Protein AF-0000000085070373 (afdb_homodimer)

InterPro domains:
  IPR001375 Peptidase S9, prolyl oligopeptidase, catalytic domain [PF00326] (715-915)
  IPR029058 Alpha/Beta hydrolase fold [G3DSA:3.40.50.1820] (599-915)
  IPR029058 Alpha/Beta hydrolase fold [SSF53474] (658-914)

Solvent-accessible surface area (backbone atoms only — not comparable to full-atom values): 97026 Å² total; per-residue (Å²): 139,84,80,70,71,76,81,79,81,84,78,79,76,78,76,75,75,72,73,74,74,72,70,71,69,71,75,78,60,57,64,66,46,72,58,54,27,30,59,34,66,46,82,42,69,63,42,59,6,33,56,38,45,22,37,34,28,16,39,30,28,60,50,66,65,32,26,22,42,36,35,42,68,78,49,99,48,73,49,75,37,83,33,14,32,74,50,46,59,23,32,80,34,48,37,39,38,21,38,25,54,71,52,51,66,60,55,63,56,36,51,77,74,54,43,71,69,62,59,35,18,34,36,41,35,33,65,85,79,66,51,73,50,76,44,76,40,38,69,49,70,49,62,42,68,66,35,54,36,36,41,38,32,34,47,65,78,76,73,72,65,79,68,66,65,80,76,62,70,81,71,75,74,73,77,80,85,73,58,74,86,62,56,30,24,44,33,39,42,30,36,60,90,78,64,48,67,50,77,43,68,27,32,71,40,69,36,62,15,62,68,51,48,38,38,38,36,25,29,30,35,73,94,76,54,42,16,33,36,36,39,25,36,57,87,78,62,52,70,45,78,77,43,77,35,78,62,29,33,57,51,41,54,27,40,16,28,80,52,47,37,37,39,38,28,37,23,51,55,85,45,58,67,76,52,24,53,37,46,51,35,38,33,32,65,81,78,68,46,75,43,70,56,78,83,54,90,69,45,42,31,40,82,66,33,51,54,44,49,31,78,86,49,47,36,39,36,33,26,30,29,67,65,65,59,70,79,43,74,66,58,75,57,83,50,77,68,34,77,62,30,66,68,44,40,40,47,66,35,51,71,46,50,35,36,47,78,39,49,50,56,50,57,25,43,57,62,41,40,68,60,58,72,53,58,51,22,40,26,37,34,31,57,78,82,60,45,74,26,61,57,22,42,96,76,39,39,43,62,55,78,59,69,62,80,49,52,33,49,28,32,31,41,74,93,35,38,50,48,33,38,49,71,36,63,35,24,31,35,28,40,29,31,63,81,71,27,51,71,43,85,72,44,73,73,34,48,60,89,52,66,65,46,72,37,92,74,58,49,38,36,40,38,68,57,93,46,37,44,33,41,33,33,61,91,76,70,42,77,40,68,59,41,79,84,69,85,66,59,30,30,43,88,81,63,56,44,46,52,85,54,52,63,61,59,74,54,52,39,27,54,89,54,51,23,35,33,40,32,37,83,19,32,37,30,40,34,31,64,82,82,45,48,63,48,43,34,33,59,52,50,16,67,73,67,39,25,31,48,42,85,43,81,63,56,84,47,93,54,45,80,61,67,39,50,85,64,35,75,42,40,25,40,31,40,27,76,79,76,44,14,23,28,40,28,36,32,34,42,95,39,70,30,64,44,82,63,39,69,48,85,24,36,65,43,83,68,43,45,17,72,74,36,55,28,31,33,30,30,47,22,18,44,77,31,50,64,30,40,28,40,24,40,62,90,42,57,68,73,37,44,76,74,50,71,66,45,61,65,54,72,64,40,62,69,44,56,56,42,83,42,75,51,61,36,95,87,66,49,78,41,48,16,21,38,31,43,23,48,80,68,51,92,84,48,60,28,33,28,40,35,41,52,71,39,70,33,34,68,46,44,20,44,48,64,66,56,47,77,34,91,57,83,39,58,63,44,43,16,42,66,58,22,25,39,38,21,43,33,41,67,59,41,66,47,37,38,49,63,30,40,38,49,39,52,52,40,52,51,50,49,38,36,73,75,37,44,34,31,77,74,12,25,32,39,44,16,50,42,73,20,3,23,46,44,54,36,34,35,44,76,45,71,69,40,48,32,37,39,24,29,43,26,63,19,43,47,70,54,52,36,33,30,58,20,61,65,59,22,38,52,32,32,16,36,30,25,35,27,87,55,11,46,50,51,55,60,58,82,42,50,63,52,36,53,75,62,14,33,46,56,38,41,81,58,38,77,42,38,36,39,39,34,32,20,71,48,21,26,64,47,57,44,60,27,49,46,28,36,50,47,40,27,34,74,62,71,37,60,40,36,35,40,40,31,60,89,16,33,70,62,67,71,55,62,27,46,18,49,45,50,46,52,49,52,52,50,52,49,38,23,58,42,69,64,43,77,69,52,60,62,76,74,72,31,50,83,88,80,68,62,56,78,79,130,142,80,86,71,82,71,79,74,74,81,80,74,73,74,73,75,75,74,75,71,72,71,70,71,69,71,78,81,59,57,64,65,45,72,58,55,29,30,58,36,67,44,82,44,66,65,44,60,8,34,56,39,44,22,38,35,28,14,39,30,28,61,51,66,64,31,26,22,40,35,35,40,69,78,48,99,47,72,48,74,37,84,33,15,32,73,50,45,60,22,32,79,33,48,35,40,38,20,38,27,53,72,51,51,66,61,54,64,58,36,49,75,73,54,43,71,68,62,59,35,19,34,34,39,34,34,66,86,78,65,50,70,47,77,44,76,39,37,69,50,69,49,62,41,68,66,35,54,35,36,43,38,34,35,47,67,76,76,73,73,63,80,67,66,65,81,75,62,69,83,69,75,76,72,76,81,86,73,56,74,86,60,54,30,21,43,32,37,43,30,36,59,89,79,65,49,66,51,77,43,68,27,33,71,41,69,35,62,15,63,67,54,48,38,38,38,35,22,29,29,35,73,92,75,55,42,16,35,36,37,39,25,35,57,88,78,61,51,70,45,79,76,41,78,35,77,61,28,31,56,52,40,56,28,40,16,29,81,52,46,36,37,39,37,27,36,24,49,56,85,46,57,68,76,52,24,53,36,46,53,35,38,34,32,65,81,77,67,46,75,44,71,56,78,82,53,90,68,44,41,29,40,82,65,33,51,53,42,49,31,77,83,50,46,35,39,35,32,28,29,29,67,64,65,58,71,79,44,76,66,58,74,55,84,48,78,67,36,77,60,31,66,68,41,39,39,46,64,37,51,70,45,50,35,37,47,80,39,48,50,56,50,54,24,42,56,62,40,39,67,60,58,70,52,57,50,22,40,27,37,34,30,58,78,82,61,44,71,26,62,59,22,41,95,77,42,39,44,63,56,76,59,68,61,81,48,52,34,49,29,32,27,40,75,94,36,38,49,48,34,39,49,71,38,66,34,23,32,34,29,40,29,31,63,81,72,28,51,71,42,84,70,46,73,74,34,49,58,88,54,68,64,47,73,36,92,75,59,50,38,37,38,38,70,59,93,45,37,41,34,41,33,34,61,93,74,70,42,77,41,69,58,40,79,83,68,85,66,64,31,29,44,86,82,64,55,45,47,53,84,55,51,64,62,58,75,53,53,39,26,54,88,54,51,24,34,35,40,33,36,85,19,31,36,31,41,33,31,62,80,81,45,48,63,48,44,34,32,58,54,49,17,67,75,68,38,24,30,47,41,84,43,82,62,57,84,48,94,54,45,80,60,65,38,52,84,64,35,77,42,40,24,40,31,39,26,76,79,76,42,15,24,28,40,28,36,34,35,42,96,40,69,31,62,43,81,63,39,68,49,86,23,38,64,45,83,69,42,46,16,71,74,36,56,28,33,33,30,30,45,20,17,44,78,30,49,65,31,40,29,39,26,40,60,90,41,56,69,72,37,46,77,72,49,70,66,45,62,65,53,72,66,39,63,69,43,55,55,42,83,43,75,50,61,35,94,86,66,49,78,43,46,15,20,38,32,43,25,48,80,67,52,92,86,48,60,30,33,26,40,35,40,51,73,39,70,32,33,70,46,44,20,45,48,64,68,56,48,79,35,90,56,85,38,58,62,44,43,18,42,66,58,21,25,37,37,22,44,32,42,67,58,40,65,46,38,39,49,62,30,39,39,49,38,52,53,41,50,53,49,49,36,36,74,76,38,43,34,30,78,76,11,25,31,39,43,16,49,43,73,21,3,23,46,44,54,36,33,34,45,76,44,72,68,40,47,31,38,40,23,29,44,26,63,20,45,46,70,54,50,36,34,31,57,20,61,66,60,21,39,52,33,31,15,35,31,26,34,26,86,56,10,45,51,52,56,61,58,80,43,49,62,52,35,55,75,60,14,33,45,57,39,42,80,57,38,78,42,39,35,39,38,35,34,21,70,49,20,25,64,47,57,42,61,28,48,46,29,37,50,47,42,25,34,74,61,70,37,62,40,38,36,40,41,31,59,88,15,33,70,60,70,70,55,64,26,45,18,50,43,50,46,53,49,52,52,50,51,48,38,23,58,42,71,64,43,78,69,52,59,62,74,73,71,31,52,82,89,81,71,63,54,76,81,130

Nearest PDB structures (foldseek):
  8wt1-assembly1_H  TM=5.834E-01  e=1.281E-35  Geobacillus stearothermophilus ATCC 12980
  3azq-assembly1_A  TM=5.149E-01  e=1.660E-23  Streptomyces morookaense
  7c72-assembly1_A  TM=4.539E-01  e=9.540E-25  Mycobacterium tuberculosis
  6agq-assembly1_C  TM=6.324E-01  e=1.115E-09  Paenibacillus sp. R4
  3fnb-assembly1_B  TM=6.215E-01  e=2.306E-09  Streptococcus mutans UA159

Structure (mmCIF, N/CA/C/O backbone):
data_AF-0000000085070373-model_v1
#
loop_
_entity.id
_entity.type
_entity.pdbx_description
1 polymer 'Peptidase S9 prolyl oligopeptidase active site domain protein'
#
loop_
_atom_site.group_PDB
_atom_site.id
_atom_site.type_symbol
_atom_site.label_atom_id
_atom_site.label_alt_id
_atom_site.label_comp_id
_atom_site.label_asym_id
_atom_site.label_entity_id
_atom_site.label_seq_id
_atom_site.pdbx_PDB_ins_code
_atom_site.Cartn_x
_atom_site.Cartn_y
_atom_site.Cartn_z
_atom_site.occupancy
_atom_site.B_iso_or_equiv
_atom_site.auth_seq_id
_atom_site.auth_comp_id
_atom_site.auth_asym_id
_atom_site.auth_atom_id
_atom_site.pdbx_PDB_model_num
ATOM 1 N N . MET A 1 1 ? 92.25 79.875 -12.578 1 18.39 1 MET A N 1
ATOM 2 C CA . MET A 1 1 ? 91.812 79.625 -11.227 1 18.39 1 MET A CA 1
ATOM 3 C C . MET A 1 1 ? 90.312 79.125 -11.258 1 18.39 1 MET A C 1
ATOM 5 O O . MET A 1 1 ? 89.625 79.438 -12.188 1 18.39 1 MET A O 1
ATOM 9 N N . ARG A 1 2 ? 90 78.25 -10.203 1 18.39 2 ARG A N 1
ATOM 10 C CA . ARG A 1 2 ? 89.438 77 -9.75 1 18.39 2 ARG A CA 1
ATOM 11 C C . ARG A 1 2 ? 87.938 77.188 -9.438 1 18.39 2 ARG A C 1
ATOM 13 O O . ARG A 1 2 ? 87.25 76.188 -9.055 1 18.39 2 ARG A O 1
ATOM 20 N N . LYS A 1 3 ? 87.75 78.375 -9.43 1 18.86 3 LYS A N 1
ATOM 21 C CA . LYS A 1 3 ? 86.625 78.938 -8.766 1 18.86 3 LYS A CA 1
ATOM 22 C C . LYS A 1 3 ? 85.312 78.688 -9.594 1 18.86 3 LYS A C 1
ATOM 24 O O . LYS A 1 3 ? 84.75 79.625 -10.141 1 18.86 3 LYS A O 1
ATOM 29 N N . THR A 1 4 ? 85.438 77.625 -10.438 1 21.09 4 THR A N 1
ATOM 30 C CA . THR A 1 4 ? 84.562 77.188 -11.508 1 21.09 4 THR A CA 1
ATOM 31 C C . THR A 1 4 ? 83.25 76.688 -10.945 1 21.09 4 THR A C 1
ATOM 33 O O . THR A 1 4 ? 82.625 75.75 -11.523 1 21.09 4 THR A O 1
ATOM 36 N N . LEU A 1 5 ? 82.812 77.375 -9.828 1 20.44 5 LEU A N 1
ATOM 37 C CA . LEU A 1 5 ? 82.062 76.438 -8.969 1 20.44 5 LEU A CA 1
ATOM 38 C C . LEU A 1 5 ? 80.688 76.188 -9.555 1 20.44 5 LEU A C 1
ATOM 40 O O . LEU A 1 5 ? 79.875 75.438 -8.977 1 20.44 5 LEU A O 1
ATOM 44 N N . LYS A 1 6 ? 80.375 76.75 -10.727 1 24.5 6 LYS A N 1
ATOM 45 C CA . LYS A 1 6 ? 79 77.312 -10.805 1 24.5 6 LYS A CA 1
ATOM 46 C C . LYS A 1 6 ? 77.938 76.25 -10.625 1 24.5 6 LYS A C 1
ATOM 48 O O . LYS A 1 6 ? 78.062 75.125 -11.141 1 24.5 6 LYS A O 1
ATOM 53 N N . SER A 1 7 ? 76.875 76.375 -9.852 1 21.55 7 SER A N 1
ATOM 54 C CA . SER A 1 7 ? 75.938 75.688 -8.969 1 21.55 7 SER A CA 1
ATOM 55 C C . SER A 1 7 ? 75 74.75 -9.758 1 21.55 7 SER A C 1
ATOM 57 O O . SER A 1 7 ? 74.938 74.875 -10.984 1 21.55 7 SER A O 1
ATOM 59 N N . LEU A 1 8 ? 73.625 74.625 -9.445 1 22.09 8 LEU A N 1
ATOM 60 C CA . LEU A 1 8 ? 72.812 73.625 -8.727 1 22.09 8 LEU A CA 1
ATOM 61 C C . LEU A 1 8 ? 71.812 73 -9.656 1 22.09 8 LEU A C 1
ATOM 63 O O . LEU A 1 8 ? 70.938 73.625 -10.172 1 22.09 8 LEU A O 1
ATOM 67 N N . PRO A 1 9 ? 72.062 72.375 -10.75 1 24.06 9 PRO A N 1
ATOM 68 C CA . PRO A 1 9 ? 71.062 72.062 -11.719 1 24.06 9 PRO A CA 1
ATOM 69 C C . PRO A 1 9 ? 70 71.125 -11.125 1 24.06 9 PRO A C 1
ATOM 71 O O . PRO A 1 9 ? 70.312 70.125 -10.523 1 24.06 9 PRO A O 1
ATOM 74 N N . ILE A 1 10 ? 68.812 71.625 -10.68 1 24.33 10 ILE A N 1
ATOM 75 C CA . ILE A 1 10 ? 67.75 71 -9.891 1 24.33 10 ILE A CA 1
ATOM 76 C C . ILE A 1 10 ? 67.188 69.812 -10.648 1 24.33 10 ILE A C 1
ATOM 78 O O . ILE A 1 10 ? 66.812 69.875 -11.82 1 24.33 10 ILE A O 1
ATOM 82 N N . LYS A 1 11 ? 67.438 68.5 -10.289 1 21.81 11 LYS A N 1
ATOM 83 C CA . LYS A 1 11 ? 67.188 67.125 -10.609 1 21.81 11 LYS A CA 1
ATOM 84 C C . LYS A 1 11 ? 65.688 66.875 -10.602 1 21.81 11 LYS A C 1
ATOM 86 O O . LYS A 1 11 ? 65 67.062 -9.602 1 21.81 11 LYS A O 1
ATOM 91 N N . SER A 1 12 ? 65 67.062 -11.664 1 22.94 12 SER A N 1
ATOM 92 C CA . SER A 1 12 ? 63.594 66.812 -11.945 1 22.94 12 SER A CA 1
ATOM 93 C C . SER A 1 12 ? 63.188 65.375 -11.578 1 22.94 12 SER A C 1
ATOM 95 O O . SER A 1 12 ? 63.719 64.438 -12.133 1 22.94 12 SER A O 1
ATOM 97 N N . LEU A 1 13 ? 63.062 65.062 -10.281 1 22.72 13 LEU A N 1
ATOM 98 C CA . LEU A 1 13 ? 62.656 63.75 -9.773 1 22.72 13 LEU A CA 1
ATOM 99 C C . LEU A 1 13 ? 61.312 63.312 -10.367 1 22.72 13 LEU A C 1
ATOM 101 O O . LEU A 1 13 ? 60.312 64 -10.195 1 22.72 13 LEU A O 1
ATOM 105 N N . LEU A 1 14 ? 61.344 62.688 -11.516 1 24.02 14 LEU A N 1
ATOM 106 C CA . LEU A 1 14 ? 60.219 62.031 -12.195 1 24.02 14 LEU A CA 1
ATOM 107 C C . LEU A 1 14 ? 59.531 61.062 -11.258 1 24.02 14 LEU A C 1
ATOM 109 O O . LEU A 1 14 ? 60.125 60.062 -10.852 1 24.02 14 LEU A O 1
ATOM 113 N N . LEU A 1 15 ? 58.75 61.531 -10.25 1 23.67 15 LEU A N 1
ATOM 114 C CA . LEU A 1 15 ? 57.969 60.688 -9.359 1 23.67 15 LEU A CA 1
ATOM 115 C C . LEU A 1 15 ? 57.062 59.75 -10.156 1 23.67 15 LEU A C 1
ATOM 117 O O . LEU A 1 15 ? 56.219 60.219 -10.922 1 23.67 15 LEU A O 1
ATOM 121 N N . PHE A 1 16 ? 57.562 58.562 -10.578 1 26.03 16 PHE A N 1
ATOM 122 C CA . PHE A 1 16 ? 56.812 57.438 -11.117 1 26.03 16 PHE A CA 1
ATOM 123 C C . PHE A 1 16 ? 55.656 57.062 -10.172 1 26.03 16 PHE A C 1
ATOM 125 O O . PHE A 1 16 ? 55.906 56.625 -9.055 1 26.03 16 PHE A O 1
ATOM 132 N N . SER A 1 17 ? 54.625 57.844 -10.078 1 24.2 17 SER A N 1
ATOM 133 C CA . SER A 1 17 ? 53.469 57.406 -9.289 1 24.2 17 SER A CA 1
ATOM 134 C C . SER A 1 17 ? 52.969 56.062 -9.742 1 24.2 17 SER A C 1
ATOM 136 O O . SER A 1 17 ? 52.625 55.875 -10.914 1 24.2 17 SER A O 1
ATOM 138 N N . THR A 1 18 ? 53.594 54.969 -9.234 1 27.95 18 THR A N 1
ATOM 139 C CA . THR A 1 18 ? 53.062 53.625 -9.359 1 27.95 18 THR A CA 1
ATOM 140 C C . THR A 1 18 ? 51.594 53.562 -8.977 1 27.95 18 THR A C 1
ATOM 142 O O . THR A 1 18 ? 51.219 53.938 -7.859 1 27.95 18 THR A O 1
ATOM 145 N N . CYS A 1 19 ? 50.719 53.938 -9.859 1 27.44 19 CYS A N 1
ATOM 146 C CA . CYS A 1 19 ? 49.281 53.688 -9.648 1 27.44 19 CYS A CA 1
ATOM 147 C C . CYS A 1 19 ? 49.062 52.25 -9.203 1 27.44 19 CYS A C 1
ATOM 149 O O . CYS A 1 19 ? 49.375 51.312 -9.93 1 27.44 19 CYS A O 1
ATOM 151 N N . LEU A 1 20 ? 49.281 52 -7.91 1 27.14 20 LEU A N 1
ATOM 152 C CA . LEU A 1 20 ? 48.812 50.75 -7.316 1 27.14 20 LEU A CA 1
ATOM 153 C C . LEU A 1 20 ? 47.375 50.438 -7.766 1 27.14 20 LEU A C 1
ATOM 155 O O . LEU A 1 20 ? 46.469 51.219 -7.492 1 27.14 20 LEU A O 1
ATOM 159 N N . LEU A 1 21 ? 47.25 50 -9.008 1 29.27 21 LEU A N 1
ATOM 160 C CA . LEU A 1 21 ? 45.969 49.344 -9.328 1 29.27 21 LEU A CA 1
ATOM 161 C C . LEU A 1 21 ? 45.594 48.375 -8.203 1 29.27 21 LEU A C 1
ATOM 163 O O . LEU A 1 21 ? 46.281 47.406 -7.91 1 29.27 21 LEU A O 1
ATOM 167 N N . SER A 1 22 ? 45.156 49 -7.105 1 28.16 22 SER A N 1
ATOM 168 C CA . SER A 1 22 ? 44.5 48.125 -6.145 1 28.16 22 SER A CA 1
ATOM 169 C C . SER A 1 22 ? 43.531 47.156 -6.836 1 28.16 22 SER A C 1
ATOM 171 O O . SER A 1 22 ? 42.594 47.562 -7.52 1 28.16 22 SER A O 1
ATOM 173 N N . ALA A 1 23 ? 44 46.031 -7.414 1 29.69 23 ALA A N 1
ATOM 174 C CA . ALA A 1 23 ? 43.125 44.875 -7.664 1 29.69 23 ALA A CA 1
ATOM 175 C C . ALA A 1 23 ? 42.188 44.656 -6.504 1 29.69 23 ALA A C 1
ATOM 177 O O . ALA A 1 23 ? 42.594 44.219 -5.422 1 29.69 23 ALA A O 1
ATOM 178 N N . ASN A 1 24 ? 41.375 45.594 -6.258 1 29.12 24 ASN A N 1
ATOM 179 C CA . ASN A 1 24 ? 40.312 45.062 -5.43 1 29.12 24 ASN A CA 1
ATOM 180 C C . ASN A 1 24 ? 39.938 43.625 -5.832 1 29.12 24 ASN A C 1
ATOM 182 O O . ASN A 1 24 ? 39.531 43.406 -6.969 1 29.12 24 ASN A O 1
ATOM 186 N N . LEU A 1 25 ? 40.844 42.656 -5.496 1 32 25 LEU A N 1
ATOM 187 C CA . LEU A 1 25 ? 40.406 41.281 -5.426 1 32 25 LEU A CA 1
ATOM 188 C C . LEU A 1 25 ? 38.906 41.188 -5.156 1 32 25 LEU A C 1
ATOM 190 O O . LEU A 1 25 ? 38.438 41.625 -4.098 1 32 25 LEU A O 1
ATOM 194 N N . MET A 1 26 ? 38.125 41.438 -6.125 1 35.19 26 MET A N 1
ATOM 195 C CA . MET A 1 26 ? 36.781 40.938 -6.023 1 35.19 26 MET A CA 1
ATOM 196 C C . MET A 1 26 ? 36.719 39.625 -5.234 1 35.19 26 MET A C 1
ATOM 198 O O . MET A 1 26 ? 37.406 38.656 -5.59 1 35.19 26 MET A O 1
ATOM 202 N N . ALA A 1 27 ? 36.625 39.656 -3.965 1 39 27 ALA A N 1
ATOM 203 C CA . ALA A 1 27 ? 36.188 38.562 -3.107 1 39 27 ALA A CA 1
ATOM 204 C C . ALA A 1 27 ? 35.312 37.562 -3.875 1 39 27 ALA A C 1
ATOM 206 O O . ALA A 1 27 ? 34.25 37.938 -4.383 1 39 27 ALA A O 1
ATOM 207 N N . ALA A 1 28 ? 35.719 36.625 -4.582 1 42.81 28 ALA A N 1
ATOM 208 C CA . ALA A 1 28 ? 35.062 35.469 -5.176 1 42.81 28 ALA A CA 1
ATOM 209 C C . ALA A 1 28 ? 33.938 34.938 -4.266 1 42.81 28 ALA A C 1
ATOM 211 O O . ALA A 1 28 ? 34.219 34.344 -3.232 1 42.81 28 ALA A O 1
ATOM 212 N N . THR A 1 29 ? 32.844 35.625 -4.051 1 56.22 29 THR A N 1
ATOM 213 C CA . THR A 1 29 ? 31.719 35.062 -3.303 1 56.22 29 THR A CA 1
ATOM 214 C C . THR A 1 29 ? 31.344 33.688 -3.836 1 56.22 29 THR A C 1
ATOM 216 O O . THR A 1 29 ? 31.188 33.531 -5.047 1 56.22 29 THR A O 1
ATOM 219 N N . ASN A 1 30 ? 31.656 32.594 -3.105 1 72.88 30 ASN A N 1
ATOM 220 C CA . ASN A 1 30 ? 31.312 31.203 -3.348 1 72.88 30 ASN A CA 1
ATOM 221 C C . ASN A 1 30 ? 29.828 31.031 -3.658 1 72.88 30 ASN A C 1
ATOM 223 O O . ASN A 1 30 ? 28.984 31.688 -3.055 1 72.88 30 ASN A O 1
ATOM 227 N N . SER A 1 31 ? 29.516 30.359 -4.715 1 90.06 31 SER A N 1
ATOM 228 C CA . SER A 1 31 ? 28.141 30.031 -5.078 1 90.06 31 SER A CA 1
ATOM 229 C C . SER A 1 31 ? 27.469 29.188 -3.996 1 90.06 31 SER A C 1
ATOM 231 O O . SER A 1 31 ? 28.125 28.344 -3.367 1 90.06 31 SER A O 1
ATOM 233 N N . ILE A 1 32 ? 26.219 29.5 -3.74 1 95.94 32 ILE A N 1
ATOM 234 C CA . ILE A 1 32 ? 25.438 28.766 -2.756 1 95.94 32 ILE A CA 1
ATOM 235 C C . ILE A 1 32 ? 25.438 27.266 -3.098 1 95.94 32 ILE A C 1
ATOM 237 O O . ILE A 1 32 ? 25.297 26.891 -4.262 1 95.94 32 ILE A O 1
ATOM 241 N N . THR A 1 33 ? 25.703 26.438 -2.18 1 95.62 33 THR A N 1
ATOM 242 C CA . THR A 1 33 ? 25.672 24.984 -2.311 1 95.62 33 THR A CA 1
ATOM 243 C C . THR A 1 33 ? 24.641 24.375 -1.37 1 95.62 33 THR A C 1
ATOM 245 O O . THR A 1 33 ? 24.125 25.047 -0.476 1 95.62 33 THR A O 1
ATOM 248 N N . PRO A 1 34 ? 24.266 23.094 -1.613 1 96.25 34 PRO A N 1
ATOM 249 C CA . PRO A 1 34 ? 23.375 22.422 -0.668 1 96.25 34 PRO A CA 1
ATOM 250 C C . PRO A 1 34 ? 23.906 22.438 0.763 1 96.25 34 PRO A C 1
ATOM 252 O O . PRO A 1 34 ? 23.125 22.516 1.715 1 96.25 34 PRO A O 1
ATOM 255 N N . ASP A 1 35 ? 25.219 22.359 0.893 1 96.12 35 ASP A N 1
ATOM 256 C CA . ASP A 1 35 ? 25.812 22.438 2.223 1 96.12 35 ASP A CA 1
ATOM 257 C C . ASP A 1 35 ? 25.469 23.766 2.9 1 96.12 35 ASP A C 1
ATOM 259 O O . ASP A 1 35 ? 25.156 23.797 4.094 1 96.12 35 ASP A O 1
ATOM 263 N N . ASP A 1 36 ? 25.594 24.891 2.162 1 96.75 36 ASP A N 1
ATOM 264 C CA . ASP A 1 36 ? 25.234 26.219 2.684 1 96.75 36 ASP A CA 1
ATOM 265 C C . ASP A 1 36 ? 23.781 26.25 3.123 1 96.75 36 ASP A C 1
ATOM 267 O O . ASP A 1 36 ? 23.453 26.844 4.16 1 96.75 36 ASP A O 1
ATOM 271 N N . ILE A 1 37 ? 22.906 25.641 2.33 1 97.56 37 ILE A N 1
ATOM 272 C CA . ILE A 1 37 ? 21.469 25.625 2.631 1 97.56 37 ILE A CA 1
ATOM 273 C C . ILE A 1 37 ? 21.219 24.812 3.904 1 97.56 37 ILE A C 1
ATOM 275 O O . ILE A 1 37 ? 20.453 25.25 4.773 1 97.56 37 ILE A O 1
ATOM 279 N N . MET A 1 38 ? 21.891 23.641 4.027 1 97.94 38 MET A N 1
ATOM 280 C CA . MET A 1 38 ? 21.719 22.781 5.199 1 97.94 38 MET A CA 1
ATOM 281 C C . MET A 1 38 ? 22.109 23.531 6.473 1 97.94 38 MET A C 1
ATOM 283 O O . MET A 1 38 ? 21.453 23.375 7.504 1 97.94 38 MET A O 1
ATOM 287 N N . ARG A 1 39 ? 23.125 24.406 6.383 1 96.81 39 ARG A N 1
ATOM 288 C CA . ARG A 1 39 ? 23.703 25.047 7.566 1 96.81 39 ARG A CA 1
ATOM 289 C C . ARG A 1 39 ? 23.031 26.406 7.832 1 96.81 39 ARG A C 1
ATOM 291 O O . ARG A 1 39 ? 23.188 26.969 8.914 1 96.81 39 ARG A O 1
ATOM 298 N N . PHE A 1 40 ? 22.219 26.891 6.844 1 97.69 40 PHE A N 1
ATOM 299 C CA . PHE A 1 40 ? 21.609 28.188 6.98 1 97.69 40 PHE A CA 1
ATOM 300 C C . PHE A 1 40 ? 20.594 28.203 8.117 1 97.69 40 PHE A C 1
ATOM 302 O O . PHE A 1 40 ? 19.656 27.391 8.125 1 97.69 40 PHE A O 1
ATOM 309 N N . GLU A 1 41 ? 20.719 29.109 9.047 1 97.88 41 GLU A N 1
ATOM 310 C CA . GLU A 1 41 ? 19.875 29.141 10.234 1 97.88 41 GLU A CA 1
ATOM 311 C C . GLU A 1 41 ? 18.656 30.031 10.008 1 97.88 41 GLU A C 1
ATOM 313 O O . GLU A 1 41 ? 18.734 31.031 9.305 1 97.88 41 GLU A O 1
ATOM 318 N N . SER A 1 42 ? 17.547 29.609 10.562 1 97.81 42 SER A N 1
ATOM 319 C CA . SER A 1 42 ? 16.297 30.375 10.562 1 97.81 42 SER A CA 1
ATOM 320 C C . SER A 1 42 ? 15.703 30.453 11.961 1 97.81 42 SER A C 1
ATOM 322 O O . SER A 1 42 ? 16.172 29.781 12.883 1 97.81 42 SER A O 1
ATOM 324 N N . LEU A 1 43 ? 14.781 31.406 12.117 1 97.94 43 LEU A N 1
ATOM 325 C CA . LEU A 1 43 ? 14.125 31.641 13.398 1 97.94 43 LEU A CA 1
ATOM 326 C C . LEU A 1 43 ? 12.797 30.891 13.469 1 97.94 43 LEU A C 1
ATOM 328 O O . LEU A 1 43 ? 12 30.938 12.531 1 97.94 43 LEU A O 1
ATOM 332 N N . LYS A 1 44 ? 12.625 30.188 14.578 1 95.94 44 LYS A N 1
ATOM 333 C CA . LYS A 1 44 ? 11.406 29.391 14.742 1 95.94 44 LYS A CA 1
ATOM 334 C C . LYS A 1 44 ? 10.75 29.672 16.094 1 95.94 44 LYS A C 1
ATOM 336 O O . LYS A 1 44 ? 11.438 29.766 17.109 1 95.94 44 LYS A O 1
ATOM 341 N N . LYS A 1 45 ? 9.484 29.859 16.109 1 94.12 45 LYS A N 1
ATOM 342 C CA . LYS A 1 45 ? 8.641 29.922 17.312 1 94.12 45 LYS A CA 1
ATOM 343 C C . LYS A 1 45 ? 9.094 31.031 18.25 1 94.12 45 LYS A C 1
ATOM 345 O O . LYS A 1 45 ? 9.328 30.797 19.438 1 94.12 45 LYS A O 1
ATOM 350 N N . PRO A 1 46 ? 9.164 32.25 17.859 1 97.62 46 PRO A N 1
ATOM 351 C CA . PRO A 1 46 ? 9.484 33.312 18.781 1 97.62 46 PRO A CA 1
ATOM 352 C C . PRO A 1 46 ? 8.391 33.562 19.828 1 97.62 46 PRO A C 1
ATOM 354 O O . PRO A 1 46 ? 7.203 33.469 19.5 1 97.62 46 PRO A O 1
ATOM 357 N N . VAL A 1 47 ? 8.805 33.781 21.047 1 97.25 47 VAL A N 1
ATOM 358 C CA . VAL A 1 47 ? 7.875 34.094 22.141 1 97.25 47 VAL A CA 1
ATOM 359 C C . VAL A 1 47 ? 8.352 35.312 22.906 1 97.25 47 VAL A C 1
ATOM 361 O O . VAL A 1 47 ? 9.547 35.625 22.906 1 97.25 47 VAL A O 1
ATOM 364 N N . ILE A 1 48 ? 7.422 36.031 23.453 1 97.25 48 ILE A N 1
ATOM 365 C CA . ILE A 1 48 ? 7.699 37.188 24.281 1 97.25 48 ILE A CA 1
ATOM 366 C C . ILE A 1 48 ? 7.055 37 25.656 1 97.25 48 ILE A C 1
ATOM 368 O O . ILE A 1 48 ? 6.016 36.344 25.781 1 97.25 48 ILE A O 1
ATOM 372 N N . SER A 1 49 ? 7.805 37.531 26.703 1 96.94 49 SER A N 1
ATOM 373 C CA . SER A 1 49 ? 7.23 37.438 28.031 1 96.94 49 SER A CA 1
ATOM 374 C C . SER A 1 49 ? 5.957 38.281 28.156 1 96.94 49 SER A C 1
ATOM 376 O O . SER A 1 49 ? 5.773 39.25 27.422 1 96.94 49 SER A O 1
ATOM 378 N N . ASP A 1 50 ? 5.074 37.906 29.125 1 95.81 50 ASP A N 1
ATOM 379 C CA . ASP A 1 50 ? 3.834 38.625 29.359 1 95.81 50 ASP A CA 1
ATOM 380 C C . ASP A 1 50 ? 4.113 40.094 29.688 1 95.81 50 ASP A C 1
ATOM 382 O O . ASP A 1 50 ? 3.344 40.969 29.328 1 95.81 50 ASP A O 1
ATOM 386 N N . MET A 1 51 ? 5.23 40.344 30.266 1 95.75 51 MET A N 1
ATOM 387 C CA . MET A 1 51 ? 5.59 41.688 30.672 1 95.75 51 MET A CA 1
ATOM 388 C C . MET A 1 51 ? 6.324 42.406 29.547 1 95.75 51 MET A C 1
ATOM 390 O O . MET A 1 51 ? 6.734 43.562 29.703 1 95.75 51 MET A O 1
ATOM 394 N N . GLY A 1 52 ? 6.566 41.719 28.453 1 96.5 52 GLY A N 1
ATOM 395 C CA . GLY A 1 52 ? 7.109 42.344 27.25 1 96.5 52 GLY A CA 1
ATOM 396 C C . GLY A 1 52 ? 8.578 42.688 27.359 1 96.5 52 GLY A C 1
ATOM 397 O O . GLY A 1 52 ? 9.109 43.469 26.562 1 96.5 52 GLY A O 1
ATOM 398 N N . ASN A 1 53 ? 9.328 42.094 28.344 1 96.69 53 ASN A N 1
ATOM 399 C CA . ASN A 1 53 ? 10.695 42.531 28.609 1 96.69 53 ASN A CA 1
ATOM 400 C C . ASN A 1 53 ? 11.703 41.469 28.156 1 96.69 53 ASN A C 1
ATOM 402 O O . ASN A 1 53 ? 12.914 41.688 28.219 1 96.69 53 ASN A O 1
ATOM 406 N N . MET A 1 54 ? 11.227 40.312 27.734 1 97.62 54 MET A N 1
ATOM 407 C CA . MET A 1 54 ? 12.133 39.25 27.359 1 97.62 54 MET A CA 1
ATOM 408 C C . MET A 1 54 ? 11.664 38.562 26.094 1 97.62 54 MET A C 1
ATOM 410 O O . MET A 1 54 ? 10.469 38.281 25.922 1 97.62 54 MET A O 1
ATOM 414 N N . LEU A 1 55 ? 12.531 38.344 25.156 1 98.19 55 LEU A N 1
ATOM 415 C CA . LEU A 1 55 ? 12.305 37.594 23.922 1 98.19 55 LEU A CA 1
ATOM 416 C C . LEU A 1 55 ? 13.062 36.281 23.938 1 98.19 55 LEU A C 1
ATOM 418 O O . LEU A 1 55 ? 14.219 36.219 24.375 1 98.19 55 LEU A O 1
ATOM 422 N N . ALA A 1 56 ? 12.438 35.156 23.547 1 98.5 56 ALA A N 1
ATOM 423 C CA . ALA A 1 56 ? 13.102 33.875 23.312 1 98.5 56 ALA A CA 1
ATOM 424 C C . ALA A 1 56 ? 12.695 33.312 21.953 1 98.5 56 ALA A C 1
ATOM 426 O O . ALA A 1 56 ? 11.547 33.438 21.531 1 98.5 56 ALA A O 1
ATOM 427 N N . VAL A 1 57 ? 13.617 32.688 21.266 1 98.38 57 VAL A N 1
ATOM 428 C CA . VAL A 1 57 ? 13.352 32.156 19.938 1 98.38 57 VAL A CA 1
ATOM 429 C C . VAL A 1 57 ? 14.297 30.984 19.656 1 98.38 57 VAL A C 1
ATOM 431 O O . VAL A 1 57 ? 15.391 30.922 20.219 1 98.38 57 VAL A O 1
ATOM 434 N N . GLU A 1 58 ? 13.828 30.031 18.906 1 98.19 58 GLU A N 1
ATOM 435 C CA . GLU A 1 58 ? 14.648 28.938 18.438 1 98.19 58 GLU A CA 1
ATOM 436 C C . GLU A 1 58 ? 15.383 29.297 17.141 1 98.19 58 GLU A C 1
ATOM 438 O O . GLU A 1 58 ? 14.766 29.797 16.203 1 98.19 58 GLU A O 1
ATOM 443 N N . VAL A 1 59 ? 16.656 29.188 17.141 1 98.38 59 VAL A N 1
ATOM 444 C CA . VAL A 1 59 ? 17.484 29.344 15.938 1 98.38 59 VAL A CA 1
ATOM 445 C C . VAL A 1 59 ? 17.906 27.969 15.43 1 98.38 59 VAL A C 1
ATOM 447 O O . VAL A 1 59 ? 18.594 27.234 16.141 1 98.38 59 VAL A O 1
ATOM 450 N N . ALA A 1 60 ? 17.484 27.625 14.289 1 97.5 60 ALA A N 1
ATOM 451 C CA . ALA A 1 60 ? 17.75 26.281 13.805 1 97.5 60 ALA A CA 1
ATOM 452 C C . ALA A 1 60 ? 18.188 26.297 12.344 1 97.5 60 ALA A C 1
ATOM 454 O O . ALA A 1 60 ? 17.641 27.047 11.531 1 97.5 60 ALA A O 1
ATOM 455 N N . PRO A 1 61 ? 19.25 25.516 11.992 1 97.31 61 PRO A N 1
ATOM 456 C CA . PRO A 1 61 ? 19.547 25.297 10.578 1 97.31 61 PRO A CA 1
ATOM 457 C C . PRO A 1 61 ? 18.531 24.375 9.898 1 97.31 61 PRO A C 1
ATOM 459 O O . PRO A 1 61 ? 17.641 23.844 10.562 1 97.31 61 PRO A O 1
ATOM 462 N N . ASP A 1 62 ? 18.578 24.234 8.586 1 97.5 62 ASP A N 1
ATOM 463 C CA . ASP A 1 62 ? 17.734 23.25 7.906 1 97.5 62 ASP A CA 1
ATOM 464 C C . ASP A 1 62 ? 18.078 21.828 8.336 1 97.5 62 ASP A C 1
ATOM 466 O O . ASP A 1 62 ? 17.188 20.984 8.484 1 97.5 62 ASP A O 1
ATOM 470 N N . ARG A 1 63 ? 19.344 21.609 8.469 1 97.56 63 ARG A N 1
ATOM 471 C CA . ARG A 1 63 ? 19.844 20.344 9.016 1 97.56 63 ARG A CA 1
ATOM 472 C C . ARG A 1 63 ? 20.938 20.594 10.047 1 97.56 63 ARG A C 1
ATOM 474 O O . ARG A 1 63 ? 21.906 21.281 9.773 1 97.56 63 ARG A O 1
ATOM 481 N N . GLY A 1 64 ? 20.781 20.062 11.156 1 96.5 64 GLY A N 1
ATOM 482 C CA . GLY A 1 64 ? 21.688 20.266 12.273 1 96.5 64 GLY A CA 1
ATOM 483 C C . GLY A 1 64 ? 20.984 20.547 13.586 1 96.5 64 GLY A C 1
ATOM 484 O O . GLY A 1 64 ? 19.766 20.406 13.68 1 96.5 64 GLY A O 1
ATOM 485 N N . ASP A 1 65 ? 21.766 21 14.594 1 96.88 65 ASP A N 1
ATOM 486 C CA . ASP A 1 65 ? 21.219 21.203 15.922 1 96.88 65 ASP A CA 1
ATOM 487 C C . ASP A 1 65 ? 20.75 22.641 16.094 1 96.88 65 ASP A C 1
ATOM 489 O O . ASP A 1 65 ? 21.391 23.578 15.609 1 96.88 65 ASP A O 1
ATOM 493 N N . SER A 1 66 ? 19.656 22.828 16.75 1 96.31 66 SER A N 1
ATOM 494 C CA . SER A 1 66 ? 19.125 24.156 17.078 1 96.31 66 SER A CA 1
ATOM 495 C C . SER A 1 66 ? 19.766 24.688 18.344 1 96.31 66 SER A C 1
ATOM 497 O O . SER A 1 66 ? 20.422 23.953 19.078 1 96.31 66 SER A O 1
ATOM 499 N N . HIS A 1 67 ? 19.75 25.938 18.531 1 98 67 HIS A N 1
ATOM 500 C CA . HIS A 1 67 ? 20.047 26.578 19.797 1 98 67 HIS A CA 1
ATOM 501 C C . HIS A 1 67 ? 19.031 27.672 20.125 1 98 67 HIS A C 1
ATOM 503 O O . HIS A 1 67 ? 18.359 28.172 19.219 1 98 67 HIS A O 1
ATOM 509 N N . GLY A 1 68 ? 18.859 27.922 21.391 1 98.25 68 GLY A N 1
ATOM 510 C CA . GLY A 1 68 ? 17.953 28.953 21.828 1 98.25 68 GLY A CA 1
ATOM 511 C C . GLY A 1 68 ? 18.625 30.312 21.953 1 98.25 68 GLY A C 1
ATOM 512 O O . GLY A 1 68 ? 19.766 30.406 22.391 1 98.25 68 GLY A O 1
ATOM 513 N N . LEU A 1 69 ? 17.969 31.344 21.484 1 98.44 69 LEU A N 1
ATOM 514 C CA . LEU A 1 69 ? 18.391 32.719 21.672 1 98.44 69 LEU A CA 1
ATOM 515 C C . LEU A 1 69 ? 17.438 33.469 22.609 1 98.44 69 LEU A C 1
ATOM 517 O O . LEU A 1 69 ? 16.219 33.438 22.391 1 98.44 69 LEU A O 1
ATOM 521 N N . VAL A 1 70 ? 17.969 34 23.688 1 98.5 70 VAL A N 1
ATOM 522 C CA . VAL A 1 70 ? 17.203 34.781 24.656 1 98.5 70 VAL A CA 1
ATOM 523 C C . VAL A 1 70 ? 17.75 36.188 24.75 1 98.5 70 VAL A C 1
ATOM 525 O O . VAL A 1 70 ? 18.969 36.375 24.922 1 98.5 70 VAL A O 1
ATOM 528 N N . LYS A 1 71 ? 16.875 37.125 24.625 1 97.44 71 LYS A N 1
ATOM 529 C CA . LYS A 1 71 ? 17.328 38.5 24.641 1 97.44 71 LYS A CA 1
ATOM 530 C C . LYS A 1 71 ? 16.422 39.375 25.5 1 97.44 71 LYS A C 1
ATOM 532 O O . LYS A 1 71 ? 15.195 39.312 25.391 1 97.44 71 LYS A O 1
ATOM 537 N N . SER A 1 72 ? 17.031 40.156 26.328 1 97.12 72 SER A N 1
ATOM 538 C CA . SER A 1 72 ? 16.281 41.188 27.078 1 97.12 72 SER A CA 1
ATOM 539 C C . SER A 1 72 ? 15.883 42.344 26.172 1 97.12 72 SER A C 1
ATOM 541 O O . SER A 1 72 ? 16.672 42.812 25.344 1 97.12 72 SER A O 1
ATOM 543 N N . LEU A 1 73 ? 14.734 42.781 26.312 1 96.44 73 LEU A N 1
ATOM 544 C CA . LEU A 1 73 ? 14.234 43.875 25.5 1 96.44 73 LEU A CA 1
ATOM 545 C C . LEU A 1 73 ? 14.383 45.219 26.219 1 96.44 73 LEU A C 1
ATOM 547 O O . LEU A 1 73 ? 14.062 46.281 25.656 1 96.44 73 LEU A O 1
ATOM 551 N N . VAL A 1 74 ? 14.836 45.156 27.344 1 91.81 74 VAL A N 1
ATOM 552 C CA . VAL A 1 74 ? 14.977 46.375 28.141 1 91.81 74 VAL A CA 1
ATOM 553 C C . VAL A 1 74 ? 16.438 46.594 28.531 1 91.81 74 VAL A C 1
ATOM 555 O O . VAL A 1 74 ? 16.859 47.688 28.844 1 91.81 74 VAL A O 1
ATOM 558 N N . ALA A 1 75 ? 17.109 45.5 28.625 1 88.81 75 ALA A N 1
ATOM 559 C CA . ALA A 1 75 ? 18.531 45.562 28.953 1 88.81 75 ALA A CA 1
ATOM 560 C C . ALA A 1 75 ? 19.375 45 27.812 1 88.81 75 ALA A C 1
ATOM 562 O O . ALA A 1 75 ? 18.844 44.375 26.891 1 88.81 75 ALA A O 1
ATOM 563 N N . ASN A 1 76 ? 20.547 45.375 27.766 1 88.06 76 ASN A N 1
ATOM 564 C CA . ASN A 1 76 ? 21.453 44.844 26.75 1 88.06 76 ASN A CA 1
ATOM 565 C C . ASN A 1 76 ? 22.062 43.531 27.172 1 88.06 76 ASN A C 1
ATOM 567 O O . ASN A 1 76 ? 23.281 43.406 27.328 1 88.06 76 ASN A O 1
ATOM 571 N N . LYS A 1 77 ? 21.234 42.438 27.344 1 94.38 77 LYS A N 1
ATOM 572 C CA . LYS A 1 77 ? 21.656 41.094 27.688 1 94.38 77 LYS A CA 1
ATOM 573 C C . LYS A 1 77 ? 21.125 40.062 26.688 1 94.38 77 LYS A C 1
ATOM 575 O O . LYS A 1 77 ? 19.969 40.156 26.266 1 94.38 77 LYS A O 1
ATOM 580 N N . GLN A 1 78 ? 21.953 39.219 26.375 1 96.62 78 GLN A N 1
ATOM 581 C CA . GLN A 1 78 ? 21.609 38.156 25.453 1 96.62 78 GLN A CA 1
ATOM 582 C C . GLN A 1 78 ? 22.219 36.844 25.891 1 96.62 78 GLN A C 1
ATOM 584 O O . GLN A 1 78 ? 23.312 36.812 26.453 1 96.62 78 GLN A O 1
ATOM 589 N N . PHE A 1 79 ? 21.5 35.719 25.719 1 98 79 PHE A N 1
ATOM 590 C CA . PHE A 1 79 ? 21.969 34.375 26.062 1 98 79 PHE A CA 1
ATOM 591 C C . PHE A 1 79 ? 21.75 33.438 24.906 1 98 79 PHE A C 1
ATOM 593 O O . PHE A 1 79 ? 20.828 33.594 24.125 1 98 79 PHE A O 1
ATOM 600 N N . SER A 1 80 ? 22.594 32.531 24.75 1 97.5 80 SER A N 1
ATOM 601 C CA . SER A 1 80 ? 22.453 31.422 23.812 1 97.5 80 SER A CA 1
ATOM 602 C C . SER A 1 80 ? 22.406 30.078 24.531 1 97.5 80 SER A C 1
ATOM 604 O O . SER A 1 80 ? 23.266 29.797 25.375 1 97.5 80 SER A O 1
ATOM 606 N N . VAL A 1 81 ? 21.422 29.312 24.234 1 98.19 81 VAL A N 1
ATOM 607 C CA . VAL A 1 81 ? 21.234 28.016 24.906 1 98.19 81 VAL A CA 1
ATOM 608 C C . VAL A 1 81 ? 21.453 26.891 23.906 1 98.19 81 VAL A C 1
ATOM 610 O O . VAL A 1 81 ? 20.609 26.656 23.031 1 98.19 81 VAL A O 1
ATOM 613 N N . LYS A 1 82 ? 22.5 26.156 24.141 1 97.06 82 LYS A N 1
ATOM 614 C CA . LYS A 1 82 ? 22.828 25.062 23.234 1 97.06 82 LYS A CA 1
ATOM 615 C C . LYS A 1 82 ? 21.703 24.031 23.219 1 97.06 82 LYS A C 1
ATOM 617 O O . LYS A 1 82 ? 21.203 23.625 24.266 1 97.06 82 LYS A O 1
ATOM 622 N N . GLY A 1 83 ? 21.234 23.625 22.031 1 96.75 83 GLY A N 1
ATOM 623 C CA . GLY A 1 83 ? 20.234 22.594 21.859 1 96.75 83 GLY A CA 1
ATOM 624 C C . GLY A 1 83 ? 18.812 23.078 22.125 1 96.75 83 GLY A C 1
ATOM 625 O O . GLY A 1 83 ? 17.859 22.312 22 1 96.75 83 GLY A O 1
ATOM 626 N N . GLY A 1 84 ? 18.641 24.266 22.453 1 97.75 84 GLY A N 1
ATOM 627 C CA . GLY A 1 84 ? 17.359 24.781 22.891 1 97.75 84 GLY A CA 1
ATOM 628 C C . GLY A 1 84 ? 16.344 24.875 21.766 1 97.75 84 GLY A C 1
ATOM 629 O O . GLY A 1 84 ? 16.625 25.438 20.703 1 97.75 84 GLY A O 1
ATOM 630 N N . SER A 1 85 ? 15.164 24.328 21.969 1 97.75 85 SER A N 1
ATOM 631 C CA . SER A 1 85 ? 14.039 24.406 21.047 1 97.75 85 SER A CA 1
ATOM 632 C C . SER A 1 85 ? 12.727 24.656 21.781 1 97.75 85 SER A C 1
ATOM 634 O O . SER A 1 85 ? 12.648 24.453 23 1 97.75 85 SER A O 1
ATOM 636 N N . LYS A 1 86 ? 11.727 25.25 21.109 1 97.56 86 LYS A N 1
ATOM 637 C CA . LYS A 1 86 ? 10.375 25.469 21.609 1 97.56 86 LYS A CA 1
ATOM 638 C C . LYS A 1 86 ? 10.391 26.219 22.938 1 97.56 86 LYS A C 1
ATOM 640 O O . LYS A 1 86 ? 9.914 25.703 23.953 1 97.56 86 LYS A O 1
ATOM 645 N N . PRO A 1 87 ? 10.82 27.406 22.953 1 98.19 87 PRO A N 1
ATOM 646 C CA . PRO A 1 87 ? 10.953 28.172 24.188 1 98.19 87 PRO A CA 1
ATOM 647 C C . PRO A 1 87 ? 9.609 28.484 24.844 1 98.19 87 PRO A C 1
ATOM 649 O O . PRO A 1 87 ? 8.617 28.703 24.141 1 98.19 87 PRO A O 1
ATOM 652 N N . LYS A 1 88 ? 9.625 28.531 26.156 1 97.94 88 LYS A N 1
ATOM 653 C CA . LYS A 1 88 ? 8.602 29.094 27.031 1 97.94 88 LYS A CA 1
ATOM 654 C C . LYS A 1 88 ? 9.203 30.094 28.016 1 97.94 88 LYS A C 1
ATOM 656 O O . LYS A 1 88 ? 10.312 29.891 28.516 1 97.94 88 LYS A O 1
ATOM 661 N N . ILE A 1 89 ? 8.477 31.172 28.281 1 98.06 89 ILE A N 1
ATOM 662 C CA . ILE A 1 89 ? 9 32.219 29.156 1 98.06 89 ILE A CA 1
ATOM 663 C C . ILE A 1 89 ? 8.086 32.375 30.359 1 98.06 89 ILE A C 1
ATOM 665 O O . ILE A 1 89 ? 6.859 32.312 30.234 1 98.06 89 ILE A O 1
ATOM 669 N N . SER A 1 90 ? 8.75 32.531 31.531 1 97.5 90 SER A N 1
ATOM 670 C CA . SER A 1 90 ? 7.953 32.844 32.719 1 97.5 90 SER A CA 1
ATOM 671 C C . SER A 1 90 ? 7.293 34.219 32.562 1 97.5 90 SER A C 1
ATOM 673 O O . SER A 1 90 ? 7.742 35.031 31.781 1 97.5 90 SER A O 1
ATOM 675 N N . HIS A 1 91 ? 6.246 34.406 33.375 1 95.88 91 HIS A N 1
ATOM 676 C CA . HIS A 1 91 ? 5.438 35.625 33.281 1 95.88 91 HIS A CA 1
ATOM 677 C C . HIS A 1 91 ? 6.312 36.875 33.344 1 95.88 91 HIS A C 1
ATOM 679 O O . HIS A 1 91 ? 6.125 37.812 32.562 1 95.88 91 HIS A O 1
ATOM 685 N N . ASP A 1 92 ? 7.352 36.906 34.188 1 94.81 92 ASP A N 1
ATOM 686 C CA . ASP A 1 92 ? 8.164 38.094 34.438 1 94.81 92 ASP A CA 1
ATOM 687 C C . ASP A 1 92 ? 9.391 38.094 33.531 1 94.81 92 ASP A C 1
ATOM 689 O O . ASP A 1 92 ? 10.18 39.062 33.594 1 94.81 92 ASP A O 1
ATOM 693 N N . GLY A 1 93 ? 9.609 37.094 32.844 1 96.56 93 GLY A N 1
ATOM 694 C CA . GLY A 1 93 ? 10.727 37.031 31.906 1 96.56 93 GLY A CA 1
ATOM 695 C C . GLY A 1 93 ? 12.023 36.594 32.562 1 96.56 93 GLY A C 1
ATOM 696 O O . GLY A 1 93 ? 13.062 36.531 31.906 1 96.56 93 GLY A O 1
ATOM 697 N N . ARG A 1 94 ? 12.023 36.219 33.75 1 96.88 94 ARG A N 1
ATOM 698 C CA . ARG A 1 94 ? 13.25 35.875 34.469 1 96.88 94 ARG A CA 1
ATOM 699 C C . ARG A 1 94 ? 13.742 34.5 34.062 1 96.88 94 ARG A C 1
ATOM 701 O O . ARG A 1 94 ? 14.953 34.25 34.062 1 96.88 94 ARG A O 1
ATOM 708 N N . PHE A 1 95 ? 12.805 33.656 33.812 1 98.19 95 PHE A N 1
ATOM 709 C CA . PHE A 1 95 ? 13.195 32.312 33.469 1 98.19 95 PHE A CA 1
ATOM 710 C C . PHE A 1 95 ? 12.695 31.953 32.062 1 98.19 95 PHE A C 1
ATOM 712 O O . PHE A 1 95 ? 11.586 32.344 31.672 1 98.19 95 PHE A O 1
ATOM 719 N N . VAL A 1 96 ? 13.5 31.328 31.297 1 98.56 96 VAL A N 1
ATOM 720 C CA . VAL A 1 96 ? 13.164 30.781 29.984 1 98.56 96 VAL A CA 1
ATOM 721 C C . VAL A 1 96 ? 13.469 29.281 29.953 1 98.56 96 VAL A C 1
ATOM 723 O O . VAL A 1 96 ? 14.57 28.859 30.312 1 98.56 96 VAL A O 1
ATOM 726 N N . ALA A 1 97 ? 12.5 28.5 29.547 1 98.69 97 ALA A N 1
ATOM 727 C CA . ALA A 1 97 ? 12.648 27.047 29.422 1 98.69 97 ALA A CA 1
ATOM 728 C C . ALA A 1 97 ? 12.641 26.625 27.953 1 98.69 97 ALA A C 1
ATOM 730 O O . ALA A 1 97 ? 11.875 27.156 27.156 1 98.69 97 ALA A O 1
ATOM 731 N N . PHE A 1 98 ? 13.602 25.719 27.594 1 98.56 98 PHE A N 1
ATOM 732 C CA . PHE A 1 98 ? 13.672 25.141 26.25 1 98.56 98 PHE A CA 1
ATOM 733 C C . PHE A 1 98 ? 13.594 23.609 26.328 1 98.56 98 PHE A C 1
ATOM 735 O O . PHE A 1 98 ? 14.016 23 27.312 1 98.56 98 PHE A O 1
ATOM 742 N N . VAL A 1 99 ? 13.023 23 25.328 1 98.31 99 VAL A N 1
ATOM 743 C CA . VAL A 1 99 ? 13.266 21.578 25.125 1 98.31 99 VAL A CA 1
ATOM 744 C C . VAL A 1 99 ? 14.727 21.344 24.75 1 98.31 99 VAL A C 1
ATOM 746 O O . VAL A 1 99 ? 15.258 22.016 23.859 1 98.31 99 VAL A O 1
ATOM 749 N N . ASP A 1 100 ? 15.391 20.578 25.484 1 97.62 100 ASP A N 1
ATOM 750 C CA . ASP A 1 100 ? 16.75 20.156 25.141 1 97.62 100 ASP A CA 1
ATOM 751 C C . ASP A 1 100 ? 16.734 18.984 24.156 1 97.62 100 ASP A C 1
ATOM 753 O O . ASP A 1 100 ? 16.688 17.828 24.578 1 97.62 100 ASP A O 1
ATOM 757 N N . VAL A 1 101 ? 16.859 19.266 22.875 1 96.19 101 VAL A N 1
ATOM 758 C CA . VAL A 1 101 ? 16.641 18.281 21.828 1 96.19 101 VAL A CA 1
ATOM 759 C C . VAL A 1 101 ? 17.844 17.344 21.734 1 96.19 101 VAL A C 1
ATOM 761 O O . VAL A 1 101 ? 18.953 17.719 22.094 1 96.19 101 VAL A O 1
ATOM 764 N N . ILE A 1 102 ? 17.688 16.094 21.234 1 96.12 102 ILE A N 1
ATOM 765 C CA . ILE A 1 102 ? 18.75 15.141 20.969 1 96.12 102 ILE A CA 1
ATOM 766 C C . ILE A 1 102 ? 19.625 15.633 19.812 1 96.12 102 ILE A C 1
ATOM 768 O O . ILE A 1 102 ? 19.109 15.977 18.75 1 96.12 102 ILE A O 1
ATOM 772 N N . PRO A 1 103 ? 20.906 15.664 20.031 1 96.81 103 PRO A N 1
ATOM 773 C CA . PRO A 1 103 ? 21.781 16.062 18.922 1 96.81 103 PRO A CA 1
ATOM 774 C C . PRO A 1 103 ? 21.594 15.18 17.688 1 96.81 103 PRO A C 1
ATOM 776 O O . PRO A 1 103 ? 21.406 13.969 17.812 1 96.81 103 PRO A O 1
ATOM 779 N N . LEU A 1 104 ? 21.609 15.789 16.516 1 97 104 LEU A N 1
ATOM 780 C CA . LEU A 1 104 ? 21.391 15.078 15.258 1 97 104 LEU A CA 1
ATOM 781 C C . LEU A 1 104 ? 22.391 13.945 15.086 1 97 104 LEU A C 1
ATOM 783 O O . LEU A 1 104 ? 22.031 12.867 14.602 1 97 104 LEU A O 1
ATOM 787 N N . LEU A 1 105 ? 23.719 14.164 15.406 1 97.06 105 LEU A N 1
ATOM 788 C CA . LEU A 1 105 ? 24.75 13.148 15.258 1 97.06 105 LEU A CA 1
ATOM 789 C C . LEU A 1 105 ? 24.391 11.898 16.047 1 97.06 105 LEU A C 1
ATOM 791 O O . LEU A 1 105 ? 24.547 10.781 15.555 1 97.06 105 LEU A O 1
ATOM 795 N N . ASP A 1 106 ? 23.906 12.109 17.328 1 95.88 106 ASP A N 1
ATOM 796 C CA . ASP A 1 106 ? 23.531 10.984 18.172 1 95.88 106 ASP A CA 1
ATOM 797 C C . ASP A 1 106 ? 22.375 10.195 17.562 1 95.88 106 ASP A C 1
ATOM 799 O O . ASP A 1 106 ? 22.375 8.969 17.578 1 95.88 106 ASP A O 1
ATOM 803 N N . SER A 1 107 ? 21.453 10.906 17.078 1 95.38 107 SER A N 1
ATOM 804 C CA . SER A 1 107 ? 20.297 10.273 16.469 1 95.38 107 SER A CA 1
ATOM 805 C C . SER A 1 107 ? 20.688 9.492 15.219 1 95.38 107 SER A C 1
ATOM 807 O O . SER A 1 107 ? 20.219 8.375 15 1 95.38 107 SER A O 1
ATOM 809 N N . GLU A 1 108 ? 21.562 10.039 14.398 1 95.12 108 GLU A N 1
ATOM 810 C CA . GLU A 1 108 ? 21.953 9.414 13.133 1 95.12 108 GLU A CA 1
ATOM 811 C C . GLU A 1 108 ? 22.859 8.203 13.375 1 95.12 108 GLU A C 1
ATOM 813 O O . GLU A 1 108 ? 22.875 7.273 12.562 1 95.12 108 GLU A O 1
ATOM 818 N N . GLN A 1 109 ? 23.578 8.219 14.461 1 95 109 GLN A N 1
ATOM 819 C CA . GLN A 1 109 ? 24.484 7.129 14.766 1 95 109 GLN A CA 1
ATOM 820 C C . GLN A 1 109 ? 23.766 5.992 15.484 1 95 109 GLN A C 1
ATOM 822 O O . GLN A 1 109 ? 24.281 4.867 15.547 1 95 109 GLN A O 1
ATOM 827 N N . ALA A 1 110 ? 22.562 6.305 16 1 93.31 110 ALA A N 1
ATOM 828 C CA . ALA A 1 110 ? 21.844 5.32 16.797 1 93.31 110 ALA A CA 1
ATOM 829 C C . ALA A 1 110 ? 21.109 4.324 15.906 1 93.31 110 ALA A C 1
ATOM 831 O O . ALA A 1 110 ? 20.562 4.699 14.875 1 93.31 110 ALA A O 1
ATOM 832 N N . ASN A 1 111 ? 21.219 3.041 16.281 1 89.38 111 ASN A N 1
ATOM 833 C CA . ASN A 1 111 ? 20.359 2.061 15.633 1 89.38 111 ASN A CA 1
ATOM 834 C C . ASN A 1 111 ? 18.922 2.152 16.141 1 89.38 111 ASN A C 1
ATOM 836 O O . ASN A 1 111 ? 18.609 2.982 16.984 1 89.38 111 ASN A O 1
ATOM 840 N N . LYS A 1 112 ? 18.141 1.402 15.648 1 88.62 112 LYS A N 1
ATOM 841 C CA . LYS A 1 112 ? 16.703 1.492 15.93 1 88.62 112 LYS A CA 1
ATOM 842 C C . LYS A 1 112 ? 16.438 1.354 17.422 1 88.62 112 LYS A C 1
ATOM 844 O O . LYS A 1 112 ? 15.656 2.127 17.984 1 88.62 112 LYS A O 1
ATOM 849 N N . LYS A 1 113 ? 17.078 0.428 18.078 1 88.19 113 LYS A N 1
ATOM 850 C CA . LYS A 1 113 ? 16.875 0.186 19.516 1 88.19 113 LYS A CA 1
ATOM 851 C C . LYS A 1 113 ? 17.391 1.35 20.344 1 88.19 113 LYS A C 1
ATOM 853 O O . LYS A 1 113 ? 16.719 1.796 21.281 1 88.19 113 LYS A O 1
ATOM 858 N N . ALA A 1 114 ? 18.5 1.799 19.969 1 91.5 114 ALA A N 1
ATOM 859 C CA . ALA A 1 114 ? 19.109 2.908 20.688 1 91.5 114 ALA A CA 1
ATOM 860 C C . ALA A 1 114 ? 18.328 4.195 20.5 1 91.5 114 ALA A C 1
ATOM 862 O O . ALA A 1 114 ? 18.234 5.02 21.422 1 91.5 114 ALA A O 1
ATOM 863 N N . LYS A 1 115 ? 17.797 4.383 19.344 1 92.75 115 LYS A N 1
ATOM 864 C CA . LYS A 1 115 ? 17.047 5.594 19.047 1 92.75 115 LYS A CA 1
ATOM 865 C C . LYS A 1 115 ? 15.812 5.703 19.953 1 92.75 115 LYS A C 1
ATOM 867 O O . LYS A 1 115 ? 15.422 6.805 20.344 1 92.75 115 LYS A O 1
ATOM 872 N N . LYS A 1 116 ? 15.266 4.625 20.25 1 90.25 116 LYS A N 1
ATOM 873 C CA . LYS A 1 116 ? 14.086 4.609 21.109 1 90.25 116 LYS A CA 1
ATOM 874 C C . LYS A 1 116 ? 14.43 5.059 22.531 1 90.25 116 LYS A C 1
ATOM 876 O O . LYS A 1 116 ? 13.57 5.551 23.25 1 90.25 116 LYS A O 1
ATOM 881 N N . LYS A 1 117 ? 15.609 4.91 22.922 1 91.94 117 LYS A N 1
ATOM 882 C CA . LYS A 1 117 ? 1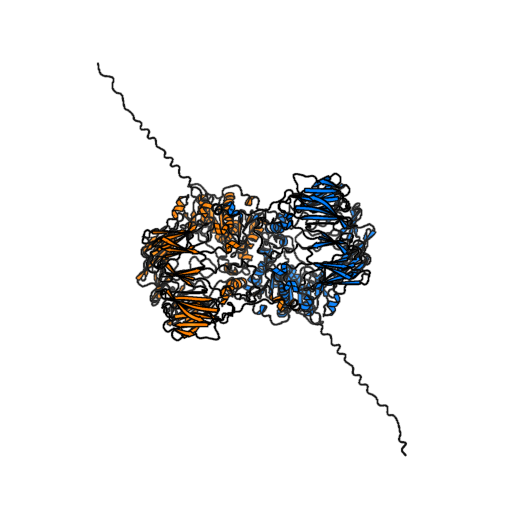6.062 5.246 24.266 1 91.94 117 LYS A CA 1
ATOM 883 C C . LYS A 1 117 ? 16.438 6.719 24.375 1 91.94 117 LYS A C 1
ATOM 885 O O . LYS A 1 117 ? 16.547 7.262 25.469 1 91.94 117 LYS A O 1
ATOM 890 N N . LEU A 1 118 ? 16.625 7.277 23.234 1 94.12 118 LEU A N 1
ATOM 891 C CA . LEU A 1 118 ? 16.969 8.695 23.234 1 94.12 118 LEU A CA 1
ATOM 892 C C . LEU A 1 118 ? 15.742 9.555 23.516 1 94.12 118 LEU A C 1
ATOM 894 O O . LEU A 1 118 ? 14.742 9.477 22.812 1 94.12 118 LEU A O 1
ATOM 898 N N . LYS A 1 119 ? 15.766 10.336 24.656 1 95.62 119 LYS A N 1
ATOM 899 C CA . LYS A 1 119 ? 14.68 11.242 25.031 1 95.62 119 LYS A CA 1
ATOM 900 C C . LYS A 1 119 ? 15.188 12.672 25.203 1 95.62 119 LYS A C 1
ATOM 902 O O . LYS A 1 119 ? 16.312 12.891 25.672 1 95.62 119 LYS A O 1
ATOM 907 N N . SER A 1 120 ? 14.328 13.656 24.891 1 96.62 120 SER A N 1
ATOM 908 C CA . SER A 1 120 ? 14.664 15.062 25.062 1 96.62 120 SER A CA 1
ATOM 909 C C . SER A 1 120 ? 14.641 15.453 26.531 1 96.62 120 SER A C 1
ATOM 911 O O . SER A 1 120 ? 14.109 14.719 27.375 1 96.62 120 SER A O 1
ATOM 913 N N . GLY A 1 121 ? 15.406 16.5 26.812 1 97.88 121 GLY A N 1
ATOM 914 C CA . GLY A 1 121 ? 15.391 17.062 28.156 1 97.88 121 GLY A CA 1
ATOM 915 C C . GLY A 1 121 ? 14.836 18.484 28.188 1 97.88 121 GLY A C 1
ATOM 916 O O . GLY A 1 121 ? 14.039 18.859 27.344 1 97.88 121 GLY A O 1
ATOM 917 N N . LEU A 1 122 ? 15.133 19.172 29.297 1 98.38 122 LEU A N 1
ATOM 918 C CA . LEU A 1 122 ? 14.75 20.562 29.547 1 98.38 122 LEU A CA 1
ATOM 919 C C . LEU A 1 122 ? 15.961 21.375 29.984 1 98.38 122 LEU A C 1
ATOM 921 O O . LEU A 1 122 ? 16.766 20.922 30.781 1 98.38 122 LEU A O 1
ATOM 925 N N . VAL A 1 123 ? 16.172 22.5 29.391 1 98.5 123 VAL A N 1
ATOM 926 C CA . VAL A 1 123 ? 17.141 23.469 29.875 1 98.5 123 VAL A CA 1
ATOM 927 C C . VAL A 1 123 ? 16.422 24.703 30.406 1 98.5 123 VAL A C 1
ATOM 929 O O . VAL A 1 123 ? 15.602 25.312 29.703 1 98.5 123 VAL A O 1
ATOM 932 N N . LEU A 1 124 ? 16.609 24.984 31.609 1 98.56 124 LEU A N 1
ATOM 933 C CA . LEU A 1 124 ? 16.047 26.172 32.25 1 98.56 124 LEU A CA 1
ATOM 934 C C . LEU A 1 124 ? 17.125 27.25 32.406 1 98.56 124 LEU A C 1
ATOM 936 O O . LEU A 1 124 ? 18.156 27.031 33.031 1 98.56 124 LEU A O 1
ATOM 940 N N . LEU A 1 125 ? 16.906 28.406 31.844 1 98.5 125 LEU A N 1
ATOM 941 C CA . LEU A 1 125 ? 17.844 29.531 31.891 1 98.5 125 LEU A CA 1
ATOM 942 C C . LEU A 1 125 ? 17.328 30.609 32.844 1 98.5 125 LEU A C 1
ATOM 944 O O . LEU A 1 125 ? 16.188 31.047 32.75 1 98.5 125 LEU A O 1
ATOM 948 N N . ASP A 1 126 ? 18.141 31.016 33.781 1 97.56 126 ASP A N 1
ATOM 949 C CA . ASP A 1 126 ? 17.906 32.219 34.594 1 97.56 126 ASP A CA 1
ATOM 950 C C . ASP A 1 126 ? 18.484 33.438 33.906 1 97.56 126 ASP A C 1
ATOM 952 O O . ASP A 1 126 ? 19.719 33.594 33.844 1 97.56 126 ASP A O 1
ATOM 956 N N . THR A 1 127 ? 17.656 34.312 33.469 1 97 127 THR A N 1
ATOM 957 C CA . THR A 1 127 ? 18.109 35.438 32.656 1 97 127 THR A CA 1
ATOM 958 C C . THR A 1 127 ? 18.797 36.5 33.5 1 97 127 THR A C 1
ATOM 960 O O . THR A 1 127 ? 19.438 37.406 32.938 1 97 127 THR A O 1
ATOM 963 N N . SER A 1 128 ? 18.656 36.469 34.75 1 94.44 128 SER A N 1
ATOM 964 C CA . SER A 1 128 ? 19.344 37.406 35.625 1 94.44 128 SER A CA 1
ATOM 965 C C . SER A 1 128 ? 20.812 37.031 35.781 1 94.44 128 SER A C 1
ATOM 967 O O . SER A 1 128 ? 21.672 37.906 35.812 1 94.44 128 SER A O 1
ATOM 969 N N . THR A 1 129 ? 21.125 35.719 35.844 1 93.62 129 THR A N 1
ATOM 970 C CA . THR A 1 129 ? 22.469 35.281 36.156 1 93.62 129 THR A CA 1
ATOM 971 C C . THR A 1 129 ? 23.109 34.625 34.938 1 93.62 129 THR A C 1
ATOM 973 O O . THR A 1 129 ? 24.344 34.562 34.844 1 93.62 129 THR A O 1
ATOM 976 N N . GLY A 1 130 ? 22.297 34.125 34.094 1 95.12 130 GLY A N 1
ATOM 977 C CA . GLY A 1 130 ? 22.797 33.375 32.969 1 95.12 130 GLY A CA 1
ATOM 978 C C . GLY A 1 130 ? 23 31.906 33.25 1 95.12 130 GLY A C 1
ATOM 979 O O . GLY A 1 130 ? 23.391 31.141 32.375 1 95.12 130 GLY A O 1
ATOM 980 N N . LYS A 1 131 ? 22.656 31.516 34.469 1 96.38 131 LYS A N 1
ATOM 981 C CA . LYS A 1 131 ? 22.828 30.109 34.844 1 96.38 131 LYS A CA 1
ATOM 982 C C . LYS A 1 131 ? 21.828 29.203 34.125 1 96.38 131 LYS A C 1
ATOM 984 O O . LYS A 1 131 ? 20.641 29.562 34 1 96.38 131 LYS A O 1
ATOM 989 N N . GLU A 1 132 ? 22.312 28.078 33.656 1 97.56 132 GLU A N 1
ATOM 990 C CA . GLU A 1 132 ? 21.5 27.062 33.031 1 97.56 132 GLU A CA 1
ATOM 991 C C . GLU A 1 132 ? 21.391 25.812 33.906 1 97.56 132 GLU A C 1
ATOM 993 O O . GLU A 1 132 ? 22.375 25.391 34.5 1 97.56 132 GLU A O 1
ATOM 998 N N . ILE A 1 133 ? 20.266 25.281 34.031 1 97.88 133 ILE A N 1
ATOM 999 C CA . ILE A 1 133 ? 20.031 23.984 34.688 1 97.88 133 ILE A CA 1
ATOM 1000 C C . ILE A 1 133 ? 19.422 23.016 33.656 1 97.88 133 ILE A C 1
ATOM 1002 O O . ILE A 1 133 ? 18.422 23.344 33.031 1 97.88 133 ILE A O 1
ATOM 1006 N N . ARG A 1 134 ? 19.984 21.922 33.531 1 97.69 134 ARG A N 1
ATOM 1007 C CA . ARG A 1 134 ? 19.531 20.938 32.562 1 97.69 134 ARG A CA 1
ATOM 1008 C C . ARG A 1 134 ? 18.938 19.719 33.25 1 97.69 134 ARG A C 1
ATOM 1010 O O . ARG A 1 134 ? 19.453 19.25 34.281 1 97.69 134 ARG A O 1
ATOM 1017 N N . TYR A 1 135 ? 17.797 19.281 32.781 1 97.94 135 TYR A N 1
ATOM 1018 C CA . TYR A 1 135 ? 17.094 18.078 33.219 1 97.94 135 TYR A CA 1
ATOM 1019 C C . TYR A 1 135 ? 17.016 17.062 32.094 1 97.94 135 TYR A C 1
ATOM 1021 O O . TYR A 1 135 ? 16.75 17.422 30.938 1 97.94 135 TYR A O 1
ATOM 1029 N N . GLU A 1 136 ? 17.266 15.836 32.406 1 96.44 136 GLU A N 1
ATOM 1030 C CA . GLU A 1 136 ? 17.234 14.789 31.375 1 96.44 136 GLU A CA 1
ATOM 1031 C C . GLU A 1 136 ? 15.891 14.078 31.359 1 96.44 136 GLU A C 1
ATOM 1033 O O . GLU A 1 136 ? 15.172 14.07 32.375 1 96.44 136 GLU A O 1
ATOM 1038 N N . ARG A 1 137 ? 15.477 13.484 30.141 1 96.75 137 ARG A N 1
ATOM 1039 C CA . ARG A 1 137 ? 14.328 12.617 29.938 1 96.75 137 ARG A CA 1
ATOM 1040 C C . ARG A 1 137 ? 13.047 13.289 30.422 1 96.75 137 ARG A C 1
ATOM 1042 O O . ARG A 1 137 ? 12.312 12.719 31.25 1 96.75 137 ARG A O 1
ATOM 1049 N N . VAL A 1 138 ? 12.789 14.477 29.906 1 98.12 138 VAL A N 1
ATOM 1050 C CA . VAL A 1 138 ? 11.625 15.266 30.297 1 98.12 138 VAL A CA 1
ATOM 1051 C C . VAL A 1 138 ? 10.5 15.07 29.281 1 98.12 138 VAL A C 1
ATOM 1053 O O . VAL A 1 138 ? 10.703 15.266 28.078 1 98.12 138 VAL A O 1
ATOM 1056 N N . LYS A 1 139 ? 9.352 14.68 29.75 1 96.44 139 LYS A N 1
ATOM 1057 C CA . LYS A 1 139 ? 8.164 14.484 28.922 1 96.44 139 LYS A CA 1
ATOM 1058 C C . LYS A 1 139 ? 7.52 15.82 28.562 1 96.44 139 LYS A C 1
ATOM 1060 O O . LYS A 1 139 ? 7.156 16.062 27.406 1 96.44 139 LYS A O 1
ATOM 1065 N N . SER A 1 140 ? 7.336 16.719 29.562 1 97.38 140 SER A N 1
ATOM 1066 C CA . SER A 1 140 ? 6.77 18.062 29.359 1 97.38 140 SER A CA 1
ATOM 1067 C C . SER A 1 140 ? 7.074 18.969 30.547 1 97.38 140 SER A C 1
ATOM 1069 O O . SER A 1 140 ? 7.531 18.5 31.594 1 97.38 140 SER A O 1
ATOM 1071 N N . PHE A 1 141 ? 6.91 20.234 30.375 1 98.38 141 PHE A N 1
ATOM 1072 C CA . PHE A 1 141 ? 7.074 21.203 31.453 1 98.38 141 PHE A CA 1
ATOM 1073 C C . PHE A 1 141 ? 6.172 22.422 31.219 1 98.38 141 PHE A C 1
ATOM 1075 O O . PHE A 1 141 ? 5.797 22.719 30.094 1 98.38 141 PHE A O 1
ATOM 1082 N N . GLU A 1 142 ? 5.797 23.109 32.312 1 96.94 142 GLU A N 1
ATOM 1083 C CA . GLU A 1 142 ? 4.938 24.281 32.219 1 96.94 142 GLU A CA 1
ATOM 1084 C C . GLU A 1 142 ? 5.129 25.219 33.406 1 96.94 142 GLU A C 1
ATOM 1086 O O . GLU A 1 142 ? 5.281 24.766 34.531 1 96.94 142 GLU A O 1
ATOM 1091 N N . PHE A 1 143 ? 5.215 26.531 33.125 1 97.75 143 PHE A N 1
ATOM 1092 C CA . PHE A 1 143 ? 5.168 27.547 34.156 1 97.75 143 PHE A CA 1
ATOM 1093 C C . PHE A 1 143 ? 3.738 27.766 34.625 1 97.75 143 PHE A C 1
ATOM 1095 O O . PHE A 1 143 ? 2.791 27.656 33.844 1 97.75 143 PHE A O 1
ATOM 1102 N N . ASN A 1 144 ? 3.58 28.031 35.938 1 96.25 144 ASN A N 1
ATOM 1103 C CA . ASN A 1 144 ? 2.264 28.531 36.312 1 96.25 144 ASN A CA 1
ATOM 1104 C C . ASN A 1 144 ? 2.027 29.953 35.844 1 96.25 144 ASN A C 1
ATOM 1106 O O . ASN A 1 144 ? 2.967 30.641 35.438 1 96.25 144 ASN A O 1
ATOM 1110 N N . GLU A 1 145 ? 0.83 30.438 35.906 1 92.31 145 GLU A N 1
ATOM 1111 C CA . GLU A 1 145 ? 0.438 31.719 35.344 1 92.31 145 GLU A CA 1
ATOM 1112 C C . GLU A 1 145 ? 1.191 32.875 35.969 1 92.31 145 GLU A C 1
ATOM 1114 O O . GLU A 1 145 ? 1.498 33.875 35.312 1 92.31 145 GLU A O 1
ATOM 1119 N N . THR A 1 146 ? 1.544 32.719 37.219 1 92.88 146 THR A N 1
ATOM 1120 C CA . THR A 1 146 ? 2.201 33.812 37.938 1 92.88 146 THR A CA 1
ATOM 1121 C C . THR A 1 146 ? 3.699 33.812 37.656 1 92.88 146 THR A C 1
ATOM 1123 O O . THR A 1 146 ? 4.383 34.812 37.906 1 92.88 146 THR A O 1
ATOM 1126 N N . GLY A 1 147 ? 4.207 32.75 37.219 1 94.44 147 GLY A N 1
ATOM 1127 C CA . GLY A 1 147 ? 5.629 32.625 36.938 1 94.44 147 GLY A CA 1
ATOM 1128 C C . GLY A 1 147 ? 6.461 32.312 38.156 1 94.44 147 GLY A C 1
ATOM 1129 O O . GLY A 1 147 ? 7.684 32.469 38.156 1 94.44 147 GLY A O 1
ATOM 1130 N N . SER A 1 148 ? 5.828 31.812 39.188 1 96.25 148 SER A N 1
ATOM 1131 C CA . SER A 1 148 ? 6.535 31.531 40.438 1 96.25 148 SER A CA 1
ATOM 1132 C C . SER A 1 148 ? 7.094 30.109 40.438 1 96.25 148 SER A C 1
ATOM 1134 O O . SER A 1 148 ? 8.062 29.828 41.156 1 96.25 148 SER A O 1
ATOM 1136 N N . HIS A 1 149 ? 6.422 29.266 39.75 1 98.06 149 HIS A N 1
ATOM 1137 C CA . HIS A 1 149 ? 6.801 27.859 39.812 1 98.06 149 HIS A CA 1
ATOM 1138 C C . HIS A 1 149 ? 6.887 27.25 38.406 1 98.06 149 HIS A C 1
ATOM 1140 O O . HIS A 1 149 ? 6.277 27.766 37.469 1 98.06 149 HIS A O 1
ATOM 1146 N N . LEU A 1 150 ? 7.66 26.25 38.219 1 98.38 150 LEU A N 1
ATOM 1147 C CA . LEU A 1 150 ? 7.777 25.406 37.062 1 98.38 150 LEU A CA 1
ATOM 1148 C C . LEU A 1 150 ? 7.523 23.938 37.406 1 98.38 150 LEU A C 1
ATOM 1150 O O . LEU A 1 150 ? 8.156 23.406 38.312 1 98.38 150 LEU A O 1
ATOM 1154 N N . ALA A 1 151 ? 6.555 23.297 36.75 1 98.56 151 ALA A N 1
ATOM 1155 C CA . ALA A 1 151 ? 6.336 21.859 36.875 1 98.56 151 ALA A CA 1
ATOM 1156 C C . ALA A 1 151 ? 7.035 21.094 35.781 1 98.56 151 ALA A C 1
ATOM 1158 O O . ALA A 1 151 ? 6.844 21.391 34.594 1 98.56 151 ALA A O 1
ATOM 1159 N N . ILE A 1 152 ? 7.887 20.141 36.125 1 98.62 152 ILE A N 1
ATOM 1160 C CA . ILE A 1 152 ? 8.609 19.297 35.156 1 98.62 152 ILE A CA 1
ATOM 1161 C C . ILE A 1 152 ? 8.094 17.859 35.25 1 98.62 152 ILE A C 1
ATOM 1163 O O . ILE A 1 152 ? 8.141 17.25 36.312 1 98.62 152 ILE A O 1
ATOM 1167 N N . TRP A 1 153 ? 7.551 17.359 34.188 1 98.44 153 TRP A N 1
ATOM 1168 C CA . TRP A 1 153 ? 7.066 15.984 34.094 1 98.44 153 TRP A CA 1
ATOM 1169 C C . TRP A 1 153 ? 8.07 15.102 33.375 1 98.44 153 TRP A C 1
ATOM 1171 O O . TRP A 1 153 ? 8.328 15.297 32.188 1 98.44 153 TRP A O 1
ATOM 1181 N N . PHE A 1 154 ? 8.641 14.094 34.031 1 97.88 154 PHE A N 1
ATOM 1182 C CA . PHE A 1 154 ? 9.711 13.266 33.5 1 97.88 154 PHE A CA 1
ATOM 1183 C C . PHE A 1 154 ? 9.141 12.023 32.812 1 97.88 154 PHE A C 1
ATOM 1185 O O . PHE A 1 154 ? 8.023 11.609 33.125 1 97.88 154 PHE A O 1
ATOM 1192 N N . GLU A 1 155 ? 9.93 11.477 31.922 1 95.12 155 GLU A N 1
ATOM 1193 C CA . GLU A 1 155 ? 9.617 10.188 31.312 1 95.12 155 GLU A CA 1
ATOM 1194 C C . GLU A 1 155 ? 9.68 9.055 32.344 1 95.12 155 GLU A C 1
ATOM 1196 O O . GLU A 1 155 ? 10.414 9.148 33.312 1 95.12 155 GLU A O 1
ATOM 1201 N N . ALA A 1 156 ? 8.867 8.023 32 1 90.62 156 ALA A N 1
ATOM 1202 C CA . ALA A 1 156 ? 8.906 6.848 32.875 1 90.62 156 ALA A CA 1
ATOM 1203 C C . ALA A 1 156 ? 10.281 6.188 32.844 1 90.62 156 ALA A C 1
ATOM 1205 O O . ALA A 1 156 ? 10.984 6.25 31.844 1 90.62 156 ALA A O 1
ATOM 1206 N N . ASP A 1 157 ? 10.641 5.68 33.969 1 79.81 157 ASP A N 1
ATOM 1207 C CA . ASP A 1 157 ? 11.93 4.992 34.094 1 79.81 157 ASP A CA 1
ATOM 1208 C C . ASP A 1 157 ? 11.961 3.764 33.188 1 79.81 157 ASP A C 1
ATOM 1210 O O . ASP A 1 157 ? 10.938 3.105 32.969 1 79.81 157 ASP A O 1
ATOM 1214 N N . GLU A 1 158 ? 12.969 3.637 32.344 1 68.25 158 GLU A N 1
ATOM 1215 C CA . GLU A 1 158 ? 13.125 2.461 31.484 1 68.25 158 GLU A CA 1
ATOM 1216 C C . GLU A 1 158 ? 13.148 1.18 32.312 1 68.25 158 GLU A C 1
ATOM 1218 O O . GLU A 1 158 ? 13.812 1.119 33.344 1 68.25 158 GLU A O 1
ATOM 1223 N N . ASN A 1 159 ? 12.227 0.536 32.375 1 54.88 159 ASN A N 1
ATOM 1224 C CA . ASN A 1 159 ? 12.305 -0.767 33 1 54.88 159 ASN A CA 1
ATOM 1225 C C . ASN A 1 159 ? 13.562 -1.526 32.594 1 54.88 159 ASN A C 1
ATOM 1227 O O . ASN A 1 159 ? 13.906 -1.556 31.406 1 54.88 159 ASN A O 1
ATOM 1231 N N . LYS A 1 160 ? 14.555 -1.743 33.469 1 45.69 160 LYS A N 1
ATOM 1232 C CA . LYS A 1 160 ? 15.586 -2.744 33.219 1 45.69 160 LYS A CA 1
ATOM 1233 C C . LYS A 1 160 ? 14.977 -4.066 32.75 1 45.69 160 LYS A C 1
ATOM 1235 O O . LYS A 1 160 ? 14.656 -4.926 33.562 1 45.69 160 LYS A O 1
ATOM 1240 N N . LYS A 1 161 ? 14.188 -4.145 31.953 1 43.16 161 LYS A N 1
ATOM 1241 C CA . LYS A 1 161 ? 13.828 -5.484 31.484 1 43.16 161 LYS A CA 1
ATOM 1242 C C . LYS A 1 161 ? 15.07 -6.281 31.094 1 43.16 161 LYS A C 1
ATOM 1244 O O . LYS A 1 161 ? 15.016 -7.512 31 1 43.16 161 LYS A O 1
ATOM 1249 N N . ASP A 1 162 ? 16.047 -5.66 30.547 1 40.22 162 ASP A N 1
ATOM 1250 C CA . ASP A 1 162 ? 17.094 -6.535 30 1 40.22 162 ASP A CA 1
ATOM 1251 C C . ASP A 1 162 ? 17.781 -7.328 31.109 1 40.22 162 ASP A C 1
ATOM 1253 O O . ASP A 1 162 ? 18.641 -8.156 30.844 1 40.22 162 ASP A O 1
ATOM 1257 N N . GLU A 1 163 ? 17.984 -6.789 32.375 1 36.28 163 GLU A N 1
ATOM 1258 C CA . GLU A 1 163 ? 18.719 -7.758 33.188 1 36.28 163 GLU A CA 1
ATOM 1259 C C . GLU A 1 163 ? 17.781 -8.844 33.719 1 36.28 163 GLU A C 1
ATOM 1261 O O . GLU A 1 163 ? 16.969 -8.586 34.594 1 36.28 163 GLU A O 1
ATOM 1266 N N . LYS A 1 164 ? 17.281 -9.68 32.906 1 35.56 164 LYS A N 1
ATOM 1267 C CA . LYS A 1 164 ? 16.781 -10.953 33.406 1 35.56 164 LYS A CA 1
ATOM 1268 C C . LYS A 1 164 ? 17.688 -11.5 34.5 1 35.56 164 LYS A C 1
ATOM 1270 O O . LYS A 1 164 ? 18.797 -11.961 34.219 1 35.56 164 LYS A O 1
ATOM 1275 N N . SER A 1 165 ? 17.969 -10.945 35.562 1 32.59 165 SER A N 1
ATOM 1276 C CA . SER A 1 165 ? 18.594 -11.852 36.531 1 32.59 165 SER A CA 1
ATOM 1277 C C . SER A 1 165 ? 17.844 -13.172 36.625 1 32.59 165 SER A C 1
ATOM 1279 O O . SER A 1 165 ? 16.609 -13.195 36.594 1 32.59 165 SER A O 1
ATOM 1281 N N . ALA A 1 166 ? 18.516 -14.297 36.188 1 34.12 166 ALA A N 1
ATOM 1282 C CA . ALA A 1 166 ? 18.203 -15.719 36.312 1 34.12 166 ALA A CA 1
ATOM 1283 C C . ALA A 1 166 ? 17.469 -16 37.625 1 34.12 166 ALA A C 1
ATOM 1285 O O . ALA A 1 166 ? 16.719 -16.984 37.719 1 34.12 166 ALA A O 1
ATOM 1286 N N . ASP A 1 167 ? 17.953 -15.406 38.688 1 32.97 167 ASP A N 1
ATOM 1287 C CA . ASP A 1 167 ? 17.516 -16.031 39.938 1 32.97 167 ASP A CA 1
ATOM 1288 C C . ASP A 1 167 ? 16.094 -15.602 40.312 1 32.97 167 ASP A C 1
ATOM 1290 O O . ASP A 1 167 ? 15.898 -14.867 41.281 1 32.97 167 ASP A O 1
ATOM 1294 N N . LYS A 1 168 ? 15.344 -15.156 39.375 1 36.88 168 LYS A N 1
ATOM 1295 C CA . LYS A 1 168 ? 14.055 -14.93 40 1 36.88 168 LYS A CA 1
ATOM 1296 C C . LYS A 1 168 ? 13.516 -16.219 40.625 1 36.88 168 LYS A C 1
ATOM 1298 O O . LYS A 1 168 ? 13.422 -17.25 39.938 1 36.88 168 LYS A O 1
ATOM 1303 N N . PRO A 1 169 ? 13.586 -16.281 42 1 35.66 169 PRO A N 1
ATOM 1304 C CA . PRO A 1 169 ? 12.883 -17.422 42.625 1 35.66 169 PRO A CA 1
ATOM 1305 C C . PRO A 1 169 ? 11.461 -17.578 42.094 1 35.66 169 PRO A C 1
ATOM 1307 O O . PRO A 1 169 ? 10.844 -16.609 41.656 1 35.66 169 PRO A O 1
ATOM 1310 N N . GLU A 1 170 ? 11.094 -18.812 41.594 1 35.66 170 GLU A N 1
ATOM 1311 C CA . GLU A 1 170 ? 9.773 -19.344 41.281 1 35.66 170 GLU A CA 1
ATOM 1312 C C . GLU A 1 170 ? 8.719 -18.844 42.25 1 35.66 170 GLU A C 1
ATOM 1314 O O . GLU A 1 170 ? 7.602 -19.375 42.281 1 35.66 170 GLU A O 1
ATOM 1319 N N . ASN A 1 171 ? 9.039 -18.078 43.312 1 35.22 171 ASN A N 1
ATOM 1320 C CA . ASN A 1 171 ? 7.816 -17.859 44.094 1 35.22 171 ASN A CA 1
ATOM 1321 C C . ASN A 1 171 ? 6.754 -17.141 43.281 1 35.22 171 ASN A C 1
ATOM 1323 O O . ASN A 1 171 ? 7.078 -16.312 42.406 1 35.22 171 ASN A O 1
ATOM 1327 N N . GLY A 1 172 ? 5.547 -17.703 43.156 1 38.97 172 GLY A N 1
ATOM 1328 C CA . GLY A 1 172 ? 4.227 -17.516 42.594 1 38.97 172 GLY A CA 1
ATOM 1329 C C . GLY A 1 172 ? 3.803 -16.062 42.531 1 38.97 172 GLY A C 1
ATOM 1330 O O . GLY A 1 172 ? 2.623 -15.758 42.312 1 38.97 172 GLY A O 1
ATOM 1331 N N . ASN A 1 173 ? 4.355 -15.219 43.156 1 38.28 173 ASN A N 1
ATOM 1332 C CA . ASN A 1 173 ? 3.576 -13.992 43.062 1 38.28 173 ASN A CA 1
ATOM 1333 C C . ASN A 1 173 ? 3.615 -13.406 41.656 1 38.28 173 ASN A C 1
ATOM 1335 O O . ASN A 1 173 ? 4.672 -12.969 41.188 1 38.28 173 ASN A O 1
ATOM 1339 N N . LYS A 1 174 ? 2.75 -13.867 40.812 1 46.91 174 LYS A N 1
ATOM 1340 C CA . LYS A 1 174 ? 2.49 -13.289 39.5 1 46.91 174 LYS A CA 1
ATOM 1341 C C . LYS A 1 174 ? 2.59 -11.766 39.531 1 46.91 174 LYS A C 1
ATOM 1343 O O . LYS A 1 174 ? 1.859 -11.109 40.281 1 46.91 174 LYS A O 1
ATOM 1348 N N . GLU A 1 175 ? 3.594 -11.125 39.188 1 56.5 175 GLU A N 1
ATOM 1349 C CA . GLU A 1 175 ? 3.693 -9.672 39 1 56.5 175 GLU A CA 1
ATOM 1350 C C . GLU A 1 175 ? 2.51 -9.125 38.219 1 56.5 175 GLU A C 1
ATOM 1352 O O . GLU A 1 175 ? 2.166 -9.656 37.156 1 56.5 175 GLU A O 1
ATOM 1357 N N . LEU A 1 176 ? 1.557 -8.328 38.906 1 69.81 176 LEU A N 1
ATOM 1358 C CA . LEU A 1 176 ? 0.396 -7.684 38.312 1 69.81 176 LEU A CA 1
ATOM 1359 C C . LEU A 1 176 ? 0.807 -6.84 37.125 1 69.81 176 LEU A C 1
ATOM 1361 O O . LEU A 1 176 ? 1.679 -5.973 37.219 1 69.81 176 LEU A O 1
ATOM 1365 N N . LYS A 1 177 ? 0.517 -7.32 35.938 1 80.31 177 LYS A N 1
ATOM 1366 C CA . LYS A 1 177 ? 0.729 -6.527 34.75 1 80.31 177 LYS A CA 1
ATOM 1367 C C . LYS A 1 177 ? -0.125 -5.262 34.75 1 80.31 177 LYS A C 1
ATOM 1369 O O . LYS A 1 177 ? -1.354 -5.34 34.75 1 80.31 177 LYS A O 1
ATOM 1374 N N . VAL A 1 178 ? 0.506 -4.016 35 1 88.75 178 VAL A N 1
ATOM 1375 C CA . VAL A 1 178 ? -0.185 -2.732 35.031 1 88.75 178 VAL A CA 1
ATOM 1376 C C . VAL A 1 178 ? -0.179 -2.115 33.625 1 88.75 178 VAL A C 1
ATOM 1378 O O . VAL A 1 178 ? 0.862 -2.066 32.969 1 88.75 178 VAL A O 1
ATOM 1381 N N . ASP A 1 179 ? -1.363 -1.746 33.188 1 89.94 179 ASP A N 1
ATOM 1382 C CA . ASP A 1 179 ? -1.488 -1.07 31.906 1 89.94 179 ASP A CA 1
ATOM 1383 C C . ASP A 1 179 ? -0.65 0.206 31.875 1 89.94 179 ASP A C 1
ATOM 1385 O O . ASP A 1 179 ? -0.584 0.938 32.875 1 89.94 179 ASP A O 1
ATOM 1389 N N . ASP A 1 180 ? -0.067 0.433 30.766 1 88.44 180 ASP A N 1
ATOM 1390 C CA . ASP A 1 180 ? 0.79 1.604 30.609 1 88.44 180 ASP A CA 1
ATOM 1391 C C . ASP A 1 180 ? 0.027 2.889 30.922 1 88.44 180 ASP A C 1
ATOM 1393 O O . ASP A 1 180 ? 0.603 3.852 31.438 1 88.44 180 ASP A O 1
ATOM 1397 N N . TYR A 1 181 ? -1.235 2.939 30.672 1 91.19 181 TYR A N 1
ATOM 1398 C CA . TYR A 1 181 ? -2.076 4.109 30.906 1 91.19 181 TYR A CA 1
ATOM 1399 C C . TYR A 1 181 ? -2.145 4.441 32.375 1 91.19 181 TYR A C 1
ATOM 1401 O O . TYR A 1 181 ? -2.297 5.605 32.75 1 91.19 181 TYR A O 1
ATOM 1409 N N . ASP A 1 182 ? -2.01 3.451 33.188 1 93.44 182 ASP A N 1
ATOM 1410 C CA . ASP A 1 182 ? -2.211 3.604 34.625 1 93.44 182 ASP A CA 1
ATOM 1411 C C . ASP A 1 182 ? -0.89 3.879 35.312 1 93.44 182 ASP A C 1
ATOM 1413 O O . ASP A 1 182 ? -0.867 4.098 36.531 1 93.44 182 ASP A O 1
ATOM 1417 N N . LYS A 1 183 ? 0.135 3.879 34.594 1 92.06 183 LYS A N 1
ATOM 1418 C CA . LYS A 1 183 ? 1.439 4.105 35.188 1 92.06 183 LYS A CA 1
ATOM 1419 C C . LYS A 1 183 ? 1.748 5.598 35.312 1 92.06 183 LYS A C 1
ATOM 1421 O O . LYS A 1 183 ? 1.633 6.328 34.312 1 92.06 183 LYS A O 1
ATOM 1426 N N . GLY A 1 184 ? 2.035 6.07 36.469 1 94.69 184 GLY A N 1
ATOM 1427 C CA . GLY A 1 184 ? 2.49 7.438 36.656 1 94.69 184 GLY A CA 1
ATOM 1428 C C . GLY A 1 184 ? 4 7.578 36.594 1 94.69 184 GLY A C 1
ATOM 1429 O O . GLY A 1 184 ? 4.719 6.578 36.562 1 94.69 184 GLY A O 1
ATOM 1430 N N . SER A 1 185 ? 4.508 8.797 36.562 1 96.19 185 SER A N 1
ATOM 1431 C CA . SER A 1 185 ? 5.941 9.07 36.562 1 96.19 185 SER A CA 1
ATOM 1432 C C . SER A 1 185 ? 6.281 10.273 37.438 1 96.19 185 SER A C 1
ATOM 1434 O O . SER A 1 185 ? 5.418 10.797 38.125 1 96.19 185 SER A O 1
ATOM 1436 N N . LEU A 1 186 ? 7.547 10.523 37.469 1 97.81 186 LEU A N 1
ATOM 1437 C CA . LEU A 1 186 ? 8.086 11.539 38.344 1 97.81 186 LEU A CA 1
ATOM 1438 C C . LEU A 1 186 ? 7.711 12.938 37.875 1 97.81 186 LEU A C 1
ATOM 1440 O O . LEU A 1 186 ? 7.789 13.234 36.688 1 97.81 186 LEU A O 1
ATOM 1444 N N . VAL A 1 187 ? 7.168 13.789 38.781 1 98.38 187 VAL A N 1
ATOM 1445 C CA . VAL A 1 187 ? 6.98 15.219 38.594 1 98.38 187 VAL A CA 1
ATOM 1446 C C . VAL A 1 187 ? 7.785 16.016 39.594 1 98.38 187 VAL A C 1
ATOM 1448 O O . VAL A 1 187 ? 7.762 15.695 40.812 1 98.38 187 VAL A O 1
ATOM 1451 N N . GLU A 1 188 ? 8.547 16.906 39.156 1 98.38 188 GLU A N 1
ATOM 1452 C CA . GLU A 1 188 ? 9.305 17.812 40 1 98.38 188 GLU A CA 1
ATOM 1453 C C . GLU A 1 188 ? 8.75 19.234 39.938 1 98.38 188 GLU A C 1
ATOM 1455 O O . GLU A 1 188 ? 8.57 19.781 38.844 1 98.38 188 GLU A O 1
ATOM 1460 N N . LEU A 1 189 ? 8.344 19.766 41.062 1 98.5 189 LEU A N 1
ATOM 1461 C CA . LEU A 1 189 ? 7.895 21.156 41.156 1 98.5 189 LEU A CA 1
ATOM 1462 C C . LEU A 1 189 ? 9.023 22.062 41.625 1 98.5 189 LEU A C 1
ATOM 1464 O O . LEU A 1 189 ? 9.523 21.906 42.75 1 98.5 189 LEU A O 1
ATOM 1468 N N . VAL A 1 190 ? 9.398 23.016 40.812 1 98.31 190 VAL A N 1
ATOM 1469 C CA . VAL A 1 190 ? 10.531 23.891 41.125 1 98.31 190 VAL A CA 1
ATOM 1470 C C . VAL A 1 190 ? 10.031 25.281 41.469 1 98.31 190 VAL A C 1
ATOM 1472 O O . VAL A 1 190 ? 9.273 25.906 40.719 1 98.31 190 VAL A O 1
ATOM 1475 N N . THR A 1 191 ? 10.414 25.75 42.656 1 97.38 191 THR A N 1
ATOM 1476 C CA . THR A 1 191 ? 10.203 27.141 43 1 97.38 191 THR A CA 1
ATOM 1477 C C . THR A 1 191 ? 11.266 28.031 42.375 1 97.38 191 THR A C 1
ATOM 1479 O O . THR A 1 191 ? 12.445 27.953 42.75 1 97.38 191 THR A O 1
ATOM 1482 N N . LEU A 1 192 ? 10.867 28.906 41.531 1 96.94 192 LEU A N 1
ATOM 1483 C CA . LEU A 1 192 ? 11.805 29.578 40.656 1 96.94 192 LEU A CA 1
ATOM 1484 C C . LEU A 1 192 ? 12.648 30.594 41.406 1 96.94 192 LEU A C 1
ATOM 1486 O O . LEU A 1 192 ? 13.805 30.828 41.062 1 96.94 192 LEU A O 1
ATOM 1490 N N . ASN A 1 193 ? 12.18 31.188 42.438 1 93.12 193 ASN A N 1
ATOM 1491 C CA . ASN A 1 193 ? 12.891 32.25 43.156 1 93.12 193 ASN A CA 1
ATOM 1492 C C . ASN A 1 193 ? 14.156 31.703 43.844 1 93.12 193 ASN A C 1
ATOM 1494 O O . ASN A 1 193 ? 15.156 32.406 43.938 1 93.12 193 ASN A O 1
ATOM 1498 N N . ASN A 1 194 ? 14.125 30.469 44.344 1 92.5 194 ASN A N 1
ATOM 1499 C CA . ASN A 1 194 ? 15.289 29.922 45.062 1 92.5 194 ASN A CA 1
ATOM 1500 C C . ASN A 1 194 ? 15.719 28.594 44.469 1 92.5 194 ASN A C 1
ATOM 1502 O O . ASN A 1 194 ? 16.688 27.984 44.906 1 92.5 194 ASN A O 1
ATOM 1506 N N . LEU A 1 195 ? 14.977 28.047 43.5 1 93.56 195 LEU A N 1
ATOM 1507 C CA . LEU A 1 195 ? 15.297 26.859 42.688 1 93.56 195 LEU A CA 1
ATOM 1508 C C . LEU A 1 195 ? 15.227 25.609 43.562 1 93.56 195 LEU A C 1
ATOM 1510 O O . LEU A 1 195 ? 15.828 24.594 43.219 1 93.56 195 LEU A O 1
ATOM 1514 N N . LYS A 1 196 ? 14.578 25.766 44.719 1 94.94 196 LYS A N 1
ATOM 1515 C CA . LYS A 1 196 ? 14.266 24.547 45.469 1 94.94 196 LYS A CA 1
ATOM 1516 C C . LYS A 1 196 ? 13.141 23.766 44.812 1 94.94 196 LYS A C 1
ATOM 1518 O O . LYS A 1 196 ? 12.312 24.328 44.094 1 94.94 196 LYS A O 1
ATOM 1523 N N . SER A 1 197 ? 13.188 22.516 44.969 1 96.62 197 SER A N 1
ATOM 1524 C CA . SER A 1 197 ? 12.172 21.719 44.281 1 96.62 197 SER A CA 1
ATOM 1525 C C . SER A 1 197 ? 11.656 20.594 45.188 1 96.62 197 SER A C 1
ATOM 1527 O O . SER A 1 197 ? 12.297 20.25 46.188 1 96.62 197 SER A O 1
ATOM 1529 N N . ILE A 1 198 ? 10.508 20.125 45 1 97.06 198 ILE A N 1
ATOM 1530 C CA . ILE A 1 198 ? 9.906 18.938 45.594 1 97.06 198 ILE A CA 1
ATOM 1531 C C . ILE A 1 198 ? 9.5 17.953 44.5 1 97.06 198 ILE A C 1
ATOM 1533 O O . ILE A 1 198 ? 9.078 18.359 43.438 1 97.06 198 ILE A O 1
ATOM 1537 N N . LYS A 1 199 ? 9.688 16.688 44.812 1 97.81 199 LYS A N 1
ATOM 1538 C CA . LYS A 1 199 ? 9.453 15.633 43.844 1 97.81 199 LYS A CA 1
ATOM 1539 C C . LYS A 1 199 ? 8.281 14.75 44.25 1 97.81 199 LYS A C 1
ATOM 1541 O O . LYS A 1 199 ? 8.094 14.469 45.438 1 97.81 199 LYS A O 1
ATOM 1546 N N . PHE A 1 200 ? 7.473 14.367 43.312 1 97.94 200 PHE A N 1
ATOM 1547 C CA . PHE A 1 200 ? 6.34 13.469 43.5 1 97.94 200 PHE A CA 1
ATOM 1548 C C . PHE A 1 200 ? 6.418 12.289 42.562 1 97.94 200 PHE A C 1
ATOM 1550 O O . PHE A 1 200 ? 6.492 12.477 41.344 1 97.94 200 PHE A O 1
ATOM 1557 N N . LYS A 1 201 ? 6.352 11.102 43.031 1 96.44 201 LYS A N 1
ATOM 1558 C CA . LYS A 1 201 ? 6.395 9.898 42.219 1 96.44 201 LYS A CA 1
ATOM 1559 C C . LYS A 1 201 ? 4.988 9.445 41.844 1 96.44 201 LYS A C 1
ATOM 1561 O O . LYS A 1 201 ? 4.008 9.867 42.438 1 96.44 201 LYS A O 1
ATOM 1566 N N . ASP A 1 202 ? 4.82 8.656 40.719 1 96.94 202 ASP A N 1
ATOM 1567 C CA . ASP A 1 202 ? 3.607 7.969 40.312 1 96.94 202 ASP A CA 1
ATOM 1568 C C . ASP A 1 202 ? 2.51 8.969 39.938 1 96.94 202 ASP A C 1
ATOM 1570 O O . ASP A 1 202 ? 1.336 8.742 40.25 1 96.94 202 ASP A O 1
ATOM 1574 N N . VAL A 1 203 ? 2.932 10.125 39.375 1 98 203 VAL A N 1
ATOM 1575 C CA . VAL A 1 203 ? 1.967 11.156 39.031 1 98 203 VAL A CA 1
ATOM 1576 C C . VAL A 1 203 ? 1.325 10.812 37.688 1 98 203 VAL A C 1
ATOM 1578 O O . VAL A 1 203 ? 2.023 10.492 36.719 1 98 203 VAL A O 1
ATOM 1581 N N . THR A 1 204 ? -0.008 10.891 37.625 1 96.94 204 THR A N 1
ATOM 1582 C CA . THR A 1 204 ? -0.709 10.609 36.375 1 96.94 204 THR A CA 1
ATOM 1583 C C . THR A 1 204 ? -1.378 11.867 35.844 1 96.94 204 THR A C 1
ATOM 1585 O O . THR A 1 204 ? -1.786 11.914 34.688 1 96.94 204 THR A O 1
ATOM 1588 N N . ALA A 1 205 ? -1.53 12.938 36.656 1 97.06 205 ALA A N 1
ATOM 1589 C CA . ALA A 1 205 ? -2.076 14.234 36.25 1 97.06 205 ALA A CA 1
ATOM 1590 C C . ALA A 1 205 ? -1.687 15.328 37.219 1 97.06 205 ALA A C 1
ATOM 1592 O O . ALA A 1 205 ? -1.443 15.062 38.406 1 97.06 205 ALA A O 1
ATOM 1593 N N . PHE A 1 206 ? -1.572 16.5 36.844 1 97.81 206 PHE A N 1
ATOM 1594 C CA . PHE A 1 206 ? -1.398 17.641 37.719 1 97.81 206 PHE A CA 1
ATOM 1595 C C . PHE A 1 206 ? -2.057 18.891 37.156 1 97.81 206 PHE A C 1
ATOM 1597 O O . PHE A 1 206 ? -2.408 18.922 35.969 1 97.81 206 PHE A O 1
ATOM 1604 N N . ASN A 1 207 ? -2.299 19.875 37.969 1 97.19 207 ASN A N 1
ATOM 1605 C CA . ASN A 1 207 ? -3.004 21.094 37.594 1 97.19 207 ASN A CA 1
ATOM 1606 C C . ASN A 1 207 ? -2.623 22.281 38.469 1 97.19 207 ASN A C 1
ATOM 1608 O O . ASN A 1 207 ? -2.5 22.125 39.688 1 97.19 207 ASN A O 1
ATOM 1612 N N . PHE A 1 208 ? -2.336 23.484 37.875 1 96.94 208 PHE A N 1
ATOM 1613 C CA . PHE A 1 208 ? -2.18 24.75 38.562 1 96.94 208 PHE A CA 1
ATOM 1614 C C . PHE A 1 208 ? -3.49 25.531 38.594 1 96.94 208 PHE A C 1
ATOM 1616 O O . PHE A 1 208 ? -4.234 25.516 37.625 1 96.94 208 PHE A O 1
ATOM 1623 N N . ASP A 1 209 ? -3.764 26.141 39.719 1 95.44 209 ASP A N 1
ATOM 1624 C CA . ASP A 1 209 ? -4.781 27.188 39.594 1 95.44 209 ASP A CA 1
ATOM 1625 C C . ASP A 1 209 ? -4.207 28.438 38.969 1 95.44 209 ASP A C 1
ATOM 1627 O O . ASP A 1 209 ? -2.99 28.656 38.969 1 95.44 209 ASP A O 1
ATOM 1631 N N . LYS A 1 210 ? -5.035 29.312 38.438 1 92.69 210 LYS A N 1
ATOM 1632 C CA . LYS A 1 210 ? -4.562 30.484 37.688 1 92.69 210 LYS A CA 1
ATOM 1633 C C . LYS A 1 210 ? -4.055 31.562 38.625 1 92.69 210 LYS A C 1
ATOM 1635 O O . LYS A 1 210 ? -3.279 32.438 38.219 1 92.69 210 LYS A O 1
ATOM 1640 N N . SER A 1 211 ? -4.406 31.453 39.875 1 93.88 211 SER A N 1
ATOM 1641 C CA . SER A 1 211 ? -4.082 32.531 40.844 1 93.88 211 SER A CA 1
ATOM 1642 C C . SER A 1 211 ? -2.736 32.25 41.5 1 93.88 211 SER A C 1
ATOM 1644 O O . SER A 1 211 ? -2.225 33.125 42.219 1 93.88 211 SER A O 1
ATOM 1646 N N . GLY A 1 212 ? -2.209 31.141 41.344 1 95.31 212 GLY A N 1
ATOM 1647 C CA . GLY A 1 212 ? -0.922 30.797 41.938 1 95.31 212 GLY A CA 1
ATOM 1648 C C . GLY A 1 212 ? -1.014 30.422 43.375 1 95.31 212 GLY A C 1
ATOM 1649 O O . GLY A 1 212 ? -0.102 30.703 44.156 1 95.31 212 GLY A O 1
ATOM 1650 N N . ILE A 1 213 ? -2.104 29.781 43.781 1 96.56 213 ILE A N 1
ATOM 1651 C CA . ILE A 1 213 ? -2.328 29.438 45.156 1 96.56 213 ILE A CA 1
ATOM 1652 C C . ILE A 1 213 ? -1.971 27.969 45.375 1 96.56 213 ILE A C 1
ATOM 1654 O O . ILE A 1 213 ? -1.247 27.625 46.344 1 96.56 213 ILE A O 1
ATOM 1658 N N . HIS A 1 214 ? -2.49 27.141 44.531 1 97.56 214 HIS A N 1
ATOM 1659 C CA . HIS A 1 214 ? -2.326 25.719 44.781 1 97.56 214 HIS A CA 1
ATOM 1660 C C . HIS A 1 214 ? -1.805 25.016 43.531 1 97.56 214 HIS A C 1
ATOM 1662 O O . HIS A 1 214 ? -1.946 25.531 42.406 1 97.56 214 HIS A O 1
ATOM 1668 N N . PHE A 1 215 ? -1.146 23.938 43.688 1 98 215 PHE A N 1
ATOM 1669 C CA . PHE A 1 215 ? -0.766 22.906 42.75 1 98 215 PHE A CA 1
ATOM 1670 C C . PHE A 1 215 ? -1.312 21.547 43.156 1 98 215 PHE A C 1
ATOM 1672 O O . PHE A 1 215 ? -1.129 21.125 44.312 1 98 215 PHE A O 1
ATOM 1679 N N . ALA A 1 216 ? -2.09 20.906 42.281 1 98.25 216 ALA A N 1
ATOM 1680 C CA . ALA A 1 216 ? -2.697 19.625 42.625 1 98.25 216 ALA A CA 1
ATOM 1681 C C . ALA A 1 216 ? -2.113 18.5 41.781 1 98.25 216 ALA A C 1
ATOM 1683 O O . ALA A 1 216 ? -1.769 18.719 40.594 1 98.25 216 ALA A O 1
ATOM 1684 N N . LEU A 1 217 ? -1.984 17.266 42.312 1 98.31 217 LEU A N 1
ATOM 1685 C CA . LEU A 1 217 ? -1.456 16.094 41.625 1 98.31 217 LEU A CA 1
ATOM 1686 C C . LEU A 1 217 ? -2.332 14.867 41.875 1 98.31 217 LEU A C 1
ATOM 1688 O O . LEU A 1 217 ? -2.82 14.672 43 1 98.31 217 LEU A O 1
ATOM 1692 N N . ALA A 1 218 ? -2.564 14.148 40.875 1 98.06 218 ALA A N 1
ATOM 1693 C CA . ALA A 1 218 ? -3.104 12.797 41 1 98.06 218 ALA A CA 1
ATOM 1694 C C . ALA A 1 218 ? -1.982 11.766 41.062 1 98.06 218 ALA A C 1
ATOM 1696 O O . ALA A 1 218 ? -1.188 11.641 40.156 1 98.06 218 ALA A O 1
ATOM 1697 N N . ILE A 1 219 ? -1.866 11.062 42.156 1 97.81 219 ILE A N 1
ATOM 1698 C CA . ILE A 1 219 ? -0.871 10.016 42.375 1 97.81 219 ILE A CA 1
ATOM 1699 C C . ILE A 1 219 ? -1.546 8.648 42.344 1 97.81 219 ILE A C 1
ATOM 1701 O O . ILE A 1 219 ? -2.461 8.375 43.125 1 97.81 219 ILE A O 1
ATOM 1705 N N . ASN A 1 220 ? -1.121 7.859 41.438 1 96.94 220 ASN A N 1
ATOM 1706 C CA . ASN A 1 220 ? -1.698 6.527 41.281 1 96.94 220 ASN A CA 1
ATOM 1707 C C . ASN A 1 220 ? -0.618 5.457 41.188 1 96.94 220 ASN A C 1
ATOM 1709 O O . ASN A 1 220 ? 0.28 5.555 40.344 1 96.94 220 ASN A O 1
ATOM 1713 N N . ASN A 1 221 ? -0.62 4.488 42 1 94.69 221 ASN A N 1
ATOM 1714 C CA . ASN A 1 221 ? 0.195 3.279 41.969 1 94.69 221 ASN A CA 1
ATOM 1715 C C . ASN A 1 221 ? -0.642 2.033 42.25 1 94.69 221 ASN A C 1
ATOM 1717 O O . ASN A 1 221 ? -0.868 1.67 43.406 1 94.69 221 ASN A O 1
ATOM 1721 N N . ILE A 1 222 ? -0.977 1.439 41.25 1 91.62 222 ILE A N 1
ATOM 1722 C CA . ILE A 1 222 ? -1.892 0.306 41.344 1 91.62 222 ILE A CA 1
ATOM 1723 C C . ILE A 1 222 ? -1.245 -0.819 42.125 1 91.62 222 ILE A C 1
ATOM 1725 O O . ILE A 1 222 ? -1.91 -1.48 42.938 1 91.62 222 ILE A O 1
ATOM 1729 N N . GLU A 1 223 ? 0.019 -1.115 41.969 1 89.75 223 GLU A N 1
ATOM 1730 C CA . GLU A 1 223 ? 0.721 -2.188 42.688 1 89.75 223 GLU A CA 1
ATOM 1731 C C . GLU A 1 223 ? 0.692 -1.972 44.188 1 89.75 223 GLU A C 1
ATOM 1733 O O . GLU A 1 223 ? 0.488 -2.918 44.969 1 89.75 223 GLU A O 1
ATOM 1738 N N . ALA A 1 224 ? 0.853 -0.774 44.562 1 91.44 224 ALA A N 1
ATOM 1739 C CA . ALA A 1 224 ? 0.866 -0.436 46 1 91.44 224 ALA A CA 1
ATOM 1740 C C . ALA A 1 224 ? -0.53 -0.057 46.469 1 91.44 224 ALA A C 1
ATOM 1742 O O . ALA A 1 224 ? -0.718 0.266 47.656 1 91.44 224 ALA A O 1
ATOM 1743 N N . ASN A 1 225 ? -1.525 -0.095 45.594 1 93 225 ASN A N 1
ATOM 1744 C CA . ASN A 1 225 ? -2.879 0.368 45.875 1 93 225 ASN A CA 1
ATOM 1745 C C . ASN A 1 225 ? -2.875 1.763 46.5 1 93 225 ASN A C 1
ATOM 1747 O O . ASN A 1 225 ? -3.484 1.982 47.562 1 93 225 ASN A O 1
ATOM 1751 N N . LYS A 1 226 ? -2.076 2.59 46 1 95.12 226 LYS A N 1
ATOM 1752 C CA . LYS A 1 226 ? -1.97 3.982 46.406 1 95.12 226 LYS A CA 1
ATOM 1753 C C . LYS A 1 226 ? -2.6 4.922 45.375 1 95.12 226 LYS A C 1
ATOM 1755 O O . LYS A 1 226 ? -2.082 5.078 44.281 1 95.12 226 LYS A O 1
ATOM 1760 N N . HIS A 1 227 ? -3.738 5.449 45.719 1 97.44 227 HIS A N 1
ATOM 1761 C CA . HIS A 1 227 ? -4.457 6.43 44.906 1 97.44 227 HIS A CA 1
ATOM 1762 C C . HIS A 1 227 ? -4.816 7.66 45.75 1 97.44 227 HIS A C 1
ATOM 1764 O O . HIS A 1 227 ? -5.707 7.609 46.594 1 97.44 227 HIS A O 1
ATOM 1770 N N . GLU A 1 228 ? -4.062 8.758 45.469 1 96.81 228 GLU A N 1
ATOM 1771 C CA . GLU A 1 228 ? -4.223 9.93 46.344 1 96.81 228 GLU A CA 1
ATOM 1772 C C . GLU A 1 228 ? -4.242 11.219 45.531 1 96.81 228 GLU A C 1
ATOM 1774 O O . GLU A 1 228 ? -3.645 11.289 44.469 1 96.81 228 GLU A O 1
ATOM 1779 N N . LEU A 1 229 ? -5.008 12.141 46 1 97.44 229 LEU A N 1
ATOM 1780 C CA . LEU A 1 229 ? -4.953 13.523 45.562 1 97.44 229 LEU A CA 1
ATOM 1781 C C . LEU A 1 229 ? -4.07 14.359 46.5 1 97.44 229 LEU A C 1
ATOM 1783 O O . LEU A 1 229 ? -4.332 14.445 47.688 1 97.44 229 LEU A O 1
ATOM 1787 N N . ARG A 1 230 ? -3.033 14.867 45.875 1 97.69 230 ARG A N 1
ATOM 1788 C CA . ARG A 1 230 ? -2.096 15.688 46.656 1 97.69 230 ARG A CA 1
ATOM 1789 C C . ARG A 1 230 ? -2.264 17.172 46.312 1 97.69 230 ARG A C 1
ATOM 1791 O O . ARG A 1 230 ? -2.484 17.516 45.156 1 97.69 230 ARG A O 1
ATOM 1798 N N . LEU A 1 231 ? -2.25 17.953 47.312 1 97.81 231 LEU A N 1
ATOM 1799 C CA . LEU A 1 231 ? -2.332 19.406 47.125 1 97.81 231 LEU A CA 1
ATOM 1800 C C . LEU A 1 231 ? -1.081 20.094 47.688 1 97.81 231 LEU A C 1
ATOM 1802 O O . LEU A 1 231 ? -0.639 19.797 48.781 1 97.81 231 LEU A O 1
ATOM 1806 N N . VAL A 1 232 ? -0.54 20.953 46.938 1 98.31 232 VAL A N 1
ATOM 1807 C CA . VAL A 1 232 ? 0.613 21.75 47.344 1 98.31 232 VAL A CA 1
ATOM 1808 C C . VAL A 1 232 ? 0.218 23.219 47.469 1 98.31 232 VAL A C 1
ATOM 1810 O O . VAL A 1 232 ? -0.3 23.797 46.5 1 98.31 232 VAL A O 1
ATOM 1813 N N . LYS A 1 233 ? 0.398 23.781 48.531 1 97.06 233 LYS A N 1
ATOM 1814 C CA . LYS A 1 233 ? 0.309 25.234 48.656 1 97.06 233 LYS A CA 1
ATOM 1815 C C . LYS A 1 233 ? 1.562 25.922 48.125 1 97.06 233 LYS A C 1
ATOM 1817 O O . LYS A 1 233 ? 2.658 25.734 48.656 1 97.06 233 LYS A O 1
ATOM 1822 N N . LEU A 1 234 ? 1.409 26.734 47.188 1 97.31 234 LEU A N 1
ATOM 1823 C CA . LEU A 1 234 ? 2.553 27.25 46.438 1 97.31 234 LEU A CA 1
ATOM 1824 C C . LEU A 1 234 ? 3.301 28.297 47.25 1 97.31 234 LEU A C 1
ATOM 1826 O O . LEU A 1 234 ? 4.473 28.578 46.969 1 97.31 234 LEU A O 1
ATOM 1830 N N . ALA A 1 235 ? 2.666 28.859 48.219 1 94.75 235 ALA A N 1
ATOM 1831 C CA . ALA A 1 235 ? 3.285 29.906 49.062 1 94.75 235 ALA A CA 1
ATOM 1832 C C . ALA A 1 235 ? 4.48 29.344 49.812 1 94.75 235 ALA A C 1
ATOM 1834 O O . ALA A 1 235 ? 5.488 30.031 50 1 94.75 235 ALA A O 1
ATOM 1835 N N . ASP A 1 236 ? 4.371 28.094 50.344 1 93.88 236 ASP A N 1
ATOM 1836 C CA . ASP A 1 236 ? 5.449 27.531 51.125 1 93.88 236 ASP A CA 1
ATOM 1837 C C . ASP A 1 236 ? 5.797 26.109 50.656 1 93.88 236 ASP A C 1
ATOM 1839 O O . ASP A 1 236 ? 6.633 25.438 51.25 1 93.88 236 ASP A O 1
ATOM 1843 N N . ASN A 1 237 ? 5.105 25.703 49.625 1 95.31 237 ASN A N 1
ATOM 1844 C CA . ASN A 1 237 ? 5.352 24.422 49 1 95.31 237 ASN A CA 1
ATOM 1845 C C . ASN A 1 237 ? 5.012 23.25 49.938 1 95.31 237 ASN A C 1
ATOM 1847 O O . ASN A 1 237 ? 5.625 22.188 49.844 1 95.31 237 ASN A O 1
ATOM 1851 N N . THR A 1 238 ? 4.168 23.469 50.875 1 96.25 238 THR A N 1
ATOM 1852 C CA . THR A 1 238 ? 3.719 22.375 51.75 1 96.25 238 THR A CA 1
ATOM 1853 C C . THR A 1 238 ? 2.725 21.484 51 1 96.25 238 THR A C 1
ATOM 1855 O O . THR A 1 238 ? 1.745 21.969 50.438 1 96.25 238 THR A O 1
ATOM 1858 N N . ALA A 1 239 ? 3.057 20.266 51.031 1 97.12 239 ALA A N 1
ATOM 1859 C CA . ALA A 1 239 ? 2.215 19.281 50.375 1 97.12 239 ALA A CA 1
ATOM 1860 C C . ALA A 1 239 ? 1.376 18.5 51.375 1 97.12 239 ALA A C 1
ATOM 1862 O O . ALA A 1 239 ? 1.853 18.156 52.469 1 97.12 239 ALA A O 1
ATOM 1863 N N . SER A 1 240 ? 0.137 18.219 51.062 1 96.56 240 SER A N 1
ATOM 1864 C CA . SER A 1 240 ? -0.746 17.422 51.906 1 96.56 240 SER A CA 1
ATOM 1865 C C . SER A 1 240 ? -1.616 16.484 51.062 1 96.56 240 SER A C 1
ATOM 1867 O O . SER A 1 240 ? -1.91 16.781 49.906 1 96.56 240 SER A O 1
ATOM 1869 N N . ILE A 1 241 ? -1.973 15.383 51.656 1 96.94 241 ILE A N 1
ATOM 1870 C CA . ILE A 1 241 ? -2.959 14.484 51.062 1 96.94 241 ILE A CA 1
ATOM 1871 C C . ILE A 1 241 ? -4.367 14.977 51.375 1 96.94 241 ILE A C 1
ATOM 1873 O O . ILE A 1 241 ? -4.758 15.055 52.562 1 96.94 241 ILE A O 1
ATOM 1877 N N . ILE A 1 242 ? -5.059 15.25 50.344 1 95.75 242 ILE A N 1
ATOM 1878 C CA . ILE A 1 242 ? -6.387 15.789 50.625 1 95.75 242 ILE A CA 1
ATOM 1879 C C . ILE A 1 242 ? -7.445 14.719 50.375 1 95.75 242 ILE A C 1
ATOM 1881 O O . ILE A 1 242 ? -8.562 14.812 50.906 1 95.75 242 ILE A O 1
ATOM 1885 N N . GLN A 1 243 ? -7.176 13.797 49.562 1 95 243 GLN A N 1
ATOM 1886 C CA . GLN A 1 243 ? -8.008 12.617 49.344 1 95 243 GLN A CA 1
ATOM 1887 C C . GLN A 1 243 ? -7.16 11.367 49.156 1 95 243 GLN A C 1
ATOM 1889 O O . GLN A 1 243 ? -6.129 11.406 48.469 1 95 243 GLN A O 1
ATOM 1894 N N . SER A 1 244 ? -7.477 10.375 49.812 1 95.31 244 SER A N 1
ATOM 1895 C CA . SER A 1 244 ? -6.914 9.047 49.625 1 95.31 244 SER A CA 1
ATOM 1896 C C . SER A 1 244 ? -8 8.023 49.312 1 95.31 244 SER A C 1
ATOM 1898 O O . SER A 1 244 ? -8.93 7.832 50.094 1 95.31 244 SER A O 1
ATOM 1900 N N . LEU A 1 245 ? -7.879 7.449 48.219 1 94 245 LEU A N 1
ATOM 1901 C CA . LEU A 1 245 ? -8.906 6.527 47.75 1 94 245 LEU A CA 1
ATOM 1902 C C . LEU A 1 245 ? -8.367 5.102 47.688 1 94 245 LEU A C 1
ATOM 1904 O O . LEU A 1 245 ? -7.246 4.875 47.219 1 94 245 LEU A O 1
ATOM 1908 N N . LYS A 1 246 ? -9.117 4.227 48.25 1 90.5 246 LYS A N 1
ATOM 1909 C CA . LYS A 1 246 ? -8.742 2.818 48.156 1 90.5 246 LYS A CA 1
ATOM 1910 C C . LYS A 1 246 ? -9.359 2.15 46.938 1 90.5 246 LYS A C 1
ATOM 1912 O O . LYS A 1 246 ? -10.57 2.248 46.719 1 90.5 246 LYS A O 1
ATOM 1917 N N . GLN A 1 247 ? -8.586 1.562 46.156 1 93.44 247 GLN A N 1
ATOM 1918 C CA . GLN A 1 247 ? -8.969 0.779 45 1 93.44 247 GLN A CA 1
ATOM 1919 C C . GLN A 1 247 ? -9.656 1.653 43.969 1 93.44 247 GLN A C 1
ATOM 1921 O O . GLN A 1 247 ? -10.398 1.15 43.094 1 93.44 247 GLN A O 1
ATOM 1926 N N . GLN A 1 248 ? -9.5 2.953 44.062 1 95.88 248 GLN A N 1
ATOM 1927 C CA . GLN A 1 248 ? -10.055 3.914 43.125 1 95.88 248 GLN A CA 1
ATOM 1928 C C . GLN A 1 248 ? -8.961 4.797 42.531 1 95.88 248 GLN A C 1
ATOM 1930 O O . GLN A 1 248 ? -8.383 5.629 43.25 1 95.88 248 GLN A O 1
ATOM 1935 N N . GLN A 1 249 ? -8.789 4.652 41.312 1 95.5 249 GLN A N 1
ATOM 1936 C CA . GLN A 1 249 ? -7.762 5.449 40.656 1 95.5 249 GLN A CA 1
ATOM 1937 C C . GLN A 1 249 ? -8.266 6.863 40.375 1 95.5 249 GLN A C 1
ATOM 1939 O O . GLN A 1 249 ? -9.383 7.043 39.875 1 95.5 249 GLN A O 1
ATOM 1944 N N . VA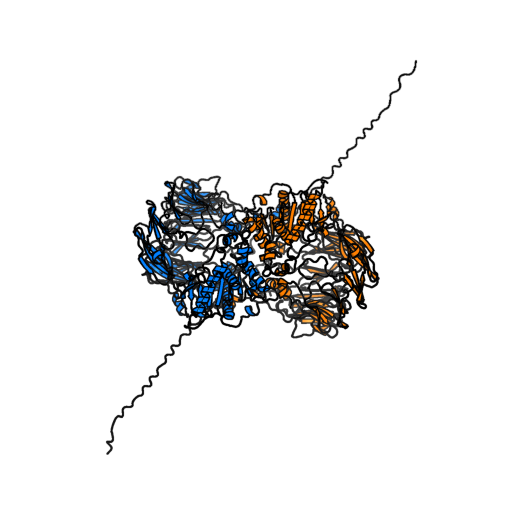L A 1 250 ? -7.504 7.871 40.719 1 97.25 250 VAL A N 1
ATOM 1945 C CA . VAL A 1 250 ? -7.836 9.258 40.375 1 97.25 250 VAL A CA 1
ATOM 1946 C C . VAL A 1 250 ? -7.621 9.492 38.875 1 97.25 250 VAL A C 1
ATOM 1948 O O . VAL A 1 250 ? -6.586 9.117 38.312 1 97.25 250 VAL A O 1
ATOM 1951 N N . GLY A 1 251 ? -8.609 10.039 38.25 1 96.81 251 GLY A N 1
ATOM 1952 C CA . GLY A 1 251 ? -8.531 10.383 36.844 1 96.81 251 GLY A CA 1
ATOM 1953 C C . GLY A 1 251 ? -8.133 11.828 36.594 1 96.81 251 GLY A C 1
ATOM 1954 O O . GLY A 1 251 ? -7.074 12.273 37.062 1 96.81 251 GLY A O 1
ATOM 1955 N N . SER A 1 252 ? -8.992 12.648 36.031 1 97 252 SER A N 1
ATOM 1956 C CA . SER A 1 252 ? -8.742 14.055 35.75 1 97 252 SER A CA 1
ATOM 1957 C C . SER A 1 252 ? -8.93 14.93 36.969 1 97 252 SER A C 1
ATOM 1959 O O . SER A 1 252 ? -9.734 14.602 37.844 1 97 252 SER A O 1
ATOM 1961 N N . ILE A 1 253 ? -8.156 15.93 37.031 1 97.94 253 ILE A N 1
ATOM 1962 C CA . ILE A 1 253 ? -8.273 16.875 38.125 1 97.94 253 ILE A CA 1
ATOM 1963 C C . ILE A 1 253 ? -8.273 18.312 37.594 1 97.94 253 ILE A C 1
ATOM 1965 O O . ILE A 1 253 ? -7.719 18.562 36.531 1 97.94 253 ILE A O 1
ATOM 1969 N N . ALA A 1 254 ? -8.922 19.203 38.312 1 98.06 254 ALA A N 1
ATOM 1970 C CA . ALA A 1 254 ? -8.938 20.625 37.969 1 98.06 254 ALA A CA 1
ATOM 1971 C C . ALA A 1 254 ? -9.094 21.484 39.219 1 98.06 254 ALA A C 1
ATOM 1973 O O . ALA A 1 254 ? -9.945 21.219 40.062 1 98.06 254 ALA A O 1
ATOM 1974 N N . LEU A 1 255 ? -8.266 22.469 39.281 1 97.75 255 LEU A N 1
ATOM 1975 C CA . LEU A 1 255 ? -8.359 23.469 40.344 1 97.75 255 LEU A CA 1
ATOM 1976 C C . LEU A 1 255 ? -9.125 24.703 39.875 1 97.75 255 LEU A C 1
ATOM 1978 O O . LEU A 1 255 ? -8.945 25.141 38.75 1 97.75 255 LEU A O 1
ATOM 1982 N N . SER A 1 256 ? -10.023 25.125 40.781 1 97.06 256 SER A N 1
ATOM 1983 C CA . SER A 1 256 ? -10.672 26.391 40.469 1 97.06 256 SER A CA 1
ATOM 1984 C C . SER A 1 256 ? -9.672 27.547 40.5 1 97.06 256 SER A C 1
ATOM 1986 O O . SER A 1 256 ? -8.68 27.484 41.219 1 97.06 256 SER A O 1
ATOM 1988 N N . ASN A 1 257 ? -9.945 28.531 39.781 1 93.5 257 ASN A N 1
ATOM 1989 C CA . ASN A 1 257 ? -8.992 29.625 39.625 1 93.5 257 ASN A CA 1
ATOM 1990 C C . ASN A 1 257 ? -8.703 30.328 40.938 1 93.5 257 ASN A C 1
ATOM 1992 O O . ASN A 1 257 ? -7.59 30.797 41.188 1 93.5 257 ASN A O 1
ATOM 1996 N N . ASP A 1 258 ? -9.664 30.375 41.812 1 93.12 258 ASP A N 1
ATOM 1997 C CA . ASP A 1 258 ? -9.516 31.047 43.094 1 93.12 258 ASP A CA 1
ATOM 1998 C C . ASP A 1 258 ? -8.969 30.094 44.156 1 93.12 258 ASP A C 1
ATOM 2000 O O . ASP A 1 258 ? -8.867 30.453 45.312 1 93.12 258 ASP A O 1
ATOM 2004 N N . GLY A 1 259 ? -8.773 28.875 43.781 1 93.5 259 GLY A N 1
ATOM 2005 C CA . GLY A 1 259 ? -8.164 27.906 44.688 1 93.5 259 GLY A CA 1
ATOM 2006 C C . GLY A 1 259 ? -9.133 27.344 45.688 1 93.5 259 GLY A C 1
ATOM 2007 O O . GLY A 1 259 ? -8.719 26.672 46.656 1 93.5 259 GLY A O 1
ATOM 2008 N N . LYS A 1 260 ? -10.391 27.516 45.469 1 95.25 260 LYS A N 1
ATOM 2009 C CA . LYS A 1 260 ? -11.367 27.125 46.5 1 95.25 260 LYS A CA 1
ATOM 2010 C C . LYS A 1 260 ? -11.844 25.703 46.281 1 95.25 260 LYS A C 1
ATOM 2012 O O . LYS A 1 260 ? -12.273 25.031 47.219 1 95.25 260 LYS A O 1
ATOM 2017 N N . TYR A 1 261 ? -11.836 25.328 45.062 1 97 261 TYR A N 1
ATOM 2018 C CA . TYR A 1 261 ? -12.391 24.016 44.75 1 97 261 TYR A CA 1
ATOM 2019 C C . TYR A 1 261 ? -11.398 23.172 43.969 1 97 261 TYR A C 1
ATOM 2021 O O . TYR A 1 261 ? -10.555 23.703 43.25 1 97 261 TYR A O 1
ATOM 2029 N N . ILE A 1 262 ? -11.469 21.938 44.125 1 97.88 262 ILE A N 1
ATOM 2030 C CA . ILE A 1 262 ? -10.82 20.969 43.219 1 97.88 262 ILE A CA 1
ATOM 2031 C C . ILE A 1 262 ? -11.836 19.938 42.75 1 97.88 262 ILE A C 1
ATOM 2033 O O . ILE A 1 262 ? -12.578 19.375 43.562 1 97.88 262 ILE A O 1
ATOM 2037 N N . GLY A 1 263 ? -12.016 19.844 41.438 1 98.06 263 GLY A N 1
ATOM 2038 C CA . GLY A 1 263 ? -12.75 18.734 40.844 1 98.06 263 GLY A CA 1
ATOM 2039 C C . GLY A 1 263 ? -11.852 17.578 40.438 1 98.06 263 GLY A C 1
ATOM 2040 O O . GLY A 1 263 ? -10.734 17.797 39.938 1 98.06 263 GLY A O 1
ATOM 2041 N N . PHE A 1 264 ? -12.305 16.359 40.656 1 98.25 264 PHE A N 1
ATOM 2042 C CA . PHE A 1 264 ? -11.516 15.211 40.219 1 98.25 264 PHE A CA 1
ATOM 2043 C C . PHE A 1 264 ? -12.43 14.031 39.906 1 98.25 264 PHE A C 1
ATOM 2045 O O . PHE A 1 264 ? -13.531 13.914 40.438 1 98.25 264 PHE A O 1
ATOM 2052 N N . THR A 1 265 ? -12.008 13.219 39.031 1 98 265 THR A N 1
ATOM 2053 C CA . THR A 1 265 ? -12.703 11.977 38.719 1 98 265 THR A CA 1
ATOM 2054 C C . THR A 1 265 ? -11.969 10.781 39.312 1 98 265 THR A C 1
ATOM 2056 O O . THR A 1 265 ? -10.781 10.867 39.625 1 98 265 THR A O 1
ATOM 2059 N N . TYR A 1 266 ? -12.648 9.711 39.562 1 97.62 266 TYR A N 1
ATOM 2060 C CA . TYR A 1 266 ? -12.062 8.492 40.094 1 97.62 266 TYR A CA 1
ATOM 2061 C C . TYR A 1 266 ? -12.852 7.266 39.656 1 97.62 266 TYR A C 1
ATOM 2063 O O . TYR A 1 266 ? -14.07 7.34 39.469 1 97.62 266 TYR A O 1
ATOM 2071 N N . GLY A 1 267 ? -12.188 6.258 39.375 1 97.06 267 GLY A N 1
ATOM 2072 C CA . GLY A 1 267 ? -12.773 5.012 38.906 1 97.06 267 GLY A CA 1
ATOM 2073 C C . GLY A 1 267 ? -12.086 3.783 39.469 1 97.06 267 GLY A C 1
ATOM 2074 O O . GLY A 1 267 ? -11.016 3.887 40.094 1 97.06 267 GLY A O 1
ATOM 2075 N N . ASP A 1 268 ? -12.695 2.617 39.312 1 96.5 268 ASP A N 1
ATOM 2076 C CA . ASP A 1 268 ? -12.227 1.348 39.844 1 96.5 268 ASP A CA 1
ATOM 2077 C C . ASP A 1 268 ? -10.859 0.982 39.281 1 96.5 268 ASP A C 1
ATOM 2079 O O . ASP A 1 268 ? -10.711 0.771 38.094 1 96.5 268 ASP A O 1
ATOM 2083 N N . ALA A 1 269 ? -9.891 0.83 40.188 1 94.94 269 ALA A N 1
ATOM 2084 C CA . ALA A 1 269 ? -8.516 0.555 39.781 1 94.94 269 ALA A CA 1
ATOM 2085 C C . ALA A 1 269 ? -8.391 -0.838 39.188 1 94.94 269 ALA A C 1
ATOM 2087 O O . ALA A 1 269 ? -7.422 -1.127 38.469 1 94.94 269 ALA A O 1
ATOM 2088 N N . GLN A 1 270 ? -9.344 -1.679 39.438 1 92.75 270 GLN A N 1
ATOM 2089 C CA . GLN A 1 270 ? -9.297 -3.049 38.938 1 92.75 270 GLN A CA 1
ATOM 2090 C C . GLN A 1 270 ? -9.797 -3.129 37.5 1 92.75 270 GLN A C 1
ATOM 2092 O O . GLN A 1 270 ? -9.516 -4.098 36.812 1 92.75 270 GLN A O 1
ATOM 2097 N N . ALA A 1 271 ? -10.562 -2.135 37.156 1 93.12 271 ALA A N 1
ATOM 2098 C CA . ALA A 1 271 ? -11.062 -2.113 35.781 1 93.12 271 ALA A CA 1
ATOM 2099 C C . ALA A 1 271 ? -9.984 -1.634 34.812 1 93.12 271 ALA A C 1
ATOM 2101 O O . ALA A 1 271 ? -9.227 -0.715 35.125 1 93.12 271 ALA A O 1
ATOM 2102 N N . ALA A 1 272 ? -9.906 -2.312 33.594 1 90.44 272 ALA A N 1
ATOM 2103 C CA . ALA A 1 272 ? -8.977 -1.842 32.562 1 90.44 272 ALA A CA 1
ATOM 2104 C C . ALA A 1 272 ? -9.305 -0.409 32.156 1 90.44 272 ALA A C 1
ATOM 2106 O O . ALA A 1 272 ? -10.469 -0.03 32.062 1 90.44 272 ALA A O 1
ATOM 2107 N N . PRO A 1 273 ? -8.281 0.326 31.875 1 91.94 273 PRO A N 1
ATOM 2108 C CA . PRO A 1 273 ? -8.477 1.749 31.578 1 91.94 273 PRO A CA 1
ATOM 2109 C C . PRO A 1 273 ? -9.445 1.987 30.438 1 91.94 273 PRO A C 1
ATOM 2111 O O . PRO A 1 273 ? -10.258 2.916 30.484 1 91.94 273 PRO A O 1
ATOM 2114 N N . TYR A 1 274 ? -9.422 1.158 29.484 1 90.31 274 TYR A N 1
ATOM 2115 C CA . TYR A 1 274 ? -10.258 1.35 28.312 1 90.31 274 TYR A CA 1
ATOM 2116 C C . TYR A 1 274 ? -11.734 1.302 28.672 1 90.31 274 TYR A C 1
ATOM 2118 O O . TYR A 1 274 ? -12.547 2.055 28.125 1 90.31 274 TYR A O 1
ATOM 2126 N N . GLY A 1 275 ? -12.117 0.475 29.547 1 92.31 275 GLY A N 1
ATOM 2127 C CA . GLY A 1 275 ? -13.508 0.278 29.906 1 92.31 275 GLY A CA 1
ATOM 2128 C C . GLY A 1 275 ? -13.844 0.817 31.297 1 92.31 275 GLY A C 1
ATOM 2129 O O . GLY A 1 275 ? -14.93 0.568 31.812 1 92.31 275 GLY A O 1
ATOM 2130 N N . ARG A 1 276 ? -12.969 1.571 31.859 1 95.44 276 ARG A N 1
ATOM 2131 C CA . ARG A 1 276 ? -13.156 2.051 33.219 1 95.44 276 ARG A CA 1
ATOM 2132 C C . ARG A 1 276 ? -14.148 3.209 33.281 1 95.44 276 ARG A C 1
ATOM 2134 O O . ARG A 1 276 ? -13.984 4.195 32.562 1 95.44 276 ARG A O 1
ATOM 2141 N N . GLU A 1 277 ? -15.148 3.066 34.094 1 96.06 277 GLU A N 1
ATOM 2142 C CA . GLU A 1 277 ? -16.094 4.152 34.375 1 96.06 277 GLU A CA 1
ATOM 2143 C C . GLU A 1 277 ? -15.594 5.039 35.5 1 96.06 277 GLU A C 1
ATOM 2145 O O . GLU A 1 277 ? -15.016 4.551 36.469 1 96.06 277 GLU A O 1
ATOM 2150 N N . TYR A 1 278 ? -15.812 6.293 35.406 1 97.25 278 TYR A N 1
ATOM 2151 C CA . TYR A 1 278 ? -15.391 7.242 36.438 1 97.25 278 TYR A CA 1
ATOM 2152 C C . TYR A 1 278 ? -16.578 7.984 37.031 1 97.25 278 TYR A C 1
ATOM 2154 O O . TYR A 1 278 ? -17.656 8.008 36.438 1 97.25 278 TYR A O 1
ATOM 2162 N N . GLN A 1 279 ? -16.391 8.492 38.188 1 96.81 279 GLN A N 1
ATOM 2163 C CA . GLN A 1 279 ? -17.281 9.414 38.844 1 96.81 279 GLN A CA 1
ATOM 2164 C C . GLN A 1 279 ? -16.609 10.766 39.094 1 96.81 279 GLN A C 1
ATOM 2166 O O . GLN A 1 279 ? -15.383 10.859 39.094 1 96.81 279 GLN A O 1
ATOM 2171 N N . LEU A 1 280 ? -17.438 11.805 39.281 1 98.12 280 LEU A N 1
ATOM 2172 C CA . LEU A 1 280 ? -16.922 13.156 39.5 1 98.12 280 LEU A CA 1
ATOM 2173 C C . LEU A 1 280 ? -17.281 13.648 40.875 1 98.12 280 LEU A C 1
ATOM 2175 O O . LEU A 1 280 ? -18.422 13.5 41.312 1 98.12 280 LEU A O 1
ATOM 2179 N N . SER A 1 281 ? -16.344 14.133 41.594 1 97.69 281 SER A N 1
ATOM 2180 C CA . SER A 1 281 ? -16.578 14.789 42.875 1 97.69 281 SER A CA 1
ATOM 2181 C C . SER A 1 281 ? -15.906 16.156 42.906 1 97.69 281 SER A C 1
ATOM 2183 O O . SER A 1 281 ? -14.961 16.422 42.188 1 97.69 281 SER A O 1
ATOM 2185 N N . LEU A 1 282 ? -16.5 17 43.688 1 97.5 282 LEU A N 1
ATOM 2186 C CA . LEU A 1 282 ? -15.992 18.344 43.969 1 97.5 282 LEU A CA 1
ATOM 2187 C C . LEU A 1 282 ? -15.633 18.484 45.438 1 97.5 282 LEU A C 1
ATOM 2189 O O . LEU A 1 282 ? -16.438 18.172 46.312 1 97.5 282 LEU A O 1
ATOM 2193 N N . LEU A 1 283 ? -14.438 18.906 45.719 1 97.31 283 LEU A N 1
ATOM 2194 C CA . LEU A 1 283 ? -13.984 19.141 47.094 1 97.31 283 LEU A CA 1
ATOM 2195 C C . LEU A 1 283 ? -13.805 20.641 47.344 1 97.31 283 LEU A C 1
ATOM 2197 O O . LEU A 1 283 ? -13.086 21.312 46.594 1 97.31 283 LEU A O 1
ATOM 2201 N N . ASP A 1 284 ? -14.492 21.109 48.312 1 95.88 284 ASP A N 1
ATOM 2202 C CA . ASP A 1 284 ? -14.258 22.469 48.812 1 95.88 284 ASP A CA 1
ATOM 2203 C C . ASP A 1 284 ? -13.039 22.516 49.719 1 95.88 284 ASP A C 1
ATOM 2205 O O . ASP A 1 284 ? -13.055 21.922 50.812 1 95.88 284 ASP A O 1
ATOM 2209 N N . LEU A 1 285 ? -12.047 23.203 49.406 1 95.19 285 LEU A N 1
ATOM 2210 C CA . LEU A 1 285 ? -10.766 23.156 50.094 1 95.19 285 LEU A CA 1
ATOM 2211 C C . LEU A 1 285 ? -10.812 24.016 51.344 1 95.19 285 LEU A C 1
ATOM 2213 O O . LEU A 1 285 ? -9.961 23.859 52.219 1 95.19 285 LEU A O 1
ATOM 2217 N N . GLU A 1 286 ? -11.758 24.859 51.438 1 90.5 286 GLU A N 1
ATOM 2218 C CA . GLU A 1 286 ? -11.883 25.688 52.625 1 90.5 286 GLU A CA 1
ATOM 2219 C C . GLU A 1 286 ? -12.508 24.922 53.781 1 90.5 286 GLU A C 1
ATOM 2221 O O . GLU A 1 286 ? -12.039 25 54.938 1 90.5 286 GLU A O 1
ATOM 2226 N N . ASN A 1 287 ? -13.562 24.203 53.531 1 90.69 287 ASN A N 1
ATOM 2227 C CA . ASN A 1 287 ? -14.258 23.516 54.625 1 90.69 287 ASN A CA 1
ATOM 2228 C C . ASN A 1 287 ? -14.117 22 54.5 1 90.69 287 ASN A C 1
ATOM 2230 O O . ASN A 1 287 ? -14.734 21.25 55.25 1 90.69 287 ASN A O 1
ATOM 2234 N N . ASN A 1 288 ? -13.398 21.578 53.5 1 91.94 288 ASN A N 1
ATOM 2235 C CA . ASN A 1 288 ? -13.117 20.156 53.281 1 91.94 288 ASN A CA 1
ATOM 2236 C C . ASN A 1 288 ? -14.398 19.375 53 1 91.94 288 ASN A C 1
ATOM 2238 O O . ASN A 1 288 ? -14.516 18.219 53.375 1 91.94 288 ASN A O 1
ATOM 2242 N N . LYS A 1 289 ? -15.328 20 52.406 1 95 289 LYS A N 1
ATOM 2243 C CA . LYS A 1 289 ? -16.578 19.328 52.062 1 95 289 LYS A CA 1
ATOM 2244 C C . LYS A 1 289 ? -16.5 18.656 50.688 1 95 289 LYS A C 1
ATOM 2246 O O . LYS A 1 289 ? -16.188 19.312 49.688 1 95 289 LYS A O 1
ATOM 2251 N N . LEU A 1 290 ? -16.703 17.438 50.656 1 96.12 290 LEU A N 1
ATOM 2252 C CA . LEU A 1 290 ? -16.719 16.641 49.438 1 96.12 290 LEU A CA 1
ATOM 2253 C C . LEU A 1 290 ? -18.141 16.484 48.906 1 96.12 290 LEU A C 1
ATOM 2255 O O . LEU A 1 290 ? -19.031 16.047 49.625 1 96.12 290 LEU A O 1
ATOM 2259 N N . THR A 1 291 ? -18.438 16.859 47.719 1 96.62 291 THR A N 1
ATOM 2260 C CA . THR A 1 291 ? -19.734 16.75 47.062 1 96.62 291 THR A CA 1
ATOM 2261 C C . THR A 1 291 ? -19.625 15.93 45.781 1 96.62 291 THR A C 1
ATOM 2263 O O . THR A 1 291 ? -18.859 16.281 44.875 1 96.62 291 THR A O 1
ATOM 2266 N N . ALA A 1 292 ? -20.391 14.938 45.719 1 96.5 292 ALA A N 1
ATOM 2267 C CA . ALA A 1 292 ? -20.453 14.156 44.5 1 96.5 292 ALA A CA 1
ATOM 2268 C C . ALA A 1 292 ? -21.312 14.859 43.438 1 96.5 292 ALA A C 1
ATOM 2270 O O . ALA A 1 292 ? -22.359 15.422 43.781 1 96.5 292 ALA A O 1
ATOM 2271 N N . ALA A 1 293 ? -20.812 14.883 42.25 1 96.75 293 ALA A N 1
ATOM 2272 C CA . ALA A 1 293 ? -21.656 15.398 41.188 1 96.75 293 ALA A CA 1
ATOM 2273 C C . ALA A 1 293 ? -22.891 14.523 41 1 96.75 293 ALA A C 1
ATOM 2275 O O . ALA A 1 293 ? -22.844 13.305 41.219 1 96.75 293 ALA A O 1
ATOM 2276 N N . PRO A 1 294 ? -23.969 15.125 40.531 1 96.62 294 PRO A N 1
ATOM 2277 C CA . PRO A 1 294 ? -25.172 14.312 40.25 1 96.62 294 PRO A CA 1
ATOM 2278 C C . PRO A 1 294 ? -24.938 13.266 39.156 1 96.62 294 PRO A C 1
ATOM 2280 O O . PRO A 1 294 ? -24.172 13.508 38.219 1 96.62 294 PRO A O 1
ATOM 2283 N N . LYS A 1 295 ? -25.609 12.203 39.375 1 94.06 295 LYS A N 1
ATOM 2284 C CA . LYS A 1 295 ? -25.531 11.117 38.375 1 94.06 295 LYS A CA 1
ATOM 2285 C C . LYS A 1 295 ? -26.828 11.031 37.562 1 94.06 295 LYS A C 1
ATOM 2287 O O . LYS A 1 295 ? -27.891 11.445 38.031 1 94.06 295 LYS A O 1
ATOM 2292 N N . SER A 1 296 ? -26.688 10.695 36.344 1 92.31 296 SER A N 1
ATOM 2293 C CA . SER A 1 296 ? -27.797 10.383 35.469 1 92.31 296 SER A CA 1
ATOM 2294 C C . SER A 1 296 ? -27.562 9.07 34.719 1 92.31 296 SER A C 1
ATOM 2296 O O . SER A 1 296 ? -26.422 8.703 34.469 1 92.31 296 SER A O 1
ATOM 2298 N N . PRO A 1 297 ? -28.641 8.367 34.469 1 92.88 297 PRO A N 1
ATOM 2299 C CA . PRO A 1 297 ? -28.484 7.078 33.781 1 92.88 297 PRO A CA 1
ATOM 2300 C C . PRO A 1 297 ? -28.047 7.227 32.312 1 92.88 297 PRO A C 1
ATOM 2302 O O . PRO A 1 297 ? -27.469 6.293 31.75 1 92.88 297 PRO A O 1
ATOM 2305 N N . GLU A 1 298 ? -28.281 8.383 31.75 1 95.25 298 GLU A N 1
ATOM 2306 C CA . GLU A 1 298 ? -28.047 8.57 30.312 1 95.25 298 GLU A CA 1
ATOM 2307 C C . GLU A 1 298 ? -26.578 8.898 30.031 1 95.25 298 GLU A C 1
ATOM 2309 O O . GLU A 1 298 ? -26.125 8.805 28.891 1 95.25 298 GLU A O 1
ATOM 2314 N N . TRP A 1 299 ? -25.844 9.312 31.031 1 97.31 299 TRP A N 1
ATOM 2315 C CA . TRP A 1 299 ? -24.484 9.789 30.812 1 97.31 299 TRP A CA 1
ATOM 2316 C C . TRP A 1 299 ? -23.547 9.273 31.906 1 97.31 299 TRP A C 1
ATOM 2318 O O . TRP A 1 299 ? -23.984 9.039 33.031 1 97.31 299 TRP A O 1
ATOM 2328 N N . THR A 1 300 ? -22.391 9.078 31.531 1 97 300 THR A N 1
ATOM 2329 C CA . THR A 1 300 ? -21.344 8.688 32.469 1 97 300 THR A CA 1
ATOM 2330 C C . THR A 1 300 ? -20 9.273 32.031 1 97 300 THR A C 1
ATOM 2332 O O . THR A 1 300 ? -19.938 10.133 31.156 1 97 300 THR A O 1
ATOM 2335 N N . LEU A 1 301 ? -18.938 8.914 32.781 1 97.38 301 LEU A N 1
ATOM 2336 C CA . LEU A 1 301 ? -17.609 9.438 32.5 1 97.38 301 LEU A CA 1
ATOM 2337 C C . LEU A 1 301 ? -16.641 8.32 32.125 1 97.38 301 LEU A C 1
ATOM 2339 O O . LEU A 1 301 ? -16.703 7.23 32.688 1 97.38 301 LEU A O 1
ATOM 2343 N N . ASN A 1 302 ? -15.859 8.57 31.141 1 96.38 302 ASN A N 1
ATOM 2344 C CA . ASN A 1 302 ? -14.773 7.656 30.812 1 96.38 302 ASN A CA 1
ATOM 2345 C C . ASN A 1 302 ? -13.414 8.312 31.031 1 96.38 302 ASN A C 1
ATOM 2347 O O . ASN A 1 302 ? -13.312 9.359 31.656 1 96.38 302 ASN A O 1
ATOM 2351 N N . ARG A 1 303 ? -12.359 7.688 30.562 1 94.69 303 ARG A N 1
ATOM 2352 C CA . ARG A 1 303 ? -10.992 8.117 30.875 1 94.69 303 ARG A CA 1
ATOM 2353 C C . ARG A 1 303 ? -10.641 9.398 30.125 1 94.69 303 ARG A C 1
ATOM 2355 O O . ARG A 1 303 ? -9.633 10.039 30.422 1 94.69 303 ARG A O 1
ATOM 2362 N N . TYR A 1 304 ? -11.445 9.883 29.203 1 95.06 304 TYR A N 1
ATOM 2363 C CA . TYR A 1 304 ? -11.133 11.055 28.391 1 95.06 304 TYR A CA 1
ATOM 2364 C C . TYR A 1 304 ? -11.867 12.289 28.922 1 95.06 304 TYR A C 1
ATOM 2366 O O . TYR A 1 304 ? -11.828 13.344 28.281 1 95.06 304 TYR A O 1
ATOM 2374 N N . ALA A 1 305 ? -12.531 12.172 29.969 1 92.38 305 ALA A N 1
ATOM 2375 C CA . ALA A 1 305 ? -13.219 13.305 30.578 1 92.38 305 ALA A CA 1
ATOM 2376 C C . ALA A 1 305 ? -12.227 14.367 31.047 1 92.38 305 ALA A C 1
ATOM 2378 O O . ALA A 1 305 ? -11.43 14.125 31.953 1 92.38 305 ALA A O 1
ATOM 2379 N N . GLU A 1 306 ? -12.188 15.539 30.453 1 92 306 GLU A N 1
ATOM 2380 C CA . GLU A 1 306 ? -11.367 16.672 30.859 1 92 306 GLU A CA 1
ATOM 2381 C C . GLU A 1 306 ? -12.18 17.656 31.703 1 92 306 GLU A C 1
ATOM 2383 O O . GLU A 1 306 ? -13.352 17.906 31.422 1 92 306 GLU A O 1
ATOM 2388 N N . LEU A 1 307 ? -11.555 18.156 32.719 1 97.25 307 LEU A N 1
ATOM 2389 C CA . LEU A 1 307 ? -12.203 19.109 33.625 1 97.25 307 LEU A CA 1
ATOM 2390 C C . LEU A 1 307 ? -11.609 20.5 33.469 1 97.25 307 LEU A C 1
ATOM 2392 O O . LEU A 1 307 ? -10.391 20.641 33.281 1 97.25 307 LEU A O 1
ATOM 2396 N N . ARG A 1 308 ? -12.516 21.484 33.531 1 96.19 308 ARG A N 1
ATOM 2397 C CA . ARG A 1 308 ? -12.055 22.875 33.469 1 96.19 308 ARG A CA 1
ATOM 2398 C C . ARG A 1 308 ? -13.016 23.797 34.219 1 96.19 308 ARG A C 1
ATOM 2400 O O . ARG A 1 308 ? -14.219 23.812 33.938 1 96.19 308 ARG A O 1
ATOM 2407 N N . PHE A 1 309 ? -12.523 24.594 35.125 1 96.94 309 PHE A N 1
ATOM 2408 C CA . PHE A 1 309 ? -13.344 25.594 35.812 1 96.94 309 PHE A CA 1
ATOM 2409 C C . PHE A 1 309 ? -13.453 26.875 35 1 96.94 309 PHE A C 1
ATOM 2411 O O . PHE A 1 309 ? -12.531 27.219 34.281 1 96.94 309 PHE A O 1
ATOM 2418 N N . SER A 1 310 ? -14.641 27.516 35.156 1 95.94 310 SER A N 1
ATOM 2419 C CA . SER A 1 310 ? -14.727 28.891 34.688 1 95.94 310 SER A CA 1
ATOM 2420 C C . SER A 1 310 ? -13.867 29.828 35.531 1 95.94 310 SER A C 1
ATOM 2422 O O . SER A 1 310 ? -13.562 29.516 36.688 1 95.94 310 SER A O 1
ATOM 2424 N N . ASP A 1 311 ? -13.531 30.906 35.031 1 93.31 311 ASP A N 1
ATOM 2425 C CA . ASP A 1 311 ? -12.633 31.828 35.719 1 93.31 311 ASP A CA 1
ATOM 2426 C C . ASP A 1 311 ? -13.258 32.344 37 1 93.31 311 ASP A C 1
ATOM 2428 O O . ASP A 1 311 ? -12.555 32.625 37.969 1 93.31 311 ASP A O 1
ATOM 2432 N N . ASP A 1 312 ? -14.57 32.469 36.969 1 93.19 312 ASP A N 1
ATOM 2433 C CA . ASP A 1 312 ? -15.25 32.969 38.156 1 93.19 312 ASP A CA 1
ATOM 2434 C C . ASP A 1 312 ? -15.484 31.828 39.156 1 93.19 312 ASP A C 1
ATOM 2436 O O . ASP A 1 312 ? -16.125 32.031 40.188 1 93.19 312 ASP A O 1
ATOM 2440 N N . SER A 1 313 ? -15.086 30.609 38.812 1 95 313 SER A N 1
ATOM 2441 C CA . SER A 1 313 ? -15.109 29.438 39.688 1 95 313 SER A CA 1
ATOM 2442 C C . SER A 1 313 ? -16.547 29.016 40 1 95 313 SER A C 1
ATOM 2444 O O . SER A 1 313 ? -16.781 28.328 41 1 95 313 SER A O 1
ATOM 2446 N N . GLN A 1 314 ? -17.484 29.406 39.125 1 95.56 314 GLN A N 1
ATOM 2447 C CA . GLN A 1 314 ? -18.875 29.094 39.406 1 95.56 314 GLN A CA 1
ATOM 2448 C C . GLN A 1 314 ? -19.344 27.875 38.594 1 95.56 314 GLN A C 1
ATOM 2450 O O . GLN A 1 314 ? -20.391 27.297 38.906 1 95.56 314 GLN A O 1
ATOM 2455 N N . ARG A 1 315 ? -18.562 27.562 37.688 1 97.31 315 ARG A N 1
ATOM 2456 C CA . ARG A 1 315 ? -18.938 26.453 36.812 1 97.31 315 ARG A CA 1
ATOM 2457 C C . ARG A 1 315 ? -17.766 25.516 36.562 1 97.31 315 ARG A C 1
ATOM 2459 O O . ARG A 1 315 ? -16.625 25.953 36.438 1 97.31 315 ARG A O 1
ATOM 2466 N N . LEU A 1 316 ? -18.016 24.266 36.531 1 97.81 316 LEU A N 1
ATOM 2467 C CA . LEU A 1 316 ? -17.078 23.219 36.156 1 97.81 316 LEU A CA 1
ATOM 2468 C C . LEU A 1 316 ? -17.531 22.531 34.875 1 97.81 316 LEU A C 1
ATOM 2470 O O . LEU A 1 316 ? -18.578 21.875 34.844 1 97.81 316 LEU A O 1
ATOM 2474 N N . PHE A 1 317 ? -16.797 22.688 33.812 1 97.56 317 PHE A N 1
ATOM 2475 C CA . PHE A 1 317 ? -17.094 22.047 32.531 1 97.56 317 PHE A CA 1
ATOM 2476 C C . PHE A 1 317 ? -16.359 20.719 32.406 1 97.56 317 PHE A C 1
ATOM 2478 O O . PHE A 1 317 ? -15.211 20.594 32.844 1 97.56 317 PHE A O 1
ATOM 2485 N N . PHE A 1 318 ? -17 19.719 31.891 1 97.56 318 PHE A N 1
ATOM 2486 C CA . PHE A 1 318 ? -16.391 18.406 31.719 1 97.56 318 PHE A CA 1
ATOM 2487 C C . PHE A 1 318 ? -17.109 17.609 30.641 1 97.56 318 PHE A C 1
ATOM 2489 O O . PHE A 1 318 ? -18.266 17.906 30.328 1 97.56 318 PHE A O 1
ATOM 2496 N N . GLY A 1 319 ? -16.406 16.688 30.062 1 97 319 GLY A N 1
ATOM 2497 C CA . GLY A 1 319 ? -16.984 15.859 29.016 1 97 319 GLY A CA 1
ATOM 2498 C C . GLY A 1 319 ? -17.562 14.555 29.547 1 97 319 GLY A C 1
ATOM 2499 O O . GLY A 1 319 ? -16.953 13.906 30.406 1 97 319 GLY A O 1
ATOM 2500 N N . ARG A 1 320 ? -18.719 14.102 29.094 1 97.75 320 ARG A N 1
ATOM 2501 C CA . ARG A 1 320 ? -19.391 12.852 29.453 1 97.75 320 ARG A CA 1
ATOM 2502 C C . ARG A 1 320 ? -19.641 11.992 28.219 1 97.75 320 ARG A C 1
ATOM 2504 O O . ARG A 1 320 ? -19.453 12.445 27.094 1 97.75 320 ARG A O 1
ATOM 2511 N N . VAL A 1 321 ? -19.969 10.719 28.453 1 97.44 321 VAL A N 1
ATOM 2512 C CA . VAL A 1 321 ? -20.281 9.789 27.391 1 97.44 321 VAL A CA 1
ATOM 2513 C C . VAL A 1 321 ? -21.562 9.016 27.734 1 97.44 321 VAL A C 1
ATOM 2515 O O . VAL A 1 321 ? -21.875 8.844 28.922 1 97.44 321 VAL A O 1
ATOM 2518 N N . PRO A 1 322 ? -22.328 8.602 26.734 1 96.5 322 PRO A N 1
ATOM 2519 C CA . PRO A 1 322 ? -23.531 7.824 27.031 1 96.5 322 PRO A CA 1
ATOM 2520 C C . PRO A 1 322 ? -23.219 6.461 27.656 1 96.5 322 PRO A C 1
ATOM 2522 O O . PRO A 1 322 ? -24 5.961 28.469 1 96.5 322 PRO A O 1
ATOM 2525 N N . GLN A 1 323 ? -22.141 5.891 27.203 1 94.69 323 GLN A N 1
ATOM 2526 C CA . GLN A 1 323 ? -21.656 4.617 27.734 1 94.69 323 GLN A CA 1
ATOM 2527 C C . GLN A 1 323 ? -20.141 4.5 27.594 1 94.69 323 GLN A C 1
ATOM 2529 O O . GLN A 1 323 ? -19.547 5.152 26.734 1 94.69 323 GLN A O 1
ATOM 2534 N N . VAL A 1 324 ? -19.578 3.744 28.453 1 94.12 324 VAL A N 1
ATOM 2535 C CA . VAL A 1 324 ? -18.156 3.486 28.328 1 94.12 324 VAL A CA 1
ATOM 2536 C C . VAL A 1 324 ? -17.922 2.307 27.391 1 94.12 324 VAL A C 1
ATOM 2538 O O . VAL A 1 324 ? -18.359 1.189 27.656 1 94.12 324 VAL A O 1
ATOM 2541 N N . SER A 1 325 ? -17.25 2.527 26.281 1 87.56 325 SER A N 1
ATOM 2542 C CA . SER A 1 325 ? -16.969 1.491 25.297 1 87.56 325 SER A CA 1
ATOM 2543 C C . SER A 1 325 ? -16.016 0.435 25.875 1 87.56 325 SER A C 1
ATOM 2545 O O . SER A 1 325 ? -15.227 0.724 26.766 1 87.56 325 SER A O 1
ATOM 2547 N N . GLN A 1 326 ? -16.203 -0.776 25.391 1 87.12 326 GLN A N 1
ATOM 2548 C CA . GLN A 1 326 ? -15.297 -1.866 25.734 1 87.12 326 GLN A CA 1
ATOM 2549 C C . GLN A 1 326 ? -14.445 -2.285 24.531 1 87.12 326 GLN A C 1
ATOM 2551 O O . GLN A 1 326 ? -14.828 -2.039 23.391 1 87.12 326 GLN A O 1
ATOM 2556 N N . GLN A 1 327 ? -13.32 -2.9 24.812 1 85.06 327 GLN A N 1
ATOM 2557 C CA . GLN A 1 327 ? -12.477 -3.379 23.719 1 85.06 327 GLN A CA 1
ATOM 2558 C C . GLN A 1 327 ? -13.008 -4.695 23.156 1 85.06 327 GLN A C 1
ATOM 2560 O O . GLN A 1 327 ? -13.43 -5.574 23.906 1 85.06 327 GLN A O 1
ATOM 2565 N N . LEU A 1 328 ? -12.977 -4.828 21.859 1 86.38 328 LEU A N 1
ATOM 2566 C CA . LEU A 1 328 ? -13.391 -6.059 21.188 1 86.38 328 LEU A CA 1
ATOM 2567 C C . LEU A 1 328 ? -12.242 -7.055 21.125 1 86.38 328 LEU A C 1
ATOM 2569 O O . LEU A 1 328 ? -11.078 -6.668 20.953 1 86.38 328 LEU A O 1
ATOM 2573 N N . GLU A 1 329 ? -12.57 -8.344 21.344 1 88.25 329 GLU A N 1
ATOM 2574 C CA . GLU A 1 329 ? -11.57 -9.398 21.266 1 88.25 329 GLU A CA 1
ATOM 2575 C C . GLU A 1 329 ? -11.898 -10.406 20.172 1 88.25 329 GLU A C 1
ATOM 2577 O O . GLU A 1 329 ? -13.07 -10.727 19.953 1 88.25 329 GLU A O 1
ATOM 2582 N N . ILE A 1 330 ? -10.891 -11.008 19.531 1 88.19 330 ILE A N 1
ATOM 2583 C CA . ILE A 1 330 ? -11.039 -12.039 18.516 1 88.19 330 ILE A CA 1
ATOM 2584 C C . ILE A 1 330 ? -11.164 -13.406 19.188 1 88.19 330 ILE A C 1
ATOM 2586 O O . ILE A 1 330 ? -10.43 -13.719 20.125 1 88.19 330 ILE A O 1
ATOM 2590 N N . ALA A 1 331 ? -12.07 -14.18 18.688 1 90.12 331 ALA A N 1
ATOM 2591 C CA . ALA A 1 331 ? -12.234 -15.523 19.219 1 90.12 331 ALA A CA 1
ATOM 2592 C C . ALA A 1 331 ? -11 -16.375 18.938 1 90.12 331 ALA A C 1
ATOM 2594 O O . ALA A 1 331 ? -10.422 -16.312 17.859 1 90.12 331 ALA A O 1
ATOM 2595 N N . LYS A 1 332 ? -10.633 -17.188 19.922 1 89.56 332 LYS A N 1
ATOM 2596 C CA . LYS A 1 332 ? -9.477 -18.062 19.781 1 89.56 332 LYS A CA 1
ATOM 2597 C C . LYS A 1 332 ? -9.914 -19.5 19.469 1 89.56 332 LYS A C 1
ATOM 2599 O O . LYS A 1 332 ? -10.984 -19.922 19.891 1 89.56 332 LYS A O 1
ATOM 2604 N N . VAL A 1 333 ? -9.133 -20.141 18.688 1 94 333 VAL A N 1
ATOM 2605 C CA . VAL A 1 333 ? -9.328 -21.562 18.438 1 94 333 VAL A CA 1
ATOM 2606 C C . VAL A 1 333 ? -8.82 -22.375 19.625 1 94 333 VAL A C 1
ATOM 2608 O O . VAL A 1 333 ? -7.625 -22.375 19.906 1 94 333 VAL A O 1
ATOM 2611 N N . GLU A 1 334 ? -9.695 -23.094 20.359 1 93.88 334 GLU A N 1
ATOM 2612 C CA . GLU A 1 334 ? -9.32 -23.828 21.562 1 93.88 334 GLU A CA 1
ATOM 2613 C C . GLU A 1 334 ? -9.445 -25.344 21.344 1 93.88 334 GLU A C 1
ATOM 2615 O O . GLU A 1 334 ? -8.82 -26.125 22.047 1 93.88 334 GLU A O 1
ATOM 2620 N N . SER A 1 335 ? -10.297 -25.719 20.453 1 95.56 335 SER A N 1
ATOM 2621 C CA . SER A 1 335 ? -10.578 -27.141 20.266 1 95.56 335 SER A CA 1
ATOM 2622 C C . SER A 1 335 ? -10.727 -27.484 18.781 1 95.56 335 SER A C 1
ATOM 2624 O O . SER A 1 335 ? -10.766 -26.594 17.938 1 95.56 335 SER A O 1
ATOM 2626 N N . GLN A 1 336 ? -10.758 -28.734 18.516 1 95.5 336 GLN A N 1
ATOM 2627 C CA . GLN A 1 336 ? -10.953 -29.234 17.156 1 95.5 336 GLN A CA 1
ATOM 2628 C C . GLN A 1 336 ? -12.266 -28.719 16.578 1 95.5 336 GLN A C 1
ATOM 2630 O O . GLN A 1 336 ? -12.344 -28.422 15.383 1 95.5 336 GLN A O 1
ATOM 2635 N N . ALA A 1 337 ? -13.258 -28.594 17.391 1 95.56 337 ALA A N 1
ATOM 2636 C CA . ALA A 1 337 ? -14.562 -28.141 16.938 1 95.56 337 ALA A CA 1
ATOM 2637 C C . ALA A 1 337 ? -14.5 -26.688 16.469 1 95.56 337 ALA A C 1
ATOM 2639 O O . ALA A 1 337 ? -15.227 -26.297 15.539 1 95.56 337 ALA A O 1
ATOM 2640 N N . ASP A 1 338 ? -13.57 -25.891 17.094 1 95.94 338 ASP A N 1
ATOM 2641 C CA . ASP A 1 338 ? -13.43 -24.469 16.766 1 95.94 338 ASP A CA 1
ATOM 2642 C C . ASP A 1 338 ? -12.891 -24.281 15.352 1 95.94 338 ASP A C 1
ATOM 2644 O O . ASP A 1 338 ? -13.086 -23.219 14.742 1 95.94 338 ASP A O 1
ATOM 2648 N N . LEU A 1 339 ? -12.258 -25.312 14.852 1 96.25 339 LEU A N 1
ATOM 2649 C CA . LEU A 1 339 ? -11.656 -25.219 13.523 1 96.25 339 LEU A CA 1
ATOM 2650 C C . LEU A 1 339 ? -12.734 -25.141 12.445 1 96.25 339 LEU A C 1
ATOM 2652 O O . LEU A 1 339 ? -12.461 -24.703 11.32 1 96.25 339 LEU A O 1
ATOM 2656 N N . PHE A 1 340 ? -13.977 -25.547 12.836 1 96.69 340 PHE A N 1
ATOM 2657 C CA . PHE A 1 340 ? -15.039 -25.609 11.844 1 96.69 340 PHE A CA 1
ATOM 2658 C C . PHE A 1 340 ? -16.219 -24.734 12.25 1 96.69 340 PHE A C 1
ATOM 2660 O O . PHE A 1 340 ? -17.234 -24.688 11.555 1 96.69 340 PHE A O 1
ATOM 2667 N N . ASP A 1 341 ? -16.016 -24.016 13.375 1 96.25 341 ASP A N 1
ATOM 2668 C CA . ASP A 1 341 ? -17.062 -23.109 13.836 1 96.25 341 ASP A CA 1
ATOM 2669 C C . ASP A 1 341 ? -17.047 -21.797 13.055 1 96.25 341 ASP A C 1
ATOM 2671 O O . ASP A 1 341 ? -16.062 -21.062 13.094 1 96.25 341 ASP A O 1
ATOM 2675 N N . LYS A 1 342 ? -18.125 -21.562 12.383 1 95.38 342 LYS A N 1
ATOM 2676 C CA . LYS A 1 342 ? -18.188 -20.406 11.492 1 95.38 342 LYS A CA 1
ATOM 2677 C C . LYS A 1 342 ? -17.922 -19.109 12.25 1 95.38 342 LYS A C 1
ATOM 2679 O O . LYS A 1 342 ? -17.281 -18.203 11.734 1 95.38 342 LYS A O 1
ATOM 2684 N N . GLU A 1 343 ? -18.422 -19 13.453 1 95 343 GLU A N 1
ATOM 2685 C CA . GLU A 1 343 ? -18.266 -17.766 14.234 1 95 343 GLU A CA 1
ATOM 2686 C C . GLU A 1 343 ? -16.828 -17.578 14.695 1 95 343 GLU A C 1
ATOM 2688 O O . GLU A 1 343 ? -16.297 -16.469 14.633 1 95 343 GLU A O 1
ATOM 2693 N N . VAL A 1 344 ? -16.203 -18.688 15.078 1 95.81 344 VAL A N 1
ATOM 2694 C CA . VAL A 1 344 ? -14.812 -18.625 15.523 1 95.81 344 VAL A CA 1
ATOM 2695 C C . VAL A 1 344 ? -13.914 -18.266 14.352 1 95.81 344 VAL A C 1
ATOM 2697 O O . VAL A 1 344 ? -13.07 -17.375 14.453 1 95.81 344 VAL A O 1
ATOM 2700 N N . ILE A 1 345 ? -14.156 -18.891 13.211 1 96.31 345 ILE A N 1
ATOM 2701 C CA . ILE A 1 345 ? -13.305 -18.672 12.047 1 96.31 345 ILE A CA 1
ATOM 2702 C C . ILE A 1 345 ? -13.461 -17.234 11.562 1 96.31 345 ILE A C 1
ATOM 2704 O O . ILE A 1 345 ? -12.469 -16.516 11.398 1 96.31 345 ILE A O 1
ATOM 2708 N N . THR A 1 346 ? -14.68 -16.719 11.406 1 96.06 346 THR A N 1
ATOM 2709 C CA . THR A 1 346 ? -14.914 -15.414 10.773 1 96.06 346 THR A CA 1
ATOM 2710 C C . THR A 1 346 ? -14.625 -14.281 11.75 1 96.06 346 THR A C 1
ATOM 2712 O O . THR A 1 346 ? -14.547 -13.117 11.352 1 96.06 346 THR A O 1
ATOM 2715 N N . SER A 1 347 ? -14.422 -14.648 13.023 1 94.06 347 SER A N 1
ATOM 2716 C CA . SER A 1 347 ? -14.062 -13.609 13.992 1 94.06 347 SER A CA 1
ATOM 2717 C C . SER A 1 347 ? -12.711 -12.992 13.656 1 94.06 347 SER A C 1
ATOM 2719 O O . SER A 1 347 ? -12.438 -11.852 14.039 1 94.06 347 SER A O 1
ATOM 2721 N N . SER A 1 348 ? -11.93 -13.742 12.914 1 92.81 348 SER A N 1
ATOM 2722 C CA . SER A 1 348 ? -10.586 -13.266 12.578 1 92.81 348 SER A CA 1
ATOM 2723 C C . SER A 1 348 ? -10.547 -12.688 11.164 1 92.81 348 SER A C 1
ATOM 2725 O O . SER A 1 348 ? -9.469 -12.477 10.609 1 92.81 348 SER A O 1
ATOM 2727 N N . ARG A 1 349 ? -11.727 -12.461 10.57 1 95.31 349 ARG A N 1
ATOM 2728 C CA . ARG A 1 349 ? -11.742 -11.867 9.242 1 95.31 349 ARG A CA 1
ATOM 2729 C C . ARG A 1 349 ? -11.18 -10.445 9.266 1 95.31 349 ARG A C 1
ATOM 2731 O O . ARG A 1 349 ? -11.367 -9.719 10.242 1 95.31 349 ARG A O 1
ATOM 2738 N N . ALA A 1 350 ? -10.43 -10.062 8.328 1 95.75 350 ALA A N 1
ATOM 2739 C CA . ALA A 1 350 ? -9.906 -8.711 8.172 1 95.75 350 ALA A CA 1
ATOM 2740 C C . ALA A 1 350 ? -10.703 -7.941 7.121 1 95.75 350 ALA A C 1
ATOM 2742 O O . ALA A 1 350 ? -10.188 -7.621 6.047 1 95.75 350 ALA A O 1
ATOM 2743 N N . LEU A 1 351 ? -11.977 -7.586 7.492 1 97.25 351 LEU A N 1
ATOM 2744 C CA . LEU A 1 351 ? -12.938 -7.027 6.547 1 97.25 351 LEU A CA 1
ATOM 2745 C C . LEU A 1 351 ? -13.312 -5.602 6.934 1 97.25 351 LEU A C 1
ATOM 2747 O O . LEU A 1 351 ? -13.523 -5.309 8.109 1 97.25 351 LEU A O 1
ATOM 2751 N N . ARG A 1 352 ? -13.266 -4.688 5.996 1 97.62 352 ARG A N 1
ATOM 2752 C CA . ARG A 1 352 ? -13.914 -3.381 6.078 1 97.62 352 ARG A CA 1
ATOM 2753 C C . ARG A 1 352 ? -15.094 -3.295 5.117 1 97.62 352 ARG A C 1
ATOM 2755 O O . ARG A 1 352 ? -14.93 -3.498 3.91 1 97.62 352 ARG A O 1
ATOM 2762 N N . VAL A 1 353 ? -16.219 -3.02 5.57 1 98.25 353 VAL A N 1
ATOM 2763 C CA . VAL A 1 353 ? -17.422 -2.893 4.75 1 98.25 353 VAL A CA 1
ATOM 2764 C C . VAL A 1 353 ? -17.656 -1.423 4.41 1 98.25 353 VAL A C 1
ATOM 2766 O O . VAL A 1 353 ? -17.891 -0.603 5.305 1 98.25 353 VAL A O 1
ATOM 2769 N N . TRP A 1 354 ? -17.5 -1.024 3.143 1 98.31 354 TRP A N 1
ATOM 2770 C CA . TRP A 1 354 ? -17.875 0.293 2.637 1 98.31 354 TRP A CA 1
ATOM 2771 C C . TRP A 1 354 ? -19.328 0.311 2.168 1 98.31 354 TRP A C 1
ATOM 2773 O O . TRP A 1 354 ? -19.641 -0.19 1.086 1 98.31 354 TRP A O 1
ATOM 2783 N N . HIS A 1 355 ? -20.203 0.826 2.938 1 97.94 355 HIS A N 1
ATOM 2784 C CA . HIS A 1 355 ? -21.625 0.907 2.57 1 97.94 355 HIS A CA 1
ATOM 2785 C C . HIS A 1 355 ? -21.922 2.211 1.839 1 97.94 355 HIS A C 1
ATOM 2787 O O . HIS A 1 355 ? -21.391 3.266 2.191 1 97.94 355 HIS A O 1
ATOM 2793 N N . GLY A 1 356 ? -22.719 2.188 0.817 1 97.25 356 GLY A N 1
ATOM 2794 C CA . GLY A 1 356 ? -23.062 3.361 0.027 1 97.25 356 GLY A CA 1
ATOM 2795 C C . GLY A 1 356 ? -23.703 4.465 0.843 1 97.25 356 GLY A C 1
ATOM 2796 O O . GLY A 1 356 ? -23.609 5.641 0.488 1 97.25 356 GLY A O 1
ATOM 2797 N N . ASP A 1 357 ? -24.25 4.109 1.977 1 96.44 357 ASP A N 1
ATOM 2798 C CA . ASP A 1 357 ? -25 5.082 2.773 1 96.44 357 ASP A CA 1
ATOM 2799 C C . ASP A 1 357 ? -24.25 5.43 4.055 1 96.44 357 ASP A C 1
ATOM 2801 O O . ASP A 1 357 ? -24.781 6.102 4.938 1 96.44 357 ASP A O 1
ATOM 2805 N N . ASP A 1 358 ? -23.031 4.992 4.164 1 97 358 ASP A N 1
ATOM 2806 C CA . ASP A 1 358 ? -22.219 5.383 5.312 1 97 358 ASP A CA 1
ATOM 2807 C C . ASP A 1 358 ? -22.141 6.902 5.438 1 97 358 ASP A C 1
ATOM 2809 O O . ASP A 1 358 ? -22 7.605 4.438 1 97 358 ASP A O 1
ATOM 2813 N N . PRO A 1 359 ? -22.234 7.414 6.688 1 96.69 359 PRO A N 1
ATOM 2814 C CA . PRO A 1 359 ? -22 8.859 6.82 1 96.69 359 PRO A CA 1
ATOM 2815 C C . PRO A 1 359 ? -20.609 9.281 6.355 1 96.69 359 PRO A C 1
ATOM 2817 O O . PRO A 1 359 ? -20.469 10.266 5.629 1 96.69 359 PRO A O 1
ATOM 2820 N N . ARG A 1 360 ? -19.641 8.633 6.777 1 96.94 360 ARG A N 1
ATOM 2821 C CA . ARG A 1 360 ? -18.281 8.766 6.285 1 96.94 360 ARG A CA 1
ATOM 2822 C C . ARG A 1 360 ? -17.859 7.531 5.496 1 96.94 360 ARG A C 1
ATOM 2824 O O . ARG A 1 360 ? -18.203 6.406 5.867 1 96.94 360 ARG A O 1
ATOM 2831 N N . ILE A 1 361 ? -17.203 7.719 4.367 1 97.62 361 ILE A N 1
ATOM 2832 C CA . ILE A 1 361 ? -16.625 6.535 3.729 1 97.62 361 ILE A CA 1
ATOM 2833 C C . ILE A 1 361 ? -15.625 5.875 4.672 1 97.62 361 ILE A C 1
ATOM 2835 O O . ILE A 1 361 ? -15.133 6.508 5.609 1 97.62 361 ILE A O 1
ATOM 2839 N N . LYS A 1 362 ? -15.352 4.68 4.434 1 97.75 362 LYS A N 1
ATOM 2840 C CA . LYS A 1 362 ? -14.672 3.848 5.422 1 97.75 362 LYS A CA 1
ATOM 2841 C C . LYS A 1 362 ? -13.266 4.375 5.715 1 97.75 362 LYS A C 1
ATOM 2843 O O . LYS A 1 362 ? -12.867 4.465 6.875 1 97.75 362 LYS A O 1
ATOM 2848 N N . PRO A 1 363 ? -12.43 4.789 4.66 1 97.56 363 PRO A N 1
ATOM 2849 C CA . PRO A 1 363 ? -11.109 5.324 5.004 1 97.56 363 PRO A CA 1
ATOM 2850 C C . PRO A 1 363 ? -11.188 6.562 5.895 1 97.56 363 PRO A C 1
ATOM 2852 O O . PRO A 1 363 ? -10.344 6.742 6.777 1 97.56 363 PRO A O 1
ATOM 2855 N N . HIS A 1 364 ? -12.141 7.441 5.664 1 97.81 364 HIS A N 1
ATOM 2856 C CA . HIS A 1 364 ? -12.32 8.617 6.516 1 97.81 364 HIS A CA 1
ATOM 2857 C C . HIS A 1 364 ? -12.758 8.211 7.922 1 97.81 364 HIS A C 1
ATOM 2859 O O . HIS A 1 364 ? -12.297 8.797 8.906 1 97.81 364 HIS A O 1
ATOM 2865 N N . GLU A 1 365 ? -13.656 7.254 8 1 97.81 365 GLU A N 1
ATOM 2866 C CA . GLU A 1 365 ? -14.062 6.723 9.297 1 97.81 365 GLU A CA 1
ATOM 2867 C C . GLU A 1 365 ? -12.867 6.184 10.078 1 97.81 365 GLU A C 1
ATOM 2869 O O . GLU A 1 365 ? -12.727 6.457 11.273 1 97.81 365 GLU A O 1
ATOM 2874 N N . VAL A 1 366 ? -12.008 5.461 9.391 1 97.38 366 VAL A N 1
ATOM 2875 C CA . VAL A 1 366 ? -10.828 4.883 10.016 1 97.38 366 VAL A CA 1
ATOM 2876 C C . VAL A 1 366 ? -9.93 6 10.547 1 97.38 366 VAL A C 1
ATOM 2878 O O . VAL A 1 366 ? -9.43 5.922 11.672 1 97.38 366 VAL A O 1
ATOM 2881 N N . LYS A 1 367 ? -9.742 7.055 9.734 1 97.12 367 LYS A N 1
ATOM 2882 C CA . LYS A 1 367 ? -8.875 8.164 10.117 1 97.12 367 LYS A CA 1
ATOM 2883 C C . LYS A 1 367 ? -9.469 8.961 11.273 1 97.12 367 LYS A C 1
ATOM 2885 O O . LYS A 1 367 ? -8.742 9.586 12.039 1 97.12 367 LYS A O 1
ATOM 2890 N N . GLN A 1 368 ? -10.797 8.914 11.445 1 96.5 368 GLN A N 1
ATOM 2891 C CA . GLN A 1 368 ? -11.477 9.656 12.5 1 96.5 368 GLN A CA 1
ATOM 2892 C C . GLN A 1 368 ? -11.672 8.789 13.742 1 96.5 368 GLN A C 1
ATOM 2894 O O . GLN A 1 368 ? -12.141 9.273 14.773 1 96.5 368 GLN A O 1
ATOM 2899 N N . TYR A 1 369 ? -11.352 7.496 13.648 1 95.5 369 TYR A N 1
ATOM 2900 C CA . TYR A 1 369 ? -11.711 6.52 14.672 1 95.5 369 TYR A CA 1
ATOM 2901 C C . TYR A 1 369 ? -11.172 6.93 16.031 1 95.5 369 TYR A C 1
ATOM 2903 O O . TYR A 1 369 ? -11.898 6.934 17.031 1 95.5 369 TYR A O 1
ATOM 2911 N N . LYS A 1 370 ? -9.875 7.277 16.156 1 94.12 370 LYS A N 1
ATOM 2912 C CA . LYS A 1 370 ? -9.258 7.641 17.422 1 94.12 370 LYS A CA 1
ATOM 2913 C C . LYS A 1 370 ? -9.914 8.883 18.016 1 94.12 370 LYS A C 1
ATOM 2915 O O . LYS A 1 370 ? -10.141 8.953 19.234 1 94.12 370 LYS A O 1
ATOM 2920 N N . LYS A 1 371 ? -10.117 9.852 17.172 1 94.94 371 LYS A N 1
ATOM 2921 C CA . LYS A 1 371 ? -10.805 11.055 17.625 1 94.94 371 LYS A CA 1
ATOM 2922 C C . LYS A 1 371 ? -12.195 10.727 18.156 1 94.94 371 LYS A C 1
ATOM 2924 O O . LYS A 1 371 ? -12.609 11.242 19.203 1 94.94 371 LYS A O 1
ATOM 2929 N N . GLU A 1 372 ? -12.898 9.844 17.469 1 94 372 GLU A N 1
ATOM 2930 C CA . GLU A 1 372 ? -14.25 9.477 17.875 1 94 372 GLU A CA 1
ATOM 2931 C C . GLU A 1 372 ? -14.234 8.648 19.141 1 94 372 GLU A C 1
ATOM 2933 O O . GLU A 1 372 ? -15.148 8.758 19.969 1 94 372 GLU A O 1
ATOM 2938 N N . LEU A 1 373 ? -13.25 7.855 19.234 1 92.06 373 LEU A N 1
ATOM 2939 C CA . LEU A 1 373 ? -13.094 7.059 20.453 1 92.06 373 LEU A CA 1
ATOM 2940 C C . LEU A 1 373 ? -12.945 7.953 21.672 1 92.06 373 LEU A C 1
ATOM 2942 O O . LEU A 1 373 ? -13.453 7.629 22.75 1 92.06 373 LEU A O 1
ATOM 2946 N N . LYS A 1 374 ? -12.297 9.109 21.531 1 94.69 374 LYS A N 1
ATOM 2947 C CA . LYS A 1 374 ? -12 10.008 22.641 1 94.69 374 LYS A CA 1
ATOM 2948 C C . LYS A 1 374 ? -13.094 11.062 22.797 1 94.69 374 LYS A C 1
ATOM 2950 O O . LYS A 1 374 ? -13.039 11.898 23.703 1 94.69 374 LYS A O 1
ATOM 2955 N N . ARG A 1 375 ? -14.031 11.055 21.969 1 95.44 375 ARG A N 1
ATOM 2956 C CA . ARG A 1 375 ? -15.062 12.094 21.984 1 95.44 375 ARG A CA 1
ATOM 2957 C C . ARG A 1 375 ? -15.867 12.062 23.281 1 95.44 375 ARG A C 1
ATOM 2959 O O . ARG A 1 375 ? -16.25 10.992 23.75 1 95.44 375 ARG A O 1
ATOM 2966 N N . THR A 1 376 ? -16.047 13.172 23.875 1 97.06 376 THR A N 1
ATOM 2967 C CA . THR A 1 376 ? -16.953 13.398 25 1 97.06 376 THR A CA 1
ATOM 2968 C C . THR A 1 376 ? -17.922 14.539 24.688 1 97.06 376 THR A C 1
ATOM 2970 O O . THR A 1 376 ? -17.719 15.281 23.719 1 97.06 376 THR A O 1
ATOM 2973 N N . TYR A 1 377 ? -18.969 14.531 25.391 1 98 377 TYR A N 1
ATOM 2974 C CA . TYR A 1 377 ? -20 15.547 25.234 1 98 377 TYR A CA 1
ATOM 2975 C C . TYR A 1 377 ? -20.031 16.5 26.422 1 98 377 TYR A C 1
ATOM 2977 O O . TYR A 1 377 ? -20.25 16.078 27.562 1 98 377 TYR A O 1
ATOM 2985 N N . LEU A 1 378 ? -19.812 17.766 26.109 1 98.19 378 LEU A N 1
ATOM 2986 C CA . LEU A 1 378 ? -19.578 18.766 27.125 1 98.19 378 LEU A CA 1
ATOM 2987 C C . LEU A 1 378 ? -20.797 18.906 28.031 1 98.19 378 LEU A C 1
ATOM 2989 O O . LEU A 1 378 ? -21.938 18.906 27.562 1 98.19 378 LEU A O 1
ATOM 2993 N N . ALA A 1 379 ? -20.609 18.984 29.344 1 98.25 379 ALA A N 1
ATOM 2994 C CA . ALA A 1 379 ? -21.578 19.312 30.391 1 98.25 379 ALA A CA 1
ATOM 2995 C C . ALA A 1 379 ? -21.031 20.391 31.312 1 98.25 379 ALA A C 1
ATOM 2997 O O . ALA A 1 379 ? -19.844 20.734 31.234 1 98.25 379 ALA A O 1
ATOM 2998 N N . VAL A 1 380 ? -21.922 20.938 32.125 1 98.19 380 VAL A N 1
ATOM 2999 C CA . VAL A 1 380 ? -21.5 21.953 33.062 1 98.19 380 VAL A CA 1
ATOM 3000 C C . VAL A 1 380 ? -22.125 21.703 34.438 1 98.19 380 VAL A C 1
ATOM 3002 O O . VAL A 1 380 ? -23.312 21.344 34.531 1 98.19 380 VAL A O 1
ATOM 3005 N N . LEU A 1 381 ? -21.359 21.672 35.469 1 97.94 381 LEU A N 1
ATOM 3006 C CA . LEU A 1 381 ? -21.812 21.656 36.875 1 97.94 381 LEU A CA 1
ATOM 3007 C C . LEU A 1 381 ? -21.781 23.062 37.469 1 97.94 381 LEU A C 1
ATOM 3009 O O . LEU A 1 381 ? -20.719 23.641 37.625 1 97.94 381 LEU A O 1
ATOM 3013 N N . HIS A 1 382 ? -22.922 23.562 37.688 1 97.31 382 HIS A N 1
ATOM 3014 C CA . HIS A 1 382 ? -23.016 24.812 38.438 1 97.31 382 HIS A CA 1
ATOM 3015 C C . HIS A 1 382 ? -22.75 24.578 39.906 1 97.31 382 HIS A C 1
ATOM 3017 O O . HIS A 1 382 ? -23.547 23.938 40.594 1 97.31 382 HIS A O 1
ATOM 3023 N N . ILE A 1 383 ? -21.703 25.141 40.344 1 96.12 383 ILE A N 1
ATOM 3024 C CA . ILE A 1 383 ? -21.156 24.781 41.656 1 96.12 383 ILE A CA 1
ATOM 3025 C C . ILE A 1 383 ? -22.172 25.141 42.75 1 96.12 383 ILE A C 1
ATOM 3027 O O . ILE A 1 383 ? -22.422 24.344 43.656 1 96.12 383 ILE A O 1
ATOM 3031 N N . ASN A 1 384 ? -22.656 26.406 42.469 1 91.19 384 ASN A N 1
ATOM 3032 C CA . ASN A 1 384 ? -23.703 26.781 43.406 1 91.19 384 ASN A CA 1
ATOM 3033 C C . ASN A 1 384 ? -24.969 25.953 43.219 1 91.19 384 ASN A C 1
ATOM 3035 O O . ASN A 1 384 ? -25.562 25.984 42.156 1 91.19 384 ASN A O 1
ATOM 3039 N N . GLY A 1 385 ? -25.375 25.109 44 1 92 385 GLY A N 1
ATOM 3040 C CA . GLY A 1 385 ? -26.562 24.281 43.906 1 92 385 GLY A CA 1
ATOM 3041 C C . GLY A 1 385 ? -26.281 22.875 43.406 1 92 385 GLY A C 1
ATOM 3042 O O . GLY A 1 385 ? -27.156 22.016 43.438 1 92 385 GLY A O 1
ATOM 3043 N N . ASN A 1 386 ? -25.047 22.734 42.969 1 95.88 386 ASN A N 1
ATOM 3044 C CA . ASN A 1 386 ? -24.672 21.422 42.469 1 95.88 386 ASN A CA 1
ATOM 3045 C C . ASN A 1 386 ? -25.609 20.953 41.344 1 95.88 386 ASN A C 1
ATOM 3047 O O . ASN A 1 386 ? -26.125 19.844 41.375 1 95.88 386 ASN A O 1
ATOM 3051 N N . ASN A 1 387 ? -25.922 21.906 40.438 1 96.25 387 ASN A N 1
ATOM 3052 C CA . ASN A 1 387 ? -26.812 21.641 39.312 1 96.25 387 ASN A CA 1
ATOM 3053 C C . ASN A 1 387 ? -26.031 21.219 38.062 1 96.25 387 ASN A C 1
ATOM 3055 O O . ASN A 1 387 ? -25.219 22 37.531 1 96.25 387 ASN A O 1
ATOM 3059 N N . LEU A 1 388 ? -26.266 20.047 37.625 1 97.56 388 LEU A N 1
ATOM 3060 C CA . LEU A 1 388 ? -25.578 19.5 36.469 1 97.56 388 LEU A CA 1
ATOM 3061 C C . LEU A 1 388 ? -26.438 19.641 35.219 1 97.56 388 LEU A C 1
ATOM 3063 O O . LEU A 1 388 ? -27.609 19.219 35.188 1 97.56 388 LEU A O 1
ATOM 3067 N N . VAL A 1 389 ? -25.922 20.234 34.125 1 97.69 389 VAL A N 1
ATOM 3068 C CA . VAL A 1 389 ? -26.609 20.453 32.875 1 97.69 389 VAL A CA 1
ATOM 3069 C C . VAL A 1 389 ? -25.812 19.844 31.719 1 97.69 389 VAL A C 1
ATOM 3071 O O . VAL A 1 389 ? -24.625 20.125 31.562 1 97.69 389 VAL A O 1
ATOM 3074 N N . GLN A 1 390 ? -26.453 18.969 30.953 1 97.88 390 GLN A N 1
ATOM 3075 C CA . GLN A 1 390 ? -25.828 18.438 29.734 1 97.88 390 GLN A CA 1
ATOM 3076 C C . GLN A 1 390 ? -25.938 19.422 28.594 1 97.88 390 GLN A C 1
ATOM 3078 O O . GLN A 1 390 ? -27.031 19.875 28.25 1 97.88 390 GLN A O 1
ATOM 3083 N N . LEU A 1 391 ? -24.797 19.828 27.969 1 98.38 391 LEU A N 1
ATOM 3084 C CA . LEU A 1 391 ? -24.766 20.828 26.906 1 98.38 391 LEU A CA 1
ATOM 3085 C C . LEU A 1 391 ? -24.672 20.172 25.547 1 98.38 391 LEU A C 1
ATOM 3087 O O . LEU A 1 391 ? -25.484 20.453 24.656 1 98.38 391 LEU A O 1
ATOM 3091 N N . GLY A 1 392 ? -23.656 19.406 25.297 1 98.12 392 GLY A N 1
ATOM 3092 C CA . GLY A 1 392 ? -23.547 18.625 24.078 1 98.12 392 GLY A CA 1
ATOM 3093 C C . GLY A 1 392 ? -24.234 17.266 24.188 1 98.12 392 GLY A C 1
ATOM 3094 O O . GLY A 1 392 ? -24.391 16.719 25.281 1 98.12 392 GLY A O 1
ATOM 3095 N N . ASP A 1 393 ? -24.688 16.672 23.078 1 97.56 393 ASP A N 1
ATOM 3096 C CA . ASP A 1 393 ? -25.297 15.359 23.047 1 97.56 393 ASP A CA 1
ATOM 3097 C C . ASP A 1 393 ? -25.062 14.68 21.688 1 97.56 393 ASP A C 1
ATOM 3099 O O . ASP A 1 393 ? -24.188 15.086 20.922 1 97.56 393 ASP A O 1
ATOM 3103 N N . LEU A 1 394 ? -25.75 13.602 21.469 1 96.44 394 LEU A N 1
ATOM 3104 C CA . LEU A 1 394 ? -25.5 12.789 20.281 1 96.44 394 LEU A CA 1
ATOM 3105 C C . LEU A 1 394 ? -26 13.492 19.016 1 96.44 394 LEU A C 1
ATOM 3107 O O . LEU A 1 394 ? -25.594 13.133 17.906 1 96.44 394 LEU A O 1
ATOM 3111 N N . ILE A 1 395 ? -26.859 14.469 19.109 1 97.38 395 ILE A N 1
ATOM 3112 C CA . ILE A 1 395 ? -27.422 15.195 17.984 1 97.38 395 ILE A CA 1
ATOM 3113 C C . ILE A 1 395 ? -26.594 16.453 17.703 1 97.38 395 ILE A C 1
ATOM 3115 O O . ILE A 1 395 ? -26.312 16.766 16.547 1 97.38 395 ILE A O 1
ATOM 3119 N N . VAL A 1 396 ? -26.25 17.172 18.75 1 98.44 396 VAL A N 1
ATOM 3120 C CA . VAL A 1 396 ? -25.391 18.344 18.703 1 98.44 396 VAL A CA 1
ATOM 3121 C C . VAL A 1 396 ? -24.141 18.109 19.547 1 98.44 396 VAL A C 1
ATOM 3123 O O . VAL A 1 396 ? -24.047 18.625 20.672 1 98.44 396 VAL A O 1
ATOM 3126 N N . PRO A 1 397 ? -23.188 17.5 18.938 1 97.69 397 PRO A N 1
ATOM 3127 C CA . PRO A 1 397 ? -22.078 16.984 19.75 1 97.69 397 PRO A CA 1
ATOM 3128 C C . PRO A 1 397 ? -21.062 18.062 20.094 1 97.69 397 PRO A C 1
ATOM 3130 O O . PRO A 1 397 ? -20.359 17.969 21.109 1 97.69 397 PRO A O 1
ATOM 3133 N N . ASP A 1 398 ? -20.875 19.109 19.297 1 97.88 398 ASP A N 1
ATOM 3134 C CA . ASP A 1 398 ? -19.766 20.047 19.469 1 97.88 398 ASP A CA 1
ATOM 3135 C C . ASP A 1 398 ? -20.234 21.344 20.125 1 97.88 398 ASP A C 1
ATOM 3137 O O . ASP A 1 398 ? -21.109 22.031 19.594 1 97.88 398 ASP A O 1
ATOM 3141 N N . VAL A 1 399 ? -19.719 21.578 21.266 1 97.56 399 VAL A N 1
ATOM 3142 C CA . VAL A 1 399 ? -20 22.812 21.984 1 97.56 399 VAL A CA 1
ATOM 3143 C C . VAL A 1 399 ? -18.703 23.531 22.297 1 97.56 399 VAL A C 1
ATOM 3145 O O . VAL A 1 399 ? -17.766 22.938 22.844 1 97.56 399 VAL A O 1
ATOM 3148 N N . GLU A 1 400 ? -18.625 24.719 21.922 1 92.31 400 GLU A N 1
ATOM 3149 C CA . GLU A 1 400 ? -17.453 25.562 22.219 1 92.31 400 GLU A CA 1
ATOM 3150 C C . GLU A 1 400 ? -17.75 26.547 23.328 1 92.31 400 GLU A C 1
ATOM 3152 O O . GLU A 1 400 ? -18.625 27.406 23.188 1 92.31 400 GLU A O 1
ATOM 3157 N N . VAL A 1 401 ? -17.062 26.359 24.438 1 93.25 401 VAL A N 1
ATOM 3158 C CA . VAL A 1 401 ? -17.297 27.266 25.562 1 93.25 401 VAL A CA 1
ATOM 3159 C C . VAL A 1 401 ? -15.977 27.906 26 1 93.25 401 VAL A C 1
ATOM 3161 O O . VAL A 1 401 ? -14.992 27.203 26.203 1 93.25 401 VAL A O 1
ATOM 3164 N N . GLN A 1 402 ? -15.992 29.188 26.078 1 91.81 402 GLN A N 1
ATOM 3165 C CA . GLN A 1 402 ? -14.914 29.953 26.688 1 91.81 402 GLN A CA 1
ATOM 3166 C C . GLN A 1 402 ? -15.297 30.422 28.094 1 91.81 402 GLN A C 1
ATOM 3168 O O . GLN A 1 402 ? -15.516 29.609 28.984 1 91.81 402 GLN A O 1
ATOM 3173 N N . GLN A 1 403 ? -15.555 31.703 28.281 1 92.88 403 GLN A N 1
ATOM 3174 C CA . GLN A 1 403 ? -15.961 32.188 29.594 1 92.88 403 GLN A CA 1
ATOM 3175 C C . GLN A 1 403 ? -17.391 32.719 29.562 1 92.88 403 GLN A C 1
ATOM 3177 O O . GLN A 1 403 ? -17.734 33.625 30.312 1 92.88 403 GLN A O 1
ATOM 3182 N N . GLN A 1 404 ? -18.141 32.156 28.672 1 92.75 404 GLN A N 1
ATOM 3183 C CA . GLN A 1 404 ? -19.547 32.531 28.562 1 92.75 404 GLN A CA 1
ATOM 3184 C C . GLN A 1 404 ? -20.297 32.188 29.844 1 92.75 404 GLN A C 1
ATOM 3186 O O . GLN A 1 404 ? -19.938 31.234 30.547 1 92.75 404 GLN A O 1
ATOM 3191 N N . GLN A 1 405 ? -21.391 32.906 30.031 1 91.69 405 GLN A N 1
ATOM 3192 C CA . GLN A 1 405 ? -22.156 32.688 31.25 1 91.69 405 GLN A CA 1
ATOM 3193 C C . GLN A 1 405 ? -23.562 32.188 30.953 1 91.69 405 GLN A C 1
ATOM 3195 O O . GLN A 1 405 ? -24.203 31.547 31.781 1 91.69 405 GLN A O 1
ATOM 3200 N N . ARG A 1 406 ? -23.984 32.531 29.797 1 95.44 406 ARG A N 1
ATOM 3201 C CA . ARG A 1 406 ? -25.375 32.188 29.5 1 95.44 406 ARG A CA 1
ATOM 3202 C C . ARG A 1 406 ? -25.469 31.344 28.234 1 95.44 406 ARG A C 1
ATOM 3204 O O . ARG A 1 406 ? -26.094 30.281 28.234 1 95.44 406 ARG A O 1
ATOM 3211 N N . PHE A 1 407 ? -24.844 31.891 27.156 1 97 407 PHE A N 1
ATOM 3212 C CA . PHE A 1 407 ? -24.969 31.188 25.875 1 97 407 PHE A CA 1
ATOM 3213 C C . PHE A 1 407 ? -23.609 30.781 25.359 1 97 407 PHE A C 1
ATOM 3215 O O . PHE A 1 407 ? -22.625 31.516 25.531 1 97 407 PHE A O 1
ATOM 3222 N N . ALA A 1 408 ? -23.562 29.625 24.719 1 97.19 408 ALA A N 1
ATOM 3223 C CA . ALA A 1 408 ? -22.406 29.156 23.969 1 97.19 408 ALA A CA 1
ATOM 3224 C C . ALA A 1 408 ? -22.797 28.703 22.562 1 97.19 408 ALA A C 1
ATOM 3226 O O . ALA A 1 408 ? -23.969 28.375 22.328 1 97.19 408 ALA A O 1
ATOM 3227 N N . LEU A 1 409 ? -21.891 28.75 21.656 1 97.5 409 LEU A N 1
ATOM 3228 C CA . LEU A 1 409 ? -22.125 28.219 20.312 1 97.5 409 LEU A CA 1
ATOM 3229 C C . LEU A 1 409 ? -21.922 26.719 20.281 1 97.5 409 LEU A C 1
ATOM 3231 O O . LEU A 1 409 ? -21 26.188 20.906 1 97.5 409 LEU A O 1
ATOM 3235 N N . ALA A 1 410 ? -22.75 26.016 19.641 1 98.44 410 ALA A N 1
ATOM 3236 C CA . ALA A 1 410 ? -22.672 24.578 19.391 1 98.44 410 ALA A CA 1
ATOM 3237 C C . ALA A 1 410 ? -22.891 24.266 17.922 1 98.44 410 ALA A C 1
ATOM 3239 O O . ALA A 1 410 ? -23.375 25.125 17.172 1 98.44 410 ALA A O 1
ATOM 3240 N N . SER A 1 411 ? -22.453 23.141 17.5 1 98.44 411 SER A N 1
ATOM 3241 C CA . SER A 1 411 ? -22.625 22.797 16.078 1 98.44 411 SER A CA 1
ATOM 3242 C C . SER A 1 411 ? -22.656 21.281 15.875 1 98.44 411 SER A C 1
ATOM 3244 O O . SER A 1 411 ? -22.344 20.516 16.797 1 98.44 411 SER A O 1
ATOM 3246 N N . SER A 1 412 ? -23.172 20.859 14.703 1 98.5 412 SER A N 1
ATOM 3247 C CA . SER A 1 412 ? -23.234 19.453 14.312 1 98.5 412 SER A CA 1
ATOM 3248 C C . SER A 1 412 ? -23.016 19.281 12.812 1 98.5 412 SER A C 1
ATOM 3250 O O . SER A 1 412 ? -23.656 19.969 12.008 1 98.5 412 SER A O 1
ATOM 3252 N N . ASP A 1 413 ? -22.125 18.453 12.477 1 97.94 413 ASP A N 1
ATOM 3253 C CA . ASP A 1 413 ? -21.922 18.141 11.07 1 97.94 413 ASP A CA 1
ATOM 3254 C C . ASP A 1 413 ? -22.578 16.812 10.695 1 97.94 413 ASP A C 1
ATOM 3256 O O . ASP A 1 413 ? -22.406 16.328 9.57 1 97.94 413 ASP A O 1
ATOM 3260 N N . LEU A 1 414 ? -23.344 16.141 11.602 1 97.5 414 LEU A N 1
ATOM 3261 C CA . LEU A 1 414 ? -23.875 14.797 11.445 1 97.5 414 LEU A CA 1
ATOM 3262 C C . LEU A 1 414 ? -24.75 14.695 10.211 1 97.5 414 LEU A C 1
ATOM 3264 O O . LEU A 1 414 ? -24.625 13.758 9.422 1 97.5 414 LEU A O 1
ATOM 3268 N N . PRO A 1 415 ? -25.641 15.727 9.945 1 97.5 415 PRO A N 1
ATOM 3269 C CA . PRO A 1 415 ? -26.531 15.602 8.797 1 97.5 415 PRO A CA 1
ATOM 3270 C C . PRO A 1 415 ? -25.812 15.695 7.461 1 97.5 415 PRO A C 1
ATOM 3272 O O . PRO A 1 415 ? -26.375 15.352 6.418 1 97.5 415 PRO A O 1
ATOM 3275 N N . TYR A 1 416 ? -24.547 16.203 7.484 1 97.75 416 TYR A N 1
ATOM 3276 C CA . TYR A 1 416 ? -23.891 16.547 6.23 1 97.75 416 TYR A CA 1
ATOM 3277 C C . TYR A 1 416 ? -22.656 15.672 5.996 1 97.75 416 TYR A C 1
ATOM 3279 O O . TYR A 1 416 ? -21.875 15.922 5.078 1 97.75 416 TYR A O 1
ATOM 3287 N N . ARG A 1 417 ? -22.391 14.695 6.816 1 97.38 417 ARG A N 1
ATOM 3288 C CA . ARG A 1 417 ? -21.188 13.891 6.738 1 97.38 417 ARG A CA 1
ATOM 3289 C C . ARG A 1 417 ? -21.125 13.117 5.426 1 97.38 417 ARG A C 1
ATOM 3291 O O . ARG A 1 417 ? -20.062 12.984 4.824 1 97.38 417 ARG A O 1
ATOM 3298 N N . LYS A 1 418 ? -22.266 12.578 4.91 1 96.5 418 LYS A N 1
ATOM 3299 C CA . LYS A 1 418 ? -22.281 11.82 3.66 1 96.5 418 LYS A CA 1
ATOM 3300 C C . LYS A 1 418 ? -21.859 12.703 2.486 1 96.5 418 LYS A C 1
ATOM 3302 O O . LYS A 1 418 ? -21.109 12.266 1.611 1 96.5 418 LYS A O 1
ATOM 3307 N N . MET A 1 419 ? -22.297 13.93 2.445 1 95.5 419 MET A N 1
ATOM 3308 C CA . MET A 1 419 ? -22.062 14.781 1.282 1 95.5 419 MET A CA 1
ATOM 3309 C C . MET A 1 419 ? -20.641 15.328 1.281 1 95.5 419 MET A C 1
ATOM 3311 O O . MET A 1 419 ? -20.219 15.961 0.315 1 95.5 419 MET A O 1
ATOM 3315 N N . ILE A 1 420 ? -19.812 15.086 2.402 1 96.44 420 ILE A N 1
ATOM 3316 C CA . ILE A 1 420 ? -18.406 15.492 2.414 1 96.44 420 ILE A CA 1
ATOM 3317 C C . ILE A 1 420 ? -17.719 15 1.145 1 96.44 420 ILE A C 1
ATOM 3319 O O . ILE A 1 420 ? -16.859 15.695 0.584 1 96.44 420 ILE A O 1
ATOM 3323 N N . THR A 1 421 ? -18.125 13.859 0.636 1 95.25 421 THR A N 1
ATOM 3324 C CA . THR A 1 421 ? -17.484 13.188 -0.488 1 95.25 421 THR A CA 1
ATOM 3325 C C . THR A 1 421 ? -17.531 14.062 -1.736 1 95.25 421 THR A C 1
ATOM 3327 O O . THR A 1 421 ? -16.594 14.062 -2.533 1 95.25 421 THR A O 1
ATOM 3330 N N . TRP A 1 422 ? -18.578 14.875 -1.949 1 94.38 422 TRP A N 1
ATOM 3331 C CA . TRP A 1 422 ? -18.688 15.57 -3.227 1 94.38 422 TRP A CA 1
ATOM 3332 C C . TRP A 1 422 ? -18.922 17.062 -3.016 1 94.38 422 TRP A C 1
ATOM 3334 O O . TRP A 1 422 ? -18.781 17.859 -3.949 1 94.38 422 TRP A O 1
ATOM 3344 N N . ALA A 1 423 ? -19.25 17.469 -1.703 1 95.06 423 ALA A N 1
ATOM 3345 C CA . ALA A 1 423 ? -19.656 18.844 -1.53 1 95.06 423 ALA A CA 1
ATOM 3346 C C . ALA A 1 423 ? -18.797 19.562 -0.494 1 95.06 423 ALA A C 1
ATOM 3348 O O . ALA A 1 423 ? -18.859 20.781 -0.361 1 95.06 423 ALA A O 1
ATOM 3349 N N . GLY A 1 424 ? -18.016 18.859 0.24 1 94.69 424 GLY A N 1
ATOM 3350 C CA . GLY A 1 424 ? -17.188 19.469 1.262 1 94.69 424 GLY A CA 1
ATOM 3351 C C . GLY A 1 424 ? -17.828 19.469 2.637 1 94.69 424 GLY A C 1
ATOM 3352 O O . GLY A 1 424 ? -18.609 18.578 2.957 1 94.69 424 GLY A O 1
ATOM 3353 N N . PHE A 1 425 ? -17.484 20.359 3.49 1 96.56 425 PHE A N 1
ATOM 3354 C CA . PHE A 1 425 ? -17.797 20.312 4.914 1 96.56 425 PHE A CA 1
ATOM 3355 C C . PHE A 1 425 ? -18.844 21.359 5.281 1 96.56 425 PHE A C 1
ATOM 3357 O O . PHE A 1 425 ? -18.656 22.547 5.02 1 96.56 425 PHE A O 1
ATOM 3364 N N . TYR A 1 426 ? -19.906 20.938 5.895 1 97.88 426 TYR A N 1
ATOM 3365 C CA . TYR A 1 426 ? -20.984 21.797 6.348 1 97.88 426 TYR A CA 1
ATOM 3366 C C . TYR A 1 426 ? -21.438 21.406 7.758 1 97.88 426 TYR A C 1
ATOM 3368 O O . TYR A 1 426 ? -21.141 20.312 8.227 1 97.88 426 TYR A O 1
ATOM 3376 N N . ARG A 1 427 ? -22.031 22.344 8.438 1 98.12 427 ARG A N 1
ATOM 3377 C CA . ARG A 1 427 ? -22.547 22.109 9.789 1 98.12 427 ARG A CA 1
ATOM 3378 C C . ARG A 1 427 ? -23.75 22.984 10.086 1 98.12 427 ARG A C 1
ATOM 3380 O O . ARG A 1 427 ? -23.969 24 9.43 1 98.12 427 ARG A O 1
ATOM 3387 N N . ASP A 1 428 ? -24.625 22.5 11.031 1 98.56 428 ASP A N 1
ATOM 3388 C CA . ASP A 1 428 ? -25.625 23.328 11.68 1 98.56 428 ASP A CA 1
ATOM 3389 C C . ASP A 1 428 ? -25.062 24.016 12.922 1 98.56 428 ASP A C 1
ATOM 3391 O O . ASP A 1 428 ? -24.266 23.422 13.656 1 98.56 428 ASP A O 1
ATOM 3395 N N . PHE A 1 429 ? -25.484 25.219 13.133 1 98.5 429 PHE A N 1
ATOM 3396 C CA . PHE A 1 429 ? -25.047 25.938 14.32 1 98.5 429 PHE A CA 1
ATOM 3397 C C . PHE A 1 429 ? -26.234 26.234 15.234 1 98.5 429 PHE A C 1
ATOM 3399 O O . PHE A 1 429 ? -27.328 26.516 14.766 1 98.5 429 PHE A O 1
ATOM 3406 N N . TYR A 1 430 ? -25.938 26.188 16.531 1 98.44 430 TYR A N 1
ATOM 3407 C CA . TYR A 1 430 ? -26.922 26.391 17.594 1 98.44 430 TYR A CA 1
ATOM 3408 C C . TYR A 1 430 ? -26.375 27.328 18.672 1 98.44 430 TYR A C 1
ATOM 3410 O O . TYR A 1 430 ? -25.172 27.516 18.781 1 98.44 430 TYR A O 1
ATOM 3418 N N . LEU A 1 431 ? -27.297 27.953 19.391 1 97.75 431 LEU A N 1
ATOM 3419 C CA . LEU A 1 431 ? -27 28.531 20.703 1 97.75 431 LEU A CA 1
ATOM 3420 C C . LEU A 1 431 ? -27.438 27.594 21.812 1 97.75 431 LEU A C 1
ATOM 3422 O O . LEU A 1 431 ? -28.578 27.094 21.797 1 97.75 431 LEU A O 1
ATOM 3426 N N . VAL A 1 432 ? -26.562 27.391 22.703 1 98.06 432 VAL A N 1
ATOM 3427 C CA . VAL A 1 432 ? -26.906 26.547 23.844 1 98.06 432 VAL A CA 1
ATOM 3428 C C . VAL A 1 432 ? -26.938 27.391 25.125 1 98.06 432 VAL A C 1
ATOM 3430 O O . VAL A 1 432 ? -26 28.141 25.406 1 98.06 432 VAL A O 1
ATOM 3433 N N . ASP A 1 433 ? -28.016 27.203 25.828 1 97.56 433 ASP A N 1
ATOM 3434 C CA . ASP A 1 433 ? -28.125 27.859 27.125 1 97.56 433 ASP A CA 1
ATOM 3435 C C . ASP A 1 433 ? -27.375 27.094 28.203 1 97.56 433 ASP A C 1
ATOM 3437 O O . ASP A 1 433 ? -27.703 25.938 28.5 1 97.56 433 ASP A O 1
ATOM 3441 N N . LEU A 1 434 ? -26.422 27.719 28.875 1 97.81 434 LEU A N 1
ATOM 3442 C CA . LEU A 1 434 ? -25.547 27.047 29.828 1 97.81 434 LEU A CA 1
ATOM 3443 C C . LEU A 1 434 ? -26.312 26.688 31.094 1 97.81 434 LEU A C 1
ATOM 3445 O O . LEU A 1 434 ? -25.875 25.828 31.859 1 97.81 434 LEU A O 1
ATOM 3449 N N . ASN A 1 435 ? -27.391 27.281 31.359 1 96.69 435 ASN A N 1
ATOM 3450 C CA . ASN A 1 435 ? -28.141 27.047 32.594 1 96.69 435 ASN A CA 1
ATOM 3451 C C . ASN A 1 435 ? -29.156 25.938 32.406 1 96.69 435 ASN A C 1
ATOM 3453 O O . ASN A 1 435 ? -29.562 25.297 33.406 1 96.69 435 ASN A O 1
ATOM 3457 N N . THR A 1 436 ? -29.609 25.719 31.141 1 97 436 THR A N 1
ATOM 3458 C CA . THR A 1 436 ? -30.703 24.781 30.969 1 97 436 THR A CA 1
ATOM 3459 C C . THR A 1 436 ? -30.312 23.656 30.016 1 97 436 THR A C 1
ATOM 3461 O O . THR A 1 436 ? -30.938 22.609 29.984 1 97 436 THR A O 1
ATOM 3464 N N . GLY A 1 437 ? -29.375 23.938 29.203 1 97.31 437 GLY A N 1
ATOM 3465 C CA . GLY A 1 437 ? -29 22.969 28.188 1 97.31 437 GLY A CA 1
ATOM 3466 C C . GLY A 1 437 ? -29.828 23.078 26.922 1 97.31 437 GLY A C 1
ATOM 3467 O O . GLY A 1 437 ? -29.594 22.375 25.938 1 97.31 437 GLY A O 1
ATOM 3468 N N . ARG A 1 438 ? -30.797 24.031 26.938 1 97.56 438 ARG A N 1
ATOM 3469 C CA . ARG A 1 438 ? -31.656 24.219 25.766 1 97.56 438 ARG A CA 1
ATOM 3470 C C . ARG A 1 438 ? -30.844 24.688 24.562 1 97.56 438 ARG A C 1
ATOM 3472 O O . ARG A 1 438 ? -29.984 25.547 24.688 1 97.56 438 ARG A O 1
ATOM 3479 N N . LYS A 1 439 ? -31.156 24.109 23.391 1 97.81 439 LYS A N 1
ATOM 3480 C CA . LYS A 1 439 ? -30.469 24.453 22.156 1 97.81 439 LYS A CA 1
ATOM 3481 C C . LYS A 1 439 ? -31.391 25.203 21.203 1 97.81 439 LYS A C 1
ATOM 3483 O O . LYS A 1 439 ? -32.5 24.75 20.922 1 97.81 439 LYS A O 1
ATOM 3488 N N . ILE A 1 440 ? -30.984 26.328 20.734 1 96.44 440 ILE A N 1
ATOM 3489 C CA . ILE A 1 440 ? -31.703 27.156 19.781 1 96.44 440 ILE A CA 1
ATOM 3490 C C . ILE A 1 440 ? -31.016 27.078 18.406 1 96.44 440 ILE A C 1
ATOM 3492 O O . ILE A 1 440 ? -29.844 27.453 18.281 1 96.44 440 ILE A O 1
ATOM 3496 N N . SER A 1 441 ? -31.75 26.609 17.391 1 97 441 SER A N 1
ATOM 3497 C CA . SER A 1 441 ? -31.203 26.516 16.047 1 97 441 SER A CA 1
ATOM 3498 C C . SER A 1 441 ? -30.891 27.906 15.477 1 97 441 SER A C 1
ATOM 3500 O O . SER A 1 441 ? -31.734 28.797 15.531 1 97 441 SER A O 1
ATOM 3502 N N . LEU A 1 442 ? -29.703 28.094 14.961 1 96.81 442 LEU A N 1
ATOM 3503 C CA . LEU A 1 442 ? -29.266 29.375 14.43 1 96.81 442 LEU A CA 1
ATOM 3504 C C . LEU A 1 442 ? -29.094 29.312 12.914 1 96.81 442 LEU A C 1
ATOM 3506 O O . LEU A 1 442 ? -29.719 30.078 12.18 1 96.81 442 LEU A O 1
ATOM 3510 N N . LEU A 1 443 ? -28.203 28.484 12.445 1 97.69 443 LEU A N 1
ATOM 3511 C CA . LEU A 1 443 ? -27.906 28.328 11.031 1 97.69 443 LEU A CA 1
ATOM 3512 C C . LEU A 1 443 ? -27.906 26.859 10.617 1 97.69 443 LEU A C 1
ATOM 3514 O O . LEU A 1 443 ? -27.469 26 11.375 1 97.69 443 LEU A O 1
ATOM 3518 N N . THR A 1 444 ? -28.438 26.609 9.406 1 97.62 444 THR A N 1
ATOM 3519 C CA . THR A 1 444 ? -28.453 25.266 8.836 1 97.62 444 THR A CA 1
ATOM 3520 C C . THR A 1 444 ? -27.516 25.172 7.633 1 97.62 444 THR A C 1
ATOM 3522 O O . THR A 1 444 ? -27.391 26.141 6.871 1 97.62 444 THR A O 1
ATOM 3525 N N . GLN A 1 445 ? -26.75 24.031 7.484 1 97.19 445 GLN A N 1
ATOM 3526 C CA . GLN A 1 445 ? -25.859 23.703 6.375 1 97.19 445 GLN A CA 1
ATOM 3527 C C . GLN A 1 445 ? -24.891 24.844 6.082 1 97.19 445 GLN A C 1
ATOM 3529 O O . GLN A 1 445 ? -24.75 25.266 4.93 1 97.19 445 GLN A O 1
ATOM 3534 N N . GLN A 1 446 ? -24.375 25.406 7.172 1 97 446 GLN A N 1
ATOM 3535 C CA . GLN A 1 446 ? -23.344 26.438 7.082 1 97 446 GLN A CA 1
ATOM 3536 C C . GLN A 1 446 ? -21.984 25.828 6.773 1 97 446 GLN A C 1
ATOM 3538 O O . GLN A 1 446 ? -21.625 24.781 7.312 1 97 446 GLN A O 1
ATOM 3543 N N . SER A 1 447 ? -21.266 26.516 5.77 1 96.19 447 SER A N 1
ATOM 3544 C CA . SER A 1 447 ? -19.906 26.062 5.539 1 96.19 447 SER A CA 1
ATOM 3545 C C . SER A 1 447 ? -19.094 26.047 6.836 1 96.19 447 SER A C 1
ATOM 3547 O O . SER A 1 447 ? -19.141 27 7.609 1 96.19 447 SER A O 1
ATOM 3549 N N . THR A 1 448 ? -18.406 24.984 7.078 1 96.06 448 THR A N 1
ATOM 3550 C CA . THR A 1 448 ? -17.609 24.844 8.297 1 96.06 448 THR A CA 1
ATOM 3551 C C . THR A 1 448 ? -16.578 25.953 8.398 1 96.06 448 THR A C 1
ATOM 3553 O O . THR A 1 448 ? -16.219 26.375 9.5 1 96.06 448 THR A O 1
ATOM 3556 N N . SER A 1 449 ? -16.141 26.484 7.336 1 95.06 449 SER A N 1
ATOM 3557 C CA . SER A 1 449 ? -15.117 27.531 7.32 1 95.06 449 SER A CA 1
ATOM 3558 C C . SER A 1 449 ? -15.719 28.891 7.637 1 95.06 449 SER A C 1
ATOM 3560 O O . SER A 1 449 ? -14.992 29.859 7.828 1 95.06 449 SER A O 1
ATOM 3562 N N . GLU A 1 450 ? -17.031 29.047 7.668 1 96.62 450 GLU A N 1
ATOM 3563 C CA . GLU A 1 450 ? -17.719 30.297 7.965 1 96.62 450 GLU A CA 1
ATOM 3564 C C . GLU A 1 450 ? -18.453 30.203 9.297 1 96.62 450 GLU A C 1
ATOM 3566 O O . GLU A 1 450 ? -19.656 30.469 9.367 1 96.62 450 GLU A O 1
ATOM 3571 N N . GLU A 1 451 ? -17.719 29.922 10.281 1 96.44 451 GLU A N 1
ATOM 3572 C CA . GLU A 1 451 ? -18.297 29.812 11.617 1 96.44 451 GLU A CA 1
ATOM 3573 C C . GLU A 1 451 ? -18.812 31.172 12.102 1 96.44 451 GLU A C 1
ATOM 3575 O O . GLU A 1 451 ? -18.141 32.188 11.93 1 96.44 451 GLU A O 1
ATOM 3580 N N . PRO A 1 452 ? -20.031 31.219 12.695 1 97.62 452 PRO A N 1
ATOM 3581 C CA . PRO A 1 452 ? -20.5 32.469 13.305 1 97.62 452 PRO A CA 1
ATOM 3582 C C . PRO A 1 452 ? -19.719 32.844 14.562 1 97.62 452 PRO A C 1
ATOM 3584 O O . PRO A 1 452 ? -18.969 32 15.102 1 97.62 452 PRO A O 1
ATOM 3587 N N . THR A 1 453 ? -19.875 34.094 14.984 1 96.56 453 THR A N 1
ATOM 3588 C CA . THR A 1 453 ? -19.203 34.562 16.203 1 96.56 453 THR A CA 1
ATOM 3589 C C . THR A 1 453 ? -20.203 35.125 17.203 1 96.56 453 THR A C 1
ATOM 3591 O O . THR A 1 453 ? -21.125 35.844 16.828 1 96.56 453 THR A O 1
ATOM 3594 N N . LEU A 1 454 ? -20.109 34.688 18.391 1 97 454 LEU A N 1
ATOM 3595 C CA . LEU A 1 454 ? -20.938 35.156 19.5 1 97 454 LEU A CA 1
ATOM 3596 C C . LEU A 1 454 ? -20.281 36.375 20.156 1 97 454 LEU A C 1
ATOM 3598 O O . LEU A 1 454 ? -19.078 36.375 20.438 1 97 454 LEU A O 1
ATOM 3602 N N . SER A 1 455 ? -21.141 37.438 20.438 1 97 455 SER A N 1
ATOM 3603 C CA . SER A 1 455 ? -20.609 38.625 21.094 1 97 455 SER A CA 1
ATOM 3604 C C . SER A 1 455 ? -20.188 38.312 22.531 1 97 455 SER A C 1
ATOM 3606 O O . SER A 1 455 ? -20.781 37.438 23.172 1 97 455 SER A O 1
ATOM 3608 N N . PRO A 1 456 ? -19.203 39 23.078 1 95.12 456 PRO A N 1
ATOM 3609 C CA . PRO A 1 456 ? -18.719 38.75 24.438 1 95.12 456 PRO A CA 1
ATOM 3610 C C . PRO A 1 456 ? -19.812 38.844 25.5 1 95.12 456 PRO A C 1
ATOM 3612 O O . PRO A 1 456 ? -19.812 38.094 26.469 1 95.12 456 PRO A O 1
ATOM 3615 N N . GLY A 1 457 ? -20.719 39.719 25.281 1 95.12 457 GLY A N 1
ATOM 3616 C CA . GLY A 1 457 ? -21.844 39.875 26.203 1 95.12 457 GLY A CA 1
ATOM 3617 C C . GLY A 1 457 ? -22.984 38.906 25.906 1 95.12 457 GLY A C 1
ATOM 3618 O O . GLY A 1 457 ? -24.016 38.969 26.562 1 95.12 457 GLY A O 1
ATOM 3619 N N . GLU A 1 458 ? -22.844 38.156 24.906 1 96.75 458 GLU A N 1
ATOM 3620 C CA . GLU A 1 458 ? -23.781 37.094 24.531 1 96.75 458 GLU A CA 1
ATOM 3621 C C . GLU A 1 458 ? -25.141 37.688 24.156 1 96.75 458 GLU A C 1
ATOM 3623 O O . GLU A 1 458 ? -26.188 37.125 24.5 1 96.75 458 GLU A O 1
ATOM 3628 N N . LYS A 1 459 ? -25.125 38.812 23.5 1 97.19 459 LYS A N 1
ATOM 3629 C CA . LYS A 1 459 ? -26.359 39.438 23.094 1 97.19 459 LYS A CA 1
ATOM 3630 C C . LYS A 1 459 ? -26.609 39.25 21.594 1 97.19 459 LYS A C 1
ATOM 3632 O O . LYS A 1 459 ? -27.75 39.312 21.141 1 97.19 459 LYS A O 1
ATOM 3637 N N . PHE A 1 460 ? -25.547 39.094 20.891 1 97.88 460 PHE A N 1
ATOM 3638 C CA . PHE A 1 460 ? -25.656 39.031 19.438 1 97.88 460 PHE A CA 1
ATOM 3639 C C . PHE A 1 460 ? -24.828 37.906 18.875 1 97.88 460 PHE A C 1
ATOM 3641 O O . PHE A 1 460 ? -23.875 37.438 19.516 1 97.88 460 PHE A O 1
ATOM 3648 N N . VAL A 1 461 ? -25.203 37.375 17.703 1 97.94 461 VAL A N 1
ATOM 3649 C CA . VAL A 1 461 ? -24.391 36.5 16.859 1 97.94 461 VAL A CA 1
ATOM 3650 C C . VAL A 1 461 ? -24.219 37.125 15.484 1 97.94 461 VAL A C 1
ATOM 3652 O O . VAL A 1 461 ? -25.188 37.562 14.867 1 97.94 461 VAL A O 1
ATOM 3655 N N . SER A 1 462 ? -23.047 37.219 15.016 1 98.19 462 SER A N 1
ATOM 3656 C CA . SER A 1 462 ? -22.766 37.656 13.648 1 98.19 462 SER A CA 1
ATOM 3657 C C . SER A 1 462 ? -22.375 36.5 12.758 1 98.19 462 SER A C 1
ATOM 3659 O O . SER A 1 462 ? -21.703 35.562 13.203 1 98.19 462 SER A O 1
ATOM 3661 N N . TYR A 1 463 ? -22.828 36.5 11.523 1 98.19 463 TYR A N 1
ATOM 3662 C CA . TYR A 1 463 ? -22.5 35.438 10.594 1 98.19 463 TYR A CA 1
ATOM 3663 C C . TYR A 1 463 ? -22.531 35.938 9.156 1 98.19 463 TYR A C 1
ATOM 3665 O O . TYR A 1 463 ? -23.141 36.969 8.867 1 98.19 463 TYR A O 1
ATOM 3673 N N . TYR A 1 464 ? -21.797 35.25 8.297 1 97.94 464 TYR A N 1
ATOM 3674 C CA . TYR A 1 464 ? -21.734 35.5 6.859 1 97.94 464 TYR A CA 1
ATOM 3675 C C . TYR A 1 464 ? -22.594 34.5 6.09 1 97.94 464 TYR A C 1
ATOM 3677 O O . TYR A 1 464 ? -22.578 33.281 6.391 1 97.94 464 TYR A O 1
ATOM 3685 N N . LEU A 1 465 ? -23.391 35 5.141 1 95.56 465 LEU A N 1
ATOM 3686 C CA . LEU A 1 465 ? -24.219 34.156 4.289 1 95.56 465 LEU A CA 1
ATOM 3687 C C . LEU A 1 465 ? -24.422 34.781 2.916 1 95.56 465 LEU A C 1
ATOM 3689 O O . LEU A 1 465 ? -24.953 35.906 2.812 1 95.56 465 LEU A O 1
ATOM 3693 N N . HIS A 1 466 ? -23.938 34.156 1.859 1 92.19 466 HIS A N 1
ATOM 3694 C CA . HIS A 1 466 ? -24.188 34.5 0.461 1 92.19 466 HIS A CA 1
ATOM 3695 C C . HIS A 1 466 ? -23.797 35.938 0.172 1 92.19 466 HIS A C 1
ATOM 3697 O O . HIS A 1 466 ? -24.594 36.688 -0.384 1 92.19 466 HIS A O 1
ATOM 3703 N N . GLY A 1 467 ? -22.656 36.344 0.652 1 95.12 467 GLY A N 1
ATOM 3704 C CA . GLY A 1 467 ? -22.109 37.625 0.272 1 95.12 467 GLY A CA 1
ATOM 3705 C C . GLY A 1 467 ? -22.484 38.75 1.24 1 95.12 467 GLY A C 1
ATOM 3706 O O . GLY A 1 467 ? -22.047 39.875 1.073 1 95.12 467 GLY A O 1
ATOM 3707 N N . ASN A 1 468 ? -23.219 38.406 2.32 1 96.88 468 ASN A N 1
ATOM 3708 C CA . ASN A 1 468 ? -23.672 39.406 3.279 1 96.88 468 ASN A CA 1
ATOM 3709 C C . ASN A 1 468 ? -23.328 39 4.711 1 96.88 468 ASN A C 1
ATOM 3711 O O . ASN A 1 468 ? -23.125 37.844 5 1 96.88 468 ASN A O 1
ATOM 3715 N N . VAL A 1 469 ? -23.219 40.062 5.578 1 98.19 469 VAL A N 1
ATOM 3716 C CA . VAL A 1 469 ? -23.047 39.844 7.012 1 98.19 469 VAL A CA 1
ATOM 3717 C C . VAL A 1 469 ? -24.344 40.156 7.75 1 98.19 469 VAL A C 1
ATOM 3719 O O . VAL A 1 469 ? -25 41.156 7.477 1 98.19 469 VAL A O 1
ATOM 3722 N N . PHE A 1 470 ? -24.703 39.25 8.578 1 98.12 470 PHE A N 1
ATOM 3723 C CA . PHE A 1 470 ? -25.938 39.375 9.344 1 98.12 470 PHE A CA 1
ATOM 3724 C C . PHE A 1 470 ? -25.656 39.5 10.828 1 98.12 470 PHE A C 1
ATOM 3726 O O . PHE A 1 470 ? -24.609 39.031 11.305 1 98.12 470 PHE A O 1
ATOM 3733 N N . LEU A 1 471 ? -26.531 40.156 11.531 1 97.88 471 LEU A N 1
ATOM 3734 C CA . LEU A 1 471 ? -26.547 40.25 12.984 1 97.88 471 LEU A CA 1
ATOM 3735 C C . LEU A 1 471 ? -27.812 39.656 13.555 1 97.88 471 LEU A C 1
ATOM 3737 O O . LEU A 1 471 ? -28.922 40.062 13.18 1 97.88 471 LEU A O 1
ATOM 3741 N N . TYR A 1 472 ? -27.656 38.688 14.359 1 97.88 472 TYR A N 1
ATOM 3742 C CA . TYR A 1 472 ? -28.781 38.062 15.062 1 97.88 472 TYR A CA 1
ATOM 3743 C C . TYR A 1 472 ? -28.844 38.562 16.516 1 97.88 472 TYR A C 1
ATOM 3745 O O . TYR A 1 472 ? -27.891 38.406 17.266 1 97.88 472 TYR A O 1
ATOM 3753 N N . GLU A 1 473 ? -29.875 39.125 16.922 1 97.56 473 GLU A N 1
ATOM 3754 C CA . GLU A 1 473 ? -30.141 39.531 18.297 1 97.56 473 GLU A CA 1
ATOM 3755 C C . GLU A 1 473 ? -30.875 38.438 19.062 1 97.56 473 GLU A C 1
ATOM 3757 O O . GLU A 1 473 ? -32.031 38.156 18.797 1 97.56 473 GLU A O 1
ATOM 3762 N N . ILE A 1 474 ? -30.25 37.969 20.109 1 97.31 474 ILE A N 1
ATOM 3763 C CA . ILE A 1 474 ? -30.719 36.75 20.766 1 97.31 474 ILE A CA 1
ATOM 3764 C C . ILE A 1 474 ? -32 37.031 21.516 1 97.31 474 ILE A C 1
ATOM 3766 O O . ILE A 1 474 ? -33 36.281 21.375 1 97.31 474 ILE A O 1
ATOM 3770 N N . ALA A 1 475 ? -32.094 38.094 22.266 1 95.12 475 ALA A N 1
ATOM 3771 C CA . ALA A 1 475 ? -33.25 38.375 23.125 1 95.12 475 ALA A CA 1
ATOM 3772 C C . ALA A 1 475 ? -34.5 38.594 22.297 1 95.12 475 ALA A C 1
ATOM 3774 O O . ALA A 1 475 ? -35.594 38.188 22.703 1 95.12 475 ALA A O 1
ATOM 3775 N N . GLN A 1 476 ? -34.344 39.188 21.094 1 95.06 476 GLN A N 1
ATOM 3776 C CA . GLN A 1 476 ? -35.5 39.562 20.266 1 95.06 476 GLN A CA 1
ATOM 3777 C C . GLN A 1 476 ? -35.75 38.531 19.172 1 95.06 476 GLN A C 1
ATOM 3779 O O . GLN A 1 476 ? -36.781 38.562 18.484 1 95.06 476 GLN A O 1
ATOM 3784 N N . ASP A 1 477 ? -34.812 37.656 19.062 1 95.31 477 ASP A N 1
ATOM 3785 C CA . ASP A 1 477 ? -34.906 36.688 17.969 1 95.31 477 ASP A CA 1
ATOM 3786 C C . ASP A 1 477 ? -35.062 37.375 16.625 1 95.31 477 ASP A C 1
ATOM 3788 O O . ASP A 1 477 ? -36 37.062 15.867 1 95.31 477 ASP A O 1
ATOM 3792 N N . ARG A 1 478 ? -34.188 38.344 16.359 1 96.5 478 ARG A N 1
ATOM 3793 C CA . ARG A 1 478 ? -34.281 39.125 15.141 1 96.5 478 ARG A CA 1
ATOM 3794 C C . ARG A 1 478 ? -32.969 39.094 14.367 1 96.5 478 ARG A C 1
ATOM 3796 O O . ARG A 1 478 ? -31.891 39.25 14.953 1 96.5 478 ARG A O 1
ATOM 3803 N N . ARG A 1 479 ? -33.062 38.875 13.062 1 96.94 479 ARG A N 1
ATOM 3804 C CA . ARG A 1 479 ? -31.922 38.875 12.156 1 96.94 479 ARG A CA 1
ATOM 3805 C C . ARG A 1 479 ? -31.906 40.125 11.289 1 96.94 479 ARG A C 1
ATOM 3807 O O . ARG A 1 479 ? -32.938 40.531 10.75 1 96.94 479 ARG A O 1
ATOM 3814 N N . THR A 1 480 ? -30.812 40.75 11.18 1 97.5 480 THR A N 1
ATOM 3815 C CA . THR A 1 480 ? -30.672 41.938 10.375 1 97.5 480 THR A CA 1
ATOM 3816 C C . THR A 1 480 ? -29.469 41.844 9.43 1 97.5 480 THR A C 1
ATOM 3818 O O . THR A 1 480 ? -28.375 41.469 9.852 1 97.5 480 THR A O 1
ATOM 3821 N N . ASN A 1 481 ? -29.672 42.094 8.125 1 97.81 481 ASN A N 1
ATOM 3822 C CA . ASN A 1 481 ? -28.578 42.219 7.164 1 97.81 481 ASN A CA 1
ATOM 3823 C C . ASN A 1 481 ? -27.875 43.562 7.289 1 97.81 481 ASN A C 1
ATOM 3825 O O . ASN A 1 481 ? -28.375 44.562 6.801 1 97.81 481 ASN A O 1
ATOM 3829 N N . VAL A 1 482 ? -26.734 43.594 7.836 1 97.81 482 VAL A N 1
ATOM 3830 C CA . VAL A 1 482 ? -26.094 44.875 8.195 1 97.81 482 VAL A CA 1
ATOM 3831 C C . VAL A 1 482 ? -25.25 45.375 7.023 1 97.81 482 VAL A C 1
ATOM 3833 O O . VAL A 1 482 ? -24.688 46.469 7.078 1 97.81 482 VAL A O 1
ATOM 3836 N N . THR A 1 483 ? -25.141 44.594 5.926 1 97.25 483 THR A N 1
ATOM 3837 C CA . THR A 1 483 ? -24.312 45.031 4.805 1 97.25 483 THR A CA 1
ATOM 3838 C C . THR A 1 483 ? -25.156 45.312 3.576 1 97.25 483 THR A C 1
ATOM 3840 O O . THR A 1 483 ? -24.641 45.656 2.512 1 97.25 483 THR A O 1
ATOM 3843 N N . LYS A 1 484 ? -26.406 45.156 3.564 1 93.88 484 LYS A N 1
ATOM 3844 C CA . LYS A 1 484 ? -27.344 45.25 2.445 1 93.88 484 LYS A CA 1
ATOM 3845 C C . LYS A 1 484 ? -27.156 46.531 1.665 1 93.88 484 LYS A C 1
ATOM 3847 O O . LYS A 1 484 ? -27.25 46.562 0.436 1 93.88 484 LYS A O 1
ATOM 3852 N N . THR A 1 485 ? -26.906 47.688 2.305 1 93.5 485 THR A N 1
ATOM 3853 C CA . THR A 1 485 ? -26.953 48.969 1.649 1 93.5 485 THR A CA 1
ATOM 3854 C C . THR A 1 485 ? -25.547 49.562 1.51 1 93.5 485 THR A C 1
ATOM 3856 O O . THR A 1 485 ? -25.391 50.75 1.24 1 93.5 485 THR A O 1
ATOM 3859 N N . LEU A 1 486 ? -24.562 48.844 1.768 1 95.75 486 LEU A N 1
ATOM 3860 C CA . LEU A 1 486 ? -23.219 49.406 1.862 1 95.75 486 LEU A CA 1
ATOM 3861 C C . LEU A 1 486 ? -22.562 49.5 0.487 1 95.75 486 LEU A C 1
ATOM 3863 O O . LEU A 1 486 ? -21.531 50.156 0.328 1 95.75 486 LEU A O 1
ATOM 3867 N N . GLY A 1 487 ? -23.062 48.844 -0.572 1 93.25 487 GLY A N 1
ATOM 3868 C CA . GLY A 1 487 ? -22.656 49.031 -1.956 1 93.25 487 GLY A CA 1
ATOM 3869 C C . GLY A 1 487 ? -21.344 48.344 -2.287 1 93.25 487 GLY A C 1
ATOM 3870 O O . GLY A 1 487 ? -20.688 48.719 -3.27 1 93.25 487 GLY A O 1
ATOM 3871 N N . VAL A 1 488 ? -20.781 47.531 -1.458 1 95.12 488 VAL A N 1
ATOM 3872 C CA . VAL A 1 488 ? -19.578 46.75 -1.727 1 95.12 488 VAL A CA 1
ATOM 3873 C C . VAL A 1 488 ? -19.844 45.281 -1.41 1 95.12 488 VAL A C 1
ATOM 3875 O O . VAL A 1 488 ? -20.781 44.969 -0.682 1 95.12 488 VAL A O 1
ATOM 3878 N N . SER A 1 489 ? -19.016 44.438 -2.021 1 94.88 489 SER A N 1
ATOM 3879 C CA . SER A 1 489 ? -19.172 43 -1.767 1 94.88 489 SER A CA 1
ATOM 3880 C C . SER A 1 489 ? -18.406 42.594 -0.513 1 94.88 489 SER A C 1
ATOM 3882 O O . SER A 1 489 ? -17.297 43.062 -0.264 1 94.88 489 SER A O 1
ATOM 3884 N N . PHE A 1 490 ? -18.969 41.688 0.232 1 97.75 490 PHE A N 1
ATOM 3885 C CA . PHE A 1 490 ? -18.312 41.094 1.392 1 97.75 490 PHE A CA 1
ATOM 3886 C C . PHE A 1 490 ? -17.906 39.656 1.116 1 97.75 490 PHE A C 1
ATOM 3888 O O . PHE A 1 490 ? -17.469 38.938 2.02 1 97.75 490 PHE A O 1
ATOM 3895 N N . ALA A 1 491 ? -18.094 39.25 -0.142 1 97.19 491 ALA A N 1
ATOM 3896 C CA . ALA A 1 491 ? -17.609 37.969 -0.654 1 97.19 491 ALA A CA 1
ATOM 3897 C C . ALA A 1 491 ? -16.266 38.125 -1.371 1 97.19 491 ALA A C 1
ATOM 3899 O O . ALA A 1 491 ? -16.031 39.156 -2.018 1 97.19 491 ALA A O 1
ATOM 3900 N N . ASP A 1 492 ? -15.453 37.094 -1.225 1 96.88 492 ASP A N 1
ATOM 3901 C CA . ASP A 1 492 ? -14.148 37.094 -1.882 1 96.88 492 ASP A CA 1
ATOM 3902 C C . ASP A 1 492 ? -14.281 37.406 -3.367 1 96.88 492 ASP A C 1
ATOM 3904 O O . ASP A 1 492 ? -14.812 36.625 -4.141 1 96.88 492 ASP A O 1
ATOM 3908 N N . GLU A 1 493 ? -13.766 38.531 -3.775 1 94.94 493 GLU A N 1
ATOM 3909 C CA . GLU A 1 493 ? -13.906 39.031 -5.133 1 94.94 493 GLU A CA 1
ATOM 3910 C C . GLU A 1 493 ? -13 38.281 -6.105 1 94.94 493 GLU A C 1
ATOM 3912 O O . GLU A 1 493 ? -13.164 38.375 -7.32 1 94.94 493 GLU A O 1
ATOM 3917 N N . ASP A 1 494 ? -12.055 37.5 -5.602 1 92.12 494 ASP A N 1
ATOM 3918 C CA . ASP A 1 494 ? -11.117 36.781 -6.441 1 92.12 494 ASP A CA 1
ATOM 3919 C C . ASP A 1 494 ? -11.453 35.281 -6.473 1 92.12 494 ASP A C 1
ATOM 3921 O O . ASP A 1 494 ? -10.648 34.469 -6.918 1 92.12 494 ASP A O 1
ATOM 3925 N N . HIS A 1 495 ? -12.648 34.875 -5.977 1 93.94 495 HIS A N 1
ATOM 3926 C CA . HIS A 1 495 ? -13.055 33.469 -5.883 1 93.94 495 HIS A CA 1
ATOM 3927 C C . HIS A 1 495 ? -13.266 32.875 -7.27 1 93.94 495 HIS A C 1
ATOM 3929 O O . HIS A 1 495 ? -14.047 33.375 -8.062 1 93.94 495 HIS A O 1
ATOM 3935 N N . ASP A 1 496 ? -12.547 31.797 -7.637 1 94.12 496 ASP A N 1
ATOM 3936 C CA . ASP A 1 496 ? -12.672 31.156 -8.945 1 94.12 496 ASP A CA 1
ATOM 3937 C C . ASP A 1 496 ? -12.914 29.656 -8.797 1 94.12 496 ASP A C 1
ATOM 3939 O O . ASP A 1 496 ? -12.484 28.859 -9.633 1 94.12 496 ASP A O 1
ATOM 3943 N N . TYR A 1 497 ? -13.43 29.141 -7.684 1 94.69 497 TYR A N 1
ATOM 3944 C CA . TYR A 1 497 ? -13.852 27.766 -7.461 1 94.69 497 TYR A CA 1
ATOM 3945 C C . TYR A 1 497 ? -15.336 27.594 -7.766 1 94.69 497 TYR A C 1
ATOM 3947 O O . TYR A 1 497 ? -16.094 28.562 -7.719 1 94.69 497 TYR A O 1
ATOM 3955 N N . PRO A 1 498 ? -15.727 26.406 -8.164 1 95.81 498 PRO A N 1
ATOM 3956 C CA . PRO A 1 498 ? -17.141 26.156 -8.398 1 95.81 498 PRO A CA 1
ATOM 3957 C C . PRO A 1 498 ? -17.922 25.938 -7.102 1 95.81 498 PRO A C 1
ATOM 3959 O O . PRO A 1 498 ? -18.516 24.875 -6.902 1 95.81 498 PRO A O 1
ATOM 3962 N N . SER A 1 499 ? -17.891 26.828 -6.164 1 95.19 499 SER A N 1
ATOM 3963 C CA . SER A 1 499 ? -18.594 26.875 -4.883 1 95.19 499 SER A CA 1
ATOM 3964 C C . SER A 1 499 ? -18.922 28.312 -4.484 1 95.19 499 SER A C 1
ATOM 3966 O O . SER A 1 499 ? -18.547 29.25 -5.176 1 95.19 499 SER A O 1
ATOM 3968 N N . ASN A 1 500 ? -19.719 28.422 -3.404 1 94.5 500 ASN A N 1
ATOM 3969 C CA . ASN A 1 500 ? -20.031 29.766 -2.924 1 94.5 500 ASN A CA 1
ATOM 3970 C C . ASN A 1 500 ? -18.781 30.5 -2.451 1 94.5 500 ASN A C 1
ATOM 3972 O O . ASN A 1 500 ? -17.922 29.906 -1.798 1 94.5 500 ASN A O 1
ATOM 3976 N N . ALA A 1 501 ? -18.641 31.812 -2.818 1 96.31 501 ALA A N 1
ATOM 3977 C CA . ALA A 1 501 ? -17.484 32.594 -2.428 1 96.31 501 ALA A CA 1
ATOM 3978 C C . ALA A 1 501 ? -17.422 32.781 -0.914 1 96.31 501 ALA A C 1
ATOM 3980 O O . ALA A 1 501 ? -18.438 33.094 -0.284 1 96.31 501 ALA A O 1
ATOM 3981 N N . PRO A 1 502 ? -16.312 32.594 -0.237 1 96.88 502 PRO A N 1
ATOM 3982 C CA . PRO A 1 502 ? -16.172 32.812 1.202 1 96.88 502 PRO A CA 1
ATOM 3983 C C . PRO A 1 502 ? -16.109 34.312 1.558 1 96.88 502 PRO A C 1
ATOM 3985 O O . PRO A 1 502 ? -15.969 35.156 0.67 1 96.88 502 PRO A O 1
ATOM 3988 N N . SER A 1 503 ? -16.25 34.594 2.824 1 97.69 503 SER A N 1
ATOM 3989 C CA . SER A 1 503 ? -16.156 35.969 3.316 1 97.69 503 SER A CA 1
ATOM 3990 C C . SER A 1 503 ? -14.703 36.375 3.498 1 97.69 503 SER A C 1
ATOM 3992 O O . SER A 1 503 ? -13.781 35.594 3.217 1 97.69 503 SER A O 1
ATOM 3994 N N . TYR A 1 504 ? -14.438 37.594 3.834 1 97.38 504 TYR A N 1
ATOM 3995 C CA . TYR A 1 504 ? -13.117 38.094 4.199 1 97.38 504 TYR A CA 1
ATOM 3996 C C . TYR A 1 504 ? -12.898 38 5.707 1 97.38 504 TYR A C 1
ATOM 3998 O O . TYR A 1 504 ? -11.984 38.625 6.242 1 97.38 504 TYR A O 1
ATOM 4006 N N . GLY A 1 505 ? -13.703 37.25 6.445 1 95.5 505 GLY A N 1
ATOM 4007 C CA . GLY A 1 505 ? -13.617 37.094 7.891 1 95.5 505 GLY A CA 1
ATOM 4008 C C . GLY A 1 505 ? -14.336 38.188 8.648 1 95.5 505 GLY A C 1
ATOM 4009 O O . GLY A 1 505 ? -14.742 39.188 8.055 1 95.5 505 GLY A O 1
ATOM 4010 N N . LEU A 1 506 ? -14.555 37.938 9.961 1 96.19 506 LEU A N 1
ATOM 4011 C CA . LEU A 1 506 ? -15.164 38.906 10.867 1 96.19 506 LEU A CA 1
ATOM 4012 C C . LEU A 1 506 ? -14.125 39.438 11.852 1 96.19 506 LEU A C 1
ATOM 4014 O O . LEU A 1 506 ? -13.258 38.719 12.32 1 96.19 506 LEU A O 1
ATOM 4018 N N . GLY A 1 507 ? -14.156 40.719 12.086 1 96.56 507 GLY A N 1
ATOM 4019 C CA . GLY A 1 507 ? -13.25 41.312 13.047 1 96.56 507 GLY A CA 1
ATOM 4020 C C . GLY A 1 507 ? -13.75 41.25 14.477 1 96.56 507 GLY A C 1
ATOM 4021 O O . GLY A 1 507 ? -14.758 40.562 14.75 1 96.56 507 GLY A O 1
ATOM 4022 N N . PRO A 1 508 ? -13.078 41.875 15.406 1 97.19 508 PRO A N 1
ATOM 4023 C CA . PRO A 1 508 ? -13.43 41.812 16.828 1 97.19 508 PRO A CA 1
ATOM 4024 C C . PRO A 1 508 ? -14.688 42.625 17.156 1 97.19 508 PRO A C 1
ATOM 4026 O O . PRO A 1 508 ? -15.047 43.562 16.422 1 97.19 508 PRO A O 1
ATOM 4029 N N . TRP A 1 509 ? -15.305 42.344 18.281 1 97.69 509 TRP A N 1
ATOM 4030 C CA . TRP A 1 509 ? -16.438 43.062 18.828 1 97.69 509 TRP A CA 1
ATOM 4031 C C . TRP A 1 509 ? -15.969 44.312 19.594 1 97.69 509 TRP A C 1
ATOM 4033 O O . TRP A 1 509 ? -14.82 44.375 20.016 1 97.69 509 TRP A O 1
ATOM 4043 N N . ILE A 1 510 ? -16.844 45.25 19.672 1 97.56 510 ILE A N 1
ATOM 4044 C CA . ILE A 1 510 ? -16.594 46.438 20.484 1 97.56 510 ILE A CA 1
ATOM 4045 C C . ILE A 1 510 ? -17.203 46.219 21.875 1 97.56 510 ILE A C 1
ATOM 4047 O O . ILE A 1 510 ? -18.266 45.625 22.016 1 97.56 510 ILE A O 1
ATOM 4051 N N . ALA A 1 511 ? -16.484 46.781 22.875 1 96.06 511 ALA A N 1
ATOM 4052 C CA . ALA A 1 511 ? -16.859 46.594 24.266 1 96.06 511 ALA A CA 1
ATOM 4053 C C . ALA A 1 511 ? -18.328 46.906 24.484 1 96.06 511 ALA A C 1
ATOM 4055 O O . ALA A 1 511 ? -18.875 47.844 23.906 1 96.06 511 ALA A O 1
ATOM 4056 N N . GLY A 1 512 ? -18.906 46.094 25.297 1 95.38 512 GLY A N 1
ATOM 4057 C CA . GLY A 1 512 ? -20.312 46.281 25.641 1 95.38 512 GLY A CA 1
ATOM 4058 C C . GLY A 1 512 ? -21.234 45.75 24.547 1 95.38 512 GLY A C 1
ATOM 4059 O O . GLY A 1 512 ? -22.438 46.062 24.578 1 95.38 512 GLY A O 1
ATOM 4060 N N . ASP A 1 513 ? -20.797 45.156 23.594 1 97.25 513 ASP A N 1
ATOM 4061 C CA . ASP A 1 513 ? -21.547 44.625 22.453 1 97.25 513 ASP A CA 1
ATOM 4062 C C . ASP A 1 513 ? -22.172 45.781 21.641 1 97.25 513 ASP A C 1
ATOM 4064 O O . ASP A 1 513 ? -23.281 45.625 21.109 1 97.25 513 ASP A O 1
ATOM 4068 N N . THR A 1 514 ? -21.484 46.875 21.609 1 96.81 514 THR A N 1
ATOM 4069 C CA . THR A 1 514 ? -22.047 48.062 20.969 1 96.81 514 THR A CA 1
ATOM 4070 C C . THR A 1 514 ? -21.812 48.031 19.469 1 96.81 514 THR A C 1
ATOM 4072 O O . THR A 1 514 ? -22.438 48.812 18.719 1 96.81 514 THR A O 1
ATOM 4075 N N . GLY A 1 515 ? -20.984 47.188 19.109 1 97.38 515 GLY A N 1
ATOM 4076 C CA . GLY A 1 515 ? -20.703 47.062 17.703 1 97.38 515 GLY A CA 1
ATOM 4077 C C . GLY A 1 515 ? -19.672 45.969 17.391 1 97.38 515 GLY A C 1
ATOM 4078 O O . GLY A 1 515 ? -19.266 45.219 18.281 1 97.38 515 GLY A O 1
ATOM 4079 N N . LEU A 1 516 ? -19.281 45.812 16.141 1 97.75 516 LEU A N 1
ATOM 4080 C CA . LEU A 1 516 ? -18.25 44.906 15.672 1 97.75 516 LEU A CA 1
ATOM 4081 C C . LEU A 1 516 ? -17.594 45.438 14.391 1 97.75 516 LEU A C 1
ATOM 4083 O O . LEU A 1 516 ? -18.156 46.312 13.742 1 97.75 516 LEU A O 1
ATOM 4087 N N . LEU A 1 517 ? -16.484 44.938 14.094 1 98.38 517 LEU A N 1
ATOM 4088 C CA . LEU A 1 517 ? -15.828 45.25 12.828 1 98.38 517 LEU A CA 1
ATOM 4089 C C . LEU A 1 517 ? -16.078 44.125 11.805 1 98.38 517 LEU A C 1
ATOM 4091 O O . LEU A 1 517 ? -16.125 42.969 12.156 1 98.38 517 LEU A O 1
ATOM 4095 N N . ILE A 1 518 ? -16.328 44.5 10.547 1 98.31 518 ILE A N 1
ATOM 4096 C CA . ILE A 1 518 ? -16.438 43.562 9.438 1 98.31 518 ILE A CA 1
ATOM 4097 C C . ILE A 1 518 ? -15.508 44 8.297 1 98.31 518 ILE A C 1
ATOM 4099 O O . ILE A 1 518 ? -15.078 45.156 8.242 1 98.31 518 ILE A O 1
ATOM 4103 N N . TYR A 1 519 ? -15.18 43.094 7.426 1 98.44 519 TYR A N 1
ATOM 4104 C CA . TYR A 1 519 ? -14.156 43.344 6.418 1 98.44 519 TYR A CA 1
ATOM 4105 C C . TYR A 1 519 ? -14.727 43.188 5.012 1 98.44 519 TYR A C 1
ATOM 4107 O O . TYR A 1 519 ? -15.383 42.188 4.711 1 98.44 519 TYR A O 1
ATOM 4115 N N . ASP A 1 520 ? -14.617 44.156 4.129 1 98.06 520 ASP A N 1
ATOM 4116 C CA . ASP A 1 520 ? -14.641 43.875 2.697 1 98.06 520 ASP A CA 1
ATOM 4117 C C . ASP A 1 520 ? -13.242 43.562 2.17 1 98.06 520 ASP A C 1
ATOM 4119 O O . ASP A 1 520 ? -12.336 43.25 2.947 1 98.06 520 ASP A O 1
ATOM 4123 N N . LYS A 1 521 ? -13.047 43.5 0.88 1 97.81 521 LYS A N 1
ATOM 4124 C CA . LYS A 1 521 ? -11.766 43.062 0.341 1 97.81 521 LYS A CA 1
ATOM 4125 C C . LYS A 1 521 ? -10.625 43.938 0.862 1 97.81 521 LYS A C 1
ATOM 4127 O O . LYS A 1 521 ? -9.547 43.469 1.178 1 97.81 521 LYS A O 1
ATOM 4132 N N . PHE A 1 522 ? -10.883 45.312 1.02 1 98.5 522 PHE A N 1
ATOM 4133 C CA . PHE A 1 522 ? -9.805 46.25 1.302 1 98.5 522 PHE A CA 1
ATOM 4134 C C . PHE A 1 522 ? -10.023 46.938 2.646 1 98.5 522 PHE A C 1
ATOM 4136 O O . PHE A 1 522 ? -9.133 46.938 3.5 1 98.5 522 PHE A O 1
ATOM 4143 N N . ASP A 1 523 ? -11.242 47.375 2.965 1 98.62 523 ASP A N 1
ATOM 4144 C CA . ASP A 1 523 ? -11.5 48.281 4.082 1 98.62 523 ASP A CA 1
ATOM 4145 C C . ASP A 1 523 ? -12.102 47.531 5.27 1 98.62 523 ASP A C 1
ATOM 4147 O O . ASP A 1 523 ? -12.586 46.406 5.113 1 98.62 523 ASP A O 1
ATOM 4151 N N . ILE A 1 524 ? -12.062 48.25 6.445 1 98.69 524 ILE A N 1
ATOM 4152 C CA . ILE A 1 524 ? -12.711 47.812 7.672 1 98.69 524 ILE A CA 1
ATOM 4153 C C . ILE A 1 524 ? -13.945 48.656 7.945 1 98.69 524 ILE A C 1
ATOM 4155 O O . ILE A 1 524 ? -13.875 49.906 7.891 1 98.69 524 ILE A O 1
ATOM 4159 N N . TRP A 1 525 ? -15.031 48 8.188 1 98.5 525 TRP A N 1
ATOM 4160 C CA . TRP A 1 525 ? -16.281 48.688 8.523 1 98.5 525 TRP A CA 1
ATOM 4161 C C . TRP A 1 525 ? -16.609 48.5 10 1 98.5 525 TRP A C 1
ATOM 4163 O O . TRP A 1 525 ? -16.438 47.438 10.555 1 98.5 525 TRP A O 1
ATOM 4173 N N . GLN A 1 526 ? -16.984 49.531 10.648 1 98.38 526 GLN A N 1
ATOM 4174 C CA . GLN A 1 526 ? -17.547 49.469 11.992 1 98.38 526 GLN A CA 1
ATOM 4175 C C . GLN A 1 526 ? -19.078 49.5 11.953 1 98.38 526 GLN A C 1
ATOM 4177 O O . GLN A 1 526 ? -19.672 50.406 11.359 1 98.38 526 GLN A O 1
ATOM 4182 N N . VAL A 1 527 ? -19.641 48.5 12.555 1 98.12 527 VAL A N 1
ATOM 4183 C CA . VAL A 1 527 ? -21.094 48.375 12.555 1 98.12 527 VAL A CA 1
ATOM 4184 C C . VAL A 1 527 ? -21.641 48.562 13.969 1 98.12 527 VAL A C 1
ATOM 4186 O O . VAL A 1 527 ? -21.062 48.062 14.93 1 98.12 527 VAL A O 1
ATOM 4189 N N . SER A 1 528 ? -22.672 49.312 14.07 1 97.25 528 SER A N 1
ATOM 4190 C CA . SER A 1 528 ? -23.359 49.469 15.352 1 97.25 528 SER A CA 1
ATOM 4191 C C . SER A 1 528 ? -24.406 48.375 15.547 1 97.25 528 SER A C 1
ATOM 4193 O O . SER A 1 528 ? -25.188 48.062 14.625 1 97.25 528 SER A O 1
ATOM 4195 N N . THR A 1 529 ? -24.438 47.812 16.719 1 96.81 529 THR A N 1
ATOM 4196 C CA . THR A 1 529 ? -25.422 46.75 16.984 1 96.81 529 THR A CA 1
ATOM 4197 C C . THR A 1 529 ? -26.797 47.344 17.25 1 96.81 529 THR A C 1
ATOM 4199 O O . THR A 1 529 ? -27.812 46.656 17.125 1 96.81 529 THR A O 1
ATOM 4202 N N . THR A 1 530 ? -26.859 48.562 17.578 1 93.31 530 THR A N 1
ATOM 4203 C CA . THR A 1 530 ? -28.125 49.219 17.953 1 93.31 530 THR A CA 1
ATOM 4204 C C . THR A 1 530 ? -28.766 49.875 16.719 1 93.31 530 THR A C 1
ATOM 4206 O O . THR A 1 530 ? -29.922 49.594 16.391 1 93.31 530 THR A O 1
ATOM 4209 N N . SER A 1 531 ? -28.047 50.719 16.031 1 94.81 531 SER A N 1
ATOM 4210 C CA . SER A 1 531 ? -28.594 51.438 14.891 1 94.81 531 SER A CA 1
ATOM 4211 C C . SER A 1 531 ? -28.469 50.625 13.609 1 94.81 531 SER A C 1
ATOM 4213 O O . SER A 1 531 ? -29.141 50.938 12.609 1 94.81 531 SER A O 1
ATOM 4215 N N . HIS A 1 532 ? -27.531 49.688 13.625 1 95.44 532 HIS A N 1
ATOM 4216 C CA . HIS A 1 532 ? -27.219 48.844 12.469 1 95.44 532 HIS A CA 1
ATOM 4217 C C . HIS A 1 532 ? -26.547 49.656 11.367 1 95.44 532 HIS A C 1
ATOM 4219 O O . HIS A 1 532 ? -26.375 49.156 10.25 1 95.44 532 HIS A O 1
ATOM 4225 N N . ASP A 1 533 ? -26.203 50.906 11.727 1 94.88 533 ASP A N 1
ATOM 4226 C CA . ASP A 1 533 ? -25.438 51.688 10.773 1 94.88 533 ASP A CA 1
ATOM 4227 C C . ASP A 1 533 ? -23.984 51.25 10.719 1 94.88 533 ASP A C 1
ATOM 4229 O O . ASP A 1 533 ? -23.438 50.75 11.703 1 94.88 533 ASP A O 1
ATOM 4233 N N . ALA A 1 534 ? -23.484 51.375 9.586 1 97.12 534 ALA A N 1
ATOM 4234 C CA . ALA A 1 534 ? -22.078 51.031 9.375 1 97.12 534 ALA A CA 1
ATOM 4235 C C . ALA A 1 534 ? -21.328 52.156 8.688 1 97.12 534 ALA A C 1
ATOM 4237 O O . ALA A 1 534 ? -21.906 52.875 7.852 1 97.12 534 ALA A O 1
ATOM 4238 N N . PHE A 1 535 ? -20.172 52.406 9.039 1 96.81 535 PHE A N 1
ATOM 4239 C CA . PHE A 1 535 ? -19.297 53.312 8.312 1 96.81 535 PHE A CA 1
ATOM 4240 C C . PHE A 1 535 ? -17.906 52.719 8.141 1 96.81 535 PHE A C 1
ATOM 4242 O O . PHE A 1 535 ? -17.531 51.781 8.867 1 96.81 535 PHE A O 1
ATOM 4249 N N . LYS A 1 536 ? -17.172 53.219 7.219 1 98.31 536 LYS A N 1
ATOM 4250 C CA . LYS A 1 536 ? -15.812 52.75 6.961 1 98.31 536 LYS A CA 1
ATOM 4251 C C . LYS A 1 536 ? -14.836 53.312 7.988 1 98.31 536 LYS A C 1
ATOM 4253 O O . LYS A 1 536 ? -14.438 54.469 7.914 1 98.31 536 LYS A O 1
ATOM 4258 N N . LEU A 1 537 ? -14.445 52.438 8.867 1 98.38 537 LEU A N 1
ATOM 4259 C CA . LEU A 1 537 ? -13.469 52.844 9.883 1 98.38 537 LEU A CA 1
ATOM 4260 C C . LEU A 1 537 ? -12.188 53.344 9.234 1 98.38 537 LEU A C 1
ATOM 4262 O O . LEU A 1 537 ? -11.539 54.25 9.766 1 98.38 537 LEU A O 1
ATOM 4266 N N . THR A 1 538 ? -11.875 52.844 8.047 1 98.56 538 THR A N 1
ATOM 4267 C CA . THR A 1 538 ? -10.656 53.25 7.352 1 98.56 538 THR A CA 1
ATOM 4268 C C . THR A 1 538 ? -10.93 54.344 6.344 1 98.56 538 THR A C 1
ATOM 4270 O O . THR A 1 538 ? -10.094 54.625 5.477 1 98.56 538 THR A O 1
ATOM 4273 N N . ALA A 1 539 ? -12.07 54.875 6.277 1 98.25 539 ALA A N 1
ATOM 4274 C CA . ALA A 1 539 ? -12.477 56.031 5.488 1 98.25 539 ALA A CA 1
ATOM 4275 C C . ALA A 1 539 ? -12.375 55.719 3.996 1 98.25 539 ALA A C 1
ATOM 4277 O O . ALA A 1 539 ? -12.117 56.625 3.199 1 98.25 539 ALA A O 1
ATOM 4278 N N . GLY A 1 540 ? -12.422 54.469 3.652 1 97.81 540 GLY A N 1
ATOM 4279 C CA . GLY A 1 540 ? -12.406 54.094 2.25 1 97.81 540 GLY A CA 1
ATOM 4280 C C . GLY A 1 540 ? -11.023 54.156 1.635 1 97.81 540 GLY A C 1
ATOM 4281 O O . GLY A 1 540 ? -10.859 53.938 0.432 1 97.81 540 GLY A O 1
ATOM 4282 N N . GLU A 1 541 ? -10.023 54.344 2.434 1 98.06 541 GLU A N 1
ATOM 4283 C CA . GLU A 1 541 ? -8.664 54.5 1.935 1 98.06 541 GLU A CA 1
ATOM 4284 C C . GLU A 1 541 ? -8.148 53.188 1.354 1 98.06 541 GLU A C 1
ATOM 4286 O O . GLU A 1 541 ? -7.27 53.188 0.485 1 98.06 541 GLU A O 1
ATOM 4291 N N . GLY A 1 542 ? -8.641 52.031 1.858 1 98.31 542 GLY A N 1
ATOM 4292 C CA . GLY A 1 542 ? -8.211 50.75 1.36 1 98.31 542 GLY A CA 1
ATOM 4293 C C . GLY A 1 542 ? -8.523 50.531 -0.11 1 98.31 542 GLY A C 1
ATOM 4294 O O . GLY A 1 542 ? -7.621 50.344 -0.92 1 98.31 542 GLY A O 1
ATOM 4295 N N . ARG A 1 543 ? -9.789 50.594 -0.474 1 97.25 543 ARG A N 1
ATOM 4296 C CA . ARG A 1 543 ? -10.211 50.406 -1.858 1 97.25 543 ARG A CA 1
ATOM 4297 C C . ARG A 1 543 ? -9.633 51.469 -2.762 1 97.25 543 ARG A C 1
ATOM 4299 O O . ARG A 1 543 ? -9.289 51.219 -3.914 1 97.25 543 ARG A O 1
ATOM 4306 N N . LYS A 1 544 ? -9.531 52.719 -2.244 1 97.06 544 LYS A N 1
ATOM 4307 C CA . LYS A 1 544 ? -9 53.812 -3.021 1 97.06 544 LYS A CA 1
ATOM 4308 C C . LYS A 1 544 ? -7.547 53.562 -3.424 1 97.06 544 LYS A C 1
ATOM 4310 O O . LYS A 1 544 ? -7.145 53.875 -4.547 1 97.06 544 LYS A O 1
ATOM 4315 N N . HIS A 1 545 ? -6.75 53 -2.574 1 97.12 545 HIS A N 1
ATOM 4316 C CA . HIS A 1 545 ? -5.316 52.875 -2.805 1 97.12 545 HIS A CA 1
ATOM 4317 C C . HIS A 1 545 ? -4.91 51.406 -3.029 1 97.12 545 HIS A C 1
ATOM 4319 O O . HIS A 1 545 ? -3.725 51.125 -3.209 1 97.12 545 HIS A O 1
ATOM 4325 N N . GLY A 1 546 ? -5.844 50.5 -2.979 1 97.25 546 GLY A N 1
ATOM 4326 C CA . GLY A 1 546 ? -5.551 49.094 -3.17 1 97.25 546 GLY A CA 1
ATOM 4327 C C . GLY A 1 546 ? -4.809 48.469 -1.999 1 97.25 546 GLY A C 1
ATOM 4328 O O . GLY A 1 546 ? -3.883 47.688 -2.191 1 97.25 546 GLY A O 1
ATOM 4329 N N . VAL A 1 547 ? -5.105 48.844 -0.767 1 98.38 547 VAL A N 1
ATOM 4330 C CA . VAL A 1 547 ? -4.484 48.312 0.445 1 98.38 547 VAL A CA 1
ATOM 4331 C C . VAL A 1 547 ? -5.523 47.562 1.271 1 98.38 547 VAL A C 1
ATOM 4333 O O . VAL A 1 547 ? -6.586 48.094 1.587 1 98.38 547 VAL A O 1
ATOM 4336 N N . GLN A 1 548 ? -5.32 46.344 1.48 1 98.5 548 GLN A N 1
ATOM 4337 C CA . GLN A 1 548 ? -6.184 45.562 2.361 1 98.5 548 GLN A CA 1
ATOM 4338 C C . GLN A 1 548 ? -5.812 45.75 3.826 1 98.5 548 GLN A C 1
ATOM 4340 O O . GLN A 1 548 ? -4.715 45.406 4.254 1 98.5 548 GLN A O 1
ATOM 4345 N N . TYR A 1 549 ? -6.652 46.312 4.633 1 98.75 549 TYR A N 1
ATOM 4346 C CA . TYR A 1 549 ? -6.438 46.562 6.055 1 98.75 549 TYR A CA 1
ATOM 4347 C C . TYR A 1 549 ? -7.098 45.469 6.895 1 98.75 549 TYR A C 1
ATOM 4349 O O . TYR A 1 549 ? -8.25 45.094 6.648 1 98.75 549 TYR A O 1
ATOM 4357 N N . ARG A 1 550 ? -6.441 44.969 7.871 1 98.5 550 ARG A N 1
ATOM 4358 C CA . ARG A 1 550 ? -6.969 44.031 8.859 1 98.5 550 ARG A CA 1
ATOM 4359 C C . ARG A 1 550 ? -6.438 44.344 10.258 1 98.5 550 ARG A C 1
ATOM 4361 O O . ARG A 1 550 ? -5.266 44.688 10.414 1 98.5 550 ARG A O 1
ATOM 4368 N N . VAL A 1 551 ? -7.309 44.156 11.266 1 97.94 551 VAL A N 1
ATOM 4369 C CA . VAL A 1 551 ? -6.863 44.344 12.641 1 97.94 551 VAL A CA 1
ATOM 4370 C C . VAL A 1 551 ? -5.809 43.312 12.984 1 97.94 551 VAL A C 1
ATOM 4372 O O . VAL A 1 551 ? -5.949 42.125 12.633 1 97.94 551 VAL A O 1
ATOM 4375 N N . THR A 1 552 ? -4.691 43.781 13.625 1 97.31 552 THR A N 1
ATOM 4376 C CA . THR A 1 552 ? -3.623 42.875 14.039 1 97.31 552 THR A CA 1
ATOM 4377 C C . THR A 1 552 ? -3.068 43.281 15.406 1 97.31 552 THR A C 1
ATOM 4379 O O . THR A 1 552 ? -3.471 44.312 15.969 1 97.31 552 THR A O 1
ATOM 4382 N N . GLY A 1 553 ? -2.33 42.406 15.977 1 95.25 553 GLY A N 1
ATOM 4383 C CA . GLY A 1 553 ? -1.632 42.688 17.219 1 95.25 553 GLY A CA 1
ATOM 4384 C C . GLY A 1 553 ? -2.527 42.625 18.438 1 95.25 553 GLY A C 1
ATOM 4385 O O . GLY A 1 553 ? -2.305 43.312 19.422 1 95.25 553 GLY A O 1
ATOM 4386 N N . LEU A 1 554 ? -3.529 41.875 18.328 1 94 554 LEU A N 1
ATOM 4387 C CA . LEU A 1 554 ? -4.395 41.688 19.484 1 94 554 LEU A CA 1
ATOM 4388 C C . LEU A 1 554 ? -3.809 40.656 20.438 1 94 554 LEU A C 1
ATOM 4390 O O . LEU A 1 554 ? -3.053 39.781 20.016 1 94 554 LEU A O 1
ATOM 4394 N N . VAL A 1 555 ? -4.09 40.844 21.719 1 91.19 555 VAL A N 1
ATOM 4395 C CA . VAL A 1 555 ? -3.662 39.875 22.703 1 91.19 555 VAL A CA 1
ATOM 4396 C C . VAL A 1 555 ? -4.402 38.562 22.484 1 91.19 555 VAL A C 1
ATOM 4398 O O . VAL A 1 555 ? -5.633 38.531 22.406 1 91.19 555 VAL A O 1
ATOM 4401 N N . LYS A 1 556 ? -3.691 37.562 22.281 1 86.44 556 LYS A N 1
ATOM 4402 C CA . LYS A 1 556 ? -4.285 36.25 22.078 1 86.44 556 LYS A CA 1
ATOM 4403 C C . LYS A 1 556 ? -4.566 35.562 23.406 1 86.44 556 LYS A C 1
ATOM 4405 O O . LYS A 1 556 ? -3.672 35.438 24.25 1 86.44 556 LYS A O 1
ATOM 4410 N N . ASP A 1 557 ? -5.762 35.25 23.609 1 85.81 557 ASP A N 1
ATOM 4411 C CA . ASP A 1 557 ? -6.219 34.5 24.766 1 85.81 557 ASP A CA 1
ATOM 4412 C C . ASP A 1 557 ? -7.234 33.406 24.359 1 85.81 557 ASP A C 1
ATOM 4414 O O . ASP A 1 557 ? -8.188 33.719 23.625 1 85.81 557 ASP A O 1
ATOM 4418 N N . LYS A 1 558 ? -7.004 32.219 24.766 1 79.44 558 LYS A N 1
ATOM 4419 C CA . LYS A 1 558 ? -7.863 31.109 24.375 1 79.44 558 LYS A CA 1
ATOM 4420 C C . LYS A 1 558 ? -9.227 31.188 25.047 1 79.44 558 LYS A C 1
ATOM 4422 O O . LYS A 1 558 ? -10.211 30.641 24.547 1 79.44 558 LYS A O 1
ATOM 4427 N N . GLU A 1 559 ? -9.328 31.906 26.109 1 86.12 559 GLU A N 1
ATOM 4428 C CA . GLU A 1 559 ? -10.547 31.891 26.906 1 86.12 559 GLU A CA 1
ATOM 4429 C C . GLU A 1 559 ? -11.328 33.188 26.734 1 86.12 559 GLU A C 1
ATOM 4431 O O . GLU A 1 559 ? -12.516 33.25 27.062 1 86.12 559 GLU A O 1
ATOM 4436 N N . TYR A 1 560 ? -10.656 34.188 26.281 1 86.5 560 TYR A N 1
ATOM 4437 C CA . TYR A 1 560 ? -11.305 35.5 26.109 1 86.5 560 TYR A CA 1
ATOM 4438 C C . TYR A 1 560 ? -11.086 36.031 24.703 1 86.5 560 TYR A C 1
ATOM 4440 O O . TYR A 1 560 ? -9.945 36.219 24.281 1 86.5 560 TYR A O 1
ATOM 4448 N N . PRO A 1 561 ? -12.219 36.25 24.047 1 88.25 561 PRO A N 1
ATOM 4449 C CA . PRO A 1 561 ? -12.008 36.938 22.766 1 88.25 561 PRO A CA 1
ATOM 4450 C C . PRO A 1 561 ? -11.523 38.375 22.938 1 88.25 561 PRO A C 1
ATOM 4452 O O . PRO A 1 561 ? -11.844 39.031 23.938 1 88.25 561 PRO A O 1
ATOM 4455 N N . SER A 1 562 ? -10.797 38.875 22.031 1 89.25 562 SER A N 1
ATOM 4456 C CA . SER A 1 562 ? -10.367 40.281 22.062 1 89.25 562 SER A CA 1
ATOM 4457 C C . SER A 1 562 ? -11.547 41.219 21.844 1 89.25 562 SER A C 1
ATOM 4459 O O . SER A 1 562 ? -12.383 40.969 20.953 1 89.25 562 SER A O 1
ATOM 4461 N N . VAL A 1 563 ? -11.648 42.188 22.688 1 94.44 563 VAL A N 1
ATOM 4462 C CA . VAL A 1 563 ? -12.695 43.188 22.609 1 94.44 563 VAL A CA 1
ATOM 4463 C C . VAL A 1 563 ? -12.07 44.594 22.531 1 94.44 563 VAL A C 1
ATOM 4465 O O . VAL A 1 563 ? -11.086 44.875 23.219 1 94.44 563 VAL A O 1
ATOM 4468 N N . LEU A 1 564 ? -12.664 45.438 21.703 1 97.12 564 LEU A N 1
ATOM 4469 C CA . LEU A 1 564 ? -12.148 46.781 21.516 1 97.12 564 LEU A CA 1
ATOM 4470 C C . LEU A 1 564 ? -12.977 47.781 22.312 1 97.12 564 LEU A C 1
ATOM 4472 O O . LEU A 1 564 ? -14.195 47.656 22.422 1 97.12 564 LEU A O 1
ATOM 4476 N N . LYS A 1 565 ? -12.289 48.812 22.75 1 96.12 565 LYS A N 1
ATOM 4477 C CA . LYS A 1 565 ? -12.984 49.875 23.453 1 96.12 565 LYS A CA 1
ATOM 4478 C C . LYS A 1 565 ? -13.273 51.062 22.516 1 96.12 565 LYS A C 1
ATOM 4480 O O . LYS A 1 565 ? -12.57 51.25 21.516 1 96.12 565 LYS A O 1
ATOM 4485 N N . GLY A 1 566 ? -14.297 51.75 22.891 1 94.94 566 GLY A N 1
ATOM 4486 C CA . GLY A 1 566 ? -14.547 53 22.156 1 94.94 566 GLY A CA 1
ATOM 4487 C C . GLY A 1 566 ? -13.375 53.938 22.188 1 94.94 566 GLY A C 1
ATOM 4488 O O . GLY A 1 566 ? -12.719 54.094 23.219 1 94.94 566 GLY A O 1
ATOM 4489 N N . ASP A 1 567 ? -13.039 54.5 21.125 1 95.44 567 ASP A N 1
ATOM 4490 C CA . ASP A 1 567 ? -11.984 55.5 20.953 1 95.44 567 ASP A CA 1
ATOM 4491 C C . ASP A 1 567 ? -10.602 54.875 21.062 1 95.44 567 ASP A C 1
ATOM 4493 O O . ASP A 1 567 ? -9.586 55.562 21.078 1 95.44 567 ASP A O 1
ATOM 4497 N N . GLU A 1 568 ? -10.602 53.562 21.156 1 96.19 568 GLU A N 1
ATOM 4498 C CA . GLU A 1 568 ? -9.328 52.875 21.25 1 96.19 568 GLU A CA 1
ATOM 4499 C C . GLU A 1 568 ? -8.562 52.938 19.922 1 96.19 568 GLU A C 1
ATOM 4501 O O . GLU A 1 568 ? -9.156 52.812 18.844 1 96.19 568 GLU A O 1
ATOM 4506 N N . LYS A 1 569 ? -7.277 53.156 20.047 1 96.56 569 LYS A N 1
ATOM 4507 C CA . LYS A 1 569 ? -6.418 53.062 18.875 1 96.56 569 LYS A CA 1
ATOM 4508 C C . LYS A 1 569 ? -6.012 51.625 18.609 1 96.56 569 LYS A C 1
ATOM 4510 O O . LYS A 1 569 ? -5.492 50.938 19.5 1 96.56 569 LYS A O 1
ATOM 4515 N N . VAL A 1 570 ? -6.266 51.188 17.406 1 97.25 570 VAL A N 1
ATOM 4516 C CA . VAL A 1 570 ? -5.988 49.812 17.094 1 97.25 570 VAL A CA 1
ATOM 4517 C C . VAL A 1 570 ? -4.945 49.719 15.969 1 97.25 570 VAL A C 1
ATOM 4519 O O . VAL A 1 570 ? -4.918 50.562 15.078 1 97.25 570 VAL A O 1
ATOM 4522 N N . LEU A 1 571 ? -4.086 48.719 16.062 1 97.88 571 LEU A N 1
ATOM 4523 C CA . LEU A 1 571 ? -3.062 48.469 15.062 1 97.88 571 LEU A CA 1
ATOM 4524 C C . LEU A 1 571 ? -3.633 47.656 13.891 1 97.88 571 LEU A C 1
ATOM 4526 O O . LEU A 1 571 ? -4.371 46.688 14.102 1 97.88 571 LEU A O 1
ATOM 4530 N N . LEU A 1 572 ? -3.328 48.125 12.68 1 98.56 572 LEU A N 1
ATOM 4531 C CA . LEU A 1 572 ? -3.766 47.469 11.469 1 98.56 572 LEU A CA 1
ATOM 4532 C C . LEU A 1 572 ? -2.568 46.969 10.664 1 98.56 572 LEU A C 1
ATOM 4534 O O . LEU A 1 572 ? -1.538 47.625 10.594 1 98.56 572 LEU A O 1
ATOM 4538 N N . HIS A 1 573 ? -2.674 45.75 10.172 1 98.5 573 HIS A N 1
ATOM 4539 C CA . HIS A 1 573 ? -1.801 45.312 9.102 1 98.5 573 HIS A CA 1
ATOM 4540 C C . HIS A 1 573 ? -2.359 45.688 7.73 1 98.5 573 HIS A C 1
ATOM 4542 O O . HIS A 1 573 ? -3.547 45.469 7.465 1 98.5 573 HIS A O 1
ATOM 4548 N N . GLY A 1 574 ? -1.569 46.281 6.883 1 98.56 574 GLY A N 1
ATOM 4549 C CA . GLY A 1 574 ? -1.958 46.656 5.527 1 98.56 574 GLY A CA 1
ATOM 4550 C C . GLY A 1 574 ? -1.13 45.969 4.465 1 98.56 574 GLY A C 1
ATOM 4551 O O . GLY A 1 574 ? 0.097 45.906 4.566 1 98.56 574 GLY A O 1
ATOM 4552 N N . TYR A 1 575 ? -1.784 45.375 3.484 1 98.19 575 TYR A N 1
ATOM 4553 C CA . TYR A 1 575 ? -1.141 44.75 2.324 1 98.19 575 TYR A CA 1
ATOM 4554 C C . TYR A 1 575 ? -1.535 45.469 1.042 1 98.19 575 TYR A C 1
ATOM 4556 O O . TYR A 1 575 ? -2.723 45.594 0.729 1 98.19 575 TYR A O 1
ATOM 4564 N N . SER A 1 576 ? -0.593 45.969 0.253 1 98.12 576 SER A N 1
ATOM 4565 C CA . SER A 1 576 ? -0.859 46.656 -1.001 1 98.12 576 SER A CA 1
ATOM 4566 C C . SER A 1 576 ? -0.956 45.688 -2.168 1 98.12 576 SER A C 1
ATOM 4568 O O . SER A 1 576 ? 0.001 44.969 -2.463 1 98.12 576 SER A O 1
ATOM 4570 N N . ASP A 1 577 ? -2.074 45.719 -2.824 1 95.25 577 ASP A N 1
ATOM 4571 C CA . ASP A 1 577 ? -2.25 44.875 -4.012 1 95.25 577 ASP A CA 1
ATOM 4572 C C . ASP A 1 577 ? -1.38 45.375 -5.164 1 95.25 577 ASP A C 1
ATOM 4574 O O . ASP A 1 577 ? -1.152 44.656 -6.137 1 95.25 577 ASP A O 1
ATOM 4578 N N . ILE A 1 578 ? -0.883 46.531 -5.047 1 94.75 578 ILE A N 1
ATOM 4579 C CA . ILE A 1 578 ? -0.138 47.188 -6.125 1 94.75 578 ILE A CA 1
ATOM 4580 C C . ILE A 1 578 ? 1.357 46.938 -5.938 1 94.75 578 ILE A C 1
ATOM 4582 O O . ILE A 1 578 ? 2.012 46.344 -6.805 1 94.75 578 ILE A O 1
ATOM 4586 N N . THR A 1 579 ? 1.854 47.25 -4.797 1 96.5 579 THR A N 1
ATOM 4587 C CA . THR A 1 579 ? 3.291 47.156 -4.559 1 96.5 579 THR A CA 1
ATOM 4588 C C . THR A 1 579 ? 3.656 45.812 -3.934 1 96.5 579 THR A C 1
ATOM 4590 O O . THR A 1 579 ? 4.832 45.469 -3.887 1 96.5 579 THR A O 1
ATOM 4593 N N . LYS A 1 580 ? 2.656 45.062 -3.492 1 97.81 580 LYS A N 1
ATOM 4594 C CA . LYS A 1 580 ? 2.812 43.781 -2.801 1 97.81 580 LYS A CA 1
ATOM 4595 C C . LYS A 1 580 ? 3.506 43.969 -1.454 1 97.81 580 LYS A C 1
ATOM 4597 O O . LYS A 1 580 ? 3.969 43 -0.849 1 97.81 580 LYS A O 1
ATOM 4602 N N . GLY A 1 581 ? 3.643 45.125 -1.003 1 98 581 GLY A N 1
ATOM 4603 C CA . GLY A 1 581 ? 4.277 45.438 0.268 1 98 581 GLY A CA 1
ATOM 4604 C C . GLY A 1 581 ? 3.301 45.469 1.43 1 98 581 GLY A C 1
ATOM 4605 O O . GLY A 1 581 ? 2.088 45.562 1.227 1 98 581 GLY A O 1
ATOM 4606 N N . ASP A 1 582 ? 3.84 45.406 2.635 1 98.38 582 ASP A N 1
ATOM 4607 C CA . ASP A 1 582 ? 3.057 45.438 3.865 1 98.38 582 ASP A CA 1
ATOM 4608 C C . ASP A 1 582 ? 3.307 46.75 4.637 1 98.38 582 ASP A C 1
ATOM 4610 O O . ASP A 1 582 ? 4.273 47.438 4.363 1 98.38 582 ASP A O 1
ATOM 4614 N N . GLY A 1 583 ? 2.426 46.969 5.523 1 98.38 583 GLY A N 1
ATOM 4615 C CA . GLY A 1 583 ? 2.562 48.094 6.469 1 98.38 583 GLY A CA 1
ATOM 4616 C C . GLY A 1 583 ? 1.759 47.875 7.742 1 98.38 583 GLY A C 1
ATOM 4617 O O . GLY A 1 583 ? 0.913 46.969 7.809 1 98.38 583 GLY A O 1
ATOM 4618 N N . PHE A 1 584 ? 2.184 48.719 8.727 1 98.62 584 PHE A N 1
ATOM 4619 C CA . PHE A 1 584 ? 1.373 48.875 9.922 1 98.62 584 PHE A CA 1
ATOM 4620 C C . PHE A 1 584 ? 0.692 50.25 9.922 1 98.62 584 PHE A C 1
ATOM 4622 O O . PHE A 1 584 ? 1.296 51.25 9.531 1 98.62 584 PHE A O 1
ATOM 4629 N N . TYR A 1 585 ? -0.506 50.25 10.273 1 98.62 585 TYR A N 1
ATOM 4630 C CA . TYR A 1 585 ? -1.347 51.438 10.32 1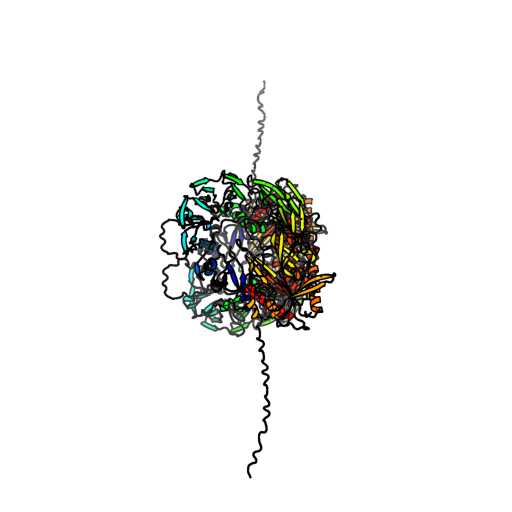 98.62 585 TYR A CA 1
ATOM 4631 C C . TYR A 1 585 ? -2.107 51.5 11.641 1 98.62 585 TYR A C 1
ATOM 4633 O O . TYR A 1 585 ? -2.107 50.562 12.422 1 98.62 585 TYR A O 1
ATOM 4641 N N . GLN A 1 586 ? -2.701 52.656 11.844 1 98.06 586 GLN A N 1
ATOM 4642 C CA . GLN A 1 586 ? -3.488 52.875 13.055 1 98.06 586 GLN A CA 1
ATOM 4643 C C . GLN A 1 586 ? -4.859 53.438 12.727 1 98.06 586 GLN A C 1
ATOM 4645 O O . GLN A 1 586 ? -4.98 54.344 11.883 1 98.06 586 GLN A O 1
ATOM 4650 N N . ALA A 1 587 ? -5.828 52.906 13.297 1 98.38 587 ALA A N 1
ATOM 4651 C CA . ALA A 1 587 ? -7.188 53.438 13.273 1 98.38 587 ALA A CA 1
ATOM 4652 C C . ALA A 1 587 ? -7.723 53.625 14.688 1 98.38 587 ALA A C 1
ATOM 4654 O O . ALA A 1 587 ? -7.199 53.062 15.648 1 98.38 587 ALA A O 1
ATOM 4655 N N . GLN A 1 588 ? -8.68 54.5 14.773 1 98.19 588 GLN A N 1
ATOM 4656 C CA . GLN A 1 588 ? -9.336 54.75 16.047 1 98.19 588 GLN A CA 1
ATOM 4657 C C . GLN A 1 588 ? -10.805 54.344 16 1 98.19 588 GLN A C 1
ATOM 4659 O O . GLN A 1 588 ? -11.562 54.812 15.148 1 98.19 588 GLN A O 1
ATOM 4664 N N . ILE A 1 589 ? -11.211 53.562 16.906 1 98.06 589 ILE A N 1
ATOM 4665 C CA . ILE A 1 589 ? -12.586 53.062 16.953 1 98.06 589 ILE A CA 1
ATOM 4666 C C . ILE A 1 589 ? -13.547 54.25 17.094 1 98.06 589 ILE A C 1
ATOM 4668 O O . ILE A 1 589 ? -13.375 55.094 18 1 98.06 589 ILE A O 1
ATOM 4672 N N . GLY A 1 590 ? -14.492 54.312 16.219 1 96.94 590 GLY A N 1
ATOM 4673 C CA . GLY A 1 590 ? -15.516 55.344 16.281 1 96.94 590 GLY A CA 1
ATOM 4674 C C . GLY A 1 590 ? -15.203 56.531 15.391 1 96.94 590 GLY A C 1
ATOM 4675 O O . GLY A 1 590 ? -16.047 57.406 15.195 1 96.94 590 GLY A O 1
ATOM 4676 N N . VAL A 1 591 ? -14.031 56.531 14.867 1 97.56 591 VAL A N 1
ATOM 4677 C CA . VAL A 1 591 ? -13.617 57.688 14.031 1 97.56 591 VAL A CA 1
ATOM 4678 C C . VAL A 1 591 ? -13.133 57.156 12.68 1 97.56 591 VAL A C 1
ATOM 4680 O O . VAL A 1 591 ? -12.258 56.281 12.609 1 97.56 591 VAL A O 1
ATOM 4683 N N . ALA A 1 592 ? -13.711 57.75 11.656 1 97.94 592 ALA A N 1
ATOM 4684 C CA . ALA A 1 592 ? -13.273 57.344 10.32 1 97.94 592 ALA A CA 1
ATOM 4685 C C . ALA A 1 592 ? -11.883 57.906 10.016 1 97.94 592 ALA A C 1
ATOM 4687 O O . ALA A 1 592 ? -11.625 59.094 10.203 1 97.94 592 ALA A O 1
ATOM 4688 N N . GLY A 1 593 ? -11.016 56.969 9.711 1 97.88 593 GLY A N 1
ATOM 4689 C CA . GLY A 1 593 ? -9.672 57.375 9.344 1 97.88 593 GLY A CA 1
ATOM 4690 C C . GLY A 1 593 ? -8.625 56.312 9.617 1 97.88 593 GLY A C 1
ATOM 4691 O O . GLY A 1 593 ? -8.805 55.469 10.492 1 97.88 593 GLY A O 1
ATOM 4692 N N . VAL A 1 594 ? -7.574 56.344 8.898 1 98.12 594 VAL A N 1
ATOM 4693 C CA . VAL A 1 594 ? -6.438 55.438 9.078 1 98.12 594 VAL A CA 1
ATOM 4694 C C . VAL A 1 594 ? -5.137 56.219 8.883 1 98.12 594 VAL A C 1
ATOM 4696 O O . VAL A 1 594 ? -5.039 57.062 8.008 1 98.12 594 VAL A O 1
ATOM 4699 N N . THR A 1 595 ? -4.211 56.031 9.758 1 97.69 595 THR A N 1
ATOM 4700 C CA . THR A 1 595 ? -2.916 56.719 9.711 1 97.69 595 THR A CA 1
ATOM 4701 C C . THR A 1 595 ? -1.793 55.719 9.492 1 97.69 595 THR A C 1
ATOM 4703 O O . THR A 1 595 ? -1.677 54.719 10.242 1 97.69 595 THR A O 1
ATOM 4706 N N . PRO A 1 596 ? -0.981 55.938 8.516 1 97.88 596 PRO A N 1
ATOM 4707 C CA . PRO A 1 596 ? 0.168 55.062 8.344 1 97.88 596 PRO A CA 1
ATOM 4708 C C . PRO A 1 596 ? 1.219 55.219 9.438 1 97.88 596 PRO A C 1
ATOM 4710 O O . PRO A 1 596 ? 1.557 56.375 9.797 1 97.88 596 PRO A O 1
ATOM 4713 N N . LEU A 1 597 ? 1.635 54.219 10.039 1 98.25 597 LEU A N 1
ATOM 4714 C CA . LEU A 1 597 ? 2.748 54.219 10.977 1 98.25 597 LEU A CA 1
ATOM 4715 C C . LEU A 1 597 ? 4.059 53.875 10.281 1 98.25 597 LEU A C 1
ATOM 4717 O O . LEU A 1 597 ? 5.07 54.562 10.477 1 98.25 597 LEU A O 1
ATOM 4721 N N . MET A 1 598 ? 4.07 52.812 9.555 1 97.75 598 MET A N 1
ATOM 4722 C CA . MET A 1 598 ? 5.164 52.406 8.68 1 97.75 598 MET A CA 1
ATOM 4723 C C . MET A 1 598 ? 4.648 51.562 7.508 1 97.75 598 MET A C 1
ATOM 4725 O O . MET A 1 598 ? 3.699 50.812 7.652 1 97.75 598 MET A O 1
ATOM 4729 N N . ASP A 1 599 ? 5.121 51.75 6.375 1 97.19 599 ASP A N 1
ATOM 4730 C CA . ASP A 1 599 ? 4.812 50.969 5.172 1 97.19 599 ASP A CA 1
ATOM 4731 C C . ASP A 1 599 ? 5.938 51.094 4.145 1 97.19 599 ASP A C 1
ATOM 4733 O O . ASP A 1 599 ? 6.773 52 4.23 1 97.19 599 ASP A O 1
ATOM 4737 N N . GLY A 1 600 ? 6.074 50.062 3.344 1 97.25 600 GLY A N 1
ATOM 4738 C CA . GLY A 1 600 ? 7.109 50.062 2.322 1 97.25 600 GLY A CA 1
ATOM 4739 C C . GLY A 1 600 ? 7.16 48.75 1.539 1 97.25 600 GLY A C 1
ATOM 4740 O O . GLY A 1 600 ? 6.23 47.938 1.606 1 97.25 600 GLY A O 1
ATOM 4741 N N . ASP A 1 601 ? 8.211 48.688 0.746 1 97.25 601 ASP A N 1
ATOM 4742 C CA . ASP A 1 601 ? 8.398 47.531 -0.125 1 97.25 601 ASP A CA 1
ATOM 4743 C C . ASP A 1 601 ? 9.047 46.375 0.629 1 97.25 601 ASP A C 1
ATOM 4745 O O . ASP A 1 601 ? 10.172 45.969 0.309 1 97.25 601 ASP A O 1
ATOM 4749 N N . TYR A 1 602 ? 8.352 45.906 1.548 1 98.06 602 TYR A N 1
ATOM 4750 C CA . TYR A 1 602 ? 8.773 44.75 2.359 1 98.06 602 TYR A CA 1
ATOM 4751 C C . TYR A 1 602 ? 7.562 44 2.891 1 98.06 602 TYR A C 1
ATOM 4753 O O . TYR A 1 602 ? 6.426 44.438 2.758 1 98.06 602 TYR A O 1
ATOM 4761 N N . LYS A 1 603 ? 7.781 42.781 3.402 1 98 603 LYS A N 1
ATOM 4762 C CA . LYS A 1 603 ? 6.77 42.031 4.117 1 98 603 LYS A CA 1
ATOM 4763 C C . LYS A 1 603 ? 6.91 42.188 5.629 1 98 603 LYS A C 1
ATOM 4765 O O . LYS A 1 603 ? 8.023 42.25 6.152 1 98 603 LYS A O 1
ATOM 4770 N N . LEU A 1 604 ? 5.832 42.344 6.293 1 98.19 604 LEU A N 1
ATOM 4771 C CA . LEU A 1 604 ? 5.758 42.406 7.746 1 98.19 604 LEU A CA 1
ATOM 4772 C C . LEU A 1 604 ? 4.859 41.312 8.289 1 98.19 604 LEU A C 1
ATOM 4774 O O . LEU A 1 604 ? 3.805 41.031 7.723 1 98.19 604 LEU A O 1
ATOM 4778 N N . LYS A 1 605 ? 5.316 40.688 9.273 1 97.25 605 LYS A N 1
ATOM 4779 C CA . LYS A 1 605 ? 4.492 39.719 9.969 1 97.25 605 LYS A CA 1
ATOM 4780 C C . LYS A 1 605 ? 4.527 39.938 11.477 1 97.25 605 LYS A C 1
ATOM 4782 O O . LYS A 1 605 ? 5.598 39.906 12.086 1 97.25 605 LYS A O 1
ATOM 4787 N N . LEU A 1 606 ? 3.395 40.219 12.039 1 97.38 606 LEU A N 1
ATOM 4788 C CA . LEU A 1 606 ? 3.305 40.281 13.5 1 97.38 606 LEU A CA 1
ATOM 4789 C C . LEU A 1 606 ? 3.338 38.906 14.109 1 97.38 606 LEU A C 1
ATOM 4791 O O . LEU A 1 606 ? 2.51 38.031 13.773 1 97.38 606 LEU A O 1
ATOM 4795 N N . LEU A 1 607 ? 4.25 38.656 15.008 1 96.81 607 LEU A N 1
ATOM 4796 C CA . LEU A 1 607 ? 4.523 37.312 15.484 1 96.81 607 LEU A CA 1
ATOM 4797 C C . LEU A 1 607 ? 4.012 37.125 16.906 1 96.81 607 LEU A C 1
ATOM 4799 O O . LEU A 1 607 ? 3.615 36 17.281 1 96.81 607 LEU A O 1
ATOM 4803 N N . ALA A 1 608 ? 4.117 38.219 17.688 1 95.5 608 ALA A N 1
ATOM 4804 C CA . ALA A 1 608 ? 3.699 38.094 19.094 1 95.5 608 ALA A CA 1
ATOM 4805 C C . ALA A 1 608 ? 3.352 39.438 19.688 1 95.5 608 ALA A C 1
ATOM 4807 O O . ALA A 1 608 ? 3.846 40.5 19.234 1 95.5 608 ALA A O 1
ATOM 4808 N N . ARG A 1 609 ? 2.455 39.406 20.688 1 95.88 609 ARG A N 1
ATOM 4809 C CA . ARG A 1 609 ? 2.078 40.562 21.516 1 95.88 609 ARG A CA 1
ATOM 4810 C C . ARG A 1 609 ? 2.104 40.188 23 1 95.88 609 ARG A C 1
ATOM 4812 O O . ARG A 1 609 ? 1.554 39.156 23.391 1 95.88 609 ARG A O 1
ATOM 4819 N N . SER A 1 610 ? 2.83 41.031 23.766 1 95.81 610 SER A N 1
ATOM 4820 C CA . SER A 1 610 ? 2.857 40.781 25.203 1 95.81 610 SER A CA 1
ATOM 4821 C C . SER A 1 610 ? 1.469 40.938 25.812 1 95.81 610 SER A C 1
ATOM 4823 O O . SER A 1 610 ? 0.697 41.781 25.406 1 95.81 610 SER A O 1
ATOM 4825 N N . LYS A 1 611 ? 1.158 40.156 26.812 1 92.69 611 LYS A N 1
ATOM 4826 C CA . LYS A 1 611 ? -0.166 40.156 27.438 1 92.69 611 LYS A CA 1
ATOM 4827 C C . LYS A 1 611 ? -0.372 41.344 28.344 1 92.69 611 LYS A C 1
ATOM 4829 O O . LYS A 1 611 ? -1.471 41.906 28.406 1 92.69 611 LYS A O 1
ATOM 4834 N N . ASP A 1 612 ? 0.706 41.75 29.094 1 93 612 ASP A N 1
ATOM 4835 C CA . ASP A 1 612 ? 0.531 42.75 30.156 1 93 612 ASP A CA 1
ATOM 4836 C C . ASP A 1 612 ? 1.327 44 29.875 1 93 612 ASP A C 1
ATOM 4838 O O . ASP A 1 612 ? 1.541 44.844 30.766 1 93 612 ASP A O 1
ATOM 4842 N N . ALA A 1 613 ? 1.768 43.969 28.703 1 93.06 613 ALA A N 1
ATOM 4843 C CA . ALA A 1 613 ? 2.463 45.156 28.234 1 93.06 613 ALA A CA 1
ATOM 4844 C C . ALA A 1 613 ? 2.045 45.531 26.797 1 93.06 613 ALA A C 1
ATOM 4846 O O . ALA A 1 613 ? 1.121 44.906 26.25 1 93.06 613 ALA A O 1
ATOM 4847 N N . GLU A 1 614 ? 2.582 46.469 26.203 1 94.5 614 GLU A N 1
ATOM 4848 C CA . GLU A 1 614 ? 2.246 46.906 24.859 1 94.5 614 GLU A CA 1
ATOM 4849 C C . GLU A 1 614 ? 3.402 46.656 23.891 1 94.5 614 GLU A C 1
ATOM 4851 O O . GLU A 1 614 ? 3.648 47.469 22.984 1 94.5 614 GLU A O 1
ATOM 4856 N N . THR A 1 615 ? 4.098 45.594 24.234 1 96.5 615 THR A N 1
ATOM 4857 C CA . THR A 1 615 ? 5.227 45.25 23.375 1 96.5 615 THR A CA 1
ATOM 4858 C C . THR A 1 615 ? 4.805 44.25 22.312 1 96.5 615 THR A C 1
ATOM 4860 O O . THR A 1 615 ? 4.105 43.281 22.609 1 96.5 615 THR A O 1
ATOM 4863 N N . ILE A 1 616 ? 5.172 44.5 21.078 1 97.44 616 ILE A N 1
ATOM 4864 C CA . ILE A 1 616 ? 4.906 43.594 19.984 1 97.44 616 ILE A CA 1
ATOM 4865 C C . ILE A 1 616 ? 6.227 43.094 19.375 1 97.44 616 ILE A C 1
ATOM 4867 O O . ILE A 1 616 ? 7.262 43.75 19.547 1 97.44 616 ILE A O 1
ATOM 4871 N N . LEU A 1 617 ? 6.207 41.969 18.859 1 97.31 617 LEU A N 1
ATOM 4872 C CA . LEU A 1 617 ? 7.289 41.375 18.094 1 97.31 617 LEU A CA 1
ATOM 4873 C C . LEU A 1 617 ? 6.863 41.094 16.641 1 97.31 617 LEU A C 1
ATOM 4875 O O . LEU A 1 617 ? 5.824 40.5 16.406 1 97.31 617 LEU A O 1
ATOM 4879 N N . TYR A 1 618 ? 7.559 41.625 15.648 1 98.12 618 TYR A N 1
ATOM 4880 C CA . TYR A 1 618 ? 7.25 41.344 14.25 1 98.12 618 TYR A CA 1
ATOM 4881 C C . TYR A 1 618 ? 8.523 41.094 13.453 1 98.12 618 TYR A C 1
ATOM 4883 O O . TYR A 1 618 ? 9.633 41.312 13.945 1 98.12 618 TYR A O 1
ATOM 4891 N N . SER A 1 619 ? 8.406 40.469 12.336 1 98.25 619 SER A N 1
ATOM 4892 C CA . SER A 1 619 ? 9.508 40.281 11.398 1 98.25 619 SER A CA 1
ATOM 4893 C C . SER A 1 619 ? 9.352 41.188 10.172 1 98.25 619 SER A C 1
ATOM 4895 O O . SER A 1 619 ? 8.234 41.594 9.828 1 98.25 619 SER A O 1
ATOM 4897 N N . LYS A 1 620 ? 10.383 41.531 9.578 1 98.25 620 LYS A N 1
ATOM 4898 C CA . LYS A 1 620 ? 10.469 42.344 8.367 1 98.25 620 LYS A CA 1
ATOM 4899 C C . LYS A 1 620 ? 11.406 41.719 7.344 1 98.25 620 LYS A C 1
ATOM 4901 O O . LYS A 1 620 ? 12.562 41.406 7.656 1 98.25 620 LYS A O 1
ATOM 4906 N N . GLU A 1 621 ? 10.859 41.5 6.184 1 97.88 621 GLU A N 1
ATOM 4907 C CA . GLU A 1 621 ? 11.688 40.781 5.219 1 97.88 621 GLU A CA 1
ATOM 4908 C C . GLU A 1 621 ? 11.492 41.344 3.809 1 97.88 621 GLU A C 1
ATOM 4910 O O . GLU A 1 621 ? 10.539 42.062 3.551 1 97.88 621 GLU A O 1
ATOM 4915 N N . GLN A 1 622 ? 12.367 41.156 2.961 1 97.69 622 GLN A N 1
ATOM 4916 C CA . GLN A 1 622 ? 12.391 41.25 1.506 1 97.69 622 GLN A CA 1
ATOM 4917 C C . GLN A 1 622 ? 13.062 40.031 0.887 1 97.69 622 GLN A C 1
ATOM 4919 O O . GLN A 1 622 ? 13.5 39.125 1.604 1 97.69 622 GLN A O 1
ATOM 4924 N N . TYR A 1 623 ? 13.055 40.031 -0.422 1 97.38 623 TYR A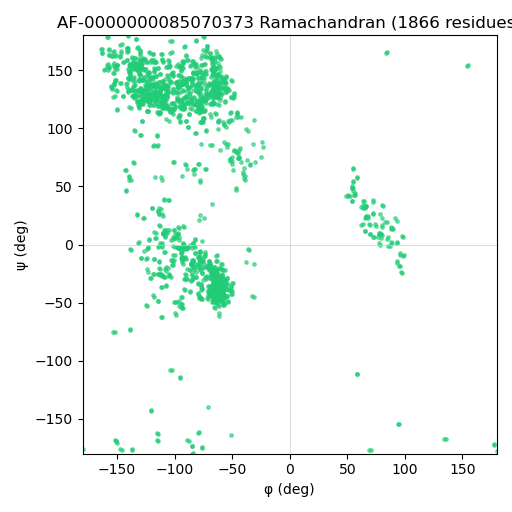 N 1
ATOM 4925 C CA . TYR A 1 623 ? 13.797 38.938 -1.029 1 97.38 623 TYR A CA 1
ATOM 4926 C C . TYR A 1 623 ? 15.25 38.938 -0.582 1 97.38 623 TYR A C 1
ATOM 4928 O O . TYR A 1 623 ? 15.852 37.875 -0.406 1 97.38 623 TYR A O 1
ATOM 4936 N N . ASP A 1 624 ? 15.828 40.125 -0.409 1 96.44 624 ASP A N 1
ATOM 4937 C CA . ASP A 1 624 ? 17.234 40.25 -0.053 1 96.44 624 ASP A CA 1
ATOM 4938 C C . ASP A 1 624 ? 17.391 40.75 1.373 1 96.44 624 ASP A C 1
ATOM 4940 O O . ASP A 1 624 ? 18.359 41.469 1.68 1 96.44 624 ASP A O 1
ATOM 4944 N N . ARG A 1 625 ? 16.422 40.531 2.18 1 96.94 625 ARG A N 1
ATOM 4945 C CA . ARG A 1 625 ? 16.469 40.844 3.602 1 96.94 625 ARG A CA 1
ATOM 4946 C C . ARG A 1 625 ? 15.852 39.719 4.441 1 96.94 625 ARG A C 1
ATOM 4948 O O . ARG A 1 625 ? 14.664 39.438 4.301 1 96.94 625 ARG A O 1
ATOM 4955 N N . PHE A 1 626 ? 16.719 39.156 5.27 1 97.75 626 PHE A N 1
ATOM 4956 C CA . PHE A 1 626 ? 16.281 38.094 6.133 1 97.75 626 PHE A CA 1
ATOM 4957 C C . PHE A 1 626 ? 15.219 38.562 7.121 1 97.75 626 PHE A C 1
ATOM 4959 O O . PHE A 1 626 ? 15.273 39.719 7.578 1 97.75 626 PHE A O 1
ATOM 4966 N N . PRO A 1 627 ? 14.172 37.75 7.449 1 98.06 627 PRO A N 1
ATOM 4967 C CA . PRO A 1 627 ? 13.117 38.156 8.383 1 98.06 627 PRO A CA 1
ATOM 4968 C C . PRO A 1 627 ? 13.586 38.188 9.836 1 98.06 627 PRO A C 1
ATOM 4970 O O . PRO A 1 627 ? 13.07 37.438 10.664 1 98.06 627 PRO A O 1
ATOM 4973 N N . ASP A 1 628 ? 14.477 39.031 10.125 1 98.44 628 ASP A N 1
ATOM 4974 C CA . ASP A 1 628 ? 14.914 39.219 11.5 1 98.44 628 ASP A CA 1
ATOM 4975 C C . ASP A 1 628 ? 13.781 39.75 12.367 1 98.44 628 ASP A C 1
ATOM 4977 O O . ASP A 1 628 ? 12.758 40.219 11.852 1 98.44 628 ASP A O 1
ATOM 4981 N N . LEU A 1 629 ? 13.984 39.688 13.68 1 98.31 629 LEU A N 1
ATOM 4982 C CA . LEU A 1 629 ? 12.938 40.062 14.625 1 98.31 629 LEU A CA 1
ATOM 4983 C C . LEU A 1 629 ? 13.117 41.5 15.109 1 98.31 629 LEU A C 1
ATOM 4985 O O . LEU A 1 629 ? 14.242 41.938 15.336 1 98.31 629 LEU A O 1
ATOM 4989 N N . TYR A 1 630 ? 12.023 42.188 15.164 1 98.19 630 TYR A N 1
ATOM 4990 C CA . TYR A 1 630 ? 11.953 43.531 15.695 1 98.19 630 TYR A CA 1
ATOM 4991 C C . TYR A 1 630 ? 10.977 43.625 16.859 1 98.19 630 TYR A C 1
ATOM 4993 O O . TYR A 1 630 ? 9.914 43 16.828 1 98.19 630 TYR A O 1
ATOM 5001 N N . SER A 1 631 ? 11.344 44.344 17.891 1 97.56 631 SER A N 1
ATOM 5002 C CA . SER A 1 631 ? 10.438 44.594 19.016 1 97.56 631 SER A CA 1
ATOM 5003 C C . SER A 1 631 ? 10.141 46.062 19.141 1 97.56 631 SER A C 1
ATOM 5005 O O . SER A 1 631 ? 11.023 46.906 18.938 1 97.56 631 SER A O 1
ATOM 5007 N N . GLY A 1 632 ? 8.93 46.344 19.359 1 96.44 632 GLY A N 1
ATOM 5008 C CA . GLY A 1 632 ? 8.492 47.719 19.562 1 96.44 632 GLY A CA 1
ATOM 5009 C C . GLY A 1 632 ? 7.18 47.844 20.312 1 96.44 632 GLY A C 1
ATOM 5010 O O . GLY A 1 632 ? 6.617 46.812 20.734 1 96.44 632 GLY A O 1
ATOM 5011 N N . SER A 1 633 ? 6.832 49.094 20.5 1 96.25 633 SER A N 1
ATOM 5012 C CA . SER A 1 633 ? 5.551 49.344 21.156 1 96.25 633 SER A CA 1
ATOM 5013 C C . SER A 1 633 ? 4.387 49.156 20.188 1 96.25 633 SER A C 1
ATOM 5015 O O . SER A 1 633 ? 4.5 49.438 19 1 96.25 633 SER A O 1
ATOM 5017 N N . TYR A 1 634 ? 3.279 48.719 20.734 1 96.12 634 TYR A N 1
ATOM 5018 C CA . TYR A 1 634 ? 2.045 48.5 19.984 1 96.12 634 TYR A CA 1
ATOM 5019 C C . TYR A 1 634 ? 1.624 49.781 19.266 1 96.12 634 TYR A C 1
ATOM 5021 O O . TYR A 1 634 ? 1.165 49.719 18.125 1 96.12 634 TYR A O 1
ATOM 5029 N N . ASP A 1 635 ? 1.928 50.875 19.828 1 94.88 635 ASP A N 1
ATOM 5030 C CA . ASP A 1 635 ? 1.454 52.156 19.312 1 94.88 635 ASP A CA 1
ATOM 5031 C C . ASP A 1 635 ? 2.479 52.781 18.359 1 94.88 635 ASP A C 1
ATOM 5033 O O . ASP A 1 635 ? 2.16 53.719 17.609 1 94.88 635 ASP A O 1
ATOM 5037 N N . SER A 1 636 ? 3.668 52.25 18.422 1 97.19 636 SER A N 1
ATOM 5038 C CA . SER A 1 636 ? 4.715 52.844 17.594 1 97.19 636 SER A CA 1
ATOM 5039 C C . SER A 1 636 ? 5.645 51.75 17.031 1 97.19 636 SER A C 1
ATOM 5041 O O . SER A 1 636 ? 6.855 51.812 17.25 1 97.19 636 SER A O 1
ATOM 5043 N N . PRO A 1 637 ? 5.066 50.938 16.234 1 97.62 637 PRO A N 1
ATOM 5044 C CA . PRO A 1 637 ? 5.906 49.844 15.688 1 97.62 637 PRO A CA 1
ATOM 5045 C C . PRO A 1 637 ? 7.035 50.375 14.805 1 97.62 637 PRO A C 1
ATOM 5047 O O . PRO A 1 637 ? 8.047 49.719 14.617 1 97.62 637 PRO A O 1
ATOM 5050 N N . GLN A 1 638 ? 6.969 51.594 14.211 1 96.94 638 GLN A N 1
ATOM 5051 C CA . GLN A 1 638 ? 7.98 52.188 13.344 1 96.94 638 GLN A CA 1
ATOM 5052 C C . GLN A 1 638 ? 9.266 52.469 14.117 1 96.94 638 GLN A C 1
ATOM 5054 O O . GLN A 1 638 ? 10.336 52.594 13.523 1 96.94 638 GLN A O 1
ATOM 5059 N N . ASP A 1 639 ? 9.172 52.562 15.414 1 97.06 639 ASP A N 1
ATOM 5060 C CA . ASP A 1 639 ? 10.328 52.875 16.25 1 97.06 639 ASP A CA 1
ATOM 5061 C C . ASP A 1 639 ? 10.938 51.594 16.812 1 97.06 639 ASP A C 1
ATOM 5063 O O . ASP A 1 639 ? 11.75 51.625 17.734 1 97.06 639 ASP A O 1
ATOM 5067 N N . ALA A 1 640 ? 10.562 50.469 16.234 1 97.25 640 ALA A N 1
ATOM 5068 C CA . ALA A 1 640 ? 10.984 49.188 16.766 1 97.25 640 ALA A CA 1
ATOM 5069 C C . ALA A 1 640 ? 12.492 49 16.641 1 97.25 640 ALA A C 1
ATOM 5071 O O . ALA A 1 640 ? 13.117 49.562 15.742 1 97.25 640 ALA A O 1
ATOM 5072 N N . THR A 1 641 ? 13.078 48.219 17.547 1 96.75 641 THR A N 1
ATOM 5073 C CA . THR A 1 641 ? 14.492 47.875 17.562 1 96.75 641 THR A CA 1
ATOM 5074 C C . THR A 1 641 ? 14.727 46.469 17.031 1 96.75 641 THR A C 1
ATOM 5076 O O . THR A 1 641 ? 14.031 45.531 17.438 1 96.75 641 THR A O 1
ATOM 5079 N N . ARG A 1 642 ? 15.664 46.344 16.125 1 96.94 642 ARG A N 1
ATOM 5080 C CA . ARG A 1 642 ? 16.047 45.031 15.625 1 96.94 642 ARG A CA 1
ATOM 5081 C C . ARG A 1 642 ? 16.672 44.188 16.734 1 96.94 642 ARG A C 1
ATOM 5083 O O . ARG A 1 642 ? 17.609 44.656 17.391 1 96.94 642 ARG A O 1
ATOM 5090 N N . GLN A 1 643 ? 16.188 42.969 16.906 1 97.12 643 GLN A N 1
ATOM 5091 C CA . GLN A 1 643 ? 16.625 42.156 18.031 1 97.12 643 GLN A CA 1
ATOM 5092 C C . GLN A 1 643 ? 17.516 41 17.547 1 97.12 643 GLN A C 1
ATOM 5094 O O . GLN A 1 643 ? 18.312 40.469 18.328 1 97.12 643 GLN A O 1
ATOM 5099 N N . THR A 1 644 ? 17.344 40.562 16.375 1 97.25 644 THR A N 1
ATOM 5100 C CA . THR A 1 644 ? 18.203 39.531 15.797 1 97.25 644 THR A CA 1
ATOM 5101 C C . THR A 1 644 ? 18.875 40.031 14.523 1 97.25 644 THR A C 1
ATOM 5103 O O . THR A 1 644 ? 18.422 41 13.906 1 97.25 644 THR A O 1
ATOM 5106 N N . ASN A 1 645 ? 20.031 39.406 14.141 1 96.62 645 ASN A N 1
ATOM 5107 C CA . ASN A 1 645 ? 20.75 39.781 12.938 1 96.62 645 ASN A CA 1
ATOM 5108 C C . ASN A 1 645 ? 21.25 38.562 12.164 1 96.62 645 ASN A C 1
ATOM 5110 O O . ASN A 1 645 ? 22.438 38.438 11.891 1 96.62 645 ASN A O 1
ATOM 5114 N N . LEU A 1 646 ? 20.328 37.719 11.852 1 97.44 646 LEU A N 1
ATOM 5115 C CA . LEU A 1 646 ? 20.703 36.562 11.078 1 97.44 646 LEU A CA 1
ATOM 5116 C C . LEU A 1 646 ? 20.891 36.906 9.609 1 97.44 646 LEU A C 1
ATOM 5118 O O . LEU A 1 646 ? 21.438 36.094 8.844 1 97.44 646 LEU A O 1
ATOM 5122 N N . ASP A 1 647 ? 20.438 38.062 9.188 1 97.31 647 ASP A N 1
ATOM 5123 C CA . ASP A 1 647 ? 20.672 38.531 7.824 1 97.31 647 ASP A CA 1
ATOM 5124 C C . ASP A 1 647 ? 22.172 38.562 7.5 1 97.31 647 ASP A C 1
ATOM 5126 O O . ASP A 1 647 ? 22.547 38.531 6.332 1 97.31 647 ASP A O 1
ATOM 5130 N N . LYS A 1 648 ? 22.984 38.625 8.469 1 96.44 648 LYS A N 1
ATOM 5131 C CA . LYS A 1 648 ? 24.438 38.594 8.305 1 96.44 648 LYS A CA 1
ATOM 5132 C C . LYS A 1 648 ? 24.891 37.375 7.512 1 96.44 648 LYS A C 1
ATOM 5134 O O . LYS A 1 648 ? 25.875 37.438 6.785 1 96.44 648 LYS A O 1
ATOM 5139 N N . GLN A 1 649 ? 24.078 36.312 7.629 1 95.94 649 GLN A N 1
ATOM 5140 C CA . GLN A 1 649 ? 24.406 35.094 6.91 1 95.94 649 GLN A CA 1
ATOM 5141 C C . GLN A 1 649 ? 24.391 35.312 5.402 1 95.94 649 GLN A C 1
ATOM 5143 O O . GLN A 1 649 ? 25.188 34.688 4.676 1 95.94 649 GLN A O 1
ATOM 5148 N N . ARG A 1 650 ? 23.562 36.156 4.969 1 94.06 650 ARG A N 1
ATOM 5149 C CA . ARG A 1 650 ? 23.391 36.406 3.541 1 94.06 650 ARG A CA 1
ATOM 5150 C C . ARG A 1 650 ? 24.625 37.062 2.949 1 94.06 650 ARG A C 1
ATOM 5152 O O . ARG A 1 650 ? 24.938 36.906 1.767 1 94.06 650 ARG A O 1
ATOM 5159 N N . GLU A 1 651 ? 25.391 37.781 3.732 1 91.62 651 GLU A N 1
ATOM 5160 C CA . GLU A 1 651 ? 26.547 38.562 3.277 1 91.62 651 GLU A CA 1
ATOM 5161 C C . GLU A 1 651 ? 27.641 37.656 2.734 1 91.62 651 GLU A C 1
ATOM 5163 O O . GLU A 1 651 ? 28.516 38.125 1.985 1 91.62 651 GLU A O 1
ATOM 5168 N N . ALA A 1 652 ? 27.562 36.5 3.09 1 91 652 ALA A N 1
ATOM 5169 C CA . ALA A 1 652 ? 28.562 35.531 2.633 1 91 652 ALA A CA 1
ATOM 5170 C C . ALA A 1 652 ? 28.281 35.094 1.198 1 91 652 ALA A C 1
ATOM 5172 O O . ALA A 1 652 ? 29.125 34.438 0.577 1 91 652 ALA A O 1
ATOM 5173 N N . PHE A 1 653 ? 27.172 35.531 0.646 1 93.38 653 PHE A N 1
ATOM 5174 C CA . PHE A 1 653 ? 26.75 35.031 -0.662 1 93.38 653 PHE A CA 1
ATOM 5175 C C . PHE A 1 653 ? 26.422 36.188 -1.59 1 93.38 653 PHE A C 1
ATOM 5177 O O . PHE A 1 653 ? 26.234 37.312 -1.135 1 93.38 653 PHE A O 1
ATOM 5184 N N . ASN A 1 654 ? 26.516 35.812 -2.898 1 91.56 654 ASN A N 1
ATOM 5185 C CA . ASN A 1 654 ? 25.859 36.719 -3.854 1 91.56 654 ASN A CA 1
ATOM 5186 C C . ASN A 1 654 ? 24.344 36.531 -3.85 1 91.56 654 ASN A C 1
ATOM 5188 O O . ASN A 1 654 ? 23.859 35.406 -3.988 1 91.56 654 ASN A O 1
ATOM 5192 N N . TRP A 1 655 ? 23.703 37.594 -3.57 1 94.25 655 TRP A N 1
ATOM 5193 C CA . TRP A 1 655 ? 22.25 37.469 -3.418 1 94.25 655 TRP A CA 1
ATOM 5194 C C . TRP A 1 655 ? 21.531 38.312 -4.48 1 94.25 655 TRP A C 1
ATOM 5196 O O . TRP A 1 655 ? 21.969 39.406 -4.828 1 94.25 655 TRP A O 1
ATOM 5206 N N . SER A 1 656 ? 20.5 37.75 -5.043 1 93.5 656 SER A N 1
ATOM 5207 C CA . SER A 1 656 ? 19.75 38.406 -6.113 1 93.5 656 SER A CA 1
ATOM 5208 C C . SER A 1 656 ? 18.688 39.344 -5.551 1 93.5 656 SER A C 1
ATOM 5210 O O . SER A 1 656 ? 18.641 39.594 -4.34 1 93.5 656 SER A O 1
ATOM 5212 N N . GLN A 1 657 ? 17.969 39.969 -6.531 1 91.81 657 GLN A N 1
ATOM 5213 C CA . GLN A 1 657 ? 16.812 40.812 -6.211 1 91.81 657 GLN A CA 1
ATOM 5214 C C . GLN A 1 657 ? 15.57 40.344 -6.973 1 91.81 657 GLN A C 1
ATOM 5216 O O . GLN A 1 657 ? 15.672 39.781 -8.055 1 91.81 657 GLN A O 1
ATOM 5221 N N . SER A 1 658 ? 14.469 40.594 -6.352 1 96.69 658 SER A N 1
ATOM 5222 C CA . SER A 1 658 ? 13.195 40.312 -6.992 1 96.69 658 SER A CA 1
ATOM 5223 C C . SER A 1 658 ? 12.539 41.562 -7.543 1 96.69 658 SER A C 1
ATOM 5225 O O . SER A 1 658 ? 12.719 42.656 -6.996 1 96.69 658 SER A O 1
ATOM 5227 N N . GLU A 1 659 ? 11.828 41.438 -8.625 1 96.44 659 GLU A N 1
ATOM 5228 C CA . GLU A 1 659 ? 11.094 42.562 -9.188 1 96.44 659 GLU A CA 1
ATOM 5229 C C . GLU A 1 659 ? 9.719 42.125 -9.695 1 96.44 659 GLU A C 1
ATOM 5231 O O . GLU A 1 659 ? 9.523 40.969 -10.047 1 96.44 659 GLU A O 1
ATOM 5236 N N . LEU A 1 660 ? 8.766 43.031 -9.617 1 97.5 660 LEU A N 1
ATOM 5237 C CA . LEU A 1 660 ? 7.422 42.781 -10.133 1 97.5 660 LEU A CA 1
ATOM 5238 C C . LEU A 1 660 ? 7.395 42.938 -11.656 1 97.5 660 LEU A C 1
ATOM 5240 O O . LEU A 1 660 ? 7.93 43.906 -12.203 1 97.5 660 LEU A O 1
ATOM 5244 N N . VAL A 1 661 ? 6.867 41.969 -12.289 1 96.62 661 VAL A N 1
ATOM 5245 C CA . VAL A 1 661 ? 6.66 42 -13.727 1 96.62 661 VAL A CA 1
ATOM 5246 C C . VAL A 1 661 ? 5.168 41.969 -14.039 1 96.62 661 VAL A C 1
ATOM 5248 O O . VAL A 1 661 ? 4.426 41.188 -13.414 1 96.62 661 VAL A O 1
ATOM 5251 N N . GLN A 1 662 ? 4.73 42.812 -14.93 1 96.38 662 GLN A N 1
ATOM 5252 C CA . GLN A 1 662 ? 3.334 42.875 -15.352 1 96.38 662 GLN A CA 1
ATOM 5253 C C . GLN A 1 662 ? 3.207 42.688 -16.859 1 96.38 662 GLN A C 1
ATOM 5255 O O . GLN A 1 662 ? 4.043 43.188 -17.625 1 96.38 662 GLN A O 1
ATOM 5260 N N . TRP A 1 663 ? 2.271 41.906 -17.281 1 96.19 663 TRP A N 1
ATOM 5261 C CA . TRP A 1 663 ? 2.02 41.688 -18.703 1 96.19 663 TRP A CA 1
ATOM 5262 C C . TRP A 1 663 ? 0.533 41.469 -18.969 1 96.19 663 TRP A C 1
ATOM 5264 O O . TRP A 1 663 ? -0.263 41.375 -18.031 1 96.19 663 TRP A O 1
ATOM 5274 N N . THR A 1 664 ? 0.124 41.531 -20.172 1 93.75 664 THR A N 1
ATOM 5275 C CA . THR A 1 664 ? -1.24 41.25 -20.609 1 93.75 664 THR A CA 1
ATOM 5276 C C . THR A 1 664 ? -1.292 39.969 -21.422 1 93.75 664 THR A C 1
ATOM 5278 O O . THR A 1 664 ? -0.493 39.781 -22.344 1 93.75 664 THR A O 1
ATOM 5281 N N . ASN A 1 665 ? -2.148 39.156 -20.984 1 89.5 665 ASN A N 1
ATOM 5282 C CA . ASN A 1 665 ? -2.238 37.906 -21.734 1 89.5 665 ASN A CA 1
ATOM 5283 C C . ASN A 1 665 ? -2.982 38.094 -23.062 1 89.5 665 ASN A C 1
ATOM 5285 O O . ASN A 1 665 ? -3.303 39.219 -23.438 1 89.5 665 ASN A O 1
ATOM 5289 N N . GLY A 1 666 ? -3.244 36.938 -23.812 1 84.56 666 GLY A N 1
ATOM 5290 C CA . GLY A 1 666 ? -3.867 37 -25.125 1 84.56 666 GLY A CA 1
ATOM 5291 C C . GLY A 1 666 ? -5.305 37.469 -25.078 1 84.56 666 GLY A C 1
ATOM 5292 O O . GLY A 1 666 ? -5.812 38.031 -26.062 1 84.56 666 GLY A O 1
ATOM 5293 N N . ASP A 1 667 ? -5.957 37.375 -23.938 1 87.62 667 ASP A N 1
ATOM 5294 C CA . ASP A 1 667 ? -7.348 37.781 -23.797 1 87.62 667 ASP A CA 1
ATOM 5295 C C . ASP A 1 667 ? -7.441 39.25 -23.312 1 87.62 667 ASP A C 1
ATOM 5297 O O . ASP A 1 667 ? -8.531 39.75 -23.031 1 87.62 667 ASP A O 1
ATOM 5301 N N . GLY A 1 668 ? -6.348 39.812 -23.109 1 89.56 668 GLY A N 1
ATOM 5302 C CA . GLY A 1 668 ? -6.328 41.219 -22.703 1 89.56 668 GLY A CA 1
ATOM 5303 C C . GLY A 1 668 ? -6.371 41.406 -21.188 1 89.56 668 GLY A C 1
ATOM 5304 O O . GLY A 1 668 ? -6.543 42.5 -20.703 1 89.56 668 GLY A O 1
ATOM 5305 N N . LYS A 1 669 ? -6.172 40.438 -20.422 1 88.94 669 LYS A N 1
ATOM 5306 C CA . LYS A 1 669 ? -6.207 40.5 -18.969 1 88.94 669 LYS A CA 1
ATOM 5307 C C . LYS A 1 669 ? -4.816 40.781 -18.391 1 88.94 669 LYS A C 1
ATOM 5309 O O . LYS A 1 669 ? -3.857 40.062 -18.734 1 88.94 669 LYS A O 1
ATOM 5314 N N . PRO A 1 670 ? -4.77 41.812 -17.578 1 92.44 670 PRO A N 1
ATOM 5315 C CA . PRO A 1 670 ? -3.48 42.062 -16.938 1 92.44 670 PRO A CA 1
ATOM 5316 C C . PRO A 1 670 ? -3.111 40.969 -15.914 1 92.44 670 PRO A C 1
ATOM 5318 O O . PRO A 1 670 ? -3.969 40.531 -15.156 1 92.44 670 PRO A O 1
ATOM 5321 N N . LEU A 1 671 ? -1.839 40.562 -15.93 1 94.81 671 LEU A N 1
ATOM 5322 C CA . LEU A 1 671 ? -1.318 39.594 -14.984 1 94.81 671 LEU A CA 1
ATOM 5323 C C . LEU A 1 671 ? -0.019 40.062 -14.352 1 94.81 671 LEU A C 1
ATOM 5325 O O . LEU A 1 671 ? 0.7 40.875 -14.953 1 94.81 671 LEU A O 1
ATOM 5329 N N . ASP A 1 672 ? 0.193 39.625 -13.133 1 95.75 672 ASP A N 1
ATOM 5330 C CA . ASP A 1 672 ? 1.405 39.969 -12.383 1 95.75 672 ASP A CA 1
ATOM 5331 C C . ASP A 1 672 ? 2.285 38.719 -12.203 1 95.75 672 ASP A C 1
ATOM 5333 O O . ASP A 1 672 ? 1.817 37.594 -12.359 1 95.75 672 ASP A O 1
ATOM 5337 N N . GLY A 1 673 ? 3.516 38.938 -11.953 1 97.31 673 GLY A N 1
ATOM 5338 C CA . GLY A 1 673 ? 4.465 37.906 -11.547 1 97.31 673 GLY A CA 1
ATOM 5339 C C . GLY A 1 673 ? 5.727 38.469 -10.922 1 97.31 673 GLY A C 1
ATOM 5340 O O . GLY A 1 673 ? 5.91 39.688 -10.883 1 97.31 673 GLY A O 1
ATOM 5341 N N . VAL A 1 674 ? 6.445 37.594 -10.352 1 98.25 674 VAL A N 1
ATOM 5342 C CA . VAL A 1 674 ? 7.727 37.969 -9.766 1 98.25 674 VAL A CA 1
ATOM 5343 C C . VAL A 1 674 ? 8.867 37.438 -10.617 1 98.25 674 VAL A C 1
ATOM 5345 O O . VAL A 1 674 ? 8.82 36.281 -11.086 1 98.25 674 VAL A O 1
ATOM 5348 N N . LEU A 1 675 ? 9.82 38.25 -10.969 1 98.25 675 LEU A N 1
ATOM 5349 C CA . LEU A 1 675 ? 11.062 37.844 -11.617 1 98.25 675 LEU A CA 1
ATOM 5350 C C . LEU A 1 675 ? 12.242 38 -10.672 1 98.25 675 LEU A C 1
ATOM 5352 O O . LEU A 1 675 ? 12.469 39.094 -10.117 1 98.25 675 LEU A O 1
ATOM 5356 N N . ILE A 1 676 ? 12.914 36.938 -10.383 1 98.19 676 ILE A N 1
ATOM 5357 C CA . ILE A 1 676 ? 14.18 36.938 -9.656 1 98.19 676 ILE A CA 1
ATOM 5358 C C . ILE A 1 676 ? 15.336 36.75 -10.641 1 98.19 676 ILE A C 1
ATOM 5360 O O . ILE A 1 676 ? 15.477 35.688 -11.242 1 98.19 676 ILE A O 1
ATOM 5364 N N . LYS A 1 677 ? 16.156 37.719 -10.805 1 96.69 677 LYS A N 1
ATOM 5365 C CA . LYS A 1 677 ? 17.25 37.656 -11.766 1 96.69 677 LYS A CA 1
ATOM 5366 C C . LYS A 1 677 ? 18.453 36.938 -11.188 1 96.69 677 LYS A C 1
ATOM 5368 O O . LYS A 1 677 ? 18.578 36.812 -9.969 1 96.69 677 LYS A O 1
ATOM 5373 N N . PRO A 1 678 ? 19.281 36.406 -12.094 1 96.62 678 PRO A N 1
ATOM 5374 C CA . PRO A 1 678 ? 20.516 35.781 -11.586 1 96.62 678 PRO A CA 1
ATOM 5375 C C . PRO A 1 678 ? 21.406 36.781 -10.852 1 96.62 678 PRO A C 1
ATOM 5377 O O . PRO A 1 678 ? 21.328 38 -11.125 1 96.62 678 PRO A O 1
ATOM 5380 N N . THR A 1 679 ? 22.203 36.312 -9.938 1 95.06 679 THR A N 1
ATOM 5381 C CA . THR A 1 679 ? 23.031 37.219 -9.117 1 95.06 679 THR A CA 1
ATOM 5382 C C . THR A 1 679 ? 24.016 37.969 -9.977 1 95.06 679 THR A C 1
ATOM 5384 O O . THR A 1 679 ? 24.422 39.094 -9.625 1 95.06 679 THR A O 1
ATOM 5387 N N . ASN A 1 680 ? 24.391 37.469 -11.125 1 90.81 680 ASN A N 1
ATOM 5388 C CA . ASN A 1 680 ? 25.344 38.125 -12.023 1 90.81 680 ASN A CA 1
ATOM 5389 C C . ASN A 1 680 ? 24.641 38.656 -13.273 1 90.81 680 ASN A C 1
ATOM 5391 O O . ASN A 1 680 ? 25.203 38.594 -14.375 1 90.81 680 ASN A O 1
ATOM 5395 N N . TYR A 1 681 ? 23.5 39.156 -13.047 1 95.12 681 TYR A N 1
ATOM 5396 C CA . TYR A 1 681 ? 22.703 39.594 -14.18 1 95.12 681 TYR A CA 1
ATOM 5397 C C . TYR A 1 681 ? 23.422 40.719 -14.945 1 95.12 681 TYR A C 1
ATOM 5399 O O . TYR A 1 681 ? 23.953 41.656 -14.336 1 95.12 681 TYR A O 1
ATOM 5407 N N . VAL A 1 682 ? 23.438 40.594 -16.234 1 95.12 682 VAL A N 1
ATOM 5408 C CA . VAL A 1 682 ? 23.938 41.594 -17.156 1 95.12 682 VAL A CA 1
ATOM 5409 C C . VAL A 1 682 ? 22.844 42 -18.156 1 95.12 682 VAL A C 1
ATOM 5411 O O . VAL A 1 682 ? 22.281 41.156 -18.828 1 95.12 682 VAL A O 1
ATOM 5414 N N . GLU A 1 683 ? 22.594 43.312 -18.219 1 92.25 683 GLU A N 1
ATOM 5415 C CA . GLU A 1 683 ? 21.578 43.812 -19.125 1 92.25 683 GLU A CA 1
ATOM 5416 C C . GLU A 1 683 ? 21.875 43.406 -20.578 1 92.25 683 GLU A C 1
ATOM 5418 O O . GLU A 1 683 ? 23.031 43.5 -21.016 1 92.25 683 GLU A O 1
ATOM 5423 N N . GLY A 1 684 ? 20.922 42.938 -21.266 1 92.81 684 GLY A N 1
ATOM 5424 C CA . GLY A 1 684 ? 21.078 42.562 -22.656 1 92.81 684 GLY A CA 1
ATOM 5425 C C . GLY A 1 684 ? 21.359 41.094 -22.844 1 92.81 684 GLY A C 1
ATOM 5426 O O . GLY A 1 684 ? 21.219 40.562 -23.938 1 92.81 684 GLY A O 1
ATOM 5427 N N . LYS A 1 685 ? 21.766 40.531 -21.797 1 96.06 685 LYS A N 1
ATOM 5428 C CA . LYS A 1 685 ? 22.031 39.094 -21.859 1 96.06 685 LYS A CA 1
ATOM 5429 C C . LYS A 1 685 ? 20.766 38.281 -21.5 1 96.06 685 LYS A C 1
ATOM 5431 O O . LYS A 1 685 ? 20.016 38.688 -20.609 1 96.06 685 LYS A O 1
ATOM 5436 N N . ARG A 1 686 ? 20.594 37.156 -22.234 1 97.62 686 ARG A N 1
ATOM 5437 C CA . ARG A 1 686 ? 19.5 36.25 -21.938 1 97.62 686 ARG A CA 1
ATOM 5438 C C . ARG A 1 686 ? 19.953 35.125 -21.016 1 97.62 686 ARG A C 1
ATOM 5440 O O . ARG A 1 686 ? 21.141 34.781 -21 1 97.62 686 ARG A O 1
ATOM 5447 N N . TYR A 1 687 ? 19.062 34.594 -20.281 1 98.19 687 TYR A N 1
ATOM 5448 C CA . TYR A 1 687 ? 19.391 33.594 -19.266 1 98.19 687 TYR A CA 1
ATOM 5449 C C . TYR A 1 687 ? 18.438 32.406 -19.328 1 98.19 687 TYR A C 1
ATOM 5451 O O . TYR A 1 687 ? 17.328 32.531 -19.844 1 98.19 687 TYR A O 1
ATOM 5459 N N . PRO A 1 688 ? 18.938 31.188 -18.875 1 98.44 688 PRO A N 1
ATOM 5460 C CA . PRO A 1 688 ? 17.938 30.156 -18.562 1 98.44 688 PRO A CA 1
ATOM 5461 C C . PRO A 1 688 ? 16.938 30.594 -17.484 1 98.44 688 PRO A C 1
ATOM 5463 O O . PRO A 1 688 ? 17.328 31.25 -16.531 1 98.44 688 PRO A O 1
ATOM 5466 N N . VAL A 1 689 ? 15.68 30.25 -17.688 1 98.69 689 VAL A N 1
ATOM 5467 C CA . VAL A 1 689 ? 14.633 30.672 -16.75 1 98.69 689 VAL A CA 1
ATOM 5468 C C . VAL A 1 689 ? 13.93 29.438 -16.172 1 98.69 689 VAL A C 1
ATOM 5470 O O . VAL A 1 689 ? 13.594 28.516 -16.906 1 98.69 689 VAL A O 1
ATOM 5473 N N . LEU A 1 690 ? 13.82 29.406 -14.898 1 98.56 690 LEU A N 1
ATOM 5474 C CA . LEU A 1 690 ? 12.984 28.422 -14.219 1 98.56 690 LEU A CA 1
ATOM 5475 C C . LEU A 1 690 ? 11.641 29.031 -13.828 1 98.56 690 LEU A C 1
ATOM 5477 O O . LEU A 1 690 ? 11.594 30 -13.062 1 98.56 690 LEU A O 1
ATOM 5481 N N . VAL A 1 691 ? 10.562 28.484 -14.352 1 98.56 691 VAL A N 1
ATOM 5482 C CA . VAL A 1 691 ? 9.219 28.922 -14.023 1 98.56 691 VAL A CA 1
ATOM 5483 C C . VAL A 1 691 ? 8.664 28.094 -12.867 1 98.56 691 VAL A C 1
ATOM 5485 O O . VAL A 1 691 ? 8.617 26.875 -12.938 1 98.56 691 VAL A O 1
ATOM 5488 N N . TYR A 1 692 ? 8.32 28.703 -11.789 1 97.38 692 TYR A N 1
ATOM 5489 C CA . TYR A 1 692 ? 7.688 28.109 -10.625 1 97.38 692 TYR A CA 1
ATOM 5490 C C . TYR A 1 692 ? 6.383 28.812 -10.281 1 97.38 692 TYR A C 1
ATOM 5492 O O . TYR A 1 692 ? 6.324 30.047 -10.297 1 97.38 692 TYR A O 1
ATOM 5500 N N . PHE A 1 693 ? 5.332 28.031 -10.008 1 94.69 693 PHE A N 1
ATOM 5501 C CA . PHE A 1 693 ? 4.02 28.656 -9.906 1 94.69 693 PHE A CA 1
ATOM 5502 C C . PHE A 1 693 ? 3.072 27.797 -9.078 1 94.69 693 PHE A C 1
ATOM 5504 O O . PHE A 1 693 ? 3.42 26.688 -8.68 1 94.69 693 PHE A O 1
ATOM 5511 N N . TYR A 1 694 ? 1.971 28.375 -8.711 1 90.88 694 TYR A N 1
ATOM 5512 C CA . TYR A 1 694 ? 0.842 27.719 -8.055 1 90.88 694 TYR A CA 1
ATOM 5513 C C . TYR A 1 694 ? -0.465 28.438 -8.383 1 90.88 694 TYR A C 1
ATOM 5515 O O . TYR A 1 694 ? -1.092 28.156 -9.406 1 90.88 694 TYR A O 1
ATOM 5523 N N . ARG A 1 695 ? -0.755 29.625 -7.781 1 91.44 695 ARG A N 1
ATOM 5524 C CA . ARG A 1 695 ? -1.919 30.438 -8.117 1 91.44 695 ARG A CA 1
ATOM 5525 C C . ARG A 1 695 ? -1.557 31.922 -8.164 1 91.44 695 ARG A C 1
ATOM 5527 O O . ARG A 1 695 ? -1.163 32.438 -9.211 1 91.44 695 ARG A O 1
ATOM 5534 N N . PHE A 1 696 ? -1.329 32.562 -7.055 1 92.44 696 PHE A N 1
ATOM 5535 C CA . PHE A 1 696 ? -0.917 33.969 -6.977 1 92.44 696 PHE A CA 1
ATOM 5536 C C . PHE A 1 696 ? 0.484 34.094 -6.387 1 92.44 696 PHE A C 1
ATOM 5538 O O . PHE A 1 696 ? 0.642 34.375 -5.195 1 92.44 696 PHE A O 1
ATOM 5545 N N . MET A 1 697 ? 1.46 34.125 -7.285 1 95.25 697 MET A N 1
ATOM 5546 C CA . MET A 1 697 ? 2.85 34.094 -6.84 1 95.25 697 MET A CA 1
ATOM 5547 C C . MET A 1 697 ? 3.414 35.5 -6.668 1 95.25 697 MET A C 1
ATOM 5549 O O . MET A 1 697 ? 4.438 35.688 -6.008 1 95.25 697 MET A O 1
ATOM 5553 N N . SER A 1 698 ? 2.707 36.469 -7.172 1 96.06 698 SER A N 1
ATOM 5554 C CA . SER A 1 698 ? 3.184 37.844 -7.059 1 96.06 698 SER A CA 1
ATOM 5555 C C . SER A 1 698 ? 3.227 38.312 -5.605 1 96.06 698 SER A C 1
ATOM 5557 O O . SER A 1 698 ? 3.992 39.219 -5.25 1 96.06 698 SER A O 1
ATOM 5559 N N . ASP A 1 699 ? 2.398 37.625 -4.816 1 95.06 699 ASP A N 1
ATOM 5560 C CA . ASP A 1 699 ? 2.365 37.938 -3.389 1 95.06 699 ASP A CA 1
ATOM 5561 C C . ASP A 1 699 ? 3.705 37.625 -2.729 1 95.06 699 ASP A C 1
ATOM 5563 O O . ASP A 1 699 ? 3.971 38.062 -1.608 1 95.06 699 ASP A O 1
ATOM 5567 N N . ARG A 1 700 ? 4.586 36.969 -3.441 1 95.69 700 ARG A N 1
ATOM 5568 C CA . ARG A 1 700 ? 5.867 36.562 -2.883 1 95.69 700 ARG A CA 1
ATOM 5569 C C . ARG A 1 700 ? 6.973 37.531 -3.262 1 95.69 700 ARG A C 1
ATOM 5571 O O . ARG A 1 700 ? 8.148 37.312 -2.975 1 95.69 700 ARG A O 1
ATOM 5578 N N . LEU A 1 701 ? 6.656 38.656 -3.855 1 97.94 701 LEU A N 1
ATOM 5579 C CA . LEU A 1 701 ? 7.633 39.625 -4.363 1 97.94 701 LEU A CA 1
ATOM 5580 C C . LEU A 1 701 ? 8.672 39.969 -3.297 1 97.94 701 LEU A C 1
ATOM 5582 O O . LEU A 1 701 ? 9.875 40 -3.582 1 97.94 701 LEU A O 1
ATOM 5586 N N . HIS A 1 702 ? 8.188 40.156 -2.057 1 97.94 702 HIS A N 1
ATOM 5587 C CA . HIS A 1 702 ? 9.078 40.656 -1.006 1 97.94 702 HIS A CA 1
ATOM 5588 C C . HIS A 1 702 ? 9.406 39.531 -0.008 1 97.94 702 HIS A C 1
ATOM 5590 O O . HIS A 1 702 ? 9.93 39.812 1.075 1 97.94 702 HIS A O 1
ATOM 5596 N N . ALA A 1 703 ? 9.039 38.312 -0.322 1 96.88 703 ALA A N 1
ATOM 5597 C CA . ALA A 1 703 ? 9.281 37.188 0.585 1 96.88 703 ALA A CA 1
ATOM 5598 C C . ALA A 1 703 ? 10.727 36.719 0.499 1 96.88 703 ALA A C 1
ATOM 5600 O O . ALA A 1 703 ? 11.273 36.562 -0.597 1 96.88 703 ALA A O 1
ATOM 5601 N N . PHE A 1 704 ? 11.336 36.562 1.641 1 97.56 704 PHE A N 1
ATOM 5602 C CA . PHE A 1 704 ? 12.664 35.938 1.704 1 97.56 704 PHE A CA 1
ATOM 5603 C C . PHE A 1 704 ? 12.617 34.5 1.251 1 97.56 704 PHE A C 1
ATOM 5605 O O . PHE A 1 704 ? 11.688 33.75 1.6 1 97.56 704 PHE A O 1
ATOM 5612 N N . PRO A 1 705 ? 13.484 34.125 0.363 1 96 705 PRO A N 1
ATOM 5613 C CA . PRO A 1 705 ? 13.453 32.719 -0.075 1 96 705 PRO A CA 1
ATOM 5614 C C . PRO A 1 705 ? 13.773 31.75 1.052 1 96 705 PRO A C 1
ATOM 5616 O O . PRO A 1 705 ? 14.688 32 1.84 1 96 705 PRO A O 1
ATOM 5619 N N . GLN A 1 706 ? 13.047 30.719 1.117 1 93 706 GLN A N 1
ATOM 5620 C CA . GLN A 1 706 ? 13.297 29.703 2.135 1 93 706 GLN A CA 1
ATOM 5621 C C . GLN A 1 706 ? 14.625 29 1.887 1 93 706 GLN A C 1
ATOM 5623 O O . GLN A 1 706 ? 14.844 28.438 0.813 1 93 706 GLN A O 1
ATOM 5628 N N . MET A 1 707 ? 15.523 29.031 2.787 1 96.31 707 MET A N 1
ATOM 5629 C CA . MET A 1 707 ? 16.797 28.328 2.707 1 96.31 707 MET A CA 1
ATOM 5630 C C . MET A 1 707 ? 16.688 26.922 3.303 1 96.31 707 MET A C 1
ATOM 5632 O O . MET A 1 707 ? 17.297 26.625 4.328 1 96.31 707 MET A O 1
ATOM 5636 N N . LYS A 1 708 ? 15.93 26.047 2.633 1 96.44 708 LYS A N 1
ATOM 5637 C CA . LYS A 1 708 ? 15.656 24.672 3.037 1 96.44 708 LYS A CA 1
ATOM 5638 C C . LYS A 1 708 ? 15.789 23.719 1.856 1 96.44 708 LYS A C 1
ATOM 5640 O O . LYS A 1 708 ? 15.484 24.094 0.718 1 96.44 708 LYS A O 1
ATOM 5645 N N . ILE A 1 709 ? 16.312 22.516 2.188 1 96.25 709 ILE A N 1
ATOM 5646 C CA . ILE A 1 709 ? 16.234 21.422 1.229 1 96.25 709 ILE A CA 1
ATOM 5647 C C . ILE A 1 709 ? 14.844 20.812 1.246 1 96.25 709 ILE A C 1
ATOM 5649 O O . ILE A 1 709 ? 14.391 20.297 2.271 1 96.25 709 ILE A O 1
ATOM 5653 N N . ASN A 1 710 ? 14.125 20.922 0.26 1 91.62 710 ASN A N 1
ATOM 5654 C CA . ASN A 1 710 ? 12.75 20.438 0.169 1 91.62 710 ASN A CA 1
ATOM 5655 C C . ASN A 1 710 ? 12.383 20.062 -1.263 1 91.62 710 ASN A C 1
ATOM 5657 O O . ASN A 1 710 ? 13.258 19.922 -2.117 1 91.62 710 ASN A O 1
ATOM 5661 N N . HIS A 1 711 ? 11.125 19.812 -1.552 1 88.31 711 HIS A N 1
ATOM 5662 C CA . HIS A 1 711 ? 10.656 19.391 -2.863 1 88.31 711 HIS A CA 1
ATOM 5663 C C . HIS A 1 711 ? 10.562 20.562 -3.83 1 88.31 711 HIS A C 1
ATOM 5665 O O . HIS A 1 711 ? 10.461 20.359 -5.043 1 88.31 711 HIS A O 1
ATOM 5671 N N . ARG A 1 712 ? 10.633 21.781 -3.369 1 91.75 712 ARG A N 1
ATOM 5672 C CA . ARG A 1 712 ? 10.625 22.984 -4.207 1 91.75 712 ARG A CA 1
ATOM 5673 C C . ARG A 1 712 ? 12.047 23.453 -4.512 1 91.75 712 ARG A C 1
ATOM 5675 O O . ARG A 1 712 ? 12.945 23.266 -3.691 1 91.75 712 ARG A O 1
ATOM 5682 N N . PRO A 1 713 ? 12.211 24.047 -5.656 1 96.5 713 PRO A N 1
ATOM 5683 C CA . PRO A 1 713 ? 13.531 24.625 -5.914 1 96.5 713 PRO A CA 1
ATOM 5684 C C . PRO A 1 713 ? 13.906 25.703 -4.91 1 96.5 713 PRO A C 1
ATOM 5686 O O . PRO A 1 713 ? 13.055 26.516 -4.516 1 96.5 713 PRO A O 1
ATOM 5689 N N . ASN A 1 714 ? 15.133 25.594 -4.453 1 97.25 714 ASN A N 1
ATOM 5690 C CA . ASN A 1 714 ? 15.656 26.703 -3.654 1 97.25 714 ASN A CA 1
ATOM 5691 C C . ASN A 1 714 ? 16.016 27.906 -4.523 1 97.25 714 ASN A C 1
ATOM 5693 O O . ASN A 1 714 ? 16.969 27.859 -5.289 1 97.25 714 ASN A O 1
ATOM 5697 N N . PHE A 1 715 ? 15.266 29 -4.461 1 97.38 715 PHE A N 1
ATOM 5698 C CA . PHE A 1 715 ? 15.352 30.125 -5.387 1 97.38 715 PHE A CA 1
ATOM 5699 C C . PHE A 1 715 ? 16.719 30.781 -5.297 1 97.38 715 PHE A C 1
ATOM 5701 O O . PHE A 1 715 ? 17.297 31.172 -6.316 1 97.38 715 PHE A O 1
ATOM 5708 N N . ALA A 1 716 ? 17.25 30.922 -4.035 1 97.06 716 ALA A N 1
ATOM 5709 C CA . ALA A 1 716 ? 18.562 31.547 -3.879 1 97.06 716 ALA A CA 1
ATOM 5710 C C . ALA A 1 716 ? 19.656 30.719 -4.551 1 97.06 716 ALA A C 1
ATOM 5712 O O . ALA A 1 716 ? 20.547 31.25 -5.203 1 97.06 716 ALA A O 1
ATOM 5713 N N . TRP A 1 717 ? 19.562 29.422 -4.406 1 97.31 717 TRP A N 1
ATOM 5714 C CA . TRP A 1 717 ? 20.531 28.5 -4.992 1 97.31 717 TRP A CA 1
ATOM 5715 C C . TRP A 1 717 ? 20.484 28.547 -6.516 1 97.31 717 TRP A C 1
ATOM 5717 O O . TRP A 1 717 ? 21.516 28.641 -7.176 1 97.31 717 TRP A O 1
ATOM 5727 N N . PHE A 1 718 ? 19.328 28.531 -7.141 1 97.69 718 PHE A N 1
ATOM 5728 C CA . PHE A 1 718 ? 19.172 28.562 -8.586 1 97.69 718 PHE A CA 1
ATOM 5729 C C . PHE A 1 718 ? 19.641 29.906 -9.141 1 97.69 718 PHE A C 1
ATOM 5731 O O . PHE A 1 718 ? 20.359 29.969 -10.141 1 97.69 718 PHE A O 1
ATOM 5738 N N . ALA A 1 719 ? 19.234 31.016 -8.453 1 97.56 719 ALA A N 1
ATOM 5739 C CA . ALA A 1 719 ? 19.625 32.344 -8.906 1 97.56 719 ALA A CA 1
ATOM 5740 C C . ALA A 1 719 ? 21.141 32.531 -8.891 1 97.56 719 ALA A C 1
ATOM 5742 O O . ALA A 1 719 ? 21.703 33.156 -9.781 1 97.56 719 ALA A O 1
ATOM 5743 N N . ASP A 1 720 ? 21.766 31.984 -7.816 1 96.75 720 ASP A N 1
ATOM 5744 C CA . ASP A 1 720 ? 23.203 32.094 -7.66 1 96.75 720 ASP A CA 1
ATOM 5745 C C . ASP A 1 720 ? 23.938 31.172 -8.617 1 96.75 720 ASP A C 1
ATOM 5747 O O . ASP A 1 720 ? 25.172 31.203 -8.703 1 96.75 720 ASP A O 1
ATOM 5751 N N . ASN A 1 721 ? 23.219 30.312 -9.258 1 95.44 721 ASN A N 1
ATOM 5752 C CA . ASN A 1 721 ? 23.812 29.406 -10.227 1 95.44 721 ASN A CA 1
ATOM 5753 C C . ASN A 1 721 ? 23.328 29.688 -11.641 1 95.44 721 ASN A C 1
ATOM 5755 O O . ASN A 1 721 ? 23.156 28.766 -12.445 1 95.44 721 ASN A O 1
ATOM 5759 N N . GLY A 1 722 ? 22.953 30.875 -11.891 1 95.94 722 GLY A N 1
ATOM 5760 C CA . GLY A 1 722 ? 22.844 31.375 -13.25 1 95.94 722 GLY A CA 1
ATOM 5761 C C . GLY A 1 722 ? 21.422 31.328 -13.789 1 95.94 722 GLY A C 1
ATOM 5762 O O . GLY A 1 722 ? 21.203 31.609 -14.969 1 95.94 722 GLY A O 1
ATOM 5763 N N . TYR A 1 723 ? 20.438 30.984 -12.992 1 97.94 723 TYR A N 1
ATOM 5764 C CA . TYR A 1 723 ? 19.062 30.938 -13.461 1 97.94 723 TYR A CA 1
ATOM 5765 C C . TYR A 1 723 ? 18.312 32.219 -13.102 1 97.94 723 TYR A C 1
ATOM 5767 O O . TYR A 1 723 ? 18.5 32.781 -12.016 1 97.94 723 TYR A O 1
ATOM 5775 N N . ALA A 1 724 ? 17.516 32.688 -13.961 1 98.25 724 ALA A N 1
ATOM 5776 C CA . ALA A 1 724 ? 16.406 33.562 -13.57 1 98.25 724 ALA A CA 1
ATOM 5777 C C . ALA A 1 724 ? 15.195 32.719 -13.133 1 98.25 724 ALA A C 1
ATOM 5779 O O . ALA A 1 724 ? 14.961 31.641 -13.664 1 98.25 724 ALA A O 1
ATOM 5780 N N . ILE A 1 725 ? 14.5 33.188 -12.148 1 98.44 725 ILE A N 1
ATOM 5781 C CA . ILE A 1 725 ? 13.297 32.5 -11.68 1 98.44 725 ILE A CA 1
ATOM 5782 C C . ILE A 1 725 ? 12.07 33.375 -11.93 1 98.44 725 ILE A C 1
ATOM 5784 O O . ILE A 1 725 ? 12.07 34.562 -11.586 1 98.44 725 ILE A O 1
ATOM 5788 N N . PHE A 1 726 ? 11.07 32.781 -12.555 1 98.5 726 PHE A N 1
ATOM 5789 C CA . PHE A 1 726 ? 9.828 33.5 -12.875 1 98.5 726 PHE A CA 1
ATOM 5790 C C . PHE A 1 726 ? 8.656 32.875 -12.117 1 98.5 726 PHE A C 1
ATOM 5792 O O . PHE A 1 726 ? 8.391 31.688 -12.242 1 98.5 726 PHE A O 1
ATOM 5799 N N . LEU A 1 727 ? 7.926 33.719 -11.312 1 98.19 727 LEU A N 1
ATOM 5800 C CA . LEU A 1 727 ? 6.781 33.312 -10.516 1 98.19 727 LEU A CA 1
ATOM 5801 C C . LEU A 1 727 ? 5.508 34 -10.992 1 98.19 727 LEU A C 1
ATOM 5803 O O . LEU A 1 727 ? 5.059 34.969 -10.398 1 98.19 727 LEU A O 1
ATOM 5807 N N . PRO A 1 728 ? 4.859 33.469 -11.969 1 97.5 728 PRO A N 1
ATOM 5808 C CA . PRO A 1 728 ? 3.674 34.094 -12.539 1 97.5 728 PRO A CA 1
ATOM 5809 C C . PRO A 1 728 ? 2.41 33.844 -11.727 1 97.5 728 PRO A C 1
ATOM 5811 O O . PRO A 1 728 ? 2.285 32.781 -11.094 1 97.5 728 PRO A O 1
ATOM 5814 N N . ASP A 1 729 ? 1.494 34.781 -11.711 1 96.19 729 ASP A N 1
ATOM 5815 C CA . ASP A 1 729 ? 0.132 34.562 -11.242 1 96.19 729 ASP A CA 1
ATOM 5816 C C . ASP A 1 729 ? -0.683 33.781 -12.258 1 96.19 729 ASP A C 1
ATOM 5818 O O . ASP A 1 729 ? -0.504 33.938 -13.469 1 96.19 729 ASP A O 1
ATOM 5822 N N . ILE A 1 730 ? -1.513 32.938 -11.766 1 94.62 730 ILE A N 1
ATOM 5823 C CA . ILE A 1 730 ? -2.439 32.188 -12.609 1 94.62 730 ILE A CA 1
ATOM 5824 C C . ILE A 1 730 ? -3.871 32.406 -12.133 1 94.62 730 ILE A C 1
ATOM 5826 O O . ILE A 1 730 ? -4.168 32.281 -10.945 1 94.62 730 ILE A O 1
ATOM 5830 N N . ARG A 1 731 ? -4.73 32.812 -12.953 1 91.69 731 ARG A N 1
ATOM 5831 C CA . ARG A 1 731 ? -6.172 32.875 -12.727 1 91.69 731 ARG A CA 1
ATOM 5832 C C . ARG A 1 731 ? -6.895 31.766 -13.5 1 91.69 731 ARG A C 1
ATOM 5834 O O . ARG A 1 731 ? -6.633 31.562 -14.688 1 91.69 731 ARG A O 1
ATOM 5841 N N . PHE A 1 732 ? -7.777 31.078 -12.844 1 94 732 PHE A N 1
ATOM 5842 C CA . PHE A 1 732 ? -8.367 29.891 -13.438 1 94 732 PHE A CA 1
ATOM 5843 C C . PHE A 1 732 ? -9.797 30.156 -13.906 1 94 732 PHE A C 1
ATOM 5845 O O . PHE A 1 732 ? -10.461 31.062 -13.391 1 94 732 PHE A O 1
ATOM 5852 N N . GLU A 1 733 ? -10.18 29.406 -14.898 1 93.31 733 GLU A N 1
ATOM 5853 C CA . GLU A 1 733 ? -11.555 29.344 -15.367 1 93.31 733 GLU A CA 1
ATOM 5854 C C . GLU A 1 733 ? -12.227 28.031 -14.969 1 93.31 733 GLU A C 1
ATOM 5856 O O . GLU A 1 733 ? -11.672 26.953 -15.211 1 93.31 733 GLU A O 1
ATOM 5861 N N . VAL A 1 734 ? -13.391 28.141 -14.367 1 95.06 734 VAL A N 1
ATOM 5862 C CA . VAL A 1 734 ? -14.125 26.938 -13.961 1 95.06 734 VAL A CA 1
ATOM 5863 C C . VAL A 1 734 ? -14.414 26.062 -15.18 1 95.06 734 VAL A C 1
ATOM 5865 O O . VAL A 1 734 ? -14.828 26.562 -16.219 1 95.06 734 VAL A O 1
ATOM 5868 N N . GLY A 1 735 ? -14.086 24.812 -15.062 1 95.88 735 GLY A N 1
ATOM 5869 C CA . GLY A 1 735 ? -14.289 23.859 -16.141 1 95.88 735 GLY A CA 1
ATOM 5870 C C . GLY A 1 735 ? -13.047 23.641 -16.984 1 95.88 735 GLY A C 1
ATOM 5871 O O . GLY A 1 735 ? -12.906 22.594 -17.625 1 95.88 735 GLY A O 1
ATOM 5872 N N . TYR A 1 736 ? -12.156 24.656 -16.953 1 95.62 736 TYR A N 1
ATOM 5873 C CA . TYR A 1 736 ? -10.992 24.578 -17.828 1 95.62 736 TYR A CA 1
ATOM 5874 C C . TYR A 1 736 ? -9.734 25.078 -17.125 1 95.62 736 TYR A C 1
ATOM 5876 O O . TYR A 1 736 ? -9.039 25.953 -17.641 1 95.62 736 TYR A O 1
ATOM 5884 N N . PRO A 1 737 ? -9.445 24.422 -16.016 1 96.31 737 PRO A N 1
ATOM 5885 C CA . PRO A 1 737 ? -8.273 24.859 -15.258 1 96.31 737 PRO A CA 1
ATOM 5886 C C . PRO A 1 737 ? -6.969 24.672 -16.016 1 96.31 737 PRO A C 1
ATOM 5888 O O . PRO A 1 737 ? -6.066 25.516 -15.922 1 96.31 737 PRO A O 1
ATOM 5891 N N . GLY A 1 738 ? -6.844 23.641 -16.891 1 96.44 738 GLY A N 1
ATOM 5892 C CA . GLY A 1 738 ? -5.637 23.391 -17.672 1 96.44 738 GLY A CA 1
ATOM 5893 C C . GLY A 1 738 ? -5.344 24.484 -18.688 1 96.44 738 GLY A C 1
ATOM 5894 O O . GLY A 1 738 ? -4.293 25.125 -18.625 1 96.44 738 GLY A O 1
ATOM 5895 N N . ASP A 1 739 ? -6.277 24.75 -19.469 1 95.69 739 ASP A N 1
ATOM 5896 C CA . ASP A 1 739 ? -6.105 25.734 -20.547 1 95.69 739 ASP A CA 1
ATOM 5897 C C . ASP A 1 739 ? -5.848 27.125 -19.984 1 95.69 739 ASP A C 1
ATOM 5899 O O . ASP A 1 739 ? -5.039 27.875 -20.516 1 95.69 739 ASP A O 1
ATOM 5903 N N . SER A 1 740 ? -6.516 27.438 -18.906 1 94.06 740 SER A N 1
ATOM 5904 C CA . SER A 1 740 ? -6.312 28.75 -18.297 1 94.06 740 SER A CA 1
ATOM 5905 C C . SER A 1 740 ? -4.898 28.891 -17.734 1 94.06 740 SER A C 1
ATOM 5907 O O . SER A 1 740 ? -4.297 29.953 -17.812 1 94.06 740 SER A O 1
ATOM 5909 N N . SER A 1 741 ? -4.441 27.859 -17.141 1 95.06 741 SER A N 1
ATOM 5910 C CA . SER A 1 741 ? -3.07 27.859 -16.641 1 95.06 741 SER A CA 1
ATOM 5911 C C . SER A 1 741 ? -2.066 28.047 -17.781 1 95.06 741 SER A C 1
ATOM 5913 O O . SER A 1 741 ? -1.104 28.797 -17.641 1 95.06 741 SER A O 1
ATOM 5915 N N . VAL A 1 742 ? -2.281 27.328 -18.906 1 96.5 742 VAL A N 1
ATOM 5916 C CA . VAL A 1 742 ? -1.381 27.391 -20.062 1 96.5 742 VAL A CA 1
ATOM 5917 C C . VAL A 1 742 ? -1.345 28.812 -20.609 1 96.5 742 VAL A C 1
ATOM 5919 O O . VAL A 1 742 ? -0.277 29.328 -20.953 1 96.5 742 VAL A O 1
ATOM 5922 N N . GLN A 1 743 ? -2.465 29.406 -20.656 1 94.56 743 GLN A N 1
ATOM 5923 C CA . GLN A 1 743 ? -2.543 30.766 -21.172 1 94.56 743 GLN A CA 1
ATOM 5924 C C . GLN A 1 743 ? -1.712 31.719 -20.312 1 94.56 743 GLN A C 1
ATOM 5926 O O . GLN A 1 743 ? -0.985 32.562 -20.844 1 94.56 743 GLN A O 1
ATOM 5931 N N . ALA A 1 744 ? -1.867 31.578 -19.031 1 94.62 744 ALA A N 1
ATOM 5932 C CA . ALA A 1 744 ? -1.119 32.438 -18.125 1 94.62 744 ALA A CA 1
ATOM 5933 C C . ALA A 1 744 ? 0.378 32.156 -18.203 1 94.62 744 ALA A C 1
ATOM 5935 O O . ALA A 1 744 ? 1.188 33.094 -18.266 1 94.62 744 ALA A O 1
ATOM 5936 N N . LEU A 1 745 ? 0.76 30.938 -18.219 1 96.69 745 LEU A N 1
ATOM 5937 C CA . LEU A 1 745 ? 2.158 30.516 -18.219 1 96.69 745 LEU A CA 1
ATOM 5938 C C . LEU A 1 745 ? 2.848 30.938 -19.516 1 96.69 745 LEU A C 1
ATOM 5940 O O . LEU A 1 745 ? 3.926 31.531 -19.484 1 96.69 745 LEU A O 1
ATOM 5944 N N . THR A 1 746 ? 2.242 30.672 -20.672 1 97 746 THR A N 1
ATOM 5945 C CA . THR A 1 746 ? 2.861 30.922 -21.969 1 97 746 THR A CA 1
ATOM 5946 C C . THR A 1 746 ? 2.973 32.406 -22.25 1 97 746 THR A C 1
ATOM 5948 O O . THR A 1 746 ? 3.98 32.875 -22.781 1 97 746 THR A O 1
ATOM 5951 N N . SER A 1 747 ? 1.93 33.156 -21.891 1 97.19 747 SER A N 1
ATOM 5952 C CA . SER A 1 747 ? 1.982 34.594 -22.094 1 97.19 747 SER A CA 1
ATOM 5953 C C . SER A 1 747 ? 3.066 35.25 -21.25 1 97.19 747 SER A C 1
ATOM 5955 O O . SER A 1 747 ? 3.76 36.156 -21.703 1 97.19 747 SER A O 1
ATOM 5957 N N . GLY A 1 748 ? 3.18 34.781 -19.984 1 97.69 748 GLY A N 1
ATOM 5958 C CA . GLY A 1 748 ? 4.219 35.281 -19.109 1 97.69 748 GLY A CA 1
ATOM 5959 C C . GLY A 1 748 ? 5.621 35 -19.609 1 97.69 748 GLY A C 1
ATOM 5960 O O . GLY A 1 748 ? 6.48 35.875 -19.625 1 97.69 748 GLY A O 1
ATOM 5961 N N . VAL A 1 749 ? 5.883 33.781 -20 1 98.12 749 VAL A N 1
ATOM 5962 C CA . VAL A 1 749 ? 7.188 33.375 -20.531 1 98.12 749 VAL A CA 1
ATOM 5963 C C . VAL A 1 749 ? 7.5 34.156 -21.797 1 98.12 749 VAL A C 1
ATOM 5965 O O . VAL A 1 749 ? 8.625 34.625 -21.984 1 98.12 749 VAL A O 1
ATOM 5968 N N . GLN A 1 750 ? 6.516 34.281 -22.719 1 97.56 750 GLN A N 1
ATOM 5969 C CA . GLN A 1 750 ? 6.711 35.031 -23.938 1 97.56 750 GLN A CA 1
ATOM 5970 C C . GLN A 1 750 ? 7.098 36.469 -23.625 1 97.56 750 GLN A C 1
ATOM 5972 O O . GLN A 1 750 ? 7.945 37.062 -24.312 1 97.56 750 GLN A O 1
ATOM 5977 N N . HIS A 1 751 ? 6.441 37.031 -22.656 1 97.56 751 HIS A N 1
ATOM 5978 C CA . HIS A 1 751 ? 6.781 38.406 -22.25 1 97.56 751 HIS A CA 1
ATOM 5979 C C . HIS A 1 751 ? 8.25 38.5 -21.844 1 97.56 751 HIS A C 1
ATOM 5981 O O . HIS A 1 751 ? 8.945 39.438 -22.234 1 97.56 751 HIS A O 1
ATOM 5987 N N . LEU A 1 752 ? 8.758 37.531 -21.031 1 98.06 752 LEU A N 1
ATOM 5988 C CA . LEU A 1 752 ? 10.148 37.562 -20.594 1 98.06 752 LEU A CA 1
ATOM 5989 C C . LEU A 1 752 ? 11.086 37.406 -21.797 1 98.06 752 LEU A C 1
ATOM 5991 O O . LEU A 1 752 ? 12.18 38 -21.797 1 98.06 752 LEU A O 1
ATOM 5995 N N . ILE A 1 753 ? 10.719 36.594 -22.781 1 97.88 753 ILE A N 1
ATOM 5996 C CA . ILE A 1 753 ? 11.5 36.438 -24 1 97.88 753 ILE A CA 1
ATOM 5997 C C . ILE A 1 753 ? 11.539 37.781 -24.734 1 97.88 753 ILE A C 1
ATOM 5999 O O . ILE A 1 753 ? 12.609 38.25 -25.156 1 97.88 753 ILE A O 1
ATOM 6003 N N . ASP A 1 754 ? 10.43 38.438 -24.844 1 96.81 754 ASP A N 1
ATOM 6004 C CA . ASP A 1 754 ? 10.289 39.688 -25.594 1 96.81 754 ASP A CA 1
ATOM 6005 C C . ASP A 1 754 ? 11.133 40.812 -24.984 1 96.81 754 ASP A C 1
ATOM 6007 O O . ASP A 1 754 ? 11.703 41.625 -25.703 1 96.81 754 ASP A O 1
ATOM 6011 N N . ILE A 1 755 ? 11.242 40.844 -23.656 1 95.62 755 ILE A N 1
ATOM 6012 C CA . ILE A 1 755 ? 11.961 41.938 -23.016 1 95.62 755 ILE A CA 1
ATOM 6013 C C . ILE A 1 755 ? 13.445 41.562 -22.906 1 95.62 755 ILE A C 1
ATOM 6015 O O . ILE A 1 755 ? 14.227 42.312 -22.297 1 95.62 755 ILE A O 1
ATOM 6019 N N . GLY A 1 756 ? 13.789 40.375 -23.344 1 96.25 756 GLY A N 1
ATOM 6020 C CA . GLY A 1 756 ? 15.188 40 -23.531 1 96.25 756 GLY A CA 1
ATOM 6021 C C . GLY A 1 756 ? 15.797 39.344 -22.312 1 96.25 756 GLY A C 1
ATOM 6022 O O . GLY A 1 756 ? 17.016 39.281 -22.172 1 96.25 756 GLY A O 1
ATOM 6023 N N . ILE A 1 757 ? 15.047 38.781 -21.453 1 97.12 757 ILE A N 1
ATOM 6024 C CA . ILE A 1 757 ? 15.562 38.156 -20.234 1 97.12 757 ILE A CA 1
ATOM 6025 C C . ILE A 1 757 ? 15.688 36.656 -20.469 1 97.12 757 ILE A C 1
ATOM 6027 O O . ILE A 1 757 ? 16.734 36.062 -20.203 1 97.12 757 ILE A O 1
ATOM 6031 N N . ALA A 1 758 ? 14.633 36.062 -20.969 1 98.38 758 ALA A N 1
ATOM 6032 C CA . ALA A 1 758 ? 14.578 34.625 -21.109 1 98.38 758 ALA A CA 1
ATOM 6033 C C . ALA A 1 758 ? 15.172 34.156 -22.438 1 98.38 758 ALA A C 1
ATOM 6035 O O . ALA A 1 758 ? 14.867 34.75 -23.484 1 98.38 758 ALA A O 1
ATOM 6036 N N . ASP A 1 759 ? 16.031 33.219 -22.391 1 98.25 759 ASP A N 1
ATOM 6037 C CA . ASP A 1 759 ? 16.422 32.469 -23.594 1 98.25 759 ASP A CA 1
ATOM 6038 C C . ASP A 1 759 ? 15.32 31.5 -24.031 1 98.25 759 ASP A C 1
ATOM 6040 O O . ASP A 1 759 ? 15 30.547 -23.312 1 98.25 759 ASP A O 1
ATOM 6044 N N . PRO A 1 760 ? 14.758 31.719 -25.188 1 98 760 PRO A N 1
ATOM 6045 C CA . PRO A 1 760 ? 13.641 30.875 -25.609 1 98 760 PRO A CA 1
ATOM 6046 C C . PRO A 1 760 ? 14.023 29.391 -25.688 1 98 760 PRO A C 1
ATOM 6048 O O . PRO A 1 760 ? 13.148 28.531 -25.688 1 98 760 PRO A O 1
ATOM 6051 N N . LYS A 1 761 ? 15.273 29.016 -25.719 1 98.12 761 LYS A N 1
ATOM 6052 C CA . LYS A 1 761 ? 15.719 27.641 -25.812 1 98.12 761 LYS A CA 1
ATOM 6053 C C . LYS A 1 761 ? 16.094 27.094 -24.438 1 98.12 761 LYS A C 1
ATOM 6055 O O . LYS A 1 761 ? 16.609 25.984 -24.328 1 98.12 761 LYS A O 1
ATOM 6060 N N . ALA A 1 762 ? 15.852 27.875 -23.406 1 98.69 762 ALA A N 1
ATOM 6061 C CA . ALA A 1 762 ? 16.297 27.469 -22.078 1 98.69 762 ALA A CA 1
ATOM 6062 C C . ALA A 1 762 ? 15.281 27.859 -21.016 1 98.69 762 ALA A C 1
ATOM 6064 O O . ALA A 1 762 ? 15.641 28.438 -19.984 1 98.69 762 ALA A O 1
ATOM 6065 N N . VAL A 1 763 ? 14.008 27.594 -21.234 1 98.81 763 VAL A N 1
ATOM 6066 C CA . VAL A 1 763 ? 12.961 27.812 -20.234 1 98.81 763 VAL A CA 1
ATOM 6067 C C . VAL A 1 763 ? 12.5 26.469 -19.656 1 98.81 763 VAL A C 1
ATOM 6069 O O . VAL A 1 763 ? 12.102 25.578 -20.406 1 98.81 763 VAL A O 1
ATOM 6072 N N . GLY A 1 764 ? 12.695 26.297 -18.406 1 98.75 764 GLY A N 1
ATOM 6073 C CA . GLY A 1 764 ? 12.195 25.141 -17.688 1 98.75 764 GLY A CA 1
ATOM 6074 C C . GLY A 1 764 ? 10.992 25.438 -16.812 1 98.75 764 GLY A C 1
ATOM 6075 O O . GLY A 1 764 ? 10.742 26.594 -16.484 1 98.75 764 GLY A O 1
ATOM 6076 N N . ILE A 1 765 ? 10.211 24.422 -16.484 1 98.69 765 ILE A N 1
ATOM 6077 C CA . ILE A 1 765 ? 9.031 24.578 -15.641 1 98.69 765 ILE A CA 1
ATOM 6078 C C . ILE A 1 765 ? 9.039 23.531 -14.539 1 98.69 765 ILE A C 1
ATOM 6080 O O . ILE A 1 765 ? 9.414 22.375 -14.766 1 98.69 765 ILE A O 1
ATOM 6084 N N . GLN A 1 766 ? 8.789 23.938 -13.328 1 98.12 766 GLN A N 1
ATOM 6085 C CA . GLN A 1 766 ? 8.68 23.031 -12.188 1 98.12 766 GLN A CA 1
ATOM 6086 C C . GLN A 1 766 ? 7.391 23.266 -11.414 1 98.12 766 GLN A C 1
ATOM 6088 O O . GLN A 1 766 ? 7.086 24.406 -11.039 1 98.12 766 GLN A O 1
ATOM 6093 N N . GLY A 1 767 ? 6.566 22.281 -11.211 1 97.31 767 GLY A N 1
ATOM 6094 C CA . GLY A 1 767 ? 5.371 22.328 -10.383 1 97.31 767 GLY A CA 1
ATOM 6095 C C . GLY A 1 767 ? 5.207 21.109 -9.5 1 97.31 767 GLY A C 1
ATOM 6096 O O . GLY A 1 767 ? 5.742 20.031 -9.812 1 97.31 767 GLY A O 1
ATOM 6097 N N . HIS A 1 768 ? 4.559 21.297 -8.352 1 96.88 768 HIS A N 1
ATOM 6098 C CA . HIS A 1 768 ? 4.254 20.203 -7.43 1 96.88 768 HIS A CA 1
ATOM 6099 C C . HIS A 1 768 ? 2.768 20.156 -7.09 1 96.88 768 HIS A C 1
ATOM 6101 O O . HIS A 1 768 ? 2.129 21.203 -6.957 1 96.88 768 HIS A O 1
ATOM 6107 N N . SER A 1 769 ? 2.137 18.953 -6.902 1 97.06 769 SER A N 1
ATOM 6108 C CA . SER A 1 769 ? 0.727 18.797 -6.562 1 97.06 769 SER A CA 1
ATOM 6109 C C . SER A 1 769 ? -0.172 19.438 -7.613 1 97.06 769 SER A C 1
ATOM 6111 O O . SER A 1 769 ? -0.097 19.094 -8.797 1 97.06 769 SER A O 1
ATOM 6113 N N . TRP A 1 770 ? -0.877 20.516 -7.312 1 96.38 770 TRP A N 1
ATOM 6114 C CA . TRP A 1 770 ? -1.678 21.266 -8.273 1 96.38 770 TRP A CA 1
ATOM 6115 C C . TRP A 1 770 ? -0.793 21.906 -9.344 1 96.38 770 TRP A C 1
ATOM 6117 O O . TRP A 1 770 ? -1.144 21.906 -10.523 1 96.38 770 TRP A O 1
ATOM 6127 N N . GLY A 1 771 ? 0.368 22.391 -8.938 1 97.06 771 GLY A N 1
ATOM 6128 C CA . GLY A 1 771 ? 1.344 22.875 -9.898 1 97.06 771 GLY A CA 1
ATOM 6129 C C . GLY A 1 771 ? 1.912 21.781 -10.773 1 97.06 771 GLY A C 1
ATOM 6130 O O . GLY A 1 771 ? 2.279 22.016 -11.93 1 97.06 771 GLY A O 1
ATOM 6131 N N . GLY A 1 772 ? 2.012 20.516 -10.148 1 97.88 772 GLY A N 1
ATOM 6132 C CA . GLY A 1 772 ? 2.441 19.359 -10.93 1 97.88 772 GLY A CA 1
ATOM 6133 C C . GLY A 1 772 ? 1.478 19.016 -12.047 1 97.88 772 GLY A C 1
ATOM 6134 O O . GLY A 1 772 ? 1.9 18.719 -13.172 1 97.88 772 GLY A O 1
ATOM 6135 N N . TYR A 1 773 ? 0.191 19.062 -11.797 1 98.12 773 TYR A N 1
ATOM 6136 C CA . TYR A 1 773 ? -0.819 18.875 -12.836 1 98.12 773 TYR A CA 1
ATOM 6137 C C . TYR A 1 773 ? -0.659 19.891 -13.953 1 98.12 773 TYR A C 1
ATOM 6139 O O . TYR A 1 773 ? -0.609 19.531 -15.133 1 98.12 773 TYR A O 1
ATOM 6147 N N . GLN A 1 774 ? -0.606 21.125 -13.555 1 98 774 GLN A N 1
ATOM 6148 C CA . GLN A 1 774 ? -0.503 22.203 -14.531 1 98 774 GLN A CA 1
ATOM 6149 C C . GLN A 1 774 ? 0.728 22.031 -15.414 1 98 774 GLN A C 1
ATOM 6151 O O . GLN A 1 774 ? 0.666 22.266 -16.625 1 98 774 GLN A O 1
ATOM 6156 N N . THR A 1 775 ? 1.831 21.594 -14.812 1 98.38 775 THR A N 1
ATOM 6157 C CA . THR A 1 775 ? 3.07 21.375 -15.547 1 98.38 775 THR A CA 1
ATOM 6158 C C . THR A 1 775 ? 2.891 20.266 -16.578 1 98.38 775 THR A C 1
ATOM 6160 O O . THR A 1 775 ? 3.201 20.438 -17.75 1 98.38 775 THR A O 1
ATOM 6163 N N . ALA A 1 776 ? 2.332 19.125 -16.125 1 98.62 776 ALA A N 1
ATOM 6164 C CA . ALA A 1 776 ? 2.109 17.984 -17.016 1 98.62 776 ALA A CA 1
ATOM 6165 C C . ALA A 1 776 ? 1.145 18.344 -18.141 1 98.62 776 ALA A C 1
ATOM 6167 O O . ALA A 1 776 ? 1.326 17.922 -19.281 1 98.62 776 ALA A O 1
ATOM 6168 N N . PHE A 1 777 ? 0.153 19.125 -17.797 1 98.56 777 PHE A N 1
ATOM 6169 C CA . PHE A 1 777 ? -0.839 19.547 -18.781 1 98.56 777 PHE A CA 1
ATOM 6170 C C . PHE A 1 777 ? -0.231 20.516 -19.781 1 98.56 777 PHE A C 1
ATOM 6172 O O . PHE A 1 777 ? -0.443 20.391 -21 1 98.56 777 PHE A O 1
ATOM 6179 N N . ALA A 1 778 ? 0.532 21.469 -19.297 1 98.38 778 ALA A N 1
ATOM 6180 C CA . ALA A 1 778 ? 1.083 22.531 -20.125 1 98.38 778 ALA A CA 1
ATOM 6181 C C . ALA A 1 778 ? 1.933 21.969 -21.266 1 98.38 778 ALA A C 1
ATOM 6183 O O . ALA A 1 778 ? 1.842 22.422 -22.406 1 98.38 778 ALA A O 1
ATOM 6184 N N . VAL A 1 779 ? 2.684 20.953 -20.984 1 98.31 779 VAL A N 1
ATOM 6185 C CA . VAL A 1 779 ? 3.625 20.438 -21.969 1 98.31 779 VAL A CA 1
ATOM 6186 C C . VAL A 1 779 ? 2.879 19.625 -23.016 1 98.31 779 VAL A C 1
ATOM 6188 O O . VAL A 1 779 ? 3.443 19.266 -24.062 1 98.31 779 VAL A O 1
ATOM 6191 N N . THR A 1 780 ? 1.61 19.234 -22.781 1 98.31 780 THR A N 1
ATOM 6192 C CA . THR A 1 780 ? 0.792 18.641 -23.844 1 98.31 780 THR A CA 1
ATOM 6193 C C . THR A 1 780 ? 0.253 19.703 -24.781 1 98.31 780 THR A C 1
ATOM 6195 O O . THR A 1 780 ? -0.22 19.391 -25.875 1 98.31 780 THR A O 1
ATOM 6198 N N . LYS A 1 781 ? 0.324 21 -24.391 1 97.88 781 LYS A N 1
ATOM 6199 C CA . LYS A 1 781 ? -0.331 22.078 -25.109 1 97.88 781 LYS A CA 1
ATOM 6200 C C . LYS A 1 781 ? 0.692 22.984 -25.797 1 97.88 781 LYS A C 1
ATOM 6202 O O . LYS A 1 781 ? 0.38 23.641 -26.797 1 97.88 781 LYS A O 1
ATOM 6207 N N . THR A 1 782 ? 1.908 23.031 -25.234 1 97.69 782 THR A N 1
ATOM 6208 C CA . THR A 1 782 ? 2.912 23.953 -25.75 1 97.69 782 THR A CA 1
ATOM 6209 C C . THR A 1 782 ? 4.305 23.344 -25.672 1 97.69 782 THR A C 1
ATOM 6211 O O . THR A 1 782 ? 4.539 22.422 -24.891 1 97.69 782 THR A O 1
ATOM 6214 N N . ASN A 1 783 ? 5.223 23.828 -26.5 1 97.12 783 ASN A N 1
ATOM 6215 C CA . ASN A 1 783 ? 6.613 23.375 -26.5 1 97.12 783 ASN A CA 1
ATOM 6216 C C . ASN A 1 783 ? 7.555 24.484 -26.031 1 97.12 783 ASN A C 1
ATOM 6218 O O . ASN A 1 783 ? 8.758 24.422 -26.281 1 97.12 783 ASN A O 1
ATOM 6222 N N . ILE A 1 784 ? 6.926 25.484 -25.406 1 98.12 784 ILE A N 1
ATOM 6223 C CA . ILE A 1 784 ? 7.707 26.656 -25 1 98.12 784 ILE A CA 1
ATOM 6224 C C . ILE A 1 784 ? 8.711 26.25 -23.922 1 98.12 784 ILE A C 1
ATOM 6226 O O . ILE A 1 784 ? 9.773 26.875 -23.781 1 98.12 784 ILE A O 1
ATOM 6230 N N . PHE A 1 785 ? 8.43 25.203 -23.219 1 98.69 785 PHE A N 1
ATOM 6231 C CA . PHE A 1 785 ? 9.305 24.719 -22.156 1 98.69 785 PHE A CA 1
ATOM 6232 C C . PHE A 1 785 ? 10.25 23.656 -22.703 1 98.69 785 PHE A C 1
ATOM 6234 O O . PHE A 1 785 ? 9.844 22.766 -23.453 1 98.69 785 PHE A O 1
ATOM 6241 N N . LYS A 1 786 ? 11.5 23.688 -22.312 1 98.56 786 LYS A N 1
ATOM 6242 C CA . LYS A 1 786 ? 12.508 22.781 -22.828 1 98.56 786 LYS A CA 1
ATOM 6243 C C . LYS A 1 786 ? 12.812 21.656 -21.828 1 98.56 786 LYS A C 1
ATOM 6245 O O . LYS A 1 786 ? 13.422 20.656 -22.188 1 98.56 786 LYS A O 1
ATOM 6250 N N . ALA A 1 787 ? 12.352 21.828 -20.625 1 98.69 787 ALA A N 1
ATOM 6251 C CA . ALA A 1 787 ? 12.453 20.812 -19.578 1 98.69 787 ALA A CA 1
ATOM 6252 C C . ALA A 1 787 ? 11.32 20.969 -18.562 1 98.69 787 ALA A C 1
ATOM 6254 O O . ALA A 1 787 ? 10.961 22.078 -18.188 1 98.69 787 ALA A O 1
ATOM 6255 N N . ALA A 1 788 ? 10.727 19.859 -18.141 1 98.81 788 ALA A N 1
ATOM 6256 C CA . ALA A 1 788 ? 9.633 19.891 -17.172 1 98.81 788 ALA A CA 1
ATOM 6257 C C . ALA A 1 788 ? 9.906 18.953 -16 1 98.81 788 ALA A C 1
ATOM 6259 O O . ALA A 1 788 ? 10.273 17.797 -16.203 1 98.81 788 ALA A O 1
ATOM 6260 N N . VAL A 1 789 ? 9.867 19.438 -14.805 1 98.69 789 VAL A N 1
ATOM 6261 C CA . VAL A 1 789 ? 9.875 18.656 -13.57 1 98.69 789 VAL A CA 1
ATOM 6262 C C . VAL A 1 789 ? 8.508 18.75 -12.891 1 98.69 789 VAL A C 1
ATOM 6264 O O . VAL A 1 789 ? 8.062 19.844 -12.531 1 98.69 789 VAL A O 1
ATOM 6267 N N . THR A 1 790 ? 7.84 17.688 -12.742 1 98.31 790 THR A N 1
ATOM 6268 C CA . THR A 1 790 ? 6.5 17.688 -12.164 1 98.31 790 THR A CA 1
ATOM 6269 C C . THR A 1 790 ? 6.441 16.75 -10.953 1 98.31 790 THR A C 1
ATOM 6271 O O . THR A 1 790 ? 6.66 15.547 -11.07 1 98.31 790 THR A O 1
ATOM 6274 N N . GLY A 1 791 ? 6.207 17.328 -9.758 1 98.06 791 GLY A N 1
ATOM 6275 C CA . GLY A 1 791 ? 6.066 16.562 -8.523 1 98.06 791 GLY A CA 1
ATOM 6276 C C . GLY A 1 791 ? 4.629 16.234 -8.188 1 98.06 791 GLY A C 1
ATOM 6277 O O . GLY A 1 791 ? 3.764 17.109 -8.18 1 98.06 791 GLY A O 1
ATOM 6278 N N . ALA A 1 792 ? 4.301 14.969 -8.031 1 98 792 ALA A N 1
ATOM 6279 C CA . ALA A 1 792 ? 3.016 14.438 -7.59 1 98 792 ALA A CA 1
ATOM 6280 C C . ALA A 1 792 ? 1.875 14.969 -8.453 1 98 792 ALA A C 1
ATOM 6282 O O . ALA A 1 792 ? 0.883 15.484 -7.926 1 98 792 ALA A O 1
ATOM 6283 N N . PRO A 1 793 ? 2.02 14.914 -9.781 1 98.12 793 PRO A N 1
ATOM 6284 C CA . PRO A 1 793 ? 0.973 15.43 -10.664 1 98.12 793 PRO A CA 1
ATOM 6285 C C . PRO A 1 793 ? -0.26 14.531 -10.703 1 98.12 793 PRO A C 1
ATOM 6287 O O . PRO A 1 793 ? -0.145 13.312 -10.562 1 98.12 793 PRO A O 1
ATOM 6290 N N . VAL A 1 794 ? -1.438 15.164 -10.867 1 97.94 794 VAL A N 1
ATOM 6291 C CA . VAL A 1 794 ? -2.594 14.438 -11.391 1 97.94 794 VAL A CA 1
ATOM 6292 C C . VAL A 1 794 ? -2.518 14.367 -12.914 1 97.94 794 VAL A C 1
ATOM 6294 O O . VAL A 1 794 ? -2.387 15.391 -13.586 1 97.94 794 VAL A O 1
ATOM 6297 N N . SER A 1 795 ? -2.559 13.188 -13.469 1 98 795 SER A N 1
ATOM 6298 C CA . SER A 1 795 ? -2.406 13.031 -14.914 1 98 795 SER A CA 1
ATOM 6299 C C . SER A 1 795 ? -3.684 12.508 -15.555 1 98 795 SER A C 1
ATOM 6301 O O . SER A 1 795 ? -3.889 12.656 -16.766 1 98 795 SER A O 1
ATOM 6303 N N . ASN A 1 796 ? -4.48 11.828 -14.836 1 98.06 796 ASN A N 1
ATOM 6304 C CA . ASN A 1 796 ? -5.758 11.25 -15.234 1 98.06 796 ASN A CA 1
ATOM 6305 C C . ASN A 1 796 ? -6.867 11.602 -14.25 1 98.06 796 ASN A C 1
ATOM 6307 O O . ASN A 1 796 ? -7.094 10.883 -13.273 1 98.06 796 ASN A O 1
ATOM 6311 N N . MET A 1 797 ? -7.625 12.727 -14.57 1 97.94 797 MET A N 1
ATOM 6312 C CA . MET A 1 797 ? -8.617 13.242 -13.633 1 97.94 797 MET A CA 1
ATOM 6313 C C . MET A 1 797 ? -9.797 12.281 -13.516 1 97.94 797 MET A C 1
ATOM 6315 O O . MET A 1 797 ? -10.578 12.359 -12.555 1 97.94 797 MET A O 1
ATOM 6319 N N . THR A 1 798 ? -9.984 11.32 -14.5 1 97.19 798 THR A N 1
ATOM 6320 C CA . THR A 1 798 ? -11.094 10.383 -14.406 1 97.19 798 THR A CA 1
ATOM 6321 C C . THR A 1 798 ? -10.883 9.406 -13.258 1 97.19 798 THR A C 1
ATOM 6323 O O . THR A 1 798 ? -11.828 9.07 -12.531 1 97.19 798 THR A O 1
ATOM 6326 N N . SER A 1 799 ? -9.641 8.953 -13.094 1 96.25 799 SER A N 1
ATOM 6327 C CA . SER A 1 799 ? -9.359 8.031 -11.992 1 96.25 799 SER A CA 1
ATOM 6328 C C . SER A 1 799 ? -9.062 8.781 -10.703 1 96.25 799 SER A C 1
ATOM 6330 O O . SER A 1 799 ? -9.391 8.312 -9.609 1 96.25 799 SER A O 1
ATOM 6332 N N . ALA A 1 800 ? -8.469 10.031 -10.781 1 96.75 800 ALA A N 1
ATOM 6333 C CA . ALA A 1 800 ? -8.188 10.836 -9.594 1 96.75 800 ALA A CA 1
ATOM 6334 C C . ALA A 1 800 ? -9.484 11.266 -8.906 1 96.75 800 ALA A C 1
ATOM 6336 O O . ALA A 1 800 ? -9.539 11.367 -7.684 1 96.75 800 ALA A O 1
ATOM 6337 N N . TYR A 1 801 ? -10.539 11.531 -9.664 1 96.06 801 TYR A N 1
ATOM 6338 C CA . TYR A 1 801 ? -11.852 11.961 -9.195 1 96.06 801 TYR A CA 1
ATOM 6339 C C . TYR A 1 801 ? -12.406 10.992 -8.156 1 96.06 801 TYR A C 1
ATOM 6341 O O . TYR A 1 801 ? -12.875 11.406 -7.094 1 96.06 801 TYR A O 1
ATOM 6349 N N . SER A 1 802 ? -12.305 9.703 -8.383 1 89.94 802 SER A N 1
ATOM 6350 C CA . SER A 1 802 ? -12.828 8.68 -7.484 1 89.94 802 SER A CA 1
ATOM 6351 C C . SER A 1 802 ? -11.711 8 -6.707 1 89.94 802 SER A C 1
ATOM 6353 O O . SER A 1 802 ? -11.703 6.773 -6.562 1 89.94 802 SER A O 1
ATOM 6355 N N . GLY A 1 803 ? -10.742 8.805 -6.312 1 92.5 803 GLY A N 1
ATOM 6356 C CA . GLY A 1 803 ? -9.656 8.32 -5.477 1 92.5 803 GLY A CA 1
ATOM 6357 C C . GLY A 1 803 ? -9.789 8.742 -4.023 1 92.5 803 GLY A C 1
ATOM 6358 O O . GLY A 1 803 ? -10.742 9.43 -3.656 1 92.5 803 GLY A O 1
ATOM 6359 N N . ILE A 1 804 ? -8.875 8.25 -3.172 1 96 804 ILE A N 1
ATOM 6360 C CA . ILE A 1 804 ? -8.867 8.516 -1.737 1 96 804 ILE A CA 1
ATOM 6361 C C . ILE A 1 804 ? -7.664 9.391 -1.38 1 96 804 ILE A C 1
ATOM 6363 O O . ILE A 1 804 ? -6.555 9.156 -1.865 1 96 804 ILE A O 1
ATOM 6367 N N . ARG A 1 805 ? -7.82 10.477 -0.701 1 96.19 805 ARG A N 1
ATOM 6368 C CA . ARG A 1 805 ? -6.746 11.172 0 1 96.19 805 ARG A CA 1
ATOM 6369 C C . ARG A 1 805 ? -6.32 10.414 1.25 1 96.19 805 ARG A C 1
ATOM 6371 O O . ARG A 1 805 ? -6.906 10.586 2.32 1 96.19 805 ARG A O 1
ATOM 6378 N N . HIS A 1 806 ? -5.32 9.688 1.15 1 93.69 806 HIS A N 1
ATOM 6379 C CA . HIS A 1 806 ? -4.984 8.695 2.16 1 93.69 806 HIS A CA 1
ATOM 6380 C C . HIS A 1 806 ? -4.613 9.352 3.484 1 93.69 806 HIS A C 1
ATOM 6382 O O . HIS A 1 806 ? -4.703 8.719 4.539 1 93.69 806 HIS A O 1
ATOM 6388 N N . GLY A 1 807 ? -4.176 10.602 3.467 1 94.56 807 GLY A N 1
ATOM 6389 C CA . GLY A 1 807 ? -3.879 11.289 4.711 1 94.56 807 GLY A CA 1
ATOM 6390 C C . GLY A 1 807 ? -5.102 11.508 5.582 1 94.56 807 GLY A C 1
ATOM 6391 O O . GLY A 1 807 ? -5.07 11.242 6.785 1 94.56 807 GLY A O 1
ATOM 6392 N N . SER A 1 808 ? -6.188 11.914 4.988 1 95.94 808 SER A N 1
ATOM 6393 C CA . SER A 1 808 ? -7.418 12.234 5.707 1 95.94 808 SER A CA 1
ATOM 6394 C C . SER A 1 808 ? -8.438 11.102 5.578 1 95.94 808 SER A C 1
ATOM 6396 O O . SER A 1 808 ? -9.406 11.055 6.336 1 95.94 808 SER A O 1
ATOM 6398 N N . GLY A 1 809 ? -8.25 10.234 4.625 1 97.12 809 GLY A N 1
ATOM 6399 C CA . GLY A 1 809 ? -9.227 9.195 4.324 1 97.12 809 GLY A CA 1
ATOM 6400 C C . GLY A 1 809 ? -10.391 9.695 3.498 1 97.12 809 GLY A C 1
ATOM 6401 O O . GLY A 1 809 ? -11.344 8.953 3.242 1 97.12 809 GLY A O 1
ATOM 6402 N N . LEU A 1 810 ? -10.359 10.953 2.963 1 97.19 810 LEU A N 1
ATOM 6403 C CA . LEU A 1 810 ? -11.461 11.562 2.229 1 97.19 810 LEU A CA 1
ATOM 6404 C C . LEU A 1 810 ? -11.438 11.141 0.763 1 97.19 810 LEU A C 1
ATOM 6406 O O . LEU A 1 810 ? -10.375 10.875 0.207 1 97.19 810 LEU A O 1
ATOM 6410 N N . ALA A 1 811 ? -12.633 11.047 0.162 1 96.75 811 ALA A N 1
ATOM 6411 C CA . ALA A 1 811 ? -12.727 10.969 -1.294 1 96.75 811 ALA A CA 1
ATOM 6412 C C . ALA A 1 811 ? -12.297 12.289 -1.939 1 96.75 811 ALA A C 1
ATOM 6414 O O . ALA A 1 811 ? -12.32 13.336 -1.296 1 96.75 811 ALA A O 1
ATOM 6415 N N . ARG A 1 812 ? -11.961 12.258 -3.15 1 96.81 812 ARG A N 1
ATOM 6416 C CA . ARG A 1 812 ? -11.422 13.43 -3.824 1 96.81 812 ARG A CA 1
ATOM 6417 C C . ARG A 1 812 ? -12.492 14.125 -4.656 1 96.81 812 ARG A C 1
ATOM 6419 O O . ARG A 1 812 ? -12.258 15.188 -5.227 1 96.81 812 ARG A O 1
ATOM 6426 N N . GLN A 1 813 ? -13.695 13.617 -4.715 1 97.5 813 GLN A N 1
ATOM 6427 C CA . GLN A 1 813 ? -14.742 14.102 -5.609 1 97.5 813 GLN A CA 1
ATOM 6428 C C . GLN A 1 813 ? -15.039 15.578 -5.367 1 97.5 813 GLN A C 1
ATOM 6430 O O . GLN A 1 813 ? -15.211 16.344 -6.32 1 97.5 813 GLN A O 1
ATOM 6435 N N . PHE A 1 814 ? -15.07 16.047 -4.109 1 96.75 814 PHE A N 1
ATOM 6436 C CA . PHE A 1 814 ? -15.383 17.438 -3.799 1 96.75 814 PHE A CA 1
ATOM 6437 C C . PHE A 1 814 ? -14.336 18.375 -4.383 1 96.75 814 PHE A C 1
ATOM 6439 O O . PHE A 1 814 ? -14.648 19.5 -4.75 1 96.75 814 PHE A O 1
ATOM 6446 N N . GLN A 1 815 ? -13.094 17.969 -4.504 1 96.62 815 GLN A N 1
ATOM 6447 C CA . GLN A 1 815 ? -12.023 18.797 -5.062 1 96.62 815 GLN A CA 1
ATOM 6448 C C . GLN A 1 815 ? -12.305 19.125 -6.523 1 96.62 815 GLN A C 1
ATOM 6450 O O . GLN A 1 815 ? -11.875 20.172 -7.012 1 96.62 815 GLN A O 1
ATOM 6455 N N . TYR A 1 816 ? -13.008 18.25 -7.258 1 97.56 816 TYR A N 1
ATOM 6456 C CA . TYR A 1 816 ? -13.305 18.438 -8.672 1 97.56 816 TYR A CA 1
ATOM 6457 C C . TYR A 1 816 ? -14.641 19.156 -8.859 1 97.56 816 TYR A C 1
ATOM 6459 O O . TYR A 1 816 ? -14.758 20.047 -9.695 1 97.56 816 TYR A O 1
ATOM 6467 N N . GLU A 1 817 ? -15.531 18.812 -8.047 1 97.12 817 GLU A N 1
ATOM 6468 C CA . GLU A 1 817 ? -16.859 19.375 -8.25 1 97.12 817 GLU A CA 1
ATOM 6469 C C . GLU A 1 817 ? -16.984 20.75 -7.613 1 97.12 817 GLU A C 1
ATOM 6471 O O . GLU A 1 817 ? -17.75 21.594 -8.094 1 97.12 817 GLU A O 1
ATOM 6476 N N . THR A 1 818 ? -16.172 21.016 -6.473 1 96.5 818 THR A N 1
ATOM 6477 C CA . THR A 1 818 ? -16.391 22.266 -5.762 1 96.5 818 THR A CA 1
ATOM 6478 C C . THR A 1 818 ? -15.062 22.891 -5.355 1 96.5 818 THR A C 1
ATOM 6480 O O . THR A 1 818 ? -15.031 24 -4.824 1 96.5 818 THR A O 1
ATOM 6483 N N . GLY A 1 819 ? -13.961 22.25 -5.605 1 95.19 819 GLY A N 1
ATOM 6484 C CA . GLY A 1 819 ? -12.703 22.688 -5.027 1 95.19 819 GLY A CA 1
ATOM 6485 C C . GLY A 1 819 ? -11.656 23.031 -6.07 1 95.19 819 GLY A C 1
ATOM 6486 O O . GLY A 1 819 ? -11.961 23.641 -7.098 1 95.19 819 GLY A O 1
ATOM 6487 N N . GLN A 1 820 ? -10.438 22.703 -5.801 1 93.81 820 GLN A N 1
ATOM 6488 C CA . GLN A 1 820 ? -9.234 23.203 -6.449 1 93.81 820 GLN A CA 1
ATOM 6489 C C . GLN A 1 820 ? -9.18 22.797 -7.914 1 93.81 820 GLN A C 1
ATOM 6491 O O . GLN A 1 820 ? -8.68 23.531 -8.758 1 93.81 820 GLN A O 1
ATOM 6496 N N . SER A 1 821 ? -9.766 21.656 -8.305 1 95.75 821 SER A N 1
ATOM 6497 C CA . SER A 1 821 ? -9.672 21.188 -9.68 1 95.75 821 SER A CA 1
ATOM 6498 C C . SER A 1 821 ? -10.586 21.969 -10.609 1 95.75 821 SER A C 1
ATOM 6500 O O . SER A 1 821 ? -10.352 22.047 -11.812 1 95.75 821 SER A O 1
ATOM 6502 N N . ARG A 1 822 ? -11.656 22.562 -10.016 1 96.81 822 ARG A N 1
ATOM 6503 C CA . ARG A 1 822 ? -12.492 23.562 -10.656 1 96.81 822 ARG A CA 1
ATOM 6504 C C . ARG A 1 822 ? -13.25 22.984 -11.844 1 96.81 822 ARG A C 1
ATOM 6506 O O . ARG A 1 822 ? -13.461 23.672 -12.844 1 96.81 822 ARG A O 1
ATOM 6513 N N . ILE A 1 823 ? -13.641 21.672 -11.836 1 97.19 823 ILE A N 1
ATOM 6514 C CA . ILE A 1 823 ? -14.375 21.094 -12.953 1 97.19 823 ILE A CA 1
ATOM 6515 C C . ILE A 1 823 ? -15.844 21.5 -12.867 1 97.19 823 ILE A C 1
ATOM 6517 O O . ILE A 1 823 ? -16.453 21.859 -13.875 1 97.19 823 ILE A O 1
ATOM 6521 N N . GLY A 1 824 ? -16.422 21.422 -11.688 1 96.62 824 GLY A N 1
ATOM 6522 C CA . GLY A 1 824 ? -17.766 21.938 -11.469 1 96.62 824 GLY A CA 1
ATOM 6523 C C . GLY A 1 824 ? -18.844 20.891 -11.656 1 96.62 824 GLY A C 1
ATOM 6524 O O . GLY A 1 824 ? -19.984 21.094 -11.234 1 96.62 824 GLY A O 1
ATOM 6525 N N . GLU A 1 825 ? -18.5 19.766 -12.305 1 95.69 825 GLU A N 1
ATOM 6526 C CA . GLU A 1 825 ? -19.469 18.734 -12.594 1 95.69 825 GLU A CA 1
ATOM 6527 C C . GLU A 1 825 ? -18.938 17.344 -12.219 1 95.69 825 GLU A C 1
ATOM 6529 O O . GLU A 1 825 ? -17.734 17.172 -12.078 1 95.69 825 GLU A O 1
ATOM 6534 N N . SER A 1 826 ? -19.844 16.406 -11.969 1 95.44 826 SER A N 1
ATOM 6535 C CA . SER A 1 826 ? -19.422 15.039 -11.695 1 95.44 826 SER A CA 1
ATOM 6536 C C . SER A 1 826 ? -18.875 14.375 -12.945 1 95.44 826 SER A C 1
ATOM 6538 O O . SER A 1 826 ? -19.094 14.844 -14.062 1 95.44 826 SER A O 1
ATOM 6540 N N . LEU A 1 827 ? -18.109 13.297 -12.82 1 95.69 827 LEU A N 1
ATOM 6541 C CA . LEU A 1 827 ? -17.469 12.57 -13.906 1 95.69 827 LEU A CA 1
ATOM 6542 C C . LEU A 1 827 ? -18.5 12 -14.875 1 95.69 827 LEU A C 1
ATOM 6544 O O . LEU A 1 827 ? -18.328 12.109 -16.094 1 95.69 827 LEU A O 1
ATOM 6548 N N . PHE A 1 828 ? -19.609 11.367 -14.398 1 92.62 828 PHE A N 1
ATOM 6549 C CA . PHE A 1 828 ? -20.562 10.68 -15.258 1 92.62 828 PHE A CA 1
ATOM 6550 C C . PHE A 1 828 ? -21.484 11.68 -15.953 1 92.62 828 PHE A C 1
ATOM 6552 O O . PHE A 1 828 ? -21.984 11.414 -17.047 1 92.62 828 PHE A O 1
ATOM 6559 N N . LYS A 1 829 ? -21.625 12.906 -15.406 1 93.19 829 LYS A N 1
ATOM 6560 C CA . LYS A 1 829 ? -22.438 13.93 -16.047 1 93.19 829 LYS A CA 1
ATOM 6561 C C . LYS A 1 829 ? -21.672 14.602 -17.188 1 93.19 829 LYS A C 1
ATOM 6563 O O . LYS A 1 829 ? -22.25 14.867 -18.25 1 93.19 829 LYS A O 1
ATOM 6568 N N . PHE A 1 830 ? -20.406 14.883 -16.938 1 94.88 830 PHE A N 1
ATOM 6569 C CA . PHE A 1 830 ? -19.609 15.547 -17.969 1 94.88 830 PHE A CA 1
ATOM 6570 C C . PHE A 1 830 ? -18.234 14.906 -18.109 1 94.88 830 PHE A C 1
ATOM 6572 O O . PHE A 1 830 ? -17.219 15.539 -17.828 1 94.88 830 PHE A O 1
ATOM 6579 N N . PRO A 1 831 ? -18.141 13.656 -18.641 1 95.19 831 PRO A N 1
ATOM 6580 C CA . PRO A 1 831 ? -16.859 12.953 -18.75 1 95.19 831 PRO A CA 1
ATOM 6581 C C . PRO A 1 831 ? -15.852 13.688 -19.625 1 95.19 831 PRO A C 1
ATOM 6583 O O . PRO A 1 831 ? -14.641 13.609 -19.375 1 95.19 831 PRO A O 1
ATOM 6586 N N . GLN A 1 832 ? -16.25 14.461 -20.594 1 95.5 832 GLN A N 1
ATOM 6587 C CA . GLN A 1 832 ? -15.375 15.109 -21.547 1 95.5 832 GLN A CA 1
ATOM 6588 C C . GLN A 1 832 ? -14.516 16.172 -20.875 1 95.5 832 GLN A C 1
ATOM 6590 O O . GLN A 1 832 ? -13.359 16.375 -21.266 1 95.5 832 GLN A O 1
ATOM 6595 N N . LYS A 1 833 ? -15.016 16.906 -19.859 1 96.38 833 LYS A N 1
ATOM 6596 C CA . LYS A 1 833 ? -14.234 17.906 -19.141 1 96.38 833 LYS A CA 1
ATOM 6597 C C . LYS A 1 833 ? -13.055 17.266 -18.422 1 96.38 833 LYS A C 1
ATOM 6599 O O . LYS A 1 833 ? -11.969 17.844 -18.359 1 96.38 833 LYS A O 1
ATOM 6604 N N . TYR A 1 834 ? -13.352 16.094 -17.906 1 97.5 834 TYR A N 1
ATOM 6605 C CA . TYR A 1 834 ? -12.289 15.367 -17.219 1 97.5 834 TYR A CA 1
ATOM 6606 C C . TYR A 1 834 ? -11.234 14.891 -18.203 1 97.5 834 TYR A C 1
ATOM 6608 O O . TYR A 1 834 ? -10.031 14.984 -17.938 1 97.5 834 TYR A O 1
ATOM 6616 N N . ILE A 1 835 ? -11.625 14.391 -19.391 1 96.38 835 ILE A N 1
ATOM 6617 C CA . ILE A 1 835 ? -10.719 13.883 -20.422 1 96.38 835 ILE A CA 1
ATOM 6618 C C . ILE A 1 835 ? -9.875 15.031 -20.969 1 96.38 835 ILE A C 1
ATOM 6620 O O . ILE A 1 835 ? -8.656 14.922 -21.062 1 96.38 835 ILE A O 1
ATOM 6624 N N . GLU A 1 836 ? -10.492 16.188 -21.219 1 96.25 836 GLU A N 1
ATOM 6625 C CA . GLU A 1 836 ? -9.812 17.328 -21.812 1 96.25 836 GLU A CA 1
ATOM 6626 C C . GLU A 1 836 ? -8.758 17.906 -20.859 1 96.25 836 GLU A C 1
ATOM 6628 O O . GLU A 1 836 ? -7.75 18.453 -21.312 1 96.25 836 GLU A O 1
ATOM 6633 N N . ASN A 1 837 ? -9 17.719 -19.594 1 97.69 837 ASN A N 1
ATOM 6634 C CA . ASN A 1 837 ? -8.086 18.266 -18.609 1 97.69 837 ASN A CA 1
ATOM 6635 C C . ASN A 1 837 ? -7.07 17.234 -18.125 1 97.69 837 ASN A C 1
ATOM 6637 O O . ASN A 1 837 ? -6.336 17.469 -17.172 1 97.69 837 ASN A O 1
ATOM 6641 N N . SER A 1 838 ? -7.031 16.047 -18.812 1 97.88 838 SER A N 1
ATOM 6642 C CA . SER A 1 838 ? -6.145 14.969 -18.359 1 97.88 838 SER A CA 1
ATOM 6643 C C . SER A 1 838 ? -4.969 14.797 -19.312 1 97.88 838 SER A C 1
ATOM 6645 O O . SER A 1 838 ? -5.141 14.305 -20.438 1 97.88 838 SER A O 1
ATOM 6647 N N . PRO A 1 839 ? -3.738 15 -18.859 1 97.69 839 PRO A N 1
ATOM 6648 C CA . PRO A 1 839 ? -2.549 14.898 -19.703 1 97.69 839 PRO A CA 1
ATOM 6649 C C . PRO A 1 839 ? -2.379 13.508 -20.328 1 97.69 839 PRO A C 1
ATOM 6651 O O . PRO A 1 839 ? -1.884 13.383 -21.438 1 97.69 839 PRO A O 1
ATOM 6654 N N . VAL A 1 840 ? -2.799 12.43 -19.719 1 97.44 840 VAL A N 1
ATOM 6655 C CA . VAL A 1 840 ? -2.514 11.055 -20.109 1 97.44 840 VAL A CA 1
ATOM 6656 C C . VAL A 1 840 ? -3.105 10.781 -21.484 1 97.44 840 VAL A C 1
ATOM 6658 O O . VAL A 1 840 ? -2.555 9.992 -22.266 1 97.44 840 VAL A O 1
ATOM 6661 N N . PHE A 1 841 ? -4.168 11.484 -21.875 1 97.62 841 PHE A N 1
ATOM 6662 C CA . PHE A 1 841 ? -4.867 11.242 -23.125 1 97.62 841 PHE A CA 1
ATOM 6663 C C . PHE A 1 841 ? -4.164 11.938 -24.281 1 97.62 841 PHE A C 1
ATOM 6665 O O . PHE A 1 841 ? -4.469 11.68 -25.453 1 97.62 841 PHE A O 1
ATOM 6672 N N . TYR A 1 842 ? -3.117 12.797 -23.984 1 97.81 842 TYR A N 1
ATOM 6673 C CA . TYR A 1 842 ? -2.504 13.617 -25.016 1 97.81 842 TYR A CA 1
ATOM 6674 C C . TYR A 1 842 ? -0.983 13.539 -24.953 1 97.81 842 TYR A C 1
ATOM 6676 O O . TYR A 1 842 ? -0.286 14.477 -25.344 1 97.81 842 TYR A O 1
ATOM 6684 N N . VAL A 1 843 ? -0.461 12.461 -24.438 1 97.62 843 VAL A N 1
ATOM 6685 C CA . VAL A 1 843 ? 0.972 12.32 -24.203 1 97.62 843 VAL A CA 1
ATOM 6686 C C . VAL A 1 843 ? 1.723 12.359 -25.531 1 97.62 843 VAL A C 1
ATOM 6688 O O . VAL A 1 843 ? 2.9 12.727 -25.578 1 97.62 843 VAL A O 1
ATOM 6691 N N . GLU A 1 844 ? 1.098 11.945 -26.672 1 97.25 844 GLU A N 1
ATOM 6692 C CA . GLU A 1 844 ? 1.752 11.922 -27.984 1 97.25 844 GLU A CA 1
ATOM 6693 C C . GLU A 1 844 ? 2.191 13.32 -28.406 1 97.25 844 GLU A C 1
ATOM 6695 O O . GLU A 1 844 ? 3.127 13.477 -29.188 1 97.25 844 GLU A O 1
ATOM 6700 N N . ARG A 1 845 ? 1.564 14.305 -27.766 1 97.88 845 ARG A N 1
ATOM 6701 C CA . ARG A 1 845 ? 1.846 15.688 -28.125 1 97.88 845 ARG A CA 1
ATOM 6702 C C . ARG A 1 845 ? 3.082 16.203 -27.406 1 97.88 845 ARG A C 1
ATOM 6704 O O . ARG A 1 845 ? 3.627 17.25 -27.766 1 97.88 845 ARG A O 1
ATOM 6711 N N . ILE A 1 846 ? 3.531 15.516 -26.406 1 98.38 846 ILE A N 1
ATOM 6712 C CA . ILE A 1 846 ? 4.602 16 -25.531 1 98.38 846 ILE A CA 1
ATOM 6713 C C . ILE A 1 846 ? 5.938 15.922 -26.281 1 98.38 846 ILE A C 1
ATOM 6715 O O . ILE A 1 846 ? 6.293 14.867 -26.812 1 98.38 846 ILE A O 1
ATOM 6719 N N . LYS A 1 847 ? 6.609 16.969 -26.359 1 98.19 847 LYS A N 1
ATOM 6720 C CA . LYS A 1 847 ? 7.957 17.016 -26.922 1 98.19 847 LYS A CA 1
ATOM 6721 C C . LYS A 1 847 ? 8.984 17.359 -25.844 1 98.19 847 LYS A C 1
ATOM 6723 O O . LYS A 1 847 ? 10.172 17.062 -26 1 98.19 847 LYS A O 1
ATOM 6728 N N . THR A 1 848 ? 8.539 17.953 -24.75 1 98.56 848 THR A N 1
ATOM 6729 C CA . THR A 1 848 ? 9.391 18.375 -23.641 1 98.56 848 THR A CA 1
ATOM 6730 C C . THR A 1 848 ? 9.781 17.188 -22.781 1 98.56 848 THR A C 1
ATOM 6732 O O . THR A 1 848 ? 8.914 16.438 -22.312 1 98.56 848 THR A O 1
ATOM 6735 N N . PRO A 1 849 ? 11.156 16.938 -22.562 1 98.5 849 PRO A N 1
ATOM 6736 C CA . PRO A 1 849 ? 11.523 15.914 -21.578 1 98.5 849 PRO A CA 1
ATOM 6737 C C . PRO A 1 849 ? 10.898 16.172 -20.203 1 98.5 849 PRO A C 1
ATOM 6739 O O . PRO A 1 849 ? 10.781 17.328 -19.797 1 98.5 849 PRO A O 1
ATOM 6742 N N . MET A 1 850 ? 10.531 15.109 -19.516 1 98.75 850 MET A N 1
ATOM 6743 C CA . MET A 1 850 ? 9.812 15.281 -18.25 1 98.75 850 MET A CA 1
ATOM 6744 C C . MET A 1 850 ? 10.398 14.383 -17.172 1 98.75 850 MET A C 1
ATOM 6746 O O . MET A 1 850 ? 10.688 13.211 -17.406 1 98.75 850 MET A O 1
ATOM 6750 N N . MET A 1 851 ? 10.656 14.906 -16.031 1 98.75 851 MET A N 1
ATOM 6751 C CA . MET A 1 851 ? 10.961 14.172 -14.812 1 98.75 851 MET A CA 1
ATOM 6752 C C . MET A 1 851 ? 9.773 14.188 -13.859 1 98.75 851 MET A C 1
ATOM 6754 O O . MET A 1 851 ? 9.32 15.25 -13.445 1 98.75 851 MET A O 1
ATOM 6758 N N . ILE A 1 852 ? 9.203 13.047 -13.57 1 98.75 852 ILE A N 1
ATOM 6759 C CA . ILE A 1 852 ? 8.109 12.891 -12.617 1 98.75 852 ILE A CA 1
ATOM 6760 C C . ILE A 1 852 ? 8.656 12.484 -11.258 1 98.75 852 ILE A C 1
ATOM 6762 O O . ILE A 1 852 ? 9.57 11.656 -11.172 1 98.75 852 ILE A O 1
ATOM 6766 N N . MET A 1 853 ? 8.18 13.062 -10.195 1 98.44 853 MET A N 1
ATOM 6767 C CA . MET A 1 853 ? 8.594 12.664 -8.852 1 98.44 853 MET A CA 1
ATOM 6768 C C . MET A 1 853 ? 7.379 12.367 -7.98 1 98.44 853 MET A C 1
ATOM 6770 O O . MET A 1 853 ? 6.414 13.133 -7.973 1 98.44 853 MET A O 1
ATOM 6774 N N . PHE A 1 854 ? 7.344 11.219 -7.227 1 98.19 854 PHE A N 1
ATOM 6775 C CA . PHE A 1 854 ? 6.297 10.875 -6.27 1 98.19 854 PHE A CA 1
ATOM 6776 C C . PHE A 1 854 ? 6.887 10.188 -5.043 1 98.19 854 PHE A C 1
ATOM 6778 O O . PHE A 1 854 ? 7.816 9.391 -5.16 1 98.19 854 PHE A O 1
ATOM 6785 N N . GLY A 1 855 ? 6.387 10.555 -3.783 1 97.94 855 GLY A N 1
ATOM 6786 C CA . GLY A 1 855 ? 6.398 9.578 -2.709 1 97.94 855 GLY A CA 1
ATOM 6787 C C . GLY A 1 855 ? 5.363 8.484 -2.887 1 97.94 855 GLY A C 1
ATOM 6788 O O . GLY A 1 855 ? 4.199 8.766 -3.184 1 97.94 855 GLY A O 1
ATOM 6789 N N . ASP A 1 856 ? 5.727 7.23 -2.709 1 97.56 856 ASP A N 1
ATOM 6790 C CA . ASP A 1 856 ? 4.816 6.145 -3.055 1 97.56 856 ASP A CA 1
ATOM 6791 C C . ASP A 1 856 ? 3.807 5.898 -1.937 1 97.56 856 ASP A C 1
ATOM 6793 O O . ASP A 1 856 ? 3.035 4.938 -1.989 1 97.56 856 ASP A O 1
ATOM 6797 N N . LYS A 1 857 ? 3.783 6.68 -0.873 1 97.12 857 LYS A N 1
ATOM 6798 C CA . LYS A 1 857 ? 2.736 6.738 0.143 1 97.12 857 LYS A CA 1
ATOM 6799 C C . LYS A 1 857 ? 2.119 8.133 0.216 1 97.12 857 LYS A C 1
ATOM 6801 O O . LYS A 1 857 ? 1.789 8.617 1.302 1 97.12 857 LYS A O 1
ATOM 6806 N N . ASP A 1 858 ? 2.113 8.734 -0.92 1 97.44 858 ASP A N 1
ATOM 6807 C CA . ASP A 1 858 ? 1.529 10.07 -1.008 1 97.44 858 ASP A CA 1
ATOM 6808 C C . ASP A 1 858 ? 0.131 10.102 -0.394 1 97.44 858 ASP A C 1
ATOM 6810 O O . ASP A 1 858 ? -0.733 9.305 -0.77 1 97.44 858 ASP A O 1
ATOM 6814 N N . ASP A 1 859 ? -0.075 10.977 0.488 1 96.44 859 ASP A N 1
ATOM 6815 C CA . ASP A 1 859 ? -1.304 11.008 1.275 1 96.44 859 ASP A CA 1
ATOM 6816 C C . ASP A 1 859 ? -2.305 12 0.69 1 96.44 859 ASP A C 1
ATOM 6818 O O . ASP A 1 859 ? -3.41 12.156 1.214 1 96.44 859 ASP A O 1
ATOM 6822 N N . ALA A 1 860 ? -1.94 12.75 -0.391 1 96.12 860 ALA A N 1
ATOM 6823 C CA . ALA A 1 860 ? -2.812 13.75 -0.994 1 96.12 860 ALA A CA 1
ATOM 6824 C C . ALA A 1 860 ? -3.217 13.344 -2.408 1 96.12 860 ALA A C 1
ATOM 6826 O O . ALA A 1 860 ? -4.391 13.445 -2.775 1 96.12 860 ALA A O 1
ATOM 6827 N N . VAL A 1 861 ? -2.26 12.961 -3.225 1 96.5 861 VAL A N 1
ATOM 6828 C CA . VAL A 1 861 ? -2.467 12.531 -4.602 1 96.5 861 VAL A CA 1
ATOM 6829 C C . VAL A 1 861 ? -2.064 11.062 -4.754 1 96.5 861 VAL A C 1
ATOM 6831 O O . VAL A 1 861 ? -0.959 10.68 -4.371 1 96.5 861 VAL A O 1
ATOM 6834 N N . PRO A 1 862 ? -3.002 10.188 -5.312 1 94.12 862 PRO A N 1
ATOM 6835 C CA . PRO A 1 862 ? -2.576 8.805 -5.539 1 94.12 862 PRO A CA 1
ATOM 6836 C C . PRO A 1 862 ? -1.33 8.711 -6.414 1 94.12 862 PRO A C 1
ATOM 6838 O O . PRO A 1 862 ? -1.301 9.266 -7.516 1 94.12 862 PRO A O 1
ATOM 6841 N N . TRP A 1 863 ? -0.233 8.047 -5.887 1 95.75 863 TRP A N 1
ATOM 6842 C CA . TRP A 1 863 ? 1.023 8.016 -6.625 1 95.75 863 TRP A CA 1
ATOM 6843 C C . TRP A 1 863 ? 0.854 7.273 -7.949 1 95.75 863 TRP A C 1
ATOM 6845 O O . TRP A 1 863 ? 1.679 7.414 -8.859 1 95.75 863 TRP A O 1
ATOM 6855 N N . GLU A 1 864 ? -0.325 6.477 -8.141 1 96.19 864 GLU A N 1
ATOM 6856 C CA . GLU A 1 864 ? -0.66 5.82 -9.398 1 96.19 864 GLU A CA 1
ATOM 6857 C C . GLU A 1 864 ? -0.777 6.828 -10.531 1 96.19 864 GLU A C 1
ATOM 6859 O O . GLU A 1 864 ? -0.575 6.484 -11.703 1 96.19 864 GLU A O 1
ATOM 6864 N N . GLN A 1 865 ? -1.104 8.102 -10.172 1 97.69 865 GLN A N 1
ATOM 6865 C CA . GLN A 1 865 ? -1.171 9.148 -11.188 1 97.69 865 GLN A CA 1
ATOM 6866 C C . GLN A 1 865 ? 0.175 9.328 -11.883 1 97.69 865 GLN A C 1
ATOM 6868 O O . GLN A 1 865 ? 0.227 9.609 -13.078 1 97.69 865 GLN A O 1
ATOM 6873 N N . GLY A 1 866 ? 1.282 9.211 -11.078 1 98.19 866 GLY A N 1
ATOM 6874 C CA . GLY A 1 866 ? 2.609 9.234 -11.672 1 98.19 866 GLY A CA 1
ATOM 6875 C C . GLY A 1 866 ? 2.902 8.023 -12.531 1 98.19 866 GLY A C 1
ATOM 6876 O O . GLY A 1 866 ? 3.5 8.141 -13.602 1 98.19 866 GLY A O 1
ATOM 6877 N N . VAL A 1 867 ? 2.441 6.832 -12.133 1 97.94 867 VAL A N 1
ATOM 6878 C CA . VAL A 1 867 ? 2.643 5.582 -12.859 1 97.94 867 VAL A CA 1
ATOM 6879 C C . VAL A 1 867 ? 1.907 5.637 -14.195 1 97.94 867 VAL A C 1
ATOM 6881 O O . VAL A 1 867 ? 2.473 5.289 -15.234 1 97.94 867 VAL A O 1
ATOM 6884 N N . GLU A 1 868 ? 0.637 6.125 -14.172 1 97.62 868 GLU A N 1
ATOM 6885 C CA . GLU A 1 868 ? -0.157 6.242 -15.391 1 97.62 868 GLU A CA 1
ATOM 6886 C C . GLU A 1 868 ? 0.524 7.152 -16.406 1 97.62 868 GLU A C 1
ATOM 6888 O O . GLU A 1 868 ? 0.606 6.816 -17.594 1 97.62 868 GLU A O 1
ATOM 6893 N N . LEU A 1 869 ? 1.018 8.281 -15.922 1 98.5 869 LEU A N 1
ATOM 6894 C CA . LEU A 1 869 ? 1.675 9.242 -16.812 1 98.5 869 LEU A CA 1
ATOM 6895 C C . LEU A 1 869 ? 2.969 8.656 -17.375 1 98.5 869 LEU A C 1
ATOM 6897 O O . LEU A 1 869 ? 3.211 8.727 -18.578 1 98.5 869 LEU A O 1
ATOM 6901 N N . TYR A 1 870 ? 3.812 8.023 -16.531 1 98.44 870 TYR A N 1
ATOM 6902 C CA . TYR A 1 870 ? 5.07 7.406 -16.938 1 98.44 870 TYR A CA 1
ATOM 6903 C C . TYR A 1 870 ? 4.84 6.352 -18.016 1 98.44 870 TYR A C 1
ATOM 6905 O O . TYR A 1 870 ? 5.504 6.363 -19.062 1 98.44 870 TYR A O 1
ATOM 6913 N N . LEU A 1 871 ? 3.914 5.465 -17.766 1 98.12 871 LEU A N 1
ATOM 6914 C CA . LEU A 1 871 ? 3.674 4.363 -18.688 1 98.12 871 LEU A CA 1
ATOM 6915 C C . LEU A 1 871 ? 3.111 4.871 -20.016 1 98.12 871 LEU A C 1
ATOM 6917 O O . LEU A 1 871 ? 3.426 4.332 -21.078 1 98.12 871 LEU A O 1
ATOM 6921 N N . ALA A 1 872 ? 2.201 5.875 -19.953 1 97.69 872 ALA A N 1
ATOM 6922 C CA . ALA A 1 872 ? 1.673 6.465 -21.172 1 97.69 872 ALA A CA 1
ATOM 6923 C C . ALA A 1 872 ? 2.787 7.094 -22 1 97.69 872 ALA A C 1
ATOM 6925 O O . ALA A 1 872 ? 2.867 6.875 -23.219 1 97.69 872 ALA A O 1
ATOM 6926 N N . MET A 1 873 ? 3.652 7.871 -21.344 1 98.06 873 MET A N 1
ATOM 6927 C CA . MET A 1 873 ? 4.75 8.531 -22.062 1 98.06 873 MET A CA 1
ATOM 6928 C C . MET A 1 873 ? 5.734 7.5 -22.609 1 98.06 873 MET A C 1
ATOM 6930 O O . MET A 1 873 ? 6.195 7.625 -23.75 1 98.06 873 MET A O 1
ATOM 6934 N N . ARG A 1 874 ? 6.07 6.477 -21.766 1 97.31 874 ARG A N 1
ATOM 6935 C CA . ARG A 1 874 ? 6.941 5.395 -22.219 1 97.31 874 ARG A CA 1
ATOM 6936 C C . ARG A 1 874 ? 6.367 4.711 -23.453 1 97.31 874 ARG A C 1
ATOM 6938 O O . ARG A 1 874 ? 7.082 4.488 -24.438 1 97.31 874 ARG A O 1
ATOM 6945 N N . ARG A 1 875 ? 5.113 4.398 -23.453 1 97.12 875 ARG A N 1
ATOM 6946 C CA . ARG A 1 875 ? 4.438 3.75 -24.578 1 97.12 875 ARG A CA 1
ATOM 6947 C C . ARG A 1 875 ? 4.492 4.621 -25.828 1 97.12 875 ARG A C 1
ATOM 6949 O O . ARG A 1 875 ? 4.633 4.109 -26.938 1 97.12 875 ARG A O 1
ATOM 6956 N N . ALA A 1 876 ? 4.418 5.934 -25.656 1 96.75 876 ALA A N 1
ATOM 6957 C CA . ALA A 1 876 ? 4.426 6.883 -26.766 1 96.75 876 ALA A CA 1
ATOM 6958 C C . ALA A 1 876 ? 5.852 7.207 -27.203 1 96.75 876 ALA A C 1
ATOM 6960 O O . ALA A 1 876 ? 6.062 8.023 -28.094 1 96.75 876 ALA A O 1
ATOM 6961 N N . GLY A 1 877 ? 6.859 6.594 -26.578 1 96.38 877 GLY A N 1
ATOM 6962 C CA . GLY A 1 877 ? 8.25 6.793 -26.953 1 96.38 877 GLY A CA 1
ATOM 6963 C C . GLY A 1 877 ? 8.789 8.156 -26.562 1 96.38 877 GLY A C 1
ATOM 6964 O O . GLY A 1 877 ? 9.648 8.711 -27.25 1 96.38 877 GLY A O 1
ATOM 6965 N N . LYS A 1 878 ? 8.172 8.766 -25.469 1 97.69 878 LYS A N 1
ATOM 6966 C CA . LYS A 1 878 ? 8.586 10.102 -25.047 1 97.69 878 LYS A CA 1
ATOM 6967 C C . LYS A 1 878 ? 9.727 10.023 -24.047 1 97.69 878 LYS A C 1
ATOM 6969 O O . LYS A 1 878 ? 9.961 8.977 -23.438 1 97.69 878 LYS A O 1
ATOM 6974 N N . ASP A 1 879 ? 10.5 11.148 -23.906 1 97.88 879 ASP A N 1
ATOM 6975 C CA . ASP A 1 879 ? 11.578 11.258 -22.922 1 97.88 879 ASP A CA 1
ATOM 6976 C C . ASP A 1 879 ? 11.031 11.469 -21.516 1 97.88 879 ASP A C 1
ATOM 6978 O O . ASP A 1 879 ? 10.516 12.539 -21.203 1 97.88 879 ASP A O 1
ATOM 6982 N N . VAL A 1 880 ? 11.156 10.414 -20.703 1 98.44 880 VAL A N 1
ATOM 6983 C CA . VAL A 1 880 ? 10.562 10.516 -19.375 1 98.44 880 VAL A CA 1
ATOM 6984 C C . VAL A 1 880 ? 11.406 9.734 -18.359 1 98.44 880 VAL A C 1
ATOM 6986 O O . VAL A 1 880 ? 11.969 8.695 -18.703 1 98.44 880 VAL A O 1
ATOM 6989 N N . VAL A 1 881 ? 11.609 10.258 -17.188 1 98.62 881 VAL A N 1
ATOM 6990 C CA . VAL A 1 881 ? 12.164 9.594 -16.016 1 98.62 881 VAL A CA 1
ATOM 6991 C C . VAL A 1 881 ? 11.242 9.797 -14.82 1 98.62 881 VAL A C 1
ATOM 6993 O O . VAL A 1 881 ? 10.711 10.891 -14.617 1 98.62 881 VAL A O 1
ATOM 6996 N N . PHE A 1 882 ? 10.883 8.727 -14.094 1 98.69 882 PHE A N 1
ATOM 6997 C CA . PHE A 1 882 ? 10.008 8.758 -12.93 1 98.69 882 PHE A CA 1
ATOM 6998 C C . PHE A 1 882 ? 10.781 8.398 -11.664 1 98.69 882 PHE A C 1
ATOM 7000 O O . PHE A 1 882 ? 11.297 7.285 -11.547 1 98.69 882 PHE A O 1
ATOM 7007 N N . LEU A 1 883 ? 10.93 9.359 -10.742 1 98.69 883 LEU A N 1
ATOM 7008 C CA . LEU A 1 883 ? 11.594 9.164 -9.453 1 98.69 883 LEU A CA 1
ATOM 7009 C C . LEU A 1 883 ? 10.586 8.727 -8.391 1 98.69 883 LEU A C 1
ATOM 7011 O O . LEU A 1 883 ? 9.758 9.523 -7.949 1 98.69 883 LEU A O 1
ATOM 7015 N N . GLN A 1 884 ? 10.594 7.441 -7.977 1 98.56 884 GLN A N 1
ATOM 7016 C CA . GLN A 1 884 ? 9.773 6.906 -6.895 1 98.56 884 GLN A CA 1
ATOM 7017 C C . GLN A 1 884 ? 10.547 6.895 -5.578 1 98.56 884 GLN A C 1
ATOM 7019 O O . GLN A 1 884 ? 11.469 6.098 -5.398 1 98.56 884 GLN A O 1
ATOM 7024 N N . TYR A 1 885 ? 10.258 7.777 -4.691 1 98.44 885 TYR A N 1
ATOM 7025 C CA . TYR A 1 885 ? 10.82 7.734 -3.348 1 98.44 885 TYR A CA 1
ATOM 7026 C C . TYR A 1 885 ? 9.961 6.891 -2.42 1 98.44 885 TYR A C 1
ATOM 7028 O O . TYR A 1 885 ? 8.781 7.191 -2.213 1 98.44 885 TYR A O 1
ATOM 7036 N N . GLN A 1 886 ? 10.523 5.871 -1.84 1 97.69 886 GLN A N 1
ATOM 7037 C CA . GLN A 1 886 ? 9.773 4.863 -1.098 1 97.69 886 GLN A CA 1
ATOM 7038 C C . GLN A 1 886 ? 9.422 5.359 0.302 1 97.69 886 GLN A C 1
ATOM 7040 O O . GLN A 1 886 ? 10.219 6.043 0.943 1 97.69 886 GLN A O 1
ATOM 7045 N N . ASP A 1 887 ? 8.227 4.992 0.781 1 96.88 887 ASP A N 1
ATOM 7046 C CA . ASP A 1 887 ? 7.695 5.297 2.107 1 96.88 887 ASP A CA 1
ATOM 7047 C C . ASP A 1 887 ? 7.727 6.801 2.379 1 96.88 887 ASP A C 1
ATOM 7049 O O . ASP A 1 887 ? 8.164 7.234 3.447 1 96.88 887 ASP A O 1
ATOM 7053 N N . GLU A 1 888 ? 7.449 7.586 1.328 1 97.94 888 GLU A N 1
ATOM 7054 C CA . GLU A 1 888 ? 7.406 9.039 1.429 1 97.94 888 GLU A CA 1
ATOM 7055 C C . GLU A 1 888 ? 6.008 9.57 1.138 1 97.94 888 GLU A C 1
ATOM 7057 O O . GLU A 1 888 ? 5.312 9.062 0.258 1 97.94 888 GLU A O 1
ATOM 7062 N N . PRO A 1 889 ? 5.504 10.555 1.88 1 97.19 889 PRO A N 1
ATOM 7063 C CA . PRO A 1 889 ? 4.195 11.164 1.642 1 97.19 889 PRO A CA 1
ATOM 7064 C C . PRO A 1 889 ? 4.219 12.18 0.503 1 97.19 889 PRO A C 1
ATOM 7066 O O . PRO A 1 889 ? 5.07 12.102 -0.385 1 97.19 889 PRO A O 1
ATOM 7069 N N . HIS A 1 890 ? 3.219 13.102 0.382 1 96.69 890 HIS A N 1
ATOM 7070 C CA . HIS A 1 890 ? 2.992 14.078 -0.677 1 96.69 890 HIS A CA 1
ATOM 7071 C C . HIS A 1 890 ? 4.191 15 -0.837 1 96.69 890 HIS A C 1
ATOM 7073 O O . HIS A 1 890 ? 4.52 15.414 -1.952 1 96.69 890 HIS A O 1
ATOM 7079 N N . HIS A 1 891 ? 4.82 15.375 0.275 1 96.38 891 HIS A N 1
ATOM 7080 C CA . HIS A 1 891 ? 6.105 16.062 0.347 1 96.38 891 HIS A CA 1
ATOM 7081 C C . HIS A 1 891 ? 7.164 15.188 1.008 1 96.38 891 HIS A C 1
ATOM 7083 O O . HIS A 1 891 ? 6.906 14.57 2.047 1 96.38 891 HIS A O 1
ATOM 7089 N N . LEU A 1 892 ? 8.305 15.047 0.381 1 97.19 892 LEU A N 1
ATOM 7090 C CA . LEU A 1 892 ? 9.367 14.211 0.935 1 97.19 892 LEU A CA 1
ATOM 7091 C C . LEU A 1 892 ? 9.703 14.633 2.359 1 97.19 892 LEU A C 1
ATOM 7093 O O . LEU A 1 892 ? 9.812 15.828 2.646 1 97.19 892 LEU A O 1
ATOM 7097 N N . LYS A 1 893 ? 9.844 13.703 3.258 1 96.94 893 LYS A N 1
ATOM 7098 C CA . LYS A 1 893 ? 10.133 13.992 4.66 1 96.94 893 LYS A CA 1
ATOM 7099 C C . LYS A 1 893 ? 11.539 13.523 5.031 1 96.94 893 LYS A C 1
ATOM 7101 O O . LYS A 1 893 ? 12.234 14.195 5.797 1 96.94 893 LYS A O 1
ATOM 7106 N N . LYS A 1 894 ? 12 12.375 4.465 1 96.5 894 LYS A N 1
ATOM 7107 C CA . LYS A 1 894 ? 13.336 11.867 4.773 1 96.5 894 LYS A CA 1
ATOM 7108 C C . LYS A 1 894 ? 14.414 12.727 4.133 1 96.5 894 LYS A C 1
ATOM 7110 O O . LYS A 1 894 ? 14.391 12.969 2.924 1 96.5 894 LYS A O 1
ATOM 7115 N N . TYR A 1 895 ? 15.32 13.164 4.949 1 97.06 895 TYR A N 1
ATOM 7116 C CA . TYR A 1 895 ? 16.297 14.156 4.508 1 97.06 895 TYR A CA 1
ATOM 7117 C C . TYR A 1 895 ? 17.125 13.617 3.342 1 97.06 895 TYR A C 1
ATOM 7119 O O . TYR A 1 895 ? 17.422 14.352 2.391 1 97.06 895 TYR A O 1
ATOM 7127 N N . PRO A 1 896 ? 17.625 12.281 3.381 1 97.5 896 PRO A N 1
ATOM 7128 C CA . PRO A 1 896 ? 18.359 11.766 2.225 1 97.5 896 PRO A CA 1
ATOM 7129 C C . PRO A 1 896 ? 17.578 11.891 0.921 1 97.5 896 PRO A C 1
ATOM 7131 O O . PRO A 1 896 ? 18.156 12.219 -0.121 1 97.5 896 PRO A O 1
ATOM 7134 N N . ASN A 1 897 ? 16.297 11.664 0.972 1 98.31 897 ASN A N 1
ATOM 7135 C CA . ASN A 1 897 ? 15.461 11.766 -0.215 1 98.31 897 ASN A CA 1
ATOM 7136 C C . ASN A 1 897 ? 15.328 13.219 -0.682 1 98.31 897 ASN A C 1
ATOM 7138 O O . ASN A 1 897 ? 15.375 13.492 -1.882 1 98.31 897 ASN A O 1
ATOM 7142 N N . LYS A 1 898 ? 15.117 14.18 0.271 1 98.06 898 LYS A N 1
ATOM 7143 C CA . LYS A 1 898 ? 15.008 15.594 -0.066 1 98.06 898 LYS A CA 1
ATOM 7144 C C . LYS A 1 898 ? 16.266 16.094 -0.772 1 98.06 898 LYS A C 1
ATOM 7146 O O . LYS A 1 898 ? 16.188 16.781 -1.792 1 98.06 898 LYS A O 1
ATOM 7151 N N . LEU A 1 899 ? 17.391 15.742 -0.145 1 98.19 899 LEU A N 1
ATOM 7152 C CA . LEU A 1 899 ? 18.656 16.188 -0.713 1 98.19 899 LEU A CA 1
ATOM 7153 C C . LEU A 1 899 ? 18.875 15.586 -2.098 1 98.19 899 LEU A C 1
ATOM 7155 O O . LEU A 1 899 ? 19.266 16.297 -3.031 1 98.19 899 LEU A O 1
ATOM 7159 N N . ASP A 1 900 ? 18.656 14.266 -2.166 1 98.19 900 ASP A N 1
ATOM 7160 C CA . ASP A 1 900 ? 18.812 13.594 -3.449 1 98.19 900 ASP A CA 1
ATOM 7161 C C . ASP A 1 900 ? 17.969 14.258 -4.531 1 98.19 900 ASP A C 1
ATOM 7163 O O . ASP A 1 900 ? 18.453 14.562 -5.613 1 98.19 900 ASP A O 1
ATOM 7167 N N . TYR A 1 901 ? 16.719 14.508 -4.27 1 98.25 901 TYR A N 1
ATOM 7168 C CA . TYR A 1 901 ? 15.797 15.102 -5.238 1 98.25 901 TYR A CA 1
ATOM 7169 C C . TYR A 1 901 ? 16.25 16.5 -5.633 1 98.25 901 TYR A C 1
ATOM 7171 O O . TYR A 1 901 ? 16.219 16.859 -6.812 1 98.25 901 TYR A O 1
ATOM 7179 N N . SER A 1 902 ? 16.625 17.297 -4.648 1 98.06 902 SER A N 1
ATOM 7180 C CA . SER A 1 902 ? 17.078 18.656 -4.922 1 98.06 902 SER A CA 1
ATOM 7181 C C . SER A 1 902 ? 18.281 18.656 -5.859 1 98.06 902 SER A C 1
ATOM 7183 O O . SER A 1 902 ? 18.344 19.453 -6.797 1 98.06 902 SER A O 1
ATOM 7185 N N . ILE A 1 903 ? 19.219 17.75 -5.617 1 97.75 903 ILE A N 1
ATOM 7186 C CA . ILE A 1 903 ? 20.406 17.656 -6.441 1 97.75 903 ILE A CA 1
ATOM 7187 C C . ILE A 1 903 ? 20.031 17.219 -7.852 1 97.75 903 ILE A C 1
ATOM 7189 O O . ILE A 1 903 ? 20.484 17.812 -8.836 1 97.75 903 ILE A O 1
ATOM 7193 N N . ARG A 1 904 ? 19.188 16.234 -7.965 1 98 904 ARG A N 1
ATOM 7194 C CA . ARG A 1 904 ? 18.781 15.711 -9.266 1 98 904 ARG A CA 1
ATOM 7195 C C . ARG A 1 904 ? 18.016 16.766 -10.062 1 98 904 ARG A C 1
ATOM 7197 O O . ARG A 1 904 ? 18.141 16.828 -11.289 1 98 904 ARG A O 1
ATOM 7204 N N . MET A 1 905 ? 17.188 17.516 -9.406 1 98.25 905 MET A N 1
ATOM 7205 C CA . MET A 1 905 ? 16.453 18.578 -10.086 1 98.25 905 MET A CA 1
ATOM 7206 C C . MET A 1 905 ? 17.406 19.578 -10.719 1 98.25 905 MET A C 1
ATOM 7208 O O . MET A 1 905 ? 17.234 19.953 -11.883 1 98.25 905 MET A O 1
ATOM 7212 N N . MET A 1 906 ? 18.453 20.016 -9.961 1 97.81 906 MET A N 1
ATOM 7213 C CA . MET A 1 906 ? 19.469 20.922 -10.5 1 97.81 906 MET A CA 1
ATOM 7214 C C . MET A 1 906 ? 20.203 20.297 -11.68 1 97.81 906 MET A C 1
ATOM 7216 O O . MET A 1 906 ? 20.375 20.938 -12.719 1 97.81 906 MET A O 1
ATOM 7220 N N . GLU A 1 907 ? 20.594 19.031 -11.5 1 98.12 907 GLU A N 1
ATOM 7221 C CA . GLU A 1 907 ? 21.297 18.328 -12.57 1 98.12 907 GLU A CA 1
ATOM 7222 C C . GLU A 1 907 ? 20.453 18.234 -13.828 1 98.12 907 GLU A C 1
ATOM 7224 O O . GLU A 1 907 ? 20.953 18.406 -14.945 1 98.12 907 GLU A O 1
ATOM 7229 N N . TYR A 1 908 ? 19.219 17.938 -13.656 1 98.44 908 TYR A N 1
ATOM 7230 C CA . TYR A 1 908 ? 18.281 17.781 -14.75 1 98.44 908 TYR A CA 1
ATOM 7231 C C . TYR A 1 908 ? 18.125 19.094 -15.531 1 98.44 908 TYR A C 1
ATOM 7233 O O . TYR A 1 908 ? 18.25 19.094 -16.766 1 98.44 908 TYR A O 1
ATOM 7241 N N . PHE A 1 909 ? 17.844 20.203 -14.859 1 98.75 909 PHE A N 1
ATOM 7242 C CA . PHE A 1 909 ? 17.688 21.5 -15.516 1 98.75 909 PHE A CA 1
ATOM 7243 C C . PHE A 1 909 ? 19.016 21.953 -16.125 1 98.75 909 PHE A C 1
ATOM 7245 O O . PHE A 1 909 ? 19.047 22.531 -17.203 1 98.75 909 PHE A O 1
ATOM 7252 N N . ASP A 1 910 ? 20.172 21.703 -15.422 1 98.62 910 ASP A N 1
ATOM 7253 C CA . ASP A 1 910 ? 21.469 22.062 -15.969 1 98.62 910 ASP A CA 1
ATOM 7254 C C . ASP A 1 910 ? 21.719 21.359 -17.312 1 98.62 910 ASP A C 1
ATOM 7256 O O . ASP A 1 910 ? 22.25 21.969 -18.234 1 98.62 910 ASP A O 1
ATOM 7260 N N . HIS A 1 911 ? 21.297 20.125 -17.359 1 98.56 911 HIS A N 1
ATOM 7261 C CA . HIS A 1 911 ? 21.5 19.375 -18.594 1 98.56 911 HIS A CA 1
ATOM 7262 C C . HIS A 1 911 ? 20.656 19.953 -19.719 1 98.56 911 HIS A C 1
ATOM 7264 O O . HIS A 1 911 ? 21.188 20.266 -20.797 1 98.56 911 HIS A O 1
ATOM 7270 N N . TYR A 1 912 ? 19.406 20.172 -19.531 1 98.5 912 TYR A N 1
ATOM 7271 C CA . TYR A 1 912 ? 18.5 20.5 -20.625 1 98.5 912 TYR A CA 1
ATOM 7272 C C . TYR A 1 912 ? 18.516 21.984 -20.938 1 98.5 912 TYR A C 1
ATOM 7274 O O . TYR A 1 912 ? 18.25 22.406 -22.078 1 98.5 912 TYR A O 1
ATOM 7282 N N . LEU A 1 913 ? 18.875 22.859 -19.938 1 98.56 913 LEU A N 1
ATOM 7283 C CA . LEU A 1 913 ? 18.734 24.297 -20.141 1 98.56 913 LEU A CA 1
ATOM 7284 C C . LEU A 1 913 ? 20.094 24.969 -20.297 1 98.56 913 LEU A C 1
ATOM 7286 O O . LEU A 1 913 ? 20.203 26.047 -20.859 1 98.56 913 LEU A O 1
ATOM 7290 N N . LYS A 1 914 ? 21.188 24.312 -19.812 1 98.06 914 LYS A N 1
ATOM 7291 C CA . LYS A 1 914 ? 22.516 24.906 -19.906 1 98.06 914 LYS A CA 1
ATOM 7292 C C . LYS A 1 914 ? 23.453 24.047 -20.75 1 98.06 914 LYS A C 1
ATOM 7294 O O . LYS A 1 914 ? 24.594 24.422 -21.016 1 98.06 914 LYS A O 1
ATOM 7299 N N . GLY A 1 915 ? 23.031 22.828 -21.031 1 97.56 915 GLY A N 1
ATOM 7300 C CA . GLY A 1 915 ? 23.797 21.984 -21.922 1 97.56 915 GLY A CA 1
ATOM 7301 C C . GLY A 1 915 ? 24.859 21.156 -21.203 1 97.56 915 GLY A C 1
ATOM 7302 O O . GLY A 1 915 ? 25.734 20.578 -21.828 1 97.56 915 GLY A O 1
ATOM 7303 N N . THR A 1 916 ? 24.781 21.062 -19.859 1 97.81 916 THR A N 1
ATOM 7304 C CA . THR A 1 916 ? 25.703 20.203 -19.125 1 97.81 916 THR A CA 1
ATOM 7305 C C . THR A 1 916 ? 25.484 18.734 -19.5 1 97.81 916 THR A C 1
ATOM 7307 O O . THR A 1 916 ? 24.375 18.344 -19.875 1 97.81 916 THR A O 1
ATOM 7310 N N . PRO A 1 917 ? 26.547 17.953 -19.438 1 97.69 917 PRO A N 1
ATOM 7311 C CA . PRO A 1 917 ? 26.359 16.531 -19.734 1 97.69 917 PRO A CA 1
ATOM 7312 C C . PRO A 1 917 ? 25.297 15.875 -18.828 1 97.69 917 PRO A C 1
ATOM 7314 O O . PRO A 1 917 ? 25.203 16.203 -17.656 1 97.69 917 PRO A O 1
ATOM 7317 N N . ALA A 1 918 ? 24.578 14.992 -19.406 1 97.75 918 ALA A N 1
ATOM 7318 C CA . ALA A 1 918 ? 23.547 14.281 -18.625 1 97.75 918 ALA A CA 1
ATOM 7319 C C . ALA A 1 918 ? 24.188 13.445 -17.516 1 97.75 918 ALA A C 1
ATOM 7321 O O . ALA A 1 918 ? 25.141 12.703 -17.766 1 97.75 918 ALA A O 1
ATOM 7322 N N . PRO A 1 919 ? 23.719 13.578 -16.344 1 97.38 919 PRO A N 1
ATOM 7323 C CA . PRO A 1 919 ? 24.172 12.641 -15.312 1 97.38 919 PRO A CA 1
ATOM 7324 C C . PRO A 1 919 ? 23.828 11.188 -15.633 1 97.38 919 PRO A C 1
ATOM 7326 O O . PRO A 1 919 ? 22.906 10.938 -16.422 1 97.38 919 PRO A O 1
ATOM 7329 N N . LYS A 1 920 ? 24.453 10.266 -15.031 1 96.31 920 LYS A N 1
ATOM 7330 C CA . LYS A 1 920 ? 24.344 8.844 -15.359 1 96.31 920 LYS A CA 1
ATOM 7331 C C . LYS A 1 920 ? 22.906 8.344 -15.133 1 96.31 920 LYS A C 1
ATOM 7333 O O . LYS A 1 920 ? 22.391 7.566 -15.93 1 96.31 920 LYS A O 1
ATOM 7338 N N . TRP A 1 921 ? 22.297 8.719 -14 1 96.38 921 TRP A N 1
ATOM 7339 C CA . TRP A 1 921 ? 20.953 8.258 -13.68 1 96.38 921 TRP A CA 1
ATOM 7340 C C . TRP A 1 921 ? 19.969 8.672 -14.758 1 96.38 921 TRP A C 1
ATOM 7342 O O . TRP A 1 921 ? 18.938 8.023 -14.953 1 96.38 921 TRP A O 1
ATOM 7352 N N . LEU A 1 922 ? 20.219 9.789 -15.484 1 97.69 922 LEU A N 1
ATOM 7353 C CA . LEU A 1 922 ? 19.344 10.305 -16.531 1 97.69 922 LEU A CA 1
ATOM 7354 C C . LEU A 1 922 ? 19.656 9.648 -17.875 1 97.69 922 LEU A C 1
ATOM 7356 O O . LEU A 1 922 ? 18.75 9.32 -18.641 1 97.69 922 LEU A O 1
ATOM 7360 N N . SER A 1 923 ? 20.953 9.453 -18.156 1 96.5 923 SER A N 1
ATOM 7361 C CA . SER A 1 923 ? 21.359 8.922 -19.469 1 96.5 923 SER A CA 1
ATOM 7362 C C . SER A 1 923 ? 21.172 7.406 -19.516 1 96.5 923 SER A C 1
ATOM 7364 O O . SER A 1 923 ? 20.797 6.859 -20.562 1 96.5 923 SER A O 1
ATOM 7366 N N . GLU A 1 924 ? 21.391 6.727 -18.312 1 94.81 924 GLU A N 1
ATOM 7367 C CA . GLU A 1 924 ? 21.469 5.27 -18.344 1 94.81 924 GLU A CA 1
ATOM 7368 C C . GLU A 1 924 ? 20.438 4.645 -17.406 1 94.81 924 GLU A C 1
ATOM 7370 O O . GLU A 1 924 ? 20.219 3.432 -17.438 1 94.81 924 GLU A O 1
ATOM 7375 N N . GLY A 1 925 ? 19.688 5.438 -16.703 1 95.88 925 GLY A N 1
ATOM 7376 C CA . GLY A 1 925 ? 18.859 4.879 -15.648 1 95.88 925 GLY A CA 1
ATOM 7377 C C . GLY A 1 925 ? 19.641 4.344 -14.469 1 95.88 925 GLY A C 1
ATOM 7378 O O . GLY A 1 925 ? 20.844 4.598 -14.359 1 95.88 925 GLY A O 1
ATOM 7379 N N . GLU A 1 926 ? 18.938 3.771 -13.531 1 95.94 926 GLU A N 1
ATOM 7380 C CA . GLU A 1 926 ? 19.562 3.143 -12.367 1 95.94 926 GLU A CA 1
ATOM 7381 C C . GLU A 1 926 ? 18.984 1.747 -12.125 1 95.94 926 GLU A C 1
ATOM 7383 O O . GLU A 1 926 ? 17.781 1.591 -11.906 1 95.94 926 GLU A O 1
ATOM 7388 N N . ALA A 1 927 ? 19.875 0.749 -12.18 1 94.56 927 ALA A N 1
ATOM 7389 C CA . ALA A 1 927 ? 19.438 -0.627 -11.953 1 94.56 927 ALA A CA 1
ATOM 7390 C C . ALA A 1 927 ? 19 -0.833 -10.508 1 94.56 927 ALA A C 1
ATOM 7392 O O . ALA A 1 927 ? 19.531 -0.196 -9.594 1 94.56 927 ALA A O 1
ATOM 7393 N N . TYR A 1 928 ? 17.984 -1.689 -10.266 1 95.38 928 TYR A N 1
ATOM 7394 C CA . TYR A 1 928 ? 17.547 -2.059 -8.922 1 95.38 928 TYR A CA 1
ATOM 7395 C C . TYR A 1 928 ? 18.625 -2.885 -8.219 1 95.38 928 TYR A C 1
ATOM 7397 O O . TYR A 1 928 ? 19.25 -3.756 -8.828 1 95.38 928 TYR A O 1
ATOM 7405 N N . THR A 1 929 ? 18.922 -2.533 -7.004 1 92.56 929 THR A N 1
ATOM 7406 C CA . THR A 1 929 ? 19.859 -3.268 -6.168 1 92.56 929 THR A CA 1
ATOM 7407 C C . THR A 1 929 ? 19.344 -3.379 -4.738 1 92.56 929 THR A C 1
ATOM 7409 O O . THR A 1 929 ? 18.453 -2.633 -4.332 1 92.56 929 THR A O 1
ATOM 7412 N N . GLU A 1 930 ? 19.734 -4.336 -4.004 1 91.25 930 GLU A N 1
ATOM 7413 C CA . GLU A 1 930 ? 19.438 -4.492 -2.584 1 91.25 930 GLU A CA 1
ATOM 7414 C C . GLU A 1 930 ? 20.703 -4.379 -1.742 1 91.25 930 GLU A C 1
ATOM 7416 O O . GLU A 1 930 ? 21.75 -4.906 -2.117 1 91.25 930 GLU A O 1
ATOM 7421 N N . ASN A 1 931 ? 20.547 -3.576 -0.76 1 88.88 931 ASN A N 1
ATOM 7422 C CA . ASN A 1 931 ? 21.656 -3.395 0.155 1 88.88 931 ASN A CA 1
ATOM 7423 C C . ASN A 1 931 ? 21.734 -4.523 1.181 1 88.88 931 ASN A C 1
ATOM 7425 O O . ASN A 1 931 ? 20.75 -5.203 1.434 1 88.88 931 ASN A O 1
ATOM 7429 N N . LYS A 1 932 ? 23 -4.695 1.603 1 84.62 932 LYS A N 1
ATOM 7430 C CA . LYS A 1 932 ? 23.172 -5.598 2.738 1 84.62 932 LYS A CA 1
ATOM 7431 C C . LYS A 1 932 ? 22.344 -5.148 3.932 1 84.62 932 LYS A C 1
ATOM 7433 O O . LYS A 1 932 ? 22.266 -3.953 4.223 1 84.62 932 LYS A O 1
ATOM 7438 N N . LYS A 1 933 ? 21.672 -6.199 4.48 1 70.38 933 LYS A N 1
ATOM 7439 C CA . LYS A 1 933 ? 20.906 -5.867 5.68 1 70.38 933 LYS A CA 1
ATOM 7440 C C . LYS A 1 933 ? 21.828 -5.422 6.812 1 70.38 933 LYS A C 1
ATOM 7442 O O . LYS A 1 933 ? 22.922 -5.969 6.988 1 70.38 933 LYS A O 1
ATOM 7447 N N . ALA A 1 934 ? 21.438 -4.441 7.426 1 60.28 934 ALA A N 1
ATOM 7448 C CA . ALA A 1 934 ? 22.219 -3.926 8.547 1 60.28 934 ALA A CA 1
ATOM 7449 C C . ALA A 1 934 ? 22.297 -4.949 9.672 1 60.28 934 ALA A C 1
ATOM 7451 O O . ALA A 1 934 ? 21.312 -5.652 9.953 1 60.28 934 ALA A O 1
ATOM 7452 N N . ASP A 1 935 ? 23.516 -5.312 10.211 1 53.69 935 ASP A N 1
ATOM 7453 C CA . ASP A 1 935 ? 23.672 -6.148 11.398 1 53.69 935 ASP A CA 1
ATOM 7454 C C . ASP A 1 935 ? 22.922 -5.559 12.594 1 53.69 935 ASP A C 1
ATOM 7456 O O . ASP A 1 935 ? 22.875 -4.336 12.758 1 53.69 935 ASP A O 1
ATOM 7460 N N . MET B 1 1 ? -90.312 -83.938 5.168 1 25.66 1 MET B N 1
ATOM 7461 C CA . MET B 1 1 ? -90.312 -83.125 6.395 1 25.66 1 MET B CA 1
ATOM 7462 C C . MET B 1 1 ? -88.938 -82.562 6.621 1 25.66 1 MET B C 1
ATOM 7464 O O . MET B 1 1 ? -88.312 -82.75 7.672 1 25.66 1 MET B O 1
ATOM 7468 N N . ARG B 1 2 ? -88.312 -82.25 5.527 1 19.58 2 ARG B N 1
ATOM 7469 C CA . ARG B 1 2 ? -86.938 -81.938 4.996 1 19.58 2 ARG B CA 1
ATOM 7470 C C . ARG B 1 2 ? -86.375 -80.75 5.668 1 19.58 2 ARG B C 1
ATOM 7472 O O . ARG B 1 2 ? -87.062 -79.812 6.102 1 19.58 2 ARG B O 1
ATOM 7479 N N . LYS B 1 3 ? -85.125 -80.75 5.77 1 22.17 3 LYS B N 1
ATOM 7480 C CA . LYS B 1 3 ? -83.75 -80.625 6.273 1 22.17 3 LYS B CA 1
ATOM 7481 C C . LYS B 1 3 ? -83.125 -79.25 5.961 1 22.17 3 LYS B C 1
ATOM 7483 O O . LYS B 1 3 ? -82.75 -79 4.824 1 22.17 3 LYS B O 1
ATOM 7488 N N . THR B 1 4 ? -83.812 -78.25 6.473 1 21.11 4 THR B N 1
ATOM 7489 C CA . THR B 1 4 ? -83.812 -76.812 6.176 1 21.11 4 THR B CA 1
ATOM 7490 C C . THR B 1 4 ? -82.5 -76.125 6.395 1 21.11 4 THR B C 1
ATOM 7492 O O . THR B 1 4 ? -82.25 -75.062 5.938 1 21.11 4 THR B O 1
ATOM 7495 N N . LEU B 1 5 ? -81.75 -76.75 7.383 1 21.42 5 LEU B N 1
ATOM 7496 C CA . LEU B 1 5 ? -81.188 -75.75 8.234 1 21.42 5 LEU B CA 1
ATOM 7497 C C . LEU B 1 5 ? -80.062 -75 7.508 1 21.42 5 LEU B C 1
ATOM 7499 O O . LEU B 1 5 ? -79.75 -73.812 7.844 1 21.42 5 LEU B O 1
ATOM 7503 N N . LYS B 1 6 ? -79.375 -75.562 6.559 1 20.48 6 LYS B N 1
ATOM 7504 C CA . LYS B 1 6 ? -78 -75.812 6.734 1 20.48 6 LYS B CA 1
ATOM 7505 C C . LYS B 1 6 ? -77.125 -74.625 6.289 1 20.48 6 LYS B C 1
ATOM 7507 O O . LYS B 1 6 ? -76 -74.5 6.645 1 20.48 6 LYS B O 1
ATOM 7512 N N . SER B 1 7 ? -77.688 -73.688 5.379 1 20.7 7 SER B N 1
ATOM 7513 C CA . SER B 1 7 ? -76.688 -73.312 4.359 1 20.7 7 SER B CA 1
ATOM 7514 C C . SER B 1 7 ? -75.875 -72.125 4.828 1 20.7 7 SER B C 1
ATOM 7516 O O . SER B 1 7 ? -76.375 -71 5.02 1 20.7 7 SER B O 1
ATOM 7518 N N . LEU B 1 8 ? -75.062 -72.25 5.93 1 26.77 8 LEU B N 1
ATOM 7519 C CA . LEU B 1 8 ? -74.312 -71.188 6.598 1 26.77 8 LEU B CA 1
ATOM 7520 C C . LEU B 1 8 ? -73.312 -70.562 5.633 1 26.77 8 LEU B C 1
ATOM 7522 O O . LEU B 1 8 ? -72.438 -71.188 5.074 1 26.77 8 LEU B O 1
ATOM 7526 N N . PRO B 1 9 ? -73.812 -69.625 4.77 1 22.75 9 PRO B N 1
ATOM 7527 C CA . PRO B 1 9 ? -73.062 -69.25 3.578 1 22.75 9 PRO B CA 1
ATOM 7528 C C . PRO B 1 9 ? -71.625 -68.875 3.908 1 22.75 9 PRO B C 1
ATOM 7530 O O . PRO B 1 9 ? -71.312 -68.688 5.078 1 22.75 9 PRO B O 1
ATOM 7533 N N . ILE B 1 10 ? -71 -68.188 2.861 1 23.75 10 ILE B N 1
ATOM 7534 C CA . ILE B 1 10 ? -69.812 -67.875 2.127 1 23.75 10 ILE B CA 1
ATOM 7535 C C . ILE B 1 10 ? -68.938 -66.875 2.889 1 23.75 10 ILE B C 1
ATOM 7537 O O . ILE B 1 10 ? -69.5 -65.812 3.229 1 23.75 10 ILE B O 1
ATOM 7541 N N . LYS B 1 11 ? -68.062 -67.312 3.783 1 22.34 11 LYS B N 1
ATOM 7542 C CA . LYS B 1 11 ? -67 -66.688 4.602 1 22.34 11 LYS B CA 1
ATOM 7543 C C . LYS B 1 11 ? -66.25 -65.625 3.797 1 22.34 11 LYS B C 1
ATOM 7545 O O . LYS B 1 11 ? -65.5 -65.938 2.867 1 22.34 11 LYS B O 1
ATOM 7550 N N . SER B 1 12 ? -66.938 -64.625 3.227 1 21.98 12 SER B N 1
ATOM 7551 C CA . SER B 1 12 ? -66.188 -63.625 2.432 1 21.98 12 SER B CA 1
ATOM 7552 C C . SER B 1 12 ? -65 -63.094 3.211 1 21.98 12 SER B C 1
ATOM 7554 O O . SER B 1 12 ? -65.188 -62.5 4.281 1 21.98 12 SER B O 1
ATOM 7556 N N . LEU B 1 13 ? -63.969 -63.906 3.381 1 22.73 13 LEU B N 1
ATOM 7557 C CA . LEU B 1 13 ? -62.719 -63.469 3.979 1 22.73 13 LEU B CA 1
ATOM 7558 C C . LEU B 1 13 ? -62.219 -62.188 3.328 1 22.73 13 LEU B C 1
ATOM 7560 O O . LEU B 1 13 ? -61.906 -62.156 2.143 1 22.73 13 LEU B O 1
ATOM 7564 N N . LEU B 1 14 ? -63 -61.094 3.488 1 23.31 14 LEU B N 1
ATOM 7565 C CA . LEU B 1 14 ? -62.469 -59.812 3 1 23.31 14 LEU B CA 1
ATOM 7566 C C . LEU B 1 14 ? -61.062 -59.562 3.52 1 23.31 14 LEU B C 1
ATOM 7568 O O . LEU B 1 14 ? -60.875 -59.438 4.727 1 23.31 14 LEU B O 1
ATOM 7572 N N . LEU B 1 15 ? -60.062 -60.281 2.928 1 24.2 15 LEU B N 1
ATOM 7573 C CA . LEU B 1 15 ? -58.656 -60 3.182 1 24.2 15 LEU B CA 1
ATOM 7574 C C . LEU B 1 15 ? -58.375 -58.5 3.008 1 24.2 15 LEU B C 1
ATOM 7576 O O . LEU B 1 15 ? -58.5 -57.969 1.909 1 24.2 15 LEU B O 1
ATOM 7580 N N . PHE B 1 16 ? -58.875 -57.656 3.9 1 25.39 16 PHE B N 1
ATOM 7581 C CA . PHE B 1 16 ? -58.406 -56.281 3.889 1 25.39 16 PHE B CA 1
ATOM 7582 C C . PHE B 1 16 ? -56.875 -56.219 3.836 1 25.39 16 PHE B C 1
ATOM 7584 O O . PHE B 1 16 ? -56.219 -56.75 4.719 1 25.39 16 PHE B O 1
ATOM 7591 N N . SER B 1 17 ? -56.281 -56.375 2.596 1 24.45 17 SER B N 1
ATOM 7592 C CA . SER B 1 17 ? -54.875 -56.062 2.381 1 24.45 17 SER B CA 1
ATOM 7593 C C . SER B 1 17 ? -54.469 -54.75 3.018 1 24.45 17 SER B C 1
ATOM 7595 O O . SER B 1 17 ? -55.062 -53.719 2.713 1 24.45 17 SER B O 1
ATOM 7597 N N . THR B 1 18 ? -54.25 -54.75 4.305 1 27.72 18 THR B N 1
ATOM 7598 C CA . THR B 1 18 ? -53.594 -53.625 4.941 1 27.72 18 THR B CA 1
ATOM 7599 C C . THR B 1 18 ? -52.375 -53.156 4.113 1 27.72 18 THR B C 1
ATOM 7601 O O . THR B 1 18 ? -51.438 -53.938 3.9 1 27.72 18 THR B O 1
ATOM 7604 N N . CYS B 1 19 ? -52.625 -52.438 2.975 1 27.06 19 CYS B N 1
ATOM 7605 C CA . CYS B 1 19 ? -51.531 -51.75 2.303 1 27.06 19 CYS B CA 1
ATOM 7606 C C . CYS B 1 19 ? -50.688 -51 3.309 1 27.06 19 CYS B C 1
ATOM 7608 O O . CYS B 1 19 ? -51.156 -50.062 3.988 1 27.06 19 CYS B O 1
ATOM 7610 N N . LEU B 1 20 ? -49.812 -51.75 4 1 27.27 20 LEU B N 1
ATOM 7611 C CA . LEU B 1 20 ? -48.75 -51.062 4.707 1 27.27 20 LEU B CA 1
ATOM 7612 C C . LEU B 1 20 ? -48.125 -49.969 3.838 1 27.27 20 LEU B C 1
ATOM 7614 O O . LEU B 1 20 ? -47.594 -50.25 2.773 1 27.27 20 LEU B O 1
ATOM 7618 N N . LEU B 1 21 ? -48.844 -48.844 3.662 1 28.8 21 LEU B N 1
ATOM 7619 C CA . LEU B 1 21 ? -48.125 -47.688 3.191 1 28.8 21 LEU B CA 1
ATOM 7620 C C . LEU B 1 21 ? -46.781 -47.531 3.896 1 28.8 21 LEU B C 1
ATOM 7622 O O . LEU B 1 21 ? -46.75 -47.344 5.113 1 28.8 21 LEU B O 1
ATOM 7626 N N . SER B 1 22 ? -45.875 -48.438 3.545 1 28.08 22 SER B N 1
ATOM 7627 C CA . SER B 1 22 ? -44.5 -48.094 3.951 1 28.08 22 SER B CA 1
ATOM 7628 C C . SER B 1 22 ? -44.188 -46.625 3.688 1 28.08 22 SER B C 1
ATOM 7630 O O . SER B 1 22 ? -44.281 -46.156 2.553 1 28.08 22 SER B O 1
ATOM 7632 N N . ALA B 1 23 ? -44.562 -45.719 4.566 1 29.75 23 ALA B N 1
ATOM 7633 C CA . ALA B 1 23 ? -43.938 -44.406 4.641 1 29.75 23 ALA B CA 1
ATOM 7634 C C . ALA B 1 23 ? -42.438 -44.5 4.441 1 29.75 23 ALA B C 1
ATOM 7636 O O . ALA B 1 23 ? -41.719 -44.938 5.332 1 29.75 23 ALA B O 1
ATOM 7637 N N . ASN B 1 24 ? -42.031 -45.031 3.352 1 28.67 24 ASN B N 1
ATOM 7638 C CA . ASN B 1 24 ? -40.656 -44.656 3.168 1 28.67 24 ASN B CA 1
ATOM 7639 C C . ASN B 1 24 ? -40.406 -43.188 3.57 1 28.67 24 ASN B C 1
ATOM 7641 O O . ASN B 1 24 ? -40.938 -42.281 2.938 1 28.67 24 ASN B O 1
ATOM 7645 N N . LEU B 1 25 ? -40.562 -42.906 4.906 1 32.78 25 LEU B N 1
ATOM 7646 C CA . LEU B 1 25 ? -39.906 -41.688 5.375 1 32.78 25 LEU B CA 1
ATOM 7647 C C . LEU B 1 25 ? -38.656 -41.406 4.547 1 32.78 25 LEU B C 1
ATOM 7649 O O . LEU B 1 25 ? -37.688 -42.156 4.594 1 32.78 25 LEU B O 1
ATOM 7653 N N . MET B 1 26 ? -38.781 -41.031 3.385 1 34.47 26 MET B N 1
ATOM 7654 C CA . MET B 1 26 ? -37.625 -40.406 2.729 1 34.47 26 MET B CA 1
ATOM 7655 C C . MET B 1 26 ? -36.75 -39.656 3.744 1 34.47 26 MET B C 1
ATOM 7657 O O . MET B 1 26 ? -37.25 -38.969 4.617 1 34.47 26 MET B O 1
ATOM 7661 N N . ALA B 1 27 ? -35.594 -40.156 4.082 1 39 27 ALA B N 1
ATOM 7662 C CA . ALA B 1 27 ? -34.344 -39.625 4.672 1 39 27 ALA B CA 1
ATOM 7663 C C . ALA B 1 27 ? -34.219 -38.125 4.387 1 39 27 ALA B C 1
ATOM 7665 O O . ALA B 1 27 ? -34.188 -37.719 3.225 1 39 27 ALA B O 1
ATOM 7666 N N . ALA B 1 28 ? -34.656 -37.188 5.047 1 43.12 28 ALA B N 1
ATOM 7667 C CA . ALA B 1 28 ? -34.406 -35.781 5.082 1 43.12 28 ALA B CA 1
ATOM 7668 C C . ALA B 1 28 ? -32.938 -35.5 4.785 1 43.12 28 ALA B C 1
ATOM 7670 O O . ALA B 1 28 ? -32.062 -35.75 5.621 1 43.12 28 ALA B O 1
ATOM 7671 N N . THR B 1 29 ? -32.375 -35.688 3.586 1 55.97 29 THR B N 1
ATOM 7672 C CA . THR B 1 29 ? -31.016 -35.312 3.23 1 55.97 29 THR B CA 1
ATOM 7673 C C . THR B 1 29 ? -30.75 -33.844 3.584 1 55.97 29 THR B C 1
ATOM 7675 O O . THR B 1 29 ? -31.562 -32.969 3.256 1 55.97 29 THR B O 1
ATOM 7678 N N . ASN B 1 30 ? -29.953 -33.531 4.656 1 73.38 30 ASN B N 1
ATOM 7679 C CA . ASN B 1 30 ? -29.469 -32.25 5.133 1 73.38 30 ASN B CA 1
ATOM 7680 C C . ASN B 1 30 ? -28.875 -31.406 4.004 1 73.38 30 ASN B C 1
ATOM 7682 O O . ASN B 1 30 ? -28.203 -31.953 3.123 1 73.38 30 ASN B O 1
ATOM 7686 N N . SER B 1 31 ? -29.266 -30.188 3.877 1 90.12 31 SER B N 1
ATOM 7687 C CA . SER B 1 31 ? -28.719 -29.25 2.904 1 90.12 31 SER B CA 1
ATOM 7688 C C . SER B 1 31 ? -27.234 -29.016 3.156 1 90.12 31 SER B C 1
ATOM 7690 O O . SER B 1 31 ? -26.781 -28.969 4.309 1 90.12 31 SER B O 1
ATOM 7692 N N . ILE B 1 32 ? -26.469 -28.953 2.074 1 95.88 32 ILE B N 1
ATOM 7693 C CA . ILE B 1 32 ? -25.047 -28.688 2.148 1 95.88 32 ILE B CA 1
ATOM 7694 C C . ILE B 1 32 ? -24.797 -27.391 2.912 1 95.88 32 ILE B C 1
ATOM 7696 O O . ILE B 1 32 ? -25.484 -26.391 2.705 1 95.88 32 ILE B O 1
ATOM 7700 N N . THR B 1 33 ? -23.922 -27.375 3.846 1 95.56 33 THR B N 1
ATOM 7701 C CA . THR B 1 33 ? -23.5 -26.219 4.621 1 95.56 33 THR B CA 1
ATOM 7702 C C . THR B 1 33 ? -22.016 -25.938 4.422 1 95.56 33 THR B C 1
ATOM 7704 O O . THR B 1 33 ? -21.281 -26.781 3.885 1 95.56 33 THR B O 1
ATOM 7707 N N . PRO B 1 34 ? -21.547 -24.719 4.793 1 96.19 34 PRO B N 1
ATOM 7708 C CA . PRO B 1 34 ? -20.109 -24.453 4.738 1 96.19 34 PRO B CA 1
ATOM 7709 C C . PRO B 1 34 ? -19.281 -25.469 5.527 1 96.19 34 PRO B C 1
ATOM 7711 O O . PRO B 1 34 ? -18.156 -25.797 5.137 1 96.19 34 PRO B O 1
ATOM 7714 N N . ASP B 1 35 ? -19.844 -25.938 6.621 1 96.12 35 ASP B N 1
ATOM 7715 C CA . ASP B 1 35 ? -19.172 -26.969 7.398 1 96.12 35 ASP B CA 1
ATOM 7716 C C . ASP B 1 35 ? -18.922 -28.219 6.566 1 96.12 35 ASP B C 1
ATOM 7718 O O . ASP B 1 35 ? -17.844 -28.812 6.621 1 96.12 35 ASP B O 1
ATOM 7722 N N . ASP B 1 36 ? -19.953 -28.672 5.809 1 96.75 36 ASP B N 1
ATOM 7723 C CA . ASP B 1 36 ? -19.828 -29.828 4.926 1 96.75 36 ASP B CA 1
ATOM 7724 C C . ASP B 1 36 ? -18.719 -29.594 3.889 1 96.75 36 ASP B C 1
ATOM 7726 O O . ASP B 1 36 ? -17.953 -30.516 3.588 1 96.75 36 ASP B O 1
ATOM 7730 N N . ILE B 1 37 ? -18.656 -28.391 3.342 1 97.56 37 ILE B N 1
ATOM 7731 C CA . ILE B 1 37 ? -17.656 -28.047 2.328 1 97.56 37 ILE B CA 1
ATOM 7732 C C . ILE B 1 37 ? -16.266 -28.094 2.941 1 97.56 37 ILE B C 1
ATOM 7734 O O . ILE B 1 37 ? -15.336 -28.641 2.344 1 97.56 37 ILE B O 1
ATOM 7738 N N . MET B 1 38 ? -16.109 -27.516 4.156 1 97.94 38 MET B N 1
ATOM 7739 C CA . MET B 1 38 ? -14.812 -27.5 4.84 1 97.94 38 MET B CA 1
ATOM 7740 C C . MET B 1 38 ? -14.289 -28.906 5.059 1 97.94 38 MET B C 1
ATOM 7742 O O . MET B 1 38 ? -13.094 -29.172 4.914 1 97.94 38 MET B O 1
ATOM 7746 N N . ARG B 1 39 ? -15.203 -29.875 5.312 1 96.81 39 ARG B N 1
ATOM 7747 C CA . ARG B 1 39 ? -14.812 -31.219 5.707 1 96.81 39 ARG B CA 1
ATOM 7748 C C . ARG B 1 39 ? -14.719 -32.156 4.496 1 96.81 39 ARG B C 1
ATOM 7750 O O . ARG B 1 39 ? -14.172 -33.25 4.582 1 96.81 39 ARG B O 1
ATOM 7757 N N . PHE B 1 40 ? -15.234 -31.656 3.326 1 97.69 40 PHE B N 1
ATOM 7758 C CA . PHE B 1 40 ? -15.258 -32.5 2.131 1 97.69 40 PHE B CA 1
ATOM 7759 C C . PHE B 1 40 ? -13.844 -32.781 1.646 1 97.69 40 PHE B C 1
ATOM 7761 O O . PHE B 1 40 ? -13.07 -31.859 1.385 1 97.69 40 PHE B O 1
ATOM 7768 N N . GLU B 1 41 ? -13.508 -34.031 1.487 1 97.88 41 GLU B N 1
ATOM 7769 C CA . GLU B 1 41 ? -12.156 -34.469 1.127 1 97.88 41 GLU B CA 1
ATOM 7770 C C . GLU B 1 41 ? -11.992 -34.562 -0.387 1 97.88 41 GLU B C 1
ATOM 7772 O O . GLU B 1 41 ? -12.93 -34.938 -1.094 1 97.88 41 GLU B O 1
ATOM 7777 N N . SER B 1 42 ? -10.844 -34.188 -0.862 1 97.81 42 SER B N 1
ATOM 7778 C CA . SER B 1 42 ? -10.453 -34.312 -2.262 1 97.81 42 SER B CA 1
ATOM 7779 C C . SER B 1 42 ? -9.078 -34.969 -2.395 1 97.81 42 SER B C 1
ATOM 7781 O O . SER B 1 42 ? -8.375 -35.156 -1.399 1 97.81 42 SER B O 1
ATOM 7783 N N . LEU B 1 43 ? -8.797 -35.406 -3.605 1 97.94 43 LEU B N 1
ATOM 7784 C CA . LEU B 1 43 ? -7.535 -36.094 -3.9 1 97.94 43 LEU B CA 1
ATOM 7785 C C . LEU B 1 43 ? -6.52 -35.125 -4.48 1 97.94 43 LEU B C 1
ATOM 7787 O O . LEU B 1 43 ? -6.844 -34.344 -5.379 1 97.94 43 LEU B O 1
ATOM 7791 N N . LYS B 1 44 ? -5.34 -35.156 -3.914 1 96 44 LYS B N 1
ATOM 7792 C CA . LYS B 1 44 ? -4.293 -34.25 -4.367 1 96 44 LYS B CA 1
ATOM 7793 C C . LYS B 1 44 ? -3 -35 -4.664 1 96 44 LYS B C 1
ATOM 7795 O O . LYS B 1 44 ? -2.605 -35.906 -3.912 1 96 44 LYS B O 1
ATOM 7800 N N . LYS B 1 45 ? -2.367 -34.719 -5.754 1 94.25 45 LYS B N 1
ATOM 7801 C CA . LYS B 1 45 ? -1.025 -35.156 -6.129 1 94.25 45 LYS B CA 1
ATOM 7802 C C . LYS B 1 45 ? -0.927 -36.656 -6.148 1 94.25 45 LYS B C 1
ATOM 7804 O O . LYS B 1 45 ? -0.043 -37.25 -5.516 1 94.25 45 LYS B O 1
ATOM 7809 N N . PRO B 1 46 ? -1.689 -37.375 -6.891 1 97.62 46 PRO B N 1
ATOM 7810 C CA . PRO B 1 46 ? -1.513 -38.812 -7.008 1 97.62 46 PRO B CA 1
ATOM 7811 C C . PRO B 1 46 ? -0.209 -39.188 -7.707 1 97.62 46 PRO B C 1
ATOM 7813 O O . PRO B 1 46 ? 0.197 -38.531 -8.664 1 97.62 46 PRO B O 1
ATOM 7816 N N . VAL B 1 47 ? 0.43 -40.219 -7.195 1 97.25 47 VAL B N 1
ATOM 7817 C CA . VAL B 1 47 ? 1.653 -40.75 -7.801 1 97.25 47 VAL B CA 1
ATOM 7818 C C . VAL B 1 47 ? 1.568 -42.25 -7.918 1 97.25 47 VAL B C 1
ATOM 7820 O O . VAL B 1 47 ? 0.831 -42.906 -7.172 1 97.25 47 VAL B O 1
ATOM 7823 N N . ILE B 1 48 ? 2.232 -42.781 -8.891 1 97.19 48 ILE B N 1
ATOM 7824 C CA . ILE B 1 48 ? 2.33 -44.219 -9.117 1 97.19 48 ILE B CA 1
ATOM 7825 C C . ILE B 1 48 ? 3.799 -44.625 -9.133 1 97.19 48 ILE B C 1
ATOM 7827 O O . ILE B 1 48 ? 4.668 -43.844 -9.531 1 97.19 48 ILE B O 1
ATOM 7831 N N . SER B 1 49 ? 4.023 -45.906 -8.594 1 97 49 SER B N 1
ATOM 7832 C CA . SER B 1 49 ? 5.398 -46.375 -8.617 1 97 49 SER B CA 1
ATOM 7833 C C . SER B 1 49 ? 5.875 -46.625 -10.047 1 97 49 SER B C 1
ATOM 7835 O O . SER B 1 49 ? 5.066 -46.875 -10.945 1 97 49 SER B O 1
ATOM 7837 N N . ASP B 1 50 ? 7.211 -46.594 -10.25 1 95.81 50 ASP B N 1
ATOM 7838 C CA . ASP B 1 50 ? 7.789 -46.844 -11.57 1 95.81 50 ASP B CA 1
ATOM 7839 C C . ASP B 1 50 ? 7.387 -48.219 -12.102 1 95.81 50 ASP B C 1
ATOM 7841 O O . ASP B 1 50 ? 7.18 -48.406 -13.305 1 95.81 50 ASP B O 1
ATOM 7845 N N . MET B 1 51 ? 7.172 -49.125 -11.219 1 95.81 51 MET B N 1
ATOM 7846 C CA . MET B 1 51 ? 6.82 -50.469 -11.609 1 95.81 51 MET B CA 1
ATOM 7847 C C . MET B 1 51 ? 5.309 -50.625 -11.758 1 95.81 51 MET B C 1
ATOM 7849 O O . MET B 1 51 ? 4.812 -51.719 -12.055 1 95.81 51 MET B O 1
ATOM 7853 N N . GLY B 1 52 ? 4.574 -49.562 -11.469 1 96.5 52 GLY B N 1
ATOM 7854 C CA . GLY B 1 52 ? 3.141 -49.531 -11.727 1 96.5 52 GLY B CA 1
ATOM 7855 C C . GLY B 1 52 ? 2.334 -50.344 -10.75 1 96.5 52 GLY B C 1
ATOM 7856 O O . GLY B 1 52 ? 1.172 -50.688 -11.008 1 96.5 52 GLY B O 1
ATOM 7857 N N . ASN B 1 53 ? 2.912 -50.75 -9.562 1 96.69 53 ASN B N 1
ATOM 7858 C CA . ASN B 1 53 ? 2.236 -51.688 -8.68 1 96.69 53 ASN B CA 1
ATOM 7859 C C . ASN B 1 53 ? 1.718 -51 -7.418 1 96.69 53 ASN B C 1
ATOM 7861 O O . ASN B 1 53 ? 1.061 -51.625 -6.586 1 96.69 53 ASN B O 1
ATOM 7865 N N . MET B 1 54 ? 2.057 -49.75 -7.258 1 97.56 54 MET B N 1
ATOM 7866 C CA . MET B 1 54 ? 1.671 -49.062 -6.035 1 97.56 54 MET B CA 1
ATOM 7867 C C . MET B 1 54 ? 1.173 -47.656 -6.344 1 97.56 54 MET B C 1
ATOM 7869 O O . MET B 1 54 ? 1.759 -46.938 -7.172 1 97.56 54 MET B O 1
ATOM 7873 N N . LEU B 1 55 ? 0.076 -47.25 -5.793 1 98.19 55 LEU B N 1
ATOM 7874 C CA . LEU B 1 55 ? -0.504 -45.906 -5.879 1 98.19 55 LEU B CA 1
ATOM 7875 C C . LEU B 1 55 ? -0.431 -45.219 -4.535 1 98.19 55 LEU B C 1
ATOM 7877 O O . LEU B 1 55 ? -0.693 -45.812 -3.492 1 98.19 55 LEU B O 1
ATOM 7881 N N . ALA B 1 56 ? -0.018 -43.938 -4.488 1 98.5 56 ALA B N 1
ATOM 7882 C CA . ALA B 1 56 ? -0.108 -43.094 -3.307 1 98.5 56 ALA B CA 1
ATOM 7883 C C . ALA B 1 56 ? -0.743 -41.75 -3.654 1 98.5 56 ALA B C 1
ATOM 7885 O O . ALA B 1 56 ? -0.51 -41.188 -4.734 1 98.5 56 ALA B O 1
ATOM 7886 N N . VAL B 1 57 ? -1.554 -41.219 -2.783 1 98.38 57 VAL B N 1
ATOM 7887 C CA . VAL B 1 57 ? -2.256 -39.969 -3.035 1 98.38 57 VAL B CA 1
ATOM 7888 C C . VAL B 1 57 ? -2.559 -39.25 -1.71 1 98.38 57 VAL B C 1
ATOM 7890 O O . VAL B 1 57 ? -2.678 -39.906 -0.67 1 98.38 57 VAL B O 1
ATOM 7893 N N . GLU B 1 58 ? -2.555 -37.969 -1.736 1 98.25 58 GLU B N 1
ATOM 7894 C CA . GLU B 1 58 ? -2.973 -37.156 -0.596 1 98.25 58 GLU B CA 1
ATOM 7895 C C . GLU B 1 58 ? -4.484 -36.938 -0.592 1 98.25 58 GLU B C 1
ATOM 7897 O O . GLU B 1 58 ? -5.066 -36.562 -1.611 1 98.25 58 GLU B O 1
ATOM 7902 N N . VAL B 1 59 ? -5.125 -37.312 0.462 1 98.38 59 VAL B N 1
ATOM 7903 C CA . VAL B 1 59 ? -6.539 -37.031 0.688 1 98.38 59 VAL B CA 1
ATOM 7904 C C . VAL B 1 59 ? -6.688 -35.875 1.673 1 98.38 59 VAL B C 1
ATOM 7906 O O . VAL B 1 59 ? -6.246 -35.969 2.82 1 98.38 59 VAL B O 1
ATOM 7909 N N . ALA B 1 60 ? -7.227 -34.812 1.233 1 97.5 60 ALA B N 1
ATOM 7910 C CA . ALA B 1 60 ? -7.277 -33.625 2.078 1 97.5 60 ALA B CA 1
ATOM 7911 C C . ALA B 1 60 ? -8.648 -32.969 2.012 1 97.5 60 ALA B C 1
ATOM 7913 O O . ALA B 1 60 ? -9.242 -32.844 0.938 1 97.5 60 ALA B O 1
ATOM 7914 N N . PRO B 1 61 ? -9.195 -32.562 3.184 1 97.31 61 PRO B N 1
ATOM 7915 C CA . PRO B 1 61 ? -10.367 -31.672 3.16 1 97.31 61 PRO B CA 1
ATOM 7916 C C . PRO B 1 61 ? -10.039 -30.25 2.721 1 97.31 61 PRO B C 1
ATOM 7918 O O . PRO B 1 61 ? -8.875 -29.922 2.498 1 97.31 61 PRO B O 1
ATOM 7921 N N . ASP B 1 62 ? -11.031 -29.422 2.479 1 97.5 62 ASP B N 1
ATOM 7922 C CA . ASP B 1 62 ? -10.773 -28 2.201 1 97.5 62 ASP B CA 1
ATOM 7923 C C . ASP B 1 62 ? -10.133 -27.312 3.402 1 97.5 62 ASP B C 1
ATOM 7925 O O . ASP B 1 62 ? -9.242 -26.469 3.242 1 97.5 62 ASP B O 1
ATOM 7929 N N . ARG B 1 63 ? -10.609 -27.672 4.555 1 97.56 63 ARG B N 1
ATOM 7930 C CA . ARG B 1 63 ? -10.008 -27.219 5.801 1 97.56 63 ARG B CA 1
ATOM 7931 C C . ARG B 1 63 ? -9.867 -28.359 6.793 1 97.56 63 ARG B C 1
ATOM 7933 O O . ARG B 1 63 ? -10.844 -29.062 7.078 1 97.56 63 ARG B O 1
ATOM 7940 N N . GLY B 1 64 ? -8.734 -28.547 7.258 1 96.5 64 GLY B N 1
ATOM 7941 C CA . GLY B 1 64 ? -8.422 -29.656 8.156 1 96.5 64 GLY B CA 1
ATOM 7942 C C . GLY B 1 64 ? -7.133 -30.359 7.797 1 96.5 64 GLY B C 1
ATOM 7943 O O . GLY B 1 64 ? -6.359 -29.875 6.969 1 96.5 64 GLY B O 1
ATOM 7944 N N . ASP B 1 65 ? -6.934 -31.547 8.414 1 96.94 65 ASP B N 1
ATOM 7945 C CA . ASP B 1 65 ? -5.68 -32.281 8.227 1 96.94 65 ASP B CA 1
ATOM 7946 C C . ASP B 1 65 ? -5.797 -33.281 7.082 1 96.94 65 ASP B C 1
ATOM 7948 O O . ASP B 1 65 ? -6.84 -33.906 6.91 1 96.94 65 ASP B O 1
ATOM 7952 N N . SER B 1 66 ? -4.785 -33.406 6.316 1 96.38 66 SER B N 1
ATOM 7953 C CA . SER B 1 66 ? -4.723 -34.375 5.242 1 96.38 66 SER B CA 1
ATOM 7954 C C . SER B 1 66 ? -4.254 -35.75 5.762 1 96.38 66 SER B C 1
ATOM 7956 O O . SER B 1 66 ? -3.768 -35.844 6.891 1 96.38 66 SER B O 1
ATOM 7958 N N . HIS B 1 67 ? -4.539 -36.75 5.094 1 98 67 HIS B N 1
ATOM 7959 C CA . HIS B 1 67 ? -3.934 -38.062 5.301 1 98 67 HIS B CA 1
ATOM 7960 C C . HIS B 1 67 ? -3.535 -38.719 3.973 1 98 67 HIS B C 1
ATOM 7962 O O . HIS B 1 67 ? -4.051 -38.344 2.918 1 98 67 HIS B O 1
ATOM 7968 N N . GLY B 1 68 ? -2.553 -39.562 4.047 1 98.25 68 GLY B N 1
ATOM 7969 C CA . GLY B 1 68 ? -2.096 -40.25 2.867 1 98.25 68 GLY B CA 1
ATOM 7970 C C . GLY B 1 68 ? -2.822 -41.562 2.646 1 98.25 68 GLY B C 1
ATOM 7971 O O . GLY B 1 68 ? -3.119 -42.281 3.602 1 98.25 68 GLY B O 1
ATOM 7972 N N . LEU B 1 69 ? -3.201 -41.844 1.426 1 98.38 69 LEU B N 1
ATOM 7973 C CA . LEU B 1 69 ? -3.758 -43.125 1.015 1 98.38 69 LEU B CA 1
ATOM 7974 C C . LEU B 1 69 ? -2.787 -43.875 0.108 1 98.38 69 LEU B C 1
ATOM 7976 O O . LEU B 1 69 ? -2.307 -43.312 -0.884 1 98.38 69 LEU B O 1
ATOM 7980 N N . VAL B 1 70 ? -2.428 -45.094 0.504 1 98.5 70 VAL B N 1
ATOM 7981 C CA . VAL B 1 70 ? -1.539 -45.938 -0.273 1 98.5 70 VAL B CA 1
ATOM 7982 C C . VAL B 1 70 ? -2.252 -47.25 -0.624 1 98.5 70 VAL B C 1
ATOM 7984 O O . VAL B 1 70 ? -2.816 -47.906 0.251 1 98.5 70 VAL B O 1
ATOM 7987 N N . LYS B 1 71 ? -2.209 -47.562 -1.865 1 97.44 71 LYS B N 1
ATOM 7988 C CA . LYS B 1 71 ? -2.922 -48.75 -2.311 1 97.44 71 LYS B CA 1
ATOM 7989 C C . LYS B 1 71 ? -2.072 -49.562 -3.279 1 97.44 71 LYS B C 1
ATOM 7991 O O . LYS B 1 71 ? -1.493 -49.031 -4.219 1 97.44 71 LYS B O 1
ATOM 7996 N N . SER B 1 72 ? -2.035 -50.875 -3.029 1 97.06 72 SER B N 1
ATOM 7997 C CA . SER B 1 72 ? -1.414 -51.781 -3.99 1 97.06 72 SER B CA 1
ATOM 7998 C C . SER B 1 72 ? -2.307 -51.969 -5.207 1 97.06 72 SER B C 1
ATOM 8000 O O . SER B 1 72 ? -3.521 -52.125 -5.074 1 97.06 72 SER B O 1
ATOM 8002 N N . LEU B 1 73 ? -1.742 -52 -6.316 1 96.38 73 LEU B N 1
ATOM 8003 C CA . LEU B 1 73 ? -2.5 -52.156 -7.551 1 96.38 73 LEU B CA 1
ATOM 8004 C C . LEU B 1 73 ? -2.48 -53.625 -8.008 1 96.38 73 LEU B C 1
ATOM 8006 O O . LEU B 1 73 ? -3.117 -53.969 -9 1 96.38 73 LEU B O 1
ATOM 8010 N N . VAL B 1 74 ? -1.837 -54.375 -7.324 1 91.69 74 VAL B N 1
ATOM 8011 C CA . VAL B 1 74 ? -1.717 -55.781 -7.695 1 91.69 74 VAL B CA 1
ATOM 8012 C C . VAL B 1 74 ? -2.248 -56.656 -6.566 1 91.69 74 VAL B C 1
ATOM 8014 O O . VAL B 1 74 ? -2.621 -57.812 -6.793 1 91.69 74 VAL B O 1
ATOM 8017 N N . ALA B 1 75 ? -2.143 -56.156 -5.406 1 88.62 75 ALA B N 1
ATOM 8018 C CA . ALA B 1 75 ? -2.654 -56.875 -4.242 1 88.62 75 ALA B CA 1
ATOM 8019 C C . ALA B 1 75 ? -3.797 -56.094 -3.582 1 88.62 75 ALA B C 1
ATOM 8021 O O . ALA B 1 75 ? -4.012 -54.938 -3.873 1 88.62 75 ALA B O 1
ATOM 8022 N N . ASN B 1 76 ? -4.586 -56.75 -2.893 1 88 76 ASN B N 1
ATOM 8023 C CA . ASN B 1 76 ? -5.676 -56.125 -2.17 1 88 76 ASN B CA 1
ATOM 8024 C C . ASN B 1 76 ? -5.215 -55.562 -0.826 1 88 76 ASN B C 1
ATOM 8026 O O . ASN B 1 76 ? -5.68 -56 0.225 1 88 76 ASN B O 1
ATOM 8030 N N . LYS B 1 77 ? -4.262 -54.594 -0.803 1 94.31 77 LYS B N 1
ATOM 8031 C CA . LYS B 1 77 ? -3.746 -53.938 0.395 1 94.31 77 LYS B CA 1
ATOM 8032 C C . LYS B 1 77 ? -3.879 -52.406 0.29 1 94.31 77 LYS B C 1
ATOM 8034 O O . LYS B 1 77 ? -3.625 -51.844 -0.769 1 94.31 77 LYS B O 1
ATOM 8039 N N . GLN B 1 78 ? -4.277 -51.906 1.321 1 96.56 78 GLN B N 1
ATOM 8040 C CA . GLN B 1 78 ? -4.43 -50.469 1.41 1 96.56 78 GLN B CA 1
ATOM 8041 C C . GLN B 1 78 ? -3.951 -49.938 2.762 1 96.56 78 GLN B C 1
ATOM 8043 O O . GLN B 1 78 ? -4.086 -50.625 3.779 1 96.56 78 GLN B O 1
ATOM 8048 N N . PHE B 1 79 ? -3.307 -48.75 2.803 1 97.94 79 PHE B N 1
ATOM 8049 C CA . PHE B 1 79 ? -2.82 -48.125 4.023 1 97.94 79 PHE B CA 1
ATOM 8050 C C . PHE B 1 79 ? -3.268 -46.688 4.094 1 97.94 79 PHE B C 1
ATOM 8052 O O . PHE B 1 79 ? -3.445 -46.031 3.061 1 97.94 79 PHE B O 1
ATOM 8059 N N . SER B 1 80 ? -3.523 -46.219 5.203 1 97.5 80 SER B N 1
ATOM 8060 C CA . SER B 1 80 ? -3.793 -44.812 5.48 1 97.5 80 SER B CA 1
ATOM 8061 C C . SER B 1 80 ? -2.732 -44.219 6.402 1 97.5 80 SER B C 1
ATOM 8063 O O . SER B 1 80 ? -2.436 -44.781 7.461 1 97.5 80 SER B O 1
ATOM 8065 N N . VAL B 1 81 ? -2.178 -43.125 6.012 1 98.19 81 VAL B N 1
ATOM 8066 C CA . VAL B 1 81 ? -1.118 -42.469 6.781 1 98.19 81 VAL B CA 1
ATOM 8067 C C . VAL B 1 81 ? -1.61 -41.125 7.32 1 98.19 81 VAL B C 1
ATOM 8069 O O . VAL B 1 81 ? -1.766 -40.188 6.562 1 98.19 81 VAL B O 1
ATOM 8072 N N . LYS B 1 82 ? -1.729 -41.094 8.617 1 97.06 82 LYS B N 1
ATOM 8073 C CA . LYS B 1 82 ? -2.213 -39.875 9.25 1 97.06 82 LYS B CA 1
ATOM 8074 C C . LYS B 1 82 ? -1.281 -38.719 8.961 1 97.06 82 LYS B C 1
ATOM 8076 O O . LYS B 1 82 ? -0.061 -38.844 9.094 1 97.06 82 LYS B O 1
ATOM 8081 N N . GLY B 1 83 ? -1.808 -37.562 8.516 1 96.75 83 GLY B N 1
ATOM 8082 C CA . GLY B 1 83 ? -1.053 -36.344 8.281 1 96.75 83 GLY B CA 1
ATOM 8083 C C . GLY B 1 83 ? -0.266 -36.375 6.988 1 96.75 83 GLY B C 1
ATOM 8084 O O . GLY B 1 83 ? 0.404 -35.406 6.641 1 96.75 83 GLY B O 1
ATOM 8085 N N . GLY B 1 84 ? -0.343 -37.375 6.254 1 97.75 84 GLY B N 1
ATOM 8086 C CA . GLY B 1 84 ? 0.489 -37.562 5.074 1 97.75 84 GLY B CA 1
ATOM 8087 C C . GLY B 1 84 ? 0.124 -36.625 3.932 1 97.75 84 GLY B C 1
ATOM 8088 O O . GLY B 1 84 ? -1.044 -36.531 3.549 1 97.75 84 GLY B O 1
ATOM 8089 N N . SER B 1 85 ? 1.104 -35.938 3.379 1 97.75 85 SER B N 1
ATOM 8090 C CA . SER B 1 85 ? 0.953 -35.062 2.217 1 97.75 85 SER B CA 1
ATOM 8091 C C . SER B 1 85 ? 2.129 -35.219 1.258 1 97.75 85 SER B C 1
ATOM 8093 O O . SER B 1 85 ? 3.18 -35.75 1.632 1 97.75 85 SER B O 1
ATOM 8095 N N . LYS B 1 86 ? 1.927 -34.938 -0.041 1 97.56 86 LYS B N 1
ATOM 8096 C CA . LYS B 1 86 ? 2.947 -34.906 -1.085 1 97.56 86 LYS B CA 1
ATOM 8097 C C . LYS B 1 86 ? 3.711 -36.219 -1.137 1 97.56 86 LYS B C 1
ATOM 8099 O O . LYS B 1 86 ? 4.926 -36.25 -0.924 1 97.56 86 LYS B O 1
ATOM 8104 N N . PRO B 1 87 ? 3.082 -37.25 -1.476 1 98.19 87 PRO B N 1
ATOM 8105 C CA . PRO B 1 87 ? 3.701 -38.594 -1.472 1 98.19 87 PRO B CA 1
ATOM 8106 C C . PRO B 1 87 ? 4.805 -38.719 -2.518 1 98.19 87 PRO B C 1
ATOM 8108 O O . PRO B 1 87 ? 4.719 -38.125 -3.596 1 98.19 87 PRO B O 1
ATOM 8111 N N . LYS B 1 88 ? 5.801 -39.531 -2.182 1 97.94 88 LYS B N 1
ATOM 8112 C CA . LYS B 1 88 ? 6.824 -40.094 -3.057 1 97.94 88 LYS B CA 1
ATOM 8113 C C . LYS B 1 88 ? 6.922 -41.594 -2.895 1 97.94 88 LYS B C 1
ATOM 8115 O O . LYS B 1 88 ? 6.797 -42.125 -1.782 1 97.94 88 LYS B O 1
ATOM 8120 N N . ILE B 1 89 ? 7.133 -42.281 -4 1 98.06 89 ILE B N 1
ATOM 8121 C CA . ILE B 1 89 ? 7.172 -43.75 -3.953 1 98.06 89 ILE B CA 1
ATOM 8122 C C . ILE B 1 89 ? 8.531 -44.25 -4.438 1 98.06 89 ILE B C 1
ATOM 8124 O O . ILE B 1 89 ? 9.094 -43.688 -5.395 1 98.06 89 ILE B O 1
ATOM 8128 N N . SER B 1 90 ? 9.031 -45.25 -3.676 1 97.5 90 SER B N 1
ATOM 8129 C CA . SER B 1 90 ? 10.258 -45.875 -4.164 1 97.5 90 SER B CA 1
ATOM 8130 C C . SER B 1 90 ? 10.016 -46.594 -5.496 1 97.5 90 SER B C 1
ATOM 8132 O O . SER B 1 90 ? 8.883 -46.906 -5.84 1 97.5 90 SER B O 1
ATOM 8134 N N . HIS B 1 91 ? 11.109 -46.844 -6.203 1 95.88 91 HIS B N 1
ATOM 8135 C CA . HIS B 1 91 ? 11.047 -47.406 -7.543 1 95.88 91 HIS B CA 1
ATOM 8136 C C . HIS B 1 91 ? 10.195 -48.688 -7.566 1 95.88 91 HIS B C 1
ATOM 8138 O O . HIS B 1 91 ? 9.359 -48.844 -8.453 1 95.88 91 HIS B O 1
ATOM 8144 N N . ASP B 1 92 ? 10.305 -49.531 -6.543 1 94.75 92 ASP B N 1
ATOM 8145 C CA . ASP B 1 92 ? 9.656 -50.844 -6.527 1 94.75 92 ASP B CA 1
ATOM 8146 C C . ASP B 1 92 ? 8.297 -50.781 -5.836 1 94.75 92 ASP B C 1
ATOM 8148 O O . ASP B 1 92 ? 7.586 -51.781 -5.75 1 94.75 92 ASP B O 1
ATOM 8152 N N . GLY B 1 93 ? 7.977 -49.688 -5.281 1 96.5 93 GLY B N 1
ATOM 8153 C CA . GLY B 1 93 ? 6.684 -49.531 -4.637 1 96.5 93 GLY B CA 1
ATOM 8154 C C . GLY B 1 93 ? 6.66 -50.031 -3.207 1 96.5 93 GLY B C 1
ATOM 8155 O O . GLY B 1 93 ? 5.629 -49.938 -2.535 1 96.5 93 GLY B O 1
ATOM 8156 N N . ARG B 1 94 ? 7.723 -50.438 -2.672 1 96.88 94 ARG B N 1
ATOM 8157 C CA . ARG B 1 94 ? 7.754 -51 -1.333 1 96.88 94 ARG B CA 1
ATOM 8158 C C . ARG B 1 94 ? 7.672 -49.938 -0.265 1 96.88 94 ARG B C 1
ATOM 8160 O O . ARG B 1 94 ? 7.117 -50.156 0.812 1 96.88 94 ARG B O 1
ATOM 8167 N N . PHE B 1 95 ? 8.266 -48.812 -0.571 1 98.19 95 PHE B N 1
ATOM 8168 C CA . PHE B 1 95 ? 8.25 -47.75 0.406 1 98.19 95 PHE B CA 1
ATOM 8169 C C . PHE B 1 95 ? 7.551 -46.5 -0.159 1 98.19 95 PHE B C 1
ATOM 8171 O O . PHE B 1 95 ? 7.711 -46.188 -1.338 1 98.19 95 PHE B O 1
ATOM 8178 N N . VAL B 1 96 ? 6.766 -45.906 0.618 1 98.56 96 VAL B N 1
ATOM 8179 C CA . VAL B 1 96 ? 6.121 -44.625 0.307 1 98.56 96 VAL B CA 1
ATOM 8180 C C . VAL B 1 96 ? 6.453 -43.594 1.387 1 98.56 96 VAL B C 1
ATOM 8182 O O . VAL B 1 96 ? 6.301 -43.875 2.58 1 98.56 96 VAL B O 1
ATOM 8185 N N . ALA B 1 97 ? 6.918 -42.438 0.976 1 98.69 97 ALA B N 1
ATOM 8186 C CA . ALA B 1 97 ? 7.246 -41.344 1.888 1 98.69 97 ALA B CA 1
ATOM 8187 C C . ALA B 1 97 ? 6.27 -40.188 1.729 1 98.69 97 ALA B C 1
ATOM 8189 O O . ALA B 1 97 ? 5.867 -39.844 0.611 1 98.69 97 ALA B O 1
ATOM 8190 N N . PHE B 1 98 ? 5.793 -39.625 2.887 1 98.56 98 PHE B N 1
ATOM 8191 C CA . PHE B 1 98 ? 4.926 -38.469 2.916 1 98.56 98 PHE B CA 1
ATOM 8192 C C . PHE B 1 98 ? 5.555 -37.344 3.74 1 98.56 98 PHE B C 1
ATOM 8194 O O . PHE B 1 98 ? 6.305 -37.625 4.684 1 98.56 98 PHE B O 1
ATOM 8201 N N . VAL B 1 99 ? 5.305 -36.125 3.387 1 98.31 99 VAL B N 1
ATOM 8202 C CA . VAL B 1 99 ? 5.512 -35.031 4.332 1 98.31 99 VAL B CA 1
ATOM 8203 C C . VAL B 1 99 ? 4.527 -35.156 5.492 1 98.31 99 VAL B C 1
ATOM 8205 O O . VAL B 1 99 ? 3.328 -35.344 5.281 1 98.31 99 VAL B O 1
ATOM 8208 N N . ASP B 1 100 ? 5.012 -35.25 6.637 1 97.69 100 ASP B N 1
ATOM 8209 C CA . ASP B 1 100 ? 4.18 -35.219 7.84 1 97.69 100 ASP B CA 1
ATOM 8210 C C . ASP B 1 100 ? 3.838 -33.781 8.234 1 97.69 100 ASP B C 1
ATOM 8212 O O . ASP B 1 100 ? 4.59 -33.125 8.969 1 97.69 100 ASP B O 1
ATOM 8216 N N . VAL B 1 101 ? 2.691 -33.281 7.836 1 96.25 101 VAL B N 1
ATOM 8217 C CA . VAL B 1 101 ? 2.33 -31.891 7.941 1 96.25 101 VAL B CA 1
ATOM 8218 C C . VAL B 1 101 ? 1.949 -31.547 9.383 1 96.25 101 VAL B C 1
ATOM 8220 O O . VAL B 1 101 ? 1.51 -32.438 10.133 1 96.25 101 VAL B O 1
ATOM 8223 N N . ILE B 1 102 ? 2.08 -30.281 9.836 1 96.19 102 ILE B N 1
ATOM 8224 C CA . ILE B 1 102 ? 1.652 -29.797 11.148 1 96.19 102 ILE B CA 1
ATOM 8225 C C . ILE B 1 102 ? 0.127 -29.797 11.227 1 96.19 102 ILE B C 1
ATOM 8227 O O . ILE B 1 102 ? -0.549 -29.281 10.336 1 96.19 102 ILE B O 1
ATOM 8231 N N . PRO B 1 103 ? -0.402 -30.406 12.258 1 96.81 103 PRO B N 1
ATOM 8232 C CA . PRO B 1 103 ? -1.858 -30.359 12.406 1 96.81 103 PRO B CA 1
ATOM 8233 C C . PRO B 1 103 ? -2.412 -28.938 12.438 1 96.81 103 PRO B C 1
ATOM 8235 O O . PRO B 1 103 ? -1.792 -28.047 13.023 1 96.81 103 PRO B O 1
ATOM 8238 N N . LEU B 1 104 ? -3.537 -28.734 11.797 1 97 104 LEU B N 1
ATOM 8239 C CA . LEU B 1 104 ? -4.141 -27.406 11.68 1 97 104 LEU B CA 1
ATOM 8240 C C . LEU B 1 104 ? -4.406 -26.812 13.062 1 97 104 LEU B C 1
ATOM 8242 O O . LEU B 1 104 ? -4.207 -25.625 13.273 1 97 104 LEU B O 1
ATOM 8246 N N . LEU B 1 105 ? -4.941 -27.625 14.047 1 97.12 105 LEU B N 1
ATOM 8247 C CA . LEU B 1 105 ? -5.246 -27.156 15.391 1 97.12 105 LEU B CA 1
ATOM 8248 C C . LEU B 1 105 ? -4.008 -26.547 16.047 1 97.12 105 LEU B C 1
ATOM 8250 O O . LEU B 1 105 ? -4.082 -25.484 16.672 1 97.12 105 LEU B O 1
ATOM 8254 N N . ASP B 1 106 ? -2.832 -27.266 15.898 1 95.94 106 ASP B N 1
ATOM 8255 C CA . ASP B 1 106 ? -1.579 -26.781 16.469 1 95.94 106 ASP B CA 1
ATOM 8256 C C . ASP B 1 106 ? -1.181 -25.438 15.859 1 95.94 106 ASP B C 1
ATOM 8258 O O . ASP B 1 106 ? -0.739 -24.531 16.562 1 95.94 106 ASP B O 1
ATOM 8262 N N . SER B 1 107 ? -1.311 -25.375 14.609 1 95.44 107 SER B N 1
ATOM 8263 C CA . SER B 1 107 ? -0.958 -24.141 13.906 1 95.44 107 SER B CA 1
ATOM 8264 C C . SER B 1 107 ? -1.862 -23 14.328 1 95.44 107 SER B C 1
ATOM 8266 O O . SER B 1 107 ? -1.392 -21.875 14.539 1 95.44 107 SER B O 1
ATOM 8268 N N . GLU B 1 108 ? -3.146 -23.234 14.477 1 95.06 108 GLU B N 1
ATOM 8269 C CA . GLU B 1 108 ? -4.113 -22.188 14.797 1 95.06 108 GLU B CA 1
ATOM 8270 C C . GLU B 1 108 ? -3.975 -21.734 16.25 1 95.06 108 GLU B C 1
ATOM 8272 O O . GLU B 1 108 ? -4.293 -20.594 16.578 1 95.06 108 GLU B O 1
ATOM 8277 N N . GLN B 1 109 ? -3.516 -22.625 17.094 1 95.06 109 GLN B N 1
ATOM 8278 C CA . GLN B 1 109 ? -3.381 -22.297 18.516 1 95.06 109 GLN B CA 1
ATOM 8279 C C . GLN B 1 109 ? -2.047 -21.609 18.797 1 95.06 109 GLN B C 1
ATOM 8281 O O . GLN B 1 109 ? -1.872 -21 19.844 1 95.06 109 GLN B O 1
ATOM 8286 N N . ALA B 1 110 ? -1.127 -21.734 17.828 1 93.38 110 ALA B N 1
ATOM 8287 C CA . ALA B 1 110 ? 0.217 -21.203 18.047 1 93.38 110 ALA B CA 1
ATOM 8288 C C . ALA B 1 110 ? 0.258 -19.703 17.812 1 93.38 110 ALA B C 1
ATOM 8290 O O . ALA B 1 110 ? -0.384 -19.188 16.891 1 93.38 110 ALA B O 1
ATOM 8291 N N . ASN B 1 111 ? 0.945 -19 18.719 1 89.44 111 ASN B N 1
ATOM 8292 C CA . ASN B 1 111 ? 1.233 -17.594 18.438 1 89.44 111 ASN B CA 1
ATOM 8293 C C . ASN B 1 111 ? 2.348 -17.453 17.406 1 89.44 111 ASN B C 1
ATOM 8295 O O . ASN B 1 111 ? 2.885 -18.453 16.922 1 89.44 111 ASN B O 1
ATOM 8299 N N . LYS B 1 112 ? 2.641 -16.344 17.109 1 88.56 112 LYS B N 1
ATOM 8300 C CA . LYS B 1 112 ? 3.578 -16.062 16.031 1 88.56 112 LYS B CA 1
ATOM 8301 C C . LYS B 1 112 ? 4.93 -16.734 16.281 1 88.56 112 LYS B C 1
ATOM 8303 O O . LYS B 1 112 ? 5.504 -17.359 15.391 1 88.56 112 LYS B O 1
ATOM 8308 N N . LYS B 1 113 ? 5.422 -16.656 17.5 1 88.31 113 LYS B N 1
ATOM 8309 C CA . LYS B 1 113 ? 6.723 -17.219 17.844 1 88.31 113 LYS B CA 1
ATOM 8310 C C . LYS B 1 113 ? 6.688 -18.75 17.812 1 88.31 113 LYS B C 1
ATOM 8312 O O . LYS B 1 113 ? 7.602 -19.375 17.281 1 88.31 113 LYS B O 1
ATOM 8317 N N . ALA B 1 114 ? 5.664 -19.25 18.312 1 91.56 114 ALA B N 1
ATOM 8318 C CA . ALA B 1 114 ? 5.508 -20.703 18.344 1 91.56 114 ALA B CA 1
ATOM 8319 C C . ALA B 1 114 ? 5.328 -21.266 16.938 1 91.56 114 ALA B C 1
ATOM 8321 O O . ALA B 1 114 ? 5.801 -22.359 16.641 1 91.56 114 ALA B O 1
ATOM 8322 N N . LYS B 1 115 ? 4.648 -20.562 16.125 1 92.75 115 LYS B N 1
ATOM 8323 C CA . LYS B 1 115 ? 4.395 -21.016 14.758 1 92.75 115 LYS B CA 1
ATOM 8324 C C . LYS B 1 115 ? 5.699 -21.188 13.977 1 92.75 115 LYS B C 1
ATOM 8326 O O . LYS B 1 115 ? 5.824 -22.094 13.156 1 92.75 115 LYS B O 1
ATOM 8331 N N . LYS B 1 116 ? 6.598 -20.359 14.258 1 90.25 116 LYS B N 1
ATOM 8332 C CA . LYS B 1 116 ? 7.891 -20.438 13.578 1 90.25 116 LYS B CA 1
ATOM 8333 C C . LYS B 1 116 ? 8.648 -21.703 13.977 1 90.25 116 LYS B C 1
ATOM 8335 O O . LYS B 1 116 ? 9.5 -22.172 13.219 1 90.25 116 LYS B O 1
ATOM 8340 N N . LYS B 1 117 ? 8.383 -22.219 15.078 1 92 117 LYS B N 1
ATOM 8341 C CA . LYS B 1 117 ? 9.078 -23.406 15.594 1 92 117 LYS B CA 1
ATOM 8342 C C . LYS B 1 117 ? 8.445 -24.688 15.078 1 92 117 LYS B C 1
ATOM 8344 O O . LYS B 1 117 ? 9.047 -25.766 15.156 1 92 117 LYS B O 1
ATOM 8349 N N . LEU B 1 118 ? 7.273 -24.5 14.594 1 94.19 118 LEU B N 1
ATOM 8350 C CA . LEU B 1 118 ? 6.594 -25.672 14.047 1 94.19 118 LEU B CA 1
ATOM 8351 C C . LEU B 1 118 ? 7.168 -26.047 12.688 1 94.19 118 LEU B C 1
ATOM 8353 O O . LEU B 1 118 ? 7.16 -25.234 11.758 1 94.19 118 LEU B O 1
ATOM 8357 N N . LYS B 1 119 ? 7.754 -27.297 12.562 1 95.75 119 LYS B N 1
ATOM 8358 C CA . LYS B 1 119 ? 8.305 -27.797 11.312 1 95.75 119 LYS B CA 1
ATOM 8359 C C . LYS B 1 119 ? 7.668 -29.141 10.93 1 95.75 119 LYS B C 1
ATOM 8361 O O . LYS B 1 119 ? 7.371 -29.953 11.805 1 95.75 119 LYS B O 1
ATOM 8366 N N . SER B 1 120 ? 7.535 -29.391 9.617 1 96.69 120 SER B N 1
ATOM 8367 C CA . SER B 1 120 ? 7 -30.656 9.125 1 96.69 120 SER B CA 1
ATOM 8368 C C . SER B 1 120 ? 8.016 -31.781 9.273 1 96.69 120 SER B C 1
ATOM 8370 O O . SER B 1 120 ? 9.203 -31.531 9.508 1 96.69 120 SER B O 1
ATOM 8372 N N . GLY B 1 121 ? 7.461 -32.969 9.352 1 97.94 121 GLY B N 1
ATOM 8373 C CA . GLY B 1 121 ? 8.305 -34.156 9.375 1 97.94 121 GLY B CA 1
ATOM 8374 C C . GLY B 1 121 ? 8.133 -35.031 8.156 1 97.94 121 GLY B C 1
ATOM 8375 O O . GLY B 1 121 ? 7.762 -34.562 7.082 1 97.94 121 GLY B O 1
ATOM 8376 N N . LEU B 1 122 ? 8.602 -36.281 8.289 1 98.38 122 LEU B N 1
ATOM 8377 C CA . LEU B 1 122 ? 8.508 -37.312 7.27 1 98.38 122 LEU B CA 1
ATOM 8378 C C . LEU B 1 122 ? 7.914 -38.594 7.848 1 98.38 122 LEU B C 1
ATOM 8380 O O . LEU B 1 122 ? 8.266 -39 8.961 1 98.38 122 LEU B O 1
ATOM 8384 N N . VAL B 1 123 ? 6.957 -39.156 7.211 1 98.5 123 VAL B N 1
ATOM 8385 C CA . VAL B 1 123 ? 6.484 -40.5 7.539 1 98.5 123 VAL B CA 1
ATOM 8386 C C . VAL B 1 123 ? 6.844 -41.469 6.414 1 98.5 123 VAL B C 1
ATOM 8388 O O . VAL B 1 123 ? 6.512 -41.219 5.25 1 98.5 123 VAL B O 1
ATOM 8391 N N . LEU B 1 124 ? 7.566 -42.438 6.719 1 98.56 124 LEU B N 1
ATOM 8392 C CA . LEU B 1 124 ? 7.945 -43.5 5.789 1 98.56 124 LEU B CA 1
ATOM 8393 C C . LEU B 1 124 ? 7.125 -44.75 6.043 1 98.56 124 LEU B C 1
ATOM 8395 O O . LEU B 1 124 ? 7.148 -45.312 7.145 1 98.56 124 LEU B O 1
ATOM 8399 N N . LEU B 1 125 ? 6.402 -45.219 5.07 1 98.5 125 LEU B N 1
ATOM 8400 C CA . LEU B 1 125 ? 5.562 -46.406 5.16 1 98.5 125 LEU B CA 1
ATOM 8401 C C . LEU B 1 125 ? 6.191 -47.562 4.41 1 98.5 125 LEU B C 1
ATOM 8403 O O . LEU B 1 125 ? 6.57 -47.438 3.244 1 98.5 125 LEU B O 1
ATOM 8407 N N . ASP B 1 126 ? 6.352 -48.688 5.051 1 97.56 126 ASP B N 1
ATOM 8408 C CA . ASP B 1 126 ? 6.676 -49.969 4.406 1 97.56 126 ASP B CA 1
ATOM 8409 C C . ASP B 1 126 ? 5.41 -50.688 3.971 1 97.56 126 ASP B C 1
ATOM 8411 O O . ASP B 1 126 ? 4.668 -51.219 4.809 1 97.56 126 ASP B O 1
ATOM 8415 N N . THR B 1 127 ? 5.215 -50.812 2.703 1 96.94 127 THR B N 1
ATOM 8416 C CA . THR B 1 127 ? 3.945 -51.312 2.195 1 96.94 127 THR B CA 1
ATOM 8417 C C . THR B 1 127 ? 3.865 -52.812 2.344 1 96.94 127 THR B C 1
ATOM 8419 O O . THR B 1 127 ? 2.797 -53.406 2.174 1 96.94 127 THR B O 1
ATOM 8422 N N . SER B 1 128 ? 4.918 -53.469 2.598 1 94.38 128 SER B N 1
ATOM 8423 C CA . SER B 1 128 ? 4.91 -54.906 2.828 1 94.38 128 SER B CA 1
ATOM 8424 C C . SER B 1 128 ? 4.406 -55.25 4.227 1 94.38 128 SER B C 1
ATOM 8426 O O . SER B 1 128 ? 3.658 -56.188 4.414 1 94.38 128 SER B O 1
ATOM 8428 N N . THR B 1 129 ? 4.746 -54.438 5.227 1 93.56 129 THR B N 1
ATOM 8429 C CA . THR B 1 129 ? 4.438 -54.75 6.621 1 93.56 129 THR B CA 1
ATOM 8430 C C . THR B 1 129 ? 3.369 -53.781 7.156 1 93.56 129 THR B C 1
ATOM 8432 O O . THR B 1 129 ? 2.682 -54.094 8.133 1 93.56 129 THR B O 1
ATOM 8435 N N . GLY B 1 130 ? 3.332 -52.656 6.582 1 95.06 130 GLY B N 1
ATOM 8436 C CA . GLY B 1 130 ? 2.443 -51.625 7.098 1 95.06 130 GLY B CA 1
ATOM 8437 C C . GLY B 1 130 ? 3.084 -50.75 8.172 1 95.06 130 GLY B C 1
ATOM 8438 O O . GLY B 1 130 ? 2.459 -49.844 8.688 1 95.06 130 GLY B O 1
ATOM 8439 N N . LYS B 1 131 ? 4.328 -51.031 8.445 1 96.31 131 LYS B N 1
ATOM 8440 C CA . LYS B 1 131 ? 5.031 -50.281 9.484 1 96.31 131 LYS B CA 1
ATOM 8441 C C . LYS B 1 131 ? 5.32 -48.844 9.031 1 96.31 131 LYS B C 1
ATOM 8443 O O . LYS B 1 131 ? 5.719 -48.625 7.887 1 96.31 131 LYS B O 1
ATOM 8448 N N . GLU B 1 132 ? 5.078 -47.906 9.938 1 97.56 132 GLU B N 1
ATOM 8449 C CA . GLU B 1 132 ? 5.375 -46.5 9.711 1 97.56 132 GLU B CA 1
ATOM 8450 C C . GLU B 1 132 ? 6.543 -46.031 10.578 1 97.56 132 GLU B C 1
ATOM 8452 O O . GLU B 1 132 ? 6.641 -46.406 11.75 1 97.56 132 GLU B O 1
ATOM 8457 N N . ILE B 1 133 ? 7.434 -45.344 10.055 1 97.88 133 ILE B N 1
ATOM 8458 C CA . ILE B 1 133 ? 8.5 -44.656 10.781 1 97.88 133 ILE B CA 1
ATOM 8459 C C . ILE B 1 133 ? 8.375 -43.156 10.594 1 97.88 133 ILE B C 1
ATOM 8461 O O . ILE B 1 133 ? 8.289 -42.656 9.461 1 97.88 133 ILE B O 1
ATOM 8465 N N . ARG B 1 134 ? 8.359 -42.469 11.625 1 97.69 134 ARG B N 1
ATOM 8466 C CA . ARG B 1 134 ? 8.188 -41 11.562 1 97.69 134 ARG B CA 1
ATOM 8467 C C . ARG B 1 134 ? 9.461 -40.281 11.977 1 97.69 134 ARG B C 1
ATOM 8469 O O . ARG B 1 134 ? 10.141 -40.719 12.922 1 97.69 134 ARG B O 1
ATOM 8476 N N . TYR B 1 135 ? 9.852 -39.281 11.227 1 97.94 135 TYR B N 1
ATOM 8477 C CA . TYR B 1 135 ? 10.977 -38.406 11.484 1 97.94 135 TYR B CA 1
ATOM 8478 C C . TYR B 1 135 ? 10.5 -36.969 11.695 1 97.94 135 TYR B C 1
ATOM 8480 O O . TYR B 1 135 ? 9.625 -36.5 10.977 1 97.94 135 TYR B O 1
ATOM 8488 N N . GLU B 1 136 ? 11.031 -36.312 12.68 1 96.44 136 GLU B N 1
ATOM 8489 C CA . GLU B 1 136 ? 10.625 -34.969 12.977 1 96.44 136 GLU B CA 1
ATOM 8490 C C . GLU B 1 136 ? 11.578 -33.938 12.336 1 96.44 136 GLU B C 1
ATOM 8492 O O . GLU B 1 136 ? 12.734 -34.25 12.062 1 96.44 136 GLU B O 1
ATOM 8497 N N . ARG B 1 137 ? 11.055 -32.656 12.023 1 96.75 137 ARG B N 1
ATOM 8498 C CA . ARG B 1 137 ? 11.812 -31.5 11.57 1 96.75 137 ARG B CA 1
ATOM 8499 C C . ARG B 1 137 ? 12.633 -31.828 10.328 1 96.75 137 ARG B C 1
ATOM 8501 O O . ARG B 1 137 ? 13.844 -31.625 10.305 1 96.75 137 ARG B O 1
ATOM 8508 N N . VAL B 1 138 ? 11.938 -32.344 9.312 1 98.12 138 VAL B N 1
ATOM 8509 C CA . VAL B 1 138 ? 12.586 -32.75 8.062 1 98.12 138 VAL B CA 1
ATOM 8510 C C . VAL B 1 138 ? 12.461 -31.625 7.031 1 98.12 138 VAL B C 1
ATOM 8512 O O . VAL B 1 138 ? 11.359 -31.156 6.75 1 98.12 138 VAL B O 1
ATOM 8515 N N . LYS B 1 139 ? 13.57 -31.203 6.5 1 96.44 139 LYS B N 1
ATOM 8516 C CA . LYS B 1 139 ? 13.625 -30.172 5.465 1 96.44 139 LYS B CA 1
ATOM 8517 C C . LYS B 1 139 ? 13.219 -30.734 4.105 1 96.44 139 LYS B C 1
ATOM 8519 O O . LYS B 1 139 ? 12.438 -30.109 3.381 1 96.44 139 LYS B O 1
ATOM 8524 N N . SER B 1 140 ? 13.766 -31.906 3.717 1 97.44 140 SER B N 1
ATOM 8525 C CA . SER B 1 140 ? 13.445 -32.594 2.467 1 97.44 140 SER B CA 1
ATOM 8526 C C . SER B 1 140 ? 13.891 -34.031 2.502 1 97.44 140 SER B C 1
ATOM 8528 O O . SER B 1 140 ? 14.617 -34.469 3.406 1 97.44 140 SER B O 1
ATOM 8530 N N . PHE B 1 141 ? 13.398 -34.812 1.605 1 98.38 141 PHE B N 1
ATOM 8531 C CA . PHE B 1 141 ? 13.797 -36.219 1.461 1 98.38 141 PHE B CA 1
ATOM 8532 C C . PHE B 1 141 ? 13.68 -36.656 0.009 1 98.38 141 PHE B C 1
ATOM 8534 O O . PHE B 1 141 ? 12.898 -36.094 -0.758 1 98.38 141 PHE B O 1
ATOM 8541 N N . GLU B 1 142 ? 14.492 -37.688 -0.369 1 97 142 GLU B N 1
ATOM 8542 C CA . GLU B 1 142 ? 14.445 -38.188 -1.738 1 97 142 GLU B CA 1
ATOM 8543 C C . GLU B 1 142 ? 14.93 -39.656 -1.807 1 97 142 GLU B C 1
ATOM 8545 O O . GLU B 1 142 ? 15.891 -40.031 -1.122 1 97 142 GLU B O 1
ATOM 8550 N N . PHE B 1 143 ? 14.211 -40.5 -2.564 1 97.75 143 PHE B N 1
ATOM 8551 C CA . PHE B 1 143 ? 14.68 -41.812 -2.906 1 97.75 143 PHE B CA 1
ATOM 8552 C C . PHE B 1 143 ? 15.727 -41.781 -4.008 1 97.75 143 PHE B C 1
ATOM 8554 O O . PHE B 1 143 ? 15.664 -40.906 -4.891 1 97.75 143 PHE B O 1
ATOM 8561 N N . ASN B 1 144 ? 16.719 -42.656 -3.939 1 96.25 144 ASN B N 1
ATOM 8562 C CA . ASN B 1 144 ? 17.547 -42.781 -5.129 1 96.25 144 ASN B CA 1
ATOM 8563 C C . ASN B 1 144 ? 16.812 -43.5 -6.258 1 96.25 144 ASN B C 1
ATOM 8565 O O . ASN B 1 144 ? 15.758 -44.094 -6.031 1 96.25 144 ASN B O 1
ATOM 8569 N N . GLU B 1 145 ? 17.312 -43.469 -7.441 1 92.31 145 GLU B N 1
ATOM 8570 C CA . GLU B 1 145 ? 16.625 -43.938 -8.633 1 92.31 145 GLU B CA 1
ATOM 8571 C C . GLU B 1 145 ? 16.328 -45.438 -8.531 1 92.31 145 GLU B C 1
ATOM 8573 O O . GLU B 1 145 ? 15.312 -45.906 -9.047 1 92.31 145 GLU B O 1
ATOM 8578 N N . THR B 1 146 ? 17.156 -46.156 -7.848 1 92.81 146 THR B N 1
ATOM 8579 C CA . THR B 1 146 ? 16.984 -47.594 -7.766 1 92.81 146 THR B CA 1
ATOM 8580 C C . THR B 1 146 ? 15.977 -47.969 -6.684 1 92.81 146 THR B C 1
ATOM 8582 O O . THR B 1 146 ? 15.477 -49.094 -6.645 1 92.81 146 THR B O 1
ATOM 8585 N N . GLY B 1 147 ? 15.75 -47.125 -5.797 1 94.38 147 GLY B N 1
ATOM 8586 C CA . GLY B 1 147 ? 14.82 -47.344 -4.707 1 94.38 147 GLY B CA 1
ATOM 8587 C C . GLY B 1 147 ? 15.445 -48.094 -3.549 1 94.38 147 GLY B C 1
ATOM 8588 O O . GLY B 1 147 ? 14.734 -48.656 -2.699 1 94.38 147 GLY B O 1
ATOM 8589 N N . SER B 1 148 ? 16.75 -48.094 -3.477 1 96.25 148 SER B N 1
ATOM 8590 C CA . SER B 1 148 ? 17.438 -48.844 -2.434 1 96.25 148 SER B CA 1
ATOM 8591 C C . SER B 1 148 ? 17.641 -48 -1.187 1 96.25 148 SER B C 1
ATOM 8593 O O . SER B 1 148 ? 17.781 -48.531 -0.081 1 96.25 148 SER B O 1
ATOM 8595 N N . HIS B 1 149 ? 17.766 -46.75 -1.404 1 98.06 149 HIS B N 1
ATOM 8596 C CA . HIS B 1 149 ? 18.094 -45.875 -0.291 1 98.06 149 HIS B CA 1
ATOM 8597 C C . HIS B 1 149 ? 17.172 -44.656 -0.261 1 98.06 149 HIS B C 1
ATOM 8599 O O . HIS B 1 149 ? 16.578 -44.281 -1.279 1 98.06 149 HIS B O 1
ATOM 8605 N N . LEU B 1 150 ? 16.969 -44.062 0.863 1 98.38 150 LEU B N 1
ATOM 8606 C CA . LEU B 1 150 ? 16.297 -42.812 1.122 1 98.38 150 LEU B CA 1
ATOM 8607 C C . LEU B 1 150 ? 17.219 -41.844 1.857 1 98.38 150 LEU B C 1
ATOM 8609 O O . LEU B 1 150 ? 17.781 -42.156 2.902 1 98.38 150 LEU B O 1
ATOM 8613 N N . ALA B 1 151 ? 17.438 -40.656 1.306 1 98.56 151 ALA B N 1
ATOM 8614 C CA . ALA B 1 151 ? 18.172 -39.562 1.994 1 98.56 151 ALA B CA 1
ATOM 8615 C C . ALA B 1 151 ? 17.203 -38.594 2.67 1 98.56 151 ALA B C 1
ATOM 8617 O O . ALA B 1 151 ? 16.297 -38.094 2.027 1 98.56 151 ALA B O 1
ATOM 8618 N N . ILE B 1 152 ? 17.344 -38.406 3.965 1 98.62 152 ILE B N 1
ATOM 8619 C CA . ILE B 1 152 ? 16.531 -37.469 4.75 1 98.62 152 ILE B CA 1
ATOM 8620 C C . ILE B 1 152 ? 17.375 -36.281 5.195 1 98.62 152 ILE B C 1
ATOM 8622 O O . ILE B 1 152 ? 18.391 -36.438 5.871 1 98.62 152 ILE B O 1
ATOM 8626 N N . TRP B 1 153 ? 17.016 -35.125 4.77 1 98.44 153 TRP B N 1
ATOM 8627 C CA . TRP B 1 153 ? 17.688 -33.875 5.148 1 98.44 153 TRP B CA 1
ATOM 8628 C C . TRP B 1 153 ? 16.906 -33.156 6.234 1 98.44 153 TRP B C 1
ATOM 8630 O O . TRP B 1 153 ? 15.773 -32.688 6 1 98.44 153 TRP B O 1
ATOM 8640 N N . PHE B 1 154 ? 17.469 -32.969 7.434 1 97.88 154 PHE B N 1
ATOM 8641 C CA . PHE B 1 154 ? 16.766 -32.406 8.586 1 97.88 154 PHE B CA 1
ATOM 8642 C C . PHE B 1 154 ? 16.969 -30.906 8.68 1 97.88 154 PHE B C 1
ATOM 8644 O O . PHE B 1 154 ? 17.938 -30.375 8.133 1 97.88 154 PHE B O 1
ATOM 8651 N N . GLU B 1 155 ? 16.062 -30.266 9.359 1 95.12 155 GLU B N 1
ATOM 8652 C CA . GLU B 1 155 ? 16.203 -28.844 9.688 1 95.12 155 GLU B CA 1
ATOM 8653 C C . GLU B 1 155 ? 17.359 -28.625 10.664 1 95.12 155 GLU B C 1
ATOM 8655 O O . GLU B 1 155 ? 17.703 -29.5 11.445 1 95.12 155 GLU B O 1
ATOM 8660 N N . ALA B 1 156 ? 17.891 -27.375 10.539 1 90.69 156 ALA B N 1
ATOM 8661 C CA . ALA B 1 156 ? 18.953 -27.016 11.477 1 90.69 156 ALA B CA 1
ATOM 8662 C C . ALA B 1 156 ? 18.438 -27 12.914 1 90.69 156 ALA B C 1
ATOM 8664 O O . ALA B 1 156 ? 17.25 -26.719 13.148 1 90.69 156 ALA B O 1
ATOM 8665 N N . ASP B 1 157 ? 19.281 -27.406 13.789 1 79.94 157 ASP B N 1
ATOM 8666 C CA . ASP B 1 157 ? 18.922 -27.391 15.203 1 79.94 157 ASP B CA 1
ATOM 8667 C C . ASP B 1 157 ? 18.625 -25.984 15.688 1 79.94 157 ASP B C 1
ATOM 8669 O O . ASP B 1 157 ? 19.219 -25.016 15.219 1 79.94 157 ASP B O 1
ATOM 8673 N N . GLU B 1 158 ? 17.484 -25.781 16.328 1 68.81 158 GLU B N 1
ATOM 8674 C CA . GLU B 1 158 ? 17.141 -24.469 16.891 1 68.81 158 GLU B CA 1
ATOM 8675 C C . GLU B 1 158 ? 18.219 -24 17.875 1 68.81 158 GLU B C 1
ATOM 8677 O O . GLU B 1 158 ? 18.703 -24.781 18.688 1 68.81 158 GLU B O 1
ATOM 8682 N N . ASN B 1 159 ? 18.938 -23.234 17.547 1 54.66 159 ASN B N 1
ATOM 8683 C CA . ASN B 1 159 ? 19.844 -22.672 18.531 1 54.66 159 ASN B CA 1
ATOM 8684 C C . ASN B 1 159 ? 19.109 -22.297 19.812 1 54.66 159 ASN B C 1
ATOM 8686 O O . ASN B 1 159 ? 18.016 -21.734 19.781 1 54.66 159 ASN B O 1
ATOM 8690 N N . LYS B 1 160 ? 19.328 -22.953 20.969 1 45.16 160 LYS B N 1
ATOM 8691 C CA . LYS B 1 160 ? 18.938 -22.391 22.266 1 45.16 160 LYS B CA 1
ATOM 8692 C C . LYS B 1 160 ? 19.375 -20.938 22.391 1 45.16 160 LYS B C 1
ATOM 8694 O O . LYS B 1 160 ? 20.5 -20.656 22.844 1 45.16 160 LYS B O 1
ATOM 8699 N N . LYS B 1 161 ? 19.203 -20.141 21.625 1 43.34 161 LYS B N 1
ATOM 8700 C CA . LYS B 1 161 ? 19.5 -18.766 21.969 1 43.34 161 LYS B CA 1
ATOM 8701 C C . LYS B 1 161 ? 18.844 -18.359 23.297 1 43.34 161 LYS B C 1
ATOM 8703 O O . LYS B 1 161 ? 19.234 -17.375 23.922 1 43.34 161 LYS B O 1
ATOM 8708 N N . ASP B 1 162 ? 17.672 -18.859 23.531 1 40.5 162 ASP B N 1
ATOM 8709 C CA . ASP B 1 162 ? 17 -18.266 24.688 1 40.5 162 ASP B CA 1
ATOM 8710 C C . ASP B 1 162 ? 17.781 -18.562 25.984 1 40.5 162 ASP B C 1
ATOM 8712 O O . ASP B 1 162 ? 17.406 -18.094 27.047 1 40.5 162 ASP B O 1
ATOM 8716 N N . GLU B 1 163 ? 18.422 -19.781 26.156 1 36.34 163 GLU B N 1
ATOM 8717 C CA . GLU B 1 163 ? 19 -19.766 27.5 1 36.34 163 GLU B CA 1
ATOM 8718 C C . GLU B 1 163 ? 20.297 -18.953 27.531 1 36.34 163 GLU B C 1
ATOM 8720 O O . GLU B 1 163 ? 21.328 -19.391 27 1 36.34 163 GLU B O 1
ATOM 8725 N N . LYS B 1 164 ? 20.234 -17.734 27.391 1 35.53 164 LYS B N 1
ATOM 8726 C CA . LYS B 1 164 ? 21.344 -16.906 27.844 1 35.53 164 LYS B CA 1
ATOM 8727 C C . LYS B 1 164 ? 21.891 -17.391 29.172 1 35.53 164 LYS B C 1
ATOM 8729 O O . LYS B 1 164 ? 21.234 -17.25 30.219 1 35.53 164 LYS B O 1
ATOM 8734 N N . SER B 1 165 ? 22.375 -18.484 29.422 1 32.38 165 SER B N 1
ATOM 8735 C CA . SER B 1 165 ? 23.094 -18.547 30.688 1 32.38 165 SER B CA 1
ATOM 8736 C C . SER B 1 165 ? 24.016 -17.328 30.844 1 32.38 165 SER B C 1
ATOM 8738 O O . SER B 1 165 ? 24.656 -16.906 29.891 1 32.38 165 SER B O 1
ATOM 8740 N N . ALA B 1 166 ? 23.656 -16.469 31.859 1 34.66 166 ALA B N 1
ATOM 8741 C CA . ALA B 1 166 ? 24.406 -15.344 32.438 1 34.66 166 ALA B CA 1
ATOM 8742 C C . ALA B 1 166 ? 25.906 -15.586 32.375 1 34.66 166 ALA B C 1
ATOM 8744 O O . ALA B 1 166 ? 26.688 -14.641 32.406 1 34.66 166 ALA B O 1
ATOM 8745 N N . ASP B 1 167 ? 26.312 -16.812 32.75 1 33 167 ASP B N 1
ATOM 8746 C CA . ASP B 1 167 ? 27.719 -16.875 33.094 1 33 167 ASP B CA 1
ATOM 8747 C C . ASP B 1 167 ? 28.594 -16.922 31.844 1 33 167 ASP B C 1
ATOM 8749 O O . ASP B 1 167 ? 29.188 -17.953 31.531 1 33 167 ASP B O 1
ATOM 8753 N N . LYS B 1 168 ? 28.125 -16.438 30.797 1 37.12 168 LYS B N 1
ATOM 8754 C CA . LYS B 1 168 ? 29.203 -16.5 29.812 1 37.12 168 LYS B CA 1
ATOM 8755 C C . LYS B 1 168 ? 30.438 -15.75 30.328 1 37.12 168 LYS B C 1
ATOM 8757 O O . LYS B 1 168 ? 30.344 -14.586 30.719 1 37.12 168 LYS B O 1
ATOM 8762 N N . PRO B 1 169 ? 31.453 -16.578 30.781 1 35.81 169 PRO B N 1
ATOM 8763 C CA . PRO B 1 169 ? 32.688 -15.867 31.078 1 35.81 169 PRO B CA 1
ATOM 8764 C C . PRO B 1 169 ? 33.125 -14.93 29.953 1 35.81 169 PRO B C 1
ATOM 8766 O O . PRO B 1 169 ? 32.781 -15.156 28.797 1 35.81 169 PRO B O 1
ATOM 8769 N N . GLU B 1 170 ? 33.375 -13.609 30.25 1 35.75 170 GLU B N 1
ATOM 8770 C CA . GLU B 1 170 ? 34.031 -12.57 29.469 1 35.75 170 GLU B CA 1
ATOM 8771 C C . GLU B 1 170 ? 35.188 -13.141 28.656 1 35.75 170 GLU B C 1
ATOM 8773 O O . GLU B 1 170 ? 36 -12.391 28.094 1 35.75 170 GLU B O 1
ATOM 8778 N N . ASN B 1 171 ? 35.562 -14.445 28.75 1 35.5 171 ASN B N 1
ATOM 8779 C CA . ASN B 1 171 ? 36.719 -14.641 27.906 1 35.5 171 ASN B CA 1
ATOM 8780 C C . ASN B 1 171 ? 36.406 -14.367 26.438 1 35.5 171 ASN B C 1
ATOM 8782 O O . ASN B 1 171 ? 35.312 -14.609 25.969 1 35.5 171 ASN B O 1
ATOM 8786 N N . GLY B 1 172 ? 37.188 -13.484 25.766 1 39.16 172 GLY B N 1
ATOM 8787 C CA . GLY B 1 172 ? 37.344 -12.836 24.484 1 39.16 172 GLY B CA 1
ATOM 8788 C C . GLY B 1 172 ? 37.031 -13.734 23.312 1 39.16 172 GLY B C 1
ATOM 8789 O O . GLY B 1 172 ? 37.406 -13.438 22.172 1 39.16 172 GLY B O 1
ATOM 8790 N N . ASN B 1 173 ? 36.938 -14.93 23.406 1 38.69 173 ASN B N 1
ATOM 8791 C CA . ASN B 1 173 ? 36.844 -15.523 22.078 1 38.69 173 ASN B CA 1
ATOM 8792 C C . ASN B 1 173 ? 35.531 -15.164 21.391 1 38.69 173 ASN B C 1
ATOM 8794 O O . ASN B 1 173 ? 34.469 -15.586 21.828 1 38.69 173 ASN B O 1
ATOM 8798 N N . LYS B 1 174 ? 35.531 -14.031 20.75 1 47.34 174 LYS B N 1
ATOM 8799 C CA . LYS B 1 174 ? 34.438 -13.625 19.859 1 47.34 174 LYS B CA 1
ATOM 8800 C C . LYS B 1 174 ? 33.906 -14.812 19.078 1 47.34 174 LYS B C 1
ATOM 8802 O O . LYS B 1 174 ? 34.625 -15.469 18.344 1 47.34 174 LYS B O 1
ATOM 8807 N N . GLU B 1 175 ? 32.875 -15.445 19.391 1 56.72 175 GLU B N 1
ATOM 8808 C CA . GLU B 1 175 ? 32.188 -16.469 18.594 1 56.72 175 GLU B CA 1
ATOM 8809 C C . GLU B 1 175 ? 32 -16.016 17.141 1 56.72 175 GLU B C 1
ATOM 8811 O O . GLU B 1 175 ? 31.562 -14.891 16.891 1 56.72 175 GLU B O 1
ATOM 8816 N N . LEU B 1 176 ? 32.781 -16.672 16.125 1 70.5 176 LEU B N 1
ATOM 8817 C CA . LEU B 1 176 ? 32.719 -16.391 14.703 1 70.5 176 LEU B CA 1
ATOM 8818 C C . LEU B 1 176 ? 31.266 -16.484 14.203 1 70.5 176 LEU B C 1
ATOM 8820 O O . LEU B 1 176 ? 30.594 -17.5 14.414 1 70.5 176 LEU B O 1
ATOM 8824 N N . LYS B 1 177 ? 30.688 -15.359 13.938 1 80.5 177 LYS B N 1
ATOM 8825 C CA . LYS B 1 177 ? 29.359 -15.328 13.32 1 80.5 177 LYS B CA 1
ATOM 8826 C C . LYS B 1 177 ? 29.391 -15.977 11.938 1 80.5 177 LYS B C 1
ATOM 8828 O O . LYS B 1 177 ? 30.078 -15.5 11.039 1 80.5 177 LYS B O 1
ATOM 8833 N N . VAL B 1 178 ? 28.828 -17.266 11.773 1 88.88 178 VAL B N 1
ATOM 8834 C CA . VAL B 1 178 ? 28.766 -17.984 10.508 1 88.88 178 VAL B CA 1
ATOM 8835 C C . VAL B 1 178 ? 27.469 -17.656 9.781 1 88.88 178 VAL B C 1
ATOM 8837 O O . VAL B 1 178 ? 26.391 -17.672 10.375 1 88.88 178 VAL B O 1
ATOM 8840 N N . ASP B 1 179 ? 27.625 -17.266 8.539 1 90 179 ASP B N 1
ATOM 8841 C CA . ASP B 1 179 ? 26.453 -16.984 7.707 1 90 179 ASP B CA 1
ATOM 8842 C C . ASP B 1 179 ? 25.547 -18.203 7.613 1 90 179 ASP B C 1
ATOM 8844 O O . ASP B 1 179 ? 26.016 -19.344 7.504 1 90 179 ASP B O 1
ATOM 8848 N N . ASP B 1 180 ? 24.297 -17.938 7.625 1 88.5 180 ASP B N 1
ATOM 8849 C CA . ASP B 1 180 ? 23.328 -19.016 7.574 1 88.5 180 ASP B CA 1
ATOM 8850 C C . ASP B 1 180 ? 23.516 -19.875 6.328 1 88.5 180 ASP B C 1
ATOM 8852 O O . ASP B 1 180 ? 23.266 -21.094 6.359 1 88.5 180 ASP B O 1
ATOM 8856 N N . TYR B 1 181 ? 23.953 -19.328 5.254 1 91.12 181 TYR B N 1
ATOM 8857 C CA . TYR B 1 181 ? 24.172 -20.031 3.998 1 91.12 181 TYR B CA 1
ATOM 8858 C C . TYR B 1 181 ? 25.25 -21.109 4.152 1 91.12 181 TYR B C 1
ATOM 8860 O O . TYR B 1 181 ? 25.203 -22.125 3.469 1 91.12 181 TYR B O 1
ATOM 8868 N N . ASP B 1 182 ? 26.141 -20.859 5.039 1 93.5 182 ASP B N 1
ATOM 8869 C CA . ASP B 1 182 ? 27.297 -21.734 5.184 1 93.5 182 ASP B CA 1
ATOM 8870 C C . ASP B 1 182 ? 27.062 -22.812 6.238 1 93.5 182 ASP B C 1
ATOM 8872 O O . ASP B 1 182 ? 27.906 -23.672 6.457 1 93.5 182 ASP B O 1
ATOM 8876 N N . LYS B 1 183 ? 25.938 -22.734 6.84 1 92.25 183 LYS B N 1
ATOM 8877 C CA . LYS B 1 183 ? 25.656 -23.719 7.883 1 92.25 183 LYS B CA 1
ATOM 8878 C C . LYS B 1 183 ? 25.047 -24.984 7.293 1 92.25 183 LYS B C 1
ATOM 8880 O O . LYS B 1 183 ? 24.094 -24.922 6.516 1 92.25 183 LYS B O 1
ATOM 8885 N N . GLY B 1 184 ? 25.625 -26.094 7.566 1 94.69 184 GLY B N 1
ATOM 8886 C CA . GLY B 1 184 ? 25.062 -27.375 7.184 1 94.69 184 GLY B CA 1
ATOM 8887 C C . GLY B 1 184 ? 24.172 -27.984 8.258 1 94.69 184 GLY B C 1
ATOM 8888 O O . GLY B 1 184 ? 24.125 -27.484 9.383 1 94.69 184 GLY B O 1
ATOM 8889 N N . SER B 1 185 ? 23.453 -29.047 7.941 1 96.19 185 SER B N 1
ATOM 8890 C CA . SER B 1 185 ? 22.609 -29.734 8.891 1 96.19 185 SER B CA 1
ATOM 8891 C C . SER B 1 185 ? 22.688 -31.25 8.711 1 96.19 185 SER B C 1
ATOM 8893 O O . SER B 1 185 ? 23.531 -31.75 7.957 1 96.19 185 SER B O 1
ATOM 8895 N N . LEU B 1 186 ? 21.938 -31.891 9.555 1 97.81 186 LEU B N 1
ATOM 8896 C CA . LEU B 1 186 ? 22 -33.344 9.633 1 97.81 186 LEU B CA 1
ATOM 8897 C C . LEU B 1 186 ? 21.344 -34 8.414 1 97.81 186 LEU B C 1
ATOM 8899 O O . LEU B 1 186 ? 20.266 -33.562 7.984 1 97.81 186 LEU B O 1
ATOM 8903 N N . VAL B 1 187 ? 22.031 -34.969 7.758 1 98.38 187 VAL B N 1
ATOM 8904 C CA . VAL B 1 187 ? 21.453 -35.844 6.734 1 98.38 187 VAL B CA 1
ATOM 8905 C C . VAL B 1 187 ? 21.547 -37.281 7.184 1 98.38 187 VAL B C 1
ATOM 8907 O O . VAL B 1 187 ? 22.594 -37.719 7.668 1 98.38 187 VAL B O 1
ATOM 8910 N N . GLU B 1 188 ? 20.484 -37.969 7.137 1 98.38 188 GLU B N 1
ATOM 8911 C CA . GLU B 1 188 ? 20.422 -39.375 7.441 1 98.38 188 GLU B CA 1
ATOM 8912 C C . GLU B 1 188 ? 20.172 -40.219 6.18 1 98.38 188 GLU B C 1
ATOM 8914 O O . GLU B 1 188 ? 19.234 -39.938 5.43 1 98.38 188 GLU B O 1
ATOM 8919 N N . LEU B 1 189 ? 21.062 -41.094 5.859 1 98.5 189 LEU B N 1
ATOM 8920 C CA . LEU B 1 189 ? 20.906 -42.031 4.746 1 98.5 189 LEU B CA 1
ATOM 8921 C C . LEU B 1 189 ? 20.359 -43.375 5.238 1 98.5 189 LEU B C 1
ATOM 8923 O O . LEU B 1 189 ? 21.016 -44.062 6.008 1 98.5 189 LEU B O 1
ATOM 8927 N N . VAL B 1 190 ? 19.203 -43.75 4.75 1 98.31 190 VAL B N 1
ATOM 8928 C CA . VAL B 1 190 ? 18.516 -44.969 5.207 1 98.31 190 VAL B CA 1
ATOM 8929 C C . VAL B 1 190 ? 18.594 -46.031 4.121 1 98.31 190 VAL B C 1
ATOM 8931 O O . VAL B 1 190 ? 18.188 -45.781 2.98 1 98.31 190 VAL B O 1
ATOM 8934 N N . THR B 1 191 ? 19.125 -47.188 4.48 1 97.38 191 THR B N 1
ATOM 8935 C CA . THR B 1 191 ? 19.016 -48.344 3.611 1 97.38 191 THR B CA 1
ATOM 8936 C C . THR B 1 191 ? 17.656 -49 3.76 1 97.38 191 THR B C 1
ATOM 8938 O O . THR B 1 191 ? 17.359 -49.562 4.812 1 97.38 191 THR B O 1
ATOM 8941 N N . LEU B 1 192 ? 16.938 -49.062 2.73 1 96.94 192 LEU B N 1
ATOM 8942 C CA . LEU B 1 192 ? 15.516 -49.375 2.83 1 96.94 192 LEU B CA 1
ATOM 8943 C C . LEU B 1 192 ? 15.305 -50.844 3.111 1 96.94 192 LEU B C 1
ATOM 8945 O O . LEU B 1 192 ? 14.328 -51.219 3.766 1 96.94 192 LEU B O 1
ATOM 8949 N N . ASN B 1 193 ? 16.141 -51.719 2.68 1 93.06 193 ASN B N 1
ATOM 8950 C CA . ASN B 1 193 ? 15.961 -53.156 2.828 1 93.06 193 ASN B CA 1
ATOM 8951 C C . ASN B 1 193 ? 15.992 -53.562 4.297 1 93.06 193 ASN B C 1
ATOM 8953 O O . ASN B 1 193 ? 15.281 -54.5 4.695 1 93.06 193 ASN B O 1
ATOM 8957 N N . ASN B 1 194 ? 16.828 -52.969 5.113 1 92.5 194 ASN B N 1
ATOM 8958 C CA . ASN B 1 194 ? 16.938 -53.344 6.516 1 92.5 194 ASN B CA 1
ATOM 8959 C C . ASN B 1 194 ? 16.719 -52.156 7.453 1 92.5 194 ASN B C 1
ATOM 8961 O O . ASN B 1 194 ? 16.781 -52.312 8.672 1 92.5 194 ASN B O 1
ATOM 8965 N N . LEU B 1 195 ? 16.547 -50.969 6.926 1 93.56 195 LEU B N 1
ATOM 8966 C CA . LEU B 1 195 ? 16.188 -49.75 7.637 1 93.56 195 LEU B CA 1
ATOM 8967 C C . LEU B 1 195 ? 17.328 -49.281 8.539 1 93.56 195 LEU B C 1
ATOM 8969 O O . LEU B 1 195 ? 17.109 -48.531 9.5 1 93.56 195 LEU B O 1
ATOM 8973 N N . LYS B 1 196 ? 18.516 -49.812 8.258 1 94.88 196 LYS B N 1
ATOM 8974 C CA . LYS B 1 196 ? 19.688 -49.25 8.906 1 94.88 196 LYS B CA 1
ATOM 8975 C C . LYS B 1 196 ? 20.031 -47.875 8.305 1 94.88 196 LYS B C 1
ATOM 8977 O O . LYS B 1 196 ? 19.719 -47.625 7.145 1 94.88 196 LYS B O 1
ATOM 8982 N N . SER B 1 197 ? 20.562 -47.062 9.094 1 96.62 197 SER B N 1
ATOM 8983 C CA . SER B 1 197 ? 20.859 -45.75 8.586 1 96.62 197 SER B CA 1
ATOM 8984 C C . SER B 1 197 ? 22.219 -45.25 9.062 1 96.62 197 SER B C 1
ATOM 8986 O O . SER B 1 197 ? 22.781 -45.781 10.031 1 96.62 197 SER B O 1
ATOM 8988 N N . ILE B 1 198 ? 22.844 -44.375 8.391 1 97.06 198 ILE B N 1
ATOM 8989 C CA . ILE B 1 198 ? 24.047 -43.625 8.766 1 97.06 198 ILE B CA 1
ATOM 8990 C C . ILE B 1 198 ? 23.766 -42.125 8.727 1 97.06 198 ILE B C 1
ATOM 8992 O O . ILE B 1 198 ? 23 -41.656 7.879 1 97.06 198 ILE B O 1
ATOM 8996 N N . LYS B 1 199 ? 24.328 -41.438 9.664 1 97.81 199 LYS B N 1
ATOM 8997 C CA . LYS B 1 199 ? 24.078 -40 9.828 1 97.81 199 LYS B CA 1
ATOM 8998 C C . LYS B 1 199 ? 25.328 -39.188 9.539 1 97.81 199 LYS B C 1
ATOM 9000 O O . LYS B 1 199 ? 26.438 -39.594 9.875 1 97.81 199 LYS B O 1
ATOM 9005 N N . PHE B 1 200 ? 25.172 -38.094 8.891 1 97.94 200 PHE B N 1
ATOM 9006 C CA . PHE B 1 200 ? 26.234 -37.125 8.578 1 97.94 200 PHE B CA 1
ATOM 9007 C C . PHE B 1 200 ? 25.859 -35.719 9.055 1 97.94 200 PHE B C 1
ATOM 9009 O O . PHE B 1 200 ? 24.812 -35.188 8.672 1 97.94 200 PHE B O 1
ATOM 9016 N N . LYS B 1 201 ? 26.688 -35.094 9.812 1 96.5 201 LYS B N 1
ATOM 9017 C CA . LYS B 1 201 ? 26.453 -33.75 10.305 1 96.5 201 LYS B CA 1
ATOM 9018 C C . LYS B 1 201 ? 27.047 -32.719 9.375 1 96.5 201 LYS B C 1
ATOM 9020 O O . LYS B 1 201 ? 27.891 -33.031 8.531 1 96.5 201 LYS B O 1
ATOM 9025 N N . ASP B 1 202 ? 26.562 -31.438 9.398 1 96.94 202 ASP B N 1
ATOM 9026 C CA . ASP B 1 202 ? 27.109 -30.266 8.727 1 96.94 202 ASP B CA 1
ATOM 9027 C C . ASP B 1 202 ? 27.062 -30.422 7.211 1 96.94 202 ASP B C 1
ATOM 9029 O O . ASP B 1 202 ? 28 -30.016 6.516 1 96.94 202 ASP B O 1
ATOM 9033 N N . VAL B 1 203 ? 26 -31.109 6.727 1 98 203 VAL B N 1
ATOM 9034 C CA . VAL B 1 203 ? 25.875 -31.328 5.289 1 98 203 VAL B CA 1
ATOM 9035 C C . VAL B 1 203 ? 25.297 -30.078 4.625 1 98 203 VAL B C 1
ATOM 9037 O O . VAL B 1 203 ? 24.297 -29.531 5.094 1 98 203 VAL B O 1
ATOM 9040 N N . THR B 1 204 ? 25.938 -29.656 3.541 1 96.94 204 THR B N 1
ATOM 9041 C CA . THR B 1 204 ? 25.438 -28.484 2.822 1 96.94 204 THR B CA 1
ATOM 9042 C C . THR B 1 204 ? 24.938 -28.875 1.435 1 96.94 204 THR B C 1
ATOM 9044 O O . THR B 1 204 ? 24.234 -28.094 0.778 1 96.94 204 THR B O 1
ATOM 9047 N N . ALA B 1 205 ? 25.266 -30.094 0.921 1 97.06 205 ALA B N 1
ATOM 9048 C CA . ALA B 1 205 ? 24.797 -30.625 -0.351 1 97.06 205 ALA B CA 1
ATOM 9049 C C . ALA B 1 205 ? 24.953 -32.125 -0.41 1 97.06 205 ALA B C 1
ATOM 9051 O O . ALA B 1 205 ? 25.828 -32.688 0.252 1 97.06 205 ALA B O 1
ATOM 9052 N N . PHE B 1 206 ? 24.172 -32.812 -1.095 1 97.81 206 PHE B N 1
ATOM 9053 C CA . PHE B 1 206 ? 24.375 -34.219 -1.368 1 97.81 206 PHE B CA 1
ATOM 9054 C C . PHE B 1 206 ? 23.844 -34.594 -2.746 1 97.81 206 PHE B C 1
ATOM 9056 O O . PHE B 1 206 ? 23.109 -33.812 -3.357 1 97.81 206 PHE B O 1
ATOM 9063 N N . ASN B 1 207 ? 24.266 -35.719 -3.281 1 97.12 207 ASN B N 1
ATOM 9064 C CA . ASN B 1 207 ? 23.906 -36.156 -4.629 1 97.12 207 ASN B CA 1
ATOM 9065 C C . ASN B 1 207 ? 23.984 -37.688 -4.77 1 97.12 207 ASN B C 1
ATOM 9067 O O . ASN B 1 207 ? 24.906 -38.312 -4.262 1 97.12 207 ASN B O 1
ATOM 9071 N N . PHE B 1 208 ? 22.938 -38.312 -5.398 1 96.94 208 PHE B N 1
ATOM 9072 C CA . PHE B 1 208 ? 22.969 -39.719 -5.809 1 96.94 208 PHE B CA 1
ATOM 9073 C C . PHE B 1 208 ? 23.391 -39.844 -7.262 1 96.94 208 PHE B C 1
ATOM 9075 O O . PHE B 1 208 ? 23.031 -39.031 -8.102 1 96.94 208 PHE B O 1
ATOM 9082 N N . ASP B 1 209 ? 24.203 -40.875 -7.527 1 95.44 209 ASP B N 1
ATOM 9083 C CA . ASP B 1 209 ? 24.281 -41.219 -8.945 1 95.44 209 ASP B CA 1
ATOM 9084 C C . ASP B 1 209 ? 23.031 -41.969 -9.391 1 95.44 209 ASP B C 1
ATOM 9086 O O . ASP B 1 209 ? 22.328 -42.562 -8.562 1 95.44 209 ASP B O 1
ATOM 9090 N N . LYS B 1 210 ? 22.766 -42.062 -10.656 1 92.81 210 LYS B N 1
ATOM 9091 C CA . LYS B 1 210 ? 21.531 -42.656 -11.156 1 92.81 210 LYS B CA 1
ATOM 9092 C C . LYS B 1 210 ? 21.625 -44.188 -11.133 1 92.81 210 LYS B C 1
ATOM 9094 O O . LYS B 1 210 ? 20.594 -44.844 -11.148 1 92.81 210 LYS B O 1
ATOM 9099 N N . SER B 1 211 ? 22.812 -44.688 -11.016 1 93.88 211 SER B N 1
ATOM 9100 C CA . SER B 1 211 ? 23 -46.125 -11.117 1 93.88 211 SER B CA 1
ATOM 9101 C C . SER B 1 211 ? 22.906 -46.781 -9.742 1 93.88 211 SER B C 1
ATOM 9103 O O . SER B 1 211 ? 22.891 -48.031 -9.648 1 93.88 211 SER B O 1
ATOM 9105 N N . GLY B 1 212 ? 22.891 -46.062 -8.742 1 95.31 212 GLY B N 1
ATOM 9106 C CA . GLY B 1 212 ? 22.781 -46.594 -7.391 1 95.31 212 GLY B CA 1
ATOM 9107 C C . GLY B 1 212 ? 24.094 -47.094 -6.844 1 95.31 212 GLY B C 1
ATOM 9108 O O . GLY B 1 212 ? 24.109 -48.094 -6.094 1 95.31 212 GLY B O 1
ATOM 9109 N N . ILE B 1 213 ? 25.188 -46.469 -7.219 1 96.56 213 ILE B N 1
ATOM 9110 C CA . ILE B 1 213 ? 26.5 -46.938 -6.812 1 96.56 213 ILE B CA 1
ATOM 9111 C C . ILE B 1 213 ? 27 -46.094 -5.637 1 96.56 213 ILE B C 1
ATOM 9113 O O . ILE B 1 213 ? 27.469 -46.625 -4.629 1 96.56 213 ILE B O 1
ATOM 9117 N N . HIS B 1 214 ? 26.906 -44.812 -5.812 1 97.56 214 HIS B N 1
ATOM 9118 C CA . HIS B 1 214 ? 27.5 -43.938 -4.805 1 97.56 214 HIS B CA 1
ATOM 9119 C C . HIS B 1 214 ? 26.5 -42.875 -4.336 1 97.56 214 HIS B C 1
ATOM 9121 O O . HIS B 1 214 ? 25.531 -42.594 -5.039 1 97.56 214 HIS B O 1
ATOM 9127 N N . PHE B 1 215 ? 26.672 -42.406 -3.158 1 98.06 215 PHE B N 1
ATOM 9128 C CA . PHE B 1 215 ? 26.078 -41.219 -2.535 1 98.06 215 PHE B CA 1
ATOM 9129 C C . PHE B 1 215 ? 27.172 -40.25 -2.066 1 98.06 215 PHE B C 1
ATOM 9131 O O . PHE B 1 215 ? 28.109 -40.656 -1.37 1 98.06 215 PHE B O 1
ATOM 9138 N N . ALA B 1 216 ? 27.125 -39.031 -2.549 1 98.25 216 ALA B N 1
ATOM 9139 C CA . ALA B 1 216 ? 28.156 -38.062 -2.191 1 98.25 216 ALA B CA 1
ATOM 9140 C C . ALA B 1 216 ? 27.578 -36.938 -1.328 1 98.25 216 ALA B C 1
ATOM 9142 O O . ALA B 1 216 ? 26.422 -36.531 -1.497 1 98.25 216 ALA B O 1
ATOM 9143 N N . LEU B 1 217 ? 28.375 -36.375 -0.368 1 98.31 217 LEU B N 1
ATOM 9144 C CA . LEU B 1 217 ? 27.969 -35.281 0.524 1 98.31 217 LEU B CA 1
ATOM 9145 C C . LEU B 1 217 ? 29.062 -34.219 0.615 1 98.31 217 LEU B C 1
ATOM 9147 O O . LEU B 1 217 ? 30.25 -34.562 0.653 1 98.31 217 LEU B O 1
ATOM 9151 N N . ALA B 1 218 ? 28.656 -33.031 0.567 1 98 218 ALA B N 1
ATOM 9152 C CA . ALA B 1 218 ? 29.516 -31.922 0.957 1 98 218 ALA B CA 1
ATOM 9153 C C . ALA B 1 218 ? 29.328 -31.578 2.434 1 98 218 ALA B C 1
ATOM 9155 O O . ALA B 1 218 ? 28.234 -31.219 2.869 1 98 218 ALA B O 1
ATOM 9156 N N . ILE B 1 219 ? 30.344 -31.719 3.225 1 97.81 219 ILE B N 1
ATOM 9157 C CA . ILE B 1 219 ? 30.344 -31.406 4.648 1 97.81 219 ILE B CA 1
ATOM 9158 C C . ILE B 1 219 ? 31.156 -30.141 4.898 1 97.81 219 ILE B C 1
ATOM 9160 O O . ILE B 1 219 ? 32.344 -30.062 4.559 1 97.81 219 ILE B O 1
ATOM 9164 N N . ASN B 1 220 ? 30.531 -29.188 5.445 1 96.94 220 ASN B N 1
ATOM 9165 C CA . ASN B 1 220 ? 31.172 -27.906 5.715 1 96.94 220 ASN B CA 1
ATOM 9166 C C . ASN B 1 220 ? 30.891 -27.422 7.133 1 96.94 220 ASN B C 1
ATOM 9168 O O . ASN B 1 220 ? 29.734 -27.328 7.543 1 96.94 220 ASN B O 1
ATOM 9172 N N . ASN B 1 221 ? 31.859 -27.172 7.91 1 94.75 221 ASN B N 1
ATOM 9173 C CA . ASN B 1 221 ? 31.828 -26.547 9.227 1 94.75 221 ASN B CA 1
ATOM 9174 C C . ASN B 1 221 ? 32.906 -25.484 9.359 1 94.75 221 ASN B C 1
ATOM 9176 O O . ASN B 1 221 ? 34.062 -25.797 9.711 1 94.75 221 ASN B O 1
ATOM 9180 N N . ILE B 1 222 ? 32.531 -24.359 9.164 1 91.62 222 ILE B N 1
ATOM 9181 C CA . ILE B 1 222 ? 33.5 -23.25 9.133 1 91.62 222 ILE B CA 1
ATOM 9182 C C . ILE B 1 222 ? 34.156 -23.109 10.492 1 91.62 222 ILE B C 1
ATOM 9184 O O . ILE B 1 222 ? 35.344 -22.844 10.578 1 91.62 222 ILE B O 1
ATOM 9188 N N . GLU B 1 223 ? 33.469 -23.234 11.594 1 89.81 223 GLU B N 1
ATOM 9189 C CA . GLU B 1 223 ? 34 -23.078 12.945 1 89.81 223 GLU B CA 1
ATOM 9190 C C . GLU B 1 223 ? 35.125 -24.094 13.203 1 89.81 223 GLU B C 1
ATOM 9192 O O . GLU B 1 223 ? 36.156 -23.75 13.797 1 89.81 223 GLU B O 1
ATOM 9197 N N . ALA B 1 224 ? 34.906 -25.25 12.742 1 91.44 224 ALA B N 1
ATOM 9198 C CA . ALA B 1 224 ? 35.875 -26.312 12.945 1 91.44 224 ALA B CA 1
ATOM 9199 C C . ALA B 1 224 ? 36.875 -26.391 11.781 1 91.44 224 ALA B C 1
ATOM 9201 O O . ALA B 1 224 ? 37.75 -27.234 11.766 1 91.44 224 ALA B O 1
ATOM 9202 N N . ASN B 1 225 ? 36.719 -25.516 10.789 1 92.94 225 ASN B N 1
ATOM 9203 C CA . ASN B 1 225 ? 37.5 -25.547 9.555 1 92.94 225 ASN B CA 1
ATOM 9204 C C . ASN B 1 225 ? 37.5 -26.938 8.93 1 92.94 225 ASN B C 1
ATOM 9206 O O . ASN B 1 225 ? 38.562 -27.484 8.617 1 92.94 225 ASN B O 1
ATOM 9210 N N . LYS B 1 226 ? 36.375 -27.547 8.938 1 95.12 226 LYS B N 1
ATOM 9211 C CA . LYS B 1 226 ? 36.188 -28.859 8.344 1 95.12 226 LYS B CA 1
ATOM 9212 C C . LYS B 1 226 ? 35.375 -28.75 7.039 1 95.12 226 LYS B C 1
ATOM 9214 O O . LYS B 1 226 ? 34.188 -28.422 7.047 1 95.12 226 LYS B O 1
ATOM 9219 N N . HIS B 1 227 ? 36.062 -28.953 5.941 1 97.44 227 HIS B N 1
ATOM 9220 C CA . HIS B 1 227 ? 35.469 -28.969 4.609 1 97.44 227 HIS B CA 1
ATOM 9221 C C . HIS B 1 227 ? 35.875 -30.234 3.852 1 97.44 227 HIS B C 1
ATOM 9223 O O . HIS B 1 227 ? 37.031 -30.375 3.424 1 97.44 227 HIS B O 1
ATOM 9229 N N . GLU B 1 228 ? 34.906 -31.141 3.734 1 96.75 228 GLU B N 1
ATOM 9230 C CA . GLU B 1 228 ? 35.25 -32.438 3.174 1 96.75 228 GLU B CA 1
ATOM 9231 C C . GLU B 1 228 ? 34.156 -32.938 2.203 1 96.75 228 GLU B C 1
ATOM 9233 O O . GLU B 1 228 ? 33 -32.594 2.338 1 96.75 228 GLU B O 1
ATOM 9238 N N . LEU B 1 229 ? 34.625 -33.625 1.216 1 97.44 229 LEU B N 1
ATOM 9239 C CA . LEU B 1 229 ? 33.781 -34.438 0.344 1 97.44 229 LEU B CA 1
ATOM 9240 C C . LEU B 1 229 ? 33.719 -35.875 0.798 1 97.44 229 LEU B C 1
ATOM 9242 O O . LEU B 1 229 ? 34.75 -36.562 0.87 1 97.44 229 LEU B O 1
ATOM 9246 N N . ARG B 1 230 ? 32.531 -36.281 1.147 1 97.69 230 ARG B N 1
ATOM 9247 C CA . ARG B 1 230 ? 32.344 -37.656 1.608 1 97.69 230 ARG B CA 1
ATOM 9248 C C . ARG B 1 230 ? 31.641 -38.5 0.542 1 97.69 230 ARG B C 1
ATOM 9250 O O . ARG B 1 230 ? 30.734 -38 -0.14 1 97.69 230 ARG B O 1
ATOM 9257 N N . LEU B 1 231 ? 32.125 -39.656 0.36 1 97.81 231 LEU B N 1
ATOM 9258 C CA . LEU B 1 231 ? 31.531 -40.625 -0.573 1 97.81 231 LEU B CA 1
ATOM 9259 C C . LEU B 1 231 ? 31.062 -41.875 0.155 1 97.81 231 LEU B C 1
ATOM 9261 O O . LEU B 1 231 ? 31.797 -42.438 0.959 1 97.81 231 LEU B O 1
ATOM 9265 N N . VAL B 1 232 ? 29.891 -42.25 -0.117 1 98.31 232 VAL B N 1
ATOM 9266 C CA . VAL B 1 232 ? 29.328 -43.5 0.439 1 98.31 232 VAL B CA 1
ATOM 9267 C C . VAL B 1 232 ? 29.109 -44.5 -0.677 1 98.31 232 VAL B C 1
ATOM 9269 O O . VAL B 1 232 ? 28.438 -44.219 -1.67 1 98.31 232 VAL B O 1
ATOM 9272 N N . LYS B 1 233 ? 29.656 -45.625 -0.573 1 97 233 LYS B N 1
ATOM 9273 C CA . LYS B 1 233 ? 29.297 -46.719 -1.437 1 97 233 LYS B CA 1
ATOM 9274 C C . LYS B 1 233 ? 27.969 -47.375 -1.001 1 97 233 LYS B C 1
ATOM 9276 O O . LYS B 1 233 ? 27.875 -47.906 0.097 1 97 233 LYS B O 1
ATOM 9281 N N . LEU B 1 234 ? 27.031 -47.375 -1.836 1 97.31 234 LEU B N 1
ATOM 9282 C CA . LEU B 1 234 ? 25.672 -47.719 -1.444 1 97.31 234 LEU B CA 1
ATOM 9283 C C . LEU B 1 234 ? 25.531 -49.219 -1.247 1 97.31 234 LEU B C 1
ATOM 9285 O O . LEU B 1 234 ? 24.609 -49.688 -0.565 1 97.31 234 LEU B O 1
ATOM 9289 N N . ALA B 1 235 ? 26.438 -50 -1.793 1 94.75 235 ALA B N 1
ATOM 9290 C CA . ALA B 1 235 ? 26.375 -51.469 -1.68 1 94.75 235 ALA B CA 1
ATOM 9291 C C . ALA B 1 235 ? 26.547 -51.906 -0.228 1 94.75 235 ALA B C 1
ATOM 9293 O O . ALA B 1 235 ? 25.891 -52.844 0.21 1 94.75 235 ALA B O 1
ATOM 9294 N N . ASP B 1 236 ? 27.438 -51.219 0.53 1 93.94 236 ASP B N 1
ATOM 9295 C CA . ASP B 1 236 ? 27.688 -51.625 1.908 1 93.94 236 ASP B CA 1
ATOM 9296 C C . ASP B 1 236 ? 27.625 -50.438 2.854 1 93.94 236 ASP B C 1
ATOM 9298 O O . ASP B 1 236 ? 27.891 -50.562 4.051 1 93.94 236 ASP B O 1
ATOM 9302 N N . ASN B 1 237 ? 27.344 -49.312 2.287 1 95.38 237 ASN B N 1
ATOM 9303 C CA . ASN B 1 237 ? 27.172 -48.062 3.039 1 95.38 237 ASN B CA 1
ATOM 9304 C C . ASN B 1 237 ? 28.484 -47.625 3.691 1 95.38 237 ASN B C 1
ATOM 9306 O O . ASN B 1 237 ? 28.469 -47 4.758 1 95.38 237 ASN B O 1
ATOM 9310 N N . THR B 1 238 ? 29.594 -48.031 3.162 1 96.25 238 THR B N 1
ATOM 9311 C CA . THR B 1 238 ? 30.875 -47.562 3.668 1 96.25 238 THR B CA 1
ATOM 9312 C C . THR B 1 238 ? 31.141 -46.125 3.207 1 96.25 238 THR B C 1
ATOM 9314 O O . THR B 1 238 ? 31.047 -45.812 2.016 1 96.25 238 THR B O 1
ATOM 9317 N N . ALA B 1 239 ? 31.406 -45.344 4.172 1 97.12 239 ALA B N 1
ATOM 9318 C CA . ALA B 1 239 ? 31.672 -43.938 3.898 1 97.12 239 ALA B CA 1
ATOM 9319 C C . ALA B 1 239 ? 33.156 -43.656 3.971 1 97.12 239 ALA B C 1
ATOM 9321 O O . ALA B 1 239 ? 33.875 -44.188 4.828 1 97.12 239 ALA B O 1
ATOM 9322 N N . SER B 1 240 ? 33.688 -42.844 3.08 1 96.5 240 SER B N 1
ATOM 9323 C CA . SER B 1 240 ? 35.094 -42.406 3.08 1 96.5 240 SER B CA 1
ATOM 9324 C C . SER B 1 240 ? 35.219 -40.938 2.715 1 96.5 240 SER B C 1
ATOM 9326 O O . SER B 1 240 ? 34.375 -40.406 2.008 1 96.5 240 SER B O 1
ATOM 9328 N N . ILE B 1 241 ? 36.25 -40.344 3.23 1 96.94 241 ILE B N 1
ATOM 9329 C CA . ILE B 1 241 ? 36.625 -39 2.82 1 96.94 241 ILE B CA 1
ATOM 9330 C C . ILE B 1 241 ? 37.438 -39.062 1.53 1 96.94 241 ILE B C 1
ATOM 9332 O O . ILE B 1 241 ? 38.531 -39.625 1.502 1 96.94 241 ILE B O 1
ATOM 9336 N N . ILE B 1 242 ? 36.906 -38.406 0.559 1 95.69 242 ILE B N 1
ATOM 9337 C CA . ILE B 1 242 ? 37.625 -38.5 -0.706 1 95.69 242 ILE B CA 1
ATOM 9338 C C . ILE B 1 242 ? 38.375 -37.219 -0.974 1 95.69 242 ILE B C 1
ATOM 9340 O O . ILE B 1 242 ? 39.344 -37.188 -1.756 1 95.69 242 ILE B O 1
ATOM 9344 N N . GLN B 1 243 ? 37.938 -36.156 -0.469 1 94.88 243 GLN B N 1
ATOM 9345 C CA . GLN B 1 243 ? 38.625 -34.875 -0.497 1 94.88 243 GLN B CA 1
ATOM 9346 C C . GLN B 1 243 ? 38.469 -34.125 0.826 1 94.88 243 GLN B C 1
ATOM 9348 O O . GLN B 1 243 ? 37.375 -34.125 1.418 1 94.88 243 GLN B O 1
ATOM 9353 N N . SER B 1 244 ? 39.5 -33.656 1.339 1 95.25 244 SER B N 1
ATOM 9354 C CA . SER B 1 244 ? 39.5 -32.75 2.484 1 95.25 244 SER B CA 1
ATOM 9355 C C . SER B 1 244 ? 40.188 -31.422 2.135 1 95.25 244 SER B C 1
ATOM 9357 O O . SER B 1 244 ? 41.344 -31.406 1.738 1 95.25 244 SER B O 1
ATOM 9359 N N . LEU B 1 245 ? 39.469 -30.422 2.254 1 93.94 245 LEU B N 1
ATOM 9360 C CA . LEU B 1 245 ? 39.969 -29.109 1.854 1 93.94 245 LEU B CA 1
ATOM 9361 C C . LEU B 1 245 ? 40.156 -28.188 3.066 1 93.94 245 LEU B C 1
ATOM 9363 O O . LEU B 1 245 ? 39.25 -28.125 3.922 1 93.94 245 LEU B O 1
ATOM 9367 N N . LYS B 1 246 ? 41.281 -27.609 3.146 1 90.31 246 LYS B N 1
ATOM 9368 C CA . LYS B 1 246 ? 41.531 -26.656 4.223 1 90.31 246 LYS B CA 1
ATOM 9369 C C . LYS B 1 246 ? 41.125 -25.25 3.797 1 90.31 246 LYS B C 1
ATOM 9371 O O . LYS B 1 246 ? 41.562 -24.766 2.744 1 90.31 246 LYS B O 1
ATOM 9376 N N . GLN B 1 247 ? 40.344 -24.641 4.516 1 93.38 247 GLN B N 1
ATOM 9377 C CA . GLN B 1 247 ? 39.906 -23.266 4.348 1 93.38 247 GLN B CA 1
ATOM 9378 C C . GLN B 1 247 ? 39.156 -23.078 3.031 1 93.38 247 GLN B C 1
ATOM 9380 O O . GLN B 1 247 ? 39.062 -21.953 2.52 1 93.38 247 GLN B O 1
ATOM 9385 N N . GLN B 1 248 ? 38.719 -24.156 2.443 1 95.94 248 GLN B N 1
ATOM 9386 C CA . GLN B 1 248 ? 37.938 -24.125 1.212 1 95.94 248 GLN B CA 1
ATOM 9387 C C . GLN B 1 248 ? 36.594 -24.828 1.397 1 95.94 248 GLN B C 1
ATOM 9389 O O . GLN B 1 248 ? 36.531 -26.062 1.552 1 95.94 248 GLN B O 1
ATOM 9394 N N . GLN B 1 249 ? 35.594 -24.094 1.293 1 95.5 249 GLN B N 1
ATOM 9395 C CA . GLN B 1 249 ? 34.25 -24.656 1.45 1 95.5 249 GLN B CA 1
ATOM 9396 C C . GLN B 1 249 ? 33.812 -25.359 0.176 1 95.5 249 GLN B C 1
ATOM 9398 O O . GLN B 1 249 ? 33.938 -24.828 -0.923 1 95.5 249 GLN B O 1
ATOM 9403 N N . VAL B 1 250 ? 33.312 -26.562 0.284 1 97.19 250 VAL B N 1
ATOM 9404 C CA . VAL B 1 250 ? 32.75 -27.297 -0.851 1 97.19 250 VAL B CA 1
ATOM 9405 C C . VAL B 1 250 ? 31.406 -26.688 -1.226 1 97.19 250 VAL B C 1
ATOM 9407 O O . VAL B 1 250 ? 30.562 -26.453 -0.358 1 97.19 250 VAL B O 1
ATOM 9410 N N . GLY B 1 251 ? 31.25 -26.391 -2.469 1 96.75 251 GLY B N 1
ATOM 9411 C CA . GLY B 1 251 ? 29.984 -25.859 -2.979 1 96.75 251 GLY B CA 1
ATOM 9412 C C . GLY B 1 251 ? 29.094 -26.922 -3.562 1 96.75 251 GLY B C 1
ATOM 9413 O O . GLY B 1 251 ? 28.719 -27.875 -2.877 1 96.75 251 GLY B O 1
ATOM 9414 N N . SER B 1 252 ? 28.828 -26.922 -4.852 1 97 252 SER B N 1
ATOM 9415 C CA . SER B 1 252 ? 27.969 -27.875 -5.543 1 97 252 SER B CA 1
ATOM 9416 C C . SER B 1 252 ? 28.719 -29.172 -5.852 1 97 252 SER B C 1
ATOM 9418 O O . SER B 1 252 ? 29.938 -29.156 -6.051 1 97 252 SER B O 1
ATOM 9420 N N . ILE B 1 253 ? 28 -30.203 -5.82 1 97.94 253 ILE B N 1
ATOM 9421 C CA . ILE B 1 253 ? 28.578 -31.5 -6.148 1 97.94 253 ILE B CA 1
ATOM 9422 C C . ILE B 1 253 ? 27.656 -32.25 -7.113 1 97.94 253 ILE B C 1
ATOM 9424 O O . ILE B 1 253 ? 26.453 -32.031 -7.121 1 97.94 253 ILE B O 1
ATOM 9428 N N . ALA B 1 254 ? 28.25 -33.094 -7.938 1 98.06 254 ALA B N 1
ATOM 9429 C CA . ALA B 1 254 ? 27.5 -33.969 -8.852 1 98.06 254 ALA B CA 1
ATOM 9430 C C . ALA B 1 254 ? 28.234 -35.25 -9.133 1 98.06 254 ALA B C 1
ATOM 9432 O O . ALA B 1 254 ? 29.438 -35.25 -9.406 1 98.06 254 ALA B O 1
ATOM 9433 N N . LEU B 1 255 ? 27.531 -36.312 -9.031 1 97.81 255 LEU B N 1
ATOM 9434 C CA . LEU B 1 255 ? 28.047 -37.625 -9.391 1 97.81 255 LEU B CA 1
ATOM 9435 C C . LEU B 1 255 ? 27.656 -38 -10.82 1 97.81 255 LEU B C 1
ATOM 9437 O O . LEU B 1 255 ? 26.516 -37.75 -11.234 1 97.81 255 LEU B O 1
ATOM 9441 N N . SER B 1 256 ? 28.688 -38.531 -11.508 1 97.06 256 SER B N 1
ATOM 9442 C CA . SER B 1 256 ? 28.328 -39.062 -12.82 1 97.06 256 SER B CA 1
ATOM 9443 C C . SER B 1 256 ? 27.438 -40.281 -12.695 1 97.06 256 SER B C 1
ATOM 9445 O O . SER B 1 256 ? 27.484 -41 -11.695 1 97.06 256 SER B O 1
ATOM 9447 N N . ASN B 1 257 ? 26.688 -40.531 -13.672 1 93.5 257 ASN B N 1
ATOM 9448 C CA . ASN B 1 257 ? 25.672 -41.594 -13.602 1 93.5 257 ASN B CA 1
ATOM 9449 C C . ASN B 1 257 ? 26.297 -42.969 -13.414 1 93.5 257 ASN B C 1
ATOM 9451 O O . ASN B 1 257 ? 25.734 -43.812 -12.75 1 93.5 257 ASN B O 1
ATOM 9455 N N . ASP B 1 258 ? 27.453 -43.156 -13.961 1 93.12 258 ASP B N 1
ATOM 9456 C CA . ASP B 1 258 ? 28.125 -44.438 -13.883 1 93.12 258 ASP B CA 1
ATOM 9457 C C . ASP B 1 258 ? 29 -44.531 -12.625 1 93.12 258 ASP B C 1
ATOM 9459 O O . ASP B 1 258 ? 29.719 -45.5 -12.43 1 93.12 258 ASP B O 1
ATOM 9463 N N . GLY B 1 259 ? 29.047 -43.469 -11.883 1 93.56 259 GLY B N 1
ATOM 9464 C CA . GLY B 1 259 ? 29.75 -43.469 -10.609 1 93.56 259 GLY B CA 1
ATOM 9465 C C . GLY B 1 259 ? 31.25 -43.312 -10.758 1 93.56 259 GLY B C 1
ATOM 9466 O O . GLY B 1 259 ? 32 -43.5 -9.797 1 93.56 259 GLY B O 1
ATOM 9467 N N . LYS B 1 260 ? 31.672 -42.875 -11.898 1 95.19 260 LYS B N 1
ATOM 9468 C CA . LYS B 1 260 ? 33.125 -42.812 -12.156 1 95.19 260 LYS B CA 1
ATOM 9469 C C . LYS B 1 260 ? 33.688 -41.469 -11.766 1 95.19 260 LYS B C 1
ATOM 9471 O O . LYS B 1 260 ? 34.875 -41.375 -11.469 1 95.19 260 LYS B O 1
ATOM 9476 N N . TYR B 1 261 ? 32.875 -40.5 -11.867 1 97 261 TYR B N 1
ATOM 9477 C CA . TYR B 1 261 ? 33.375 -39.156 -11.633 1 97 261 TYR B CA 1
ATOM 9478 C C . TYR B 1 261 ? 32.531 -38.438 -10.594 1 97 261 TYR B C 1
ATOM 9480 O O . TYR B 1 261 ? 31.344 -38.719 -10.445 1 97 261 TYR B O 1
ATOM 9488 N N . ILE B 1 262 ? 33.125 -37.562 -9.906 1 97.88 262 ILE B N 1
ATOM 9489 C CA . ILE B 1 262 ? 32.438 -36.594 -9.094 1 97.88 262 ILE B CA 1
ATOM 9490 C C . ILE B 1 262 ? 32.969 -35.188 -9.414 1 97.88 262 ILE B C 1
ATOM 9492 O O . ILE B 1 262 ? 34.188 -34.969 -9.445 1 97.88 262 ILE B O 1
ATOM 9496 N N . GLY B 1 263 ? 32.094 -34.281 -9.859 1 98.06 263 GLY B N 1
ATOM 9497 C CA . GLY B 1 263 ? 32.406 -32.875 -9.953 1 98.06 263 GLY B CA 1
ATOM 9498 C C . GLY B 1 263 ? 32 -32.094 -8.719 1 98.06 263 GLY B C 1
ATOM 9499 O O . GLY B 1 263 ? 30.969 -32.375 -8.109 1 98.06 263 GLY B O 1
ATOM 9500 N N . PHE B 1 264 ? 32.844 -31.156 -8.305 1 98.19 264 PHE B N 1
ATOM 9501 C CA . PHE B 1 264 ? 32.5 -30.328 -7.148 1 98.19 264 PHE B CA 1
ATOM 9502 C C . PHE B 1 264 ? 33.125 -28.953 -7.266 1 98.19 264 PHE B C 1
ATOM 9504 O O . PHE B 1 264 ? 34.188 -28.797 -7.906 1 98.19 264 PHE B O 1
ATOM 9511 N N . THR B 1 265 ? 32.531 -28 -6.723 1 98 265 THR B N 1
ATOM 9512 C CA . THR B 1 265 ? 33.062 -26.656 -6.637 1 98 265 THR B CA 1
ATOM 9513 C C . THR B 1 265 ? 33.562 -26.375 -5.227 1 98 265 THR B C 1
ATOM 9515 O O . THR B 1 265 ? 33.156 -27.031 -4.27 1 98 265 THR B O 1
ATOM 9518 N N . TYR B 1 266 ? 34.5 -25.484 -5.066 1 97.62 266 TYR B N 1
ATOM 9519 C CA . TYR B 1 266 ? 35.031 -25.078 -3.771 1 97.62 266 TYR B CA 1
ATOM 9520 C C . TYR B 1 266 ? 35.531 -23.641 -3.805 1 97.62 266 TYR B C 1
ATOM 9522 O O . TYR B 1 266 ? 36 -23.156 -4.844 1 97.62 266 TYR B O 1
ATOM 9530 N N . GLY B 1 267 ? 35.312 -22.969 -2.793 1 97.06 267 GLY B N 1
ATOM 9531 C CA . GLY B 1 267 ? 35.719 -21.578 -2.658 1 97.06 267 GLY B CA 1
ATOM 9532 C C . GLY B 1 267 ? 36.219 -21.234 -1.271 1 97.06 267 GLY B C 1
ATOM 9533 O O . GLY B 1 267 ? 36.094 -22.031 -0.338 1 97.06 267 GLY B O 1
ATOM 9534 N N . ASP B 1 268 ? 36.812 -20.047 -1.118 1 96.5 268 ASP B N 1
ATOM 9535 C CA . ASP B 1 268 ? 37.438 -19.594 0.12 1 96.5 268 ASP B CA 1
ATOM 9536 C C . ASP B 1 268 ? 36.406 -19.469 1.236 1 96.5 268 ASP B C 1
ATOM 9538 O O . ASP B 1 268 ? 35.469 -18.672 1.146 1 96.5 268 ASP B O 1
ATOM 9542 N N . ALA B 1 269 ? 36.625 -20.219 2.314 1 94.94 269 ALA B N 1
ATOM 9543 C CA . ALA B 1 269 ? 35.688 -20.266 3.428 1 94.94 269 ALA B CA 1
ATOM 9544 C C . ALA B 1 269 ? 35.625 -18.938 4.16 1 94.94 269 ALA B C 1
ATOM 9546 O O . ALA B 1 269 ? 34.688 -18.656 4.883 1 94.94 269 ALA B O 1
ATOM 9547 N N . GLN B 1 270 ? 36.656 -18.125 3.977 1 92.69 270 GLN B N 1
ATOM 9548 C CA . GLN B 1 270 ? 36.719 -16.844 4.668 1 92.69 270 GLN B CA 1
ATOM 9549 C C . GLN B 1 270 ? 35.875 -15.789 3.939 1 92.69 270 GLN B C 1
ATOM 9551 O O . GLN B 1 270 ? 35.531 -14.766 4.523 1 92.69 270 GLN B O 1
ATOM 9556 N N . ALA B 1 271 ? 35.688 -16.062 2.68 1 93.19 271 ALA B N 1
ATOM 9557 C CA . ALA B 1 271 ? 34.875 -15.109 1.913 1 93.19 271 ALA B CA 1
ATOM 9558 C C . ALA B 1 271 ? 33.406 -15.281 2.215 1 93.19 271 ALA B C 1
ATOM 9560 O O . ALA B 1 271 ? 32.906 -16.406 2.363 1 93.19 271 ALA B O 1
ATOM 9561 N N . ALA B 1 272 ? 32.656 -14.094 2.332 1 90.38 272 ALA B N 1
ATOM 9562 C CA . ALA B 1 272 ? 31.188 -14.18 2.504 1 90.38 272 ALA B CA 1
ATOM 9563 C C . ALA B 1 272 ? 30.547 -14.898 1.323 1 90.38 272 ALA B C 1
ATOM 9565 O O . ALA B 1 272 ? 30.953 -14.719 0.176 1 90.38 272 ALA B O 1
ATOM 9566 N N . PRO B 1 273 ? 29.531 -15.633 1.625 1 91.88 273 PRO B N 1
ATOM 9567 C CA . PRO B 1 273 ? 28.906 -16.453 0.582 1 91.88 273 PRO B CA 1
ATOM 9568 C C . PRO B 1 273 ? 28.453 -15.633 -0.62 1 91.88 273 PRO B C 1
ATOM 9570 O O . PRO B 1 273 ? 28.594 -16.078 -1.764 1 91.88 273 PRO B O 1
ATOM 9573 N N . TYR B 1 274 ? 28 -14.477 -0.392 1 90.31 274 TYR B N 1
ATOM 9574 C CA . TYR B 1 274 ? 27.453 -13.656 -1.471 1 90.31 274 TYR B CA 1
ATOM 9575 C C . TYR B 1 274 ? 28.547 -13.312 -2.486 1 90.31 274 TYR B C 1
ATOM 9577 O O . TYR B 1 274 ? 28.281 -13.273 -3.691 1 90.31 274 TYR B O 1
ATOM 9585 N N . GLY B 1 275 ? 29.703 -13.062 -2.074 1 92.25 275 GLY B N 1
ATOM 9586 C CA . GLY B 1 275 ? 30.797 -12.648 -2.938 1 92.25 275 GLY B CA 1
ATOM 9587 C C . GLY B 1 275 ? 31.859 -13.719 -3.129 1 92.25 275 GLY B C 1
ATOM 9588 O O . GLY B 1 275 ? 32.938 -13.453 -3.682 1 92.25 275 GLY B O 1
ATOM 9589 N N . ARG B 1 276 ? 31.562 -14.914 -2.727 1 95.38 276 ARG B N 1
ATOM 9590 C CA . ARG B 1 276 ? 32.562 -15.984 -2.779 1 95.38 276 ARG B CA 1
ATOM 9591 C C . ARG B 1 276 ? 32.719 -16.531 -4.199 1 95.38 276 ARG B C 1
ATOM 9593 O O . ARG B 1 276 ? 31.719 -16.891 -4.836 1 95.38 276 ARG B O 1
ATOM 9600 N N . GLU B 1 277 ? 33.938 -16.547 -4.672 1 96.06 277 GLU B N 1
ATOM 9601 C CA . GLU B 1 277 ? 34.25 -17.172 -5.949 1 96.06 277 GLU B CA 1
ATOM 9602 C C . GLU B 1 277 ? 34.562 -18.656 -5.77 1 96.06 277 GLU B C 1
ATOM 9604 O O . GLU B 1 277 ? 35.188 -19.062 -4.781 1 96.06 277 GLU B O 1
ATOM 9609 N N . TYR B 1 278 ? 34.156 -19.453 -6.68 1 97.25 278 TYR B N 1
ATOM 9610 C CA . TYR B 1 278 ? 34.375 -20.891 -6.617 1 97.25 278 TYR B CA 1
ATOM 9611 C C . TYR B 1 278 ? 35.219 -21.375 -7.805 1 97.25 278 TYR B C 1
ATOM 9613 O O . TYR B 1 278 ? 35.312 -20.672 -8.812 1 97.25 278 TYR B O 1
ATOM 9621 N N . GLN B 1 279 ? 35.844 -22.484 -7.629 1 96.75 279 GLN B N 1
ATOM 9622 C CA . GLN B 1 279 ? 36.5 -23.25 -8.68 1 96.75 279 GLN B CA 1
ATOM 9623 C C . GLN B 1 279 ? 35.875 -24.625 -8.859 1 96.75 279 GLN B C 1
ATOM 9625 O O . GLN B 1 279 ? 35.188 -25.109 -7.961 1 96.75 279 GLN B O 1
ATOM 9630 N N . LEU B 1 280 ? 36.062 -25.203 -10.055 1 98.12 280 LEU B N 1
ATOM 9631 C CA . LEU B 1 280 ? 35.5 -26.5 -10.367 1 98.12 280 LEU B CA 1
ATOM 9632 C C . LEU B 1 280 ? 36.594 -27.547 -10.555 1 98.12 280 LEU B C 1
ATOM 9634 O O . LEU B 1 280 ? 37.594 -27.297 -11.234 1 98.12 280 LEU B O 1
ATOM 9638 N N . SER B 1 281 ? 36.469 -28.625 -9.914 1 97.69 281 SER B N 1
ATOM 9639 C CA . SER B 1 281 ? 37.375 -29.766 -10.117 1 97.69 281 SER B CA 1
ATOM 9640 C C . SER B 1 281 ? 36.562 -31.047 -10.359 1 97.69 281 SER B C 1
ATOM 9642 O O . SER B 1 281 ? 35.406 -31.156 -9.977 1 97.69 281 SER B O 1
ATOM 9644 N N . LEU B 1 282 ? 37.188 -31.922 -11.117 1 97.44 282 LEU B N 1
ATOM 9645 C CA . LEU B 1 282 ? 36.688 -33.25 -11.406 1 97.44 282 LEU B CA 1
ATOM 9646 C C . LEU B 1 282 ? 37.562 -34.312 -10.812 1 97.44 282 LEU B C 1
ATOM 9648 O O . LEU B 1 282 ? 38.781 -34.312 -11.023 1 97.44 282 LEU B O 1
ATOM 9652 N N . LEU B 1 283 ? 37 -35.219 -10.039 1 97.31 283 LEU B N 1
ATOM 9653 C CA . LEU B 1 283 ? 37.75 -36.312 -9.461 1 97.31 283 LEU B CA 1
ATOM 9654 C C . LEU B 1 283 ? 37.312 -37.656 -10.109 1 97.31 283 LEU B C 1
ATOM 9656 O O . LEU B 1 283 ? 36.125 -37.969 -10.133 1 97.31 283 LEU B O 1
ATOM 9660 N N . ASP B 1 284 ? 38.25 -38.312 -10.656 1 95.88 284 ASP B N 1
ATOM 9661 C CA . ASP B 1 284 ? 38.062 -39.688 -11.117 1 95.88 284 ASP B CA 1
ATOM 9662 C C . ASP B 1 284 ? 38.094 -40.656 -9.945 1 95.88 284 ASP B C 1
ATOM 9664 O O . ASP B 1 284 ? 39.156 -40.844 -9.328 1 95.88 284 ASP B O 1
ATOM 9668 N N . LEU B 1 285 ? 37.094 -41.344 -9.656 1 95.19 285 LEU B N 1
ATOM 9669 C CA . LEU B 1 285 ? 36.969 -42.156 -8.453 1 95.19 285 LEU B CA 1
ATOM 9670 C C . LEU B 1 285 ? 37.688 -43.469 -8.625 1 95.19 285 LEU B C 1
ATOM 9672 O O . LEU B 1 285 ? 37.969 -44.156 -7.645 1 95.19 285 LEU B O 1
ATOM 9676 N N . GLU B 1 286 ? 37.938 -43.844 -9.82 1 90.44 286 GLU B N 1
ATOM 9677 C CA . GLU B 1 286 ? 38.625 -45.094 -10.07 1 90.44 286 GLU B CA 1
ATOM 9678 C C . GLU B 1 286 ? 40.125 -44.969 -9.805 1 90.44 286 GLU B C 1
ATOM 9680 O O . GLU B 1 286 ? 40.719 -45.844 -9.18 1 90.44 286 GLU B O 1
ATOM 9685 N N . ASN B 1 287 ? 40.719 -43.938 -10.289 1 90.62 287 ASN B N 1
ATOM 9686 C CA . ASN B 1 287 ? 42.188 -43.781 -10.148 1 90.62 287 ASN B CA 1
ATOM 9687 C C . ASN B 1 287 ? 42.531 -42.656 -9.203 1 90.62 287 ASN B C 1
ATOM 9689 O O . ASN B 1 287 ? 43.719 -42.312 -9.055 1 90.62 287 ASN B O 1
ATOM 9693 N N . ASN B 1 288 ? 41.531 -42.031 -8.648 1 91.88 288 ASN B N 1
ATOM 9694 C CA . ASN B 1 288 ? 41.719 -40.938 -7.688 1 91.88 288 ASN B CA 1
ATOM 9695 C C . ASN B 1 288 ? 42.438 -39.75 -8.305 1 91.88 288 ASN B C 1
ATOM 9697 O O . ASN B 1 288 ? 43.25 -39.094 -7.633 1 91.88 288 ASN B O 1
ATOM 9701 N N . LYS B 1 289 ? 42.219 -39.531 -9.547 1 94.94 289 LYS B N 1
ATOM 9702 C CA . LYS B 1 289 ? 42.875 -38.406 -10.234 1 94.94 289 LYS B CA 1
ATOM 9703 C C . LYS B 1 289 ? 42 -37.156 -10.156 1 94.94 289 LYS B C 1
ATOM 9705 O O . LYS B 1 289 ? 40.844 -37.188 -10.562 1 94.94 289 LYS B O 1
ATOM 9710 N N . LEU B 1 290 ? 42.531 -36.156 -9.617 1 96.06 290 LEU B N 1
ATOM 9711 C CA . LEU B 1 290 ? 41.875 -34.875 -9.5 1 96.06 290 LEU B CA 1
ATOM 9712 C C . LEU B 1 290 ? 42.25 -33.969 -10.664 1 96.06 290 LEU B C 1
ATOM 9714 O O . LEU B 1 290 ? 43.438 -33.75 -10.914 1 96.06 290 LEU B O 1
ATOM 9718 N N . THR B 1 291 ? 41.375 -33.438 -11.43 1 96.5 291 THR B N 1
ATOM 9719 C CA . THR B 1 291 ? 41.594 -32.531 -12.547 1 96.5 291 THR B CA 1
ATOM 9720 C C . THR B 1 291 ? 40.812 -31.234 -12.352 1 96.5 291 THR B C 1
ATOM 9722 O O . THR B 1 291 ? 39.594 -31.234 -12.188 1 96.5 291 THR B O 1
ATOM 9725 N N . ALA B 1 292 ? 41.531 -30.203 -12.383 1 96.5 292 ALA B N 1
ATOM 9726 C CA . ALA B 1 292 ? 40.875 -28.891 -12.312 1 96.5 292 ALA B CA 1
ATOM 9727 C C . ALA B 1 292 ? 40.281 -28.516 -13.664 1 96.5 292 ALA B C 1
ATOM 9729 O O . ALA B 1 292 ? 40.906 -28.75 -14.711 1 96.5 292 ALA B O 1
ATOM 9730 N N . ALA B 1 293 ? 39.094 -28.016 -13.625 1 96.75 293 ALA B N 1
ATOM 9731 C CA . ALA B 1 293 ? 38.531 -27.5 -14.867 1 96.75 293 ALA B CA 1
ATOM 9732 C C . ALA B 1 293 ? 39.344 -26.297 -15.367 1 96.75 293 ALA B C 1
ATOM 9734 O O . ALA B 1 293 ? 39.906 -25.547 -14.578 1 96.75 293 ALA B O 1
ATOM 9735 N N . PRO B 1 294 ? 39.344 -26.109 -16.672 1 96.56 294 PRO B N 1
ATOM 9736 C CA . PRO B 1 294 ? 40.031 -24.938 -17.203 1 96.56 294 PRO B CA 1
ATOM 9737 C C . PRO B 1 294 ? 39.438 -23.609 -16.719 1 96.56 294 PRO B C 1
ATOM 9739 O O . PRO B 1 294 ? 38.219 -23.516 -16.531 1 96.56 294 PRO B O 1
ATOM 9742 N N . LYS B 1 295 ? 40.312 -22.703 -16.578 1 94.06 295 LYS B N 1
ATOM 9743 C CA . LYS B 1 295 ? 39.906 -21.375 -16.172 1 94.06 295 LYS B CA 1
ATOM 9744 C C . LYS B 1 295 ? 39.969 -20.391 -17.328 1 94.06 295 LYS B C 1
ATOM 9746 O O . LYS B 1 295 ? 40.75 -20.594 -18.281 1 94.06 295 LYS B O 1
ATOM 9751 N N . SER B 1 296 ? 39.094 -19.484 -17.359 1 92.38 296 SER B N 1
ATOM 9752 C CA . SER B 1 296 ? 39.094 -18.359 -18.297 1 92.38 296 SER B CA 1
ATOM 9753 C C . SER B 1 296 ? 38.875 -17.047 -17.562 1 92.38 296 SER B C 1
ATOM 9755 O O . SER B 1 296 ? 38.188 -17.016 -16.531 1 92.38 296 SER B O 1
ATOM 9757 N N . PRO B 1 297 ? 39.469 -15.992 -18.078 1 92.88 297 PRO B N 1
ATOM 9758 C CA . PRO B 1 297 ? 39.312 -14.695 -17.406 1 92.88 297 PRO B CA 1
ATOM 9759 C C . PRO B 1 297 ? 37.906 -14.133 -17.531 1 92.88 297 PRO B C 1
ATOM 9761 O O . PRO B 1 297 ? 37.469 -13.305 -16.719 1 92.88 297 PRO B O 1
ATOM 9764 N N . GLU B 1 298 ? 37.156 -14.578 -18.531 1 95.25 298 GLU B N 1
ATOM 9765 C CA . GLU B 1 298 ? 35.875 -13.984 -18.828 1 95.25 298 GLU B CA 1
ATOM 9766 C C . GLU B 1 298 ? 34.75 -14.578 -17.969 1 95.25 298 GLU B C 1
ATOM 9768 O O . GLU B 1 298 ? 33.656 -14.016 -17.859 1 95.25 298 GLU B O 1
ATOM 9773 N N . TRP B 1 299 ? 35 -15.703 -17.359 1 97.31 299 TRP B N 1
ATOM 9774 C CA . TRP B 1 299 ? 33.938 -16.422 -16.625 1 97.31 299 TRP B CA 1
ATOM 9775 C C . TRP B 1 299 ? 34.469 -16.969 -15.32 1 97.31 299 TRP B C 1
ATOM 9777 O O . TRP B 1 299 ? 35.656 -17.297 -15.211 1 97.31 299 TRP B O 1
ATOM 9787 N N . THR B 1 300 ? 33.656 -17.016 -14.414 1 97 300 THR B N 1
ATOM 9788 C CA . THR B 1 300 ? 33.938 -17.625 -13.117 1 97 300 THR B CA 1
ATOM 9789 C C . THR B 1 300 ? 32.719 -18.281 -12.531 1 97 300 THR B C 1
ATOM 9791 O O . THR B 1 300 ? 31.688 -18.438 -13.211 1 97 300 THR B O 1
ATOM 9794 N N . LEU B 1 301 ? 32.844 -18.812 -11.305 1 97.38 301 LEU B N 1
ATOM 9795 C CA . LEU B 1 301 ? 31.734 -19.5 -10.648 1 97.38 301 LEU B CA 1
ATOM 9796 C C . LEU B 1 301 ? 31.344 -18.781 -9.359 1 97.38 301 LEU B C 1
ATOM 9798 O O . LEU B 1 301 ? 32.188 -18.281 -8.633 1 97.38 301 LEU B O 1
ATOM 9802 N N . ASN B 1 302 ? 30.078 -18.688 -9.172 1 96.38 302 ASN B N 1
ATOM 9803 C CA . ASN B 1 302 ? 29.578 -18.203 -7.891 1 96.38 302 ASN B CA 1
ATOM 9804 C C . ASN B 1 302 ? 28.797 -19.281 -7.148 1 96.38 302 ASN B C 1
ATOM 9806 O O . ASN B 1 302 ? 28.875 -20.453 -7.504 1 96.38 302 ASN B O 1
ATOM 9810 N N . ARG B 1 303 ? 28.094 -18.906 -6.105 1 94.56 303 ARG B N 1
ATOM 9811 C CA . ARG B 1 303 ? 27.469 -19.875 -5.211 1 94.56 303 ARG B CA 1
ATOM 9812 C C . ARG B 1 303 ? 26.25 -20.516 -5.867 1 94.56 303 ARG B C 1
ATOM 9814 O O . ARG B 1 303 ? 25.719 -21.516 -5.367 1 94.56 303 ARG B O 1
ATOM 9821 N N . TYR B 1 304 ? 25.812 -20.094 -7.016 1 95 304 TYR B N 1
ATOM 9822 C CA . TYR B 1 304 ? 24.594 -20.594 -7.66 1 95 304 TYR B CA 1
ATOM 9823 C C . TYR B 1 304 ? 24.953 -21.562 -8.789 1 95 304 TYR B C 1
ATOM 9825 O O . TYR B 1 304 ? 24.078 -22 -9.539 1 95 304 TYR B O 1
ATOM 9833 N N . ALA B 1 305 ? 26.156 -21.844 -8.953 1 92.19 305 ALA B N 1
ATOM 9834 C CA . ALA B 1 305 ? 26.594 -22.797 -9.977 1 92.19 305 ALA B CA 1
ATOM 9835 C C . ALA B 1 305 ? 26.062 -24.203 -9.68 1 92.19 305 ALA B C 1
ATOM 9837 O O . ALA B 1 305 ? 26.422 -24.812 -8.68 1 92.19 305 ALA B O 1
ATOM 9838 N N . GLU B 1 306 ? 25.172 -24.75 -10.484 1 91.81 306 GLU B N 1
ATOM 9839 C CA . GLU B 1 306 ? 24.672 -26.125 -10.383 1 91.81 306 GLU B CA 1
ATOM 9840 C C . GLU B 1 306 ? 25.391 -27.047 -11.359 1 91.81 306 GLU B C 1
ATOM 9842 O O . GLU B 1 306 ? 25.688 -26.656 -12.484 1 91.81 306 GLU B O 1
ATOM 9847 N N . LEU B 1 307 ? 25.688 -28.203 -10.875 1 97.25 307 LEU B N 1
ATOM 9848 C CA . LEU B 1 307 ? 26.391 -29.203 -11.688 1 97.25 307 LEU B CA 1
ATOM 9849 C C . LEU B 1 307 ? 25.453 -30.344 -12.062 1 97.25 307 LEU B C 1
ATOM 9851 O O . LEU B 1 307 ? 24.641 -30.781 -11.25 1 97.25 307 LEU B O 1
ATOM 9855 N N . ARG B 1 308 ? 25.656 -30.812 -13.312 1 96.12 308 ARG B N 1
ATOM 9856 C CA . ARG B 1 308 ? 24.891 -31.969 -13.766 1 96.12 308 ARG B CA 1
ATOM 9857 C C . ARG B 1 308 ? 25.641 -32.75 -14.844 1 96.12 308 ARG B C 1
ATOM 9859 O O . ARG B 1 308 ? 26.047 -32.188 -15.859 1 96.12 308 ARG B O 1
ATOM 9866 N N . PHE B 1 309 ? 25.812 -34.031 -14.656 1 96.94 309 PHE B N 1
ATOM 9867 C CA . PHE B 1 309 ? 26.438 -34.875 -15.672 1 96.94 309 PHE B CA 1
ATOM 9868 C C . PHE B 1 309 ? 25.406 -35.312 -16.703 1 96.94 309 PHE B C 1
ATOM 9870 O O . PHE B 1 309 ? 24.219 -35.469 -16.391 1 96.94 309 PHE B O 1
ATOM 9877 N N . SER B 1 310 ? 25.922 -35.469 -17.953 1 95.94 310 SER B N 1
ATOM 9878 C CA . SER B 1 310 ? 25.109 -36.188 -18.938 1 95.94 310 SER B CA 1
ATOM 9879 C C . SER B 1 310 ? 24.984 -37.656 -18.578 1 95.94 310 SER B C 1
ATOM 9881 O O . SER B 1 310 ? 25.828 -38.188 -17.859 1 95.94 310 SER B O 1
ATOM 9883 N N . ASP B 1 311 ? 24.031 -38.281 -19.078 1 93.31 311 ASP B N 1
ATOM 9884 C CA . ASP B 1 311 ? 23.766 -39.688 -18.719 1 93.31 311 ASP B CA 1
ATOM 9885 C C . ASP B 1 311 ? 24.906 -40.594 -19.156 1 93.31 311 ASP B C 1
ATOM 9887 O O . ASP B 1 311 ? 25.188 -41.594 -18.5 1 93.31 311 ASP B O 1
ATOM 9891 N N . ASP B 1 312 ? 25.531 -40.219 -20.25 1 93.12 312 ASP B N 1
ATOM 9892 C CA . ASP B 1 312 ? 26.641 -41.031 -20.734 1 93.12 312 ASP B CA 1
ATOM 9893 C C . ASP B 1 312 ? 27.938 -40.688 -20 1 93.12 312 ASP B C 1
ATOM 9895 O O . ASP B 1 312 ? 29 -41.188 -20.328 1 93.12 312 ASP B O 1
ATOM 9899 N N . SER B 1 313 ? 27.891 -39.719 -19.094 1 95.06 313 SER B N 1
ATOM 9900 C CA . SER B 1 313 ? 28.984 -39.344 -18.203 1 95.06 313 SER B CA 1
ATOM 9901 C C . SER B 1 313 ? 30.141 -38.719 -19 1 95.06 313 SER B C 1
ATOM 9903 O O . SER B 1 313 ? 31.281 -38.719 -18.531 1 95.06 313 SER B O 1
ATOM 9905 N N . GLN B 1 314 ? 29.812 -38.156 -20.172 1 95.62 314 GLN B N 1
ATOM 9906 C CA . GLN B 1 314 ? 30.875 -37.594 -21.016 1 95.62 314 GLN B CA 1
ATOM 9907 C C . GLN B 1 314 ? 30.938 -36.094 -20.891 1 95.62 314 GLN B C 1
ATOM 9909 O O . GLN B 1 314 ? 31.922 -35.469 -21.297 1 95.62 314 GLN B O 1
ATOM 9914 N N . ARG B 1 315 ? 29.922 -35.594 -20.359 1 97.31 315 ARG B N 1
ATOM 9915 C CA . ARG B 1 315 ? 29.828 -34.125 -20.266 1 97.31 315 ARG B CA 1
ATOM 9916 C C . ARG B 1 315 ? 29.359 -33.719 -18.875 1 97.31 315 ARG B C 1
ATOM 9918 O O . ARG B 1 315 ? 28.516 -34.375 -18.266 1 97.31 315 ARG B O 1
ATOM 9925 N N . LEU B 1 316 ? 29.906 -32.688 -18.359 1 97.81 316 LEU B N 1
ATOM 9926 C CA . LEU B 1 316 ? 29.469 -32.031 -17.141 1 97.81 316 LEU B CA 1
ATOM 9927 C C . LEU B 1 316 ? 28.969 -30.609 -17.438 1 97.81 316 LEU B C 1
ATOM 9929 O O . LEU B 1 316 ? 29.734 -29.75 -17.859 1 97.81 316 LEU B O 1
ATOM 9933 N N . PHE B 1 317 ? 27.703 -30.375 -17.25 1 97.56 317 PHE B N 1
ATOM 9934 C CA . PHE B 1 317 ? 27.094 -29.062 -17.453 1 97.56 317 PHE B CA 1
ATOM 9935 C C . PHE B 1 317 ? 27.078 -28.266 -16.156 1 97.56 317 PHE B C 1
ATOM 9937 O O . PHE B 1 317 ? 26.844 -28.812 -15.078 1 97.56 317 PHE B O 1
ATOM 9944 N N . PHE B 1 318 ? 27.359 -27 -16.203 1 97.5 318 PHE B N 1
ATOM 9945 C CA . PHE B 1 318 ? 27.359 -26.141 -15.031 1 97.5 318 PHE B CA 1
ATOM 9946 C C . PHE B 1 318 ? 27.203 -24.688 -15.438 1 97.5 318 PHE B C 1
ATOM 9948 O O . PHE B 1 318 ? 27.453 -24.312 -16.578 1 97.5 318 PHE B O 1
ATOM 9955 N N . GLY B 1 319 ? 26.688 -23.922 -14.523 1 96.94 319 GLY B N 1
ATOM 9956 C CA . GLY B 1 319 ? 26.484 -22.5 -14.781 1 96.94 319 GLY B CA 1
ATOM 9957 C C . GLY B 1 319 ? 27.641 -21.625 -14.336 1 96.94 319 GLY B C 1
ATOM 9958 O O . GLY B 1 319 ? 28.219 -21.859 -13.273 1 96.94 319 GLY B O 1
ATOM 9959 N N . ARG B 1 320 ? 28.078 -20.625 -15.094 1 97.75 320 ARG B N 1
ATOM 9960 C CA . ARG B 1 320 ? 29.141 -19.672 -14.805 1 97.75 320 ARG B CA 1
ATOM 9961 C C . ARG B 1 320 ? 28.625 -18.234 -14.836 1 97.75 320 ARG B C 1
ATOM 9963 O O . ARG B 1 320 ? 27.484 -17.984 -15.25 1 97.75 320 ARG B O 1
ATOM 9970 N N . VAL B 1 321 ? 29.406 -17.312 -14.297 1 97.44 321 VAL B N 1
ATOM 9971 C CA . VAL B 1 321 ? 29.078 -15.891 -14.305 1 97.44 321 VAL B CA 1
ATOM 9972 C C . VAL B 1 321 ? 30.297 -15.086 -14.75 1 97.44 321 VAL B C 1
ATOM 9974 O O . VAL B 1 321 ? 31.438 -15.523 -14.586 1 97.44 321 VAL B O 1
ATOM 9977 N N . PRO B 1 322 ? 30.062 -13.93 -15.391 1 96.5 322 PRO B N 1
ATOM 9978 C CA . PRO B 1 322 ? 31.203 -13.102 -15.805 1 96.5 322 PRO B CA 1
ATOM 9979 C C . PRO B 1 322 ? 32 -12.562 -14.617 1 96.5 322 PRO B C 1
ATOM 9981 O O . PRO B 1 322 ? 33.219 -12.391 -14.711 1 96.5 322 PRO B O 1
ATOM 9984 N N . GLN B 1 323 ? 31.297 -12.25 -13.57 1 94.75 323 GLN B N 1
ATOM 9985 C CA . GLN B 1 323 ? 31.891 -11.781 -12.328 1 94.75 323 GLN B CA 1
ATOM 9986 C C . GLN B 1 323 ? 31.031 -12.133 -11.125 1 94.75 323 GLN B C 1
ATOM 9988 O O . GLN B 1 323 ? 29.812 -12.328 -11.266 1 94.75 323 GLN B O 1
ATOM 9993 N N . VAL B 1 324 ? 31.656 -12.266 -10.023 1 94.12 324 VAL B N 1
ATOM 9994 C CA . VAL B 1 324 ? 30.906 -12.492 -8.805 1 94.12 324 VAL B CA 1
ATOM 9995 C C . VAL B 1 324 ? 30.453 -11.164 -8.203 1 94.12 324 VAL B C 1
ATOM 9997 O O . VAL B 1 324 ? 31.297 -10.328 -7.844 1 94.12 324 VAL B O 1
ATOM 10000 N N . SER B 1 325 ? 29.172 -10.922 -8.117 1 87.5 325 SER B N 1
ATOM 10001 C CA . SER B 1 325 ? 28.625 -9.688 -7.57 1 87.5 325 SER B CA 1
ATOM 10002 C C . SER B 1 325 ? 28.938 -9.555 -6.082 1 87.5 325 SER B C 1
ATOM 10004 O O . SER B 1 325 ? 29.109 -10.555 -5.387 1 87.5 325 SER B O 1
ATOM 10006 N N . GLN B 1 326 ? 29.078 -8.32 -5.656 1 87.19 326 GLN B N 1
ATOM 10007 C CA . GLN B 1 326 ? 29.25 -8.023 -4.234 1 87.19 326 GLN B CA 1
ATOM 10008 C C . GLN B 1 326 ? 28.016 -7.324 -3.67 1 87.19 326 GLN B C 1
ATOM 10010 O O . GLN B 1 326 ? 27.234 -6.719 -4.414 1 87.19 326 GLN B O 1
ATOM 10015 N N . GLN B 1 327 ? 27.828 -7.402 -2.365 1 85.38 327 GLN B N 1
ATOM 10016 C CA . GLN B 1 327 ? 26.703 -6.715 -1.743 1 85.38 327 GLN B CA 1
ATOM 10017 C C . GLN B 1 327 ? 27 -5.23 -1.548 1 85.38 327 GLN B C 1
ATOM 10019 O O . GLN B 1 327 ? 28.125 -4.863 -1.165 1 85.38 327 GLN B O 1
ATOM 10024 N N . LEU B 1 328 ? 26.031 -4.402 -1.796 1 86.56 328 LEU B N 1
ATOM 10025 C CA . LEU B 1 328 ? 26.156 -2.963 -1.588 1 86.56 328 LEU B CA 1
ATOM 10026 C C . LEU B 1 328 ? 25.844 -2.594 -0.142 1 86.56 328 LEU B C 1
ATOM 10028 O O . LEU B 1 328 ? 24.969 -3.199 0.482 1 86.56 328 LEU B O 1
ATOM 10032 N N . GLU B 1 329 ? 26.641 -1.646 0.403 1 88.62 329 GLU B N 1
ATOM 10033 C CA . GLU B 1 329 ? 26.406 -1.18 1.768 1 88.62 329 GLU B CA 1
ATOM 10034 C C . GLU B 1 329 ? 26.078 0.31 1.793 1 88.62 329 GLU B C 1
ATOM 10036 O O . GLU B 1 329 ? 26.641 1.089 1.017 1 88.62 329 GLU B O 1
ATOM 10041 N N . ILE B 1 330 ? 25.266 0.775 2.746 1 88.62 330 ILE B N 1
ATOM 10042 C CA . ILE B 1 330 ? 24.922 2.174 2.953 1 88.62 330 ILE B CA 1
ATOM 10043 C C . ILE B 1 330 ? 25.984 2.854 3.816 1 88.62 330 ILE B C 1
ATOM 10045 O O . ILE B 1 330 ? 26.422 2.291 4.82 1 88.62 330 ILE B O 1
ATOM 10049 N N . ALA B 1 331 ? 26.344 4.027 3.426 1 90.56 331 ALA B N 1
ATOM 10050 C CA . ALA B 1 331 ? 27.312 4.777 4.211 1 90.56 331 ALA B CA 1
ATOM 10051 C C . ALA B 1 331 ? 26.75 5.145 5.582 1 90.56 331 ALA B C 1
ATOM 10053 O O . ALA B 1 331 ? 25.578 5.508 5.699 1 90.56 331 ALA B O 1
ATOM 10054 N N . LYS B 1 332 ? 27.594 5.039 6.598 1 89.81 332 LYS B N 1
ATOM 10055 C CA . LYS B 1 332 ? 27.172 5.379 7.953 1 89.81 332 LYS B CA 1
ATOM 10056 C C . LYS B 1 332 ? 27.672 6.766 8.352 1 89.81 332 LYS B C 1
ATOM 10058 O O . LYS B 1 332 ? 28.719 7.215 7.879 1 89.81 332 LYS B O 1
ATOM 10063 N N . VAL B 1 333 ? 26.875 7.418 9.117 1 94.12 333 VAL B N 1
ATOM 10064 C CA . VAL B 1 333 ? 27.281 8.688 9.711 1 94.12 333 VAL B CA 1
ATOM 10065 C C . VAL B 1 333 ? 28.219 8.43 10.883 1 94.12 333 VAL B C 1
ATOM 10067 O O . VAL B 1 333 ? 27.812 7.852 11.891 1 94.12 333 VAL B O 1
ATOM 10070 N N . GLU B 1 334 ? 29.5 8.836 10.812 1 94 334 GLU B N 1
ATOM 10071 C CA . GLU B 1 334 ? 30.5 8.562 11.844 1 94 334 GLU B CA 1
ATOM 10072 C C . GLU B 1 334 ? 30.938 9.844 12.547 1 94 334 GLU B C 1
ATOM 10074 O O . GLU B 1 334 ? 31.422 9.805 13.672 1 94 334 GLU B O 1
ATOM 10079 N N . SER B 1 335 ? 30.812 10.945 11.875 1 95.62 335 SER B N 1
ATOM 10080 C CA . SER B 1 335 ? 31.328 12.203 12.414 1 95.62 335 SER B CA 1
ATOM 10081 C C . SER B 1 335 ? 30.375 13.359 12.102 1 95.62 335 SER B C 1
ATOM 10083 O O . SER B 1 335 ? 29.422 13.195 11.344 1 95.62 335 SER B O 1
ATOM 10085 N N . GLN B 1 336 ? 30.625 14.445 12.719 1 95.56 336 GLN B N 1
ATOM 10086 C CA . GLN B 1 336 ? 29.859 15.664 12.492 1 95.56 336 GLN B CA 1
ATOM 10087 C C . GLN B 1 336 ? 29.906 16.078 11.023 1 95.56 336 GLN B C 1
ATOM 10089 O O . GLN B 1 336 ? 28.922 16.578 10.469 1 95.56 336 GLN B O 1
ATOM 10094 N N . ALA B 1 337 ? 31.016 15.859 10.414 1 95.62 337 ALA B N 1
ATOM 10095 C CA . ALA B 1 337 ? 31.188 16.234 9.008 1 95.62 337 ALA B CA 1
ATOM 10096 C C . ALA B 1 337 ? 30.281 15.406 8.102 1 95.62 337 ALA B C 1
ATOM 10098 O O . ALA B 1 337 ? 29.812 15.891 7.074 1 95.62 337 ALA B O 1
ATOM 10099 N N . ASP B 1 338 ? 30 14.125 8.539 1 96 338 ASP B N 1
ATOM 10100 C CA . ASP B 1 338 ? 29.188 13.211 7.746 1 96 338 ASP B CA 1
ATOM 10101 C C . ASP B 1 338 ? 27.734 13.695 7.676 1 96 338 ASP B C 1
ATOM 10103 O O . ASP B 1 338 ? 27 13.328 6.758 1 96 338 ASP B O 1
ATOM 10107 N N . LEU B 1 339 ? 27.375 14.523 8.617 1 96.31 339 LEU B N 1
ATOM 10108 C CA . LEU B 1 339 ? 26 15.016 8.68 1 96.31 339 LEU B CA 1
ATOM 10109 C C . LEU B 1 339 ? 25.703 15.938 7.504 1 96.31 339 LEU B C 1
ATOM 10111 O O . LEU B 1 339 ? 24.531 16.156 7.16 1 96.31 339 LEU B O 1
ATOM 10115 N N . PHE B 1 340 ? 26.797 16.453 6.883 1 96.81 340 PHE B N 1
ATOM 10116 C CA . PHE B 1 340 ? 26.609 17.438 5.828 1 96.81 340 PHE B CA 1
ATOM 10117 C C . PHE B 1 340 ? 27.234 16.969 4.523 1 96.81 340 PHE B C 1
ATOM 10119 O O . PHE B 1 340 ? 27.203 17.672 3.518 1 96.81 340 PHE B O 1
ATOM 10126 N N . ASP B 1 341 ? 27.766 15.711 4.582 1 96.31 341 ASP B N 1
ATOM 10127 C CA . ASP B 1 341 ? 28.359 15.141 3.375 1 96.31 341 ASP B CA 1
ATOM 10128 C C . ASP B 1 341 ? 27.281 14.609 2.432 1 96.31 341 ASP B C 1
ATOM 10130 O O . ASP B 1 341 ? 26.531 13.695 2.785 1 96.31 341 ASP B O 1
ATOM 10134 N N . LYS B 1 342 ? 27.25 15.188 1.272 1 95.5 342 LYS B N 1
ATOM 10135 C CA . LYS B 1 342 ? 26.188 14.867 0.32 1 95.5 342 LYS B CA 1
ATOM 10136 C C . LYS B 1 342 ? 26.172 13.383 -0.013 1 95.5 342 LYS B C 1
ATOM 10138 O O . LYS B 1 342 ? 25.109 12.773 -0.16 1 95.5 342 LYS B O 1
ATOM 10143 N N . GLU B 1 343 ? 27.328 12.773 -0.148 1 95.06 343 GLU B N 1
ATOM 10144 C CA . GLU B 1 343 ? 27.422 11.367 -0.52 1 95.06 343 GLU B CA 1
ATOM 10145 C C . GLU B 1 343 ? 26.953 10.469 0.619 1 95.06 343 GLU B C 1
ATOM 10147 O O . GLU B 1 343 ? 26.234 9.492 0.39 1 95.06 343 GLU B O 1
ATOM 10152 N N . VAL B 1 344 ? 27.312 10.844 1.84 1 95.94 344 VAL B N 1
ATOM 10153 C CA . VAL B 1 344 ? 26.906 10.062 3.004 1 95.94 344 VAL B CA 1
ATOM 10154 C C . VAL B 1 344 ? 25.391 10.156 3.184 1 95.94 344 VAL B C 1
ATOM 10156 O O . VAL B 1 344 ? 24.719 9.141 3.365 1 95.94 344 VAL B O 1
ATOM 10159 N N . ILE B 1 345 ? 24.859 11.359 3.033 1 96.38 345 ILE B N 1
ATOM 10160 C CA . ILE B 1 345 ? 23.438 11.57 3.254 1 96.38 345 ILE B CA 1
ATOM 10161 C C . ILE B 1 345 ? 22.641 10.828 2.184 1 96.38 345 ILE B C 1
ATOM 10163 O O . ILE B 1 345 ? 21.734 10.047 2.5 1 96.38 345 ILE B O 1
ATOM 10167 N N . THR B 1 346 ? 22.969 10.961 0.902 1 96.25 346 THR B N 1
ATOM 10168 C CA . THR B 1 346 ? 22.156 10.438 -0.192 1 96.25 346 THR B CA 1
ATOM 10169 C C . THR B 1 346 ? 22.359 8.938 -0.352 1 96.25 346 THR B C 1
ATOM 10171 O O . THR B 1 346 ? 21.609 8.273 -1.068 1 96.25 346 THR B O 1
ATOM 10174 N N . SER B 1 347 ? 23.375 8.406 0.353 1 94.19 347 SER B N 1
ATOM 10175 C CA . SER B 1 347 ? 23.578 6.961 0.297 1 94.19 347 SER B CA 1
ATOM 10176 C C . SER B 1 347 ? 22.391 6.219 0.9 1 94.19 347 SER B C 1
ATOM 10178 O O . SER B 1 347 ? 22.141 5.059 0.565 1 94.19 347 SER B O 1
ATOM 10180 N N . SER B 1 348 ? 21.656 6.918 1.739 1 92.94 348 SER B N 1
ATOM 10181 C CA . SER B 1 348 ? 20.516 6.289 2.412 1 92.94 348 SER B CA 1
ATOM 10182 C C . SER B 1 348 ? 19.203 6.656 1.734 1 92.94 348 SER B C 1
ATOM 10184 O O . SER B 1 348 ? 18.125 6.441 2.299 1 92.94 348 SER B O 1
ATOM 10186 N N . ARG B 1 349 ? 19.281 7.234 0.538 1 95.38 349 ARG B N 1
ATOM 10187 C CA . ARG B 1 349 ? 18.062 7.566 -0.174 1 95.38 349 ARG B CA 1
ATOM 10188 C C . ARG B 1 349 ? 17.281 6.309 -0.542 1 95.38 349 ARG B C 1
ATOM 10190 O O . ARG B 1 349 ? 17.875 5.27 -0.845 1 95.38 349 ARG B O 1
ATOM 10197 N N . ALA B 1 350 ? 16.031 6.297 -0.436 1 95.88 350 ALA B N 1
ATOM 10198 C CA . ALA B 1 350 ? 15.148 5.207 -0.854 1 95.88 350 ALA B CA 1
ATOM 10199 C C . ALA B 1 350 ? 14.492 5.516 -2.197 1 95.88 350 ALA B C 1
ATOM 10201 O O . ALA B 1 350 ? 13.273 5.707 -2.27 1 95.88 350 ALA B O 1
ATOM 10202 N N . LEU B 1 351 ? 15.328 5.477 -3.277 1 97.31 351 LEU B N 1
ATOM 10203 C CA . LEU B 1 351 ? 14.914 5.938 -4.598 1 97.31 351 LEU B CA 1
ATOM 10204 C C . LEU B 1 351 ? 14.914 4.789 -5.602 1 97.31 351 LEU B C 1
ATOM 10206 O O . LEU B 1 351 ? 15.836 3.969 -5.613 1 97.31 351 LEU B O 1
ATOM 10210 N N . ARG B 1 352 ? 13.852 4.629 -6.34 1 97.62 352 ARG B N 1
ATOM 10211 C CA . ARG B 1 352 ? 13.805 3.838 -7.566 1 97.62 352 ARG B CA 1
ATOM 10212 C C . ARG B 1 352 ? 13.648 4.734 -8.789 1 97.62 352 ARG B C 1
ATOM 10214 O O . ARG B 1 352 ? 12.695 5.512 -8.883 1 97.62 352 ARG B O 1
ATOM 10221 N N . VAL B 1 353 ? 14.508 4.668 -9.695 1 98.31 353 VAL B N 1
ATOM 10222 C CA . VAL B 1 353 ? 14.461 5.465 -10.922 1 98.31 353 VAL B CA 1
ATOM 10223 C C . VAL B 1 353 ? 13.812 4.652 -12.039 1 98.31 353 VAL B C 1
ATOM 10225 O O . VAL B 1 353 ? 14.344 3.615 -12.445 1 98.31 353 VAL B O 1
ATOM 10228 N N . TRP B 1 354 ? 12.609 5.035 -12.484 1 98.31 354 TRP B N 1
ATOM 10229 C CA . TRP B 1 354 ? 11.953 4.473 -13.656 1 98.31 354 TRP B CA 1
ATOM 10230 C C . TRP B 1 354 ? 12.352 5.238 -14.922 1 98.31 354 TRP B C 1
ATOM 10232 O O . TRP B 1 354 ? 11.852 6.336 -15.172 1 98.31 354 TRP B O 1
ATOM 10242 N N . HIS B 1 355 ? 13.234 4.719 -15.695 1 97.94 355 HIS B N 1
ATOM 10243 C CA . HIS B 1 355 ? 13.656 5.363 -16.938 1 97.94 355 HIS B CA 1
ATOM 10244 C C . HIS B 1 355 ? 12.797 4.918 -18.109 1 97.94 355 HIS B C 1
ATOM 10246 O O . HIS B 1 355 ? 12.43 3.748 -18.203 1 97.94 355 HIS B O 1
ATOM 10252 N N . GLY B 1 356 ? 12.438 5.805 -19 1 97.25 356 GLY B N 1
ATOM 10253 C CA . GLY B 1 356 ? 11.594 5.5 -20.141 1 97.25 356 GLY B CA 1
ATOM 10254 C C . GLY B 1 356 ? 12.18 4.441 -21.047 1 97.25 356 GLY B C 1
ATOM 10255 O O . GLY B 1 356 ? 11.445 3.738 -21.75 1 97.25 356 GLY B O 1
ATOM 10256 N N . ASP B 1 357 ? 13.469 4.246 -20.969 1 96.44 357 ASP B N 1
ATOM 10257 C CA . ASP B 1 357 ? 14.148 3.33 -21.891 1 96.44 357 ASP B CA 1
ATOM 10258 C C . ASP B 1 357 ? 14.625 2.076 -21.156 1 96.44 357 ASP B C 1
ATOM 10260 O O . ASP B 1 357 ? 15.352 1.264 -21.734 1 96.44 357 ASP B O 1
ATOM 10264 N N . ASP B 1 358 ? 14.211 1.915 -19.938 1 97 358 ASP B N 1
ATOM 10265 C CA . ASP B 1 358 ? 14.539 0.685 -19.219 1 97 358 ASP B CA 1
ATOM 10266 C C . ASP B 1 358 ? 14.062 -0.542 -20 1 97 358 ASP B C 1
ATOM 10268 O O . ASP B 1 358 ? 12.969 -0.54 -20.562 1 97 358 ASP B O 1
ATOM 10272 N N . PRO B 1 359 ? 14.898 -1.612 -20.031 1 96.69 359 PRO B N 1
ATOM 10273 C CA . PRO B 1 359 ? 14.383 -2.838 -20.641 1 96.69 359 PRO B CA 1
ATOM 10274 C C . PRO B 1 359 ? 13.141 -3.373 -19.922 1 96.69 359 PRO B C 1
ATOM 10276 O O . PRO B 1 359 ? 12.156 -3.74 -20.578 1 96.69 359 PRO B O 1
ATOM 10279 N N . ARG B 1 360 ? 13.18 -3.461 -18.688 1 97 360 ARG B N 1
ATOM 10280 C CA . ARG B 1 360 ? 12.031 -3.756 -17.828 1 97 360 ARG B CA 1
ATOM 10281 C C . ARG B 1 360 ? 11.633 -2.535 -17.016 1 97 360 ARG B C 1
ATOM 10283 O O . ARG B 1 360 ? 12.492 -1.792 -16.531 1 97 360 ARG B O 1
ATOM 10290 N N . ILE B 1 361 ? 10.344 -2.266 -16.922 1 97.69 361 ILE B N 1
ATOM 10291 C CA . ILE B 1 361 ? 9.961 -1.223 -15.977 1 97.69 361 ILE B CA 1
ATOM 10292 C C . ILE B 1 361 ? 10.391 -1.622 -14.57 1 97.69 361 ILE B C 1
ATOM 10294 O O . ILE B 1 361 ? 10.641 -2.799 -14.297 1 97.69 361 ILE B O 1
ATOM 10298 N N . LYS B 1 362 ? 10.477 -0.701 -13.734 1 97.81 362 LYS B N 1
ATOM 10299 C CA . LYS B 1 362 ? 11.172 -0.883 -12.461 1 97.81 362 LYS B CA 1
ATOM 10300 C C . LYS B 1 362 ? 10.477 -1.933 -11.602 1 97.81 362 LYS B C 1
ATOM 10302 O O . LYS B 1 362 ? 11.125 -2.805 -11.031 1 97.81 362 LYS B O 1
ATOM 10307 N N . PRO B 1 363 ? 9.062 -1.923 -11.469 1 97.62 363 PRO B N 1
ATOM 10308 C CA . PRO B 1 363 ? 8.445 -2.977 -10.664 1 97.62 363 PRO B CA 1
ATOM 10309 C C . PRO B 1 363 ? 8.75 -4.379 -11.188 1 97.62 363 PRO B C 1
ATOM 10311 O O . PRO B 1 363 ? 8.922 -5.312 -10.406 1 97.62 363 PRO B O 1
ATOM 10314 N N . HIS B 1 364 ? 8.773 -4.555 -12.5 1 97.81 364 HIS B N 1
ATOM 10315 C CA . HIS B 1 364 ? 9.117 -5.852 -13.078 1 97.81 364 HIS B CA 1
ATOM 10316 C C . HIS B 1 364 ? 10.578 -6.207 -12.805 1 97.81 364 HIS B C 1
ATOM 10318 O O . HIS B 1 364 ? 10.898 -7.359 -12.508 1 97.81 364 HIS B O 1
ATOM 10324 N N . GLU B 1 365 ? 11.445 -5.242 -12.93 1 97.88 365 GLU B N 1
ATOM 10325 C CA . GLU B 1 365 ? 12.852 -5.449 -12.594 1 97.88 365 GLU B CA 1
ATOM 10326 C C . GLU B 1 365 ? 13.008 -5.914 -11.148 1 97.88 365 GLU B C 1
ATOM 10328 O O . GLU B 1 365 ? 13.766 -6.848 -10.875 1 97.88 365 GLU B O 1
ATOM 10333 N N . VAL B 1 366 ? 12.281 -5.27 -10.258 1 97.38 366 VAL B N 1
ATOM 10334 C CA . VAL B 1 366 ? 12.344 -5.613 -8.844 1 97.38 366 VAL B CA 1
ATOM 10335 C C . VAL B 1 366 ? 11.891 -7.055 -8.641 1 97.38 366 VAL B C 1
ATOM 10337 O O . VAL B 1 366 ? 12.523 -7.816 -7.902 1 97.38 366 VAL B O 1
ATOM 10340 N N . LYS B 1 367 ? 10.805 -7.438 -9.32 1 97 367 LYS B N 1
ATOM 10341 C CA . LYS B 1 367 ? 10.25 -8.781 -9.18 1 97 367 LYS B CA 1
ATOM 10342 C C . LYS B 1 367 ? 11.188 -9.828 -9.781 1 97 367 LYS B C 1
ATOM 10344 O O . LYS B 1 367 ? 11.18 -10.984 -9.367 1 97 367 LYS B O 1
ATOM 10349 N N . GLN B 1 368 ? 12.031 -9.422 -10.734 1 96.38 368 GLN B N 1
ATOM 10350 C CA . GLN B 1 368 ? 12.945 -10.336 -11.406 1 96.38 368 GLN B CA 1
ATOM 10351 C C . GLN B 1 368 ? 14.312 -10.336 -10.727 1 96.38 368 GLN B C 1
ATOM 10353 O O . GLN B 1 368 ? 15.195 -11.117 -11.094 1 96.38 368 GLN B O 1
ATOM 10358 N N . TYR B 1 369 ? 14.555 -9.492 -9.711 1 95.62 369 TYR B N 1
ATOM 10359 C CA . TYR B 1 369 ? 15.875 -9.219 -9.164 1 95.62 369 TYR B CA 1
ATOM 10360 C C . TYR B 1 369 ? 16.5 -10.492 -8.602 1 95.62 369 TYR B C 1
ATOM 10362 O O . TYR B 1 369 ? 17.656 -10.805 -8.906 1 95.62 369 TYR B O 1
ATOM 10370 N N . LYS B 1 370 ? 15.773 -11.234 -7.809 1 93.75 370 LYS B N 1
ATOM 10371 C CA . LYS B 1 370 ? 16.312 -12.445 -7.199 1 93.75 370 LYS B CA 1
ATOM 10372 C C . LYS B 1 370 ? 16.688 -13.477 -8.258 1 93.75 370 LYS B C 1
ATOM 10374 O O . LYS B 1 370 ? 17.719 -14.148 -8.148 1 93.75 370 LYS B O 1
ATOM 10379 N N . LYS B 1 371 ? 15.773 -13.641 -9.203 1 94.88 371 LYS B N 1
ATOM 10380 C CA . LYS B 1 371 ? 16.078 -14.555 -10.297 1 94.88 371 LYS B CA 1
ATOM 10381 C C . LYS B 1 371 ? 17.328 -14.125 -11.047 1 94.88 371 LYS B C 1
ATOM 10383 O O . LYS B 1 371 ? 18.172 -14.961 -11.375 1 94.88 371 LYS B O 1
ATOM 10388 N N . GLU B 1 372 ? 17.469 -12.836 -11.281 1 94 372 GLU B N 1
ATOM 10389 C CA . GLU B 1 372 ? 18.625 -12.32 -12.008 1 94 372 GLU B CA 1
ATOM 10390 C C . GLU B 1 372 ? 19.906 -12.438 -11.18 1 94 372 GLU B C 1
ATOM 10392 O O . GLU B 1 372 ? 20.984 -12.672 -11.727 1 94 372 GLU B O 1
ATOM 10397 N N . LEU B 1 373 ? 19.719 -12.25 -9.945 1 92.06 373 LEU B N 1
ATOM 10398 C CA . LEU B 1 373 ? 20.859 -12.406 -9.047 1 92.06 373 LEU B CA 1
ATOM 10399 C C . LEU B 1 373 ? 21.422 -13.82 -9.109 1 92.06 373 LEU B C 1
ATOM 10401 O O . LEU B 1 373 ? 22.625 -14.023 -9.031 1 92.06 373 LEU B O 1
ATOM 10405 N N . LYS B 1 374 ? 20.562 -14.82 -9.297 1 94.69 374 LYS B N 1
ATOM 10406 C CA . LYS B 1 374 ? 20.953 -16.219 -9.289 1 94.69 374 LYS B CA 1
ATOM 10407 C C . LYS B 1 374 ? 21.297 -16.719 -10.695 1 94.69 374 LYS B C 1
ATOM 10409 O O . LYS B 1 374 ? 21.672 -17.875 -10.883 1 94.69 374 LYS B O 1
ATOM 10414 N N . ARG B 1 375 ? 21.141 -15.922 -11.648 1 95.44 375 ARG B N 1
ATOM 10415 C CA . ARG B 1 375 ? 21.328 -16.328 -13.031 1 95.44 375 ARG B CA 1
ATOM 10416 C C . ARG B 1 375 ? 22.766 -16.781 -13.289 1 95.44 375 ARG B C 1
ATOM 10418 O O . ARG B 1 375 ? 23.703 -16.109 -12.852 1 95.44 375 ARG B O 1
ATOM 10425 N N . THR B 1 376 ? 22.938 -17.875 -13.906 1 97.06 376 THR B N 1
ATOM 10426 C CA . THR B 1 376 ? 24.203 -18.375 -14.438 1 97.06 376 THR B CA 1
ATOM 10427 C C . THR B 1 376 ? 24.078 -18.703 -15.922 1 97.06 376 THR B C 1
ATOM 10429 O O . THR B 1 376 ? 22.969 -18.781 -16.453 1 97.06 376 THR B O 1
ATOM 10432 N N . TYR B 1 377 ? 25.188 -18.75 -16.547 1 98 377 TYR B N 1
ATOM 10433 C CA . TYR B 1 377 ? 25.25 -19.047 -17.969 1 98 377 TYR B CA 1
ATOM 10434 C C . TYR B 1 377 ? 25.859 -20.422 -18.203 1 98 377 TYR B C 1
ATOM 10436 O O . TYR B 1 377 ? 27 -20.688 -17.828 1 98 377 TYR B O 1
ATOM 10444 N N . LEU B 1 378 ? 25.047 -21.25 -18.844 1 98.19 378 LEU B N 1
ATOM 10445 C CA . LEU B 1 378 ? 25.375 -22.672 -18.953 1 98.19 378 LEU B CA 1
ATOM 10446 C C . LEU B 1 378 ? 26.672 -22.859 -19.734 1 98.19 378 LEU B C 1
ATOM 10448 O O . LEU B 1 378 ? 26.891 -22.203 -20.75 1 98.19 378 LEU B O 1
ATOM 10452 N N . ALA B 1 379 ? 27.562 -23.719 -19.281 1 98.25 379 ALA B N 1
ATOM 10453 C CA . ALA B 1 379 ? 28.75 -24.234 -19.938 1 98.25 379 ALA B CA 1
ATOM 10454 C C . ALA B 1 379 ? 28.812 -25.75 -19.875 1 98.25 379 ALA B C 1
ATOM 10456 O O . ALA B 1 379 ? 28 -26.375 -19.172 1 98.25 379 ALA B O 1
ATOM 10457 N N . VAL B 1 380 ? 29.719 -26.312 -20.688 1 98.19 380 VAL B N 1
ATOM 10458 C CA . VAL B 1 380 ? 29.859 -27.766 -20.672 1 98.19 380 VAL B CA 1
ATOM 10459 C C . VAL B 1 380 ? 31.344 -28.141 -20.656 1 98.19 380 VAL B C 1
ATOM 10461 O O . VAL B 1 380 ? 32.156 -27.516 -21.344 1 98.19 380 VAL B O 1
ATOM 10464 N N . LEU B 1 381 ? 31.75 -28.969 -19.75 1 97.94 381 LEU B N 1
ATOM 10465 C CA . LEU B 1 381 ? 33.062 -29.594 -19.719 1 97.94 381 LEU B CA 1
ATOM 10466 C C . LEU B 1 381 ? 33.031 -30.984 -20.344 1 97.94 381 LEU B C 1
ATOM 10468 O O . LEU B 1 381 ? 32.375 -31.891 -19.797 1 97.94 381 LEU B O 1
ATOM 10472 N N . HIS B 1 382 ? 33.625 -31.094 -21.469 1 97.31 382 HIS B N 1
ATOM 10473 C CA . HIS B 1 382 ? 33.812 -32.438 -22.047 1 97.31 382 HIS B CA 1
ATOM 10474 C C . HIS B 1 382 ? 34.906 -33.188 -21.312 1 97.31 382 HIS B C 1
ATOM 10476 O O . HIS B 1 382 ? 36.094 -32.844 -21.375 1 97.31 382 HIS B O 1
ATOM 10482 N N . ILE B 1 383 ? 34.5 -34.219 -20.688 1 96.12 383 ILE B N 1
ATOM 10483 C CA . ILE B 1 383 ? 35.344 -34.906 -19.719 1 96.12 383 ILE B CA 1
ATOM 10484 C C . ILE B 1 383 ? 36.594 -35.438 -20.406 1 96.12 383 ILE B C 1
ATOM 10486 O O . ILE B 1 383 ? 37.719 -35.281 -19.906 1 96.12 383 ILE B O 1
ATOM 10490 N N . ASN B 1 384 ? 36.188 -36.062 -21.578 1 91.19 384 ASN B N 1
ATOM 10491 C CA . ASN B 1 384 ? 37.344 -36.531 -22.344 1 91.19 384 ASN B CA 1
ATOM 10492 C C . ASN B 1 384 ? 38.125 -35.344 -22.906 1 91.19 384 ASN B C 1
ATOM 10494 O O . ASN B 1 384 ? 37.625 -34.562 -23.688 1 91.19 384 ASN B O 1
ATOM 10498 N N . GLY B 1 385 ? 39.25 -35.031 -22.547 1 92 385 GLY B N 1
ATOM 10499 C CA . GLY B 1 385 ? 40.094 -33.938 -23.016 1 92 385 GLY B CA 1
ATOM 10500 C C . GLY B 1 385 ? 40.062 -32.719 -22.125 1 92 385 GLY B C 1
ATOM 10501 O O . GLY B 1 385 ? 40.844 -31.781 -22.328 1 92 385 GLY B O 1
ATOM 10502 N N . ASN B 1 386 ? 39.125 -32.781 -21.203 1 95.81 386 ASN B N 1
ATOM 10503 C CA . ASN B 1 386 ? 39 -31.656 -20.297 1 95.81 386 ASN B CA 1
ATOM 10504 C C . ASN B 1 386 ? 38.781 -30.344 -21.047 1 95.81 386 ASN B C 1
ATOM 10506 O O . ASN B 1 386 ? 39.5 -29.359 -20.797 1 95.81 386 ASN B O 1
ATOM 10510 N N . ASN B 1 387 ? 37.906 -30.406 -22.078 1 96.25 387 ASN B N 1
ATOM 10511 C CA . ASN B 1 387 ? 37.594 -29.25 -22.922 1 96.25 387 ASN B CA 1
ATOM 10512 C C . ASN B 1 387 ? 36.375 -28.5 -22.422 1 96.25 387 ASN B C 1
ATOM 10514 O O . ASN B 1 387 ? 35.281 -29.062 -22.375 1 96.25 387 ASN B O 1
ATOM 10518 N N . LEU B 1 388 ? 36.562 -27.312 -22.047 1 97.5 388 LEU B N 1
ATOM 10519 C CA . LEU B 1 388 ? 35.5 -26.469 -21.516 1 97.5 388 LEU B CA 1
ATOM 10520 C C . LEU B 1 388 ? 34.938 -25.562 -22.594 1 97.5 388 LEU B C 1
ATOM 10522 O O . LEU B 1 388 ? 35.688 -24.844 -23.266 1 97.5 388 LEU B O 1
ATOM 10526 N N . VAL B 1 389 ? 33.625 -25.578 -22.828 1 97.69 389 VAL B N 1
ATOM 10527 C CA . VAL B 1 389 ? 32.938 -24.766 -23.828 1 97.69 389 VAL B CA 1
ATOM 10528 C C . VAL B 1 389 ? 31.844 -23.938 -23.172 1 97.69 389 VAL B C 1
ATOM 10530 O O . VAL B 1 389 ? 31 -24.469 -22.453 1 97.69 389 VAL B O 1
ATOM 10533 N N . GLN B 1 390 ? 31.891 -22.625 -23.359 1 97.88 390 GLN B N 1
ATOM 10534 C CA . GLN B 1 390 ? 30.812 -21.75 -22.906 1 97.88 390 GLN B CA 1
ATOM 10535 C C . GLN B 1 390 ? 29.625 -21.797 -23.859 1 97.88 390 GLN B C 1
ATOM 10537 O O . GLN B 1 390 ? 29.781 -21.547 -25.062 1 97.88 390 GLN B O 1
ATOM 10542 N N . LEU B 1 391 ? 28.406 -22.141 -23.375 1 98.38 391 LEU B N 1
ATOM 10543 C CA . LEU B 1 391 ? 27.219 -22.281 -24.203 1 98.38 391 LEU B CA 1
ATOM 10544 C C . LEU B 1 391 ? 26.344 -21.031 -24.141 1 98.38 391 LEU B C 1
ATOM 10546 O O . LEU B 1 391 ? 26 -20.438 -25.156 1 98.38 391 LEU B O 1
ATOM 10550 N N . GLY B 1 392 ? 25.875 -20.688 -22.969 1 98.12 392 GLY B N 1
ATOM 10551 C CA . GLY B 1 392 ? 25.156 -19.438 -22.781 1 98.12 392 GLY B CA 1
ATOM 10552 C C . GLY B 1 392 ? 26.062 -18.25 -22.516 1 98.12 392 GLY B C 1
ATOM 10553 O O . GLY B 1 392 ? 27.188 -18.422 -22.016 1 98.12 392 GLY B O 1
ATOM 10554 N N . ASP B 1 393 ? 25.656 -17.016 -22.812 1 97.56 393 ASP B N 1
ATOM 10555 C CA . ASP B 1 393 ? 26.406 -15.805 -22.547 1 97.56 393 ASP B CA 1
ATOM 10556 C C . ASP B 1 393 ? 25.484 -14.609 -22.344 1 97.56 393 ASP B C 1
ATOM 10558 O O . ASP B 1 393 ? 24.281 -14.781 -22.094 1 97.56 393 ASP B O 1
ATOM 10562 N N . LEU B 1 394 ? 26.047 -13.445 -22.328 1 96.44 394 LEU B N 1
ATOM 10563 C CA . LEU B 1 394 ? 25.281 -12.25 -21.984 1 96.44 394 LEU B CA 1
ATOM 10564 C C . LEU B 1 394 ? 24.328 -11.875 -23.109 1 96.44 394 LEU B C 1
ATOM 10566 O O . LEU B 1 394 ? 23.391 -11.109 -22.891 1 96.44 394 LEU B O 1
ATOM 10570 N N . ILE B 1 395 ? 24.516 -12.367 -24.297 1 97.38 395 ILE B N 1
ATOM 10571 C CA . ILE B 1 395 ? 23.688 -12.055 -25.453 1 97.38 395 ILE B CA 1
ATOM 10572 C C . ILE B 1 395 ? 22.594 -13.117 -25.609 1 97.38 395 ILE B C 1
ATOM 10574 O O . ILE B 1 395 ? 21.438 -12.789 -25.891 1 97.38 395 ILE B O 1
ATOM 10578 N N . VAL B 1 396 ? 22.969 -14.375 -25.484 1 98.44 396 VAL B N 1
ATOM 10579 C CA . VAL B 1 396 ? 22.062 -15.516 -25.484 1 98.44 396 VAL B CA 1
ATOM 10580 C C . VAL B 1 396 ? 22.141 -16.266 -24.156 1 98.44 396 VAL B C 1
ATOM 10582 O O . VAL B 1 396 ? 22.766 -17.328 -24.078 1 98.44 396 VAL B O 1
ATOM 10585 N N . PRO B 1 397 ? 21.375 -15.781 -23.234 1 97.62 397 PRO B N 1
ATOM 10586 C CA . PRO B 1 397 ? 21.609 -16.25 -21.875 1 97.62 397 PRO B CA 1
ATOM 10587 C C . PRO B 1 397 ? 20.953 -17.609 -21.594 1 97.62 397 PRO B C 1
ATOM 10589 O O . PRO B 1 397 ? 21.391 -18.359 -20.734 1 97.62 397 PRO B O 1
ATOM 10592 N N . ASP B 1 398 ? 19.875 -17.984 -22.25 1 97.81 398 ASP B N 1
ATOM 10593 C CA . ASP B 1 398 ? 19.078 -19.172 -21.891 1 97.81 398 ASP B CA 1
ATOM 10594 C C . ASP B 1 398 ? 19.391 -20.344 -22.812 1 97.81 398 ASP B C 1
ATOM 10596 O O . ASP B 1 398 ? 19.203 -20.25 -24.031 1 97.81 398 ASP B O 1
ATOM 10600 N N . VAL B 1 399 ? 19.906 -21.344 -22.25 1 97.62 399 VAL B N 1
ATOM 10601 C CA . VAL B 1 399 ? 20.188 -22.578 -22.969 1 97.62 399 VAL B CA 1
ATOM 10602 C C . VAL B 1 399 ? 19.484 -23.75 -22.297 1 97.62 399 VAL B C 1
ATOM 10604 O O . VAL B 1 399 ? 19.609 -23.938 -21.078 1 97.62 399 VAL B O 1
ATOM 10607 N N . GLU B 1 400 ? 18.734 -24.453 -23.016 1 92.31 400 GLU B N 1
ATOM 10608 C CA . GLU B 1 400 ? 18.062 -25.641 -22.516 1 92.31 400 GLU B CA 1
ATOM 10609 C C . GLU B 1 400 ? 18.734 -26.906 -23.016 1 92.31 400 GLU B C 1
ATOM 10611 O O . GLU B 1 400 ? 18.781 -27.172 -24.219 1 92.31 400 GLU B O 1
ATOM 10616 N N . VAL B 1 401 ? 19.297 -27.641 -22.078 1 93.31 401 VAL B N 1
ATOM 10617 C CA . VAL B 1 401 ? 19.969 -28.875 -22.484 1 93.31 401 VAL B CA 1
ATOM 10618 C C . VAL B 1 401 ? 19.391 -30.047 -21.703 1 93.31 401 VAL B C 1
ATOM 10620 O O . VAL B 1 401 ? 19.266 -30 -20.469 1 93.31 401 VAL B O 1
ATOM 10623 N N . GLN B 1 402 ? 19.016 -31.062 -22.406 1 91.88 402 GLN B N 1
ATOM 10624 C CA . GLN B 1 402 ? 18.656 -32.344 -21.844 1 91.88 402 GLN B CA 1
ATOM 10625 C C . GLN B 1 402 ? 19.781 -33.375 -22.047 1 91.88 402 GLN B C 1
ATOM 10627 O O . GLN B 1 402 ? 20.875 -33.188 -21.5 1 91.88 402 GLN B O 1
ATOM 10632 N N . GLN B 1 403 ? 19.609 -34.344 -22.922 1 92.94 403 GLN B N 1
ATOM 10633 C CA . GLN B 1 403 ? 20.672 -35.312 -23.156 1 92.94 403 GLN B CA 1
ATOM 10634 C C . GLN B 1 403 ? 21.219 -35.188 -24.578 1 92.94 403 GLN B C 1
ATOM 10636 O O . GLN B 1 403 ? 21.656 -36.188 -25.172 1 92.94 403 GLN B O 1
ATOM 10641 N N . GLN B 1 404 ? 21.125 -34 -25.078 1 93 404 GLN B N 1
ATOM 10642 C CA . GLN B 1 404 ? 21.641 -33.75 -26.406 1 93 404 GLN B CA 1
ATOM 10643 C C . GLN B 1 404 ? 23.156 -33.938 -26.453 1 93 404 GLN B C 1
ATOM 10645 O O . GLN B 1 404 ? 23.844 -33.781 -25.453 1 93 404 GLN B O 1
ATOM 10650 N N . GLN B 1 405 ? 23.625 -34.188 -27.656 1 91.75 405 GLN B N 1
ATOM 10651 C CA . GLN B 1 405 ? 25.047 -34.469 -27.797 1 91.75 405 GLN B CA 1
ATOM 10652 C C . GLN B 1 405 ? 25.734 -33.438 -28.688 1 91.75 405 GLN B C 1
ATOM 10654 O O . GLN B 1 405 ? 26.938 -33.219 -28.594 1 91.75 405 GLN B O 1
ATOM 10659 N N . ARG B 1 406 ? 24.938 -32.875 -29.516 1 95.44 406 ARG B N 1
ATOM 10660 C CA . ARG B 1 406 ? 25.578 -31.969 -30.469 1 95.44 406 ARG B CA 1
ATOM 10661 C C . ARG B 1 406 ? 24.938 -30.594 -30.406 1 95.44 406 ARG B C 1
ATOM 10663 O O . ARG B 1 406 ? 25.641 -29.578 -30.281 1 95.44 406 ARG B O 1
ATOM 10670 N N . PHE B 1 407 ? 23.578 -30.594 -30.531 1 97 407 PHE B N 1
ATOM 10671 C CA . PHE B 1 407 ? 22.906 -29.297 -30.578 1 97 407 PHE B CA 1
ATOM 10672 C C . PHE B 1 407 ? 21.906 -29.172 -29.422 1 97 407 PHE B C 1
ATOM 10674 O O . PHE B 1 407 ? 21.266 -30.156 -29.047 1 97 407 PHE B O 1
ATOM 10681 N N . ALA B 1 408 ? 21.797 -27.969 -28.906 1 97.25 408 ALA B N 1
ATOM 10682 C CA . ALA B 1 408 ? 20.766 -27.594 -27.938 1 97.25 408 ALA B CA 1
ATOM 10683 C C . ALA B 1 408 ? 20.047 -26.312 -28.359 1 97.25 408 ALA B C 1
ATOM 10685 O O . ALA B 1 408 ? 20.594 -25.531 -29.156 1 97.25 408 ALA B O 1
ATOM 10686 N N . LEU B 1 409 ? 18.844 -26.141 -27.922 1 97.5 409 LEU B N 1
ATOM 10687 C CA . LEU B 1 409 ? 18.125 -24.906 -28.172 1 97.5 409 LEU B CA 1
ATOM 10688 C C . LEU B 1 409 ? 18.516 -23.828 -27.156 1 97.5 409 LEU B C 1
ATOM 10690 O O . LEU B 1 409 ? 18.703 -24.125 -25.984 1 97.5 409 LEU B O 1
ATOM 10694 N N . ALA B 1 410 ? 18.703 -22.672 -27.578 1 98.44 410 ALA B N 1
ATOM 10695 C CA . ALA B 1 410 ? 18.984 -21.484 -26.75 1 98.44 410 ALA B CA 1
ATOM 10696 C C . ALA B 1 410 ? 18.062 -20.328 -27.156 1 98.44 410 ALA B C 1
ATOM 10698 O O . ALA B 1 410 ? 17.438 -20.359 -28.219 1 98.44 410 ALA B O 1
ATOM 10699 N N . SER B 1 411 ? 17.906 -19.406 -26.281 1 98.44 411 SER B N 1
ATOM 10700 C CA . SER B 1 411 ? 17.016 -18.281 -26.594 1 98.44 411 SER B CA 1
ATOM 10701 C C . SER B 1 411 ? 17.406 -17.031 -25.812 1 98.44 411 SER B C 1
ATOM 10703 O O . SER B 1 411 ? 18.203 -17.109 -24.875 1 98.44 411 SER B O 1
ATOM 10705 N N . SER B 1 412 ? 16.922 -15.859 -26.281 1 98.5 412 SER B N 1
ATOM 10706 C CA . SER B 1 412 ? 17.141 -14.578 -25.641 1 98.5 412 SER B CA 1
ATOM 10707 C C . SER B 1 412 ? 15.922 -13.664 -25.781 1 98.5 412 SER B C 1
ATOM 10709 O O . SER B 1 412 ? 15.391 -13.5 -26.875 1 98.5 412 SER B O 1
ATOM 10711 N N . ASP B 1 413 ? 15.484 -13.164 -24.688 1 97.94 413 ASP B N 1
ATOM 10712 C CA . ASP B 1 413 ? 14.391 -12.203 -24.734 1 97.94 413 ASP B CA 1
ATOM 10713 C C . ASP B 1 413 ?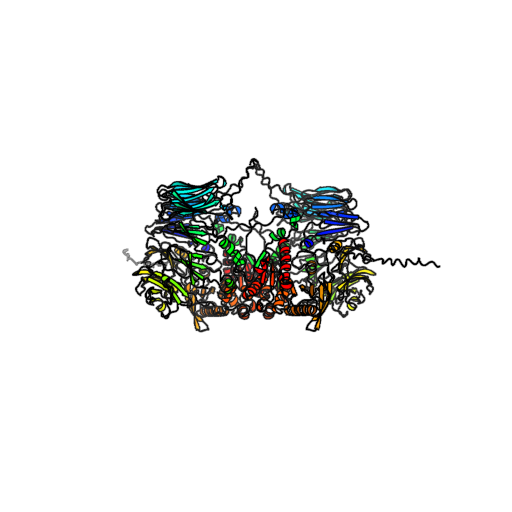 14.906 -10.773 -24.578 1 97.94 413 ASP B C 1
ATOM 10715 O O . ASP B 1 413 ? 14.125 -9.828 -24.484 1 97.94 413 ASP B O 1
ATOM 10719 N N . LEU B 1 414 ? 16.25 -10.531 -24.547 1 97.5 414 LEU B N 1
ATOM 10720 C CA . LEU B 1 414 ? 16.891 -9.258 -24.234 1 97.5 414 LEU B CA 1
ATOM 10721 C C . LEU B 1 414 ? 16.438 -8.164 -25.203 1 97.5 414 LEU B C 1
ATOM 10723 O O . LEU B 1 414 ? 16.078 -7.062 -24.766 1 97.5 414 LEU B O 1
ATOM 10727 N N . PRO B 1 415 ? 16.328 -8.469 -26.547 1 97.5 415 PRO B N 1
ATOM 10728 C CA . PRO B 1 415 ? 15.953 -7.398 -27.484 1 97.5 415 PRO B CA 1
ATOM 10729 C C . PRO B 1 415 ? 14.5 -6.961 -27.328 1 97.5 415 PRO B C 1
ATOM 10731 O O . PRO B 1 415 ? 14.102 -5.914 -27.844 1 97.5 415 PRO B O 1
ATOM 10734 N N . TYR B 1 416 ? 13.68 -7.781 -26.625 1 97.75 416 TYR B N 1
ATOM 10735 C CA . TYR B 1 416 ? 12.242 -7.551 -26.656 1 97.75 416 TYR B CA 1
ATOM 10736 C C . TYR B 1 416 ? 11.719 -7.199 -25.266 1 97.75 416 TYR B C 1
ATOM 10738 O O . TYR B 1 416 ? 10.508 -7.125 -25.047 1 97.75 416 TYR B O 1
ATOM 10746 N N . ARG B 1 417 ? 12.555 -7.035 -24.266 1 97.44 417 ARG B N 1
ATOM 10747 C CA . ARG B 1 417 ? 12.133 -6.812 -22.891 1 97.44 417 ARG B CA 1
ATOM 10748 C C . ARG B 1 417 ? 11.352 -5.508 -22.75 1 97.44 417 ARG B C 1
ATOM 10750 O O . ARG B 1 417 ? 10.375 -5.434 -22.016 1 97.44 417 ARG B O 1
ATOM 10757 N N . LYS B 1 418 ? 11.75 -4.41 -23.469 1 96.56 418 LYS B N 1
ATOM 10758 C CA . LYS B 1 418 ? 11.047 -3.133 -23.391 1 96.56 418 LYS B CA 1
ATOM 10759 C C . LYS B 1 418 ? 9.609 -3.266 -23.875 1 96.56 418 LYS B C 1
ATOM 10761 O O . LYS B 1 418 ? 8.688 -2.701 -23.281 1 96.56 418 LYS B O 1
ATOM 10766 N N . MET B 1 419 ? 9.383 -4 -24.922 1 95.62 419 MET B N 1
ATOM 10767 C CA . MET B 1 419 ? 8.062 -4.047 -25.547 1 95.62 419 MET B CA 1
ATOM 10768 C C . MET B 1 419 ? 7.121 -4.953 -24.766 1 95.62 419 MET B C 1
ATOM 10770 O O . MET B 1 419 ? 5.926 -5.016 -25.062 1 95.62 419 MET B O 1
ATOM 10774 N N . ILE B 1 420 ? 7.629 -5.715 -23.688 1 96.44 420 ILE B N 1
ATOM 10775 C CA . ILE B 1 420 ? 6.754 -6.508 -22.828 1 96.44 420 ILE B CA 1
ATOM 10776 C C . ILE B 1 420 ? 5.582 -5.652 -22.359 1 96.44 420 ILE B C 1
ATOM 10778 O O . ILE B 1 420 ? 4.457 -6.137 -22.234 1 96.44 420 ILE B O 1
ATOM 10782 N N . THR B 1 421 ? 5.816 -4.371 -22.172 1 95.31 421 THR B N 1
ATOM 10783 C CA . THR B 1 421 ? 4.848 -3.443 -21.594 1 95.31 421 THR B CA 1
ATOM 10784 C C . THR B 1 421 ? 3.59 -3.371 -22.453 1 95.31 421 THR B C 1
ATOM 10786 O O . THR B 1 421 ? 2.48 -3.24 -21.938 1 95.31 421 THR B O 1
ATOM 10789 N N . TRP B 1 422 ? 3.695 -3.475 -23.781 1 94.5 422 TRP B N 1
ATOM 10790 C CA . TRP B 1 422 ? 2.52 -3.225 -24.609 1 94.5 422 TRP B CA 1
ATOM 10791 C C . TRP B 1 422 ? 2.285 -4.371 -25.594 1 94.5 422 TRP B C 1
ATOM 10793 O O . TRP B 1 422 ? 1.211 -4.477 -26.188 1 94.5 422 TRP B O 1
ATOM 10803 N N . ALA B 1 423 ? 3.326 -5.309 -25.719 1 95.12 423 ALA B N 1
ATOM 10804 C CA . ALA B 1 423 ? 3.197 -6.293 -26.797 1 95.12 423 ALA B CA 1
ATOM 10805 C C . ALA B 1 423 ? 3.287 -7.715 -26.25 1 95.12 423 ALA B C 1
ATOM 10807 O O . ALA B 1 423 ? 2.982 -8.68 -26.953 1 95.12 423 ALA B O 1
ATOM 10808 N N . GLY B 1 424 ? 3.697 -7.895 -25.047 1 94.81 424 GLY B N 1
ATOM 10809 C CA . GLY B 1 424 ? 3.832 -9.227 -24.469 1 94.81 424 GLY B CA 1
ATOM 10810 C C . GLY B 1 424 ? 5.234 -9.789 -24.594 1 94.81 424 GLY B C 1
ATOM 10811 O O . GLY B 1 424 ? 6.211 -9.039 -24.609 1 94.81 424 GLY B O 1
ATOM 10812 N N . PHE B 1 425 ? 5.402 -11.055 -24.609 1 96.56 425 PHE B N 1
ATOM 10813 C CA . PHE B 1 425 ? 6.684 -11.727 -24.438 1 96.56 425 PHE B CA 1
ATOM 10814 C C . PHE B 1 425 ? 7.156 -12.344 -25.75 1 96.56 425 PHE B C 1
ATOM 10816 O O . PHE B 1 425 ? 6.441 -13.141 -26.359 1 96.56 425 PHE B O 1
ATOM 10823 N N . TYR B 1 426 ? 8.344 -12.008 -26.172 1 97.88 426 TYR B N 1
ATOM 10824 C CA . TYR B 1 426 ? 8.969 -12.531 -27.375 1 97.88 426 TYR B CA 1
ATOM 10825 C C . TYR B 1 426 ? 10.422 -12.898 -27.125 1 97.88 426 TYR B C 1
ATOM 10827 O O . TYR B 1 426 ? 11.023 -12.445 -26.141 1 97.88 426 TYR B O 1
ATOM 10835 N N . ARG B 1 427 ? 10.945 -13.781 -27.938 1 98.12 427 ARG B N 1
ATOM 10836 C CA . ARG B 1 427 ? 12.336 -14.188 -27.828 1 98.12 427 ARG B CA 1
ATOM 10837 C C . ARG B 1 427 ? 12.898 -14.594 -29.188 1 98.12 427 ARG B C 1
ATOM 10839 O O . ARG B 1 427 ? 12.148 -14.898 -30.109 1 98.12 427 ARG B O 1
ATOM 10846 N N . ASP B 1 428 ? 14.258 -14.461 -29.328 1 98.56 428 ASP B N 1
ATOM 10847 C CA . ASP B 1 428 ? 15.008 -15.102 -30.406 1 98.56 428 ASP B CA 1
ATOM 10848 C C . ASP B 1 428 ? 15.422 -16.516 -30.031 1 98.56 428 ASP B C 1
ATOM 10850 O O . ASP B 1 428 ? 15.781 -16.781 -28.875 1 98.56 428 ASP B O 1
ATOM 10854 N N . PHE B 1 429 ? 15.391 -17.391 -30.984 1 98.5 429 PHE B N 1
ATOM 10855 C CA . PHE B 1 429 ? 15.828 -18.766 -30.734 1 98.5 429 PHE B CA 1
ATOM 10856 C C . PHE B 1 429 ? 17.047 -19.094 -31.578 1 98.5 429 PHE B C 1
ATOM 10858 O O . PHE B 1 429 ? 17.172 -18.641 -32.719 1 98.5 429 PHE B O 1
ATOM 10865 N N . TYR B 1 430 ? 17.938 -19.906 -30.984 1 98.44 430 TYR B N 1
ATOM 10866 C CA . TYR B 1 430 ? 19.203 -20.328 -31.578 1 98.44 430 TYR B CA 1
ATOM 10867 C C . TYR B 1 430 ? 19.422 -21.828 -31.391 1 98.44 430 TYR B C 1
ATOM 10869 O O . TYR B 1 430 ? 18.797 -22.453 -30.531 1 98.44 430 TYR B O 1
ATOM 10877 N N . LEU B 1 431 ? 20.219 -22.391 -32.281 1 97.75 431 LEU B N 1
ATOM 10878 C CA . LEU B 1 431 ? 20.875 -23.672 -32 1 97.75 431 LEU B CA 1
ATOM 10879 C C . LEU B 1 431 ? 22.312 -23.469 -31.531 1 97.75 431 LEU B C 1
ATOM 10881 O O . LEU B 1 431 ? 23.062 -22.688 -32.125 1 97.75 431 LEU B O 1
ATOM 10885 N N . VAL B 1 432 ? 22.609 -24.125 -30.484 1 98.12 432 VAL B N 1
ATOM 10886 C CA . VAL B 1 432 ? 23.969 -24.031 -29.969 1 98.12 432 VAL B CA 1
ATOM 10887 C C . VAL B 1 432 ? 24.672 -25.375 -30.125 1 98.12 432 VAL B C 1
ATOM 10889 O O . VAL B 1 432 ? 24.141 -26.422 -29.75 1 98.12 432 VAL B O 1
ATOM 10892 N N . ASP B 1 433 ? 25.859 -25.266 -30.656 1 97.56 433 ASP B N 1
ATOM 10893 C CA . ASP B 1 433 ? 26.703 -26.453 -30.781 1 97.56 433 ASP B CA 1
ATOM 10894 C C . ASP B 1 433 ? 27.406 -26.766 -29.469 1 97.56 433 ASP B C 1
ATOM 10896 O O . ASP B 1 433 ? 28.219 -25.969 -28.984 1 97.56 433 ASP B O 1
ATOM 10900 N N . LEU B 1 434 ? 27.188 -27.938 -28.906 1 97.81 434 LEU B N 1
ATOM 10901 C CA . LEU B 1 434 ? 27.703 -28.281 -27.578 1 97.81 434 LEU B CA 1
ATOM 10902 C C . LEU B 1 434 ? 29.219 -28.484 -27.625 1 97.81 434 LEU B C 1
ATOM 10904 O O . LEU B 1 434 ? 29.891 -28.438 -26.594 1 97.81 434 LEU B O 1
ATOM 10908 N N . ASN B 1 435 ? 29.781 -28.703 -28.719 1 96.69 435 ASN B N 1
ATOM 10909 C CA . ASN B 1 435 ? 31.203 -28.984 -28.844 1 96.69 435 ASN B CA 1
ATOM 10910 C C . ASN B 1 435 ? 32 -27.703 -29.047 1 96.69 435 ASN B C 1
ATOM 10912 O O . ASN B 1 435 ? 33.188 -27.656 -28.734 1 96.69 435 ASN B O 1
ATOM 10916 N N . THR B 1 436 ? 31.344 -26.656 -29.625 1 96.94 436 THR B N 1
ATOM 10917 C CA . THR B 1 436 ? 32.125 -25.484 -29.969 1 96.94 436 THR B CA 1
ATOM 10918 C C . THR B 1 436 ? 31.547 -24.234 -29.297 1 96.94 436 THR B C 1
ATOM 10920 O O . THR B 1 436 ? 32.25 -23.219 -29.203 1 96.94 436 THR B O 1
ATOM 10923 N N . GLY B 1 437 ? 30.344 -24.297 -28.938 1 97.31 437 GLY B N 1
ATOM 10924 C CA . GLY B 1 437 ? 29.688 -23.125 -28.375 1 97.31 437 GLY B CA 1
ATOM 10925 C C . GLY B 1 437 ? 29.109 -22.203 -29.422 1 97.31 437 GLY B C 1
ATOM 10926 O O . GLY B 1 437 ? 28.484 -21.188 -29.094 1 97.31 437 GLY B O 1
ATOM 10927 N N . ARG B 1 438 ? 29.297 -22.578 -30.703 1 97.56 438 ARG B N 1
ATOM 10928 C CA . ARG B 1 438 ? 28.781 -21.75 -31.797 1 97.56 438 ARG B CA 1
ATOM 10929 C C . ARG B 1 438 ? 27.266 -21.688 -31.766 1 97.56 438 ARG B C 1
ATOM 10931 O O . ARG B 1 438 ? 26.594 -22.703 -31.547 1 97.56 438 ARG B O 1
ATOM 10938 N N . LYS B 1 439 ? 26.719 -20.484 -31.984 1 97.81 439 LYS B N 1
ATOM 10939 C CA . LYS B 1 439 ? 25.266 -20.281 -31.984 1 97.81 439 LYS B CA 1
ATOM 10940 C C . LYS B 1 439 ? 24.75 -19.969 -33.375 1 97.81 439 LYS B C 1
ATOM 10942 O O . LYS B 1 439 ? 25.281 -19.094 -34.062 1 97.81 439 LYS B O 1
ATOM 10947 N N . ILE B 1 440 ? 23.781 -20.672 -33.844 1 96.5 440 ILE B N 1
ATOM 10948 C CA . ILE B 1 440 ? 23.125 -20.484 -35.125 1 96.5 440 ILE B CA 1
ATOM 10949 C C . ILE B 1 440 ? 21.75 -19.891 -34.938 1 96.5 440 ILE B C 1
ATOM 10951 O O . ILE B 1 440 ? 20.891 -20.484 -34.281 1 96.5 440 ILE B O 1
ATOM 10955 N N . SER B 1 441 ? 21.516 -18.703 -35.5 1 97 441 SER B N 1
ATOM 10956 C CA . SER B 1 441 ? 20.203 -18.062 -35.375 1 97 441 SER B CA 1
ATOM 10957 C C . SER B 1 441 ? 19.125 -18.859 -36.094 1 97 441 SER B C 1
ATOM 10959 O O . SER B 1 441 ? 19.297 -19.266 -37.219 1 97 441 SER B O 1
ATOM 10961 N N . LEU B 1 442 ? 18.031 -19.125 -35.406 1 96.81 442 LEU B N 1
ATOM 10962 C CA . LEU B 1 442 ? 16.938 -19.922 -35.938 1 96.81 442 LEU B CA 1
ATOM 10963 C C . LEU B 1 442 ? 15.695 -19.062 -36.188 1 96.81 442 LEU B C 1
ATOM 10965 O O . LEU B 1 442 ? 15.188 -18.984 -37.312 1 96.81 442 LEU B O 1
ATOM 10969 N N . LEU B 1 443 ? 15.156 -18.484 -35.156 1 97.69 443 LEU B N 1
ATOM 10970 C CA . LEU B 1 443 ? 13.945 -17.672 -35.219 1 97.69 443 LEU B CA 1
ATOM 10971 C C . LEU B 1 443 ? 14.148 -16.344 -34.5 1 97.69 443 LEU B C 1
ATOM 10973 O O . LEU B 1 443 ? 14.797 -16.297 -33.438 1 97.69 443 LEU B O 1
ATOM 10977 N N . THR B 1 444 ? 13.586 -15.258 -35.094 1 97.62 444 THR B N 1
ATOM 10978 C CA . THR B 1 444 ? 13.617 -13.938 -34.469 1 97.62 444 THR B CA 1
ATOM 10979 C C . THR B 1 444 ? 12.227 -13.508 -34.031 1 97.62 444 THR B C 1
ATOM 10981 O O . THR B 1 444 ? 11.234 -13.828 -34.688 1 97.62 444 THR B O 1
ATOM 10984 N N . GLN B 1 445 ? 12.102 -12.844 -32.812 1 97.25 445 GLN B N 1
ATOM 10985 C CA . GLN B 1 445 ? 10.891 -12.273 -32.25 1 97.25 445 GLN B CA 1
ATOM 10986 C C . GLN B 1 445 ? 9.75 -13.289 -32.219 1 97.25 445 GLN B C 1
ATOM 10988 O O . GLN B 1 445 ? 8.641 -12.992 -32.656 1 97.25 445 GLN B O 1
ATOM 10993 N N . GLN B 1 446 ? 10.117 -14.508 -31.844 1 97.06 446 GLN B N 1
ATOM 10994 C CA . GLN B 1 446 ? 9.148 -15.586 -31.656 1 97.06 446 GLN B CA 1
ATOM 10995 C C . GLN B 1 446 ? 8.398 -15.43 -30.344 1 97.06 446 GLN B C 1
ATOM 10997 O O . GLN B 1 446 ? 8.992 -15.078 -29.312 1 97.06 446 GLN B O 1
ATOM 11002 N N . SER B 1 447 ? 7.012 -15.609 -30.453 1 96.19 447 SER B N 1
ATOM 11003 C CA . SER B 1 447 ? 6.27 -15.617 -29.188 1 96.19 447 SER B CA 1
ATOM 11004 C C . SER B 1 447 ? 6.855 -16.625 -28.203 1 96.19 447 SER B C 1
ATOM 11006 O O . SER B 1 447 ? 7.137 -17.766 -28.578 1 96.19 447 SER B O 1
ATOM 11008 N N . THR B 1 448 ? 7.055 -16.219 -27 1 96.12 448 THR B N 1
ATOM 11009 C CA . THR B 1 448 ? 7.633 -17.094 -25.984 1 96.12 448 THR B CA 1
ATOM 11010 C C . THR B 1 448 ? 6.777 -18.328 -25.781 1 96.12 448 THR B C 1
ATOM 11012 O O . THR B 1 448 ? 7.297 -19.406 -25.453 1 96.12 448 THR B O 1
ATOM 11015 N N . SER B 1 449 ? 5.543 -18.266 -26.031 1 95.12 449 SER B N 1
ATOM 11016 C CA . SER B 1 449 ? 4.633 -19.391 -25.844 1 95.12 449 SER B CA 1
ATOM 11017 C C . SER B 1 449 ? 4.715 -20.375 -27 1 95.12 449 SER B C 1
ATOM 11019 O O . SER B 1 449 ? 4.141 -21.469 -26.953 1 95.12 449 SER B O 1
ATOM 11021 N N . GLU B 1 450 ? 5.359 -20.062 -28.094 1 96.62 450 GLU B N 1
ATOM 11022 C CA . GLU B 1 450 ? 5.52 -20.906 -29.266 1 96.62 450 GLU B CA 1
ATOM 11023 C C . GLU B 1 450 ? 6.969 -21.359 -29.438 1 96.62 450 GLU B C 1
ATOM 11025 O O . GLU B 1 450 ? 7.562 -21.172 -30.5 1 96.62 450 GLU B O 1
ATOM 11030 N N . GLU B 1 451 ? 7.445 -21.953 -28.438 1 96.44 451 GLU B N 1
ATOM 11031 C CA . GLU B 1 451 ? 8.82 -22.438 -28.469 1 96.44 451 GLU B CA 1
ATOM 11032 C C . GLU B 1 451 ? 8.992 -23.547 -29.516 1 96.44 451 GLU B C 1
ATOM 11034 O O . GLU B 1 451 ? 8.148 -24.438 -29.625 1 96.44 451 GLU B O 1
ATOM 11039 N N . PRO B 1 452 ? 10.086 -23.484 -30.312 1 97.62 452 PRO B N 1
ATOM 11040 C CA . PRO B 1 452 ? 10.367 -24.594 -31.219 1 97.62 452 PRO B CA 1
ATOM 11041 C C . PRO B 1 452 ? 10.789 -25.875 -30.484 1 97.62 452 PRO B C 1
ATOM 11043 O O . PRO B 1 452 ? 11.109 -25.828 -29.297 1 97.62 452 PRO B O 1
ATOM 11046 N N . THR B 1 453 ? 10.758 -27.016 -31.219 1 96.62 453 THR B N 1
ATOM 11047 C CA . THR B 1 453 ? 11.188 -28.266 -30.641 1 96.62 453 THR B CA 1
ATOM 11048 C C . THR B 1 453 ? 12.297 -28.906 -31.469 1 96.62 453 THR B C 1
ATOM 11050 O O . THR B 1 453 ? 12.234 -28.922 -32.688 1 96.62 453 THR B O 1
ATOM 11053 N N . LEU B 1 454 ? 13.328 -29.297 -30.828 1 97 454 LEU B N 1
ATOM 11054 C CA . LEU B 1 454 ? 14.445 -30 -31.438 1 97 454 LEU B CA 1
ATOM 11055 C C . LEU B 1 454 ? 14.195 -31.516 -31.438 1 97 454 LEU B C 1
ATOM 11057 O O . LEU B 1 454 ? 13.773 -32.094 -30.438 1 97 454 LEU B O 1
ATOM 11061 N N . SER B 1 455 ? 14.484 -32.156 -32.625 1 97 455 SER B N 1
ATOM 11062 C CA . SER B 1 455 ? 14.289 -33.594 -32.719 1 97 455 SER B CA 1
ATOM 11063 C C . SER B 1 455 ? 15.297 -34.344 -31.844 1 97 455 SER B C 1
ATOM 11065 O O . SER B 1 455 ? 16.406 -33.844 -31.609 1 97 455 SER B O 1
ATOM 11067 N N . PRO B 1 456 ? 14.961 -35.531 -31.328 1 95.19 456 PRO B N 1
ATOM 11068 C CA . PRO B 1 456 ? 15.844 -36.281 -30.422 1 95.19 456 PRO B CA 1
ATOM 11069 C C . PRO B 1 456 ? 17.203 -36.562 -31.047 1 95.19 456 PRO B C 1
ATOM 11071 O O . PRO B 1 456 ? 18.219 -36.562 -30.359 1 95.19 456 PRO B O 1
ATOM 11074 N N . GLY B 1 457 ? 17.219 -36.781 -32.312 1 95.12 457 GLY B N 1
ATOM 11075 C CA . GLY B 1 457 ? 18.469 -37.031 -33 1 95.12 457 GLY B CA 1
ATOM 11076 C C . GLY B 1 457 ? 19.172 -35.75 -33.438 1 95.12 457 GLY B C 1
ATOM 11077 O O . GLY B 1 457 ? 20.203 -35.812 -34.094 1 95.12 457 GLY B O 1
ATOM 11078 N N . GLU B 1 458 ? 18.594 -34.656 -33.156 1 96.81 458 GLU B N 1
ATOM 11079 C CA . GLU B 1 458 ? 19.156 -33.344 -33.375 1 96.81 458 GLU B CA 1
ATOM 11080 C C . GLU B 1 458 ? 19.375 -33.094 -34.875 1 96.81 458 GLU B C 1
ATOM 11082 O O . GLU B 1 458 ? 20.391 -32.5 -35.281 1 96.81 458 GLU B O 1
ATOM 11087 N N . LYS B 1 459 ? 18.484 -33.562 -35.688 1 97.25 459 LYS B N 1
ATOM 11088 C CA . LYS B 1 459 ? 18.578 -33.375 -37.125 1 97.25 459 LYS B CA 1
ATOM 11089 C C . LYS B 1 459 ? 17.625 -32.281 -37.594 1 97.25 459 LYS B C 1
ATOM 11091 O O . LYS B 1 459 ? 17.844 -31.672 -38.656 1 97.25 459 LYS B O 1
ATOM 11096 N N . PHE B 1 460 ? 16.578 -32.125 -36.875 1 97.88 460 PHE B N 1
ATOM 11097 C CA . PHE B 1 460 ? 15.523 -31.219 -37.344 1 97.88 460 PHE B CA 1
ATOM 11098 C C . PHE B 1 460 ? 15.047 -30.344 -36.188 1 97.88 460 PHE B C 1
ATOM 11100 O O . PHE B 1 460 ? 15.195 -30.703 -35 1 97.88 460 PHE B O 1
ATOM 11107 N N . VAL B 1 461 ? 14.523 -29.156 -36.5 1 97.94 461 VAL B N 1
ATOM 11108 C CA . VAL B 1 461 ? 13.758 -28.312 -35.594 1 97.94 461 VAL B CA 1
ATOM 11109 C C . VAL B 1 461 ? 12.375 -28.031 -36.188 1 97.94 461 VAL B C 1
ATOM 11111 O O . VAL B 1 461 ? 12.25 -27.672 -37.375 1 97.94 461 VAL B O 1
ATOM 11114 N N . SER B 1 462 ? 11.359 -28.25 -35.469 1 98.19 462 SER B N 1
ATOM 11115 C CA . SER B 1 462 ? 10.008 -27.891 -35.875 1 98.19 462 SER B CA 1
ATOM 11116 C C . SER B 1 462 ? 9.523 -26.641 -35.125 1 98.19 462 SER B C 1
ATOM 11118 O O . SER B 1 462 ? 9.828 -26.438 -33.969 1 98.19 462 SER B O 1
ATOM 11120 N N . TYR B 1 463 ? 8.797 -25.797 -35.812 1 98.19 463 TYR B N 1
ATOM 11121 C CA . TYR B 1 463 ? 8.281 -24.578 -35.219 1 98.19 463 TYR B CA 1
ATOM 11122 C C . TYR B 1 463 ? 7.012 -24.109 -35.906 1 98.19 463 TYR B C 1
ATOM 11124 O O . TYR B 1 463 ? 6.746 -24.484 -37.062 1 98.19 463 TYR B O 1
ATOM 11132 N N . TYR B 1 464 ? 6.199 -23.359 -35.156 1 97.94 464 TYR B N 1
ATOM 11133 C CA . TYR B 1 464 ? 4.969 -22.734 -35.656 1 97.94 464 TYR B CA 1
ATOM 11134 C C . TYR B 1 464 ? 5.176 -21.266 -35.938 1 97.94 464 TYR B C 1
ATOM 11136 O O . TYR B 1 464 ? 5.809 -20.547 -35.156 1 97.94 464 TYR B O 1
ATOM 11144 N N . LEU B 1 465 ? 4.68 -20.812 -37.125 1 95.5 465 LEU B N 1
ATOM 11145 C CA . LEU B 1 465 ? 4.75 -19.406 -37.5 1 95.5 465 LEU B CA 1
ATOM 11146 C C . LEU B 1 465 ? 3.572 -19.031 -38.406 1 95.5 465 LEU B C 1
ATOM 11148 O O . LEU B 1 465 ? 3.393 -19.594 -39.469 1 95.5 465 LEU B O 1
ATOM 11152 N N . HIS B 1 466 ? 2.713 -18.125 -37.938 1 92.19 466 HIS B N 1
ATOM 11153 C CA . HIS B 1 466 ? 1.636 -17.5 -38.688 1 92.19 466 HIS B CA 1
ATOM 11154 C C . HIS B 1 466 ? 0.708 -18.547 -39.312 1 92.19 466 HIS B C 1
ATOM 11156 O O . HIS B 1 466 ? 0.433 -18.516 -40.5 1 92.19 466 HIS B O 1
ATOM 11162 N N . GLY B 1 467 ? 0.341 -19.5 -38.531 1 95.12 467 GLY B N 1
ATOM 11163 C CA . GLY B 1 467 ? -0.69 -20.438 -38.938 1 95.12 467 GLY B CA 1
ATOM 11164 C C . GLY B 1 467 ? -0.132 -21.688 -39.594 1 95.12 467 GLY B C 1
ATOM 11165 O O . GLY B 1 467 ? -0.886 -22.594 -39.969 1 95.12 467 GLY B O 1
ATOM 11166 N N . ASN B 1 468 ? 1.204 -21.797 -39.688 1 96.75 468 ASN B N 1
ATOM 11167 C CA . ASN B 1 468 ? 1.839 -22.938 -40.375 1 96.75 468 ASN B CA 1
ATOM 11168 C C . ASN B 1 468 ? 2.902 -23.578 -39.469 1 96.75 468 ASN B C 1
ATOM 11170 O O . ASN B 1 468 ? 3.422 -22.938 -38.562 1 96.75 468 ASN B O 1
ATOM 11174 N N . VAL B 1 469 ? 3.162 -24.891 -39.75 1 98.19 469 VAL B N 1
ATOM 11175 C CA . VAL B 1 469 ? 4.254 -25.609 -39.125 1 98.19 469 VAL B CA 1
ATOM 11176 C C . VAL B 1 469 ? 5.402 -25.812 -40.094 1 98.19 469 VAL B C 1
ATOM 11178 O O . VAL B 1 469 ? 5.18 -26.172 -41.25 1 98.19 469 VAL B O 1
ATOM 11181 N N . PHE B 1 470 ? 6.555 -25.484 -39.625 1 98.12 470 PHE B N 1
ATOM 11182 C CA . PHE B 1 470 ? 7.754 -25.578 -40.469 1 98.12 470 PHE B CA 1
ATOM 11183 C C . PHE B 1 470 ? 8.703 -26.641 -39.906 1 98.12 470 PHE B C 1
ATOM 11185 O O . PHE B 1 470 ? 8.68 -26.938 -38.719 1 98.12 470 PHE B O 1
ATOM 11192 N N . LEU B 1 471 ? 9.477 -27.234 -40.781 1 97.88 471 LEU B N 1
ATOM 11193 C CA . LEU B 1 471 ? 10.578 -28.141 -40.438 1 97.88 471 LEU B CA 1
ATOM 11194 C C . LEU B 1 471 ? 11.906 -27.578 -40.938 1 97.88 471 LEU B C 1
ATOM 11196 O O . LEU B 1 471 ? 12.055 -27.266 -42.125 1 97.88 471 LEU B O 1
ATOM 11200 N N . TYR B 1 472 ? 12.773 -27.359 -40.031 1 97.88 472 TYR B N 1
ATOM 11201 C CA . TYR B 1 472 ? 14.133 -26.922 -40.375 1 97.88 472 TYR B CA 1
ATOM 11202 C C . TYR B 1 472 ? 15.109 -28.078 -40.312 1 97.88 472 TYR B C 1
ATOM 11204 O O . TYR B 1 472 ? 15.258 -28.719 -39.25 1 97.88 472 TYR B O 1
ATOM 11212 N N . GLU B 1 473 ? 15.773 -28.391 -41.312 1 97.62 473 GLU B N 1
ATOM 11213 C CA . GLU B 1 473 ? 16.828 -29.391 -41.375 1 97.62 473 GLU B CA 1
ATOM 11214 C C . GLU B 1 473 ? 18.203 -28.766 -41.125 1 97.62 473 GLU B C 1
ATOM 11216 O O . GLU B 1 473 ? 18.703 -28 -41.938 1 97.62 473 GLU B O 1
ATOM 11221 N N . ILE B 1 474 ? 18.844 -29.203 -40.094 1 97.31 474 ILE B N 1
ATOM 11222 C CA . ILE B 1 474 ? 20.031 -28.531 -39.562 1 97.31 474 ILE B CA 1
ATOM 11223 C C . ILE B 1 474 ? 21.203 -28.719 -40.531 1 97.31 474 ILE B C 1
ATOM 11225 O O . ILE B 1 474 ? 21.859 -27.75 -40.906 1 97.31 474 ILE B O 1
ATOM 11229 N N . ALA B 1 475 ? 21.438 -29.906 -41 1 95.06 475 ALA B N 1
ATOM 11230 C CA . ALA B 1 475 ? 22.609 -30.219 -41.812 1 95.06 475 ALA B CA 1
ATOM 11231 C C . ALA B 1 475 ? 22.562 -29.469 -43.156 1 95.06 475 ALA B C 1
ATOM 11233 O O . ALA B 1 475 ? 23.594 -29.016 -43.656 1 95.06 475 ALA B O 1
ATOM 11234 N N . GLN B 1 476 ? 21.344 -29.25 -43.688 1 95.06 476 GLN B N 1
ATOM 11235 C CA . GLN B 1 476 ? 21.203 -28.656 -45.031 1 95.06 476 GLN B CA 1
ATOM 11236 C C . GLN B 1 476 ? 20.844 -27.172 -44.906 1 95.06 476 GLN B C 1
ATOM 11238 O O . GLN B 1 476 ? 20.828 -26.453 -45.938 1 95.06 476 GLN B O 1
ATOM 11243 N N . ASP B 1 477 ? 20.562 -26.781 -43.719 1 95.31 477 ASP B N 1
ATOM 11244 C CA . ASP B 1 477 ? 20.094 -25.406 -43.531 1 95.31 477 ASP B CA 1
ATOM 11245 C C . ASP B 1 477 ? 18.891 -25.094 -44.406 1 95.31 477 ASP B C 1
ATOM 11247 O O . ASP B 1 477 ? 18.906 -24.125 -45.156 1 95.31 477 ASP B O 1
ATOM 11251 N N . ARG B 1 478 ? 17.906 -25.969 -44.375 1 96.56 478 ARG B N 1
ATOM 11252 C CA . ARG B 1 478 ? 16.719 -25.844 -45.219 1 96.56 478 ARG B CA 1
ATOM 11253 C C . ARG B 1 478 ? 15.445 -25.828 -44.375 1 96.56 478 ARG B C 1
ATOM 11255 O O . ARG B 1 478 ? 15.281 -26.641 -43.469 1 96.56 478 ARG B O 1
ATOM 11262 N N . ARG B 1 479 ? 14.562 -24.875 -44.688 1 96.94 479 ARG B N 1
ATOM 11263 C CA . ARG B 1 479 ? 13.25 -24.75 -44.031 1 96.94 479 ARG B CA 1
ATOM 11264 C C . ARG B 1 479 ? 12.141 -25.188 -45 1 96.94 479 ARG B C 1
ATOM 11266 O O . ARG B 1 479 ? 12.133 -24.812 -46.156 1 96.94 479 ARG B O 1
ATOM 11273 N N . THR B 1 480 ? 11.266 -25.969 -44.531 1 97.56 480 THR B N 1
ATOM 11274 C CA . THR B 1 480 ? 10.148 -26.453 -45.312 1 97.56 480 THR B CA 1
ATOM 11275 C C . THR B 1 480 ? 8.828 -26.234 -44.594 1 97.56 480 THR B C 1
ATOM 11277 O O . THR B 1 480 ? 8.695 -26.594 -43.406 1 97.56 480 THR B O 1
ATOM 11280 N N . ASN B 1 481 ? 7.828 -25.609 -45.219 1 97.81 481 ASN B N 1
ATOM 11281 C CA . ASN B 1 481 ? 6.465 -25.547 -44.719 1 97.81 481 ASN B CA 1
ATOM 11282 C C . ASN B 1 481 ? 5.719 -26.859 -44.906 1 97.81 481 ASN B C 1
ATOM 11284 O O . ASN B 1 481 ? 5.258 -27.156 -46 1 97.81 481 ASN B O 1
ATOM 11288 N N . VAL B 1 482 ? 5.516 -27.594 -43.906 1 97.81 482 VAL B N 1
ATOM 11289 C CA . VAL B 1 482 ? 5.012 -28.953 -44.031 1 97.81 482 VAL B CA 1
ATOM 11290 C C . VAL B 1 482 ? 3.486 -28.953 -43.969 1 97.81 482 VAL B C 1
ATOM 11292 O O . VAL B 1 482 ? 2.852 -29.984 -44.156 1 97.81 482 VAL B O 1
ATOM 11295 N N . THR B 1 483 ? 2.852 -27.797 -43.75 1 97.25 483 THR B N 1
ATOM 11296 C CA . THR B 1 483 ? 1.396 -27.766 -43.656 1 97.25 483 THR B CA 1
ATOM 11297 C C . THR B 1 483 ? 0.79 -26.984 -44.812 1 97.25 483 THR B C 1
ATOM 11299 O O . THR B 1 483 ? -0.427 -26.797 -44.875 1 97.25 483 THR B O 1
ATOM 11302 N N . LYS B 1 484 ? 1.494 -26.422 -45.688 1 93.81 484 LYS B N 1
ATOM 11303 C CA . LYS B 1 484 ? 1.09 -25.516 -46.75 1 93.81 484 LYS B CA 1
ATOM 11304 C C . LYS B 1 484 ? -0.065 -26.094 -47.562 1 93.81 484 LYS B C 1
ATOM 11306 O O . LYS B 1 484 ? -0.977 -25.375 -47.969 1 93.81 484 LYS B O 1
ATOM 11311 N N . THR B 1 485 ? -0.093 -27.391 -47.844 1 93.5 485 THR B N 1
ATOM 11312 C CA . THR B 1 485 ? -1.035 -27.969 -48.812 1 93.5 485 THR B CA 1
ATOM 11313 C C . THR B 1 485 ? -2.086 -28.812 -48.094 1 93.5 485 THR B C 1
ATOM 11315 O O . THR B 1 485 ? -2.801 -29.594 -48.719 1 93.5 485 THR B O 1
ATOM 11318 N N . LEU B 1 486 ? -2.164 -28.766 -46.844 1 95.75 486 LEU B N 1
ATOM 11319 C CA . LEU B 1 486 ? -2.996 -29.719 -46.094 1 95.75 486 LEU B CA 1
ATOM 11320 C C . LEU B 1 486 ? -4.434 -29.219 -46.031 1 95.75 486 LEU B C 1
ATOM 11322 O O . LEU B 1 486 ? -5.328 -29.953 -45.625 1 95.75 486 LEU B O 1
ATOM 11326 N N . GLY B 1 487 ? -4.762 -27.953 -46.312 1 93.31 487 GLY B N 1
ATOM 11327 C CA . GLY B 1 487 ? -6.109 -27.438 -46.469 1 93.31 487 GLY B CA 1
ATOM 11328 C C . GLY B 1 487 ? -6.824 -27.203 -45.156 1 93.31 487 GLY B C 1
ATOM 11329 O O . GLY B 1 487 ? -8.055 -27.125 -45.125 1 93.31 487 GLY B O 1
ATOM 11330 N N . VAL B 1 488 ? -6.203 -27.266 -44.031 1 95.12 488 VAL B N 1
ATOM 11331 C CA . VAL B 1 488 ? -6.773 -26.938 -42.75 1 95.12 488 VAL B CA 1
ATOM 11332 C C . VAL B 1 488 ? -5.875 -25.938 -42 1 95.12 488 VAL B C 1
ATOM 11334 O O . VAL B 1 488 ? -4.699 -25.797 -42.344 1 95.12 488 VAL B O 1
ATOM 11337 N N . SER B 1 489 ? -6.477 -25.25 -41.094 1 94.88 489 SER B N 1
ATOM 11338 C CA . SER B 1 489 ? -5.703 -24.281 -40.312 1 94.88 489 SER B CA 1
ATOM 11339 C C . SER B 1 489 ? -4.988 -24.953 -39.125 1 94.88 489 SER B C 1
ATOM 11341 O O . SER B 1 489 ? -5.551 -25.828 -38.469 1 94.88 489 SER B O 1
ATOM 11343 N N . PHE B 1 490 ? -3.793 -24.516 -38.844 1 97.75 490 PHE B N 1
ATOM 11344 C CA . PHE B 1 490 ? -3.039 -24.969 -37.688 1 97.75 490 PHE B CA 1
ATOM 11345 C C . PHE B 1 490 ? -2.957 -23.875 -36.625 1 97.75 490 PHE B C 1
ATOM 11347 O O . PHE B 1 490 ? -2.238 -24.016 -35.625 1 97.75 490 PHE B O 1
ATOM 11354 N N . ALA B 1 491 ? -3.699 -22.797 -36.875 1 97.19 491 ALA B N 1
ATOM 11355 C CA . ALA B 1 491 ? -3.898 -21.719 -35.906 1 97.19 491 ALA B CA 1
ATOM 11356 C C . ALA B 1 491 ? -5.215 -21.891 -35.156 1 97.19 491 ALA B C 1
ATOM 11358 O O . ALA B 1 491 ? -6.203 -22.359 -35.719 1 97.19 491 ALA B O 1
ATOM 11359 N N . ASP B 1 492 ? -5.164 -21.484 -33.875 1 96.88 492 ASP B N 1
ATOM 11360 C CA . ASP B 1 492 ? -6.363 -21.562 -33.031 1 96.88 492 ASP B CA 1
ATOM 11361 C C . ASP B 1 492 ? -7.555 -20.906 -33.75 1 96.88 492 ASP B C 1
ATOM 11363 O O . ASP B 1 492 ? -7.598 -19.688 -33.906 1 96.88 492 ASP B O 1
ATOM 11367 N N . GLU B 1 493 ? -8.531 -21.672 -34.094 1 95 493 GLU B N 1
ATOM 11368 C CA . GLU B 1 493 ? -9.688 -21.234 -34.844 1 95 493 GLU B CA 1
ATOM 11369 C C . GLU B 1 493 ? -10.656 -20.422 -33.969 1 95 493 GLU B C 1
ATOM 11371 O O . GLU B 1 493 ? -11.555 -19.75 -34.5 1 95 493 GLU B O 1
ATOM 11376 N N . ASP B 1 494 ? -10.5 -20.469 -32.656 1 92.25 494 ASP B N 1
ATOM 11377 C CA . ASP B 1 494 ? -11.383 -19.766 -31.75 1 92.25 494 ASP B CA 1
ATOM 11378 C C . ASP B 1 494 ? -10.711 -18.531 -31.172 1 92.25 494 ASP B C 1
ATOM 11380 O O . ASP B 1 494 ? -11.188 -17.953 -30.188 1 92.25 494 ASP B O 1
ATOM 11384 N N . HIS B 1 495 ? -9.555 -18.078 -31.719 1 94 495 HIS B N 1
ATOM 11385 C CA . HIS B 1 495 ? -8.781 -16.953 -31.203 1 94 495 HIS B CA 1
ATOM 11386 C C . HIS B 1 495 ? -9.523 -15.641 -31.406 1 94 495 HIS B C 1
ATOM 11388 O O . HIS B 1 495 ? -9.906 -15.297 -32.531 1 94 495 HIS B O 1
ATOM 11394 N N . ASP B 1 496 ? -9.82 -14.891 -30.344 1 94.19 496 ASP B N 1
ATOM 11395 C CA . ASP B 1 496 ? -10.539 -13.617 -30.422 1 94.19 496 ASP B CA 1
ATOM 11396 C C . ASP B 1 496 ? -9.773 -12.508 -29.719 1 94.19 496 ASP B C 1
ATOM 11398 O O . ASP B 1 496 ? -10.375 -11.594 -29.141 1 94.19 496 ASP B O 1
ATOM 11402 N N . TYR B 1 497 ? -8.461 -12.586 -29.531 1 94.75 497 TYR B N 1
ATOM 11403 C CA . TYR B 1 497 ? -7.582 -11.547 -29 1 94.75 497 TYR B CA 1
ATOM 11404 C C . TYR B 1 497 ? -6.977 -10.727 -30.141 1 94.75 497 TYR B C 1
ATOM 11406 O O . TYR B 1 497 ? -6.875 -11.203 -31.266 1 94.75 497 TYR B O 1
ATOM 11414 N N . PRO B 1 498 ? -6.66 -9.477 -29.859 1 95.94 498 PRO B N 1
ATOM 11415 C CA . PRO B 1 498 ? -6 -8.656 -30.875 1 95.94 498 PRO B CA 1
ATOM 11416 C C . PRO B 1 498 ? -4.512 -8.969 -31.016 1 95.94 498 PRO B C 1
ATOM 11418 O O . PRO B 1 498 ? -3.674 -8.078 -30.812 1 95.94 498 PRO B O 1
ATOM 11421 N N . SER B 1 499 ? -4.121 -10.172 -31.234 1 95.25 499 SER B N 1
ATOM 11422 C CA . SER B 1 499 ? -2.775 -10.695 -31.453 1 95.25 499 SER B CA 1
ATOM 11423 C C . SER B 1 499 ? -2.787 -11.867 -32.438 1 95.25 499 SER B C 1
ATOM 11425 O O . SER B 1 499 ? -3.854 -12.312 -32.875 1 95.25 499 SER B O 1
ATOM 11427 N N . ASN B 1 500 ? -1.573 -12.312 -32.812 1 94.5 500 ASN B N 1
ATOM 11428 C CA . ASN B 1 500 ? -1.505 -13.477 -33.688 1 94.5 500 ASN B CA 1
ATOM 11429 C C . ASN B 1 500 ? -2.055 -14.727 -33.031 1 94.5 500 ASN B C 1
ATOM 11431 O O . ASN B 1 500 ? -1.797 -14.961 -31.844 1 94.5 500 ASN B O 1
ATOM 11435 N N . ALA B 1 501 ? -2.867 -15.547 -33.75 1 96.38 501 ALA B N 1
ATOM 11436 C CA . ALA B 1 501 ? -3.453 -16.766 -33.219 1 96.38 501 ALA B CA 1
ATOM 11437 C C . ALA B 1 501 ? -2.373 -17.797 -32.875 1 96.38 501 ALA B C 1
ATOM 11439 O O . ALA B 1 501 ? -1.463 -18.031 -33.656 1 96.38 501 ALA B O 1
ATOM 11440 N N . PRO B 1 502 ? -2.367 -18.406 -31.703 1 96.88 502 PRO B N 1
ATOM 11441 C CA . PRO B 1 502 ? -1.411 -19.453 -31.328 1 96.88 502 PRO B CA 1
ATOM 11442 C C . PRO B 1 502 ? -1.688 -20.781 -32.031 1 96.88 502 PRO B C 1
ATOM 11444 O O . PRO B 1 502 ? -2.746 -20.953 -32.656 1 96.88 502 PRO B O 1
ATOM 11447 N N . SER B 1 503 ? -0.729 -21.656 -31.969 1 97.69 503 SER B N 1
ATOM 11448 C CA . SER B 1 503 ? -0.88 -22.984 -32.562 1 97.69 503 SER B CA 1
ATOM 11449 C C . SER B 1 503 ? -1.652 -23.906 -31.609 1 97.69 503 SER B C 1
ATOM 11451 O O . SER B 1 503 ? -2.086 -23.484 -30.531 1 97.69 503 SER B O 1
ATOM 11453 N N . TYR B 1 504 ? -1.956 -25.109 -32 1 97.31 504 TYR B N 1
ATOM 11454 C CA . TYR B 1 504 ? -2.545 -26.141 -31.172 1 97.31 504 TYR B CA 1
ATOM 11455 C C . TYR B 1 504 ? -1.463 -27.016 -30.547 1 97.31 504 TYR B C 1
ATOM 11457 O O . TYR B 1 504 ? -1.748 -28.109 -30.062 1 97.31 504 TYR B O 1
ATOM 11465 N N . GLY B 1 505 ? -0.203 -26.594 -30.531 1 95.56 505 GLY B N 1
ATOM 11466 C CA . GLY B 1 505 ? 0.921 -27.344 -30 1 95.56 505 GLY B CA 1
ATOM 11467 C C . GLY B 1 505 ? 1.495 -28.344 -30.984 1 95.56 505 GLY B C 1
ATOM 11468 O O . GLY B 1 505 ? 0.906 -28.594 -32.031 1 95.56 505 GLY B O 1
ATOM 11469 N N . LEU B 1 506 ? 2.729 -28.828 -30.656 1 96.19 506 LEU B N 1
ATOM 11470 C CA . LEU B 1 506 ? 3.408 -29.859 -31.438 1 96.19 506 LEU B CA 1
ATOM 11471 C C . LEU B 1 506 ? 3.434 -31.172 -30.672 1 96.19 506 LEU B C 1
ATOM 11473 O O . LEU B 1 506 ? 3.596 -31.203 -29.453 1 96.19 506 LEU B O 1
ATOM 11477 N N .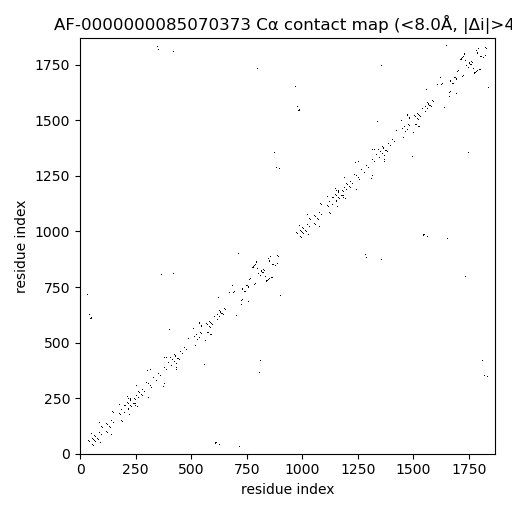 GLY B 1 507 ? 3.188 -32.25 -31.359 1 96.56 507 GLY B N 1
ATOM 11478 C CA . GLY B 1 507 ? 3.238 -33.562 -30.75 1 96.56 507 GLY B CA 1
ATOM 11479 C C . GLY B 1 507 ? 4.637 -34.156 -30.703 1 96.56 507 GLY B C 1
ATOM 11480 O O . GLY B 1 507 ? 5.613 -33.469 -31.016 1 96.56 507 GLY B O 1
ATOM 11481 N N . PRO B 1 508 ? 4.777 -35.406 -30.297 1 97.25 508 PRO B N 1
ATOM 11482 C CA . PRO B 1 508 ? 6.086 -36.031 -30.156 1 97.25 508 PRO B CA 1
ATOM 11483 C C . PRO B 1 508 ? 6.723 -36.375 -31.5 1 97.25 508 PRO B C 1
ATOM 11485 O O . PRO B 1 508 ? 6.023 -36.531 -32.5 1 97.25 508 PRO B O 1
ATOM 11488 N N . TRP B 1 509 ? 8.023 -36.594 -31.5 1 97.69 509 TRP B N 1
ATOM 11489 C CA . TRP B 1 509 ? 8.797 -37.062 -32.656 1 97.69 509 TRP B CA 1
ATOM 11490 C C . TRP B 1 509 ? 8.703 -38.562 -32.781 1 97.69 509 TRP B C 1
ATOM 11492 O O . TRP B 1 509 ? 8.398 -39.25 -31.828 1 97.69 509 TRP B O 1
ATOM 11502 N N . ILE B 1 510 ? 8.906 -39 -33.969 1 97.5 510 ILE B N 1
ATOM 11503 C CA . ILE B 1 510 ? 8.992 -40.438 -34.25 1 97.5 510 ILE B CA 1
ATOM 11504 C C . ILE B 1 510 ? 10.453 -40.875 -34.219 1 97.5 510 ILE B C 1
ATOM 11506 O O . ILE B 1 510 ? 11.344 -40.156 -34.656 1 97.5 510 ILE B O 1
ATOM 11510 N N . ALA B 1 511 ? 10.664 -42.094 -33.719 1 96 511 ALA B N 1
ATOM 11511 C CA . ALA B 1 511 ? 12.008 -42.625 -33.5 1 96 511 ALA B CA 1
ATOM 11512 C C . ALA B 1 511 ? 12.852 -42.469 -34.781 1 96 511 ALA B C 1
ATOM 11514 O O . ALA B 1 511 ? 12.359 -42.656 -35.875 1 96 511 ALA B O 1
ATOM 11515 N N . GLY B 1 512 ? 14.039 -42.156 -34.531 1 95.38 512 GLY B N 1
ATOM 11516 C CA . GLY B 1 512 ? 14.992 -41.969 -35.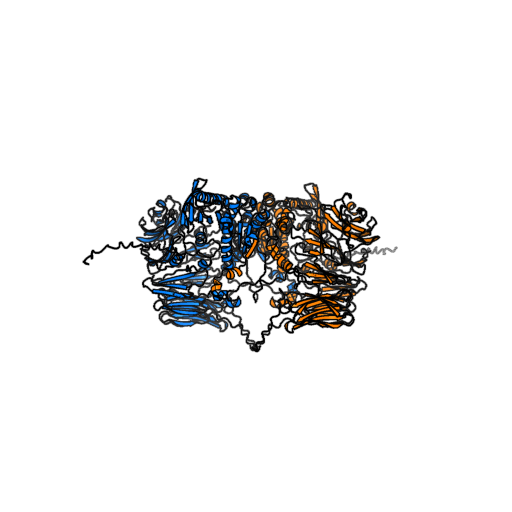625 1 95.38 512 GLY B CA 1
ATOM 11517 C C . GLY B 1 512 ? 14.82 -40.656 -36.344 1 95.38 512 GLY B C 1
ATOM 11518 O O . GLY B 1 512 ? 15.367 -40.469 -37.438 1 95.38 512 GLY B O 1
ATOM 11519 N N . ASP B 1 513 ? 14.039 -39.812 -35.938 1 97.31 513 ASP B N 1
ATOM 11520 C CA . ASP B 1 513 ? 13.742 -38.531 -36.531 1 97.31 513 ASP B CA 1
ATOM 11521 C C . ASP B 1 513 ? 13.047 -38.688 -37.875 1 97.31 513 ASP B C 1
ATOM 11523 O O . ASP B 1 513 ? 13.273 -37.906 -38.781 1 97.31 513 ASP B O 1
ATOM 11527 N N . THR B 1 514 ? 12.273 -39.719 -37.969 1 96.81 514 THR B N 1
ATOM 11528 C CA . THR B 1 514 ? 11.664 -40.031 -39.281 1 96.81 514 THR B CA 1
ATOM 11529 C C . THR B 1 514 ? 10.383 -39.219 -39.469 1 96.81 514 THR B C 1
ATOM 11531 O O . THR B 1 514 ? 9.859 -39.156 -40.594 1 96.81 514 THR B O 1
ATOM 11534 N N . GLY B 1 515 ? 9.977 -38.688 -38.438 1 97.38 515 GLY B N 1
ATOM 11535 C CA . GLY B 1 515 ? 8.773 -37.875 -38.531 1 97.38 515 GLY B CA 1
ATOM 11536 C C . GLY B 1 515 ? 8.367 -37.281 -37.188 1 97.38 515 GLY B C 1
ATOM 11537 O O . GLY B 1 515 ? 9.109 -37.375 -36.219 1 97.38 515 GLY B O 1
ATOM 11538 N N . LEU B 1 516 ? 7.258 -36.562 -37.156 1 97.75 516 LEU B N 1
ATOM 11539 C CA . LEU B 1 516 ? 6.656 -36 -35.938 1 97.75 516 LEU B CA 1
ATOM 11540 C C . LEU B 1 516 ? 5.145 -35.875 -36.094 1 97.75 516 LEU B C 1
ATOM 11542 O O . LEU B 1 516 ? 4.617 -35.969 -37.219 1 97.75 516 LEU B O 1
ATOM 11546 N N . LEU B 1 517 ? 4.496 -35.719 -35.031 1 98.44 517 LEU B N 1
ATOM 11547 C CA . LEU B 1 517 ? 3.062 -35.469 -35.031 1 98.44 517 LEU B CA 1
ATOM 11548 C C . LEU B 1 517 ? 2.783 -33.969 -34.875 1 98.44 517 LEU B C 1
ATOM 11550 O O . LEU B 1 517 ? 3.486 -33.281 -34.125 1 98.44 517 LEU B O 1
ATOM 11554 N N . ILE B 1 518 ? 1.807 -33.438 -35.625 1 98.31 518 ILE B N 1
ATOM 11555 C CA . ILE B 1 518 ? 1.335 -32.062 -35.469 1 98.31 518 ILE B CA 1
ATOM 11556 C C . ILE B 1 518 ? -0.183 -32.062 -35.312 1 98.31 518 ILE B C 1
ATOM 11558 O O . ILE B 1 518 ? -0.856 -33.031 -35.656 1 98.31 518 ILE B O 1
ATOM 11562 N N . TYR B 1 519 ? -0.717 -31 -34.781 1 98.44 519 TYR B N 1
ATOM 11563 C CA . TYR B 1 519 ? -2.125 -30.953 -34.375 1 98.44 519 TYR B CA 1
ATOM 11564 C C . TYR B 1 519 ? -2.857 -29.844 -35.125 1 98.44 519 TYR B C 1
ATOM 11566 O O . TYR B 1 519 ? -2.393 -28.703 -35.156 1 98.44 519 TYR B O 1
ATOM 11574 N N . ASP B 1 520 ? -3.941 -30.094 -35.812 1 98 520 ASP B N 1
ATOM 11575 C CA . ASP B 1 520 ? -4.938 -29.047 -36.062 1 98 520 ASP B CA 1
ATOM 11576 C C . ASP B 1 520 ? -5.973 -29 -34.938 1 98 520 ASP B C 1
ATOM 11578 O O . ASP B 1 520 ? -5.738 -29.531 -33.875 1 98 520 ASP B O 1
ATOM 11582 N N . LYS B 1 521 ? -7.051 -28.297 -35.125 1 97.81 521 LYS B N 1
ATOM 11583 C CA . LYS B 1 521 ? -7.996 -28.125 -34.031 1 97.81 521 LYS B CA 1
ATOM 11584 C C . LYS B 1 521 ? -8.5 -29.469 -33.5 1 97.81 521 LYS B C 1
ATOM 11586 O O . LYS B 1 521 ? -8.648 -29.656 -32.281 1 97.81 521 LYS B O 1
ATOM 11591 N N . PHE B 1 522 ? -8.711 -30.469 -34.438 1 98.5 522 PHE B N 1
ATOM 11592 C CA . PHE B 1 522 ? -9.391 -31.719 -34.062 1 98.5 522 PHE B CA 1
ATOM 11593 C C . PHE B 1 522 ? -8.469 -32.906 -34.25 1 98.5 522 PHE B C 1
ATOM 11595 O O . PHE B 1 522 ? -8.273 -33.719 -33.344 1 98.5 522 PHE B O 1
ATOM 11602 N N . ASP B 1 523 ? -7.75 -33 -35.375 1 98.69 523 ASP B N 1
ATOM 11603 C CA . ASP B 1 523 ? -7.062 -34.219 -35.781 1 98.69 523 ASP B CA 1
ATOM 11604 C C . ASP B 1 523 ? -5.562 -34.125 -35.5 1 98.69 523 ASP B C 1
ATOM 11606 O O . ASP B 1 523 ? -5.035 -33.031 -35.281 1 98.69 523 ASP B O 1
ATOM 11610 N N . ILE B 1 524 ? -4.922 -35.344 -35.562 1 98.69 524 ILE B N 1
ATOM 11611 C CA . ILE B 1 524 ? -3.475 -35.5 -35.469 1 98.69 524 ILE B CA 1
ATOM 11612 C C . ILE B 1 524 ? -2.912 -35.875 -36.844 1 98.69 524 ILE B C 1
ATOM 11614 O O . ILE B 1 524 ? -3.42 -36.781 -37.531 1 98.69 524 ILE B O 1
ATOM 11618 N N . TRP B 1 525 ? -1.921 -35.125 -37.25 1 98.5 525 TRP B N 1
ATOM 11619 C CA . TRP B 1 525 ? -1.24 -35.406 -38.531 1 98.5 525 TRP B CA 1
ATOM 11620 C C . TRP B 1 525 ? 0.145 -36 -38.281 1 98.5 525 TRP B C 1
ATOM 11622 O O . TRP B 1 525 ? 0.858 -35.562 -37.375 1 98.5 525 TRP B O 1
ATOM 11632 N N . GLN B 1 526 ? 0.493 -37 -39 1 98.31 526 GLN B N 1
ATOM 11633 C CA . GLN B 1 526 ? 1.859 -37.531 -39.031 1 98.31 526 GLN B CA 1
ATOM 11634 C C . GLN B 1 526 ? 2.623 -37 -40.219 1 98.31 526 GLN B C 1
ATOM 11636 O O . GLN B 1 526 ? 2.158 -37.125 -41.375 1 98.31 526 GLN B O 1
ATOM 11641 N N . VAL B 1 527 ? 3.727 -36.406 -39.938 1 98.12 527 VAL B N 1
ATOM 11642 C CA . VAL B 1 527 ? 4.539 -35.812 -41 1 98.12 527 VAL B CA 1
ATOM 11643 C C . VAL B 1 527 ? 5.852 -36.562 -41.125 1 98.12 527 VAL B C 1
ATOM 11645 O O . VAL B 1 527 ? 6.48 -36.938 -40.125 1 98.12 527 VAL B O 1
ATOM 11648 N N . SER B 1 528 ? 6.227 -36.812 -42.312 1 97.25 528 SER B N 1
ATOM 11649 C CA . SER B 1 528 ? 7.523 -37.406 -42.594 1 97.25 528 SER B CA 1
ATOM 11650 C C . SER B 1 528 ? 8.609 -36.344 -42.75 1 97.25 528 SER B C 1
ATOM 11652 O O . SER B 1 528 ? 8.406 -35.344 -43.406 1 97.25 528 SER B O 1
ATOM 11654 N N . THR B 1 529 ? 9.734 -36.594 -42.125 1 96.81 529 THR B N 1
ATOM 11655 C CA . THR B 1 529 ? 10.812 -35.625 -42.219 1 96.81 529 THR B CA 1
ATOM 11656 C C . THR B 1 529 ? 11.547 -35.75 -43.531 1 96.81 529 THR B C 1
ATOM 11658 O O . THR B 1 529 ? 12.234 -34.812 -43.969 1 96.81 529 THR B O 1
ATOM 11661 N N . THR B 1 530 ? 11.414 -36.812 -44.219 1 93.38 530 THR B N 1
ATOM 11662 C CA . THR B 1 530 ? 12.133 -37.062 -45.469 1 93.38 530 THR B CA 1
ATOM 11663 C C . THR B 1 530 ? 11.297 -36.625 -46.656 1 93.38 530 THR B C 1
ATOM 11665 O O . THR B 1 530 ? 11.758 -35.812 -47.469 1 93.38 530 THR B O 1
ATOM 11668 N N . SER B 1 531 ? 10.078 -37.125 -46.75 1 94.81 531 SER B N 1
ATOM 11669 C CA . SER B 1 531 ? 9.242 -36.812 -47.906 1 94.81 531 SER B CA 1
ATOM 11670 C C . SER B 1 531 ? 8.469 -35.531 -47.719 1 94.81 531 SER B C 1
ATOM 11672 O O . SER B 1 531 ? 7.938 -34.938 -48.656 1 94.81 531 SER B O 1
ATOM 11674 N N . HIS B 1 532 ? 8.305 -35.156 -46.406 1 95.5 532 HIS B N 1
ATOM 11675 C CA . HIS B 1 532 ? 7.547 -33.969 -46 1 95.5 532 HIS B CA 1
ATOM 11676 C C . HIS B 1 532 ? 6.055 -34.156 -46.25 1 95.5 532 HIS B C 1
ATOM 11678 O O . HIS B 1 532 ? 5.27 -33.219 -46.125 1 95.5 532 HIS B O 1
ATOM 11684 N N . ASP B 1 533 ? 5.711 -35.406 -46.594 1 94.94 533 ASP B N 1
ATOM 11685 C CA . ASP B 1 533 ? 4.293 -35.719 -46.719 1 94.94 533 ASP B CA 1
ATOM 11686 C C . ASP B 1 533 ? 3.635 -35.875 -45.344 1 94.94 533 ASP B C 1
ATOM 11688 O O . ASP B 1 533 ? 4.285 -36.25 -44.375 1 94.94 533 ASP B O 1
ATOM 11692 N N . ALA B 1 534 ? 2.453 -35.469 -45.344 1 97.12 534 ALA B N 1
ATOM 11693 C CA . ALA B 1 534 ? 1.668 -35.594 -44.125 1 97.12 534 ALA B CA 1
ATOM 11694 C C . ALA B 1 534 ? 0.344 -36.312 -44.375 1 97.12 534 ALA B C 1
ATOM 11696 O O . ALA B 1 534 ? -0.251 -36.156 -45.438 1 97.12 534 ALA B O 1
ATOM 11697 N N . PHE B 1 535 ? -0.078 -37.094 -43.531 1 96.81 535 PHE B N 1
ATOM 11698 C CA . PHE B 1 535 ? -1.419 -37.656 -43.562 1 96.81 535 PHE B CA 1
ATOM 11699 C C . PHE B 1 535 ? -2.074 -37.594 -42.188 1 96.81 535 PHE B C 1
ATOM 11701 O O . PHE B 1 535 ? -1.39 -37.469 -41.188 1 96.81 535 PHE B O 1
ATOM 11708 N N . LYS B 1 536 ? -3.357 -37.688 -42.156 1 98.31 536 LYS B N 1
ATOM 11709 C CA . LYS B 1 536 ? -4.109 -37.688 -40.906 1 98.31 536 LYS B CA 1
ATOM 11710 C C . LYS B 1 536 ? -4.023 -39.031 -40.188 1 98.31 536 LYS B C 1
ATOM 11712 O O . LYS B 1 536 ? -4.695 -39.969 -40.562 1 98.31 536 LYS B O 1
ATOM 11717 N N . LEU B 1 537 ? -3.25 -39.031 -39.156 1 98.38 537 LEU B N 1
ATOM 11718 C CA . LEU B 1 537 ? -3.115 -40.25 -38.344 1 98.38 537 LEU B CA 1
ATOM 11719 C C . LEU B 1 537 ? -4.473 -40.688 -37.844 1 98.38 537 LEU B C 1
ATOM 11721 O O . LEU B 1 537 ? -4.715 -41.906 -37.688 1 98.38 537 LEU B O 1
ATOM 11725 N N . THR B 1 538 ? -5.387 -39.75 -37.625 1 98.56 538 THR B N 1
ATOM 11726 C CA . THR B 1 538 ? -6.703 -40.062 -37.062 1 98.56 538 THR B CA 1
ATOM 11727 C C . THR B 1 538 ? -7.727 -40.219 -38.188 1 98.56 538 T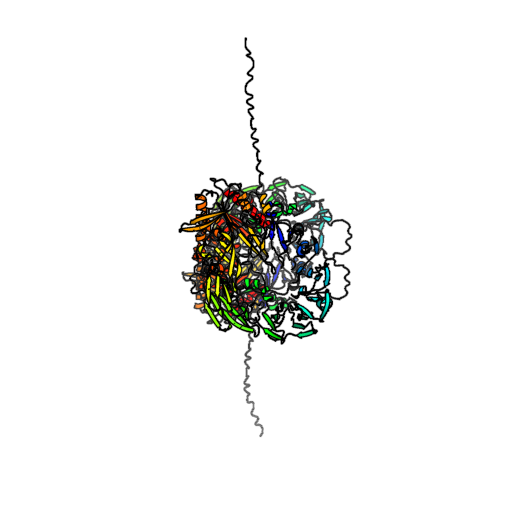HR B C 1
ATOM 11729 O O . THR B 1 538 ? -8.93 -40.219 -37.938 1 98.56 538 THR B O 1
ATOM 11732 N N . ALA B 1 539 ? -7.359 -40.156 -39.406 1 98.25 539 ALA B N 1
ATOM 11733 C CA . ALA B 1 539 ? -8.156 -40.438 -40.594 1 98.25 539 ALA B CA 1
ATOM 11734 C C . ALA B 1 539 ? -9.273 -39.406 -40.75 1 98.25 539 ALA B C 1
ATOM 11736 O O . ALA B 1 539 ? -10.344 -39.719 -41.281 1 98.25 539 ALA B O 1
ATOM 11737 N N . GLY B 1 540 ? -9.062 -38.25 -40.156 1 97.88 540 GLY B N 1
ATOM 11738 C CA . GLY B 1 540 ? -10.023 -37.156 -40.312 1 97.88 540 GLY B CA 1
ATOM 11739 C C . GLY B 1 540 ? -11.25 -37.344 -39.438 1 97.88 540 GLY B C 1
ATOM 11740 O O . GLY B 1 540 ? -12.188 -36.531 -39.5 1 97.88 540 GLY B O 1
ATOM 11741 N N . GLU B 1 541 ? -11.227 -38.281 -38.562 1 98.06 541 GLU B N 1
ATOM 11742 C CA . GLU B 1 541 ? -12.383 -38.594 -37.719 1 98.06 541 GLU B CA 1
ATOM 11743 C C . GLU B 1 541 ? -12.648 -37.469 -36.719 1 98.06 541 GLU B C 1
ATOM 11745 O O . GLU B 1 541 ? -13.781 -37.281 -36.281 1 98.06 541 GLU B O 1
ATOM 11750 N N . GLY B 1 542 ? -11.617 -36.75 -36.312 1 98.31 542 GLY B N 1
ATOM 11751 C CA . GLY B 1 542 ? -11.773 -35.656 -35.375 1 98.31 542 GLY B CA 1
ATOM 11752 C C . GLY B 1 542 ? -12.672 -34.531 -35.906 1 98.31 542 GLY B C 1
ATOM 11753 O O . GLY B 1 542 ? -13.711 -34.25 -35.312 1 98.31 542 GLY B O 1
ATOM 11754 N N . ARG B 1 543 ? -12.289 -33.906 -37 1 97.31 543 ARG B N 1
ATOM 11755 C CA . ARG B 1 543 ? -13.07 -32.844 -37.594 1 97.31 543 ARG B CA 1
ATOM 11756 C C . ARG B 1 543 ? -14.453 -33.312 -38 1 97.31 543 ARG B C 1
ATOM 11758 O O . ARG B 1 543 ? -15.445 -32.594 -37.875 1 97.31 543 ARG B O 1
ATOM 11765 N N . LYS B 1 544 ? -14.547 -34.562 -38.5 1 97.12 544 LYS B N 1
ATOM 11766 C CA . LYS B 1 544 ? -15.82 -35.125 -38.938 1 97.12 544 LYS B CA 1
ATOM 11767 C C . LYS B 1 544 ? -16.797 -35.219 -37.781 1 97.12 544 LYS B C 1
ATOM 11769 O O . LYS B 1 544 ? -18 -34.938 -37.938 1 97.12 544 LYS B O 1
ATOM 11774 N N . HIS B 1 545 ? -16.359 -35.562 -36.594 1 97.12 545 HIS B N 1
ATOM 11775 C CA . HIS B 1 545 ? -17.25 -35.844 -35.469 1 97.12 545 HIS B CA 1
ATOM 11776 C C . HIS B 1 545 ? -17.141 -34.781 -34.406 1 97.12 545 HIS B C 1
ATOM 11778 O O . HIS B 1 545 ? -17.797 -34.875 -33.344 1 97.12 545 HIS B O 1
ATOM 11784 N N . GLY B 1 546 ? -16.297 -33.812 -34.562 1 97.25 546 GLY B N 1
ATOM 11785 C CA . GLY B 1 546 ? -16.094 -32.75 -33.594 1 97.25 546 GLY B CA 1
ATOM 11786 C C . GLY B 1 546 ? -15.367 -33.219 -32.344 1 97.25 546 GLY B C 1
ATOM 11787 O O . GLY B 1 546 ? -15.727 -32.844 -31.234 1 97.25 546 GLY B O 1
ATOM 11788 N N . VAL B 1 547 ? -14.391 -34.094 -32.469 1 98.38 547 VAL B N 1
ATOM 11789 C CA . VAL B 1 547 ? -13.594 -34.625 -31.344 1 98.38 547 VAL B CA 1
ATOM 11790 C C . VAL B 1 547 ? -12.141 -34.156 -31.5 1 98.38 547 VAL B C 1
ATOM 11792 O O . VAL B 1 547 ? -11.523 -34.375 -32.531 1 98.38 547 VAL B O 1
ATOM 11795 N N . GLN B 1 548 ? -11.656 -33.438 -30.578 1 98.5 548 GLN B N 1
ATOM 11796 C CA . GLN B 1 548 ? -10.242 -33.062 -30.562 1 98.5 548 GLN B CA 1
ATOM 11797 C C . GLN B 1 548 ? -9.375 -34.188 -30 1 98.5 548 GLN B C 1
ATOM 11799 O O . GLN B 1 548 ? -9.5 -34.531 -28.828 1 98.5 548 GLN B O 1
ATOM 11804 N N . TYR B 1 549 ? -8.508 -34.781 -30.766 1 98.75 549 TYR B N 1
ATOM 11805 C CA . TYR B 1 549 ? -7.602 -35.844 -30.344 1 98.75 549 TYR B CA 1
ATOM 11806 C C . TYR B 1 549 ? -6.223 -35.281 -30 1 98.75 549 TYR B C 1
ATOM 11808 O O . TYR B 1 549 ? -5.676 -34.469 -30.75 1 98.75 549 TYR B O 1
ATOM 11816 N N . ARG B 1 550 ? -5.629 -35.688 -28.938 1 98.56 550 ARG B N 1
ATOM 11817 C CA . ARG B 1 550 ? -4.258 -35.375 -28.547 1 98.56 550 ARG B CA 1
ATOM 11818 C C . ARG B 1 550 ? -3.572 -36.594 -27.938 1 98.56 550 ARG B C 1
ATOM 11820 O O . ARG B 1 550 ? -4.191 -37.344 -27.188 1 98.56 550 ARG B O 1
ATOM 11827 N N . VAL B 1 551 ? -2.273 -36.719 -28.25 1 98 551 VAL B N 1
ATOM 11828 C CA . VAL B 1 551 ? -1.504 -37.812 -27.641 1 98 551 VAL B CA 1
ATOM 11829 C C . VAL B 1 551 ? -1.427 -37.594 -26.125 1 98 551 VAL B C 1
ATOM 11831 O O . VAL B 1 551 ? -1.222 -36.469 -25.656 1 98 551 VAL B O 1
ATOM 11834 N N . THR B 1 552 ? -1.688 -38.719 -25.359 1 97.31 552 THR B N 1
ATOM 11835 C CA . THR B 1 552 ? -1.614 -38.656 -23.906 1 97.31 552 THR B CA 1
ATOM 11836 C C . THR B 1 552 ? -0.992 -39.938 -23.344 1 97.31 552 THR B C 1
ATOM 11838 O O . THR B 1 552 ? -0.692 -40.875 -24.078 1 97.31 552 THR B O 1
ATOM 11841 N N . GLY B 1 553 ? -0.626 -39.844 -22.109 1 95.31 553 GLY B N 1
ATOM 11842 C CA . GLY B 1 553 ? -0.135 -41.031 -21.406 1 95.31 553 GLY B CA 1
ATOM 11843 C C . GLY B 1 553 ? 1.312 -41.344 -21.719 1 95.31 553 GLY B C 1
ATOM 11844 O O . GLY B 1 553 ? 1.714 -42.531 -21.688 1 95.31 553 GLY B O 1
ATOM 11845 N N . LEU B 1 554 ? 2 -40.406 -22.125 1 94.12 554 LEU B N 1
ATOM 11846 C CA . LEU B 1 554 ? 3.42 -40.625 -22.375 1 94.12 554 LEU B CA 1
ATOM 11847 C C . LEU B 1 554 ? 4.211 -40.625 -21.062 1 94.12 554 LEU B C 1
ATOM 11849 O O . LEU B 1 554 ? 3.789 -40 -20.094 1 94.12 554 LEU B O 1
ATOM 11853 N N . VAL B 1 555 ? 5.285 -41.375 -21.047 1 91.31 555 VAL B N 1
ATOM 11854 C CA . VAL B 1 555 ? 6.168 -41.344 -19.891 1 91.31 555 VAL B CA 1
ATOM 11855 C C . VAL B 1 555 ? 6.848 -40 -19.766 1 91.31 555 VAL B C 1
ATOM 11857 O O . VAL B 1 555 ? 7.453 -39.5 -20.734 1 91.31 555 VAL B O 1
ATOM 11860 N N . LYS B 1 556 ? 6.656 -39.406 -18.719 1 86.56 556 LYS B N 1
ATOM 11861 C CA . LYS B 1 556 ? 7.27 -38.094 -18.469 1 86.56 556 LYS B CA 1
ATOM 11862 C C . LYS B 1 556 ? 8.695 -38.25 -17.938 1 86.56 556 LYS B C 1
ATOM 11864 O O . LYS B 1 556 ? 8.922 -38.938 -16.953 1 86.56 556 LYS B O 1
ATOM 11869 N N . ASP B 1 557 ? 9.594 -37.719 -18.625 1 86 557 ASP B N 1
ATOM 11870 C CA . ASP B 1 557 ? 11 -37.656 -18.234 1 86 557 ASP B CA 1
ATOM 11871 C C . ASP B 1 557 ? 11.594 -36.281 -18.516 1 86 557 ASP B C 1
ATOM 11873 O O . ASP B 1 557 ? 11.43 -35.75 -19.625 1 86 557 ASP B O 1
ATOM 11877 N N . LYS B 1 558 ? 12.195 -35.688 -17.547 1 79.56 558 LYS B N 1
ATOM 11878 C CA . LYS B 1 558 ? 12.727 -34.344 -17.688 1 79.56 558 LYS B CA 1
ATOM 11879 C C . LYS B 1 558 ? 13.945 -34.312 -18.609 1 79.56 558 LYS B C 1
ATOM 11881 O O . LYS B 1 558 ? 14.273 -33.281 -19.188 1 79.56 558 LYS B O 1
ATOM 11886 N N . GLU B 1 559 ? 14.578 -35.406 -18.797 1 86.12 559 GLU B N 1
ATOM 11887 C CA . GLU B 1 559 ? 15.844 -35.438 -19.516 1 86.12 559 GLU B CA 1
ATOM 11888 C C . GLU B 1 559 ? 15.672 -36.031 -20.922 1 86.12 559 GLU B C 1
ATOM 11890 O O . GLU B 1 559 ? 16.531 -35.875 -21.781 1 86.12 559 GLU B O 1
ATOM 11895 N N . TYR B 1 560 ? 14.617 -36.75 -21.094 1 86.56 560 TYR B N 1
ATOM 11896 C CA . TYR B 1 560 ? 14.375 -37.375 -22.391 1 86.56 560 TYR B CA 1
ATOM 11897 C C . TYR B 1 560 ? 12.984 -37.031 -22.906 1 86.56 560 TYR B C 1
ATOM 11899 O O . TYR B 1 560 ? 11.984 -37.344 -22.25 1 86.56 560 TYR B O 1
ATOM 11907 N N . PRO B 1 561 ? 12.984 -36.438 -24.078 1 88.12 561 PRO B N 1
ATOM 11908 C CA . PRO B 1 561 ? 11.641 -36.312 -24.656 1 88.12 561 PRO B CA 1
ATOM 11909 C C . PRO B 1 561 ? 11.023 -37.625 -25.047 1 88.12 561 PRO B C 1
ATOM 11911 O O . PRO B 1 561 ? 11.734 -38.562 -25.406 1 88.12 561 PRO B O 1
ATOM 11914 N N . SER B 1 562 ? 9.758 -37.75 -25.016 1 89.31 562 SER B N 1
ATOM 11915 C CA . SER B 1 562 ? 9.07 -38.938 -25.469 1 89.31 562 SER B CA 1
ATOM 11916 C C . SER B 1 562 ? 9.195 -39.094 -26.984 1 89.31 562 SER B C 1
ATOM 11918 O O . SER B 1 562 ? 9.031 -38.125 -27.734 1 89.31 562 SER B O 1
ATOM 11920 N N . VAL B 1 563 ? 9.555 -40.281 -27.391 1 94.44 563 VAL B N 1
ATOM 11921 C CA . VAL B 1 563 ? 9.688 -40.625 -28.812 1 94.44 563 VAL B CA 1
ATOM 11922 C C . VAL B 1 563 ? 8.82 -41.812 -29.141 1 94.44 563 VAL B C 1
ATOM 11924 O O . VAL B 1 563 ? 8.734 -42.781 -28.359 1 94.44 563 VAL B O 1
ATOM 11927 N N . LEU B 1 564 ? 8.211 -41.75 -30.297 1 97.12 564 LEU B N 1
ATOM 11928 C CA . LEU B 1 564 ? 7.32 -42.844 -30.719 1 97.12 564 LEU B CA 1
ATOM 11929 C C . LEU B 1 564 ? 8.016 -43.75 -31.734 1 97.12 564 LEU B C 1
ATOM 11931 O O . LEU B 1 564 ? 8.789 -43.281 -32.562 1 97.12 564 LEU B O 1
ATOM 11935 N N . LYS B 1 565 ? 7.641 -45 -31.656 1 96.12 565 LYS B N 1
ATOM 11936 C CA . LYS B 1 565 ? 8.172 -45.969 -32.625 1 96.12 565 LYS B CA 1
ATOM 11937 C C . LYS B 1 565 ? 7.184 -46.188 -33.781 1 96.12 565 LYS B C 1
ATOM 11939 O O . LYS B 1 565 ? 5.977 -46 -33.594 1 96.12 565 LYS B O 1
ATOM 11944 N N . GLY B 1 566 ? 7.77 -46.594 -34.875 1 95 566 GLY B N 1
ATOM 11945 C CA . GLY B 1 566 ? 6.902 -46.969 -35.969 1 95 566 GLY B CA 1
ATOM 11946 C C . GLY B 1 566 ? 5.969 -48.125 -35.594 1 95 566 GLY B C 1
ATOM 11947 O O . GLY B 1 566 ? 6.367 -49.062 -34.906 1 95 566 GLY B O 1
ATOM 11948 N N . ASP B 1 567 ? 4.777 -48.062 -35.938 1 95.5 567 ASP B N 1
ATOM 11949 C CA . ASP B 1 567 ? 3.734 -49.062 -35.75 1 95.5 567 ASP B CA 1
ATOM 11950 C C . ASP B 1 567 ? 3.312 -49.125 -34.281 1 95.5 567 ASP B C 1
ATOM 11952 O O . ASP B 1 567 ? 2.557 -50.031 -33.875 1 95.5 567 ASP B O 1
ATOM 11956 N N . GLU B 1 568 ? 3.842 -48.219 -33.5 1 96.19 568 GLU B N 1
ATOM 11957 C CA . GLU B 1 568 ? 3.484 -48.188 -32.094 1 96.19 568 GLU B CA 1
ATOM 11958 C C . GLU B 1 568 ? 2.033 -47.75 -31.906 1 96.19 568 GLU B C 1
ATOM 11960 O O . GLU B 1 568 ? 1.556 -46.844 -32.594 1 96.19 568 GLU B O 1
ATOM 11965 N N . LYS B 1 569 ? 1.366 -48.438 -31 1 96.56 569 LYS B N 1
ATOM 11966 C CA . LYS B 1 569 ? 0.038 -48 -30.594 1 96.56 569 LYS B CA 1
ATOM 11967 C C . LYS B 1 569 ? 0.128 -46.906 -29.516 1 96.56 569 LYS B C 1
ATOM 11969 O O . LYS B 1 569 ? 0.78 -47.125 -28.484 1 96.56 569 LYS B O 1
ATOM 11974 N N . VAL B 1 570 ? -0.522 -45.844 -29.797 1 97.25 570 VAL B N 1
ATOM 11975 C CA . VAL B 1 570 ? -0.428 -44.719 -28.875 1 97.25 570 VAL B CA 1
ATOM 11976 C C . VAL B 1 570 ? -1.812 -44.375 -28.312 1 97.25 570 VAL B C 1
ATOM 11978 O O . VAL B 1 570 ? -2.816 -44.5 -29.031 1 97.25 570 VAL B O 1
ATOM 11981 N N . LEU B 1 571 ? -1.843 -44 -27.047 1 97.88 571 LEU B N 1
ATOM 11982 C CA . LEU B 1 571 ? -3.074 -43.562 -26.391 1 97.88 571 LEU B CA 1
ATOM 11983 C C . LEU B 1 571 ? -3.398 -42.125 -26.688 1 97.88 571 LEU B C 1
ATOM 11985 O O . LEU B 1 571 ? -2.512 -41.25 -26.656 1 97.88 571 LEU B O 1
ATOM 11989 N N . LEU B 1 572 ? -4.664 -41.875 -27.047 1 98.56 572 LEU B N 1
ATOM 11990 C CA . LEU B 1 572 ? -5.133 -40.531 -27.328 1 98.56 572 LEU B CA 1
ATOM 11991 C C . LEU B 1 572 ? -6.211 -40.125 -26.328 1 98.56 572 LEU B C 1
ATOM 11993 O O . LEU B 1 572 ? -7.047 -40.938 -25.938 1 98.56 572 LEU B O 1
ATOM 11997 N N . HIS B 1 573 ? -6.121 -38.906 -25.859 1 98.5 573 HIS B N 1
ATOM 11998 C CA . HIS B 1 573 ? -7.25 -38.25 -25.203 1 98.5 573 HIS B CA 1
ATOM 11999 C C . HIS B 1 573 ? -8.148 -37.562 -26.219 1 98.5 573 HIS B C 1
ATOM 12001 O O . HIS B 1 573 ? -7.66 -36.844 -27.094 1 98.5 573 HIS B O 1
ATOM 12007 N N . GLY B 1 574 ? -9.43 -37.812 -26.203 1 98.56 574 GLY B N 1
ATOM 12008 C CA . GLY B 1 574 ? -10.398 -37.156 -27.062 1 98.56 574 GLY B CA 1
ATOM 12009 C C . GLY B 1 574 ? -11.414 -36.344 -26.312 1 98.56 574 GLY B C 1
ATOM 12010 O O . GLY B 1 574 ? -11.961 -36.781 -25.297 1 98.56 574 GLY B O 1
ATOM 12011 N N . TYR B 1 575 ? -11.625 -35.094 -26.75 1 98.19 575 TYR B N 1
ATOM 12012 C CA . TYR B 1 575 ? -12.656 -34.219 -26.219 1 98.19 575 TYR B CA 1
ATOM 12013 C C . TYR B 1 575 ? -13.688 -33.875 -27.281 1 98.19 575 TYR B C 1
ATOM 12015 O O . TYR B 1 575 ? -13.344 -33.375 -28.359 1 98.19 575 TYR B O 1
ATOM 12023 N N . SER B 1 576 ? -14.961 -34.094 -27.031 1 98.06 576 SER B N 1
ATOM 12024 C CA . SER B 1 576 ? -16.031 -33.812 -27.984 1 98.06 576 SER B CA 1
ATOM 12025 C C . SER B 1 576 ? -16.547 -32.375 -27.812 1 98.06 576 SER B C 1
ATOM 12027 O O . SER B 1 576 ? -17.031 -32 -26.734 1 98.06 576 SER B O 1
ATOM 12029 N N . ASP B 1 577 ? -16.484 -31.641 -28.875 1 95.25 577 ASP B N 1
ATOM 12030 C CA . ASP B 1 577 ? -17.016 -30.281 -28.859 1 95.25 577 ASP B CA 1
ATOM 12031 C C . ASP B 1 577 ? -18.547 -30.297 -28.781 1 95.25 577 ASP B C 1
ATOM 12033 O O . ASP B 1 577 ? -19.172 -29.281 -28.469 1 95.25 577 ASP B O 1
ATOM 12037 N N . ILE B 1 578 ? -19.109 -31.406 -29.016 1 94.81 578 ILE B N 1
ATOM 12038 C CA . ILE B 1 578 ? -20.562 -31.516 -29.109 1 94.81 578 ILE B CA 1
ATOM 12039 C C . ILE B 1 578 ? -21.125 -31.969 -27.75 1 94.81 578 ILE B C 1
ATOM 12041 O O . ILE B 1 578 ? -21.938 -31.266 -27.141 1 94.81 578 ILE B O 1
ATOM 12045 N N . THR B 1 579 ? -20.625 -33.031 -27.234 1 96.5 579 THR B N 1
ATOM 12046 C CA . THR B 1 579 ? -21.156 -33.594 -26.016 1 96.5 579 THR B CA 1
ATOM 12047 C C . THR B 1 579 ? -20.406 -33.094 -24.797 1 96.5 579 THR B C 1
ATOM 12049 O O . THR B 1 579 ? -20.859 -33.25 -23.656 1 96.5 579 THR B O 1
ATOM 12052 N N . LYS B 1 580 ? -19.266 -32.438 -25.016 1 97.81 580 LYS B N 1
ATOM 12053 C CA . LYS B 1 580 ? -18.375 -31.922 -23.984 1 97.81 580 LYS B CA 1
ATOM 12054 C C . LYS B 1 580 ? -17.766 -33.062 -23.188 1 97.81 580 LYS B C 1
ATOM 12056 O O . LYS B 1 580 ? -17.203 -32.875 -22.109 1 97.81 580 LYS B O 1
ATOM 12061 N N . GLY B 1 581 ? -17.891 -34.25 -23.625 1 98 581 GLY B N 1
ATOM 12062 C CA . GLY B 1 581 ? -17.344 -35.438 -22.969 1 98 581 GLY B CA 1
ATOM 12063 C C . GLY B 1 581 ? -15.938 -35.781 -23.422 1 98 581 GLY B C 1
ATOM 12064 O O . GLY B 1 581 ? -15.484 -35.281 -24.469 1 98 581 GLY B O 1
ATOM 12065 N N . ASP B 1 582 ? -15.266 -36.594 -22.641 1 98.38 582 ASP B N 1
ATOM 12066 C CA . ASP B 1 582 ? -13.914 -37.062 -22.938 1 98.38 582 ASP B CA 1
ATOM 12067 C C . ASP B 1 582 ? -13.898 -38.531 -23.266 1 98.38 582 ASP B C 1
ATOM 12069 O O . ASP B 1 582 ? -14.875 -39.25 -23 1 98.38 582 ASP B O 1
ATOM 12073 N N . GLY B 1 583 ? -12.828 -38.906 -23.844 1 98.38 583 GLY B N 1
ATOM 12074 C CA . GLY B 1 583 ? -12.555 -40.312 -24.125 1 98.38 583 GLY B CA 1
ATOM 12075 C C . GLY B 1 583 ? -11.07 -40.625 -24.281 1 98.38 583 GLY B C 1
ATOM 12076 O O . GLY B 1 583 ? -10.258 -39.688 -24.406 1 98.38 583 GLY B O 1
ATOM 12077 N N . PHE B 1 584 ? -10.828 -41.938 -24.172 1 98.62 584 PHE B N 1
ATOM 12078 C CA . PHE B 1 584 ? -9.531 -42.5 -24.562 1 98.62 584 PHE B CA 1
ATOM 12079 C C . PHE B 1 584 ? -9.648 -43.25 -25.875 1 98.62 584 PHE B C 1
ATOM 12081 O O . PHE B 1 584 ? -10.617 -44 -26.078 1 98.62 584 PHE B O 1
ATOM 12088 N N . TYR B 1 585 ? -8.742 -43.031 -26.703 1 98.62 585 TYR B N 1
ATOM 12089 C CA . TYR B 1 585 ? -8.68 -43.656 -28.031 1 98.62 585 TYR B CA 1
ATOM 12090 C C . TYR B 1 585 ? -7.289 -44.219 -28.297 1 98.62 585 TYR B C 1
ATOM 12092 O O . TYR B 1 585 ? -6.348 -43.969 -27.547 1 98.62 585 TYR B O 1
ATOM 12100 N N . GLN B 1 586 ? -7.223 -44.969 -29.375 1 98.06 586 GLN B N 1
ATOM 12101 C CA . GLN B 1 586 ? -5.938 -45.531 -29.766 1 98.06 586 GLN B CA 1
ATOM 12102 C C . GLN B 1 586 ? -5.668 -45.312 -31.25 1 98.06 586 GLN B C 1
ATOM 12104 O O . GLN B 1 586 ? -6.574 -45.438 -32.094 1 98.06 586 GLN B O 1
ATOM 12109 N N . ALA B 1 587 ? -4.523 -44.875 -31.531 1 98.38 587 ALA B N 1
ATOM 12110 C CA . ALA B 1 587 ? -4.012 -44.812 -32.906 1 98.38 587 ALA B CA 1
ATOM 12111 C C . ALA B 1 587 ? -2.707 -45.562 -33.062 1 98.38 587 ALA B C 1
ATOM 12113 O O . ALA B 1 587 ? -2.033 -45.875 -32.062 1 98.38 587 ALA B O 1
ATOM 12114 N N . GLN B 1 588 ? -2.441 -45.938 -34.25 1 98.12 588 GLN B N 1
ATOM 12115 C CA . GLN B 1 588 ? -1.194 -46.625 -34.562 1 98.12 588 GLN B CA 1
ATOM 12116 C C . GLN B 1 588 ? -0.313 -45.781 -35.469 1 98.12 588 GLN B C 1
ATOM 12118 O O . GLN B 1 588 ? -0.741 -45.375 -36.562 1 98.12 588 GLN B O 1
ATOM 12123 N N . ILE B 1 589 ? 0.875 -45.594 -35.125 1 98.06 589 ILE B N 1
ATOM 12124 C CA . ILE B 1 589 ? 1.798 -44.75 -35.875 1 98.06 589 ILE B CA 1
ATOM 12125 C C . ILE B 1 589 ? 2.012 -45.375 -37.25 1 98.06 589 ILE B C 1
ATOM 12127 O O . ILE B 1 589 ? 2.328 -46.562 -37.375 1 98.06 589 ILE B O 1
ATOM 12131 N N . GLY B 1 590 ? 1.812 -44.594 -38.281 1 97 590 GLY B N 1
ATOM 12132 C CA . GLY B 1 590 ? 2.029 -45.031 -39.625 1 97 590 GLY B CA 1
ATOM 12133 C C . GLY B 1 590 ? 0.764 -45.531 -40.312 1 97 590 GLY B C 1
ATOM 12134 O O . GLY B 1 590 ? 0.755 -45.781 -41.531 1 97 590 GLY B O 1
ATOM 12135 N N . VAL B 1 591 ? -0.261 -45.625 -39.562 1 97.62 591 VAL B N 1
ATOM 12136 C CA . VAL B 1 591 ? -1.516 -46.156 -40.094 1 97.62 591 VAL B CA 1
ATOM 12137 C C . VAL B 1 591 ? -2.645 -45.156 -39.812 1 97.62 591 VAL B C 1
ATOM 12139 O O . VAL B 1 591 ? -2.861 -44.781 -38.656 1 97.62 591 VAL B O 1
ATOM 12142 N N . ALA B 1 592 ? -3.334 -44.812 -40.844 1 97.94 592 ALA B N 1
ATOM 12143 C CA . ALA B 1 592 ? -4.461 -43.906 -40.656 1 97.94 592 ALA B CA 1
ATOM 12144 C C . ALA B 1 592 ? -5.625 -44.625 -39.969 1 97.94 592 ALA B C 1
ATOM 12146 O O . ALA B 1 592 ? -6.039 -45.688 -40.406 1 97.94 592 ALA B O 1
ATOM 12147 N N . GLY B 1 593 ? -5.988 -44.062 -38.844 1 97.88 593 GLY B N 1
ATOM 12148 C CA . GLY B 1 593 ? -7.129 -44.625 -38.125 1 97.88 593 GLY B CA 1
ATOM 12149 C C . GLY B 1 593 ? -7.098 -44.344 -36.656 1 97.88 593 GLY B C 1
ATOM 12150 O O . GLY B 1 593 ? -6.027 -44.156 -36.062 1 97.88 593 GLY B O 1
ATOM 12151 N N . VAL B 1 594 ? -8.219 -44.344 -36.062 1 98.12 594 VAL B N 1
ATOM 12152 C CA . VAL B 1 594 ? -8.359 -44.156 -34.594 1 98.12 594 VAL B CA 1
ATOM 12153 C C . VAL B 1 594 ? -9.469 -45.094 -34.094 1 98.12 594 VAL B C 1
ATOM 12155 O O . VAL B 1 594 ? -10.5 -45.25 -34.75 1 98.12 594 VAL B O 1
ATOM 12158 N N . THR B 1 595 ? -9.227 -45.75 -33.031 1 97.62 595 THR B N 1
ATOM 12159 C CA . THR B 1 595 ? -10.18 -46.688 -32.438 1 97.62 595 THR B CA 1
ATOM 12160 C C . THR B 1 595 ? -10.578 -46.188 -31.031 1 97.62 595 THR B C 1
ATOM 12162 O O . THR B 1 595 ? -9.727 -45.938 -30.188 1 97.62 595 THR B O 1
ATOM 12165 N N . PRO B 1 596 ? -11.852 -46.094 -30.812 1 97.88 596 PRO B N 1
ATOM 12166 C CA . PRO B 1 596 ? -12.273 -45.75 -29.453 1 97.88 596 PRO B CA 1
ATOM 12167 C C . PRO B 1 596 ? -12.047 -46.875 -28.438 1 97.88 596 PRO B C 1
ATOM 12169 O O . PRO B 1 596 ? -12.344 -48.031 -28.734 1 97.88 596 PRO B O 1
ATOM 12172 N N . LEU B 1 597 ? -11.453 -46.594 -27.375 1 98.25 597 LEU B N 1
ATOM 12173 C CA . LEU B 1 597 ? -11.312 -47.531 -26.266 1 98.25 597 LEU B CA 1
ATOM 12174 C C . LEU B 1 597 ? -12.422 -47.344 -25.234 1 98.25 597 LEU B C 1
ATOM 12176 O O . LEU B 1 597 ? -13.047 -48.312 -24.797 1 98.25 597 LEU B O 1
ATOM 12180 N N . MET B 1 598 ? -12.609 -46.125 -24.812 1 97.75 598 MET B N 1
ATOM 12181 C CA . MET B 1 598 ? -13.719 -45.719 -23.969 1 97.75 598 MET B CA 1
ATOM 12182 C C . MET B 1 598 ? -14.07 -44.25 -24.219 1 97.75 598 MET B C 1
ATOM 12184 O O . MET B 1 598 ? -13.188 -43.406 -24.469 1 97.75 598 MET B O 1
ATOM 12188 N N . ASP B 1 599 ? -15.266 -43.875 -24.25 1 97.12 599 ASP B N 1
ATOM 12189 C CA . ASP B 1 599 ? -15.766 -42.531 -24.391 1 97.12 599 ASP B CA 1
ATOM 12190 C C . ASP B 1 599 ? -17.188 -42.406 -23.859 1 97.12 599 ASP B C 1
ATOM 12192 O O . ASP B 1 599 ? -17.875 -43.406 -23.688 1 97.12 599 ASP B O 1
ATOM 12196 N N . GLY B 1 600 ? -17.516 -41.219 -23.375 1 97.19 600 GLY B N 1
ATOM 12197 C CA . GLY B 1 600 ? -18.859 -41 -22.828 1 97.19 600 GLY B CA 1
ATOM 12198 C C . GLY B 1 600 ? -19.031 -39.594 -22.266 1 97.19 600 GLY B C 1
ATOM 12199 O O . GLY B 1 600 ? -18.203 -38.719 -22.516 1 97.19 600 GLY B O 1
ATOM 12200 N N . ASP B 1 601 ? -20.188 -39.469 -21.641 1 97.25 601 ASP B N 1
ATOM 12201 C CA . ASP B 1 601 ? -20.562 -38.156 -21.062 1 97.25 601 ASP B CA 1
ATOM 12202 C C . ASP B 1 601 ? -19.906 -37.969 -19.688 1 97.25 601 ASP B C 1
ATOM 12204 O O . ASP B 1 601 ? -20.609 -37.875 -18.688 1 97.25 601 ASP B O 1
ATOM 12208 N N . TYR B 1 602 ? -18.656 -37.906 -19.719 1 98.06 602 TYR B N 1
ATOM 12209 C CA . TYR B 1 602 ? -17.844 -37.656 -18.516 1 98.06 602 TYR B CA 1
ATOM 12210 C C . TYR B 1 602 ? -16.531 -37 -18.875 1 98.06 602 TYR B C 1
ATOM 12212 O O . TYR B 1 602 ? -16.188 -36.844 -20.062 1 98.06 602 TYR B O 1
ATOM 12220 N N . LYS B 1 603 ? -15.844 -36.469 -17.891 1 98 603 LYS B N 1
ATOM 12221 C CA . LYS B 1 603 ? -14.484 -35.938 -18.047 1 98 603 LYS B CA 1
ATOM 12222 C C . LYS B 1 603 ? -13.453 -37 -17.625 1 98 603 LYS B C 1
ATOM 12224 O O . LYS B 1 603 ? -13.648 -37.719 -16.641 1 98 603 LYS B O 1
ATOM 12229 N N . LEU B 1 604 ? -12.414 -37.125 -18.359 1 98.19 604 LEU B N 1
ATOM 12230 C CA . LEU B 1 604 ? -11.273 -37.969 -18.062 1 98.19 604 LEU B CA 1
ATOM 12231 C C . LEU B 1 604 ? -9.992 -37.156 -17.984 1 98.19 604 LEU B C 1
ATOM 12233 O O . LEU B 1 604 ? -9.773 -36.25 -18.797 1 98.19 604 LEU B O 1
ATOM 12237 N N . LYS B 1 605 ? -9.258 -37.406 -17.016 1 97.25 605 LYS B N 1
ATOM 12238 C CA . LYS B 1 605 ? -7.945 -36.781 -16.906 1 97.25 605 LYS B CA 1
ATOM 12239 C C . LYS B 1 605 ? -6.867 -37.812 -16.594 1 97.25 605 LYS B C 1
ATOM 12241 O O . LYS B 1 605 ? -6.945 -38.531 -15.586 1 97.25 605 LYS B O 1
ATOM 12246 N N . LEU B 1 606 ? -5.934 -37.969 -17.484 1 97.38 606 LEU B N 1
ATOM 12247 C CA . LEU B 1 606 ? -4.781 -38.812 -17.203 1 97.38 606 LEU B CA 1
ATOM 12248 C C . LEU B 1 606 ? -3.838 -38.125 -16.219 1 97.38 606 LEU B C 1
ATOM 12250 O O . LEU B 1 606 ? -3.355 -37.031 -16.469 1 97.38 606 LEU B O 1
ATOM 12254 N N . LEU B 1 607 ? -3.543 -38.781 -15.133 1 96.81 607 LEU B N 1
ATOM 12255 C CA . LEU B 1 607 ? -2.848 -38.156 -14.023 1 96.81 607 LEU B CA 1
ATOM 12256 C C . LEU B 1 607 ? -1.407 -38.656 -13.93 1 96.81 607 LEU B C 1
ATOM 12258 O O . LEU B 1 607 ? -0.52 -37.906 -13.508 1 96.81 607 LEU B O 1
ATOM 12262 N N . ALA B 1 608 ? -1.243 -39.969 -14.266 1 95.56 608 ALA B N 1
ATOM 12263 C CA . ALA B 1 608 ? 0.103 -40.531 -14.133 1 95.56 608 ALA B CA 1
ATOM 12264 C C . ALA B 1 608 ? 0.276 -41.75 -15.016 1 95.56 608 ALA B C 1
ATOM 12266 O O . ALA B 1 608 ? -0.7 -42.438 -15.344 1 95.56 608 ALA B O 1
ATOM 12267 N N . ARG B 1 609 ? 1.532 -42 -15.43 1 95.88 609 ARG B N 1
ATOM 12268 C CA . ARG B 1 609 ? 1.973 -43.188 -16.141 1 95.88 609 ARG B CA 1
ATOM 12269 C C . ARG B 1 609 ? 3.234 -43.75 -15.523 1 95.88 609 ARG B C 1
ATOM 12271 O O . ARG B 1 609 ? 4.195 -43.031 -15.258 1 95.88 609 ARG B O 1
ATOM 12278 N N . SER B 1 610 ? 3.156 -45.062 -15.227 1 95.81 610 SER B N 1
ATOM 12279 C CA . SER B 1 610 ? 4.34 -45.719 -14.68 1 95.81 610 SER B CA 1
ATOM 12280 C C . SER B 1 610 ? 5.496 -45.688 -15.672 1 95.81 610 SER B C 1
ATOM 12282 O O . SER B 1 610 ? 5.285 -45.844 -16.875 1 95.81 610 SER B O 1
ATOM 12284 N N . LYS B 1 611 ? 6.695 -45.594 -15.211 1 92.75 611 LYS B N 1
ATOM 12285 C CA . LYS B 1 611 ? 7.879 -45.469 -16.062 1 92.75 611 LYS B CA 1
ATOM 12286 C C . LYS B 1 611 ? 8.266 -46.812 -16.672 1 92.75 611 LYS B C 1
ATOM 12288 O O . LYS B 1 611 ? 8.664 -46.875 -17.828 1 92.75 611 LYS B O 1
ATOM 12293 N N . ASP B 1 612 ? 8.148 -47.906 -15.852 1 93.19 612 ASP B N 1
ATOM 12294 C CA . ASP B 1 612 ? 8.719 -49.188 -16.266 1 93.19 612 ASP B CA 1
ATOM 12295 C C . ASP B 1 612 ? 7.625 -50.25 -16.453 1 93.19 612 ASP B C 1
ATOM 12297 O O . ASP B 1 612 ? 7.91 -51.438 -16.516 1 93.19 612 ASP B O 1
ATOM 12301 N N . ALA B 1 613 ? 6.508 -49.719 -16.406 1 93.19 613 ALA B N 1
ATOM 12302 C CA . ALA B 1 613 ? 5.359 -50.594 -16.672 1 93.19 613 ALA B CA 1
ATOM 12303 C C . ALA B 1 613 ? 4.352 -49.875 -17.578 1 93.19 613 ALA B C 1
ATOM 12305 O O . ALA B 1 613 ? 4.621 -48.781 -18.094 1 93.19 613 ALA B O 1
ATOM 12306 N N . GLU B 1 614 ? 3.27 -50.438 -17.875 1 94.62 614 GLU B N 1
ATOM 12307 C CA . GLU B 1 614 ? 2.248 -49.875 -18.75 1 94.62 614 GLU B CA 1
ATOM 12308 C C . GLU B 1 614 ? 0.978 -49.531 -17.969 1 94.62 614 GLU B C 1
ATOM 12310 O O . GLU B 1 614 ? -0.132 -49.688 -18.484 1 94.62 614 GLU B O 1
ATOM 12315 N N . THR B 1 615 ? 1.249 -49.188 -16.734 1 96.5 615 THR B N 1
ATOM 12316 C CA . THR B 1 615 ? 0.116 -48.844 -15.891 1 96.5 615 THR B CA 1
ATOM 12317 C C . THR B 1 615 ? -0.137 -47.312 -15.93 1 96.5 615 THR B C 1
ATOM 12319 O O . THR B 1 615 ? 0.801 -46.531 -15.828 1 96.5 615 THR B O 1
ATOM 12322 N N . ILE B 1 616 ? -1.379 -46.938 -16.125 1 97.44 616 ILE B N 1
ATOM 12323 C CA . ILE B 1 616 ? -1.758 -45.531 -16.094 1 97.44 616 ILE B CA 1
ATOM 12324 C C . ILE B 1 616 ? -2.752 -45.281 -14.961 1 97.44 616 ILE B C 1
ATOM 12326 O O . ILE B 1 616 ? -3.395 -46.219 -14.477 1 97.44 616 ILE B O 1
ATOM 12330 N N . LEU B 1 617 ? -2.756 -44.125 -14.469 1 97.31 617 LEU B N 1
ATOM 12331 C CA . LEU B 1 617 ? -3.705 -43.625 -13.484 1 97.31 617 LEU B CA 1
ATOM 12332 C C . LEU B 1 617 ? -4.508 -42.469 -14.062 1 97.31 617 LEU B C 1
ATOM 12334 O O . LEU B 1 617 ? -3.932 -41.5 -14.578 1 97.31 617 LEU B O 1
ATOM 12338 N N . TYR B 1 618 ? -5.816 -42.531 -14.078 1 98.12 618 TYR B N 1
ATOM 12339 C CA . TYR B 1 618 ? -6.641 -41.406 -14.531 1 98.12 618 TYR B CA 1
ATOM 12340 C C . TYR B 1 618 ? -7.84 -41.188 -13.617 1 98.12 618 TYR B C 1
ATOM 12342 O O . TYR B 1 618 ? -8.133 -42.031 -12.766 1 98.12 618 TYR B O 1
ATOM 12350 N N . SER B 1 619 ? -8.438 -40.062 -13.664 1 98.25 619 SER B N 1
ATOM 12351 C CA . SER B 1 619 ? -9.68 -39.781 -12.961 1 98.25 619 SER B CA 1
ATOM 12352 C C . SER B 1 619 ? -10.859 -39.688 -13.922 1 98.25 619 SER B C 1
ATOM 12354 O O . SER B 1 619 ? -10.68 -39.406 -15.109 1 98.25 619 SER B O 1
ATOM 12356 N N . LYS B 1 620 ? -11.984 -39.969 -13.484 1 98.25 620 LYS B N 1
ATOM 12357 C CA . LYS B 1 620 ? -13.258 -39.906 -14.203 1 98.25 620 LYS B CA 1
ATOM 12358 C C . LYS B 1 620 ? -14.312 -39.188 -13.391 1 98.25 620 LYS B C 1
ATOM 12360 O O . LYS B 1 620 ? -14.578 -39.531 -12.242 1 98.25 620 LYS B O 1
ATOM 12365 N N . GLU B 1 621 ? -14.852 -38.156 -14.008 1 97.88 621 GLU B N 1
ATOM 12366 C CA . GLU B 1 621 ? -15.789 -37.375 -13.219 1 97.88 621 GLU B CA 1
ATOM 12367 C C . GLU B 1 621 ? -16.969 -36.906 -14.062 1 97.88 621 GLU B C 1
ATOM 12369 O O . GLU B 1 621 ? -16.922 -37 -15.289 1 97.88 621 GLU B O 1
ATOM 12374 N N . GLN B 1 622 ? -18.016 -36.594 -13.508 1 97.62 622 GLN B N 1
ATOM 12375 C CA . GLN B 1 622 ? -19.188 -35.844 -13.938 1 97.62 622 GLN B CA 1
ATOM 12376 C C . GLN B 1 622 ? -19.594 -34.812 -12.883 1 97.62 622 GLN B C 1
ATOM 12378 O O . GLN B 1 622 ? -18.953 -34.719 -11.836 1 97.62 622 GLN B O 1
ATOM 12383 N N . TYR B 1 623 ? -20.609 -34.062 -13.25 1 97.38 623 TYR B N 1
ATOM 12384 C CA . TYR B 1 623 ? -21.078 -33.156 -12.219 1 97.38 623 TYR B CA 1
ATOM 12385 C C . TYR B 1 623 ? -21.5 -33.906 -10.969 1 97.38 623 TYR B C 1
ATOM 12387 O O . TYR B 1 623 ? -21.312 -33.438 -9.844 1 97.38 623 TYR B O 1
ATOM 12395 N N . ASP B 1 624 ? -22.094 -35.094 -11.141 1 96.44 624 ASP B N 1
ATOM 12396 C CA . ASP B 1 624 ? -22.609 -35.875 -10.023 1 96.44 624 ASP B CA 1
ATOM 12397 C C . ASP B 1 624 ? -21.766 -37.156 -9.812 1 96.44 624 ASP B C 1
ATOM 12399 O O . ASP B 1 624 ? -22.281 -38.188 -9.367 1 96.44 624 ASP B O 1
ATOM 12403 N N . ARG B 1 625 ? -20.547 -37.094 -10.211 1 96.88 625 ARG B N 1
ATOM 12404 C CA . ARG B 1 625 ? -19.594 -38.156 -9.969 1 96.88 625 ARG B CA 1
ATOM 12405 C C . ARG B 1 625 ? -18.219 -37.594 -9.586 1 96.88 625 ARG B C 1
ATOM 12407 O O . ARG B 1 625 ? -17.594 -36.906 -10.375 1 96.88 625 ARG B O 1
ATOM 12414 N N . PHE B 1 626 ? -17.828 -37.969 -8.375 1 97.75 626 PHE B N 1
ATOM 12415 C CA . PHE B 1 626 ? -16.547 -37.5 -7.867 1 97.75 626 PHE B CA 1
ATOM 12416 C C . PHE B 1 626 ? -15.406 -38.062 -8.695 1 97.75 626 PHE B C 1
ATOM 12418 O O . PHE B 1 626 ? -15.477 -39.188 -9.18 1 97.75 626 PHE B O 1
ATOM 12425 N N . PRO B 1 627 ? -14.312 -37.281 -8.945 1 98.06 627 PRO B N 1
ATOM 12426 C CA . PRO B 1 627 ? -13.172 -37.75 -9.75 1 98.06 627 PRO B CA 1
ATOM 12427 C C . PRO B 1 627 ? -12.305 -38.75 -9.008 1 98.06 627 PRO B C 1
ATOM 12429 O O . PRO B 1 627 ? -11.125 -38.5 -8.758 1 98.06 627 PRO B O 1
ATOM 12432 N N . ASP B 1 628 ? -12.844 -39.844 -8.719 1 98.44 628 ASP B N 1
ATOM 12433 C CA . ASP B 1 628 ? -12.086 -40.938 -8.125 1 98.44 628 ASP B CA 1
ATOM 12434 C C . ASP B 1 628 ? -11 -41.438 -9.078 1 98.44 628 ASP B C 1
ATOM 12436 O O . ASP B 1 628 ? -11.031 -41.125 -10.273 1 98.44 628 ASP B O 1
ATOM 12440 N N . LEU B 1 629 ? -10.062 -42.188 -8.523 1 98.31 629 LEU B N 1
ATOM 12441 C CA . LEU B 1 629 ? -8.906 -42.625 -9.289 1 98.31 629 LEU B CA 1
ATOM 12442 C C . LEU B 1 629 ? -9.133 -44.031 -9.836 1 98.31 629 LEU B C 1
ATOM 12444 O O . LEU B 1 629 ? -9.703 -44.906 -9.156 1 98.31 629 LEU B O 1
ATOM 12448 N N . TYR B 1 630 ? -8.75 -44.219 -11.078 1 98.12 630 TYR B N 1
ATOM 12449 C CA . TYR B 1 630 ? -8.773 -45.5 -11.766 1 98.12 630 TYR B CA 1
ATOM 12450 C C . TYR B 1 630 ? -7.387 -45.875 -12.25 1 98.12 630 TYR B C 1
ATOM 12452 O O . TYR B 1 630 ? -6.629 -45.031 -12.734 1 98.12 630 TYR B O 1
ATOM 12460 N N . SER B 1 631 ? -7.027 -47.125 -12.086 1 97.56 631 SER B N 1
ATOM 12461 C CA . SER B 1 631 ? -5.777 -47.656 -12.641 1 97.56 631 SER B CA 1
ATOM 12462 C C . SER B 1 631 ? -6.039 -48.719 -13.68 1 97.56 631 SER B C 1
ATOM 12464 O O . SER B 1 631 ? -6.957 -49.531 -13.531 1 97.56 631 SER B O 1
ATOM 12466 N N . GLY B 1 632 ? -5.324 -48.625 -14.719 1 96.38 632 GLY B N 1
ATOM 12467 C CA . GLY B 1 632 ? -5.422 -49.625 -15.789 1 96.38 632 GLY B CA 1
ATOM 12468 C C . GLY B 1 632 ? -4.188 -49.656 -16.672 1 96.38 632 GLY B C 1
ATOM 12469 O O . GLY B 1 632 ? -3.207 -48.969 -16.406 1 96.38 632 GLY B O 1
ATOM 12470 N N . SER B 1 633 ? -4.309 -50.594 -17.609 1 96.19 633 SER B N 1
ATOM 12471 C CA . SER B 1 633 ? -3.215 -50.719 -18.562 1 96.19 633 SER B CA 1
ATOM 12472 C C . SER B 1 633 ? -3.275 -49.625 -19.609 1 96.19 633 SER B C 1
ATOM 12474 O O . SER B 1 633 ? -4.363 -49.188 -20.016 1 96.19 633 SER B O 1
ATOM 12476 N N . TYR B 1 634 ? -2.115 -49.219 -20.078 1 96.12 634 TYR B N 1
ATOM 12477 C CA . TYR B 1 634 ? -1.972 -48.219 -21.125 1 96.12 634 TYR B CA 1
ATOM 12478 C C . TYR B 1 634 ? -2.754 -48.594 -22.375 1 96.12 634 TYR B C 1
ATOM 12480 O O . TYR B 1 634 ? -3.381 -47.75 -23.016 1 96.12 634 TYR B O 1
ATOM 12488 N N . ASP B 1 635 ? -2.861 -49.844 -22.609 1 94.94 635 ASP B N 1
ATOM 12489 C CA . ASP B 1 635 ? -3.463 -50.344 -23.859 1 94.94 635 ASP B CA 1
ATOM 12490 C C . ASP B 1 635 ? -4.953 -50.594 -23.672 1 94.94 635 ASP B C 1
ATOM 12492 O O . ASP B 1 635 ? -5.688 -50.75 -24.656 1 94.94 635 ASP B O 1
ATOM 12496 N N . SER B 1 636 ? -5.344 -50.656 -22.422 1 97.19 636 SER B N 1
ATOM 12497 C CA . SER B 1 636 ? -6.746 -50.969 -22.172 1 97.19 636 SER B CA 1
ATOM 12498 C C . SER B 1 636 ? -7.293 -50.188 -20.984 1 97.19 636 SER B C 1
ATOM 12500 O O . SER B 1 636 ? -7.773 -50.781 -20.016 1 97.19 636 SER B O 1
ATOM 12502 N N . PRO B 1 637 ? -7.305 -48.906 -21.172 1 97.62 637 PRO B N 1
ATOM 12503 C CA . PRO B 1 637 ? -7.797 -48.094 -20.062 1 97.62 637 PRO B CA 1
ATOM 12504 C C . PRO B 1 637 ? -9.266 -48.375 -19.734 1 97.62 637 PRO B C 1
ATOM 12506 O O . PRO B 1 637 ? -9.711 -48.125 -18.609 1 97.62 637 PRO B O 1
ATOM 12509 N N . GLN B 1 638 ? -10.117 -48.875 -20.625 1 96.94 638 GLN B N 1
ATOM 12510 C CA . GLN B 1 638 ? -11.523 -49.188 -20.422 1 96.94 638 GLN B CA 1
ATOM 12511 C C . GLN B 1 638 ? -11.711 -50.281 -19.375 1 96.94 638 GLN B C 1
ATOM 12513 O O . GLN B 1 638 ? -12.789 -50.406 -18.781 1 96.94 638 GLN B O 1
ATOM 12518 N N . ASP B 1 639 ? -10.695 -51.062 -19.156 1 97.06 639 ASP B N 1
ATOM 12519 C CA . ASP B 1 639 ? -10.758 -52.188 -18.203 1 97.06 639 ASP B CA 1
ATOM 12520 C C . ASP B 1 639 ? -10.195 -51.75 -16.844 1 97.06 639 ASP B C 1
ATOM 12522 O O . ASP B 1 639 ? -9.914 -52.594 -16 1 97.06 639 ASP B O 1
ATOM 12526 N N . ALA B 1 640 ? -10.055 -50.469 -16.672 1 97.19 640 ALA B N 1
ATOM 12527 C CA . ALA B 1 640 ? -9.406 -49.969 -15.453 1 97.19 640 ALA B CA 1
ATOM 12528 C C . ALA B 1 640 ? -10.242 -50.281 -14.219 1 97.19 640 ALA B C 1
ATOM 12530 O O . ALA B 1 640 ? -11.461 -50.406 -14.297 1 97.19 640 ALA B O 1
ATOM 12531 N N . THR B 1 641 ? -9.57 -50.438 -13.062 1 96.75 641 THR B N 1
ATOM 12532 C CA . THR B 1 641 ? -10.188 -50.688 -11.758 1 96.75 641 THR B CA 1
ATOM 12533 C C . THR B 1 641 ? -10.227 -49.406 -10.922 1 96.75 641 THR B C 1
ATOM 12535 O O . THR B 1 641 ? -9.227 -48.688 -10.82 1 96.75 641 THR B O 1
ATOM 12538 N N . ARG B 1 642 ? -11.391 -49.125 -10.391 1 96.88 642 ARG B N 1
ATOM 12539 C CA . ARG B 1 642 ? -11.508 -48 -9.477 1 96.88 642 ARG B CA 1
ATOM 12540 C C . ARG B 1 642 ? -10.695 -48.219 -8.211 1 96.88 642 ARG B C 1
ATOM 12542 O O . ARG B 1 642 ? -10.836 -49.281 -7.559 1 96.88 642 ARG B O 1
ATOM 12549 N N . GLN B 1 643 ? -9.875 -47.25 -7.836 1 97.06 643 GLN B N 1
ATOM 12550 C CA . GLN B 1 643 ? -8.953 -47.438 -6.719 1 97.06 643 GLN B CA 1
ATOM 12551 C C . GLN B 1 643 ? -9.398 -46.625 -5.5 1 97.06 643 GLN B C 1
ATOM 12553 O O . GLN B 1 643 ? -9.031 -46.969 -4.371 1 97.06 643 GLN B O 1
ATOM 12558 N N . THR B 1 644 ? -10.062 -45.562 -5.695 1 97.25 644 THR B N 1
ATOM 12559 C CA . THR B 1 644 ? -10.594 -44.75 -4.594 1 97.25 644 THR B CA 1
ATOM 12560 C C . THR B 1 644 ? -12.109 -44.656 -4.703 1 97.25 644 THR B C 1
ATOM 12562 O O . THR B 1 644 ? -12.68 -44.812 -5.781 1 97.25 644 THR B O 1
ATOM 12565 N N . ASN B 1 645 ? -12.781 -44.344 -3.555 1 96.62 645 ASN B N 1
ATOM 12566 C CA . ASN B 1 645 ? -14.234 -44.219 -3.537 1 96.62 645 ASN B CA 1
ATOM 12567 C C . ASN B 1 645 ? -14.664 -43.031 -2.662 1 96.62 645 ASN B C 1
ATOM 12569 O O . ASN B 1 645 ? -15.461 -43.188 -1.738 1 96.62 645 ASN B O 1
ATOM 12573 N N . LEU B 1 646 ? -14.141 -41.906 -2.979 1 97.44 646 LEU B N 1
ATOM 12574 C CA . LEU B 1 646 ? -14.516 -40.719 -2.227 1 97.44 646 LEU B CA 1
ATOM 12575 C C . LEU B 1 646 ? -15.875 -40.188 -2.676 1 97.44 646 LEU B C 1
ATOM 12577 O O . LEU B 1 646 ? -16.469 -39.344 -2.006 1 97.44 646 LEU B O 1
ATOM 12581 N N . ASP B 1 647 ? -16.375 -40.688 -3.811 1 97.38 647 ASP B N 1
ATOM 12582 C CA . ASP B 1 647 ? -17.719 -40.312 -4.258 1 97.38 647 ASP B CA 1
ATOM 12583 C C . ASP B 1 647 ? -18.766 -40.656 -3.193 1 97.38 647 ASP B C 1
ATOM 12585 O O . ASP B 1 647 ? -19.875 -40.125 -3.201 1 97.38 647 ASP B O 1
ATOM 12589 N N . LYS B 1 648 ? -18.469 -41.562 -2.328 1 96.44 648 LYS B N 1
ATOM 12590 C CA . LYS B 1 648 ? -19.344 -41.969 -1.235 1 96.44 648 LYS B CA 1
ATOM 12591 C C . LYS B 1 648 ? -19.766 -40.75 -0.403 1 96.44 648 LYS B C 1
ATOM 12593 O O . LYS B 1 648 ? -20.875 -40.719 0.142 1 96.44 648 LYS B O 1
ATOM 12598 N N . GLN B 1 649 ? -18.891 -39.75 -0.389 1 95.94 649 GLN B N 1
ATOM 12599 C CA . GLN B 1 649 ? -19.188 -38.531 0.372 1 95.94 649 GLN B CA 1
ATOM 12600 C C . GLN B 1 649 ? -20.438 -37.844 -0.166 1 95.94 649 GLN B C 1
ATOM 12602 O O . GLN B 1 649 ? -21.188 -37.25 0.598 1 95.94 649 GLN B O 1
ATOM 12607 N N . ARG B 1 650 ? -20.641 -37.938 -1.423 1 94.06 650 ARG B N 1
ATOM 12608 C CA . ARG B 1 650 ? -21.734 -37.25 -2.088 1 94.06 650 ARG B CA 1
ATOM 12609 C C . ARG B 1 650 ? -23.078 -37.844 -1.667 1 94.06 650 ARG B C 1
ATOM 12611 O O . ARG B 1 650 ? -24.094 -37.125 -1.652 1 94.06 650 ARG B O 1
ATOM 12618 N N . GLU B 1 651 ? -23.125 -39.062 -1.274 1 91.69 651 GLU B N 1
ATOM 12619 C CA . GLU B 1 651 ? -24.344 -39.781 -0.948 1 91.69 651 GLU B CA 1
ATOM 12620 C C . GLU B 1 651 ? -25.031 -39.188 0.274 1 91.69 651 GLU B C 1
ATOM 12622 O O . GLU B 1 651 ? -26.234 -39.406 0.489 1 91.69 651 GLU B O 1
ATOM 12627 N N . ALA B 1 652 ? -24.312 -38.5 0.977 1 91 652 ALA B N 1
ATOM 12628 C CA . ALA B 1 652 ? -24.859 -37.875 2.178 1 91 652 ALA B CA 1
ATOM 12629 C C . ALA B 1 652 ? -25.688 -36.625 1.826 1 91 652 ALA B C 1
ATOM 12631 O O . ALA B 1 652 ? -26.359 -36.062 2.684 1 91 652 ALA B O 1
ATOM 12632 N N . PHE B 1 653 ? -25.672 -36.25 0.568 1 93.31 653 PHE B N 1
ATOM 12633 C CA . PHE B 1 653 ? -26.297 -35 0.165 1 93.31 653 PHE B CA 1
ATOM 12634 C C . PHE B 1 653 ? -27.25 -35.219 -1.008 1 93.31 653 PHE B C 1
ATOM 12636 O O . PHE B 1 653 ? -27.172 -36.25 -1.685 1 93.31 653 PHE B O 1
ATOM 12643 N N . ASN B 1 654 ? -28.172 -34.219 -1.078 1 91.38 654 ASN B N 1
ATOM 12644 C CA . ASN B 1 654 ? -28.875 -34.094 -2.354 1 91.38 654 ASN B CA 1
ATOM 12645 C C . ASN B 1 654 ? -28 -33.438 -3.416 1 91.38 654 ASN B C 1
ATOM 12647 O O . ASN B 1 654 ? -27.422 -32.375 -3.184 1 91.38 654 ASN B O 1
ATOM 12651 N N . TRP B 1 655 ? -27.828 -34.156 -4.453 1 94.12 655 TRP B N 1
ATOM 12652 C CA . TRP B 1 655 ? -26.906 -33.656 -5.473 1 94.12 655 TRP B CA 1
ATOM 12653 C C . TRP B 1 655 ? -27.641 -33.438 -6.789 1 94.12 655 TRP B C 1
ATOM 12655 O O . TRP B 1 655 ? -28.516 -34.188 -7.172 1 94.12 655 TRP B O 1
ATOM 12665 N N . SER B 1 656 ? -27.344 -32.344 -7.434 1 93.38 656 SER B N 1
ATOM 12666 C CA . SER B 1 656 ? -27.984 -31.938 -8.68 1 93.38 656 SER B CA 1
ATOM 12667 C C . SER B 1 656 ? -27.328 -32.594 -9.883 1 93.38 656 SER B C 1
ATOM 12669 O O . SER B 1 656 ? -26.438 -33.438 -9.727 1 93.38 656 SER B O 1
ATOM 12671 N N . GLN B 1 657 ? -27.906 -32.219 -11.062 1 91.62 657 GLN B N 1
ATOM 12672 C CA . GLN B 1 657 ? -27.344 -32.625 -12.344 1 91.62 657 GLN B CA 1
ATOM 12673 C C . GLN B 1 657 ? -27.109 -31.438 -13.258 1 91.62 657 GLN B C 1
ATOM 12675 O O . GLN B 1 657 ? -27.812 -30.422 -13.141 1 91.62 657 GLN B O 1
ATOM 12680 N N . SER B 1 658 ? -26.156 -31.594 -14.086 1 96.69 658 SER B N 1
ATOM 12681 C CA . SER B 1 658 ? -25.875 -30.562 -15.078 1 96.69 658 SER B CA 1
ATOM 12682 C C . SER B 1 658 ? -26.391 -30.953 -16.453 1 96.69 658 SER B C 1
ATOM 12684 O O . SER B 1 658 ? -26.453 -32.125 -16.797 1 96.69 658 SER B O 1
ATOM 12686 N N . GLU B 1 659 ? -26.812 -29.984 -17.219 1 96.44 659 GLU B N 1
ATOM 12687 C CA . GLU B 1 659 ? -27.25 -30.25 -18.594 1 96.44 659 GLU B CA 1
ATOM 12688 C C . GLU B 1 659 ? -26.766 -29.156 -19.547 1 96.44 659 GLU B C 1
ATOM 12690 O O . GLU B 1 659 ? -26.531 -28.016 -19.125 1 96.44 659 GLU B O 1
ATOM 12695 N N . LEU B 1 660 ? -26.516 -29.531 -20.781 1 97.5 660 LEU B N 1
ATOM 12696 C CA . LEU B 1 660 ? -26.125 -28.594 -21.828 1 97.5 660 LEU B CA 1
ATOM 12697 C C . LEU B 1 660 ? -27.344 -27.828 -22.328 1 97.5 660 LEU B C 1
ATOM 12699 O O . LEU B 1 660 ? -28.391 -28.406 -22.609 1 97.5 660 LEU B O 1
ATOM 12703 N N . VAL B 1 661 ? -27.219 -26.547 -22.359 1 96.69 661 VAL B N 1
ATOM 12704 C CA . VAL B 1 661 ? -28.25 -25.703 -22.953 1 96.69 661 VAL B CA 1
ATOM 12705 C C . VAL B 1 661 ? -27.672 -24.953 -24.156 1 96.69 661 VAL B C 1
ATOM 12707 O O . VAL B 1 661 ? -26.531 -24.484 -24.125 1 96.69 661 VAL B O 1
ATOM 12710 N N . GLN B 1 662 ? -28.422 -24.906 -25.219 1 96.44 662 GLN B N 1
ATOM 12711 C CA . GLN B 1 662 ? -28.047 -24.234 -26.453 1 96.44 662 GLN B CA 1
ATOM 12712 C C . GLN B 1 662 ? -29.078 -23.203 -26.859 1 96.44 662 GLN B C 1
ATOM 12714 O O . GLN B 1 662 ? -30.281 -23.422 -26.703 1 96.44 662 GLN B O 1
ATOM 12719 N N . TRP B 1 663 ? -28.641 -22.047 -27.25 1 96.25 663 TRP B N 1
ATOM 12720 C CA . TRP B 1 663 ? -29.531 -20.984 -27.703 1 96.25 663 TRP B CA 1
ATOM 12721 C C . TRP B 1 663 ? -28.875 -20.141 -28.797 1 96.25 663 TRP B C 1
ATOM 12723 O O . TRP B 1 663 ? -27.688 -20.344 -29.109 1 96.25 663 TRP B O 1
ATOM 12733 N N . THR B 1 664 ? -29.609 -19.375 -29.484 1 93.75 664 THR B N 1
ATOM 12734 C CA . THR B 1 664 ? -29.125 -18.438 -30.484 1 93.75 664 THR B CA 1
ATOM 12735 C C . THR B 1 664 ? -29.281 -17 -30.016 1 93.75 664 THR B C 1
ATOM 12737 O O . THR B 1 664 ? -30.344 -16.609 -29.531 1 93.75 664 THR B O 1
ATOM 12740 N N . ASN B 1 665 ? -28.219 -16.344 -30.094 1 89.44 665 ASN B N 1
ATOM 12741 C CA . ASN B 1 665 ? -28.312 -14.953 -29.656 1 89.44 665 ASN B CA 1
ATOM 12742 C C . ASN B 1 665 ? -29 -14.086 -30.703 1 89.44 665 ASN B C 1
ATOM 12744 O O . ASN B 1 665 ? -29.531 -14.594 -31.688 1 89.44 665 ASN B O 1
ATOM 12748 N N . GLY B 1 666 ? -29.047 -12.719 -30.453 1 84.56 666 GLY B N 1
ATOM 12749 C CA . GLY B 1 666 ? -29.75 -11.789 -31.312 1 84.56 666 GLY B CA 1
ATOM 12750 C C . GLY B 1 666 ? -29.125 -11.672 -32.688 1 84.56 666 GLY B C 1
ATOM 12751 O O . GLY B 1 666 ? -29.812 -11.336 -33.656 1 84.56 666 GLY B O 1
ATOM 12752 N N . ASP B 1 667 ? -27.875 -12.008 -32.844 1 87.62 667 ASP B N 1
ATOM 12753 C CA . ASP B 1 667 ? -27.172 -11.922 -34.125 1 87.62 667 ASP B CA 1
ATOM 12754 C C . ASP B 1 667 ? -27.25 -13.242 -34.875 1 87.62 667 ASP B C 1
ATOM 12756 O O . ASP B 1 667 ? -26.641 -13.391 -35.938 1 87.62 667 ASP B O 1
ATOM 12760 N N . GLY B 1 668 ? -27.891 -14.164 -34.312 1 89.69 668 GLY B N 1
ATOM 12761 C CA . GLY B 1 668 ? -28.062 -15.453 -34.969 1 89.69 668 GLY B CA 1
ATOM 12762 C C . GLY B 1 668 ? -26.922 -16.422 -34.688 1 89.69 668 GLY B C 1
ATOM 12763 O O . GLY B 1 668 ? -26.844 -17.469 -35.344 1 89.69 668 GLY B O 1
ATOM 12764 N N . LYS B 1 669 ? -26.094 -16.203 -33.781 1 89 669 LYS B N 1
ATOM 12765 C CA . LYS B 1 669 ? -24.969 -17.078 -33.469 1 89 669 LYS B CA 1
ATOM 12766 C C . LYS B 1 669 ? -25.344 -18.094 -32.375 1 89 669 LYS B C 1
ATOM 12768 O O . LYS B 1 669 ? -25.875 -17.719 -31.344 1 89 669 LYS B O 1
ATOM 12773 N N . PRO B 1 670 ? -25.109 -19.344 -32.719 1 92.44 670 PRO B N 1
ATOM 12774 C CA . PRO B 1 670 ? -25.375 -20.344 -31.688 1 92.44 670 PRO B CA 1
ATOM 12775 C C . PRO B 1 670 ? -24.406 -20.266 -30.516 1 92.44 670 PRO B C 1
ATOM 12777 O O . PRO B 1 670 ? -23.219 -20.062 -30.703 1 92.44 670 PRO B O 1
ATOM 12780 N N . LEU B 1 671 ? -24.953 -20.391 -29.297 1 94.81 671 LEU B N 1
ATOM 12781 C CA . LEU B 1 671 ? -24.141 -20.375 -28.078 1 94.81 671 LEU B CA 1
ATOM 12782 C C . LEU B 1 671 ? -24.516 -21.562 -27.172 1 94.81 671 LEU B C 1
ATOM 12784 O O . LEU B 1 671 ? -25.641 -22.062 -27.234 1 94.81 671 LEU B O 1
ATOM 12788 N N . ASP B 1 672 ? -23.531 -22 -26.438 1 95.75 672 ASP B N 1
ATOM 12789 C CA . ASP B 1 672 ? -23.703 -23.094 -25.469 1 95.75 672 ASP B CA 1
ATOM 12790 C C . ASP B 1 672 ? -23.594 -22.578 -24.031 1 95.75 672 ASP B C 1
ATOM 12792 O O . ASP B 1 672 ? -23.094 -21.484 -23.797 1 95.75 672 ASP B O 1
ATOM 12796 N N . GLY B 1 673 ? -24.125 -23.328 -23.141 1 97.38 673 GLY B N 1
ATOM 12797 C CA . GLY B 1 673 ? -23.953 -23.125 -21.703 1 97.38 673 GLY B CA 1
ATOM 12798 C C . GLY B 1 673 ? -24.344 -24.344 -20.891 1 97.38 673 GLY B C 1
ATOM 12799 O O . GLY B 1 673 ? -24.828 -25.328 -21.422 1 97.38 673 GLY B O 1
ATOM 12800 N N . VAL B 1 674 ? -23.969 -24.266 -19.672 1 98.31 674 VAL B N 1
ATOM 12801 C CA . VAL B 1 674 ? -24.312 -25.328 -18.734 1 98.31 674 VAL B CA 1
ATOM 12802 C C . VAL B 1 674 ? -25.391 -24.844 -17.766 1 98.31 674 VAL B C 1
ATOM 12804 O O . VAL B 1 674 ? -25.328 -23.703 -17.281 1 98.31 674 VAL B O 1
ATOM 12807 N N . LEU B 1 675 ? -26.453 -25.594 -17.609 1 98.25 675 LEU B N 1
ATOM 12808 C CA . LEU B 1 675 ? -27.469 -25.344 -16.578 1 98.25 675 LEU B CA 1
ATOM 12809 C C . LEU B 1 675 ? -27.422 -26.422 -15.492 1 98.25 675 LEU B C 1
ATOM 12811 O O . LEU B 1 675 ? -27.484 -27.609 -15.789 1 98.25 675 LEU B O 1
ATOM 12815 N N . ILE B 1 676 ? -27.172 -26.031 -14.289 1 98.12 676 ILE B N 1
ATOM 12816 C CA . ILE B 1 676 ? -27.281 -26.875 -13.109 1 98.12 676 ILE B CA 1
ATOM 12817 C C . ILE B 1 676 ? -28.578 -26.578 -12.367 1 98.12 676 ILE B C 1
ATOM 12819 O O . ILE B 1 676 ? -28.75 -25.484 -11.812 1 98.12 676 ILE B O 1
ATOM 12823 N N . LYS B 1 677 ? -29.484 -27.469 -12.336 1 96.75 677 LYS B N 1
ATOM 12824 C CA . LYS B 1 677 ? -30.781 -27.281 -11.719 1 96.75 677 LYS B CA 1
ATOM 12825 C C . LYS B 1 677 ? -30.719 -27.484 -10.203 1 96.75 677 LYS B C 1
ATOM 12827 O O . LYS B 1 677 ? -29.797 -28.125 -9.703 1 96.75 677 LYS B O 1
ATOM 12832 N N . PRO B 1 678 ? -31.672 -26.859 -9.5 1 96.62 678 PRO B N 1
ATOM 12833 C CA . PRO B 1 678 ? -31.719 -27.125 -8.062 1 96.62 678 PRO B CA 1
ATOM 12834 C C . PRO B 1 678 ? -31.969 -28.594 -7.75 1 96.62 678 PRO B C 1
ATOM 12836 O O . PRO B 1 678 ? -32.562 -29.312 -8.562 1 96.62 678 PRO B O 1
ATOM 12839 N N . THR B 1 679 ? -31.516 -29.062 -6.617 1 95 679 THR B N 1
ATOM 12840 C CA . THR B 1 679 ? -31.625 -30.469 -6.254 1 95 679 THR B CA 1
ATOM 12841 C C . THR B 1 679 ? -33.094 -30.891 -6.152 1 95 679 THR B C 1
ATOM 12843 O O . THR B 1 679 ? -33.406 -32.062 -6.371 1 95 679 THR B O 1
ATOM 12846 N N . ASN B 1 680 ? -34 -29.984 -5.879 1 90.88 680 ASN B N 1
ATOM 12847 C CA . ASN B 1 680 ? -35.406 -30.281 -5.77 1 90.88 680 ASN B CA 1
ATOM 12848 C C . ASN B 1 680 ? -36.219 -29.719 -6.945 1 90.88 680 ASN B C 1
ATOM 12850 O O . ASN B 1 680 ? -37.344 -29.25 -6.773 1 90.88 680 ASN B O 1
ATOM 12854 N N . TYR B 1 681 ? -35.594 -29.828 -8.062 1 95.12 681 TYR B N 1
ATOM 12855 C CA . TYR B 1 681 ? -36.219 -29.234 -9.242 1 95.12 681 TYR B CA 1
ATOM 12856 C C . TYR B 1 681 ? -37.562 -29.875 -9.523 1 95.12 681 TYR B C 1
ATOM 12858 O O . TYR B 1 681 ? -37.719 -31.094 -9.469 1 95.12 681 TYR B O 1
ATOM 12866 N N . VAL B 1 682 ? -38.531 -29.047 -9.805 1 95.19 682 VAL B N 1
ATOM 12867 C CA . VAL B 1 682 ? -39.875 -29.453 -10.227 1 95.19 682 VAL B CA 1
ATOM 12868 C C . VAL B 1 682 ? -40.188 -28.812 -11.57 1 95.19 682 VAL B C 1
ATOM 12870 O O . VAL B 1 682 ? -40.125 -27.594 -11.719 1 95.19 682 VAL B O 1
ATOM 12873 N N . GLU B 1 683 ? -40.562 -29.641 -12.531 1 92.38 683 GLU B N 1
ATOM 12874 C CA . GLU B 1 683 ? -40.906 -29.141 -13.852 1 92.38 683 GLU B CA 1
ATOM 12875 C C . GLU B 1 683 ? -42.062 -28.125 -13.781 1 92.38 683 GLU B C 1
ATOM 12877 O O . GLU B 1 683 ? -43.031 -28.328 -13.055 1 92.38 683 GLU B O 1
ATOM 12882 N N . GLY B 1 684 ? -41.938 -27.062 -14.445 1 93 684 GLY B N 1
ATOM 12883 C CA . GLY B 1 684 ? -42.969 -26.031 -14.484 1 93 684 GLY B CA 1
ATOM 12884 C C . GLY B 1 684 ? -42.719 -24.938 -13.469 1 93 684 GLY B C 1
ATOM 12885 O O . GLY B 1 684 ? -43.312 -23.859 -13.578 1 93 684 GLY B O 1
ATOM 12886 N N . LYS B 1 685 ? -41.938 -25.25 -12.547 1 96.06 685 LYS B N 1
ATOM 12887 C CA . LYS B 1 685 ? -41.625 -24.234 -11.547 1 96.06 685 LYS B CA 1
ATOM 12888 C C . LYS B 1 685 ? -40.406 -23.406 -11.969 1 96.06 685 LYS B C 1
ATOM 12890 O O . LYS B 1 685 ? -39.469 -23.938 -12.539 1 96.06 685 LYS B O 1
ATOM 12895 N N . ARG B 1 686 ? -40.5 -22.078 -11.672 1 97.62 686 ARG B N 1
ATOM 12896 C CA . ARG B 1 686 ? -39.375 -21.203 -11.922 1 97.62 686 ARG B CA 1
ATOM 12897 C C . ARG B 1 686 ? -38.5 -21.047 -10.68 1 97.62 686 ARG B C 1
ATOM 12899 O O . ARG B 1 686 ? -39 -21.203 -9.555 1 97.62 686 ARG B O 1
ATOM 12906 N N . TYR B 1 687 ? -37.25 -20.75 -10.852 1 98.19 687 TYR B N 1
ATOM 12907 C CA . TYR B 1 687 ? -36.312 -20.719 -9.758 1 98.19 687 TYR B CA 1
ATOM 12908 C C . TYR B 1 687 ? -35.438 -19.469 -9.844 1 98.19 687 TYR B C 1
ATOM 12910 O O . TYR B 1 687 ? -35.281 -18.875 -10.914 1 98.19 687 TYR B O 1
ATOM 12918 N N . PRO B 1 688 ? -34.906 -19 -8.641 1 98.44 688 PRO B N 1
ATOM 12919 C CA . PRO B 1 688 ? -33.812 -18.047 -8.742 1 98.44 688 PRO B CA 1
ATOM 12920 C C . PRO B 1 688 ? -32.594 -18.656 -9.469 1 98.44 688 PRO B C 1
ATOM 12922 O O . PRO B 1 688 ? -32.281 -19.828 -9.289 1 98.44 688 PRO B O 1
ATOM 12925 N N . VAL B 1 689 ? -31.953 -17.844 -10.305 1 98.69 689 VAL B N 1
ATOM 12926 C CA . VAL B 1 689 ? -30.828 -18.328 -11.109 1 98.69 689 VAL B CA 1
ATOM 12927 C C . VAL B 1 689 ? -29.594 -17.5 -10.789 1 98.69 689 VAL B C 1
ATOM 12929 O O . VAL B 1 689 ? -29.656 -16.266 -10.727 1 98.69 689 VAL B O 1
ATOM 12932 N N . LEU B 1 690 ? -28.531 -18.156 -10.508 1 98.56 690 LEU B N 1
ATOM 12933 C CA . LEU B 1 690 ? -27.219 -17.531 -10.406 1 98.56 690 LEU B CA 1
ATOM 12934 C C . LEU B 1 690 ? -26.406 -17.734 -11.688 1 98.56 690 LEU B C 1
ATOM 12936 O O . LEU B 1 690 ? -26.125 -18.875 -12.078 1 98.56 690 LEU B O 1
ATOM 12940 N N . VAL B 1 691 ? -26.062 -16.641 -12.352 1 98.56 691 VAL B N 1
ATOM 12941 C CA . VAL B 1 691 ? -25.25 -16.703 -13.562 1 98.56 691 VAL B CA 1
ATOM 12942 C C . VAL B 1 691 ? -23.766 -16.547 -13.195 1 98.56 691 VAL B C 1
ATOM 12944 O O . VAL B 1 691 ? -23.375 -15.586 -12.547 1 98.56 691 VAL B O 1
ATOM 12947 N N . TYR B 1 692 ? -22.969 -17.516 -13.531 1 97.38 692 TYR B N 1
ATOM 12948 C CA . TYR B 1 692 ? -21.516 -17.5 -13.367 1 97.38 692 TYR B CA 1
ATOM 12949 C C . TYR B 1 692 ? -20.812 -17.781 -14.695 1 97.38 692 TYR B C 1
ATOM 12951 O O . TYR B 1 692 ? -21.219 -18.672 -15.445 1 97.38 692 TYR B O 1
ATOM 12959 N N . PHE B 1 693 ? -19.766 -16.984 -14.984 1 94.56 693 PHE B N 1
ATOM 12960 C CA . PHE B 1 693 ? -19.219 -17.047 -16.328 1 94.56 693 PHE B CA 1
ATOM 12961 C C . PHE B 1 693 ? -17.766 -16.562 -16.344 1 94.56 693 PHE B C 1
ATOM 12963 O O . PHE B 1 693 ? -17.266 -16.078 -15.336 1 94.56 693 PHE B O 1
ATOM 12970 N N . TYR B 1 694 ? -17.109 -16.797 -17.438 1 90.81 694 TYR B N 1
ATOM 12971 C CA . TYR B 1 694 ? -15.773 -16.297 -17.75 1 90.81 694 TYR B CA 1
ATOM 12972 C C . TYR B 1 694 ? -15.586 -16.188 -19.266 1 90.81 694 TYR B C 1
ATOM 12974 O O . TYR B 1 694 ? -15.938 -15.172 -19.875 1 90.81 694 TYR B O 1
ATOM 12982 N N . ARG B 1 695 ? -15.391 -17.312 -20 1 91.5 695 ARG B N 1
ATOM 12983 C CA . ARG B 1 695 ? -15.312 -17.312 -21.469 1 91.5 695 ARG B CA 1
ATOM 12984 C C . ARG B 1 695 ? -16.062 -18.516 -22.047 1 91.5 695 ARG B C 1
ATOM 12986 O O . ARG B 1 695 ? -17.25 -18.438 -22.312 1 91.5 695 ARG B O 1
ATOM 12993 N N . PHE B 1 696 ? -15.547 -19.719 -21.938 1 92.5 696 PHE B N 1
ATOM 12994 C CA . PHE B 1 696 ? -16.188 -20.938 -22.391 1 92.5 696 PHE B CA 1
ATOM 12995 C C . PHE B 1 696 ? -16.516 -21.844 -21.219 1 92.5 696 PHE B C 1
ATOM 12997 O O . PHE B 1 696 ? -15.773 -22.781 -20.922 1 92.5 696 PHE B O 1
ATOM 13004 N N . MET B 1 697 ? -17.75 -21.719 -20.734 1 95.25 697 MET B N 1
ATOM 13005 C CA . MET B 1 697 ? -18.125 -22.422 -19.516 1 95.25 697 MET B CA 1
ATOM 13006 C C . MET B 1 697 ? -18.766 -23.766 -19.828 1 95.25 697 MET B C 1
ATOM 13008 O O . MET B 1 697 ? -18.859 -24.641 -18.969 1 95.25 697 MET B O 1
ATOM 13012 N N . SER B 1 698 ? -19.125 -23.969 -21.078 1 96.12 698 SER B N 1
ATOM 13013 C CA . SER B 1 698 ? -19.781 -25.219 -21.469 1 96.12 698 SER B CA 1
ATOM 13014 C C . SER B 1 698 ? -18.828 -26.406 -21.297 1 96.12 698 SER B C 1
ATOM 13016 O O . SER B 1 698 ? -19.266 -27.531 -21.125 1 96.12 698 SER B O 1
ATOM 13018 N N . ASP B 1 699 ? -17.547 -26.047 -21.344 1 95 699 ASP B N 1
ATOM 13019 C CA . ASP B 1 699 ? -16.531 -27.078 -21.156 1 95 699 ASP B CA 1
ATOM 13020 C C . ASP B 1 699 ? -16.609 -27.703 -19.75 1 95 699 ASP B C 1
ATOM 13022 O O . ASP B 1 699 ? -16.047 -28.766 -19.5 1 95 699 ASP B O 1
ATOM 13026 N N . ARG B 1 700 ? -17.406 -27.125 -18.906 1 95.69 700 ARG B N 1
ATOM 13027 C CA . ARG B 1 700 ? -17.5 -27.578 -17.516 1 95.69 700 ARG B CA 1
ATOM 13028 C C . ARG B 1 700 ? -18.734 -28.469 -17.328 1 95.69 700 ARG B C 1
ATOM 13030 O O . ARG B 1 700 ? -19.047 -28.859 -16.188 1 95.69 700 ARG B O 1
ATOM 13037 N N . LEU B 1 701 ? -19.406 -28.859 -18.375 1 97.94 701 LEU B N 1
ATOM 13038 C CA . LEU B 1 701 ? -20.656 -29.609 -18.297 1 97.94 701 LEU B CA 1
ATOM 13039 C C . LEU B 1 701 ? -20.5 -30.828 -17.391 1 97.94 701 LEU B C 1
ATOM 13041 O O . LEU B 1 701 ? -21.359 -31.094 -16.547 1 97.94 701 LEU B O 1
ATOM 13045 N N . HIS B 1 702 ? -19.359 -31.531 -17.547 1 97.88 702 HIS B N 1
ATOM 13046 C CA . HIS B 1 702 ? -19.188 -32.812 -16.844 1 97.88 702 HIS B CA 1
ATOM 13047 C C . HIS B 1 702 ? -18.203 -32.656 -15.688 1 97.88 702 HIS B C 1
ATOM 13049 O O . HIS B 1 702 ? -17.75 -33.656 -15.133 1 97.88 702 HIS B O 1
ATOM 13055 N N . ALA B 1 703 ? -17.828 -31.453 -15.367 1 96.88 703 ALA B N 1
ATOM 13056 C CA . ALA B 1 703 ? -16.859 -31.219 -14.297 1 96.88 703 ALA B CA 1
ATOM 13057 C C . ALA B 1 703 ? -17.516 -31.328 -12.922 1 96.88 703 ALA B C 1
ATOM 13059 O O . ALA B 1 703 ? -18.594 -30.766 -12.711 1 96.88 703 ALA B O 1
ATOM 13060 N N . PHE B 1 704 ? -16.891 -32.062 -12.039 1 97.56 704 PHE B N 1
ATOM 13061 C CA . PHE B 1 704 ? -17.328 -32.094 -10.648 1 97.56 704 PHE B CA 1
ATOM 13062 C C . PHE B 1 704 ? -17.156 -30.75 -9.977 1 97.56 704 PHE B C 1
ATOM 13064 O O . PHE B 1 704 ? -16.141 -30.078 -10.188 1 97.56 704 PHE B O 1
ATOM 13071 N N . PRO B 1 705 ? -18.172 -30.281 -9.344 1 95.88 705 PRO B N 1
ATOM 13072 C CA . PRO B 1 705 ? -18.016 -28.984 -8.688 1 95.88 705 PRO B CA 1
ATOM 13073 C C . PRO B 1 705 ? -16.969 -29.016 -7.578 1 95.88 705 PRO B C 1
ATOM 13075 O O . PRO B 1 705 ? -16.922 -29.969 -6.793 1 95.88 705 PRO B O 1
ATOM 13078 N N . GLN B 1 706 ? -16.172 -28.031 -7.531 1 92.88 706 GLN B N 1
ATOM 13079 C CA . GLN B 1 706 ? -15.156 -27.938 -6.48 1 92.88 706 GLN B CA 1
ATOM 13080 C C . GLN B 1 706 ? -15.805 -27.734 -5.113 1 92.88 706 GLN B C 1
ATOM 13082 O O . GLN B 1 706 ? -16.562 -26.781 -4.914 1 92.88 706 GLN B O 1
ATOM 13087 N N . MET B 1 707 ? -15.578 -28.594 -4.199 1 96.25 707 MET B N 1
ATOM 13088 C CA . MET B 1 707 ? -16.078 -28.469 -2.83 1 96.25 707 MET B CA 1
ATOM 13089 C C . MET B 1 707 ? -15.062 -27.734 -1.956 1 96.25 707 MET B C 1
ATOM 13091 O O . MET B 1 707 ? -14.484 -28.312 -1.036 1 96.25 707 MET B O 1
ATOM 13095 N N . LYS B 1 708 ? -14.883 -26.438 -2.215 1 96.44 708 LYS B N 1
ATOM 13096 C CA . LYS B 1 708 ? -13.945 -25.547 -1.528 1 96.44 708 LYS B CA 1
ATOM 13097 C C . LYS B 1 708 ? -14.594 -24.203 -1.204 1 96.44 708 LYS B C 1
ATOM 13099 O O . LYS B 1 708 ? -15.445 -23.734 -1.953 1 96.44 708 LYS B O 1
ATOM 13104 N N . ILE B 1 709 ? -14.195 -23.688 -0.019 1 96.12 709 ILE B N 1
ATOM 13105 C CA . ILE B 1 709 ? -14.523 -22.297 0.292 1 96.12 709 ILE B CA 1
ATOM 13106 C C . ILE B 1 709 ? -13.562 -21.375 -0.444 1 96.12 709 ILE B C 1
ATOM 13108 O O . ILE B 1 709 ? -12.344 -21.422 -0.223 1 96.12 709 ILE B O 1
ATOM 13112 N N . ASN B 1 710 ? -13.992 -20.641 -1.333 1 91.5 710 ASN B N 1
ATOM 13113 C CA . ASN B 1 710 ? -13.172 -19.766 -2.162 1 91.5 710 ASN B CA 1
ATOM 13114 C C . ASN B 1 710 ? -13.953 -18.531 -2.607 1 91.5 710 ASN B C 1
ATOM 13116 O O . ASN B 1 710 ? -15.023 -18.25 -2.078 1 91.5 710 ASN B O 1
ATOM 13120 N N . HIS B 1 711 ? -13.406 -17.75 -3.51 1 88.19 711 HIS B N 1
ATOM 13121 C CA . HIS B 1 711 ? -14.023 -16.516 -3.98 1 88.19 711 HIS B CA 1
ATOM 13122 C C . HIS B 1 711 ? -15.133 -16.797 -4.984 1 88.19 711 HIS B C 1
ATOM 13124 O O . HIS B 1 711 ? -15.953 -15.914 -5.277 1 88.19 711 HIS B O 1
ATOM 13130 N N . ARG B 1 712 ? -15.25 -17.984 -5.504 1 91.69 712 ARG B N 1
ATOM 13131 C CA . ARG B 1 712 ? -16.312 -18.391 -6.418 1 91.69 712 ARG B CA 1
ATOM 13132 C C . ARG B 1 712 ? -17.469 -19.047 -5.668 1 91.69 712 ARG B C 1
ATOM 13134 O O . ARG B 1 712 ? -17.25 -19.703 -4.645 1 91.69 712 ARG B O 1
ATOM 13141 N N . PRO B 1 713 ? -18.641 -18.906 -6.199 1 96.44 713 PRO B N 1
ATOM 13142 C CA . PRO B 1 713 ? -19.75 -19.641 -5.578 1 96.44 713 PRO B CA 1
ATOM 13143 C C . PRO B 1 713 ? -19.547 -21.156 -5.633 1 96.44 713 PRO B C 1
ATOM 13145 O O . PRO B 1 713 ? -19.062 -21.688 -6.645 1 96.44 713 PRO B O 1
ATOM 13148 N N . ASN B 1 714 ? -19.797 -21.766 -4.5 1 97.19 714 ASN B N 1
ATOM 13149 C CA . ASN B 1 714 ? -19.844 -23.219 -4.504 1 97.19 714 ASN B CA 1
ATOM 13150 C C . ASN B 1 714 ? -21.125 -23.734 -5.152 1 97.19 714 ASN B C 1
ATOM 13152 O O . ASN B 1 714 ? -22.219 -23.609 -4.59 1 97.19 714 ASN B O 1
ATOM 13156 N N . PHE B 1 715 ? -21.062 -24.328 -6.34 1 97.38 715 PHE B N 1
ATOM 13157 C CA . PHE B 1 715 ? -22.234 -24.672 -7.156 1 97.38 715 PHE B CA 1
ATOM 13158 C C . PHE B 1 715 ? -23.109 -25.688 -6.453 1 97.38 715 PHE B C 1
ATOM 13160 O O . PHE B 1 715 ? -24.344 -25.594 -6.488 1 97.38 715 PHE B O 1
ATOM 13167 N N . ALA B 1 716 ? -22.453 -26.703 -5.777 1 97.06 716 ALA B N 1
ATOM 13168 C CA . ALA B 1 716 ? -23.25 -27.703 -5.074 1 97.06 716 ALA B CA 1
ATOM 13169 C C . ALA B 1 716 ? -24.047 -27.078 -3.936 1 97.06 716 ALA B C 1
ATOM 13171 O O . ALA B 1 716 ? -25.219 -27.422 -3.734 1 97.06 716 ALA B O 1
ATOM 13172 N N . TRP B 1 717 ? -23.438 -26.188 -3.23 1 97.25 717 TRP B N 1
ATOM 13173 C CA . TRP B 1 717 ? -24.078 -25.5 -2.111 1 97.25 717 TRP B CA 1
ATOM 13174 C C . TRP B 1 717 ? -25.25 -24.641 -2.594 1 97.25 717 TRP B C 1
ATOM 13176 O O . TRP B 1 717 ? -26.344 -24.703 -2.023 1 97.25 717 TRP B O 1
ATOM 13186 N N . PHE B 1 718 ? -25.109 -23.875 -3.643 1 97.62 718 PHE B N 1
ATOM 13187 C CA . PHE B 1 718 ? -26.172 -23.016 -4.18 1 97.62 718 PHE B CA 1
ATOM 13188 C C . PHE B 1 718 ? -27.312 -23.859 -4.738 1 97.62 718 PHE B C 1
ATOM 13190 O O . PHE B 1 718 ? -28.484 -23.578 -4.484 1 97.62 718 PHE B O 1
ATOM 13197 N N . ALA B 1 719 ? -26.969 -24.938 -5.477 1 97.56 719 ALA B N 1
ATOM 13198 C CA . ALA B 1 719 ? -27.984 -25.797 -6.066 1 97.56 719 ALA B CA 1
ATOM 13199 C C . ALA B 1 719 ? -28.828 -26.453 -4.98 1 97.56 719 ALA B C 1
ATOM 13201 O O . ALA B 1 719 ? -30.047 -26.594 -5.137 1 97.56 719 ALA B O 1
ATOM 13202 N N . ASP B 1 720 ? -28.141 -26.891 -3.908 1 96.69 720 ASP B N 1
ATOM 13203 C CA . ASP B 1 720 ? -28.812 -27.578 -2.812 1 96.69 720 ASP B CA 1
ATOM 13204 C C . ASP B 1 720 ? -29.625 -26.578 -1.968 1 96.69 720 ASP B C 1
ATOM 13206 O O . ASP B 1 720 ? -30.359 -26.984 -1.062 1 96.69 720 ASP B O 1
ATOM 13210 N N . ASN B 1 721 ? -29.438 -25.344 -2.211 1 95.38 721 ASN B N 1
ATOM 13211 C CA . ASN B 1 721 ? -30.188 -24.312 -1.491 1 95.38 721 ASN B CA 1
ATOM 13212 C C . ASN B 1 721 ? -31.125 -23.547 -2.42 1 95.38 721 ASN B C 1
ATOM 13214 O O . ASN B 1 721 ? -31.344 -22.344 -2.242 1 95.38 721 ASN B O 1
ATOM 13218 N N . GLY B 1 722 ? -31.531 -24.156 -3.455 1 95.94 722 GLY B N 1
ATOM 13219 C CA . GLY B 1 722 ? -32.688 -23.719 -4.199 1 95.94 722 GLY B CA 1
ATOM 13220 C C . GLY B 1 722 ? -32.344 -22.875 -5.418 1 95.94 722 GLY B C 1
ATOM 13221 O O . GLY B 1 722 ? -33.25 -22.328 -6.066 1 95.94 722 GLY B O 1
ATOM 13222 N N . TYR B 1 723 ? -31.109 -22.734 -5.766 1 97.94 723 TYR B N 1
ATOM 13223 C CA . TYR B 1 723 ? -30.719 -21.953 -6.93 1 97.94 723 TYR B CA 1
ATOM 13224 C C . TYR B 1 723 ? -30.484 -22.844 -8.141 1 97.94 723 TYR B C 1
ATOM 13226 O O . TYR B 1 723 ? -29.938 -23.938 -8.023 1 97.94 723 TYR B O 1
ATOM 13234 N N . ALA B 1 724 ? -30.891 -22.422 -9.266 1 98.25 724 ALA B N 1
ATOM 13235 C CA . ALA B 1 724 ? -30.297 -22.906 -10.516 1 98.25 724 ALA B CA 1
ATOM 13236 C C . ALA B 1 724 ? -29.047 -22.109 -10.859 1 98.25 724 ALA B C 1
ATOM 13238 O O . ALA B 1 724 ? -28.953 -20.922 -10.562 1 98.25 724 ALA B O 1
ATOM 13239 N N . ILE B 1 725 ? -28.078 -22.766 -11.398 1 98.44 725 ILE B N 1
ATOM 13240 C CA . ILE B 1 725 ? -26.844 -22.109 -11.805 1 98.44 725 ILE B CA 1
ATOM 13241 C C . ILE B 1 725 ? -26.688 -22.188 -13.328 1 98.44 725 ILE B C 1
ATOM 13243 O O . ILE B 1 725 ? -26.844 -23.266 -13.914 1 98.44 725 ILE B O 1
ATOM 13247 N N . PHE B 1 726 ? -26.438 -21.062 -13.945 1 98.5 726 PHE B N 1
ATOM 13248 C CA . PHE B 1 726 ? -26.266 -20.953 -15.391 1 98.5 726 PHE B CA 1
ATOM 13249 C C . PHE B 1 726 ? -24.859 -20.531 -15.75 1 98.5 726 PHE B C 1
ATOM 13251 O O . PHE B 1 726 ? -24.391 -19.469 -15.305 1 98.5 726 PHE B O 1
ATOM 13258 N N . LEU B 1 727 ? -24.141 -21.359 -16.562 1 98.19 727 LEU B N 1
ATOM 13259 C CA . LEU B 1 727 ? -22.766 -21.109 -17 1 98.19 727 LEU B CA 1
ATOM 13260 C C . LEU B 1 727 ? -22.719 -20.891 -18.516 1 98.19 727 LEU B C 1
ATOM 13262 O O . LEU B 1 727 ? -22.359 -21.812 -19.25 1 98.19 727 LEU B O 1
ATOM 13266 N N . PRO B 1 728 ? -22.938 -19.719 -18.969 1 97.5 728 PRO B N 1
ATOM 13267 C CA . PRO B 1 728 ? -22.984 -19.453 -20.406 1 97.5 728 PRO B CA 1
ATOM 13268 C C . PRO B 1 728 ? -21.594 -19.297 -21.016 1 97.5 728 PRO B C 1
ATOM 13270 O O . PRO B 1 728 ? -20.656 -18.828 -20.344 1 97.5 728 PRO B O 1
ATOM 13273 N N . ASP B 1 729 ? -21.422 -19.688 -22.266 1 96.19 729 ASP B N 1
ATOM 13274 C CA . ASP B 1 729 ? -20.266 -19.312 -23.078 1 96.19 729 ASP B CA 1
ATOM 13275 C C . ASP B 1 729 ? -20.344 -17.859 -23.531 1 96.19 729 ASP B C 1
ATOM 13277 O O . ASP B 1 729 ? -21.438 -17.359 -23.828 1 96.19 729 ASP B O 1
ATOM 13281 N N . ILE B 1 730 ? -19.234 -17.234 -23.562 1 94.62 730 ILE B N 1
ATOM 13282 C CA . ILE B 1 730 ? -19.141 -15.867 -24.078 1 94.62 730 ILE B CA 1
ATOM 13283 C C . ILE B 1 730 ? -18.094 -15.812 -25.188 1 94.62 730 ILE B C 1
ATOM 13285 O O . ILE B 1 730 ? -16.969 -16.297 -25.016 1 94.62 730 ILE B O 1
ATOM 13289 N N . ARG B 1 731 ? -18.391 -15.32 -26.297 1 91.75 731 ARG B N 1
ATOM 13290 C CA . ARG B 1 731 ? -17.484 -14.992 -27.375 1 91.75 731 ARG B CA 1
ATOM 13291 C C . ARG B 1 731 ? -17.312 -13.484 -27.516 1 91.75 731 ARG B C 1
ATOM 13293 O O . ARG B 1 731 ? -18.297 -12.742 -27.516 1 91.75 731 ARG B O 1
ATOM 13300 N N . PHE B 1 732 ? -16.094 -13.039 -27.641 1 94.06 732 PHE B N 1
ATOM 13301 C CA . PHE B 1 732 ? -15.828 -11.609 -27.578 1 94.06 732 PHE B CA 1
ATOM 13302 C C . PHE B 1 732 ? -15.539 -11.047 -28.969 1 94.06 732 PHE B C 1
ATOM 13304 O O . PHE B 1 732 ? -15.102 -11.781 -29.859 1 94.06 732 PHE B O 1
ATOM 13311 N N . GLU B 1 733 ? -15.828 -9.773 -29.078 1 93.38 733 GLU B N 1
ATOM 13312 C CA . GLU B 1 733 ? -15.445 -8.977 -30.25 1 93.38 733 GLU B CA 1
ATOM 13313 C C . GLU B 1 733 ? -14.328 -7.996 -29.906 1 93.38 733 GLU B C 1
ATOM 13315 O O . GLU B 1 733 ? -14.422 -7.254 -28.922 1 93.38 733 GLU B O 1
ATOM 13320 N N . VAL B 1 734 ? -13.273 -8.016 -30.719 1 95.12 734 VAL B N 1
ATOM 13321 C CA . VAL B 1 734 ? -12.156 -7.109 -30.484 1 95.12 734 VAL B CA 1
ATOM 13322 C C . VAL B 1 734 ? -12.648 -5.664 -30.547 1 95.12 734 VAL B C 1
ATOM 13324 O O . VAL B 1 734 ? -13.414 -5.293 -31.438 1 95.12 734 VAL B O 1
ATOM 13327 N N . GLY B 1 735 ? -12.297 -4.906 -29.547 1 95.94 735 GLY B N 1
ATOM 13328 C CA . GLY B 1 735 ? -12.695 -3.512 -29.453 1 95.94 735 GLY B CA 1
ATOM 13329 C C . GLY B 1 735 ? -13.922 -3.299 -28.578 1 95.94 735 GLY B C 1
ATOM 13330 O O . GLY B 1 735 ? -14.125 -2.211 -28.047 1 95.94 735 GLY B O 1
ATOM 13331 N N . TYR B 1 736 ? -14.727 -4.383 -28.469 1 95.69 736 TYR B N 1
ATOM 13332 C CA . TYR B 1 736 ? -16 -4.23 -27.766 1 95.69 736 TYR B CA 1
ATOM 13333 C C . TYR B 1 736 ? -16.281 -5.441 -26.891 1 95.69 736 TYR B C 1
ATOM 13335 O O . TYR B 1 736 ? -17.344 -6.051 -26.984 1 95.69 736 TYR B O 1
ATOM 13343 N N . PRO B 1 737 ? -15.352 -5.684 -25.969 1 96.31 737 PRO B N 1
ATOM 13344 C CA . PRO B 1 737 ? -15.539 -6.859 -25.125 1 96.31 737 PRO B CA 1
ATOM 13345 C C . PRO B 1 737 ? -16.75 -6.746 -24.203 1 96.31 737 PRO B C 1
ATOM 13347 O O . PRO B 1 737 ? -17.438 -7.738 -23.953 1 96.31 737 PRO B O 1
ATOM 13350 N N . GLY B 1 738 ? -17.125 -5.531 -23.75 1 96.44 738 GLY B N 1
ATOM 13351 C CA . GLY B 1 738 ? -18.281 -5.324 -22.891 1 96.44 738 GLY B CA 1
ATOM 13352 C C . GLY B 1 738 ? -19.594 -5.652 -23.562 1 96.44 738 GLY B C 1
ATOM 13353 O O . GLY B 1 738 ? -20.328 -6.535 -23.109 1 96.44 738 GLY B O 1
ATOM 13354 N N . ASP B 1 739 ? -19.812 -5.07 -24.641 1 95.69 739 ASP B N 1
ATOM 13355 C CA . ASP B 1 739 ? -21.062 -5.242 -25.359 1 95.69 739 ASP B CA 1
ATOM 13356 C C . ASP B 1 739 ? -21.25 -6.688 -25.812 1 95.69 739 ASP B C 1
ATOM 13358 O O . ASP B 1 739 ? -22.359 -7.219 -25.766 1 95.69 739 ASP B O 1
ATOM 13362 N N . SER B 1 740 ? -20.188 -7.312 -26.219 1 94.12 740 SER B N 1
ATOM 13363 C CA . SER B 1 740 ? -20.281 -8.703 -26.641 1 94.12 740 SER B CA 1
ATOM 13364 C C . SER B 1 740 ? -20.641 -9.617 -25.484 1 94.12 740 SER B C 1
ATOM 13366 O O . SER B 1 740 ? -21.406 -10.578 -25.656 1 94.12 740 SER B O 1
ATOM 13368 N N . SER B 1 741 ? -20.078 -9.352 -24.375 1 95.12 741 SER B N 1
ATOM 13369 C CA . SER B 1 741 ? -20.406 -10.125 -23.188 1 95.12 741 SER B CA 1
ATOM 13370 C C . SER B 1 741 ? -21.875 -9.961 -22.812 1 95.12 741 SER B C 1
ATOM 13372 O O . SER B 1 741 ? -22.562 -10.938 -22.469 1 95.12 741 SER B O 1
ATOM 13374 N N . VAL B 1 742 ? -22.391 -8.711 -22.891 1 96.5 742 VAL B N 1
ATOM 13375 C CA . VAL B 1 742 ? -23.781 -8.414 -22.531 1 96.5 742 VAL B CA 1
ATOM 13376 C C . VAL B 1 742 ? -24.719 -9.164 -23.469 1 96.5 742 VAL B C 1
ATOM 13378 O O . VAL B 1 742 ? -25.734 -9.719 -23.016 1 96.5 742 VAL B O 1
ATOM 13381 N N . GLN B 1 743 ? -24.375 -9.18 -24.688 1 94.69 743 GLN B N 1
ATOM 13382 C CA . GLN B 1 743 ? -25.203 -9.875 -25.656 1 94.69 743 GLN B CA 1
ATOM 13383 C C . GLN B 1 743 ? -25.328 -11.359 -25.328 1 94.69 743 GLN B C 1
ATOM 13385 O O . GLN B 1 743 ? -26.406 -11.93 -25.391 1 94.69 743 GLN B O 1
ATOM 13390 N N . ALA B 1 744 ? -24.203 -11.945 -25.016 1 94.69 744 ALA B N 1
ATOM 13391 C CA . ALA B 1 744 ? -24.188 -13.367 -24.688 1 94.69 744 ALA B CA 1
ATOM 13392 C C . ALA B 1 744 ? -24.938 -13.625 -23.391 1 94.69 744 ALA B C 1
ATOM 13394 O O . ALA B 1 744 ? -25.75 -14.562 -23.312 1 94.69 744 ALA B O 1
ATOM 13395 N N . LEU B 1 745 ? -24.734 -12.844 -22.391 1 96.75 745 LEU B N 1
ATOM 13396 C CA . LEU B 1 745 ? -25.328 -13.023 -21.078 1 96.75 745 LEU B CA 1
ATOM 13397 C C . LEU B 1 745 ? -26.828 -12.828 -21.125 1 96.75 745 LEU B C 1
ATOM 13399 O O . LEU B 1 745 ? -27.594 -13.664 -20.625 1 96.75 745 LEU B O 1
ATOM 13403 N N . THR B 1 746 ? -27.312 -11.766 -21.766 1 97.06 746 THR B N 1
ATOM 13404 C CA . THR B 1 746 ? -28.734 -11.422 -21.781 1 97.06 746 THR B CA 1
ATOM 13405 C C . THR B 1 746 ? -29.531 -12.414 -22.625 1 97.06 746 THR B C 1
ATOM 13407 O O . THR B 1 746 ? -30.641 -12.805 -22.25 1 97.06 746 THR B O 1
ATOM 13410 N N . SER B 1 747 ? -28.953 -12.797 -23.75 1 97.25 747 SER B N 1
ATOM 13411 C CA . SER B 1 747 ? -29.656 -13.766 -24.594 1 97.25 747 SER B CA 1
ATOM 13412 C C . SER B 1 747 ? -29.797 -15.109 -23.891 1 97.25 747 SER B C 1
ATOM 13414 O O . SER B 1 747 ? -30.828 -15.773 -24 1 97.25 747 SER B O 1
ATOM 13416 N N . GLY B 1 748 ? -28.719 -15.523 -23.188 1 97.75 748 GLY B N 1
ATOM 13417 C CA . GLY B 1 748 ? -28.766 -16.781 -22.453 1 97.75 748 GLY B CA 1
ATOM 13418 C C . GLY B 1 748 ? -29.797 -16.75 -21.328 1 97.75 748 GLY B C 1
ATOM 13419 O O . GLY B 1 748 ? -30.562 -17.703 -21.172 1 97.75 748 GLY B O 1
ATOM 13420 N N . VAL B 1 749 ? -29.812 -15.711 -20.531 1 98.19 749 VAL B N 1
ATOM 13421 C CA . VAL B 1 749 ? -30.75 -15.578 -19.422 1 98.19 749 VAL B CA 1
ATOM 13422 C C . VAL B 1 749 ? -32.188 -15.539 -19.984 1 98.19 749 VAL B C 1
ATOM 13424 O O . VAL B 1 749 ? -33.094 -16.172 -19.422 1 98.19 749 VAL B O 1
ATOM 13427 N N . GLN B 1 750 ? -32.406 -14.758 -21.062 1 97.56 750 GLN B N 1
ATOM 13428 C CA . GLN B 1 750 ? -33.719 -14.695 -21.672 1 97.56 750 GLN B CA 1
ATOM 13429 C C . GLN B 1 750 ? -34.188 -16.078 -22.125 1 97.56 750 GLN B C 1
ATOM 13431 O O . GLN B 1 750 ? -35.375 -16.422 -21.984 1 97.56 750 GLN B O 1
ATOM 13436 N N . HIS B 1 751 ? -33.281 -16.812 -22.688 1 97.56 751 HIS B N 1
ATOM 13437 C CA . HIS B 1 751 ? -33.625 -18.188 -23.094 1 97.56 751 HIS B CA 1
ATOM 13438 C C . HIS B 1 751 ? -34.125 -19 -21.906 1 97.56 751 HIS B C 1
ATOM 13440 O O . HIS B 1 751 ? -35.125 -19.703 -22 1 97.56 751 HIS B O 1
ATOM 13446 N N . LEU B 1 752 ? -33.438 -18.938 -20.734 1 98.06 752 LEU B N 1
ATOM 13447 C CA . LEU B 1 752 ? -33.844 -19.672 -19.547 1 98.06 752 LEU B CA 1
ATOM 13448 C C . LEU B 1 752 ? -35.219 -19.219 -19.062 1 98.06 752 LEU B C 1
ATOM 13450 O O . LEU B 1 752 ? -36 -20.016 -18.531 1 98.06 752 LEU B O 1
ATOM 13454 N N . ILE B 1 753 ? -35.5 -17.906 -19.141 1 97.94 753 ILE B N 1
ATOM 13455 C CA . ILE B 1 753 ? -36.812 -17.375 -18.797 1 97.94 753 ILE B CA 1
ATOM 13456 C C . ILE B 1 753 ? -37.875 -17.969 -19.719 1 97.94 753 ILE B C 1
ATOM 13458 O O . ILE B 1 753 ? -38.906 -18.438 -19.266 1 97.94 753 ILE B O 1
ATOM 13462 N N . ASP B 1 754 ? -37.594 -18.016 -21 1 96.88 754 ASP B N 1
ATOM 13463 C CA . ASP B 1 754 ? -38.531 -18.453 -22.016 1 96.88 754 ASP B CA 1
ATOM 13464 C C . ASP B 1 754 ? -38.875 -19.922 -21.844 1 96.88 754 ASP B C 1
ATOM 13466 O O . ASP B 1 754 ? -40.031 -20.328 -22.062 1 96.88 754 ASP B O 1
ATOM 13470 N N . ILE B 1 755 ? -37.938 -20.734 -21.406 1 95.69 755 ILE B N 1
ATOM 13471 C CA . ILE B 1 755 ? -38.219 -22.172 -21.297 1 95.69 755 ILE B CA 1
ATOM 13472 C C . ILE B 1 755 ? -38.781 -22.484 -19.922 1 95.69 755 ILE B C 1
ATOM 13474 O O . ILE B 1 755 ? -38.969 -23.656 -19.562 1 95.69 755 ILE B O 1
ATOM 13478 N N . GLY B 1 756 ? -38.875 -21.453 -19.078 1 96.38 756 GLY B N 1
ATOM 13479 C CA . GLY B 1 756 ? -39.625 -21.578 -17.844 1 96.38 756 GLY B CA 1
ATOM 13480 C C . GLY B 1 756 ? -38.781 -21.984 -16.656 1 96.38 756 GLY B C 1
ATOM 13481 O O . GLY B 1 756 ? -39.281 -22.453 -15.633 1 96.38 756 GLY B O 1
ATOM 13482 N N . ILE B 1 757 ? -37.531 -21.812 -16.688 1 97.19 757 ILE B N 1
ATOM 13483 C CA . ILE B 1 757 ? -36.625 -22.203 -15.594 1 97.19 757 ILE B CA 1
ATOM 13484 C C . ILE B 1 757 ? -36.344 -21 -14.703 1 97.19 757 ILE B C 1
ATOM 13486 O O . ILE B 1 757 ? -36.5 -21.078 -13.484 1 97.19 757 ILE B O 1
ATOM 13490 N N . ALA B 1 758 ? -36 -19.922 -15.328 1 98.38 758 ALA B N 1
ATOM 13491 C CA . ALA B 1 758 ? -35.562 -18.734 -14.578 1 98.38 758 ALA B CA 1
ATOM 13492 C C . ALA B 1 758 ? -36.75 -17.844 -14.219 1 98.38 758 ALA B C 1
ATOM 13494 O O . ALA B 1 758 ? -37.594 -17.562 -15.07 1 98.38 758 ALA B O 1
ATOM 13495 N N . ASP B 1 759 ? -36.812 -17.453 -12.992 1 98.25 759 ASP B N 1
ATOM 13496 C CA . ASP B 1 759 ? -37.688 -16.359 -12.586 1 98.25 759 ASP B CA 1
ATOM 13497 C C . ASP B 1 759 ? -37.125 -15.016 -13 1 98.25 759 ASP B C 1
ATOM 13499 O O . ASP B 1 759 ? -36.062 -14.609 -12.516 1 98.25 759 ASP B O 1
ATOM 13503 N N . PRO B 1 760 ? -37.781 -14.312 -13.883 1 98.06 760 PRO B N 1
ATOM 13504 C CA . PRO B 1 760 ? -37.219 -13.047 -14.375 1 98.06 760 PRO B CA 1
ATOM 13505 C C . PRO B 1 760 ? -36.969 -12.039 -13.258 1 98.06 760 PRO B C 1
ATOM 13507 O O . PRO B 1 760 ? -36.219 -11.086 -13.438 1 98.06 760 PRO B O 1
ATOM 13510 N N . LYS B 1 761 ? -37.531 -12.18 -12.078 1 98.12 761 LYS B N 1
ATOM 13511 C CA . LYS B 1 761 ? -37.344 -11.258 -10.961 1 98.12 761 LYS B CA 1
ATOM 13512 C C . LYS B 1 761 ? -36.312 -11.773 -9.984 1 98.12 761 LYS B C 1
ATOM 13514 O O . LYS B 1 761 ? -36.094 -11.188 -8.914 1 98.12 761 LYS B O 1
ATOM 13519 N N . ALA B 1 762 ? -35.656 -12.867 -10.352 1 98.69 762 ALA B N 1
ATOM 13520 C CA . ALA B 1 762 ? -34.719 -13.477 -9.414 1 98.69 762 ALA B CA 1
ATOM 13521 C C . ALA B 1 762 ? -33.469 -14.016 -10.141 1 98.69 762 ALA B C 1
ATOM 13523 O O . ALA B 1 762 ? -33.062 -15.156 -9.906 1 98.69 762 ALA B O 1
ATOM 13524 N N . VAL B 1 763 ? -32.875 -13.258 -11.039 1 98.81 763 VAL B N 1
ATOM 13525 C CA . VAL B 1 763 ? -31.641 -13.617 -11.711 1 98.81 763 VAL B CA 1
ATOM 13526 C C . VAL B 1 763 ? -30.484 -12.797 -11.141 1 98.81 763 VAL B C 1
ATOM 13528 O O . VAL B 1 763 ? -30.531 -11.57 -11.133 1 98.81 763 VAL B O 1
ATOM 13531 N N . GLY B 1 764 ? -29.547 -13.453 -10.547 1 98.75 764 GLY B N 1
ATOM 13532 C CA . GLY B 1 764 ? -28.328 -12.82 -10.078 1 98.75 764 GLY B CA 1
ATOM 13533 C C . GLY B 1 764 ? -27.125 -13.133 -10.945 1 98.75 764 GLY B C 1
ATOM 13534 O O . GLY B 1 764 ? -27.141 -14.094 -11.711 1 98.75 764 GLY B O 1
ATOM 13535 N N . ILE B 1 765 ? -26.094 -12.297 -10.883 1 98.69 765 ILE B N 1
ATOM 13536 C CA . ILE B 1 765 ? -24.875 -12.484 -11.656 1 98.69 765 ILE B CA 1
ATOM 13537 C C . ILE B 1 765 ? -23.656 -12.336 -10.75 1 98.69 765 ILE B C 1
ATOM 13539 O O . ILE B 1 765 ? -23.625 -11.477 -9.867 1 98.69 765 ILE B O 1
ATOM 13543 N N . GLN B 1 766 ? -22.734 -13.25 -10.852 1 98.12 766 GLN B N 1
ATOM 13544 C CA . GLN B 1 766 ? -21.484 -13.195 -10.109 1 98.12 766 GLN B CA 1
ATOM 13545 C C . GLN B 1 766 ? -20.281 -13.367 -11.047 1 98.12 766 GLN B C 1
ATOM 13547 O O . GLN B 1 766 ? -20.234 -14.312 -11.828 1 98.12 766 GLN B O 1
ATOM 13552 N N . GLY B 1 767 ? -19.344 -12.453 -11.055 1 97.31 767 GLY B N 1
ATOM 13553 C CA . GLY B 1 767 ? -18.094 -12.547 -11.789 1 97.31 767 GLY B CA 1
ATOM 13554 C C . GLY B 1 767 ? -16.891 -12.086 -10.977 1 97.31 767 GLY B C 1
ATOM 13555 O O . GLY B 1 767 ? -17.047 -11.297 -10.039 1 97.31 767 GLY B O 1
ATOM 13556 N N . HIS B 1 768 ? -15.719 -12.656 -11.273 1 96.88 768 HIS B N 1
ATOM 13557 C CA . HIS B 1 768 ? -14.469 -12.266 -10.633 1 96.88 768 HIS B CA 1
ATOM 13558 C C . HIS B 1 768 ? -13.406 -11.914 -11.672 1 96.88 768 HIS B C 1
ATOM 13560 O O . HIS B 1 768 ? -13.336 -12.539 -12.734 1 96.88 768 HIS B O 1
ATOM 13566 N N . SER B 1 769 ? -12.508 -10.898 -11.422 1 97.06 769 SER B N 1
ATOM 13567 C CA . SER B 1 769 ? -11.445 -10.484 -12.336 1 97.06 769 SER B CA 1
ATOM 13568 C C . SER B 1 769 ? -12.008 -10.047 -13.68 1 97.06 769 SER B C 1
ATOM 13570 O O . SER B 1 769 ? -12.852 -9.148 -13.742 1 97.06 769 SER B O 1
ATOM 13572 N N . TRP B 1 770 ? -11.781 -10.781 -14.766 1 96.38 770 TRP B N 1
ATOM 13573 C CA . TRP B 1 770 ? -12.367 -10.508 -16.078 1 96.38 770 TRP B CA 1
ATOM 13574 C C . TRP B 1 770 ? -13.883 -10.68 -16.047 1 96.38 770 TRP B C 1
ATOM 13576 O O . TRP B 1 770 ? -14.617 -9.883 -16.641 1 96.38 770 TRP B O 1
ATOM 13586 N N . GLY B 1 771 ? -14.344 -11.688 -15.312 1 97 771 GLY B N 1
ATOM 13587 C CA . GLY B 1 771 ? -15.781 -11.836 -15.094 1 97 771 GLY B CA 1
ATOM 13588 C C . GLY B 1 771 ? -16.375 -10.711 -14.266 1 97 771 GLY B C 1
ATOM 13589 O O . GLY B 1 771 ? -17.547 -10.367 -14.438 1 97 771 GLY B O 1
ATOM 13590 N N . GLY B 1 772 ? -15.516 -10.18 -13.32 1 97.94 772 GLY B N 1
ATOM 13591 C CA . GLY B 1 772 ? -15.945 -9.031 -12.539 1 97.94 772 GLY B CA 1
ATOM 13592 C C . GLY B 1 772 ? -16.172 -7.789 -13.391 1 97.94 772 GLY B C 1
ATOM 13593 O O . GLY B 1 772 ? -17.172 -7.082 -13.211 1 97.94 772 GLY B O 1
ATOM 13594 N N . TYR B 1 773 ? -15.281 -7.535 -14.305 1 98.12 773 TYR B N 1
ATOM 13595 C CA . TYR B 1 773 ? -15.469 -6.441 -15.25 1 98.12 773 TYR B CA 1
ATOM 13596 C C . TYR B 1 773 ? -16.766 -6.605 -16.016 1 98.12 773 TYR B C 1
ATOM 13598 O O . TYR B 1 773 ? -17.578 -5.676 -16.094 1 98.12 773 TYR B O 1
ATOM 13606 N N . GLN B 1 774 ? -16.953 -7.77 -16.594 1 97.88 774 GLN B N 1
ATOM 13607 C CA . GLN B 1 774 ? -18.141 -8.039 -17.391 1 97.88 774 GLN B CA 1
ATOM 13608 C C . GLN B 1 774 ? -19.422 -7.824 -16.578 1 97.88 774 GLN B C 1
ATOM 13610 O O . GLN B 1 774 ? -20.391 -7.266 -17.094 1 97.88 774 GLN B O 1
ATOM 13615 N N . THR B 1 775 ? -19.375 -8.227 -15.312 1 98.38 775 THR B N 1
ATOM 13616 C CA . THR B 1 775 ? -20.531 -8.062 -14.422 1 98.38 775 THR B CA 1
ATOM 13617 C C . THR B 1 775 ? -20.844 -6.586 -14.211 1 98.38 775 THR B C 1
ATOM 13619 O O . THR B 1 775 ? -21.984 -6.156 -14.391 1 98.38 775 THR B O 1
ATOM 13622 N N . ALA B 1 776 ? -19.797 -5.812 -13.859 1 98.62 776 ALA B N 1
ATOM 13623 C CA . ALA B 1 776 ? -19.969 -4.379 -13.625 1 98.62 776 ALA B CA 1
ATOM 13624 C C . ALA B 1 776 ? -20.453 -3.67 -14.883 1 98.62 776 ALA B C 1
ATOM 13626 O O . ALA B 1 776 ? -21.297 -2.764 -14.812 1 98.62 776 ALA B O 1
ATOM 13627 N N . PHE B 1 777 ? -19.953 -4.098 -16.016 1 98.56 777 PHE B N 1
ATOM 13628 C CA . PHE B 1 777 ? -20.344 -3.5 -17.281 1 98.56 777 PHE B CA 1
ATOM 13629 C C . PHE B 1 777 ? -21.781 -3.863 -17.641 1 98.56 777 PHE B C 1
ATOM 13631 O O . PHE B 1 777 ? -22.562 -3.002 -18.062 1 98.56 777 PHE B O 1
ATOM 13638 N N . ALA B 1 778 ? -22.141 -5.117 -17.453 1 98.44 778 ALA B N 1
ATOM 13639 C CA . ALA B 1 778 ? -23.438 -5.621 -17.859 1 98.44 778 ALA B CA 1
ATOM 13640 C C . ALA B 1 778 ? -24.562 -4.848 -17.188 1 98.44 778 ALA B C 1
ATOM 13642 O O . ALA B 1 778 ? -25.562 -4.492 -17.828 1 98.44 778 ALA B O 1
ATOM 13643 N N . VAL B 1 779 ? -24.391 -4.52 -15.945 1 98.38 779 VAL B N 1
ATOM 13644 C CA . VAL B 1 779 ? -25.484 -3.906 -15.195 1 98.38 779 VAL B CA 1
ATOM 13645 C C . VAL B 1 779 ? -25.609 -2.436 -15.586 1 98.38 779 VAL B C 1
ATOM 13647 O O . VAL B 1 779 ? -26.594 -1.779 -15.234 1 98.38 779 VAL B O 1
ATOM 13650 N N . THR B 1 780 ? -24.625 -1.834 -16.281 1 98.38 780 THR B N 1
ATOM 13651 C CA . THR B 1 780 ? -24.797 -0.503 -16.859 1 98.38 780 THR B CA 1
ATOM 13652 C C . THR B 1 780 ? -25.609 -0.568 -18.141 1 98.38 780 THR B C 1
ATOM 13654 O O . THR B 1 780 ? -26.109 0.455 -18.625 1 98.38 780 THR B O 1
ATOM 13657 N N . LYS B 1 781 ? -25.797 -1.773 -18.719 1 97.88 781 LYS B N 1
ATOM 13658 C CA . LYS B 1 781 ? -26.391 -1.938 -20.047 1 97.88 781 LYS B CA 1
ATOM 13659 C C . LYS B 1 781 ? -27.781 -2.57 -19.953 1 97.88 781 LYS B C 1
ATOM 13661 O O . LYS B 1 781 ? -28.609 -2.379 -20.828 1 97.88 781 LYS B O 1
ATOM 13666 N N . THR B 1 782 ? -28 -3.361 -18.875 1 97.75 782 THR B N 1
ATOM 13667 C CA . THR B 1 782 ? -29.25 -4.105 -18.766 1 97.75 782 THR B CA 1
ATOM 13668 C C . THR B 1 782 ? -29.719 -4.176 -17.328 1 97.75 782 THR B C 1
ATOM 13670 O O . THR B 1 782 ? -28.906 -4.016 -16.406 1 97.75 782 THR B O 1
ATOM 13673 N N . ASN B 1 783 ? -31.016 -4.391 -17.109 1 97.12 783 ASN B N 1
ATOM 13674 C CA . ASN B 1 783 ? -31.594 -4.547 -15.781 1 97.12 783 ASN B CA 1
ATOM 13675 C C . ASN B 1 783 ? -32.125 -5.961 -15.562 1 97.12 783 ASN B C 1
ATOM 13677 O O . ASN B 1 783 ? -32.938 -6.195 -14.656 1 97.12 783 ASN B O 1
ATOM 13681 N N . ILE B 1 784 ? -31.641 -6.848 -16.453 1 98.12 784 ILE B N 1
ATOM 13682 C CA . ILE B 1 784 ? -32.156 -8.211 -16.406 1 98.12 784 ILE B CA 1
ATOM 13683 C C . ILE B 1 784 ? -31.703 -8.883 -15.102 1 98.12 784 ILE B C 1
ATOM 13685 O O . ILE B 1 784 ? -32.375 -9.789 -14.602 1 98.12 784 ILE B O 1
ATOM 13689 N N . PHE B 1 785 ? -30.656 -8.414 -14.531 1 98.69 785 PHE B N 1
ATOM 13690 C CA . PHE B 1 785 ? -30.125 -8.953 -13.281 1 98.69 785 PHE B CA 1
ATOM 13691 C C . PHE B 1 785 ? -30.672 -8.188 -12.086 1 98.69 785 PHE B C 1
ATOM 13693 O O . PHE B 1 785 ? -30.734 -6.957 -12.109 1 98.69 785 PHE B O 1
ATOM 13700 N N . LYS B 1 786 ? -31.031 -8.867 -11.039 1 98.56 786 LYS B N 1
ATOM 13701 C CA . LYS B 1 786 ? -31.656 -8.242 -9.875 1 98.56 786 LYS B CA 1
ATOM 13702 C C . LYS B 1 786 ? -30.641 -8.094 -8.734 1 98.56 786 LYS B C 1
ATOM 13704 O O . LYS B 1 786 ? -30.891 -7.355 -7.777 1 98.56 786 LYS B O 1
ATOM 13709 N N . ALA B 1 787 ? -29.531 -8.75 -8.852 1 98.69 787 ALA B N 1
ATOM 13710 C CA . ALA B 1 787 ? -28.422 -8.633 -7.918 1 98.69 787 ALA B CA 1
ATOM 13711 C C . ALA B 1 787 ? -27.094 -8.93 -8.609 1 98.69 787 ALA B C 1
ATOM 13713 O O . ALA B 1 787 ? -27 -9.852 -9.422 1 98.69 787 ALA B O 1
ATOM 13714 N N . ALA B 1 788 ? -26.062 -8.133 -8.32 1 98.81 788 ALA B N 1
ATOM 13715 C CA . ALA B 1 788 ? -24.75 -8.336 -8.93 1 98.81 788 ALA B CA 1
ATOM 13716 C C . ALA B 1 788 ? -23.656 -8.406 -7.863 1 98.81 788 ALA B C 1
ATOM 13718 O O . ALA B 1 788 ? -23.594 -7.559 -6.973 1 98.81 788 ALA B O 1
ATOM 13719 N N . VAL B 1 789 ? -22.875 -9.445 -7.852 1 98.69 789 VAL B N 1
ATOM 13720 C CA . VAL B 1 789 ? -21.656 -9.57 -7.066 1 98.69 789 VAL B CA 1
ATOM 13721 C C . VAL B 1 789 ? -20.438 -9.555 -7.992 1 98.69 789 VAL B C 1
ATOM 13723 O O . VAL B 1 789 ? -20.312 -10.406 -8.875 1 98.69 789 VAL B O 1
ATOM 13726 N N . THR B 1 790 ? -19.609 -8.617 -7.859 1 98.31 790 THR B N 1
ATOM 13727 C CA . THR B 1 790 ? -18.453 -8.477 -8.734 1 98.31 790 THR B CA 1
ATOM 13728 C C . THR B 1 790 ? -17.156 -8.461 -7.93 1 98.31 790 THR B C 1
ATOM 13730 O O . THR B 1 790 ? -16.938 -7.57 -7.102 1 98.31 790 THR B O 1
ATOM 13733 N N . GLY B 1 791 ? -16.297 -9.484 -8.109 1 98.06 791 GLY B N 1
ATOM 13734 C CA . GLY B 1 791 ? -15.008 -9.578 -7.453 1 98.06 791 GLY B CA 1
ATOM 13735 C C . GLY B 1 791 ? -13.875 -9.008 -8.281 1 98.06 791 GLY B C 1
ATOM 13736 O O . GLY B 1 791 ? -13.711 -9.367 -9.453 1 98.06 791 GLY B O 1
ATOM 13737 N N . ALA B 1 792 ? -13.148 -8.047 -7.766 1 98 792 ALA B N 1
ATOM 13738 C CA . ALA B 1 792 ? -11.938 -7.457 -8.344 1 98 792 ALA B CA 1
ATOM 13739 C C . ALA B 1 792 ? -12.188 -6.965 -9.766 1 98 792 ALA B C 1
ATOM 13741 O O . ALA B 1 792 ? -11.445 -7.297 -10.688 1 98 792 ALA B O 1
ATOM 13742 N N . PRO B 1 793 ? -13.273 -6.211 -9.984 1 98.12 793 PRO B N 1
ATOM 13743 C CA . PRO B 1 793 ? -13.594 -5.727 -11.328 1 98.12 793 PRO B CA 1
ATOM 13744 C C . PRO B 1 793 ? -12.664 -4.605 -11.781 1 98.12 793 PRO B C 1
ATOM 13746 O O . PRO B 1 793 ? -12.188 -3.818 -10.961 1 98.12 793 PRO B O 1
ATOM 13749 N N . VAL B 1 794 ? -12.383 -4.57 -13.094 1 98 794 VAL B N 1
ATOM 13750 C CA . VAL B 1 794 ? -11.914 -3.336 -13.719 1 98 794 VAL B CA 1
ATOM 13751 C C . VAL B 1 794 ? -13.109 -2.436 -14.031 1 98 794 VAL B C 1
ATOM 13753 O O . VAL B 1 794 ? -14.047 -2.857 -14.711 1 98 794 VAL B O 1
ATOM 13756 N N . SER B 1 795 ? -13.109 -1.229 -13.539 1 98.06 795 SER B N 1
ATOM 13757 C CA . SER B 1 795 ? -14.25 -0.345 -13.727 1 98.06 795 SER B CA 1
ATOM 13758 C C . SER B 1 795 ? -13.891 0.858 -14.586 1 98.06 795 SER B C 1
ATOM 13760 O O . SER B 1 795 ? -14.766 1.509 -15.156 1 98.06 795 SER B O 1
ATOM 13762 N N . ASN B 1 796 ? -12.672 1.229 -14.609 1 98.12 796 ASN B N 1
ATOM 13763 C CA . ASN B 1 796 ? -12.102 2.332 -15.383 1 98.12 796 ASN B CA 1
ATOM 13764 C C . ASN B 1 796 ? -10.883 1.891 -16.172 1 98.12 796 ASN B C 1
ATOM 13766 O O . ASN B 1 796 ? -9.758 1.951 -15.68 1 98.12 796 ASN B O 1
ATOM 13770 N N . MET B 1 797 ? -11.125 1.503 -17.5 1 97.94 797 MET B N 1
ATOM 13771 C CA . MET B 1 797 ? -10.047 0.935 -18.312 1 97.94 797 MET B CA 1
ATOM 13772 C C . MET B 1 797 ? -9 1.99 -18.641 1 97.94 797 MET B C 1
ATOM 13774 O O . MET B 1 797 ? -7.879 1.656 -19.031 1 97.94 797 MET B O 1
ATOM 13778 N N . THR B 1 798 ? -9.336 3.338 -18.5 1 97.25 798 THR B N 1
ATOM 13779 C CA . THR B 1 798 ? -8.352 4.371 -18.797 1 97.25 798 THR B CA 1
ATOM 13780 C C . THR B 1 798 ? -7.23 4.367 -17.766 1 97.25 798 THR B C 1
ATOM 13782 O O . THR B 1 798 ? -6.059 4.535 -18.109 1 97.25 798 THR B O 1
ATOM 13785 N N . SER B 1 799 ? -7.602 4.18 -16.5 1 96.31 799 SER B N 1
ATOM 13786 C CA . SER B 1 799 ? -6.582 4.141 -15.461 1 96.31 799 SER B CA 1
ATOM 13787 C C . SER B 1 799 ? -5.996 2.738 -15.32 1 96.31 799 SER B C 1
ATOM 13789 O O . SER B 1 799 ? -4.812 2.584 -15.008 1 96.31 799 SER B O 1
ATOM 13791 N N . ALA B 1 800 ? -6.812 1.652 -15.586 1 96.81 800 ALA B N 1
ATOM 13792 C CA . ALA B 1 800 ? -6.32 0.279 -15.508 1 96.81 800 ALA B CA 1
ATOM 13793 C C . ALA B 1 800 ? -5.262 0.015 -16.578 1 96.81 800 ALA B C 1
ATOM 13795 O O . ALA B 1 800 ? -4.309 -0.736 -16.344 1 96.81 800 ALA B O 1
ATOM 13796 N N . TYR B 1 801 ? -5.363 0.612 -17.75 1 96.06 801 TYR B N 1
ATOM 13797 C CA . TYR B 1 801 ? -4.457 0.487 -18.875 1 96.06 801 TYR B CA 1
ATOM 13798 C C . TYR B 1 801 ? -3.023 0.804 -18.469 1 96.06 801 TYR B C 1
ATOM 13800 O O . TYR B 1 801 ? -2.1 0.051 -18.797 1 96.06 801 TYR B O 1
ATOM 13808 N N . SER B 1 802 ? -2.812 1.841 -17.719 1 89.69 802 SER B N 1
ATOM 13809 C CA . SER B 1 802 ? -1.485 2.273 -17.297 1 89.69 802 SER B CA 1
ATOM 13810 C C . SER B 1 802 ? -1.238 1.942 -15.828 1 89.69 802 SER B C 1
ATOM 13812 O O . SER B 1 802 ? -0.688 2.758 -15.086 1 89.69 802 SER B O 1
ATOM 13814 N N . GLY B 1 803 ? -1.729 0.794 -15.422 1 92.62 803 GLY B N 1
ATOM 13815 C CA . GLY B 1 803 ? -1.487 0.289 -14.078 1 92.62 803 GLY B CA 1
ATOM 13816 C C . GLY B 1 803 ? -0.433 -0.8 -14.031 1 92.62 803 GLY B C 1
ATOM 13817 O O . GLY B 1 803 ? 0.118 -1.183 -15.07 1 92.62 803 GLY B O 1
ATOM 13818 N N . ILE B 1 804 ? -0.084 -1.244 -12.812 1 96.12 804 ILE B N 1
ATOM 13819 C CA . ILE B 1 804 ? 0.93 -2.266 -12.578 1 96.12 804 ILE B CA 1
ATOM 13820 C C . ILE B 1 804 ? 0.269 -3.537 -12.047 1 96.12 804 ILE B C 1
ATOM 13822 O O . ILE B 1 804 ? -0.617 -3.475 -11.195 1 96.12 804 ILE B O 1
ATOM 13826 N N . ARG B 1 805 ? 0.506 -4.688 -12.602 1 96.25 805 ARG B N 1
ATOM 13827 C CA . ARG B 1 805 ? 0.242 -5.977 -11.984 1 96.25 805 ARG B CA 1
ATOM 13828 C C . ARG B 1 805 ? 1.253 -6.27 -10.875 1 96.25 805 ARG B C 1
ATOM 13830 O O . ARG B 1 805 ? 2.328 -6.812 -11.141 1 96.25 805 ARG B O 1
ATOM 13837 N N . HIS B 1 806 ? 0.89 -6.031 -9.711 1 93.69 806 HIS B N 1
ATOM 13838 C CA . HIS B 1 806 ? 1.844 -5.98 -8.609 1 93.69 806 HIS B CA 1
ATOM 13839 C C . HIS B 1 806 ? 2.441 -7.359 -8.336 1 93.69 806 HIS B C 1
ATOM 13841 O O . HIS B 1 806 ? 3.525 -7.465 -7.762 1 93.69 806 HIS B O 1
ATOM 13847 N N . GLY B 1 807 ? 1.756 -8.43 -8.719 1 94.69 807 GLY B N 1
ATOM 13848 C CA . GLY B 1 807 ? 2.324 -9.758 -8.547 1 94.69 807 GLY B CA 1
ATOM 13849 C C . GLY B 1 807 ? 3.568 -9.984 -9.383 1 94.69 807 GLY B C 1
ATOM 13850 O O . GLY B 1 807 ? 4.578 -10.477 -8.883 1 94.69 807 GLY B O 1
ATOM 13851 N N . SER B 1 808 ? 3.539 -9.586 -10.609 1 95.94 808 SER B N 1
ATOM 13852 C CA . SER B 1 808 ? 4.633 -9.805 -11.555 1 95.94 808 SER B CA 1
ATOM 13853 C C . SER B 1 808 ? 5.469 -8.547 -11.734 1 95.94 808 SER B C 1
ATOM 13855 O O . SER B 1 808 ? 6.59 -8.602 -12.242 1 95.94 808 SER B O 1
ATOM 13857 N N . GLY B 1 809 ? 4.941 -7.418 -11.352 1 97.25 809 GLY B N 1
ATOM 13858 C CA . GLY B 1 809 ? 5.586 -6.137 -11.594 1 97.25 809 GLY B CA 1
ATOM 13859 C C . GLY B 1 809 ? 5.387 -5.625 -13.008 1 97.25 809 GLY B C 1
ATOM 13860 O O . GLY B 1 809 ? 5.941 -4.59 -13.383 1 97.25 809 GLY B O 1
ATOM 13861 N N . LEU B 1 810 ? 4.523 -6.258 -13.852 1 97.25 810 LEU B N 1
ATOM 13862 C CA . LEU B 1 810 ? 4.32 -5.906 -15.25 1 97.25 810 LEU B CA 1
ATOM 13863 C C . LEU B 1 810 ? 3.322 -4.762 -15.383 1 97.25 810 LEU B C 1
ATOM 13865 O O . LEU B 1 810 ? 2.418 -4.617 -14.555 1 97.25 810 LEU B O 1
ATOM 13869 N N . ALA B 1 811 ? 3.518 -3.93 -16.406 1 96.81 811 ALA B N 1
ATOM 13870 C CA . ALA B 1 811 ? 2.465 -3.01 -16.828 1 96.81 811 ALA B CA 1
ATOM 13871 C C . ALA B 1 811 ? 1.278 -3.766 -17.422 1 96.81 811 ALA B C 1
ATOM 13873 O O . ALA B 1 811 ? 1.418 -4.914 -17.859 1 96.81 811 ALA B O 1
ATOM 13874 N N . ARG B 1 812 ? 0.178 -3.156 -17.5 1 96.81 812 ARG B N 1
ATOM 13875 C CA . ARG B 1 812 ? -1.039 -3.832 -17.938 1 96.81 812 ARG B CA 1
ATOM 13876 C C . ARG B 1 812 ? -1.359 -3.494 -19.391 1 96.81 812 ARG B C 1
ATOM 13878 O O . ARG B 1 812 ? -2.305 -4.039 -19.969 1 96.81 812 ARG B O 1
ATOM 13885 N N . GLN B 1 813 ? -0.59 -2.668 -20.047 1 97.56 813 GLN B N 1
ATOM 13886 C CA . GLN B 1 813 ? -0.901 -2.148 -21.375 1 97.56 813 GLN B CA 1
ATOM 13887 C C . GLN B 1 813 ? -1.075 -3.281 -22.375 1 97.56 813 GLN B C 1
ATOM 13889 O O . GLN B 1 813 ? -1.982 -3.242 -23.219 1 97.56 813 GLN B O 1
ATOM 13894 N N . PHE B 1 814 ? -0.246 -4.332 -22.328 1 96.81 814 PHE B N 1
ATOM 13895 C CA . PHE B 1 814 ? -0.323 -5.434 -23.281 1 96.81 814 PHE B CA 1
ATOM 13896 C C . PHE B 1 814 ? -1.658 -6.156 -23.172 1 96.81 814 PHE B C 1
ATOM 13898 O O . PHE B 1 814 ? -2.172 -6.68 -24.156 1 96.81 814 PHE B O 1
ATOM 13905 N N . GLN B 1 815 ? -2.27 -6.23 -22.016 1 96.69 815 GLN B N 1
ATOM 13906 C CA . GLN B 1 815 ? -3.555 -6.891 -21.812 1 96.69 815 GLN B CA 1
ATOM 13907 C C . GLN B 1 815 ? -4.656 -6.215 -22.609 1 96.69 815 GLN B C 1
ATOM 13909 O O . GLN B 1 815 ? -5.625 -6.863 -23.016 1 96.69 815 GLN B O 1
ATOM 13914 N N . TYR B 1 816 ? -4.547 -4.887 -22.844 1 97.69 816 TYR B N 1
ATOM 13915 C CA . TYR B 1 816 ? -5.543 -4.105 -23.562 1 97.69 816 TYR B CA 1
ATOM 13916 C C . TYR B 1 816 ? -5.234 -4.07 -25.062 1 97.69 816 TYR B C 1
ATOM 13918 O O . TYR B 1 816 ? -6.133 -4.211 -25.891 1 97.69 816 TYR B O 1
ATOM 13926 N N . GLU B 1 817 ? -4.016 -3.973 -25.328 1 97.19 817 GLU B N 1
ATOM 13927 C CA . GLU B 1 817 ? -3.658 -3.803 -26.734 1 97.19 817 GLU B CA 1
ATOM 13928 C C . GLU B 1 817 ? -3.584 -5.148 -27.453 1 97.19 817 GLU B C 1
ATOM 13930 O O . GLU B 1 817 ? -3.85 -5.234 -28.656 1 97.19 817 GLU B O 1
ATOM 13935 N N . THR B 1 818 ? -3.219 -6.277 -26.656 1 96.56 818 THR B N 1
ATOM 13936 C CA . THR B 1 818 ? -2.994 -7.543 -27.344 1 96.56 818 THR B CA 1
ATOM 13937 C C . THR B 1 818 ? -3.607 -8.703 -26.578 1 96.56 818 THR B C 1
ATOM 13939 O O . THR B 1 818 ? -3.611 -9.844 -27.047 1 96.56 818 THR B O 1
ATOM 13942 N N . GLY B 1 819 ? -4.152 -8.469 -25.422 1 95.31 819 GLY B N 1
ATOM 13943 C CA . GLY B 1 819 ? -4.527 -9.555 -24.531 1 95.31 819 GLY B CA 1
ATOM 13944 C C . GLY B 1 819 ? -6.008 -9.578 -24.203 1 95.31 819 GLY B C 1
ATOM 13945 O O . GLY B 1 819 ? -6.848 -9.32 -25.062 1 95.31 819 GLY B O 1
ATOM 13946 N N . GLN B 1 820 ? -6.32 -9.922 -23 1 93.94 820 GLN B N 1
ATOM 13947 C CA . GLN B 1 820 ? -7.637 -10.352 -22.531 1 93.94 820 GLN B CA 1
ATOM 13948 C C . GLN B 1 820 ? -8.656 -9.219 -22.641 1 93.94 820 GLN B C 1
ATOM 13950 O O . GLN B 1 820 ? -9.836 -9.453 -22.922 1 93.94 820 GLN B O 1
ATOM 13955 N N . SER B 1 821 ? -8.25 -7.949 -22.562 1 95.88 821 SER B N 1
ATOM 13956 C CA . SER B 1 821 ? -9.195 -6.84 -22.594 1 95.88 821 SER B CA 1
ATOM 13957 C C . SER B 1 821 ? -9.703 -6.574 -24 1 95.88 821 SER B C 1
ATOM 13959 O O . SER B 1 821 ? -10.789 -6.016 -24.188 1 95.88 821 SER B O 1
ATOM 13961 N N . ARG B 1 822 ? -8.883 -6.98 -25 1 96.88 822 ARG B N 1
ATOM 13962 C CA . ARG B 1 822 ? -9.289 -7.074 -26.406 1 96.88 822 ARG B CA 1
ATOM 13963 C C . ARG B 1 822 ? -9.609 -5.695 -26.969 1 96.88 822 ARG B C 1
ATOM 13965 O O . ARG B 1 822 ? -10.508 -5.555 -27.797 1 96.88 822 ARG B O 1
ATOM 13972 N N . ILE B 1 823 ? -8.953 -4.586 -26.516 1 97.25 823 ILE B N 1
ATOM 13973 C CA . ILE B 1 823 ? -9.227 -3.26 -27.062 1 97.25 823 ILE B CA 1
ATOM 13974 C C . ILE B 1 823 ? -8.531 -3.105 -28.422 1 97.25 823 ILE B C 1
ATOM 13976 O O . ILE B 1 823 ? -9.117 -2.586 -29.359 1 97.25 823 ILE B O 1
ATOM 13980 N N . GLY B 1 824 ? -7.285 -3.514 -28.5 1 96.81 824 GLY B N 1
ATOM 13981 C CA . GLY B 1 824 ? -6.586 -3.564 -29.781 1 96.81 824 GLY B CA 1
ATOM 13982 C C . GLY B 1 824 ? -5.805 -2.301 -30.078 1 96.81 824 GLY B C 1
ATOM 13983 O O . GLY B 1 824 ? -4.969 -2.283 -30.984 1 96.81 824 GLY B O 1
ATOM 13984 N N . GLU B 1 825 ? -6.078 -1.222 -29.328 1 95.81 825 GLU B N 1
ATOM 13985 C CA . GLU B 1 825 ? -5.43 0.062 -29.562 1 95.81 825 GLU B CA 1
ATOM 13986 C C . GLU B 1 825 ? -4.938 0.689 -28.266 1 95.81 825 GLU B C 1
ATOM 13988 O O . GLU B 1 825 ? -5.406 0.328 -27.188 1 95.81 825 GLU B O 1
ATOM 13993 N N . SER B 1 826 ? -3.938 1.566 -28.359 1 95.5 826 SER B N 1
ATOM 13994 C CA . SER B 1 826 ? -3.471 2.283 -27.188 1 95.5 826 SER B CA 1
ATOM 13995 C C . SER B 1 826 ? -4.504 3.295 -26.703 1 95.5 826 SER B C 1
ATOM 13997 O O . SER B 1 826 ? -5.414 3.662 -27.453 1 95.5 826 SER B O 1
ATOM 13999 N N . LEU B 1 827 ? -4.426 3.762 -25.469 1 95.88 827 LEU B N 1
ATOM 14000 C CA . LEU B 1 827 ? -5.355 4.691 -24.844 1 95.88 827 LEU B CA 1
ATOM 14001 C C . LEU B 1 827 ? -5.371 6.027 -25.578 1 95.88 827 LEU B C 1
ATOM 14003 O O . LEU B 1 827 ? -6.441 6.59 -25.828 1 95.88 827 LEU B O 1
ATOM 14007 N N . PHE B 1 828 ? -4.195 6.609 -25.953 1 92.69 828 PHE B N 1
ATOM 14008 C CA . PHE B 1 828 ? -4.113 7.941 -26.531 1 92.69 828 PHE B CA 1
ATOM 14009 C C . PHE B 1 828 ? -4.516 7.918 -28 1 92.69 828 PHE B C 1
ATOM 14011 O O . PHE B 1 828 ? -5.004 8.914 -28.547 1 92.69 828 PHE B O 1
ATOM 14018 N N . LYS B 1 829 ? -4.441 6.742 -28.672 1 93.19 829 LYS B N 1
ATOM 14019 C CA . LYS B 1 829 ? -4.867 6.633 -30.062 1 93.19 829 LYS B CA 1
ATOM 14020 C C . LYS B 1 829 ? -6.387 6.516 -30.172 1 93.19 829 LYS B C 1
ATOM 14022 O O . LYS B 1 829 ? -7 7.121 -31.047 1 93.19 829 LYS B O 1
ATOM 14027 N N . PHE B 1 830 ? -6.969 5.727 -29.281 1 94.94 830 PHE B N 1
ATOM 14028 C CA . PHE B 1 830 ? -8.414 5.555 -29.328 1 94.94 830 PHE B CA 1
ATOM 14029 C C . PHE B 1 830 ? -9.016 5.625 -27.922 1 94.94 830 PHE B C 1
ATOM 14031 O O . PHE B 1 830 ? -9.562 4.637 -27.422 1 94.94 830 PHE B O 1
ATOM 14038 N N . PRO B 1 831 ? -9.047 6.824 -27.281 1 95.19 831 PRO B N 1
ATOM 14039 C CA . PRO B 1 831 ? -9.555 6.961 -25.906 1 95.19 831 PRO B CA 1
ATOM 14040 C C . PRO B 1 831 ? -11.023 6.566 -25.781 1 95.19 831 PRO B C 1
ATOM 14042 O O . PRO B 1 831 ? -11.445 6.059 -24.734 1 95.19 831 PRO B O 1
ATOM 14045 N N . GLN B 1 832 ? -11.828 6.691 -26.797 1 95.5 832 GLN B N 1
ATOM 14046 C CA . GLN B 1 832 ? -13.266 6.449 -26.75 1 95.5 832 GLN B CA 1
ATOM 14047 C C . GLN B 1 832 ? -13.562 4.973 -26.5 1 95.5 832 GLN B C 1
ATOM 14049 O O . GLN B 1 832 ? -14.539 4.633 -25.828 1 95.5 832 GLN B O 1
ATOM 14054 N N . LYS B 1 833 ? -12.773 4.023 -27.047 1 96.44 833 LYS B N 1
ATOM 14055 C CA . LYS B 1 833 ? -12.977 2.594 -26.812 1 96.44 833 LYS B CA 1
ATOM 14056 C C . LYS B 1 833 ? -12.82 2.248 -25.344 1 96.44 833 LYS B C 1
ATOM 14058 O O . LYS B 1 833 ? -13.547 1.4 -24.812 1 96.44 833 LYS B O 1
ATOM 14063 N N . TYR B 1 834 ? -11.859 2.916 -24.766 1 97.56 834 TYR B N 1
ATOM 14064 C CA . TYR B 1 834 ? -11.641 2.693 -23.344 1 97.56 834 TYR B CA 1
ATOM 14065 C C . TYR B 1 834 ? -12.797 3.244 -22.516 1 97.56 834 TYR B C 1
ATOM 14067 O O . TYR B 1 834 ? -13.258 2.6 -21.562 1 97.56 834 TYR B O 1
ATOM 14075 N N . ILE B 1 835 ? -13.32 4.441 -22.859 1 96.44 835 ILE B N 1
ATOM 14076 C CA . ILE B 1 835 ? -14.414 5.086 -22.141 1 96.44 835 ILE B CA 1
ATOM 14077 C C . ILE B 1 835 ? -15.688 4.258 -22.297 1 96.44 835 ILE B C 1
ATOM 14079 O O . ILE B 1 835 ? -16.359 3.965 -21.312 1 96.44 835 ILE B O 1
ATOM 14083 N N . GLU B 1 836 ? -15.953 3.756 -23.484 1 96.31 836 GLU B N 1
ATOM 14084 C CA . GLU B 1 836 ? -17.172 3.006 -23.781 1 96.31 836 GLU B CA 1
ATOM 14085 C C . GLU B 1 836 ? -17.188 1.676 -23.047 1 96.31 836 GLU B C 1
ATOM 14087 O O . GLU B 1 836 ? -18.266 1.169 -22.703 1 96.31 836 GLU B O 1
ATOM 14092 N N . ASN B 1 837 ? -16.016 1.17 -22.781 1 97.75 837 ASN B N 1
ATOM 14093 C CA . ASN B 1 837 ? -15.93 -0.13 -22.125 1 97.75 837 ASN B CA 1
ATOM 14094 C C . ASN B 1 837 ? -15.742 0.014 -20.609 1 97.75 837 ASN B C 1
ATOM 14096 O O . ASN B 1 837 ? -15.469 -0.969 -19.922 1 97.75 837 ASN B O 1
ATOM 14100 N N . SER B 1 838 ? -15.875 1.268 -20.078 1 97.88 838 SER B N 1
ATOM 14101 C CA . SER B 1 838 ? -15.625 1.498 -18.656 1 97.88 838 SER B CA 1
ATOM 14102 C C . SER B 1 838 ? -16.922 1.767 -17.906 1 97.88 838 SER B C 1
ATOM 14104 O O . SER B 1 838 ? -17.531 2.826 -18.062 1 97.88 838 SER B O 1
ATOM 14106 N N . PRO B 1 839 ? -17.281 0.934 -16.938 1 97.69 839 PRO B N 1
ATOM 14107 C CA . PRO B 1 839 ? -18.531 1.08 -16.188 1 97.69 839 PRO B CA 1
ATOM 14108 C C . PRO B 1 839 ? -18.609 2.404 -15.43 1 97.69 839 PRO B C 1
ATOM 14110 O O . PRO B 1 839 ? -19.703 2.969 -15.281 1 97.69 839 PRO B O 1
ATOM 14113 N N . VAL B 1 840 ? -17.547 3.002 -14.977 1 97.44 840 VAL B N 1
ATOM 14114 C CA . VAL B 1 840 ? -17.516 4.148 -14.078 1 97.44 840 VAL B CA 1
ATOM 14115 C C . VAL B 1 840 ? -18.188 5.348 -14.75 1 97.44 840 VAL B C 1
ATOM 14117 O O . VAL B 1 840 ? -18.797 6.188 -14.086 1 97.44 840 VAL B O 1
ATOM 14120 N N . PHE B 1 841 ? -18.156 5.414 -16.078 1 97.62 841 PHE B N 1
ATOM 14121 C CA . PHE B 1 841 ? -18.688 6.559 -16.812 1 97.62 841 PHE B CA 1
ATOM 14122 C C . PHE B 1 841 ? -20.188 6.461 -16.984 1 97.62 841 PHE B C 1
ATOM 14124 O O . PHE B 1 841 ? -20.844 7.422 -17.391 1 97.62 841 PHE B O 1
ATOM 14131 N N . TYR B 1 842 ? -20.812 5.285 -16.594 1 97.88 842 TYR B N 1
ATOM 14132 C CA . TYR B 1 842 ? -22.219 5.047 -16.859 1 97.88 842 TYR B CA 1
ATOM 14133 C C . TYR B 1 842 ? -22.953 4.539 -15.625 1 97.88 842 TYR B C 1
ATOM 14135 O O . TYR B 1 842 ? -23.938 3.818 -15.727 1 97.88 842 TYR B O 1
ATOM 14143 N N . VAL B 1 843 ? -22.453 4.855 -14.461 1 97.62 843 VAL B N 1
ATOM 14144 C CA . VAL B 1 843 ? -22.969 4.324 -13.203 1 97.62 843 VAL B CA 1
ATOM 14145 C C . VAL B 1 843 ? -24.406 4.793 -13 1 97.62 843 VAL B C 1
ATOM 14147 O O . VAL B 1 843 ? -25.188 4.141 -12.305 1 97.62 843 VAL B O 1
ATOM 14150 N N . GLU B 1 844 ? -24.828 5.977 -13.555 1 97.25 844 GLU B N 1
ATOM 14151 C CA . GLU B 1 844 ? -26.172 6.508 -13.391 1 97.25 844 GLU B CA 1
ATOM 14152 C C . GLU B 1 844 ? -27.219 5.555 -13.961 1 97.25 844 GLU B C 1
ATOM 14154 O O . GLU B 1 844 ? -28.375 5.566 -13.531 1 97.25 844 GLU B O 1
ATOM 14159 N N . ARG B 1 845 ? -26.734 4.684 -14.844 1 97.81 845 ARG B N 1
ATOM 14160 C CA . ARG B 1 845 ? -27.641 3.766 -15.516 1 97.81 845 ARG B CA 1
ATOM 14161 C C . ARG B 1 845 ? -27.906 2.533 -14.656 1 97.81 845 ARG B C 1
ATOM 14163 O O . ARG B 1 845 ? -28.844 1.771 -14.93 1 97.81 845 ARG B O 1
ATOM 14170 N N . ILE B 1 846 ? -27.141 2.318 -13.641 1 98.38 846 ILE B N 1
ATOM 14171 C CA . ILE B 1 846 ? -27.203 1.091 -12.859 1 98.38 846 ILE B CA 1
ATOM 14172 C C . ILE B 1 846 ? -28.453 1.108 -11.977 1 98.38 846 ILE B C 1
ATOM 14174 O O . ILE B 1 846 ? -28.688 2.068 -11.242 1 98.38 846 ILE B O 1
ATOM 14178 N N . LYS B 1 847 ? -29.234 0.147 -12.078 1 98.19 847 LYS B N 1
ATOM 14179 C CA . LYS B 1 847 ? -30.391 -0.042 -11.211 1 98.19 847 LYS B CA 1
ATOM 14180 C C . LYS B 1 847 ? -30.219 -1.269 -10.32 1 98.19 847 LYS B C 1
ATOM 14182 O O . LYS B 1 847 ? -30.875 -1.383 -9.273 1 98.19 847 LYS B O 1
ATOM 14187 N N . THR B 1 848 ? -29.359 -2.174 -10.711 1 98.62 848 THR B N 1
ATOM 14188 C CA . THR B 1 848 ? -29.094 -3.416 -9.992 1 98.62 848 THR B CA 1
ATOM 14189 C C . THR B 1 848 ? -28.219 -3.162 -8.773 1 98.62 848 THR B C 1
ATOM 14191 O O . THR B 1 848 ? -27.141 -2.562 -8.891 1 98.62 848 THR B O 1
ATOM 14194 N N . PRO B 1 849 ? -28.703 -3.584 -7.508 1 98.56 849 PRO B N 1
ATOM 14195 C CA . PRO B 1 849 ? -27.766 -3.52 -6.379 1 98.56 849 PRO B CA 1
ATOM 14196 C C . PRO B 1 849 ? -26.469 -4.285 -6.637 1 98.56 849 PRO B C 1
ATOM 14198 O O . PRO B 1 849 ? -26.484 -5.336 -7.281 1 98.56 849 PRO B O 1
ATOM 14201 N N . MET B 1 850 ? -25.359 -3.76 -6.121 1 98.75 850 MET B N 1
ATOM 14202 C CA . MET B 1 850 ? -24.062 -4.359 -6.438 1 98.75 850 MET B CA 1
ATOM 14203 C C . MET B 1 850 ? -23.219 -4.52 -5.176 1 98.75 850 MET B C 1
ATOM 14205 O O . MET B 1 850 ? -23.156 -3.607 -4.348 1 98.75 850 MET B O 1
ATOM 14209 N N . MET B 1 851 ? -22.672 -5.656 -4.977 1 98.75 851 MET B N 1
ATOM 14210 C CA . MET B 1 851 ? -21.625 -5.906 -3.988 1 98.75 851 MET B CA 1
ATOM 14211 C C . MET B 1 851 ? -20.266 -6.051 -4.66 1 98.75 851 MET B C 1
ATOM 14213 O O . MET B 1 851 ? -20.078 -6.922 -5.512 1 98.75 851 MET B O 1
ATOM 14217 N N . ILE B 1 852 ? -19.344 -5.176 -4.367 1 98.75 852 ILE B N 1
ATOM 14218 C CA . ILE B 1 852 ? -17.984 -5.223 -4.875 1 98.75 852 ILE B CA 1
ATOM 14219 C C . ILE B 1 852 ? -17.062 -5.887 -3.846 1 98.75 852 ILE B C 1
ATOM 14221 O O . ILE B 1 852 ? -17.188 -5.637 -2.645 1 98.75 852 ILE B O 1
ATOM 14225 N N . MET B 1 853 ? -16.188 -6.758 -4.262 1 98.5 853 MET B N 1
ATOM 14226 C CA . MET B 1 853 ? -15.227 -7.379 -3.354 1 98.5 853 MET B CA 1
ATOM 14227 C C . MET B 1 853 ? -13.805 -7.238 -3.887 1 98.5 853 MET B C 1
ATOM 14229 O O . MET B 1 853 ? -13.555 -7.477 -5.07 1 98.5 853 MET B O 1
ATOM 14233 N N . PHE B 1 854 ? -12.812 -6.793 -3.049 1 98.19 854 PHE B N 1
ATOM 14234 C CA . PHE B 1 854 ? -11.398 -6.727 -3.408 1 98.19 854 PHE B CA 1
ATOM 14235 C C . PHE B 1 854 ? -10.523 -7.125 -2.229 1 98.19 854 PHE B C 1
ATOM 14237 O O . PHE B 1 854 ? -10.82 -6.785 -1.082 1 98.19 854 PHE B O 1
ATOM 14244 N N . GLY B 1 855 ? -9.406 -7.945 -2.479 1 98 855 GLY B N 1
ATOM 14245 C CA . GLY B 1 855 ? -8.242 -7.836 -1.618 1 98 855 GLY B CA 1
ATOM 14246 C C . GLY B 1 855 ? -7.453 -6.559 -1.843 1 98 855 GLY B C 1
ATOM 14247 O O . GLY B 1 855 ? -7.172 -6.188 -2.984 1 98 855 GLY B O 1
ATOM 14248 N N . ASP B 1 856 ? -7.059 -5.855 -0.796 1 97.56 856 ASP B N 1
ATOM 14249 C CA . ASP B 1 856 ? -6.469 -4.531 -0.973 1 97.56 856 ASP B CA 1
ATOM 14250 C C . ASP B 1 856 ? -4.984 -4.637 -1.31 1 97.56 856 ASP B C 1
ATOM 14252 O O . ASP B 1 856 ? -4.281 -3.623 -1.362 1 97.56 856 ASP B O 1
ATOM 14256 N N . LYS B 1 857 ? -4.426 -5.816 -1.491 1 97.12 857 LYS B N 1
ATOM 14257 C CA . LYS B 1 857 ? -3.107 -6.074 -2.061 1 97.12 857 LYS B CA 1
ATOM 14258 C C . LYS B 1 857 ? -3.211 -6.934 -3.316 1 97.12 857 LYS B C 1
ATOM 14260 O O . LYS B 1 857 ? -2.359 -7.793 -3.559 1 97.12 857 LYS B O 1
ATOM 14265 N N . ASP B 1 858 ? -4.293 -6.734 -3.98 1 97.44 858 ASP B N 1
ATOM 14266 C CA . ASP B 1 858 ? -4.516 -7.473 -5.219 1 97.44 858 ASP B CA 1
ATOM 14267 C C . ASP B 1 858 ? -3.314 -7.355 -6.152 1 97.44 858 ASP B C 1
ATOM 14269 O O . ASP B 1 858 ? -2.869 -6.25 -6.469 1 97.44 858 ASP B O 1
ATOM 14273 N N . ASP B 1 859 ? -2.83 -8.445 -6.57 1 96.5 859 ASP B N 1
ATOM 14274 C CA . ASP B 1 859 ? -1.583 -8.492 -7.328 1 96.5 859 ASP B CA 1
ATOM 14275 C C . ASP B 1 859 ? -1.854 -8.539 -8.828 1 96.5 859 ASP B C 1
ATOM 14277 O O . ASP B 1 859 ? -0.92 -8.555 -9.633 1 96.5 859 ASP B O 1
ATOM 14281 N N . ALA B 1 860 ? -3.135 -8.602 -9.273 1 96.19 860 ALA B N 1
ATOM 14282 C CA . ALA B 1 860 ? -3.49 -8.695 -10.688 1 96.19 860 ALA B CA 1
ATOM 14283 C C . ALA B 1 860 ? -4.23 -7.445 -11.148 1 96.19 860 ALA B C 1
ATOM 14285 O O . ALA B 1 860 ? -3.93 -6.895 -12.211 1 96.19 860 ALA B O 1
ATOM 14286 N N . VAL B 1 861 ? -5.23 -7.023 -10.406 1 96.56 861 VAL B N 1
ATOM 14287 C CA . VAL B 1 861 ? -6.039 -5.844 -10.695 1 96.56 861 VAL B CA 1
ATOM 14288 C C . VAL B 1 861 ? -5.855 -4.809 -9.586 1 96.56 861 VAL B C 1
ATOM 14290 O O . VAL B 1 861 ? -6.012 -5.125 -8.406 1 96.56 861 VAL B O 1
ATOM 14293 N N . PRO B 1 862 ? -5.492 -3.51 -9.953 1 94.25 862 PRO B N 1
ATOM 14294 C CA . PRO B 1 862 ? -5.41 -2.504 -8.891 1 94.25 862 PRO B CA 1
ATOM 14295 C C . PRO B 1 862 ? -6.711 -2.363 -8.109 1 94.25 862 PRO B C 1
ATOM 14297 O O . PRO B 1 862 ? -7.773 -2.156 -8.703 1 94.25 862 PRO B O 1
ATOM 14300 N N . TRP B 1 863 ? -6.656 -2.551 -6.75 1 95.81 863 TRP B N 1
ATOM 14301 C CA . TRP B 1 863 ? -7.883 -2.545 -5.961 1 95.81 863 TRP B CA 1
ATOM 14302 C C . TRP B 1 863 ? -8.562 -1.181 -6.023 1 95.81 863 TRP B C 1
ATOM 14304 O O . TRP B 1 863 ? -9.75 -1.057 -5.707 1 95.81 863 TRP B O 1
ATOM 14314 N N . GLU B 1 864 ? -7.805 -0.072 -6.535 1 96.25 864 GLU B N 1
ATOM 14315 C CA . GLU B 1 864 ? -8.375 1.252 -6.758 1 96.25 864 GLU B CA 1
ATOM 14316 C C . GLU B 1 864 ? -9.547 1.189 -7.734 1 96.25 864 GLU B C 1
ATOM 14318 O O . GLU B 1 864 ? -10.438 2.043 -7.703 1 96.25 864 GLU B O 1
ATOM 14323 N N . GLN B 1 865 ? -9.539 0.15 -8.609 1 97.75 865 GLN B N 1
ATOM 14324 C CA . GLN B 1 865 ? -10.648 -0.027 -9.531 1 97.75 865 GLN B CA 1
ATOM 14325 C C . GLN B 1 865 ? -11.961 -0.233 -8.781 1 97.75 865 GLN B C 1
ATOM 14327 O O . GLN B 1 865 ? -13.016 0.223 -9.227 1 97.75 865 GLN B O 1
ATOM 14332 N N . GLY B 1 866 ? -11.883 -0.988 -7.633 1 98.19 866 GLY B N 1
ATOM 14333 C CA . GLY B 1 866 ? -13.055 -1.129 -6.777 1 98.19 866 GLY B CA 1
ATOM 14334 C C . GLY B 1 866 ? -13.445 0.163 -6.09 1 98.19 866 GLY B C 1
ATOM 14335 O O . GLY B 1 866 ? -14.633 0.477 -5.98 1 98.19 866 GLY B O 1
ATOM 14336 N N . VAL B 1 867 ? -12.492 0.983 -5.664 1 97.94 867 VAL B N 1
ATOM 14337 C CA . VAL B 1 867 ? -12.727 2.256 -4.988 1 97.94 867 VAL B CA 1
ATOM 14338 C C . VAL B 1 867 ? -13.391 3.236 -5.949 1 97.94 867 VAL B C 1
ATOM 14340 O O . VAL B 1 867 ? -14.375 3.889 -5.598 1 97.94 867 VAL B O 1
ATOM 14343 N N . GLU B 1 868 ? -12.875 3.303 -7.203 1 97.62 868 GLU B N 1
ATOM 14344 C CA . GLU B 1 868 ? -13.438 4.191 -8.219 1 97.62 868 GLU B CA 1
ATOM 14345 C C . GLU B 1 868 ? -14.906 3.855 -8.484 1 97.62 868 GLU B C 1
ATOM 14347 O O . GLU B 1 868 ? -15.75 4.754 -8.547 1 97.62 868 GLU B O 1
ATOM 14352 N N . LEU B 1 869 ? -15.18 2.564 -8.617 1 98.5 869 LEU B N 1
ATOM 14353 C CA . LEU B 1 869 ? -16.547 2.129 -8.891 1 98.5 869 LEU B CA 1
ATOM 14354 C C . LEU B 1 869 ? -17.469 2.432 -7.711 1 98.5 869 LEU B C 1
ATOM 14356 O O . LEU B 1 869 ? -18.547 2.982 -7.891 1 98.5 869 LEU B O 1
ATOM 14360 N N . TYR B 1 870 ? -17.031 2.135 -6.465 1 98.44 870 TYR B N 1
ATOM 14361 C CA . TYR B 1 870 ? -17.797 2.385 -5.246 1 98.44 870 TYR B CA 1
ATOM 14362 C C . TYR B 1 870 ? -18.156 3.863 -5.113 1 98.44 870 TYR B C 1
ATOM 14364 O O . TYR B 1 870 ? -19.312 4.219 -4.891 1 98.44 870 TYR B O 1
ATOM 14372 N N . LEU B 1 871 ? -17.156 4.699 -5.262 1 98.12 871 LEU B N 1
ATOM 14373 C CA . LEU B 1 871 ? -17.359 6.133 -5.066 1 98.12 871 LEU B CA 1
ATOM 14374 C C . LEU B 1 871 ? -18.266 6.707 -6.152 1 98.12 871 LEU B C 1
ATOM 14376 O O . LEU B 1 871 ? -19.078 7.602 -5.883 1 98.12 871 LEU B O 1
ATOM 14380 N N . ALA B 1 872 ? -18.078 6.242 -7.414 1 97.69 872 ALA B N 1
ATOM 14381 C CA . ALA B 1 872 ? -18.953 6.695 -8.492 1 97.69 872 ALA B CA 1
ATOM 14382 C C . ALA B 1 872 ? -20.406 6.312 -8.219 1 97.69 872 ALA B C 1
ATOM 14384 O O . ALA B 1 872 ? -21.312 7.137 -8.352 1 97.69 872 ALA B O 1
ATOM 14385 N N . MET B 1 873 ? -20.641 5.055 -7.812 1 98.06 873 MET B N 1
ATOM 14386 C CA . MET B 1 873 ? -21.984 4.59 -7.531 1 98.06 873 MET B CA 1
ATOM 14387 C C . MET B 1 873 ? -22.578 5.324 -6.332 1 98.06 873 MET B C 1
ATOM 14389 O O . MET B 1 873 ? -23.75 5.723 -6.355 1 98.06 873 MET B O 1
ATOM 14393 N N . ARG B 1 874 ? -21.75 5.484 -5.258 1 97.31 874 ARG B N 1
ATOM 14394 C CA . ARG B 1 874 ? -22.188 6.242 -4.086 1 97.31 874 ARG B CA 1
ATOM 14395 C C . ARG B 1 874 ? -22.609 7.656 -4.469 1 97.31 874 ARG B C 1
ATOM 14397 O O . ARG B 1 874 ? -23.656 8.133 -4.055 1 97.31 874 ARG B O 1
ATOM 14404 N N . ARG B 1 875 ? -21.828 8.336 -5.262 1 97.06 875 ARG B N 1
ATOM 14405 C CA . ARG B 1 875 ? -22.109 9.695 -5.715 1 97.06 875 ARG B CA 1
ATOM 14406 C C . ARG B 1 875 ? -23.422 9.742 -6.512 1 97.06 875 ARG B C 1
ATOM 14408 O O . ARG B 1 875 ? -24.172 10.711 -6.418 1 97.06 875 ARG B O 1
ATOM 14415 N N . ALA B 1 876 ? -23.688 8.695 -7.273 1 96.75 876 ALA B N 1
ATOM 14416 C CA . ALA B 1 876 ? -24.891 8.625 -8.117 1 96.75 876 ALA B CA 1
ATOM 14417 C C . ALA B 1 876 ? -26.094 8.141 -7.316 1 96.75 876 ALA B C 1
ATOM 14419 O O . ALA B 1 876 ? -27.188 7.973 -7.867 1 96.75 876 ALA B O 1
ATOM 14420 N N . GLY B 1 877 ? -25.938 7.887 -6.023 1 96.38 877 GLY B N 1
ATOM 14421 C CA . GLY B 1 877 ? -27.031 7.469 -5.16 1 96.38 877 GLY B CA 1
ATOM 14422 C C . GLY B 1 877 ? -27.484 6.043 -5.414 1 96.38 877 GLY B C 1
ATOM 14423 O O . GLY B 1 877 ? -28.656 5.719 -5.254 1 96.38 877 GLY B O 1
ATOM 14424 N N . LYS B 1 878 ? -26.516 5.184 -5.941 1 97.69 878 LYS B N 1
ATOM 14425 C CA . LYS B 1 878 ? -26.875 3.807 -6.266 1 97.69 878 LYS B CA 1
ATOM 14426 C C . LYS B 1 878 ? -26.672 2.889 -5.062 1 97.69 878 LYS B C 1
ATOM 14428 O O . LYS B 1 878 ? -25.969 3.238 -4.121 1 97.69 878 LYS B O 1
ATOM 14433 N N . ASP B 1 879 ? -27.375 1.707 -5.07 1 97.88 879 ASP B N 1
ATOM 14434 C CA . ASP B 1 879 ? -27.219 0.695 -4.031 1 97.88 879 ASP B CA 1
ATOM 14435 C C . ASP B 1 879 ? -25.922 -0.077 -4.195 1 97.88 879 ASP B C 1
ATOM 14437 O O . ASP B 1 879 ? -25.766 -0.879 -5.121 1 97.88 879 ASP B O 1
ATOM 14441 N N . VAL B 1 880 ? -24.984 0.187 -3.275 1 98.5 880 VAL B N 1
ATOM 14442 C CA . VAL B 1 880 ? -23.672 -0.436 -3.436 1 98.5 880 VAL B CA 1
ATOM 14443 C C . VAL B 1 880 ? -23.062 -0.729 -2.062 1 98.5 880 VAL B C 1
ATOM 14445 O O . VAL B 1 880 ? -23.266 0.035 -1.115 1 98.5 880 VAL B O 1
ATOM 14448 N N . VAL B 1 881 ? -22.438 -1.861 -1.889 1 98.62 881 VAL B N 1
ATOM 14449 C CA . VAL B 1 881 ? -21.594 -2.229 -0.76 1 98.62 881 VAL B CA 1
ATOM 14450 C C . VAL B 1 881 ? -20.25 -2.748 -1.271 1 98.62 881 VAL B C 1
ATOM 14452 O O . VAL B 1 881 ? -20.203 -3.496 -2.25 1 98.62 881 VAL B O 1
ATOM 14455 N N . PHE B 1 882 ? -19.125 -2.254 -0.742 1 98.69 882 PHE B N 1
ATOM 14456 C CA . PHE B 1 882 ? -17.781 -2.641 -1.125 1 98.69 882 PHE B CA 1
ATOM 14457 C C . PHE B 1 882 ? -17.078 -3.361 0.02 1 98.69 882 PHE B C 1
ATOM 14459 O O . PHE B 1 882 ? -16.875 -2.785 1.091 1 98.69 882 PHE B O 1
ATOM 14466 N N . LEU B 1 883 ? -16.781 -4.648 -0.163 1 98.69 883 LEU B N 1
ATOM 14467 C CA . LEU B 1 883 ? -16.062 -5.469 0.805 1 98.69 883 LEU B CA 1
ATOM 14468 C C . LEU B 1 883 ? -14.555 -5.402 0.564 1 98.69 883 LEU B C 1
ATOM 14470 O O . LEU B 1 883 ? -14.055 -5.953 -0.42 1 98.69 883 LEU B O 1
ATOM 14474 N N . GLN B 1 884 ? -13.789 -4.691 1.418 1 98.56 884 GLN B N 1
ATOM 14475 C CA . GLN B 1 884 ? -12.336 -4.633 1.383 1 98.56 884 GLN B CA 1
ATOM 14476 C C . GLN B 1 884 ? -11.719 -5.648 2.342 1 98.56 884 GLN B C 1
ATOM 14478 O O . GLN B 1 884 ? -11.789 -5.484 3.561 1 98.56 884 GLN B O 1
ATOM 14483 N N . TYR B 1 885 ? -11.18 -6.699 1.854 1 98.44 885 TYR B N 1
ATOM 14484 C CA . TYR B 1 885 ? -10.43 -7.637 2.684 1 98.44 885 TYR B CA 1
ATOM 14485 C C . TYR B 1 885 ? -8.961 -7.242 2.75 1 98.44 885 TYR B C 1
ATOM 14487 O O . TYR B 1 885 ? -8.273 -7.184 1.725 1 98.44 885 TYR B O 1
ATOM 14495 N N . GLN B 1 886 ? -8.453 -7.016 3.934 1 97.69 886 GLN B N 1
ATOM 14496 C CA . GLN B 1 886 ? -7.133 -6.43 4.129 1 97.69 886 GLN B CA 1
ATOM 14497 C C . GLN B 1 886 ? -6.035 -7.477 3.949 1 97.69 886 GLN B C 1
ATOM 14499 O O . GLN B 1 886 ? -6.199 -8.633 4.348 1 97.69 886 GLN B O 1
ATOM 14504 N N . ASP B 1 887 ? -4.906 -7.055 3.365 1 96.88 887 ASP B N 1
ATOM 14505 C CA . ASP B 1 887 ? -3.705 -7.852 3.137 1 96.88 887 ASP B CA 1
ATOM 14506 C C . ASP B 1 887 ? -4.035 -9.133 2.373 1 96.88 887 ASP B C 1
ATOM 14508 O O . ASP B 1 887 ? -3.582 -10.219 2.746 1 96.88 887 ASP B O 1
ATOM 14512 N N . GLU B 1 888 ? -4.973 -9.023 1.423 1 97.94 888 GLU B N 1
ATOM 14513 C CA . GLU B 1 888 ? -5.379 -10.141 0.583 1 97.94 888 GLU B CA 1
ATOM 14514 C C . GLU B 1 888 ? -5.051 -9.883 -0.884 1 97.94 888 GLU B C 1
ATOM 14516 O O . GLU B 1 888 ? -5.188 -8.758 -1.365 1 97.94 888 GLU B O 1
ATOM 14521 N N . PRO B 1 889 ? -4.555 -10.859 -1.633 1 97.19 889 PRO B N 1
ATOM 14522 C CA . PRO B 1 889 ? -4.262 -10.719 -3.061 1 97.19 889 PRO B CA 1
ATOM 14523 C C . PRO B 1 889 ? -5.512 -10.836 -3.932 1 97.19 889 PRO B C 1
ATOM 14525 O O . PRO B 1 889 ? -6.621 -10.57 -3.463 1 97.19 889 PRO B O 1
ATOM 14528 N N . HIS B 1 890 ? -5.395 -11.094 -5.262 1 96.75 890 HIS B N 1
ATOM 14529 C CA . HIS B 1 890 ? -6.438 -11.133 -6.285 1 96.75 890 HIS B CA 1
ATOM 14530 C C . HIS B 1 890 ? -7.516 -12.148 -5.93 1 96.75 890 HIS B C 1
ATOM 14532 O O . HIS B 1 890 ? -8.695 -11.938 -6.215 1 96.75 890 HIS B O 1
ATOM 14538 N N . HIS B 1 891 ? -7.121 -13.281 -5.355 1 96.44 891 HIS B N 1
ATOM 14539 C CA . HIS B 1 891 ? -7.98 -14.289 -4.734 1 96.44 891 HIS B CA 1
ATOM 14540 C C . HIS B 1 891 ? -7.723 -14.383 -3.234 1 96.44 891 HIS B C 1
ATOM 14542 O O . HIS B 1 891 ? -6.566 -14.438 -2.803 1 96.44 891 HIS B O 1
ATOM 14548 N N . LEU B 1 892 ? -8.766 -14.32 -2.434 1 97.25 892 LEU B N 1
ATOM 14549 C CA . LEU B 1 892 ? -8.602 -14.391 -0.986 1 97.25 892 LEU B CA 1
ATOM 14550 C C . LEU B 1 892 ? -7.832 -15.641 -0.583 1 97.25 892 LEU B C 1
ATOM 14552 O O . LEU B 1 892 ? -8.086 -16.719 -1.105 1 97.25 892 LEU B O 1
ATOM 14556 N N . LYS B 1 893 ? -6.879 -15.508 0.296 1 96.94 893 LYS B N 1
ATOM 14557 C CA . LYS B 1 893 ? -6.051 -16.625 0.738 1 96.94 893 LYS B CA 1
ATOM 14558 C C . LYS B 1 893 ? -6.34 -16.984 2.193 1 96.94 893 LYS B C 1
ATOM 14560 O O . LYS B 1 893 ? -6.348 -18.156 2.559 1 96.94 893 LYS B O 1
ATOM 14565 N N . LYS B 1 894 ? -6.613 -15.961 3.057 1 96.5 894 LYS B N 1
ATOM 14566 C CA . LYS B 1 894 ? -6.902 -16.219 4.465 1 96.5 894 LYS B CA 1
ATOM 14567 C C . LYS B 1 894 ? -8.266 -16.875 4.633 1 96.5 894 LYS B C 1
ATOM 14569 O O . LYS B 1 894 ? -9.281 -16.359 4.156 1 96.5 894 LYS B O 1
ATOM 14574 N N . TYR B 1 895 ? -8.273 -17.984 5.305 1 97.06 895 TYR B N 1
ATOM 14575 C CA . TYR B 1 895 ? -9.477 -18.812 5.379 1 97.06 895 TYR B CA 1
ATOM 14576 C C . TYR B 1 895 ? -10.625 -18.031 6.012 1 97.06 895 TYR B C 1
ATOM 14578 O O . TYR B 1 895 ? -11.773 -18.141 5.559 1 97.06 895 TYR B O 1
ATOM 14586 N N . PRO B 1 896 ? -10.398 -17.234 7.172 1 97.5 896 PRO B N 1
ATOM 14587 C CA . PRO B 1 896 ? -11.5 -16.453 7.727 1 97.5 896 PRO B CA 1
ATOM 14588 C C . PRO B 1 896 ? -12.141 -15.523 6.691 1 97.5 896 PRO B C 1
ATOM 14590 O O . PRO B 1 896 ? -13.367 -15.375 6.672 1 97.5 896 PRO B O 1
ATOM 14593 N N . ASN B 1 897 ? -11.352 -14.945 5.859 1 98.31 897 ASN B N 1
ATOM 14594 C CA . ASN B 1 897 ? -11.859 -14.047 4.828 1 98.31 897 ASN B CA 1
ATOM 14595 C C . ASN B 1 897 ? -12.656 -14.805 3.77 1 98.31 897 ASN B C 1
ATOM 14597 O O . ASN B 1 897 ? -13.703 -14.344 3.324 1 98.31 897 ASN B O 1
ATOM 14601 N N . LYS B 1 898 ? -12.148 -15.992 3.309 1 98.06 898 LYS B N 1
ATOM 14602 C CA . LYS B 1 898 ? -12.844 -16.812 2.324 1 98.06 898 LYS B CA 1
ATOM 14603 C C . LYS B 1 898 ? -14.227 -17.219 2.824 1 98.06 898 LYS B C 1
ATOM 14605 O O . LYS B 1 898 ? -15.211 -17.109 2.094 1 98.06 898 LYS B O 1
ATOM 14610 N N . LEU B 1 899 ? -14.211 -17.703 4.059 1 98.19 899 LEU B N 1
ATOM 14611 C CA . LEU B 1 899 ? -15.477 -18.156 4.629 1 98.19 899 LEU B CA 1
ATOM 14612 C C . LEU B 1 899 ? -16.453 -17 4.766 1 98.19 899 LEU B C 1
ATOM 14614 O O . LEU B 1 899 ? -17.625 -17.125 4.406 1 98.19 899 LEU B O 1
ATOM 14618 N N . ASP B 1 900 ? -15.93 -15.898 5.336 1 98.19 900 ASP B N 1
ATOM 14619 C CA . ASP B 1 900 ? -16.766 -14.711 5.5 1 98.19 900 ASP B CA 1
ATOM 14620 C C . ASP B 1 900 ? -17.391 -14.289 4.172 1 98.19 900 ASP B C 1
ATOM 14622 O O . ASP B 1 900 ? -18.594 -14.078 4.086 1 98.19 900 ASP B O 1
ATOM 14626 N N . TYR B 1 901 ? -16.625 -14.18 3.125 1 98.19 901 TYR B N 1
ATOM 14627 C CA . TYR B 1 901 ? -17.094 -13.75 1.813 1 98.19 901 TYR B CA 1
ATOM 14628 C C . TYR B 1 901 ? -18.125 -14.727 1.263 1 98.19 901 TYR B C 1
ATOM 14630 O O . TYR B 1 901 ? -19.141 -14.305 0.708 1 98.19 901 TYR B O 1
ATOM 14638 N N . SER B 1 902 ? -17.828 -16.016 1.358 1 98.06 902 SER B N 1
ATOM 14639 C CA . SER B 1 902 ? -18.766 -17.016 0.863 1 98.06 902 SER B CA 1
ATOM 14640 C C . SER B 1 902 ? -20.125 -16.906 1.54 1 98.06 902 SER B C 1
ATOM 14642 O O . SER B 1 902 ? -21.156 -16.984 0.878 1 98.06 902 SER B O 1
ATOM 14644 N N . ILE B 1 903 ? -20.109 -16.703 2.838 1 97.75 903 ILE B N 1
ATOM 14645 C CA . ILE B 1 903 ? -21.344 -16.578 3.598 1 97.75 903 ILE B CA 1
ATOM 14646 C C . ILE B 1 903 ? -22.094 -15.312 3.18 1 97.75 903 ILE B C 1
ATOM 14648 O O . ILE B 1 903 ? -23.297 -15.344 2.916 1 97.75 903 ILE B O 1
ATOM 14652 N N . ARG B 1 904 ? -21.375 -14.219 3.057 1 97.94 904 ARG B N 1
ATOM 14653 C CA . ARG B 1 904 ? -22 -12.945 2.689 1 97.94 904 ARG B CA 1
ATOM 14654 C C . ARG B 1 904 ? -22.578 -13 1.281 1 97.94 904 ARG B C 1
ATOM 14656 O O . ARG B 1 904 ? -23.609 -12.398 1.007 1 97.94 904 ARG B O 1
ATOM 14663 N N . MET B 1 905 ? -21.891 -13.648 0.385 1 98.25 905 MET B N 1
ATOM 14664 C CA . MET B 1 905 ? -22.391 -13.797 -0.976 1 98.25 905 MET B CA 1
ATOM 14665 C C . MET B 1 905 ? -23.734 -14.516 -0.983 1 98.25 905 MET B C 1
ATOM 14667 O O . MET B 1 905 ? -24.688 -14.07 -1.637 1 98.25 905 MET B O 1
ATOM 14671 N N . MET B 1 906 ? -23.859 -15.625 -0.211 1 97.81 906 MET B N 1
ATOM 14672 C CA . MET B 1 906 ? -25.125 -16.344 -0.099 1 97.81 906 MET B CA 1
ATOM 14673 C C . MET B 1 906 ? -26.203 -15.469 0.514 1 97.81 906 MET B C 1
ATOM 14675 O O . MET B 1 906 ? -27.328 -15.391 -0.004 1 97.81 906 MET B O 1
ATOM 14679 N N . GLU B 1 907 ? -25.844 -14.766 1.59 1 98.12 907 GLU B N 1
ATOM 14680 C CA . GLU B 1 907 ? -26.797 -13.875 2.25 1 98.12 907 GLU B CA 1
ATOM 14681 C C . GLU B 1 907 ? -27.297 -12.789 1.299 1 98.12 907 GLU B C 1
ATOM 14683 O O . GLU B 1 907 ? -28.469 -12.453 1.295 1 98.12 907 GLU B O 1
ATOM 14688 N N . TYR B 1 908 ? -26.406 -12.25 0.569 1 98.38 908 TYR B N 1
ATOM 14689 C CA . TYR B 1 908 ? -26.703 -11.172 -0.373 1 98.38 908 TYR B CA 1
ATOM 14690 C C . TYR B 1 908 ? -27.688 -11.641 -1.438 1 98.38 908 TYR B C 1
ATOM 14692 O O . TYR B 1 908 ? -28.703 -11 -1.672 1 98.38 908 TYR B O 1
ATOM 14700 N N . PHE B 1 909 ? -27.406 -12.758 -2.121 1 98.75 909 PHE B N 1
ATOM 14701 C CA . PHE B 1 909 ? -28.281 -13.289 -3.154 1 98.75 909 PHE B CA 1
ATOM 14702 C C . PHE B 1 909 ? -29.609 -13.742 -2.555 1 98.75 909 PHE B C 1
ATOM 14704 O O . PHE B 1 909 ? -30.672 -13.555 -3.16 1 98.75 909 PHE B O 1
ATOM 14711 N N . ASP B 1 910 ? -29.578 -14.359 -1.318 1 98.62 910 ASP B N 1
ATOM 14712 C CA . ASP B 1 910 ? -30.828 -14.766 -0.66 1 98.62 910 ASP B CA 1
ATOM 14713 C C . ASP B 1 910 ? -31.734 -13.562 -0.442 1 98.62 910 ASP B C 1
ATOM 14715 O O . ASP B 1 910 ? -32.969 -13.672 -0.624 1 98.62 910 ASP B O 1
ATOM 14719 N N . HIS B 1 911 ? -31.125 -12.484 -0.074 1 98.56 911 HIS B N 1
ATOM 14720 C CA . HIS B 1 911 ? -31.922 -11.289 0.179 1 98.56 911 HIS B CA 1
ATOM 14721 C C . HIS B 1 911 ? -32.562 -10.766 -1.105 1 98.56 911 HIS B C 1
ATOM 14723 O O . HIS B 1 911 ? -33.781 -10.578 -1.167 1 98.56 911 HIS B O 1
ATOM 14729 N N . TYR B 1 912 ? -31.844 -10.609 -2.152 1 98.5 912 TYR B N 1
ATOM 14730 C CA . TYR B 1 912 ? -32.312 -9.906 -3.338 1 98.5 912 TYR B CA 1
ATOM 14731 C C . TYR B 1 912 ? -33.094 -10.844 -4.258 1 98.5 912 TYR B C 1
ATOM 14733 O O . TYR B 1 912 ? -33.969 -10.406 -4.996 1 98.5 912 TYR B O 1
ATOM 14741 N N . LEU B 1 913 ? -32.812 -12.18 -4.215 1 98.56 913 LEU B N 1
ATOM 14742 C CA . LEU B 1 913 ? -33.375 -13.086 -5.203 1 98.56 913 LEU B CA 1
ATOM 14743 C C . LEU B 1 913 ? -34.469 -13.961 -4.566 1 98.56 913 LEU B C 1
ATOM 14745 O O . LEU B 1 913 ? -35.344 -14.469 -5.262 1 98.56 913 LEU B O 1
ATOM 14749 N N . LYS B 1 914 ? -34.438 -14.133 -3.211 1 98.06 914 LYS B N 1
ATOM 14750 C CA . LYS B 1 914 ? -35.438 -14.992 -2.547 1 98.06 914 LYS B CA 1
ATOM 14751 C C . LYS B 1 914 ? -36.281 -14.188 -1.559 1 98.06 914 LYS B C 1
ATOM 14753 O O . LYS B 1 914 ? -37.219 -14.719 -0.965 1 98.06 914 LYS B O 1
ATOM 14758 N N . GLY B 1 915 ? -35.844 -12.969 -1.266 1 97.56 915 GLY B N 1
ATOM 14759 C CA . GLY B 1 915 ? -36.625 -12.102 -0.422 1 97.56 915 GLY B CA 1
ATOM 14760 C C . GLY B 1 915 ? -36.344 -12.273 1.058 1 97.56 915 GLY B C 1
ATOM 14761 O O . GLY B 1 915 ? -37.094 -11.789 1.902 1 97.56 915 GLY B O 1
ATOM 14762 N N . THR B 1 916 ? -35.25 -12.938 1.421 1 97.81 916 THR B N 1
ATOM 14763 C CA . THR B 1 916 ? -34.875 -13.031 2.824 1 97.81 916 THR B CA 1
ATOM 14764 C C . THR B 1 916 ? -34.531 -11.656 3.393 1 97.81 916 THR B C 1
ATOM 14766 O O . THR B 1 916 ? -34.094 -10.766 2.658 1 97.81 916 THR B O 1
ATOM 14769 N N . PRO B 1 917 ? -34.75 -11.492 4.676 1 97.69 917 PRO B N 1
ATOM 14770 C CA . PRO B 1 917 ? -34.406 -10.203 5.262 1 97.69 917 PRO B CA 1
ATOM 14771 C C . PRO B 1 917 ? -32.906 -9.867 5.07 1 97.69 917 PRO B C 1
ATOM 14773 O O . PRO B 1 917 ? -32.062 -10.758 5.117 1 97.69 917 PRO B O 1
ATOM 14776 N N . ALA B 1 918 ? -32.656 -8.625 4.852 1 97.75 918 ALA B N 1
ATOM 14777 C CA . ALA B 1 918 ? -31.266 -8.195 4.672 1 97.75 918 ALA B CA 1
ATOM 14778 C C . ALA B 1 918 ? -30.453 -8.43 5.938 1 97.75 918 ALA B C 1
ATOM 14780 O O . ALA B 1 918 ? -30.875 -8.062 7.035 1 97.75 918 ALA B O 1
ATOM 14781 N N . PRO B 1 919 ? -29.344 -9.039 5.824 1 97.38 919 PRO B N 1
ATOM 14782 C CA . PRO B 1 919 ? -28.469 -9.102 6.988 1 97.38 919 PRO B CA 1
ATOM 14783 C C . PRO B 1 919 ? -28.016 -7.715 7.461 1 97.38 919 PRO B C 1
ATOM 14785 O O . PRO B 1 919 ? -28.047 -6.754 6.688 1 97.38 919 PRO B O 1
ATOM 14788 N N . LYS B 1 920 ? -27.547 -7.59 8.648 1 96.31 920 LYS B N 1
ATOM 14789 C CA . LYS B 1 920 ? -27.25 -6.309 9.281 1 96.31 920 LYS B CA 1
ATOM 14790 C C . LYS B 1 920 ? -26.141 -5.57 8.531 1 96.31 920 LYS B C 1
ATOM 14792 O O . LYS B 1 920 ? -26.219 -4.352 8.352 1 96.31 920 LYS B O 1
ATOM 14797 N N . TRP B 1 921 ? -25.078 -6.285 8.141 1 96.31 921 TRP B N 1
ATOM 14798 C CA . TRP B 1 921 ? -23.969 -5.652 7.453 1 96.31 921 TRP B CA 1
ATOM 14799 C C . TRP B 1 921 ? -24.422 -4.996 6.156 1 96.31 921 TRP B C 1
ATOM 14801 O O . TRP B 1 921 ? -23.812 -4.035 5.684 1 96.31 921 TRP B O 1
ATOM 14811 N N . LEU B 1 922 ? -25.5 -5.492 5.516 1 97.69 922 LEU B N 1
ATOM 14812 C CA . LEU B 1 922 ? -26.031 -4.969 4.262 1 97.69 922 LEU B CA 1
ATOM 14813 C C . LEU B 1 922 ? -27 -3.826 4.523 1 97.69 922 LEU B C 1
ATOM 14815 O O . LEU B 1 922 ? -27 -2.824 3.803 1 97.69 922 LEU B O 1
ATOM 14819 N N . SER B 1 923 ? -27.844 -3.971 5.566 1 96.56 923 SER B N 1
ATOM 14820 C CA . SER B 1 923 ? -28.875 -2.973 5.832 1 96.56 923 SER B CA 1
ATOM 14821 C C . SER B 1 923 ? -28.297 -1.756 6.543 1 96.56 923 SER B C 1
ATOM 14823 O O . SER B 1 923 ? -28.703 -0.623 6.285 1 96.56 923 SER B O 1
ATOM 14825 N N . GLU B 1 924 ? -27.25 -2.01 7.418 1 94.81 924 GLU B N 1
ATOM 14826 C CA . GLU B 1 924 ? -26.797 -0.934 8.297 1 94.81 924 GLU B CA 1
ATOM 14827 C C . GLU B 1 924 ? -25.312 -0.65 8.109 1 94.81 924 GLU B C 1
ATOM 14829 O O . GLU B 1 924 ? -24.797 0.338 8.633 1 94.81 924 GLU B O 1
ATOM 14834 N N . GLY B 1 925 ? -24.641 -1.389 7.285 1 95.88 925 GLY B N 1
ATOM 14835 C CA . GLY B 1 925 ? -23.188 -1.28 7.234 1 95.88 925 GLY B CA 1
ATOM 14836 C C . GLY B 1 925 ? -22.516 -1.838 8.469 1 95.88 925 GLY B C 1
ATOM 14837 O O . GLY B 1 925 ? -23.141 -2.514 9.289 1 95.88 925 GLY B O 1
ATOM 14838 N N . GLU B 1 926 ? -21.219 -1.707 8.5 1 95.94 926 GLU B N 1
ATOM 14839 C CA . GLU B 1 926 ? -20.422 -2.123 9.648 1 95.94 926 GLU B CA 1
ATOM 14840 C C . GLU B 1 926 ? -19.453 -1.025 10.078 1 95.94 926 GLU B C 1
ATOM 14842 O O . GLU B 1 926 ? -18.578 -0.619 9.297 1 95.94 926 GLU B O 1
ATOM 14847 N N . ALA B 1 927 ? -19.594 -0.569 11.305 1 94.56 927 ALA B N 1
ATOM 14848 C CA . ALA B 1 927 ? -18.719 0.475 11.812 1 94.56 927 ALA B CA 1
ATOM 14849 C C . ALA B 1 927 ? -17.281 -0.048 11.984 1 94.56 927 ALA B C 1
ATOM 14851 O O . ALA B 1 927 ? -17.078 -1.229 12.273 1 94.56 927 ALA B O 1
ATOM 14852 N N . TYR B 1 928 ? -16.297 0.813 11.719 1 95.31 928 TYR B N 1
ATOM 14853 C CA . TYR B 1 928 ? -14.898 0.466 11.961 1 95.31 928 TYR B CA 1
ATOM 14854 C C . TYR B 1 928 ? -14.633 0.302 13.453 1 95.31 928 TYR B C 1
ATOM 14856 O O . TYR B 1 928 ? -15.125 1.083 14.266 1 95.31 928 TYR B O 1
ATOM 14864 N N . THR B 1 929 ? -13.938 -0.758 13.836 1 92.81 929 THR B N 1
ATOM 14865 C CA . THR B 1 929 ? -13.539 -1.024 15.211 1 92.81 929 THR B CA 1
ATOM 14866 C C . THR B 1 929 ? -12.117 -1.58 15.258 1 92.81 929 THR B C 1
ATOM 14868 O O . THR B 1 929 ? -11.594 -2.045 14.242 1 92.81 929 THR B O 1
ATOM 14871 N N . GLU B 1 930 ? -11.422 -1.417 16.297 1 91.31 930 GLU B N 1
ATOM 14872 C CA . GLU B 1 930 ? -10.109 -2.014 16.547 1 91.31 930 GLU B CA 1
ATOM 14873 C C . GLU B 1 930 ? -10.164 -3.021 17.688 1 91.31 930 GLU B C 1
ATOM 14875 O O . GLU B 1 930 ? -10.82 -2.781 18.703 1 91.31 930 GLU B O 1
ATOM 14880 N N . ASN B 1 931 ? -9.602 -4.117 17.375 1 88.75 931 ASN B N 1
ATOM 14881 C CA . ASN B 1 931 ? -9.547 -5.168 18.391 1 88.75 931 ASN B CA 1
ATOM 14882 C C . ASN B 1 931 ? -8.391 -4.949 19.359 1 88.75 931 ASN B C 1
ATOM 14884 O O . ASN B 1 931 ? -7.434 -4.242 19.047 1 88.75 931 ASN B O 1
ATOM 14888 N N . LYS B 1 932 ? -8.672 -5.504 20.562 1 84.38 932 LYS B N 1
ATOM 14889 C CA . LYS B 1 932 ? -7.566 -5.551 21.516 1 84.38 932 LYS B CA 1
ATOM 14890 C C . LYS B 1 932 ? -6.367 -6.285 20.922 1 84.38 932 LYS B C 1
ATOM 14892 O O . LYS B 1 932 ? -6.523 -7.312 20.266 1 84.38 932 LYS B O 1
ATOM 14897 N N . LYS B 1 933 ? -5.23 -5.598 21.172 1 69.62 933 LYS B N 1
ATOM 14898 C CA . LYS B 1 933 ? -4.02 -6.266 20.703 1 69.62 933 LYS B CA 1
ATOM 14899 C C . LYS B 1 933 ? -3.791 -7.574 21.453 1 69.62 933 LYS B C 1
ATOM 14901 O O . LYS B 1 933 ? -4.039 -7.656 22.656 1 69.62 933 LYS B O 1
ATOM 14906 N N . ALA B 1 934 ? -3.439 -8.492 20.734 1 60.03 934 ALA B N 1
ATOM 14907 C CA . ALA B 1 934 ? -3.172 -9.797 21.344 1 60.03 934 ALA B CA 1
ATOM 14908 C C . ALA B 1 934 ? -1.979 -9.727 22.297 1 60.03 934 ALA B C 1
ATOM 14910 O O . ALA B 1 934 ? -0.996 -9.031 22.016 1 60.03 934 ALA B O 1
ATOM 14911 N N . ASP B 1 935 ? -2.082 -10.188 23.609 1 53.59 935 ASP B N 1
ATOM 14912 C CA . ASP B 1 935 ? -0.951 -10.305 24.516 1 53.59 935 ASP B CA 1
ATOM 14913 C C . ASP B 1 935 ? 0.148 -11.18 23.922 1 53.59 935 ASP B C 1
ATOM 14915 O O . ASP B 1 935 ? -0.138 -12.156 23.219 1 53.59 935 ASP B O 1
#

Organism: Shewanella halifaxensis (strain HAW-EB4) (NCBI:txid458817)

Secondary structure (DSSP, 8-state):
-----------------------------PPP-HHHHHH-EEEEEEEE-TTS-EEEEEEEESSS--EEEEEESSSS-EEEEETEEEEEE-TTSSEEEEEEPPPHHHHHH--HHHHHH---EEEEEETTT--EEEESSEEEEEE-TTSSEEEEEEPPP----S---S-------------GGG--EEEEEEETTTTEEEEEEEEEEEEE-TTSSEEEEEEEETTTTEEEEEEEETTTTEEEEEEEESSEEEEEEEE-TTSSEEEEEEEETTS-GGG--EEEEEEETTTTEEEEPP-BTTBBB-TT--EEE-TTSSEEEEEEBSS----B-PPP--SGGGGS-HHHHHTT--EEEEETT-SS-HHHHHHHHHHHHT--EEEEEETTTTEEEE---SSS-EEE-SS-SSEEEEEE-GGGTTTHHHH--EEEEEEEETTT--EEEEEEEEETTS--EE-TTSSEEEEEETTEEEEEETTTTEEEETTTTS-S--B-TT--SSSPPPB--EEEEEGGGTEEEEE-SS-EEEEETTT--EEETTTTHHHHHTEEEEE--PPP-SSS--EEPTT-EEEEEEEETTT--EEEEEEETTEEEEEEEEE-SSEEEEEEE-SSS-EEEEEEEETTEEEEEEEEETTEEEEEEE---GGGGGGGS----EEEEEEE-TTS-EEEEEEE--TT--TT--EEEEEE-SS-GGGGTTPPPP---SSS--HHHHHTTT-EEEEE-----TT-HHHHHHHHHHHHHHHHHHTT-EEEEEEEEEEETHHHHHHHHHHHH----SEEEEES----HHHHHT-EETTTTEESHHHHHTSTT---S-TTT-HHHHHHT-GGGGGGG--S-EEEEEETT-SSS-THHHHHHHHHHHHTT--EEEEEETT--SS--SHHHHHHHHHHHHHHHHHHHH-PPPPHHHHT------BPPP-/-----------------------------PPP-HHHHHH-EEEEEEEE-TTS-EEEEEEEESSS--EEEEEESSSS-EEEEETEEEEEE-TTSSEEEEEEPPPHHHHHH--HHHHHH---EEEEEETTT--EEEESSEEEEEE-TTSSEEEEEEPPP----S---S-------------GGG--EEEEEEETTTTEEEEEEEEEEEEE-TTSSEEEEEEEETTTTEEEEEEEETTTTEEEEEEEESSEEEEEEEE-TTSSEEEEEEEETTS-GGG--EEEEEEETTTTEEEEPP-BTTBBB-TT--EEE-TTSSEEEEEEBSS----B-PPP--SGGGGS-HHHHHTT--EEEEETT-SS-HHHHHHHHHHHHT--EEEEEETTTTEEEE---SSS-EEE-SS-SSEEEEEE-GGGTTTHHHH--EEEEEEEETTT--EEEEEEEEETTS--EE-TTSSEEEEEETTEEEEEETTTTEEEETTTTS-S--B-TT--SSSPPPB--EEEEEGGGTEEEEE-SS-EEEEETTT--EEETTTTHHHHHTEEEEE--PPP-SSS--EEPTT-EEEEEEEETTT--EEEEEEETTEEEEEEEEE-SSEEEEEEE-SSS-EEEEEEEETTEEEEEEEEETTEEEEEEE---GGGGGGGS----EEEEEEE-TTS-EEEEEEE--TT--TT--EEEEEE-SS-GGGGTTPPPP---SSS--HHHHHTTT-EEEEE-----TT-HHHHHHHHHHHHHHHHHHTT-EEEEEEEEEEETHHHHHHHHHHHH----SEEEEES----HHHHHT-EETTTTEESHHHHHTSTT---S-TTT-HHHHHHT-GGGGGGG--S-EEEEEETT-SSS-THHHHHHHHHHHHTT--EEEEEETT--SS--SHHHHHHHHHHHHHHHHHHHH-PPPPHHHHT------BPPP-

Radius of gyration: 42.86 Å; Cα contacts (8 Å, |Δi|>4): 4631; chains: 2; bounding box: 182×163×103 Å

pLDDT: mean 92.83, std 14.46, range [18.39, 98.81]

Foldseek 3Di:
DPVPCDDDPDDPPPPPPPPPPPPPPPPPLDFDDLVLLQAAWDWADWDAALARFKIKIWIDGQHWAIWIWIATPVDGDIAIGGRFADWDAFNVRQKIKGWNDDTPVQCVPDDPVRNVVAAIWMWMAGRVVRDIDIGPQWPDKDAAQNRFKIKTAHDADPPPPVPPPPPPPPPPPDDPDADPLQFGAKMWMAGPVVRDIDIDGQWNDKEDANQQAKIWTFHGDLVVQWTFIWIAGRVVRDIDTLDTDGQKHKAEWYAANVRQKMKIKIWGNPDDQQQTWIWIWMAGPVVRDIGTADDDQQKTDHRLWYWDAANVRQKIKIFIDRHRDDDDDQADDDDPVLVVDPRNVCSPPPDDDQDLPDLAGRLLCVLCVVVVSSATFMWMQGPVVSDIEGQADPQFRAWDAFNDDFKTKTKDQSVPSSVCQAANGFIWIWIATNRHNDTHTDDGRHHPVFDWDAAPNRQWIWTDDQFFIWIAGDVVRDIDGLCVPVPATQFDPQDAWLARGDGPDWAAAAPPNQWGWGFRQFFIWIAGPVVSHIDTQAQCVGVVQQKRKDFDQFADDPRDDDHHYAQDKTWIWIAHPVLLWIFIWITTHPDRHIGTQDIDNWYKDWSDANNNFQKTKMFIFFQLGRRFIWIDGNVHSVPTDGDDDSSVSSVSRQFWAKDKDWDAFPVGDIWIKIKTAASPDDPLAAFFEEEEEDARHNNCRGPHFNSHLWLDARQRSQSPVTYMYMYIHFRAHFLCRQVSLLRRVVRRQVVCVVSRHHDQQRYEYEAAENGLLSQLSNLLPDVSHQAYEHELYQQQQLVQLQDALSNSRHGCNNCQCGRDVRNVDGCVVCVVSRVNSHSLNRLLSGAHAYEYEYACAARGHHCVSVVSNVVSNVVSVYHYHYHYDYPAYSIGDDPVVSVVSNVQVVQRSCCRRVVDDRDCCRVPNDDDDDDDDDD/DDDPDDDPDDPPPPPPPPPPPPPPVPDPQDFDDLVLLQAAWDWADWDAALARFKIKIWIDGQHWAIWIWIAGNVDGDIAIGGRFADWDAFNVRQKIKGWNDDTPVQCVPDDPVRNVVAAIWMWMAGRVVRDIDIGPQWPDKDAALNRFKIKTAHDADPPCPVPPPPPPPPPPPPDPDADPLQFGAKMWMAGPVVRDIDIDGQWNDWEDANQQAKIWTWHGDVVVQWTFIWIAGRVVRDIDTLDTDGQKHKAEWYAANVRQKMKIKIWGNPDDQQQTWIWIWMAGPVVRDIGTADDDQQKTDHRLWYWDAANVRQKIKIFIDRHRDDDDDQADDDDPVLVVDPRNVCSPPPDDDQDLPDLAGRLLCVLCVVVVSSATAMWMQGPVVSDIEGQADPQFRAWDAFNDDFKTKTKDQSVPSSVCQAANGFIWIWIATNRHNDTHTDDGRHHPVFDWDAAPNRQWIWTDDQFFIWIAGDVVRDIDGLCVPVPATQFDPQDAWLARGDGPDWAAAAPPNQWGWGFRQFFIWIAGPVVSHIDTQAQCVGVVQQKRKDFDQFADDPRDDGHHYAQDKTWIWIAHPVLLWIFIWITTHPDRHIGGQDIDNWYKDWSDANNNFQKTKMFIFFQLGRRFIWIDGNVHSVPTDGDDDSSVSSVSRQFWAKDKDWDAFPVGDIWIKIKTAASPDDPLAAFFEEEEEDARHNNCRGPHFNSHLWLDARQRSQSPVTYMYMYIHFRAHQLCRQVRLLRRVVRRQVVCVVSRHHDQQRYEYEAAENGLLSQLSNLLPDPSHQAYEHELYQQQQLVQLQDALSNSRHGCNNCQCGRDVNNVDGCVVCVVSRVNSHSLNRLLSGAHAYEYEYACAARGHHCVSVVSNQVSNVVSVYHYHYHYDYPAYSIGDDPVVSVVSNVQVVQRSCCRRVPDDRDCCRVPNDDDDDDDDDD

Sequence (1870 aa):
MRKTLKSLPIKSLLLFSTCLLSANLMAATNSITPDDIMRFESLKKPVISDMGNMLAVEVAPDRGDSHGLVKSLVANKQFSVKGGSKPKISHDGRFVAFVDVIPLLDSEQANKKAKKKLKSGLVLLDTSTGKEIRYERVKSFEFNETGSHLAIWFEADENKKDEKSADKPENGNKELKVDDYDKGSLVELVTLNNLKSIKFKDVTAFNFDKSGIHFALAINNIEANKHELRLVKLADNTASIIQSLKQQQVGSIALSNDGKYIGFTYGDAQAAPYGREYQLSLLDLENNKLTAAPKSPEWTLNRYAELRFSDDSQRLFFGRVPQVSQQLEIAKVESQADLFDKEVITSSRALRVWHGDDPRIKPHEVKQYKKELKRTYLAVLHINGNNLVQLGDLIVPDVEVQQQQRFALASSDLPYRKMITWAGFYRDFYLVDLNTGRKISLLTQQSTSEEPTLSPGEKFVSYYLHGNVFLYEIAQDRRTNVTKTLGVSFADEDHDYPSNAPSYGLGPWIAGDTGLLIYDKFDIWQVSTTSHDAFKLTAGEGRKHGVQYRVTGLVKDKEYPSVLKGDEKVLLHGYSDITKGDGFYQAQIGVAGVTPLMDGDYKLKLLARSKDAETILYSKEQYDRFPDLYSGSYDSPQDATRQTNLDKQREAFNWSQSELVQWTNGDGKPLDGVLIKPTNYVEGKRYPVLVYFYRFMSDRLHAFPQMKINHRPNFAWFADNGYAIFLPDIRFEVGYPGDSSVQALTSGVQHLIDIGIADPKAVGIQGHSWGGYQTAFAVTKTNIFKAAVTGAPVSNMTSAYSGIRHGSGLARQFQYETGQSRIGESLFKFPQKYIENSPVFYVERIKTPMMIMFGDKDDAVPWEQGVELYLAMRRAGKDVVFLQYQDEPHHLKKYPNKLDYSIRMMEYFDHYLKGTPAPKWLSEGEAYTENKKADMRKTLKSLPIKSLLLFSTCLLSANLMAATNSITPDDIMRFESLKKPVISDMGNMLAVEVAPDRGDSHGLVKSLVANKQFSVKGGSKPKISHDGRFVAFVDVIPLLDSEQANKKAKKKLKSGLVLLDTSTGKEIRYERVKSFEFNETGSHLAIWFEADENKKDEKSADKPENGNKELKVDDYDKGSLVELVTLNNLKSIKFKDVTAFNFDKSGIHFALAINNIEANKHELRLVKLADNTASIIQSLKQQQVGSIALSNDGKYIGFTYGDAQAAPYGREYQLSLLDLENNKLTAAPKSPEWTLNRYAELRFSDDSQRLFFGRVPQVSQQLEIAKVESQADLFDKEVITSSRALRVWHGDDPRIKPHEVKQYKKELKRTYLAVLHINGNNLVQLGDLIVPDVEVQQQQRFALASSDLPYRKMITWAGFYRDFYLVDLNTGRKISLLTQQSTSEEPTLSPGEKFVSYYLHGNVFLYEIAQDRRTNVTKTLGVSFADEDHDYPSNAPSYGLGPWIAGDTGLLIYDKFDIWQVSTTSHDAFKLTAGEGRKHGVQYRVTGLVKDKEYPSVLKGDEKVLLHGYSDITKGDGFYQAQIGVAGVTPLMDGDYKLKLLARSKDAETILYSKEQYDRFPDLYSGSYDSPQDATRQTNLDKQREAFNWSQSELVQWTNGDGKPLDGVLIKPTNYVEGKRYPVLVYFYRFMSDRLHAFPQMKINHRPNFAWFADNGYAIFLPDIRFEVGYPGDSSVQALTSGVQHLIDIGIADPKAVGIQGHSWGGYQTAFAVTKTNIFKAAVTGAPVSNMTSAYSGIRHGSGLARQFQYETGQSRIGESLFKFPQKYIENSPVFYVERIKTPMMIMFGDKDDAVPWEQGVELYLAMRRAGKDVVFLQYQDEPHHLKKYPNKLDYSIRMMEYFDHYLKGTPAPKWLSEGEAYTENKKAD